Protein 2IB5 (pdb70)

Nearest PDB structures (foldseek):
  4edo-assembly1_A  TM=9.850E-01  e=4.827E-31  Entacmaea quadricolor
  4h3l-assembly2_B  TM=9.592E-01  e=1.229E-26  Discosoma sp. LW-2004
  5hzt-assembly2_B  TM=9.556E-01  e=9.896E-27  Echinophyllia sp. SC22
  4oqw-assembly5_E  TM=9.535E-01  e=3.727E-27  Entacmaea quadricolor
  2zo7-assembly1_A-2  TM=9.474E-01  e=1.956E-25  Lithophyllon concinna

B-factor: mean 19.17, std 8.42, range [4.2, 72.97]

Secondary structure (DSSP, 8-state):
--SSEEEEE--EEETTEE--EEEEEEBTTTTB--EEE--SSPSPSS-GGGTGGG--TTS-EE-TT---TTGGGTTT-EEEEEEEEETTS-EEEEEEEEEEETTEEEEEEEEEEE---TTS-----EEEEPPEE--EEETTEEEEEE--EEETTS-EE-EEEEEEEEESS-GGG----S-EEEEEEEEEEEETTTTEEEEEEEEEEE---SS--SSS--/--SSEEEEE--EEETTEE--EEEEEEBTTTTB--EEE--SSPSPSS-GGGTGGG--TT--EE-TT---HHHHTTTT-EEEEEEEEETTS-EEEEEEEEEEETTEEEEEEEEEEE---TTS-----EEEEPPEE--EEETTEEEEEE--EEETTS-EE-EEEEEEEEESS-GGG----S-EEEE--EEEEEETTTTEEEEE-BEEEE---SS--SSS--/--SSEEEEE--EEETTEE--EEEEEEBTTTTB--EEE--SS-S-SS-GGGTGGG--TTS-EE-TT---HHHHTTTT-EEEEEEEEETTS-EEEEEEEEEEETTEEEEEEEEEEE---TTS-----EEEEPPEE--EEETTEEEEEE--EEETTS-EE-EEEEEEEEESS-GGG----S-EEEEEEEEEEEETTTTEEEEEEEEEEE---SS--SSS--/--SSEEEEE--EEETTEE--EEEEEEBTTTTB--EEE--SS-S-SS-GGGTGGG--TTS-EE-TT---TTGGGTTT-EEEEEEEEETTS-EEEEEEEEEEETTEEEEEEEEEEE---TTS-----EEEEPPEE--EEETTEEEEEE--EEETTS-EE-EEEEEEEEESS-GGG----S-EEEEEEEEEEEETTTTEEEEEEEEEEE---SS--SS---/--SSEEEEE--EEETTEE--EEEEEEBTTTTB--EEE--SSPSPSS-GGGTGGG--TTS-EE-TT---HHHHTTTT-EEEEEEEEETTS-EEEEEEEEEEETTEEEEEEEEEEE---TTS-----EEEEPPEE--EEETTEEEEEE--EEETTS-EE-EEEEEEEEESS-GGG----S-EEEEEEEEEEEETTTTEEEEEEEEEEE---SS--SSS--/--SSEEEEE--EEETTEE--EEEEEEBTTTTB--EEE--SS-S-SS-GGGTGGG--TTS-EE-TT---TTGGGTTT-EEEEEEEEETTS-EEEEEEEEEEETTEEEEEEEEEEE---TTS-----EEEEPPEE--EEETTEEEEEE--EEETTS-EE-EEEEEEEEESS-GGG----S-EEEE--EEEEEETTTTEEEEE-BEEEE---SS--TT---/--SSEEEEE--EEETTEE--EEEEEEBTTTTB--EEE--SS-S-SS-GGGTGGG--TTS-EE-TT---HHHHTTTT-EEEEEEEEETTS-EEEEEEEEEEETTEEEEEEEEEEE---TTS-----EEEEPPEE--EEETTEEEEEE--EEETTS-EE-EEEEEEEEESS-GGG----S-EEEEEEEEEEEETTTTEEEEEEEEEEE---SS--SSS--/--SSEEEEE--EEETTEE--EEEEEEBTTTTB--EEE--SS-S-SS-GGGTGGG--TTS-EE-TT---TTGGGTTT-EEEEEEEEETTS-EEEEEEEEEEETTEEEEEEEEEEE---TTS-----EEEEPPEE--EEETTEEEEEE--EEETTS-EE-EEEEEEEEESS-GGG----S-EEEE--EEEEEETTTTEEEEE-BEEEE---SS--SSS--

Sequence (1744 aa):
ISDNVRIKLYEGTVNNHHFCEAEGEGKPYEGTQENIKVTKGGPLPFSFDILTPNCSVAITKYTSGIPDYFKQSFPEGFTWERTTIYEDGAYLTTQQETKLDGNCLVYNIKILGCNFPPNGPVQKKTQGWEPCCERYTRDGVLCGQTLALKCADGNHLTCHLRTTYRSKKAAKALQPPFHFSDHRPEIVKVSENGTLFEQHESSVARYCQTCPSKLGHNISDNVRIKLYEGTVNNHHFCEAEGEGKPYEGTQENIKVTKGGPLPFSFDILTPNCSVAITKYTSGIPDYFKQSFPEGFTWERTTIYEDGAYLTTQQETKLDGNCLVYNIKILGCNFPPNGPVQKKTQGWEPCCERYTRDGVLCGQTLALKCADGNHLTCHLRTTYRSKKAAKALQPPFHFSDHRPEIVKVSENGTLFEQHESSVARYCQTCPSKLGHNISDNVRIKLYEGTVNNHHFCEAEGEGKPYEGTQENIKVTKGGPLPFSFDILTPNCSVAITKYTSGIPDYFKQSFPEGFTWERTTIYEDGAYLTTQQETKLDGNCLVYNIKILGCNFPPNGPVQKKTQGWEPCCERYTRDGVLCGQTLALKCADGNHLTCHLRTTYRSKKAAKALQPPFHFSDHRPEIVKVSENGTLFEQHESSVARYCQTCPSKLGHNISDNVRIKLYEGTVNNHHFCEAEGEGKPYEGTQENIKVTKGGPLPFSFDILTPNCSVAITKYTSGIPDYFKQSFPEGFTWERTTIYEDGAYLTTQQETKLDGNCLVYNIKILGCNFPPNGPVQKKTQGWEPCCERYTRDGVLCGQTLALKCADGNHLTCHLRTTYRSKKAAKALQPPFHFSDHRPEIVKVSENGTLFEQHESSVARYCQTCPSKLGHNISDNVRIKLYEGTVNNHHFCEAEGEGKPYEGTQENIKVTKGGPLPFSFDILTPNCSVAITKYTSGIPDYFKQSFPEGFTWERTTIYEDGAYLTTQQETKLDGNCLVYNIKILGCNFPPNGPVQKKTQGWEPCCERYTRDGVLCGQTLALKCADGNHLTCHLRTTYRSKKAAKALQPPFHFSDHRPEIVKVSENGTLFEQHESSVARYCQTCPSKLGHNISDNVRIKLYEGTVNNHHFCEAEGEGKPYEGTQENIKVTKGGPLPFSFDILTPNCSVAITKYTSGIPDYFKQSFPEGFTWERTTIYEDGAYLTTQQETKLDGNCLVYNIKILGCNFPPNGPVQKKTQGWEPCCERYTRDGVLCGQTLALKCADGNHLTCHLRTTYRSKKAAKALQPPFHFSDHRPEIVKVSENGTLFEQHESSVARYCQTCPSKLGHNISDNVRIKLYEGTVNNHHFCEAEGEGKPYEGTQENIKVTKGGPLPFSFDILTPNCSVAITKYTSGIPDYFKQSFPEGFTWERTTIYEDGAYLTTQQETKLDGNCLVYNIKILGCNFPPNGPVQKKTQGWEPCCERYTRDGVLCGQTLALKCADGNHLTCHLRTTYRSKKAAKALQPPFHFSDHRPEIVKVSENGTLFEQHESSVARYCQTCPSKLGHNISDNVRIKLYEGTVNNHHFCEAEGEGKPYEGTQENIKVTKGGPLPFSFDILTPNCSVAITKYTSGIPDYFKQSFPEGFTWERTTIYEDGAYLTTQQETKLDGNCLVYNIKILGCNFPPNGPVQKKTQGWEPCCERYTRDGVLCGQTLALKCADGNHLTCHLRTTYRSKKAAKALQPPFHFSDHRPEIVKVSENGTLFEQHESSVARYCQTCPSKLGHN

Solvent-accessible surface area: 60440 Å² total

Organism: Epiactis japonica (NCBI:txid58804)

Structure (mmCIF, N/CA/C/O backbone):
data_2IB5
#
_entry.id   2IB5
#
_cell.length_a   73.860
_cell.length_b   126.850
_cell.length_c   100.510
_cell.angle_alpha   90.00
_cell.angle_beta   102.10
_cell.angle_gamma   90.00
#
_symmetry.space_group_name_H-M   'P 1 21 1'
#
loop_
_entity.id
_entity.type
_entity.pdbx_description
1 polymer 'Chromo protein'
2 non-polymer 'PHOSPHATE ION'
3 water water
#
loop_
_atom_site.group_PDB
_atom_site.id
_atom_site.type_symbol
_atom_site.label_atom_id
_atom_site.label_alt_id
_atom_site.label_comp_id
_atom_site.label_asym_id
_atom_site.label_entity_id
_atom_site.label_seq_id
_atom_site.pdbx_PDB_ins_code
_atom_site.Cartn_x
_atom_site.Cartn_y
_atom_site.Cartn_z
_atom_site.occupancy
_atom_site.B_iso_or_equiv
_atom_site.auth_seq_id
_atom_site.auth_comp_id
_atom_site.auth_asym_id
_atom_site.auth_atom_id
_atom_site.pdbx_PDB_model_num
ATOM 1 N N . ILE A 1 8 ? 41.919 66.619 28.615 1.00 15.70 5 ILE A N 1
ATOM 2 C CA . ILE A 1 8 ? 42.871 66.443 27.480 1.00 12.59 5 ILE A CA 1
ATOM 3 C C . ILE A 1 8 ? 43.714 67.703 27.292 1.00 14.67 5 ILE A C 1
ATOM 4 O O . ILE A 1 8 ? 43.219 68.823 27.438 1.00 14.17 5 ILE A O 1
ATOM 9 N N . SER A 1 9 ? 44.992 67.509 26.983 1.00 14.55 6 SER A N 1
ATOM 10 C CA . SER A 1 9 ? 45.939 68.610 26.795 1.00 16.17 6 SER A CA 1
ATOM 11 C C . SER A 1 9 ? 45.683 69.480 25.567 1.00 16.73 6 SER A C 1
ATOM 12 O O . SER A 1 9 ? 44.990 69.070 24.637 1.00 16.90 6 SER A O 1
ATOM 15 N N . ASP A 1 10 ? 46.248 70.688 25.581 1.00 14.85 7 ASP A N 1
ATOM 16 C CA . ASP A 1 10 ? 46.114 71.639 24.476 1.00 15.07 7 ASP A CA 1
ATOM 17 C C . ASP A 1 10 ? 46.899 71.149 23.256 1.00 15.20 7 ASP A C 1
ATOM 18 O O . ASP A 1 10 ? 46.658 71.589 22.133 1.00 14.22 7 ASP A O 1
ATOM 23 N N . ASN A 1 11 ? 47.847 70.246 23.496 1.00 13.76 8 ASN A N 1
ATOM 24 C CA . ASN A 1 11 ? 48.683 69.686 22.441 1.00 13.82 8 ASN A CA 1
ATOM 25 C C . ASN A 1 11 ? 48.803 68.189 22.675 1.00 15.45 8 ASN A C 1
ATOM 26 O O . ASN A 1 11 ? 49.302 67.754 23.717 1.00 13.09 8 ASN A O 1
ATOM 31 N N . VAL A 1 12 ? 48.351 67.400 21.706 1.00 11.05 9 VAL A N 1
ATOM 32 C CA . VAL A 1 12 ? 48.404 65.950 21.848 1.00 11.77 9 VAL A CA 1
ATOM 33 C C . VAL A 1 12 ? 49.040 65.244 20.664 1.00 12.07 9 VAL A C 1
ATOM 34 O O . VAL A 1 12 ? 49.218 65.828 19.591 1.00 12.39 9 VAL A O 1
ATOM 38 N N . ARG A 1 13 ? 49.397 63.984 20.888 1.00 11.44 10 ARG A N 1
ATOM 39 C CA . ARG A 1 13 ? 49.963 63.139 19.854 1.00 12.77 10 ARG A CA 1
ATOM 40 C C . ARG A 1 13 ? 48.830 62.196 19.472 1.00 12.52 10 ARG A C 1
ATOM 41 O O . ARG A 1 13 ? 47.865 62.039 20.226 1.00 11.71 10 ARG A O 1
ATOM 49 N N . ILE A 1 14 ? 48.940 61.587 18.300 1.00 11.93 11 ILE A N 1
ATOM 50 C CA . ILE A 1 14 ? 47.923 60.657 17.835 1.00 10.60 11 ILE A CA 1
ATOM 51 C C . ILE A 1 14 ? 48.583 59.388 17.318 1.00 11.10 11 ILE A C 1
ATOM 52 O O . ILE A 1 14 ? 49.603 59.448 16.625 1.00 9.86 11 ILE A O 1
ATOM 57 N N . LYS A 1 15 ? 48.000 58.246 17.666 1.00 10.28 12 LYS A N 1
ATOM 58 C CA . LYS A 1 15 ? 48.485 56.953 17.195 1.00 10.40 12 LYS A CA 1
ATOM 59 C C . LYS A 1 15 ? 47.245 56.231 16.682 1.00 10.16 12 LYS A C 1
ATOM 60 O O . LYS A 1 15 ? 46.254 56.101 17.396 1.00 12.70 12 LYS A O 1
ATOM 66 N N . LEU A 1 16 ? 47.300 55.770 15.440 1.00 11.12 13 LEU A N 1
ATOM 67 C CA . LEU A 1 16 ? 46.154 55.105 14.833 1.00 10.49 13 LEU A CA 1
ATOM 68 C C . LEU A 1 16 ? 46.464 53.724 14.275 1.00 10.53 13 LEU A C 1
ATOM 69 O O . LEU A 1 16 ? 47.532 53.499 13.701 1.00 10.74 13 LEU A O 1
ATOM 74 N N . TYR A 1 17 ? 45.512 52.812 14.455 1.00 9.99 14 TYR A N 1
ATOM 75 C CA . TYR A 1 17 ? 45.610 51.448 13.945 1.00 9.36 14 TYR A CA 1
ATOM 76 C C . TYR A 1 17 ? 44.303 51.206 13.205 1.00 10.38 14 TYR A C 1
ATOM 77 O O . TYR A 1 17 ? 43.228 51.411 13.764 1.00 9.74 14 TYR A O 1
ATOM 94 N N . GLU A 1 19 ? 42.149 48.543 10.277 1.00 10.06 16 GLU A N 1
ATOM 95 C CA . GLU A 1 19 ? 42.076 47.283 9.555 1.00 12.43 16 GLU A CA 1
ATOM 96 C C . GLU A 1 19 ? 40.748 47.289 8.815 1.00 12.20 16 GLU A C 1
ATOM 97 O O . GLU A 1 19 ? 39.726 47.701 9.362 1.00 9.23 16 GLU A O 1
ATOM 103 N N . GLY A 1 20 ? 40.759 46.857 7.563 1.00 8.86 17 GLY A N 1
ATOM 104 C CA . GLY A 1 20 ? 39.513 46.846 6.828 1.00 10.07 17 GLY A CA 1
ATOM 105 C C . GLY A 1 20 ? 39.535 46.016 5.568 1.00 9.70 17 GLY A C 1
ATOM 106 O O . GLY A 1 20 ? 40.579 45.524 5.137 1.00 8.78 17 GLY A O 1
ATOM 107 N N . THR A 1 21 ? 38.351 45.849 4.992 1.00 9.36 18 THR A N 1
ATOM 108 C CA . THR A 1 21 ? 38.198 45.114 3.753 1.00 10.96 18 THR A CA 1
ATOM 109 C C . THR A 1 21 ? 37.133 45.863 2.970 1.00 9.73 18 THR A C 1
ATOM 110 O O . THR A 1 21 ? 36.028 46.082 3.466 1.00 7.76 18 THR A O 1
ATOM 114 N N . VAL A 1 22 ? 37.488 46.278 1.760 1.00 7.74 19 VAL A N 1
ATOM 115 C CA . VAL A 1 22 ? 36.570 47.000 0.886 1.00 10.56 19 VAL A CA 1
ATOM 116 C C . VAL A 1 22 ? 36.529 46.270 -0.457 1.00 10.99 19 VAL A C 1
ATOM 117 O O . VAL A 1 22 ? 37.570 46.056 -1.080 1.00 12.04 19 VAL A O 1
ATOM 121 N N . ASN A 1 23 ? 35.332 45.888 -0.900 1.00 10.48 20 ASN A N 1
ATOM 122 C CA . ASN A 1 23 ? 35.199 45.171 -2.166 1.00 10.66 20 ASN A CA 1
ATOM 123 C C . ASN A 1 23 ? 36.147 43.973 -2.193 1.00 14.09 20 ASN A C 1
ATOM 124 O O . ASN A 1 23 ? 36.799 43.697 -3.203 1.00 12.92 20 ASN A O 1
ATOM 129 N N . ASN A 1 24 ? 36.219 43.279 -1.066 1.00 13.73 21 ASN A N 1
ATOM 130 C CA . ASN A 1 24 ? 37.062 42.098 -0.912 1.00 13.22 21 ASN A CA 1
ATOM 131 C C . ASN A 1 24 ? 38.556 42.392 -0.936 1.00 12.53 21 ASN A C 1
ATOM 132 O O . ASN A 1 24 ? 39.358 41.490 -1.169 1.00 11.51 21 ASN A O 1
ATOM 137 N N . HIS A 1 25 ? 38.944 43.648 -0.732 1.00 10.15 22 HIS A N 1
ATOM 138 C CA . HIS A 1 25 ? 40.366 43.938 -0.679 1.00 12.98 22 HIS A CA 1
ATOM 139 C C . HIS A 1 25 ? 40.718 44.277 0.758 1.00 12.74 22 HIS A C 1
ATOM 140 O O . HIS A 1 25 ? 40.232 45.265 1.312 1.00 12.75 22 HIS A O 1
ATOM 147 N N . HIS A 1 26 ? 41.560 43.443 1.354 1.00 10.91 23 HIS A N 1
ATOM 148 C CA . HIS A 1 26 ? 41.975 43.612 2.743 1.00 10.50 23 HIS A CA 1
ATOM 149 C C . HIS A 1 26 ? 43.156 44.573 2.840 1.00 11.18 23 HIS A C 1
ATOM 150 O O . HIS A 1 26 ? 44.050 44.563 1.992 1.00 9.86 23 HIS A O 1
ATOM 157 N N . PHE A 1 27 ? 43.158 45.408 3.874 1.00 9.27 24 PHE A N 1
ATOM 158 C CA . PHE A 1 27 ? 44.239 46.363 4.057 1.00 9.78 24 PHE A CA 1
ATOM 159 C C . PHE A 1 27 ? 44.370 46.743 5.520 1.00 10.00 24 PHE A C 1
ATOM 160 O O . PHE A 1 27 ? 43.478 46.480 6.326 1.00 9.43 24 PHE A O 1
ATOM 176 N N . CYS A 1 29 ? 46.270 49.994 8.081 1.00 11.52 26 CYS A N 1
ATOM 177 C CA . CYS A 1 29 ? 46.949 51.275 8.103 1.00 10.78 26 CYS A CA 1
ATOM 178 C C . CYS A 1 29 ? 47.382 51.570 9.522 1.00 11.58 26 CYS A C 1
ATOM 179 O O . CYS A 1 29 ? 46.839 51.025 10.484 1.00 10.14 26 CYS A O 1
ATOM 182 N N . GLU A 1 30 ? 48.375 52.436 9.637 1.00 11.27 27 GLU A N 1
ATOM 183 C CA . GLU A 1 30 ? 48.875 52.855 10.928 1.00 13.34 27 GLU A CA 1
ATOM 184 C C . GLU A 1 30 ? 49.260 54.304 10.714 1.00 12.74 27 GLU A C 1
ATOM 185 O O . GLU A 1 30 ? 49.677 54.679 9.616 1.00 14.75 27 GLU A O 1
ATOM 191 N N . ALA A 1 31 ? 49.098 55.127 11.742 1.00 9.65 28 ALA A N 1
ATOM 192 C CA . ALA A 1 31 ? 49.450 56.534 11.616 1.00 9.85 28 ALA A CA 1
ATOM 193 C C . ALA A 1 31 ? 49.947 57.133 12.920 1.00 11.38 28 ALA A C 1
ATOM 194 O O . ALA A 1 31 ? 49.635 56.652 14.006 1.00 11.10 28 AL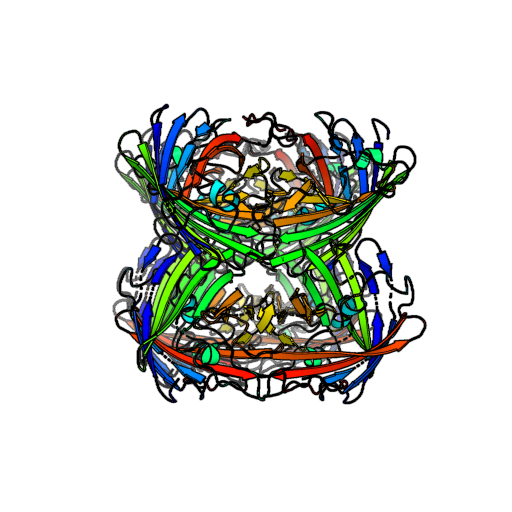A A O 1
ATOM 196 N N . GLU A 1 32 ? 50.730 58.194 12.780 1.00 13.89 29 GLU A N 1
ATOM 197 C CA . GLU A 1 32 ? 51.255 58.942 13.908 1.00 15.55 29 GLU A CA 1
ATOM 198 C C . GLU A 1 32 ? 50.922 60.386 13.558 1.00 13.57 29 GLU A C 1
ATOM 199 O O . GLU A 1 32 ? 51.081 60.804 12.410 1.00 13.65 29 GLU A O 1
ATOM 205 N N . GLY A 1 33 ? 50.446 61.146 14.533 1.00 12.37 30 GLY A N 1
ATOM 206 C CA . GLY A 1 33 ? 50.104 62.524 14.250 1.00 13.39 30 GLY A CA 1
ATOM 207 C C . GLY A 1 33 ? 50.138 63.399 15.480 1.00 14.38 30 GLY A C 1
ATOM 208 O O . GLY A 1 33 ? 50.656 63.010 16.526 1.00 11.50 30 GLY A O 1
ATOM 209 N N . GLU A 1 34 ? 49.583 64.594 15.343 1.00 13.39 31 GLU A N 1
ATOM 210 C CA . GLU A 1 34 ? 49.545 65.548 16.438 1.00 13.83 31 GLU A CA 1
ATOM 211 C C . GLU A 1 34 ? 48.371 66.487 16.224 1.00 15.28 31 GLU A C 1
ATOM 212 O O . GLU A 1 34 ? 47.894 66.661 15.099 1.00 13.08 31 GLU A O 1
ATOM 218 N N . GLY A 1 35 ? 47.893 67.085 17.306 1.00 12.40 32 GLY A N 1
ATOM 219 C CA . GLY A 1 35 ? 46.781 67.997 17.175 1.00 14.49 32 GLY A CA 1
ATOM 220 C C . GLY A 1 35 ? 46.639 68.919 18.362 1.00 14.11 32 GLY A C 1
ATOM 221 O O . GLY A 1 35 ? 47.274 68.724 19.397 1.00 13.18 32 GLY A O 1
ATOM 222 N N . LYS A 1 36 ? 45.808 69.936 18.182 1.00 13.62 33 LYS A N 1
ATOM 223 C CA . LYS A 1 36 ? 45.500 70.919 19.207 1.00 14.13 33 LYS A CA 1
ATOM 224 C C . LYS A 1 36 ? 43.993 70.775 19.373 1.00 11.32 33 LYS A C 1
ATOM 225 O O . LYS A 1 36 ? 43.215 71.397 18.646 1.00 11.65 33 LYS A O 1
ATOM 231 N N . PRO A 1 37 ? 43.567 69.943 20.336 1.00 11.75 34 PRO A N 1
ATOM 232 C CA . PRO A 1 37 ? 42.159 69.664 20.632 1.00 12.53 34 PRO A CA 1
ATOM 233 C C . PRO A 1 37 ? 41.205 70.847 20.729 1.00 13.59 34 PRO A C 1
ATOM 234 O O . PRO A 1 37 ? 40.090 70.784 20.213 1.00 12.99 34 PRO A O 1
ATOM 238 N N . TYR A 1 38 ? 41.636 71.926 21.372 1.00 12.39 35 TYR A N 1
ATOM 239 C CA . TYR A 1 38 ? 40.770 73.085 21.531 1.00 13.25 35 TYR A CA 1
ATOM 240 C C . TYR A 1 38 ? 40.811 74.047 20.356 1.00 13.97 35 TYR A C 1
ATOM 241 O O . TYR A 1 38 ? 39.922 74.878 20.204 1.00 14.68 35 TYR A O 1
ATOM 250 N N . GLU A 1 39 ? 41.839 73.931 19.523 1.00 15.15 36 GLU A N 1
ATOM 251 C CA . GLU A 1 39 ? 41.963 74.783 18.344 1.00 13.54 36 GLU A CA 1
ATOM 252 C C . GLU A 1 39 ? 41.265 74.086 17.174 1.00 12.97 36 GLU A C 1
ATOM 253 O O . GLU A 1 39 ? 40.905 74.718 16.183 1.00 11.95 36 GLU A O 1
ATOM 259 N N . GLY A 1 40 ? 41.079 72.775 17.305 1.00 12.34 37 GLY A N 1
ATOM 260 C CA . GLY A 1 40 ? 40.410 72.003 16.270 1.00 13.56 37 GLY A CA 1
ATOM 261 C C . GLY A 1 40 ? 41.252 71.649 15.053 1.00 14.25 37 GLY A C 1
ATOM 262 O O . GLY A 1 40 ? 40.705 71.277 14.012 1.00 14.31 37 GLY A O 1
ATOM 263 N N . THR A 1 41 ? 42.572 71.757 15.175 1.00 11.68 38 THR A N 1
ATOM 264 C CA . THR A 1 41 ? 43.477 71.447 14.066 1.00 12.17 38 THR A CA 1
ATOM 265 C C . THR A 1 41 ? 44.308 70.202 14.364 1.00 13.49 38 THR A C 1
ATOM 266 O O . THR A 1 41 ? 44.644 69.926 15.517 1.00 12.47 38 THR A O 1
ATOM 270 N N . GLN A 1 42 ? 44.644 69.450 13.319 1.00 12.20 39 GLN A N 1
ATOM 271 C CA . GLN A 1 42 ? 45.417 68.230 13.504 1.00 10.08 39 GLN A CA 1
ATOM 272 C C . GLN A 1 42 ? 46.003 67.728 12.199 1.00 10.42 39 GLN A C 1
ATOM 273 O O . GLN A 1 42 ? 45.578 68.120 11.113 1.00 9.19 39 GLN A O 1
ATOM 287 N N . GLU A 1 44 ? 48.001 63.958 10.490 1.00 11.03 41 GLU A N 1
ATOM 288 C CA . GLU A 1 44 ? 48.399 62.567 10.664 1.00 12.40 41 GLU A CA 1
ATOM 289 C C . GLU A 1 44 ? 49.183 62.134 9.433 1.00 13.70 41 GLU A C 1
ATOM 290 O O . GLU A 1 44 ? 48.877 62.563 8.319 1.00 14.29 41 GLU A O 1
ATOM 296 N N . ASN A 1 45 ? 50.207 61.312 9.645 1.00 10.97 42 ASN A N 1
ATOM 297 C CA . ASN A 1 45 ? 50.993 60.744 8.552 1.00 11.64 42 ASN A CA 1
ATOM 298 C C . ASN A 1 45 ? 50.478 59.305 8.570 1.00 12.70 42 ASN A C 1
ATOM 299 O O . ASN A 1 45 ? 50.836 58.518 9.447 1.00 9.06 42 ASN A O 1
ATOM 304 N N . ILE A 1 46 ? 49.602 58.986 7.618 1.00 11.67 43 ILE A N 1
ATOM 305 C CA . ILE A 1 46 ? 48.965 57.675 7.545 1.00 10.40 43 ILE A CA 1
ATOM 306 C C . ILE A 1 46 ? 49.651 56.727 6.580 1.00 9.02 43 ILE A C 1
ATOM 307 O O . ILE A 1 46 ? 49.770 57.010 5.391 1.00 10.10 43 ILE A O 1
ATOM 312 N N . LYS A 1 47 ? 50.086 55.588 7.100 1.00 9.36 44 LYS A N 1
ATOM 313 C CA . LYS A 1 47 ? 50.784 54.598 6.295 1.00 10.01 44 LYS A CA 1
ATOM 314 C C . LYS A 1 47 ? 49.934 53.359 6.032 1.00 9.77 44 LYS A C 1
ATOM 315 O O . LYS A 1 47 ? 49.367 52.784 6.961 1.00 9.78 44 LYS A O 1
ATOM 321 N N . VAL A 1 48 ? 49.831 52.963 4.767 1.00 9.02 45 VAL A N 1
ATOM 322 C CA . VAL A 1 48 ? 49.107 51.743 4.430 1.00 8.64 45 VAL A CA 1
ATOM 323 C C . VAL A 1 48 ? 50.161 50.661 4.661 1.00 10.72 45 VAL A C 1
ATOM 324 O O . VAL A 1 48 ? 51.111 50.535 3.890 1.00 12.22 45 VAL A O 1
ATOM 328 N N . THR A 1 49 ? 50.001 49.908 5.742 1.00 11.35 46 THR A N 1
ATOM 329 C CA . THR A 1 49 ? 50.962 48.872 6.117 1.00 12.02 46 THR A CA 1
ATOM 330 C C . THR A 1 49 ? 50.734 47.500 5.499 1.00 13.68 46 THR A C 1
ATOM 331 O O . THR A 1 49 ? 51.626 46.649 5.520 1.00 15.84 46 THR A O 1
ATOM 335 N N . LYS A 1 50 ? 49.540 47.276 4.963 1.00 12.72 47 LYS A N 1
ATOM 336 C CA . LYS A 1 50 ? 49.224 46.006 4.324 1.00 12.55 47 LYS A CA 1
ATOM 337 C C . LYS A 1 50 ? 48.173 46.249 3.252 1.00 11.90 47 LYS A C 1
ATOM 338 O O . LYS A 1 50 ? 47.238 47.012 3.466 1.00 9.88 47 LYS A O 1
ATOM 344 N N . GLY A 1 51 ? 48.339 45.617 2.096 1.00 12.68 48 GLY A N 1
ATOM 345 C CA . GLY A 1 51 ? 47.367 45.781 1.027 1.00 13.37 48 GLY A CA 1
ATOM 346 C C . GLY A 1 51 ? 47.594 46.988 0.137 1.00 15.23 48 GLY A C 1
ATOM 347 O O . GLY A 1 51 ? 46.752 47.312 -0.705 1.00 15.23 48 GLY A O 1
ATOM 348 N N . GLY A 1 52 ? 48.730 47.656 0.314 1.00 14.83 49 GLY A N 1
ATOM 349 C CA . GLY A 1 52 ? 49.027 48.820 -0.501 1.00 14.97 49 GLY A CA 1
ATOM 350 C C . GLY A 1 52 ? 49.899 48.484 -1.701 1.00 15.48 49 GLY A C 1
ATOM 351 O O . GLY A 1 52 ? 50.597 47.471 -1.688 1.00 14.29 49 GLY A O 1
ATOM 352 N N . PRO A 1 53 ? 49.847 49.286 -2.777 1.00 16.34 50 PRO A N 1
ATOM 353 C CA . PRO A 1 53 ? 48.991 50.448 -2.964 1.00 15.88 50 PRO A CA 1
ATOM 354 C C . PRO A 1 53 ? 47.545 49.990 -3.001 1.00 14.18 50 PRO A C 1
ATOM 355 O O . PRO A 1 53 ? 47.273 48.925 -3.548 1.00 15.16 50 PRO A O 1
ATOM 359 N N . LEU A 1 54 ? 46.618 50.762 -2.448 1.00 11.75 51 LEU A N 1
ATOM 360 C CA . LEU A 1 54 ? 45.216 50.357 -2.466 1.00 12.11 51 LEU A CA 1
ATOM 361 C C . LEU A 1 54 ? 44.675 50.476 -3.889 1.00 10.76 51 LEU A C 1
ATOM 362 O O . LEU A 1 54 ? 45.042 51.348 -4.663 1.00 11.64 51 LEU A O 1
ATOM 367 N N . PRO A 1 55 ? 43.827 49.488 -4.220 1.00 12.92 52 PRO A N 1
ATOM 368 C CA . PRO A 1 55 ? 43.106 49.424 -5.528 1.00 15.26 52 PRO A CA 1
ATOM 369 C C . PRO A 1 55 ? 41.926 50.391 -5.617 1.00 17.98 52 PRO A C 1
ATOM 370 O O . PRO A 1 55 ? 41.105 50.313 -6.527 1.00 21.49 52 PRO A O 1
ATOM 374 N N . PHE A 1 56 ? 41.851 51.296 -4.648 1.00 16.01 53 PHE A N 1
ATOM 375 C CA . PHE A 1 56 ? 40.800 52.303 -4.601 1.00 13.43 53 PHE A CA 1
ATOM 376 C C . PHE A 1 56 ? 41.377 53.585 -4.010 1.00 12.74 53 PHE A C 1
ATOM 377 O O . PHE A 1 56 ? 42.446 53.569 -3.399 1.00 12.44 53 PHE A O 1
ATOM 385 N N . SER A 1 57 ? 40.676 54.693 -4.209 1.00 10.54 54 SER A N 1
ATOM 386 C CA . SER A 1 57 ? 41.127 55.975 -3.695 1.00 10.46 54 SER A CA 1
ATOM 387 C C . SER A 1 57 ? 41.200 56.009 -2.176 1.00 10.78 54 SER A C 1
ATOM 388 O O . SER A 1 57 ? 40.275 55.577 -1.486 1.00 9.59 54 SER A O 1
ATOM 391 N N . PHE A 1 58 ? 42.294 56.552 -1.659 1.00 8.25 55 PHE A N 1
ATOM 392 C CA . PHE A 1 58 ? 42.455 56.665 -0.219 1.00 10.65 55 PHE A CA 1
ATOM 393 C C . PHE A 1 58 ? 41.392 57.616 0.342 1.00 8.64 55 PHE A C 1
ATOM 394 O O . PHE A 1 58 ? 41.084 57.589 1.540 1.00 8.19 55 PHE A O 1
ATOM 402 N N . ASP A 1 59 ? 40.814 58.448 -0.523 1.00 9.70 56 ASP A N 1
ATOM 403 C CA . ASP A 1 59 ? 39.789 59.394 -0.073 1.00 7.41 56 ASP A CA 1
ATOM 404 C C . ASP A 1 59 ? 38.678 58.761 0.756 1.00 8.76 56 ASP A C 1
ATOM 405 O O . ASP A 1 59 ? 38.153 59.400 1.671 1.00 10.12 56 ASP A O 1
ATOM 410 N N . ILE A 1 60 ? 38.289 57.524 0.453 1.00 8.68 57 ILE A N 1
ATOM 411 C CA . ILE A 1 60 ? 37.212 56.926 1.232 1.00 9.05 57 ILE A CA 1
ATOM 412 C C . ILE A 1 60 ? 37.642 56.542 2.650 1.00 8.77 57 ILE A C 1
ATOM 413 O O . ILE A 1 60 ? 36.797 56.300 3.503 1.00 10.99 57 ILE A O 1
ATOM 418 N N . LEU A 1 61 ? 38.948 56.500 2.906 1.00 7.72 58 LEU A N 1
ATOM 419 C CA . LEU A 1 61 ? 39.436 56.171 4.241 1.00 8.01 58 LEU A CA 1
ATOM 420 C C . LEU A 1 61 ? 39.637 57.436 5.083 1.00 8.19 58 LEU A C 1
ATOM 421 O O . LEU A 1 61 ? 39.507 57.403 6.304 1.00 10.09 58 LEU A O 1
ATOM 426 N N . THR A 1 62 ? 39.944 58.541 4.415 1.00 9.79 59 THR A N 1
ATOM 427 C CA . THR A 1 62 ? 40.194 59.825 5.070 1.00 11.42 59 THR A CA 1
ATOM 428 C C . THR A 1 62 ? 39.320 60.206 6.277 1.00 12.05 59 THR A C 1
ATOM 429 O O . THR A 1 62 ? 39.846 60.483 7.357 1.00 13.55 59 THR A O 1
ATOM 433 N N . PRO A 1 63 ? 37.986 60.223 6.116 1.00 12.03 60 PRO A N 1
ATOM 434 C CA . PRO A 1 63 ? 37.096 60.589 7.229 1.00 11.88 60 PRO A CA 1
ATOM 435 C C . PRO A 1 63 ? 36.996 59.597 8.385 1.00 14.10 60 PRO A C 1
ATOM 436 O O . PRO A 1 63 ? 36.302 59.855 9.372 1.00 13.32 60 PRO A O 1
ATOM 440 N N . ASN A 1 64 ? 37.690 58.472 8.267 1.00 9.31 61 ASN A N 1
ATOM 441 C CA . ASN A 1 64 ? 37.678 57.460 9.313 1.00 12.19 61 ASN A CA 1
ATOM 442 C C . ASN A 1 64 ? 38.909 57.627 10.195 1.00 14.90 61 ASN A C 1
ATOM 443 O O . ASN A 1 64 ? 39.004 57.023 11.265 1.00 14.17 61 ASN A O 1
ATOM 448 N N . CYS A 1 65 ? 39.909 58.408 9.799 1.00 15.38 62 CYS A N 1
ATOM 449 C CA . CYS A 1 65 ? 41.131 58.609 10.552 1.00 19.53 62 CYS A CA 1
ATOM 450 C C . CYS A 1 65 ? 41.301 59.568 11.730 1.00 22.27 62 CYS A C 1
ATOM 451 O O . CYS A 1 65 ? 42.270 59.452 12.480 1.00 25.18 62 CYS A O 1
ATOM 478 N N . SER A 1 67 ? 38.521 61.706 14.145 1.00 10.72 66 SER A N 1
ATOM 479 C CA . SER A 1 67 ? 39.320 62.233 15.258 1.00 12.94 66 SER A CA 1
ATOM 480 C C . SER A 1 67 ? 38.530 63.383 15.903 1.00 12.95 66 SER A C 1
ATOM 481 O O . SER A 1 67 ? 39.010 64.516 16.001 1.00 12.10 66 SER A O 1
ATOM 484 N N . VAL A 1 68 ? 37.320 63.060 16.358 1.00 11.77 67 VAL A N 1
ATOM 485 C CA . VAL A 1 68 ? 36.390 64.027 16.931 1.00 11.22 67 VAL A CA 1
ATOM 486 C C . VAL A 1 68 ? 36.664 64.644 18.304 1.00 12.11 67 VAL A C 1
ATOM 487 O O . VAL A 1 68 ? 35.894 65.495 18.761 1.00 12.91 67 VAL A O 1
ATOM 491 N N . ALA A 1 69 ? 37.743 64.235 18.963 1.00 11.64 68 ALA A N 1
ATOM 492 C CA . ALA A 1 69 ? 38.085 64.828 20.251 1.00 11.74 68 ALA A CA 1
ATOM 493 C C . ALA A 1 69 ? 38.796 66.138 19.926 1.00 11.76 68 ALA A C 1
ATOM 494 O O . ALA A 1 69 ? 38.980 67.000 20.786 1.00 12.40 68 ALA A O 1
ATOM 496 N N . ILE A 1 70 ? 39.212 66.267 18.671 1.00 12.15 69 ILE A N 1
ATOM 497 C CA . ILE A 1 70 ? 39.903 67.462 18.212 1.00 11.22 69 ILE A CA 1
ATOM 498 C C . ILE A 1 70 ? 38.926 68.301 17.398 1.00 13.91 69 ILE A C 1
ATOM 499 O O . ILE A 1 70 ? 38.664 68.024 16.229 1.00 13.96 69 ILE A O 1
ATOM 504 N N . THR A 1 71 ? 38.370 69.317 18.045 1.00 11.77 70 THR A N 1
ATOM 505 C CA . THR A 1 71 ? 37.407 70.215 17.416 1.00 12.53 70 THR A CA 1
ATOM 506 C C . THR A 1 71 ? 37.265 71.454 18.278 1.00 12.13 70 THR A C 1
ATOM 507 O O . THR A 1 71 ? 37.203 71.360 19.503 1.00 13.10 70 THR A O 1
ATOM 511 N N . LYS A 1 72 ? 37.208 72.616 17.639 1.00 12.33 71 LYS A N 1
ATOM 512 C CA . LYS A 1 72 ? 37.043 73.860 18.378 1.00 13.31 71 LYS A CA 1
ATOM 513 C C . LYS A 1 72 ? 35.558 73.996 18.705 1.00 12.53 71 LYS A C 1
ATOM 514 O O . LYS A 1 72 ? 34.742 74.289 17.823 1.00 10.84 71 LYS A O 1
ATOM 520 N N . TYR A 1 73 ? 35.202 73.754 19.965 1.00 12.70 72 TYR A N 1
ATOM 521 C CA . TYR A 1 73 ? 33.810 73.852 20.384 1.00 12.59 72 TYR A CA 1
ATOM 522 C C . TYR A 1 73 ? 33.509 75.275 20.826 1.00 15.26 72 TYR A C 1
ATOM 523 O O . TYR A 1 73 ? 33.963 75.718 21.876 1.00 15.12 72 TYR A O 1
ATOM 532 N N . THR A 1 74 ? 32.735 75.984 20.012 1.00 12.49 73 THR A N 1
ATOM 533 C CA . THR A 1 74 ? 32.402 77.374 20.289 1.00 13.87 73 THR A CA 1
ATOM 534 C C . THR A 1 74 ? 31.041 77.583 20.934 1.00 14.89 73 THR A C 1
ATOM 535 O O . THR A 1 74 ? 30.288 76.638 21.173 1.00 11.69 73 THR A O 1
ATOM 539 N N . SER A 1 75 ? 30.747 78.852 21.204 1.00 15.49 74 SER A N 1
ATOM 540 C CA . SER A 1 75 ? 29.475 79.286 21.768 1.00 17.76 74 SER A CA 1
ATOM 541 C C . SER A 1 75 ? 29.009 78.607 23.046 1.00 14.64 74 SER A C 1
ATOM 542 O O . SER A 1 75 ? 27.812 78.570 23.321 1.00 17.38 74 SER A O 1
ATOM 545 N N . GLY A 1 76 ? 29.946 78.080 23.825 1.00 14.43 75 GLY A N 1
ATOM 546 C CA . GLY A 1 76 ? 29.582 77.425 25.070 1.00 15.67 75 GLY A CA 1
ATOM 547 C C . GLY A 1 76 ? 28.891 76.087 24.888 1.00 15.47 75 GLY A C 1
ATOM 548 O O . GLY A 1 76 ? 28.346 75.524 25.837 1.00 13.99 75 GLY A O 1
ATOM 549 N N . ILE A 1 77 ? 28.913 75.570 23.665 1.00 13.50 76 ILE A N 1
ATOM 550 C CA . ILE A 1 77 ? 28.278 74.290 23.383 1.00 13.33 76 ILE A CA 1
ATOM 551 C C . ILE A 1 77 ? 29.035 73.171 24.084 1.00 10.34 76 ILE A C 1
ATOM 552 O O . ILE A 1 77 ? 30.246 73.036 23.912 1.00 12.24 76 ILE A O 1
ATOM 557 N N . PRO A 1 78 ? 28.359 72.406 24.935 1.00 13.03 77 PRO A N 1
ATOM 558 C CA . PRO A 1 78 ? 29.023 71.267 25.594 1.00 13.37 77 PRO A CA 1
ATOM 559 C C . PRO A 1 78 ? 29.708 70.301 24.626 1.00 12.69 77 PRO A C 1
ATOM 560 O O . PRO A 1 78 ? 29.136 69.899 23.608 1.00 12.49 77 PRO A O 1
ATOM 564 N N . ASP A 1 79 ? 30.942 69.946 24.967 1.00 11.24 78 ASP A N 1
ATOM 565 C CA . ASP A 1 79 ? 31.794 69.067 24.166 1.00 10.68 78 ASP A CA 1
ATOM 566 C C . ASP A 1 79 ? 31.690 67.615 24.649 1.00 9.75 78 ASP A C 1
ATOM 567 O O . ASP A 1 79 ? 32.375 67.203 25.582 1.00 11.75 78 ASP A O 1
ATOM 572 N N . TYR A 1 80 ? 30.823 66.846 23.999 1.00 9.06 79 TYR A N 1
ATOM 573 C CA . TYR A 1 80 ? 30.585 65.448 24.349 1.00 8.13 79 TYR A CA 1
ATOM 574 C C . TYR A 1 80 ? 31.850 64.589 24.384 1.00 10.68 79 TYR A C 1
ATOM 575 O O . TYR A 1 80 ? 31.994 63.713 25.240 1.00 10.81 79 TYR A O 1
ATOM 584 N N . PHE A 1 81 ? 32.775 64.862 23.468 1.00 8.74 80 PHE A N 1
ATOM 585 C CA . PHE A 1 81 ? 34.000 64.083 23.353 1.00 7.48 80 PHE A CA 1
ATOM 586 C C . PHE A 1 81 ? 35.058 64.365 24.404 1.00 11.05 80 PHE A C 1
ATOM 587 O O . PHE A 1 81 ? 35.556 63.436 25.037 1.00 10.34 80 PHE A O 1
ATOM 595 N N . LYS A 1 82 ? 35.415 65.631 24.595 1.00 10.59 81 LYS A N 1
ATOM 596 C CA . LYS A 1 82 ? 36.422 65.939 25.602 1.00 11.46 81 LYS A CA 1
ATOM 597 C C . LYS A 1 82 ? 35.900 65.586 26.998 1.00 11.66 81 LYS A C 1
ATOM 598 O O . LYS A 1 82 ? 36.675 65.203 27.878 1.00 12.62 81 LYS A O 1
ATOM 604 N N . GLN A 1 83 ? 34.587 65.687 27.193 1.00 11.88 82 GLN A N 1
ATOM 605 C CA . GLN A 1 83 ? 33.984 65.353 28.485 1.00 14.18 82 GLN A CA 1
ATOM 606 C C . GLN A 1 83 ? 34.107 63.865 28.798 1.00 15.22 82 GLN A C 1
ATOM 607 O O . GLN A 1 83 ? 34.044 63.462 29.958 1.00 14.55 82 GLN A O 1
ATOM 613 N N . SER A 1 84 ? 34.268 63.055 27.757 1.00 12.58 83 SER A N 1
ATOM 614 C CA . SER A 1 84 ? 34.357 61.607 27.911 1.00 14.05 83 SER A CA 1
ATOM 615 C C . SER A 1 84 ? 35.657 61.071 28.504 1.00 13.28 83 SER A C 1
ATOM 616 O O . SER A 1 84 ? 35.715 59.924 28.939 1.00 14.79 83 SER A O 1
ATOM 619 N N . PHE A 1 85 ? 36.703 61.883 28.520 1.00 13.32 84 PHE A N 1
ATOM 620 C CA . PHE A 1 85 ? 37.961 61.413 29.077 1.00 13.00 84 PHE A CA 1
ATOM 621 C C . PHE A 1 85 ? 37.923 61.529 30.595 1.00 16.23 84 PHE A C 1
ATOM 622 O O . PHE A 1 85 ? 37.199 62.360 31.138 1.00 16.31 84 PHE A O 1
ATOM 630 N N . PRO A 1 86 ? 38.712 60.704 31.303 1.00 17.58 85 PRO A N 1
ATOM 631 C CA . PRO A 1 86 ? 39.658 59.692 30.820 1.00 17.56 85 PRO A CA 1
ATOM 632 C C . PRO A 1 86 ? 39.087 58.375 30.274 1.00 16.37 85 PRO A C 1
ATOM 633 O O . PRO A 1 86 ? 39.827 57.595 29.676 1.00 16.06 85 PRO A O 1
ATOM 637 N N . GLU A 1 87 ? 37.795 58.124 30.475 1.00 17.61 86 GLU A N 1
ATOM 638 C CA . GLU A 1 87 ? 37.184 56.877 30.001 1.00 17.74 86 GLU A CA 1
ATOM 639 C C . GLU A 1 87 ? 37.279 56.715 28.483 1.00 17.53 86 GLU A C 1
ATOM 640 O O . GLU A 1 87 ? 37.581 55.632 27.977 1.00 17.66 86 GLU A O 1
ATOM 646 N N . GLY A 1 88 ? 37.012 57.794 27.758 1.00 14.13 87 GLY A N 1
ATOM 647 C CA . GLY A 1 88 ? 37.089 57.736 26.310 1.00 12.65 87 GLY A CA 1
ATOM 648 C C . GLY A 1 88 ? 35.733 57.504 25.680 1.00 10.12 87 GLY A C 1
ATOM 649 O O . GLY A 1 88 ? 34.704 57.694 26.321 1.00 9.21 87 GLY A O 1
ATOM 650 N N . PHE A 1 89 ? 35.729 57.081 24.421 1.00 9.50 88 PHE A N 1
ATOM 651 C CA . PHE A 1 89 ? 34.477 56.845 23.724 1.00 10.45 88 PHE A CA 1
ATOM 652 C C . PHE A 1 89 ? 34.701 55.988 22.487 1.00 8.86 88 PHE A C 1
ATOM 653 O O . PHE A 1 89 ? 35.841 55.683 22.126 1.00 9.61 88 PHE A O 1
ATOM 661 N N . THR A 1 90 ? 33.603 55.582 21.856 1.00 9.39 89 THR A N 1
ATOM 662 C CA . THR A 1 90 ? 33.677 54.812 20.618 1.00 11.72 89 THR A CA 1
ATOM 663 C C . THR A 1 90 ? 32.665 55.466 19.692 1.00 10.25 89 THR A C 1
ATOM 664 O O . THR A 1 90 ? 31.848 56.270 20.132 1.00 11.05 89 THR A O 1
ATOM 668 N N . TRP A 1 91 ? 32.748 55.161 18.407 1.00 9.53 90 TRP A N 1
ATOM 669 C CA . TRP A 1 91 ? 31.708 55.672 17.497 1.00 9.63 90 TRP A CA 1
ATOM 670 C C . TRP A 1 91 ? 31.587 54.650 16.358 1.00 10.43 90 TRP A C 1
ATOM 671 O O . TRP A 1 91 ? 32.484 53.850 16.078 1.00 8.73 90 TRP A O 1
ATOM 682 N N . GLU A 1 92 ? 30.405 54.651 15.765 1.00 10.44 91 GLU A N 1
ATOM 683 C CA . GLU A 1 92 ? 30.081 53.714 14.709 1.00 9.18 91 GLU A CA 1
ATOM 684 C C . GLU A 1 92 ? 29.404 54.527 13.630 1.00 10.37 91 GLU A C 1
ATOM 685 O O . GLU A 1 92 ? 28.686 55.490 13.920 1.00 8.60 91 GLU A O 1
ATOM 691 N N . ARG A 1 93 ? 29.620 54.135 12.384 1.00 6.72 92 ARG A N 1
ATOM 692 C CA . ARG A 1 93 ? 29.078 54.905 11.284 1.00 8.00 92 ARG A CA 1
ATOM 693 C C . ARG A 1 93 ? 28.927 54.094 10.015 1.00 8.25 92 ARG A C 1
ATOM 694 O O . ARG A 1 93 ? 29.640 53.117 9.808 1.00 10.01 92 ARG A O 1
ATOM 702 N N . THR A 1 94 ? 27.968 54.488 9.186 1.00 7.27 93 THR A N 1
ATOM 703 C CA . THR A 1 94 ? 27.826 53.873 7.878 1.00 7.80 93 THR A CA 1
ATOM 704 C C . THR A 1 94 ? 27.740 55.041 6.916 1.00 9.47 93 THR A C 1
ATOM 705 O O . THR A 1 94 ? 27.026 56.022 7.165 1.00 8.18 93 THR A O 1
ATOM 709 N N . THR A 1 95 ? 28.511 54.954 5.841 1.00 8.16 94 THR A N 1
ATOM 710 C CA . THR A 1 95 ? 28.539 55.990 4.824 1.00 8.54 94 THR A CA 1
ATOM 711 C C . THR A 1 95 ? 27.890 55.387 3.587 1.00 7.24 94 THR A C 1
ATOM 712 O O . THR A 1 95 ? 28.303 54.324 3.123 1.00 8.62 94 THR A O 1
ATOM 716 N N . ILE A 1 96 ? 26.873 56.065 3.074 1.00 5.70 95 ILE A N 1
ATOM 717 C CA . ILE A 1 96 ? 26.146 55.597 1.902 1.00 7.60 95 ILE A CA 1
ATOM 718 C C . ILE A 1 96 ? 26.452 56.480 0.697 1.00 5.92 95 ILE A C 1
ATOM 719 O O . ILE A 1 96 ? 26.109 57.661 0.682 1.00 7.43 95 ILE A O 1
ATOM 724 N N . TYR A 1 97 ? 27.102 55.904 -0.309 1.00 8.49 96 TYR A N 1
ATOM 725 C CA . TYR A 1 97 ? 27.449 56.642 -1.520 1.00 6.67 96 TYR A CA 1
ATOM 726 C C . TYR A 1 97 ? 26.306 56.628 -2.529 1.00 5.80 96 TYR A C 1
ATOM 727 O O . TYR A 1 97 ? 25.534 55.669 -2.593 1.00 8.00 96 TYR A O 1
ATOM 736 N N . GLU A 1 98 ? 26.199 57.689 -3.322 1.00 7.48 97 GLU A N 1
ATOM 737 C CA . GLU A 1 98 ? 25.113 57.774 -4.293 1.00 9.61 97 GLU A CA 1
ATOM 738 C C . GLU A 1 98 ? 25.154 56.702 -5.377 1.00 12.14 97 GLU A C 1
ATOM 739 O O . GLU A 1 98 ? 24.125 56.417 -6.003 1.00 11.22 97 GLU A O 1
ATOM 745 N N . ASP A 1 99 ? 26.321 56.108 -5.614 1.00 10.05 98 ASP A N 1
ATOM 746 C CA . ASP A 1 99 ? 26.335 55.082 -6.681 1.00 13.51 98 ASP A CA 1
ATOM 747 C C . ASP A 1 99 ? 26.266 53.646 -6.111 1.00 14.25 98 ASP A C 1
ATOM 748 O O . ASP A 1 99 ? 26.692 52.690 -6.765 1.00 14.92 98 ASP A O 1
ATOM 753 N N . GLY A 1 100 ? 25.669 53.511 -4.927 1.00 11.39 99 GLY A N 1
ATOM 754 C CA . GLY A 1 100 ? 25.425 52.195 -4.355 1.00 11.40 99 GLY A CA 1
ATOM 755 C C . GLY A 1 100 ? 26.415 51.589 -3.383 1.00 10.84 99 GLY A C 1
ATOM 756 O O . GLY A 1 100 ? 26.165 50.508 -2.847 1.00 14.01 99 GLY A O 1
ATOM 757 N N . ALA A 1 101 ? 27.532 52.266 -3.144 1.00 9.26 100 ALA A N 1
ATOM 758 C CA . ALA A 1 101 ? 28.533 51.742 -2.227 1.00 9.60 100 ALA A CA 1
ATOM 759 C C . ALA A 1 101 ? 28.203 52.042 -0.766 1.00 9.83 100 ALA A C 1
ATOM 760 O O . ALA A 1 101 ? 27.577 53.061 -0.449 1.00 7.74 100 ALA A O 1
ATOM 762 N N . TYR A 1 102 ? 28.629 51.141 0.114 1.00 7.81 101 TYR A N 1
ATOM 763 C CA . TYR A 1 102 ? 28.418 51.299 1.548 1.00 7.83 101 TYR A CA 1
ATOM 764 C C . TYR A 1 102 ? 29.720 51.014 2.270 1.00 8.58 101 TYR A C 1
ATOM 765 O O . TYR A 1 102 ? 30.444 50.078 1.927 1.00 8.57 101 TYR A O 1
ATOM 774 N N . LEU A 1 103 ? 30.024 51.826 3.273 1.00 7.05 102 LEU A N 1
ATOM 775 C CA . LEU A 1 103 ? 31.230 51.620 4.050 1.00 7.27 102 LEU A CA 1
ATOM 776 C C . LEU A 1 103 ? 30.846 51.839 5.507 1.00 9.01 102 LEU A C 1
ATOM 777 O O . LEU A 1 103 ? 30.350 52.905 5.881 1.00 9.96 102 LEU A O 1
ATOM 782 N N . THR A 1 104 ? 31.055 50.806 6.315 1.00 8.78 103 THR A N 1
ATOM 783 C CA . THR A 1 104 ? 30.708 50.852 7.731 1.00 8.70 103 THR A CA 1
ATOM 784 C C . THR A 1 104 ? 31.963 50.829 8.589 1.00 10.65 103 THR A C 1
ATOM 785 O O . THR A 1 104 ? 32.899 50.057 8.334 1.00 8.61 103 THR A O 1
ATOM 789 N N . THR A 1 105 ? 31.967 51.681 9.611 1.00 7.63 104 THR A N 1
ATOM 790 C CA . THR A 1 105 ? 33.115 51.833 10.497 1.00 7.90 104 THR A CA 1
ATOM 791 C C . THR A 1 105 ? 32.781 51.683 11.979 1.00 8.70 104 THR A C 1
ATOM 792 O O . THR A 1 105 ? 31.716 52.101 12.425 1.00 9.40 104 THR A O 1
ATOM 796 N N . GLN A 1 106 ? 33.714 51.088 12.724 1.00 8.70 105 GLN A N 1
ATOM 797 C CA . GLN A 1 106 ? 33.604 50.905 14.172 1.00 10.43 105 GLN A CA 1
ATOM 798 C C . GLN A 1 106 ? 34.933 51.447 14.681 1.00 9.04 105 GLN A C 1
ATOM 799 O O . GLN A 1 106 ? 35.992 51.056 14.185 1.00 8.54 105 GLN A O 1
ATOM 805 N N . GLN A 1 107 ? 34.883 52.353 15.654 1.00 6.68 106 GLN A N 1
ATOM 806 C CA . GLN A 1 107 ? 36.107 52.969 16.161 1.00 10.73 106 GLN A CA 1
ATOM 807 C C . GLN A 1 107 ? 36.136 53.099 17.674 1.00 9.33 106 GLN A C 1
ATOM 808 O O . GLN A 1 107 ? 35.113 53.355 18.310 1.00 7.91 106 GLN A O 1
ATOM 814 N N . GLU A 1 108 ? 37.318 52.916 18.245 1.00 8.93 107 GLU A N 1
ATOM 815 C CA . GLU A 1 108 ? 37.489 53.072 19.677 1.00 11.09 107 GLU A CA 1
ATOM 816 C C . GLU A 1 108 ? 38.539 54.155 19.867 1.00 10.41 107 GLU A C 1
ATOM 817 O O . GLU A 1 108 ? 39.569 54.158 19.185 1.00 10.67 107 GLU A O 1
ATOM 823 N N . THR A 1 109 ? 38.277 55.076 20.788 1.00 10.21 108 THR A N 1
ATOM 824 C CA . THR A 1 109 ? 39.207 56.165 21.073 1.00 9.50 108 THR A CA 1
ATOM 825 C C . THR A 1 109 ? 39.565 56.171 22.554 1.00 10.72 108 THR A C 1
ATOM 826 O O . THR A 1 109 ? 38.680 56.202 23.409 1.00 12.39 108 THR A O 1
ATOM 830 N N . LYS A 1 110 ? 40.859 56.130 22.849 1.00 13.79 109 LYS A N 1
ATOM 831 C CA . LYS A 1 110 ? 41.329 56.160 24.229 1.00 14.24 109 LYS A CA 1
ATOM 832 C C . LYS A 1 110 ? 42.385 57.247 24.362 1.00 14.76 109 LYS A C 1
ATOM 833 O O . LYS A 1 110 ? 42.963 57.691 23.370 1.00 13.47 109 LYS A O 1
ATOM 839 N N . LEU A 1 111 ? 42.621 57.689 25.590 1.00 14.12 110 LEU A N 1
ATOM 840 C CA . LEU A 1 111 ? 43.630 58.707 25.840 1.00 14.61 110 LEU A CA 1
ATOM 841 C C . LEU A 1 111 ? 44.643 58.135 26.824 1.00 17.07 110 LEU A C 1
ATOM 842 O O . LEU A 1 111 ? 44.282 57.715 27.921 1.00 17.40 110 LEU A O 1
ATOM 847 N N . ASP A 1 112 ? 45.905 58.103 26.414 1.00 18.01 111 ASP A N 1
ATOM 848 C CA . ASP A 1 112 ? 46.985 57.590 27.252 1.00 21.84 111 ASP A CA 1
ATOM 849 C C . ASP A 1 112 ? 47.970 58.736 27.416 1.00 20.82 111 ASP A C 1
ATOM 850 O O . ASP A 1 112 ? 48.769 59.003 26.525 1.00 20.11 111 ASP A O 1
ATOM 855 N N . GLY A 1 113 ? 47.909 59.415 28.556 1.00 22.53 112 GLY A N 1
ATOM 856 C CA . GLY A 1 113 ? 48.787 60.550 28.764 1.00 20.88 112 GLY A CA 1
ATOM 857 C C . GLY A 1 113 ? 48.282 61.629 27.826 1.00 19.83 112 GLY A C 1
ATOM 858 O O . GLY A 1 113 ? 47.132 62.053 27.937 1.00 19.87 112 GLY A O 1
ATOM 859 N N . ASN A 1 114 ? 49.118 62.086 26.900 1.00 18.30 113 ASN A N 1
ATOM 860 C CA . ASN A 1 114 ? 48.653 63.094 25.957 1.00 19.76 113 ASN A CA 1
ATOM 861 C C . ASN A 1 114 ? 48.644 62.497 24.558 1.00 18.28 113 ASN A C 1
ATOM 862 O O . ASN A 1 114 ? 48.834 63.201 23.569 1.00 18.49 113 ASN A O 1
ATOM 867 N N . CYS A 1 115 ? 48.432 61.186 24.489 1.00 17.42 114 CYS A N 1
ATOM 868 C CA . CYS A 1 115 ? 48.383 60.501 23.206 1.00 16.02 114 CYS A CA 1
ATOM 869 C C . CYS A 1 115 ? 47.021 59.867 22.977 1.00 14.91 114 CYS A C 1
ATOM 870 O O . CYS A 1 115 ? 46.586 59.004 23.743 1.00 14.80 114 CYS A O 1
ATOM 873 N N . LEU A 1 116 ? 46.346 60.316 21.927 1.00 12.63 115 LEU A N 1
ATOM 874 C CA . LEU A 1 116 ? 45.051 59.769 21.563 1.00 10.76 115 LEU A CA 1
ATOM 875 C C . LEU A 1 116 ? 45.335 58.511 20.755 1.00 10.69 115 LEU A C 1
ATOM 876 O O . LEU A 1 116 ? 46.133 58.543 19.817 1.00 13.72 115 LEU A O 1
ATOM 881 N N . VAL A 1 117 ? 44.699 57.407 21.125 1.00 10.59 116 VAL A N 1
ATOM 882 C CA . VAL A 1 117 ? 44.898 56.149 20.416 1.00 9.99 116 VAL A CA 1
ATOM 883 C C . VAL A 1 117 ? 43.596 55.719 19.743 1.00 8.87 116 VAL A C 1
ATOM 884 O O . VAL A 1 117 ? 42.555 55.585 20.391 1.00 9.83 116 VAL A O 1
ATOM 888 N N . TYR A 1 118 ? 43.665 55.519 18.431 1.00 8.75 117 TYR A N 1
ATOM 889 C CA . TYR A 1 118 ? 42.504 55.120 17.642 1.00 9.37 117 TYR A CA 1
ATOM 890 C C . TYR A 1 118 ? 42.661 53.697 17.116 1.00 9.30 117 TYR A C 1
ATOM 891 O O . TYR A 1 118 ? 43.716 53.333 16.607 1.00 11.45 117 TYR A O 1
ATOM 900 N N . ASN A 1 119 ? 41.605 52.904 17.250 1.00 10.56 118 ASN A N 1
ATOM 901 C CA . ASN A 1 119 ? 41.584 51.536 16.741 1.00 11.32 118 ASN A CA 1
ATOM 902 C C . ASN A 1 119 ? 40.343 51.507 15.868 1.00 10.41 118 ASN A C 1
ATOM 903 O O . ASN A 1 119 ? 39.229 51.649 16.362 1.00 10.96 118 ASN A O 1
ATOM 908 N N . ILE A 1 120 ? 40.556 51.317 14.570 1.00 9.83 119 ILE A N 1
ATOM 909 C CA . ILE A 1 120 ? 39.482 51.362 13.579 1.00 9.46 119 ILE A CA 1
ATOM 910 C C . ILE A 1 120 ? 39.262 50.074 12.790 1.00 9.27 119 ILE A C 1
ATOM 911 O O . ILE A 1 120 ? 40.219 49.433 12.356 1.00 9.31 119 ILE A O 1
ATOM 916 N N . LYS A 1 121 ? 37.995 49.725 12.587 1.00 8.69 120 LYS A N 1
ATOM 917 C CA . LYS A 1 121 ? 37.623 48.552 11.800 1.00 8.54 120 LYS A CA 1
ATOM 918 C C . LYS A 1 121 ? 36.691 49.050 10.701 1.00 9.83 120 LYS A C 1
ATOM 919 O O . LYS A 1 121 ? 35.764 49.828 10.958 1.00 8.92 120 LYS A O 1
ATOM 925 N N . ILE A 1 122 ? 36.941 48.607 9.476 1.00 7.83 121 ILE A N 1
ATOM 926 C CA . ILE A 1 122 ? 36.139 49.040 8.340 1.00 8.60 121 ILE A CA 1
ATOM 927 C C . ILE A 1 122 ? 35.737 47.893 7.434 1.00 8.85 121 ILE A C 1
ATOM 928 O O . ILE A 1 122 ? 36.517 46.978 7.204 1.00 7.30 121 ILE A O 1
ATOM 933 N N . LEU A 1 123 ? 34.502 47.952 6.943 1.00 7.36 122 LEU A N 1
ATOM 934 C CA . LEU A 1 123 ? 33.986 46.971 5.994 1.00 7.35 122 LEU A CA 1
ATOM 935 C C . LEU A 1 123 ? 33.254 47.787 4.939 1.00 7.97 122 LEU A C 1
ATOM 936 O O . LEU A 1 123 ? 32.340 48.548 5.259 1.00 7.89 122 LEU A O 1
ATOM 941 N N . GLY A 1 124 ? 33.673 47.648 3.687 1.00 9.60 123 GLY A N 1
ATOM 942 C CA . GLY A 1 124 ? 33.038 48.387 2.610 1.00 9.99 123 GLY A CA 1
ATOM 943 C C . GLY A 1 124 ? 32.624 47.447 1.502 1.00 9.09 123 GLY A C 1
ATOM 944 O O . GLY A 1 124 ? 33.286 46.432 1.265 1.00 8.60 123 GLY A O 1
ATOM 945 N N . CYS A 1 125 ? 31.537 47.777 0.814 1.00 11.08 124 CYS A N 1
ATOM 946 C CA . CYS A 1 125 ? 31.059 46.912 -0.253 1.00 10.80 124 CYS A CA 1
ATOM 947 C C . CYS A 1 125 ? 30.318 47.628 -1.366 1.00 11.21 124 CYS A C 1
ATOM 948 O O . CYS A 1 125 ? 29.903 48.781 -1.233 1.00 8.76 124 CYS A O 1
ATOM 951 N N . ASN A 1 126 ? 30.158 46.904 -2.468 1.00 10.86 125 ASN A N 1
ATOM 952 C CA . ASN A 1 126 ? 29.428 47.379 -3.632 1.00 10.43 125 ASN A CA 1
ATOM 953 C C . ASN A 1 126 ? 29.939 48.636 -4.315 1.00 10.17 125 ASN A C 1
ATOM 954 O O . ASN A 1 126 ? 29.159 49.360 -4.929 1.00 11.84 125 ASN A O 1
ATOM 959 N N . PHE A 1 127 ? 31.233 48.916 -4.211 1.00 8.19 126 PHE A N 1
ATOM 960 C CA . PHE A 1 127 ? 31.769 50.080 -4.905 1.00 9.06 126 PHE A CA 1
ATOM 961 C C . PHE A 1 127 ? 31.859 49.698 -6.381 1.00 10.55 126 PHE A C 1
ATOM 962 O O . PHE A 1 127 ? 32.482 48.691 -6.728 1.00 10.95 126 PHE A O 1
ATOM 970 N N . PRO A 1 128 ? 31.219 50.479 -7.268 1.00 10.85 127 PRO A N 1
ATOM 971 C CA . PRO A 1 128 ? 31.284 50.142 -8.696 1.00 12.12 127 PRO A CA 1
ATOM 972 C C . PRO A 1 128 ? 32.728 50.238 -9.157 1.00 11.30 127 PRO A C 1
ATOM 973 O O . PRO A 1 128 ? 33.474 51.163 -8.920 1.00 11.82 127 PRO A O 1
ATOM 977 N N . PRO A 1 129 ? 33.097 49.182 -9.915 1.00 12.25 128 PRO A N 1
ATOM 978 C CA . PRO A 1 129 ? 34.505 49.019 -10.431 1.00 14.89 128 PRO A CA 1
ATOM 979 C C . PRO A 1 129 ? 34.916 50.164 -11.344 1.00 16.11 128 PRO A C 1
ATOM 980 O O . PRO A 1 129 ? 36.091 50.515 -11.405 1.00 17.14 128 PRO A O 1
ATOM 984 N N . ASN A 1 130 ? 33.956 50.753 -12.048 1.00 16.24 129 ASN A N 1
ATOM 985 C CA . ASN A 1 130 ? 34.281 51.856 -12.940 1.00 19.76 129 ASN A CA 1
ATOM 986 C C . ASN A 1 130 ? 33.878 53.213 -12.383 1.00 17.10 129 ASN A C 1
ATOM 987 O O . ASN A 1 130 ? 33.879 54.216 -13.096 1.00 20.85 129 ASN A O 1
ATOM 992 N N . GLY A 1 131 ? 33.538 53.237 -11.098 1.00 15.59 130 GLY A N 1
ATOM 993 C CA . GLY A 1 131 ? 33.173 54.488 -10.457 1.00 12.66 130 GLY A CA 1
ATOM 994 C C . GLY A 1 131 ? 34.446 55.234 -10.104 1.00 12.49 130 GLY A C 1
ATOM 995 O O . GLY A 1 131 ? 35.526 54.643 -10.124 1.00 12.06 130 GLY A O 1
ATOM 996 N N . PRO A 1 132 ? 34.360 56.528 -9.759 1.00 14.42 131 PRO A N 1
ATOM 997 C CA . PRO A 1 132 ? 35.554 57.307 -9.415 1.00 14.13 131 PRO A CA 1
ATOM 998 C C . PRO A 1 132 ? 36.406 56.795 -8.249 1.00 12.19 131 PRO A C 1
ATOM 999 O O . PRO A 1 132 ? 37.619 57.011 -8.227 1.00 10.61 131 PRO A O 1
ATOM 1003 N N . VAL A 1 133 ? 35.791 56.125 -7.280 1.00 10.76 132 VAL A N 1
ATOM 1004 C CA . VAL A 1 133 ? 36.564 55.608 -6.157 1.00 9.19 132 VAL A CA 1
ATOM 1005 C C . VAL A 1 133 ? 37.492 54.469 -6.585 1.00 10.62 132 VAL A C 1
ATOM 1006 O O . VAL A 1 133 ? 38.703 54.525 -6.356 1.00 12.24 132 VAL A O 1
ATOM 1018 N N . GLN A 1 135 ? 38.380 53.724 -9.508 1.00 13.33 134 GLN A N 1
ATOM 1019 C CA . GLN A 1 135 ? 39.249 54.170 -10.594 1.00 15.46 134 GLN A CA 1
ATOM 1020 C C . GLN A 1 135 ? 40.261 55.199 -10.103 1.00 16.46 134 GLN A C 1
ATOM 1021 O O . GLN A 1 135 ? 41.082 55.696 -10.877 1.00 14.84 134 GLN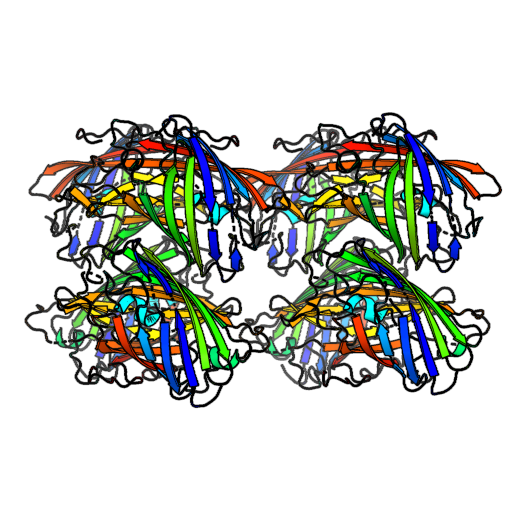 A O 1
ATOM 1027 N N . LYS A 1 136 ? 40.198 55.509 -8.812 1.00 14.18 135 LYS A N 1
ATOM 1028 C CA . LYS A 1 136 ? 41.107 56.472 -8.204 1.00 15.28 135 LYS A CA 1
ATOM 1029 C C . LYS A 1 136 ? 41.099 57.791 -8.976 1.00 15.98 135 LYS A C 1
ATOM 1030 O O . LYS A 1 136 ? 42.151 58.355 -9.283 1.00 17.68 135 LYS A O 1
ATOM 1036 N N . LYS A 1 137 ? 39.900 58.278 -9.282 1.00 14.06 136 LYS A N 1
ATOM 1037 C CA . LYS A 1 137 ? 39.736 59.527 -10.015 1.00 16.32 136 LYS A CA 1
ATOM 1038 C C . LYS A 1 137 ? 39.270 60.679 -9.128 1.00 16.60 136 LYS A C 1
ATOM 1039 O O . LYS A 1 137 ? 39.142 61.816 -9.588 1.00 17.78 136 LYS A O 1
ATOM 1045 N N . THR A 1 138 ? 39.007 60.391 -7.859 1.00 14.44 137 THR A N 1
ATOM 1046 C CA . THR A 1 138 ? 38.571 61.438 -6.947 1.00 11.79 137 THR A CA 1
ATOM 1047 C C . THR A 1 138 ? 39.767 62.284 -6.519 1.00 14.87 137 THR A C 1
ATOM 1048 O O . THR A 1 138 ? 40.914 61.813 -6.517 1.00 12.83 137 THR A O 1
ATOM 1052 N N . GLN A 1 139 ? 39.496 63.536 -6.163 1.00 12.62 138 GLN A N 1
ATOM 1053 C CA . GLN A 1 139 ? 40.542 64.473 -5.770 1.00 13.56 138 GLN A CA 1
ATOM 1054 C C . GLN A 1 139 ? 40.303 65.130 -4.413 1.00 13.16 138 GLN A C 1
ATOM 1055 O O . GLN A 1 139 ? 40.460 66.341 -4.260 1.00 11.37 138 GLN A O 1
ATOM 1061 N N . GLY A 1 140 ? 39.923 64.332 -3.425 1.00 10.51 139 GLY A N 1
ATOM 1062 C CA . GLY A 1 140 ? 39.700 64.894 -2.108 1.00 11.31 139 GLY A CA 1
ATOM 1063 C C . GLY A 1 140 ? 38.258 65.280 -1.872 1.00 9.73 139 GLY A C 1
ATOM 1064 O O . GLY A 1 140 ? 37.430 65.257 -2.784 1.00 11.52 139 GLY A O 1
ATOM 1065 N N . TRP A 1 141 ? 37.971 65.657 -0.634 1.00 7.22 140 TRP A N 1
ATOM 1066 C CA . TRP A 1 141 ? 36.629 66.032 -0.225 1.00 8.99 140 TRP A CA 1
ATOM 1067 C C . TRP A 1 141 ? 36.436 67.525 -0.129 1.00 7.47 140 TRP A C 1
ATOM 1068 O O . TRP A 1 141 ? 37.376 68.273 0.129 1.00 8.22 140 TRP A O 1
ATOM 1079 N N . GLU A 1 142 ? 35.201 67.955 -0.334 1.00 7.93 141 GLU A N 1
ATOM 1080 C CA . GLU A 1 142 ? 34.883 69.357 -0.172 1.00 8.56 141 GLU A CA 1
ATOM 1081 C C . GLU A 1 142 ? 34.672 69.451 1.344 1.00 9.33 141 GLU A C 1
ATOM 1082 O O . GLU A 1 142 ? 34.460 68.431 2.002 1.00 8.48 141 GLU A O 1
ATOM 1088 N N . PRO A 1 143 ? 34.785 70.653 1.931 1.00 7.95 142 PRO A N 1
ATOM 1089 C CA . PRO A 1 143 ? 34.555 70.724 3.378 1.00 8.91 142 PRO A CA 1
ATOM 1090 C C . PRO A 1 143 ? 33.097 70.327 3.603 1.00 9.75 142 PRO A C 1
ATOM 1091 O O . PRO A 1 143 ? 32.300 70.352 2.667 1.00 10.21 142 PRO A O 1
ATOM 1095 N N . CYS A 1 144 ? 32.732 69.962 4.825 1.00 9.22 143 CYS A N 1
ATOM 1096 C CA . CYS A 1 144 ? 31.359 69.554 5.075 1.00 9.78 143 CYS A CA 1
ATOM 1097 C C . CYS A 1 144 ? 30.806 70.089 6.384 1.00 11.38 143 CYS A C 1
ATOM 1098 O O . CYS A 1 144 ? 31.544 70.603 7.231 1.00 9.54 143 CYS A O 1
ATOM 1101 N N . CYS A 1 145 ? 29.496 69.955 6.538 1.00 9.03 144 CYS A N 1
ATOM 1102 C CA . CYS A 1 145 ? 28.815 70.425 7.732 1.00 10.90 144 CYS A CA 1
ATOM 1103 C C . CYS A 1 145 ? 28.009 69.298 8.368 1.00 11.47 144 CYS A C 1
ATOM 1104 O O . CYS A 1 145 ? 27.033 68.816 7.794 1.00 11.28 144 CYS A O 1
ATOM 1107 N N . GLU A 1 146 ? 28.436 68.883 9.557 1.00 10.09 145 GLU A N 1
ATOM 1108 C CA . GLU A 1 146 ? 27.782 67.811 10.297 1.00 8.91 145 GLU A CA 1
ATOM 1109 C C . GLU A 1 146 ? 26.706 68.342 11.227 1.00 11.30 145 GLU A C 1
ATOM 1110 O O . GLU A 1 146 ? 26.877 69.368 11.872 1.00 13.54 145 GLU A O 1
ATOM 1124 N N . ARG A 1 148 ? 24.624 67.589 14.558 1.00 10.16 147 ARG A N 1
ATOM 1125 C CA . ARG A 1 148 ? 24.763 66.785 15.776 1.00 10.05 147 ARG A CA 1
ATOM 1126 C C . ARG A 1 148 ? 23.580 67.002 16.710 1.00 10.25 147 ARG A C 1
ATOM 1127 O O . ARG A 1 148 ? 23.157 68.128 16.933 1.00 9.11 147 ARG A O 1
ATOM 1135 N N . TYR A 1 149 ? 23.051 65.911 17.253 1.00 9.91 148 TYR A N 1
ATOM 1136 C CA . TYR A 1 149 ? 21.895 65.983 18.141 1.00 10.85 148 TYR A CA 1
ATOM 1137 C C . TYR A 1 149 ? 21.874 64.743 19.014 1.00 11.51 148 TYR A C 1
ATOM 1138 O O . TYR A 1 149 ? 22.376 63.697 18.621 1.00 12.20 148 TYR A O 1
ATOM 1147 N N . THR A 1 150 ? 21.297 64.851 20.203 1.00 11.01 149 THR A N 1
ATOM 1148 C CA . THR A 1 150 ? 21.251 63.696 21.087 1.00 10.34 149 THR A CA 1
ATOM 1149 C C . THR A 1 150 ? 20.023 62.834 20.847 1.00 12.27 149 THR A C 1
ATOM 1150 O O . THR A 1 150 ? 18.994 63.304 20.362 1.00 12.94 149 THR A O 1
ATOM 1154 N N . ARG A 1 151 ? 20.156 61.555 21.173 1.00 10.43 150 ARG A N 1
ATOM 1155 C CA . ARG A 1 151 ? 19.063 60.609 21.055 1.00 12.27 150 ARG A CA 1
ATOM 1156 C C . ARG A 1 151 ? 19.382 59.405 21.925 1.00 13.64 150 ARG A C 1
ATOM 1157 O O . ARG A 1 151 ? 20.499 58.883 21.900 1.00 12.57 150 ARG A O 1
ATOM 1165 N N . ASP A 1 152 ? 18.397 58.982 22.706 1.00 13.93 151 ASP A N 1
ATOM 1166 C CA . ASP A 1 152 ? 18.549 57.831 23.588 1.00 16.22 151 ASP A CA 1
ATOM 1167 C C . ASP A 1 152 ? 19.804 57.859 24.450 1.00 15.22 151 ASP A C 1
ATOM 1168 O O . ASP A 1 152 ? 20.438 56.825 24.669 1.00 18.19 151 ASP A O 1
ATOM 1173 N N . GLY A 1 153 ? 20.166 59.040 24.933 1.00 14.94 152 GLY A N 1
ATOM 1174 C CA . GLY A 1 153 ? 21.329 59.150 25.795 1.00 18.18 152 GLY A CA 1
ATOM 1175 C C . GLY A 1 153 ? 22.700 59.183 25.147 1.00 18.55 152 GLY A C 1
ATOM 1176 O O . GLY A 1 153 ? 23.704 59.221 25.854 1.00 22.06 152 GLY A O 1
ATOM 1177 N N . VAL A 1 154 ? 22.754 59.143 23.819 1.00 14.37 153 VAL A N 1
ATOM 1178 C CA . VAL A 1 154 ? 24.027 59.208 23.108 1.00 14.02 153 VAL A CA 1
ATOM 1179 C C . VAL A 1 154 ? 23.981 60.377 22.133 1.00 12.90 153 VAL A C 1
ATOM 1180 O O . VAL A 1 154 ? 22.953 61.040 22.002 1.00 12.84 153 VAL A O 1
ATOM 1184 N N . LEU A 1 155 ? 25.096 60.639 21.460 1.00 12.38 154 LEU A N 1
ATOM 1185 C CA . LEU A 1 155 ? 25.147 61.734 20.498 1.00 11.29 154 LEU A CA 1
ATOM 1186 C C . LEU A 1 155 ? 25.150 61.158 19.087 1.00 11.67 154 LEU A C 1
ATOM 1187 O O . LEU A 1 155 ? 25.899 60.230 18.788 1.00 10.87 154 LEU A O 1
ATOM 1192 N N . CYS A 1 156 ? 24.297 61.709 18.232 1.00 12.26 155 CYS A N 1
ATOM 1193 C CA . CYS A 1 156 ? 24.198 61.264 16.850 1.00 10.63 155 CYS A CA 1
ATOM 1194 C C . CYS A 1 156 ? 24.712 62.342 15.924 1.00 11.08 155 CYS A C 1
ATOM 1195 O O . CYS A 1 156 ? 24.713 63.530 16.264 1.00 8.71 155 CYS A O 1
ATOM 1198 N N . GLY A 1 157 ? 25.134 61.915 14.742 1.00 10.33 156 GLY A N 1
ATOM 1199 C CA . GLY A 1 157 ? 25.619 62.851 13.753 1.00 10.40 156 GLY A CA 1
ATOM 1200 C C . GLY A 1 157 ? 25.206 62.378 12.375 1.00 11.21 156 GLY A C 1
ATOM 1201 O O . GLY A 1 157 ? 25.083 61.179 12.129 1.00 8.85 156 GLY A O 1
ATOM 1202 N N . GLN A 1 158 ? 24.950 63.328 11.486 1.00 6.88 157 GLN A N 1
ATOM 1203 C CA . GLN A 1 158 ? 24.600 63.009 10.109 1.00 10.23 157 GLN A CA 1
ATOM 1204 C C . GLN A 1 158 ? 25.241 64.077 9.263 1.00 9.81 157 GLN A C 1
ATOM 1205 O O . GLN A 1 158 ? 25.233 65.255 9.628 1.00 9.07 157 GLN A O 1
ATOM 1211 N N . THR A 1 159 ? 25.814 63.669 8.139 1.00 8.65 158 THR A N 1
ATOM 1212 C CA . THR A 1 159 ? 26.464 64.622 7.259 1.00 11.55 158 THR A CA 1
ATOM 1213 C C . THR A 1 159 ? 26.382 64.185 5.817 1.00 9.83 158 THR A C 1
ATOM 1214 O O . THR A 1 159 ? 26.370 62.992 5.519 1.00 9.45 158 THR A O 1
ATOM 1218 N N . LEU A 1 160 ? 26.308 65.166 4.929 1.00 8.96 159 LEU A N 1
ATOM 1219 C CA . LEU A 1 160 ? 26.319 64.899 3.499 1.00 8.21 159 LEU A CA 1
ATOM 1220 C C . LEU A 1 160 ? 27.695 65.380 3.086 1.00 7.64 159 LEU A C 1
ATOM 1221 O O . LEU A 1 160 ? 28.100 66.488 3.449 1.00 9.51 159 LEU A O 1
ATOM 1234 N N . ALA A 1 162 ? 30.870 65.338 -0.195 1.00 8.04 161 ALA A N 1
ATOM 1235 C CA . ALA A 1 162 ? 31.037 65.270 -1.638 1.00 8.90 161 ALA A CA 1
ATOM 1236 C C . ALA A 1 162 ? 32.487 65.163 -2.066 1.00 9.68 161 ALA A C 1
ATOM 1237 O O . ALA A 1 162 ? 33.314 66.006 -1.716 1.00 10.44 161 ALA A O 1
ATOM 1239 N N . LEU A 1 163 ? 32.776 64.119 -2.835 1.00 9.34 162 LEU A N 1
ATOM 1240 C CA . LEU A 1 163 ? 34.107 63.880 -3.371 1.00 8.20 162 LEU A CA 1
ATOM 1241 C C . LEU A 1 163 ? 34.244 64.662 -4.667 1.00 10.77 162 LEU A C 1
ATOM 1242 O O . LEU A 1 163 ? 33.338 64.664 -5.499 1.00 10.61 162 LEU A O 1
ATOM 1247 N N . LYS A 1 164 ? 35.380 65.326 -4.833 1.00 10.13 163 LYS A N 1
ATOM 1248 C CA . LYS A 1 164 ? 35.639 66.112 -6.028 1.00 13.24 163 LYS A CA 1
ATOM 1249 C C . LYS A 1 164 ? 36.229 65.271 -7.156 1.00 17.04 163 LYS A C 1
ATOM 1250 O O . LYS A 1 164 ? 37.074 64.406 -6.928 1.00 15.34 163 LYS A O 1
ATOM 1256 N N . CYS A 1 165 ? 35.762 65.527 -8.372 1.00 21.53 164 CYS A N 1
ATOM 1257 C CA . CYS A 1 165 ? 36.255 64.839 -9.558 1.00 27.23 164 CYS A CA 1
ATOM 1258 C C . CYS A 1 165 ? 36.901 65.929 -10.425 1.00 28.50 164 CYS A C 1
ATOM 1259 O O . CYS A 1 165 ? 36.495 67.093 -10.370 1.00 30.13 164 CYS A O 1
ATOM 1262 N N . ALA A 1 166 ? 37.912 65.559 -11.205 1.00 30.39 165 ALA A N 1
ATOM 1263 C CA . ALA A 1 166 ? 38.630 66.508 -12.055 1.00 32.93 165 ALA A CA 1
ATOM 1264 C C . ALA A 1 166 ? 37.758 67.281 -13.039 1.00 34.51 165 ALA A C 1
ATOM 1265 O O . ALA A 1 166 ? 38.034 68.444 -13.337 1.00 36.36 165 ALA A O 1
ATOM 1267 N N . ASP A 1 167 ? 36.712 66.636 -13.545 1.00 36.09 166 ASP A N 1
ATOM 1268 C CA . ASP A 1 167 ? 35.816 67.264 -14.512 1.00 35.75 166 ASP A CA 1
ATOM 1269 C C . ASP A 1 167 ? 34.876 68.296 -13.895 1.00 35.02 166 ASP A C 1
ATOM 1270 O O . ASP A 1 167 ? 34.060 68.898 -14.594 1.00 35.06 166 ASP A O 1
ATOM 1275 N N . GLY A 1 168 ? 34.987 68.503 -12.588 1.00 30.69 167 GLY A N 1
ATOM 1276 C CA . GLY A 1 168 ? 34.125 69.468 -11.933 1.00 27.95 167 GLY A CA 1
ATOM 1277 C C . GLY A 1 168 ? 32.892 68.828 -11.322 1.00 22.56 167 GLY A C 1
ATOM 1278 O O . GLY A 1 168 ? 32.081 69.506 -10.691 1.00 23.65 167 GLY A O 1
ATOM 1279 N N . ASN A 1 169 ? 32.733 67.525 -11.523 1.00 20.23 168 ASN A N 1
ATOM 1280 C CA . ASN A 1 169 ? 31.591 66.815 -10.952 1.00 18.84 168 ASN A CA 1
ATOM 1281 C C . ASN A 1 169 ? 31.911 66.420 -9.518 1.00 14.47 168 ASN A C 1
ATOM 1282 O O . ASN A 1 169 ? 33.058 66.501 -9.088 1.00 13.58 168 ASN A O 1
ATOM 1287 N N . HIS A 1 170 ? 30.889 65.993 -8.784 1.00 11.40 169 HIS A N 1
ATOM 1288 C CA . HIS A 1 170 ? 31.069 65.543 -7.410 1.00 10.17 169 HIS A CA 1
ATOM 1289 C C . HIS A 1 170 ? 30.327 64.227 -7.230 1.00 12.49 169 HIS A C 1
ATOM 1290 O O . HIS A 1 170 ? 29.339 63.962 -7.916 1.00 13.22 169 HIS A O 1
ATOM 1297 N N . LEU A 1 171 ? 30.827 63.397 -6.323 1.00 9.93 170 LEU A N 1
ATOM 1298 C CA . LEU A 1 171 ? 30.193 62.127 -5.999 1.00 10.00 170 LEU A CA 1
ATOM 1299 C C . LEU A 1 171 ? 29.797 62.327 -4.542 1.00 9.22 170 LEU A C 1
ATOM 1300 O O . LEU A 1 171 ? 30.658 62.531 -3.692 1.00 9.32 170 LEU A O 1
ATOM 1305 N N . THR A 1 172 ? 28.503 62.276 -4.253 1.00 9.16 171 THR A N 1
ATOM 1306 C CA . THR A 1 172 ? 28.038 62.518 -2.890 1.00 9.12 171 THR A CA 1
ATOM 1307 C C . THR A 1 172 ? 27.792 61.272 -2.049 1.00 10.71 171 THR A C 1
ATOM 1308 O O . THR A 1 172 ? 27.662 60.164 -2.568 1.00 8.88 171 THR A O 1
ATOM 1312 N N . CYS A 1 173 ? 27.733 61.468 -0.736 1.00 8.13 172 CYS A N 1
ATOM 1313 C CA . CYS A 1 173 ? 27.477 60.369 0.184 1.00 8.62 172 CYS A CA 1
ATOM 1314 C C . CYS A 1 173 ? 26.823 60.914 1.447 1.00 8.47 172 CYS A C 1
ATOM 1315 O O . CYS A 1 173 ? 26.828 62.126 1.691 1.00 7.93 172 CYS A O 1
ATOM 1318 N N . HIS A 1 174 ? 26.273 60.006 2.242 1.00 8.29 173 HIS A N 1
ATOM 1319 C CA . HIS A 1 174 ? 25.539 60.341 3.462 1.00 10.12 173 HIS A CA 1
ATOM 1320 C C . HIS A 1 174 ? 26.154 59.573 4.632 1.00 7.96 173 HIS A C 1
ATOM 1321 O O . HIS A 1 174 ? 26.216 58.345 4.606 1.00 9.49 173 HIS A O 1
ATOM 1328 N N . LEU A 1 175 ? 26.627 60.298 5.642 1.00 8.93 174 LEU A N 1
ATOM 1329 C CA . LEU A 1 175 ? 27.220 59.668 6.826 1.00 8.45 174 LEU A CA 1
ATOM 1330 C C . LEU A 1 175 ? 26.201 59.651 7.956 1.00 6.68 174 LEU A C 1
ATOM 1331 O O . LEU A 1 175 ? 25.574 60.668 8.236 1.00 6.97 174 LEU A O 1
ATOM 1336 N N . ARG A 1 176 ? 26.044 58.494 8.595 1.00 6.72 175 ARG A N 1
ATOM 1337 C CA . ARG A 1 176 ? 25.110 58.321 9.712 1.00 8.87 175 ARG A CA 1
ATOM 1338 C C . ARG A 1 176 ? 25.956 57.779 10.862 1.00 9.52 175 ARG A C 1
ATOM 1339 O O . ARG A 1 176 ? 26.401 56.632 10.833 1.00 7.80 175 ARG A O 1
ATOM 1347 N N . THR A 1 177 ? 26.168 58.611 11.878 1.00 8.63 176 THR A N 1
ATOM 1348 C CA . THR A 1 177 ? 27.040 58.248 12.991 1.00 8.82 176 THR A CA 1
ATOM 1349 C C . THR A 1 177 ? 26.413 58.235 14.383 1.00 9.80 176 THR A C 1
ATOM 1350 O O . THR A 1 177 ? 25.526 59.029 14.683 1.00 9.78 176 THR A O 1
ATOM 1354 N N . THR A 1 178 ? 26.879 57.314 15.222 1.00 7.75 177 THR A N 1
ATOM 1355 C CA . THR A 1 178 ? 26.449 57.273 16.613 1.00 9.09 177 THR A CA 1
ATOM 1356 C C . THR A 1 178 ? 27.732 57.348 17.441 1.00 9.38 177 THR A C 1
ATOM 1357 O O . THR A 1 178 ? 28.642 56.531 17.268 1.00 8.15 177 THR A O 1
ATOM 1361 N N . TYR A 1 179 ? 27.820 58.352 18.308 1.00 9.56 178 TYR A N 1
ATOM 1362 C CA . TYR A 1 179 ? 28.985 58.525 19.165 1.00 8.94 178 TYR A CA 1
ATOM 1363 C C . TYR A 1 179 ? 28.582 58.014 20.544 1.00 10.44 178 TYR A C 1
ATOM 1364 O O . TYR A 1 179 ? 27.536 58.399 21.070 1.00 9.67 178 TYR A O 1
ATOM 1373 N N . ARG A 1 180 ? 29.416 57.159 21.132 1.00 9.61 179 ARG A N 1
ATOM 1374 C CA . ARG A 1 180 ? 29.098 56.566 22.425 1.00 8.89 179 ARG A CA 1
ATOM 1375 C C . ARG A 1 180 ? 30.139 56.828 23.499 1.00 10.43 179 ARG A C 1
ATOM 1376 O O . ARG A 1 180 ? 31.200 56.219 23.495 1.00 10.18 179 ARG A O 1
ATOM 1384 N N . SER A 1 181 ? 29.826 57.717 24.431 1.00 10.44 180 SER A N 1
ATOM 1385 C CA . SER A 1 181 ? 30.756 58.010 25.510 1.00 12.27 180 SER A CA 1
ATOM 1386 C C . SER A 1 181 ? 30.870 56.794 26.431 1.00 12.77 180 SER A C 1
ATOM 1387 O O . SER A 1 181 ? 29.927 56.016 26.567 1.00 11.95 180 SER A O 1
ATOM 1390 N N . LYS A 1 182 ? 32.028 56.631 27.059 1.00 14.20 181 LYS A N 1
ATOM 1391 C CA . LYS A 1 182 ? 32.218 55.530 27.988 1.00 15.27 181 LYS A CA 1
ATOM 1392 C C . LYS A 1 182 ? 31.850 55.984 29.400 1.00 17.86 181 LYS A C 1
ATOM 1393 O O . LYS A 1 182 ? 31.867 55.194 30.341 1.00 18.68 181 LYS A O 1
ATOM 1399 N N . LYS A 1 183 ? 31.514 57.262 29.541 1.00 18.86 182 LYS A N 1
ATOM 1400 C CA . LYS A 1 183 ? 31.095 57.801 30.834 1.00 20.41 182 LYS A CA 1
ATOM 1401 C C . LYS A 1 183 ? 29.586 57.631 30.950 1.00 21.62 182 LYS A C 1
ATOM 1402 O O . LYS A 1 183 ? 28.889 57.518 29.941 1.00 21.76 182 LYS A O 1
ATOM 1408 N N . ALA A 1 184 ? 29.086 57.615 32.182 1.00 22.49 183 ALA A N 1
ATOM 1409 C CA . ALA A 1 184 ? 27.656 57.484 32.427 1.00 23.42 183 ALA A CA 1
ATOM 1410 C C . ALA A 1 184 ? 26.958 58.759 31.953 1.00 25.50 183 ALA A C 1
ATOM 1411 O O . ALA A 1 184 ? 27.517 59.854 32.039 1.00 22.36 183 ALA A O 1
ATOM 1413 N N . ALA A 1 185 ? 25.737 58.615 31.454 1.00 27.71 184 ALA A N 1
ATOM 1414 C CA . ALA A 1 185 ? 24.983 59.761 30.966 1.00 30.30 184 ALA A CA 1
ATOM 1415 C C . ALA A 1 185 ? 24.831 60.845 32.032 1.00 30.64 184 ALA A C 1
ATOM 1416 O O . ALA A 1 185 ? 24.874 62.036 31.724 1.00 30.59 184 ALA A O 1
ATOM 1418 N N . LYS A 1 186 ? 24.669 60.430 33.285 1.00 30.85 185 LYS A N 1
ATOM 1419 C CA . LYS A 1 186 ? 24.495 61.370 34.392 1.00 29.78 185 LYS A CA 1
ATOM 1420 C C . LYS A 1 186 ? 25.722 62.243 34.633 1.00 27.56 185 LYS A C 1
ATOM 1421 O O . LYS A 1 186 ? 25.611 63.331 35.199 1.00 28.31 185 LYS A O 1
ATOM 1427 N N . ALA A 1 187 ? 26.888 61.762 34.212 1.00 24.32 186 ALA A N 1
ATOM 1428 C CA . ALA A 1 187 ? 28.134 62.498 34.410 1.00 21.68 186 ALA A CA 1
ATOM 1429 C C . ALA A 1 187 ? 28.489 63.378 33.219 1.00 19.99 186 ALA A C 1
ATOM 1430 O O . ALA A 1 187 ? 29.570 63.960 33.174 1.00 20.14 186 ALA A O 1
ATOM 1432 N N . LEU A 1 188 ? 27.572 63.482 32.264 1.00 17.59 187 LEU A N 1
ATOM 1433 C CA . LEU A 1 188 ? 27.813 64.283 31.072 1.00 16.74 187 LEU A CA 1
ATOM 1434 C C . LEU A 1 188 ? 26.809 65.404 30.903 1.00 15.83 187 LEU A C 1
ATOM 1435 O O . LEU A 1 188 ? 25.641 65.269 31.265 1.00 17.79 187 LEU A O 1
ATOM 1440 N N . GLN A 1 189 ? 27.281 66.516 30.351 1.00 15.16 188 GLN A N 1
ATOM 1441 C CA . GLN A 1 189 ? 26.422 67.650 30.058 1.00 16.11 188 GLN A CA 1
ATOM 1442 C C . GLN A 1 189 ? 26.117 67.438 28.578 1.00 16.31 188 GLN A C 1
ATOM 1443 O O . GLN A 1 189 ? 26.995 67.606 27.731 1.00 15.91 188 GLN A O 1
ATOM 1453 N N . PRO A 1 191 ? 24.853 68.171 24.925 1.00 13.93 190 PRO A N 1
ATOM 1454 C CA . PRO A 1 191 ? 24.640 69.348 24.080 1.00 12.84 190 PRO A CA 1
ATOM 1455 C C . PRO A 1 191 ? 23.320 69.445 23.348 1.00 12.06 190 PRO A C 1
ATOM 1456 O O . PRO A 1 191 ? 22.641 68.440 23.126 1.00 13.41 190 PRO A O 1
ATOM 1460 N N . PRO A 1 192 ? 22.921 70.672 22.992 1.00 11.71 191 PRO A N 1
ATOM 1461 C CA . PRO A 1 192 ? 21.717 70.914 22.245 1.00 13.42 191 PRO A CA 1
ATOM 1462 C C . PRO A 1 192 ? 22.058 70.654 20.798 1.00 12.77 191 PRO A C 1
ATOM 1463 O O . PRO A 1 192 ? 23.222 70.397 20.498 1.00 11.39 191 PRO A O 1
ATOM 1467 N N . PHE A 1 193 ? 21.090 70.742 19.898 1.00 11.82 192 PHE A N 1
ATOM 1468 C CA . PHE A 1 193 ? 21.355 70.559 18.481 1.00 10.95 192 PHE A CA 1
ATOM 1469 C C . PHE A 1 193 ? 22.404 71.576 18.026 1.00 10.29 192 PHE A C 1
ATOM 1470 O O . PHE A 1 193 ? 22.332 72.751 18.384 1.00 11.23 192 PHE A O 1
ATOM 1478 N N . HIS A 1 194 ? 23.390 71.125 17.256 1.00 9.06 193 HIS A N 1
ATOM 1479 C CA . HIS A 1 194 ? 24.409 72.034 16.740 1.00 8.82 193 HIS A CA 1
ATOM 1480 C C . HIS A 1 194 ? 25.078 71.451 15.502 1.00 8.97 193 HIS A C 1
ATOM 1481 O O . HIS A 1 194 ? 24.701 70.379 15.034 1.00 9.83 193 HIS A O 1
ATOM 1488 N N . PHE A 1 195 ? 26.050 72.178 14.957 1.00 9.54 194 PHE A N 1
ATOM 1489 C CA . PHE A 1 195 ? 26.761 71.723 13.771 1.00 10.44 194 PHE A CA 1
ATOM 1490 C C . PHE A 1 195 ? 28.247 71.637 14.020 1.00 10.53 194 PHE A C 1
ATOM 1491 O O . PHE A 1 195 ? 28.772 72.187 14.993 1.00 10.33 194 PHE A O 1
ATOM 1499 N N . SER A 1 196 ? 28.924 70.942 13.117 1.00 8.74 195 SER A N 1
ATOM 1500 C CA . SER A 1 196 ? 30.362 70.845 13.176 1.00 8.85 195 SER A CA 1
ATOM 1501 C C . SER A 1 196 ? 30.886 70.892 11.747 1.00 9.98 195 SER A C 1
ATOM 1502 O O . SER A 1 196 ? 30.515 70.057 10.921 1.00 9.04 195 SER A O 1
ATOM 1505 N N . ASP A 1 197 ? 31.711 71.891 11.449 1.00 9.05 196 ASP A N 1
ATOM 1506 C CA . ASP A 1 197 ? 32.308 72.010 10.121 1.00 11.27 196 ASP A CA 1
ATOM 1507 C C . ASP A 1 197 ? 33.596 71.193 10.165 1.00 10.96 196 ASP A C 1
ATOM 1508 O O . ASP A 1 197 ? 34.306 71.206 11.172 1.00 11.61 196 ASP A O 1
ATOM 1513 N N . HIS A 1 198 ? 33.888 70.478 9.084 1.00 8.77 197 HIS A N 1
ATOM 1514 C CA . HIS A 1 198 ? 35.100 69.663 8.990 1.00 8.16 197 HIS A CA 1
ATOM 1515 C C . HIS A 1 198 ? 35.740 69.901 7.632 1.00 9.40 197 HIS A C 1
ATOM 1516 O O . HIS A 1 198 ? 35.043 69.981 6.617 1.00 11.42 197 HIS A O 1
ATOM 1523 N N . ARG A 1 199 ? 37.065 69.986 7.607 1.00 8.65 198 ARG A N 1
ATOM 1524 C CA . ARG A 1 199 ? 37.785 70.179 6.355 1.00 10.18 198 ARG A CA 1
ATOM 1525 C C . ARG A 1 199 ? 39.043 69.313 6.311 1.00 10.63 198 ARG A C 1
ATOM 1526 O O . ARG A 1 199 ? 40.122 69.743 6.719 1.00 11.34 198 ARG A O 1
ATOM 1534 N N . PRO A 1 200 ? 38.909 68.050 5.867 1.00 10.59 199 PRO A N 1
ATOM 1535 C CA . PRO A 1 200 ? 40.015 67.149 5.640 1.00 11.09 199 PRO A CA 1
ATOM 1536 C C . PRO A 1 200 ? 40.749 67.304 4.362 1.00 10.53 199 PRO A C 1
ATOM 1537 O O . PRO A 1 200 ? 40.092 67.327 3.324 1.00 13.11 199 PRO A O 1
ATOM 1541 N N . GLU A 1 201 ? 42.074 67.415 4.376 1.00 9.03 200 GLU A N 1
ATOM 1542 C CA . GLU A 1 201 ? 42.826 67.559 3.136 1.00 10.72 200 GLU A CA 1
ATOM 1543 C C . GLU A 1 201 ? 44.100 66.730 3.146 1.00 12.49 200 GLU A C 1
ATOM 1544 O O . GLU A 1 201 ? 44.822 66.701 4.141 1.00 11.94 200 GLU A O 1
ATOM 1550 N N . ILE A 1 202 ? 44.375 66.057 2.034 1.00 12.28 201 ILE A N 1
ATOM 1551 C CA . ILE A 1 202 ? 45.605 65.287 1.918 1.00 11.49 201 ILE A CA 1
ATOM 1552 C C . ILE A 1 202 ? 46.579 66.269 1.264 1.00 12.72 201 ILE A C 1
ATOM 1553 O O . ILE A 1 202 ? 46.350 66.737 0.146 1.00 12.31 201 ILE A O 1
ATOM 1558 N N . VAL A 1 203 ? 47.656 66.593 1.970 1.00 11.84 202 VAL A N 1
ATOM 1559 C CA . VAL A 1 203 ? 48.623 67.565 1.464 1.00 12.37 202 VAL A CA 1
ATOM 1560 C C . VAL A 1 203 ? 49.868 66.953 0.847 1.00 13.14 202 VAL A C 1
ATOM 1561 O O . VAL A 1 203 ? 50.671 67.652 0.231 1.00 13.71 202 VAL A O 1
ATOM 1565 N N . LYS A 1 204 ? 50.040 65.651 1.018 1.00 12.94 203 LYS A N 1
ATOM 1566 C CA . LYS A 1 204 ? 51.200 64.985 0.456 1.00 14.81 203 LYS A CA 1
ATOM 1567 C C . LYS A 1 204 ? 50.951 63.495 0.353 1.00 13.48 203 LYS A C 1
ATOM 1568 O O . LYS A 1 204 ? 50.361 62.887 1.249 1.00 14.37 203 LYS A O 1
ATOM 1574 N N . VAL A 1 205 ? 51.391 62.922 -0.761 1.00 13.11 204 VAL A N 1
ATOM 1575 C CA . VAL A 1 205 ? 51.271 61.496 -1.000 1.00 14.14 204 VAL A CA 1
ATOM 1576 C C . VAL A 1 205 ? 52.667 61.024 -1.378 1.00 13.71 204 VAL A C 1
ATOM 1577 O O . VAL A 1 205 ? 53.319 61.627 -2.230 1.00 16.68 204 VAL A O 1
ATOM 1581 N N . SER A 1 206 ? 53.141 59.964 -0.740 1.00 16.21 205 SER A N 1
ATOM 1582 C CA . SER A 1 206 ? 54.471 59.468 -1.062 1.00 16.69 205 SER A CA 1
ATOM 1583 C C . SER A 1 206 ? 54.596 57.963 -0.906 1.00 16.08 205 SER A C 1
ATOM 1584 O O . SER A 1 206 ? 53.634 57.280 -0.568 1.00 11.28 205 SER A O 1
ATOM 1587 N N . GLU A 1 207 ? 55.795 57.459 -1.169 1.00 14.55 206 GLU A N 1
ATOM 1588 C CA . GLU A 1 207 ? 56.076 56.032 -1.078 1.00 14.89 206 GLU A CA 1
ATOM 1589 C C . GLU A 1 207 ? 55.123 55.196 -1.918 1.00 15.71 206 GLU A C 1
ATOM 1590 O O . GLU A 1 207 ? 54.501 54.237 -1.441 1.00 14.64 206 GLU A O 1
ATOM 1596 N N . ASN A 1 208 ? 55.020 55.579 -3.187 1.00 17.71 207 ASN A N 1
ATOM 1597 C CA . ASN A 1 208 ? 54.194 54.875 -4.155 1.00 18.30 207 ASN A CA 1
ATOM 1598 C C . ASN A 1 208 ? 52.734 54.764 -3.722 1.00 18.12 207 ASN A C 1
ATOM 1599 O O . ASN A 1 208 ? 52.127 53.698 -3.809 1.00 18.17 207 ASN A O 1
ATOM 1604 N N . GLY A 1 209 ? 52.175 55.880 -3.261 1.00 16.76 208 GLY A N 1
ATOM 1605 C CA . GLY A 1 209 ? 50.786 55.900 -2.836 1.00 15.96 208 GLY A CA 1
ATOM 1606 C C . GLY A 1 209 ? 50.448 55.108 -1.585 1.00 14.80 208 GLY A C 1
ATOM 1607 O O . GLY A 1 209 ? 49.336 54.590 -1.471 1.00 16.23 208 GLY A O 1
ATOM 1608 N N . THR A 1 210 ? 51.386 55.010 -0.644 1.00 13.02 209 THR A N 1
ATOM 1609 C CA . THR A 1 210 ? 51.141 54.271 0.593 1.00 12.63 209 THR A CA 1
ATOM 1610 C C . THR A 1 210 ? 51.362 55.104 1.859 1.00 12.20 209 THR A C 1
ATOM 1611 O O . THR A 1 210 ? 51.203 54.601 2.970 1.00 12.33 209 THR A O 1
ATOM 1615 N N . LEU A 1 211 ? 51.735 56.368 1.693 1.00 12.20 210 LEU A N 1
ATOM 1616 C CA . LEU A 1 211 ? 51.950 57.252 2.836 1.00 12.38 210 LEU A CA 1
ATOM 1617 C C . LEU A 1 211 ? 51.268 58.581 2.534 1.00 10.36 210 LEU A C 1
ATOM 1618 O O . LEU A 1 211 ? 51.601 59.252 1.555 1.00 10.34 210 LEU A O 1
ATOM 1623 N N . PHE A 1 212 ? 50.312 58.952 3.381 1.00 10.51 211 PHE A N 1
ATOM 1624 C CA . PHE A 1 212 ? 49.540 60.174 3.183 1.00 11.87 211 PHE A CA 1
ATOM 1625 C C . PHE A 1 212 ? 49.613 61.149 4.349 1.00 13.36 211 PHE A C 1
ATOM 1626 O O . PHE A 1 212 ? 49.314 60.787 5.490 1.00 12.16 211 PHE A O 1
ATOM 1634 N N . GLU A 1 213 ? 50.008 62.386 4.065 1.00 10.89 212 GLU A N 1
ATOM 1635 C CA . GLU A 1 213 ? 50.048 63.401 5.105 1.00 11.59 212 GLU A CA 1
ATOM 1636 C C . GLU A 1 213 ? 48.678 64.045 5.009 1.00 11.24 212 GLU A C 1
ATOM 1637 O O . GLU A 1 213 ? 48.351 64.681 4.007 1.00 12.18 212 GLU A O 1
ATOM 1643 N N . GLN A 1 214 ? 47.880 63.881 6.055 1.00 9.97 213 GLN A N 1
ATOM 1644 C CA . GLN A 1 214 ? 46.528 64.407 6.058 1.00 11.26 213 GLN A CA 1
ATOM 1645 C C . GLN A 1 214 ? 46.290 65.403 7.191 1.00 12.18 213 GLN A C 1
ATOM 1646 O O . GLN A 1 214 ? 46.659 65.160 8.342 1.00 13.24 213 GLN A O 1
ATOM 1652 N N . HIS A 1 215 ? 45.683 66.533 6.845 1.00 11.40 214 HIS A N 1
ATOM 1653 C CA . HIS A 1 215 ? 45.367 67.571 7.811 1.00 13.06 214 HIS A CA 1
ATOM 1654 C C . HIS A 1 215 ? 43.860 67.728 7.906 1.00 12.48 214 HIS A C 1
ATOM 1655 O O . HIS A 1 215 ? 43.127 67.364 6.982 1.00 11.55 214 HIS A O 1
ATOM 1662 N N . GLU A 1 216 ? 43.400 68.257 9.033 1.00 11.42 215 GLU A N 1
ATOM 1663 C CA . GLU A 1 216 ? 41.982 68.495 9.224 1.00 9.66 215 GLU A CA 1
ATOM 1664 C C . GLU A 1 216 ? 41.738 69.605 10.240 1.00 9.96 215 GLU A C 1
ATOM 1665 O O . GLU A 1 216 ? 42.510 69.785 11.184 1.00 10.51 215 GLU A O 1
ATOM 1671 N N . SER A 1 217 ? 40.674 70.364 10.013 1.00 10.53 216 SER A N 1
ATOM 1672 C CA . SER A 1 217 ? 40.257 71.433 10.914 1.00 10.64 216 SER A CA 1
ATOM 1673 C C . SER A 1 217 ? 38.776 71.171 11.140 1.00 12.01 216 SER A C 1
ATOM 1674 O O . SER A 1 217 ? 38.062 70.800 10.203 1.00 9.87 216 SER A O 1
ATOM 1677 N N . SER A 1 218 ? 38.320 71.345 12.377 1.00 8.96 217 SER A N 1
ATOM 1678 C CA . SER A 1 218 ? 36.919 71.123 12.724 1.00 9.76 217 SER A CA 1
ATOM 1679 C C . SER A 1 218 ? 36.461 72.184 13.716 1.00 10.72 217 SER A C 1
ATOM 1680 O O . SER A 1 218 ? 37.192 72.518 14.648 1.00 10.76 217 SER A O 1
ATOM 1683 N N . VAL A 1 219 ? 35.250 72.698 13.514 1.00 10.01 218 VAL A N 1
ATOM 1684 C CA . VAL A 1 219 ? 34.679 73.727 14.384 1.00 10.39 218 VAL A CA 1
ATOM 1685 C C . VAL A 1 219 ? 33.206 73.443 14.652 1.00 11.98 218 VAL A C 1
ATOM 1686 O O . VAL A 1 219 ? 32.413 73.316 13.714 1.00 11.95 218 VAL A O 1
ATOM 1690 N N . ALA A 1 220 ? 32.845 73.350 15.932 1.00 10.70 219 ALA A N 1
ATOM 1691 C CA . ALA A 1 220 ? 31.467 73.088 16.337 1.00 10.64 219 ALA A CA 1
ATOM 1692 C C . ALA A 1 220 ? 30.836 74.449 16.615 1.00 12.00 219 ALA A C 1
ATOM 1693 O O . ALA A 1 220 ? 31.439 75.302 17.271 1.00 10.89 219 ALA A O 1
ATOM 1695 N N . ARG A 1 221 ? 29.619 74.641 16.128 1.00 10.29 220 ARG A N 1
ATOM 1696 C CA . ARG A 1 221 ? 28.961 75.935 16.250 1.00 10.33 220 ARG A CA 1
ATOM 1697 C C . ARG A 1 221 ? 27.464 75.837 16.020 1.00 12.85 220 ARG A C 1
ATOM 1698 O O . ARG A 1 221 ? 26.921 74.769 15.735 1.00 10.69 220 ARG A O 1
ATOM 1706 N N . TYR A 1 222 ? 26.805 76.986 16.137 1.00 12.29 221 TYR A N 1
ATOM 1707 C CA . TYR A 1 222 ? 25.385 77.091 15.856 1.00 12.30 221 TYR A CA 1
ATOM 1708 C C . TYR A 1 222 ? 25.371 77.763 14.485 1.00 12.46 221 TYR A C 1
ATOM 1709 O O . TYR A 1 222 ? 26.432 78.059 13.926 1.00 11.24 221 TYR A O 1
ATOM 1718 N N . CYS A 1 223 ? 24.183 78.013 13.945 1.00 14.41 222 CYS A N 1
ATOM 1719 C CA . CYS A 1 223 ? 24.079 78.690 12.660 1.00 15.77 222 CYS A CA 1
ATOM 1720 C C . CYS A 1 223 ? 24.368 80.163 12.941 1.00 18.81 222 CYS A C 1
ATOM 1721 O O . CYS A 1 223 ? 23.618 80.818 13.657 1.00 23.95 222 CYS A O 1
ATOM 1724 N N . GLN A 1 224 ? 25.450 80.679 12.369 1.00 22.53 223 GLN A N 1
ATOM 1725 C CA . GLN A 1 224 ? 25.850 82.063 12.601 1.00 25.32 223 GLN A CA 1
ATOM 1726 C C . GLN A 1 224 ? 25.613 83.043 11.454 1.00 24.37 223 GLN A C 1
ATOM 1727 O O . GLN A 1 224 ? 26.055 84.189 11.526 1.00 27.22 223 GLN A O 1
ATOM 1733 N N . THR A 1 225 ? 24.927 82.611 10.402 1.00 17.59 224 THR A N 1
ATOM 1734 C CA . THR A 1 225 ? 24.678 83.491 9.260 1.00 16.45 224 THR A CA 1
ATOM 1735 C C . THR A 1 225 ? 23.231 83.953 9.171 1.00 16.50 224 THR A C 1
ATOM 1736 O O . THR A 1 225 ? 22.932 84.975 8.548 1.00 14.46 224 THR A O 1
ATOM 1740 N N . CYS A 1 226 ? 22.336 83.191 9.790 1.00 15.87 225 CYS A N 1
ATOM 1741 C CA . CYS A 1 226 ? 20.911 83.502 9.757 1.00 17.49 225 CYS A CA 1
ATOM 1742 C C . CYS A 1 226 ? 20.364 83.761 11.161 1.00 20.35 225 CYS A C 1
ATOM 1743 O O . CYS A 1 226 ? 20.118 82.828 11.919 1.00 20.56 225 CYS A O 1
ATOM 1746 N N . PRO A 1 227 ? 20.207 85.052 11.545 1.00 22.43 226 PRO A N 1
ATOM 1747 C CA . PRO A 1 227 ? 19.651 85.390 12.849 1.00 24.46 226 PRO A CA 1
ATOM 1748 C C . PRO A 1 227 ? 18.250 84.832 13.068 1.00 24.29 226 PRO A C 1
ATOM 1749 O O . PRO A 1 227 ? 17.455 84.756 12.133 1.00 25.63 226 PRO A O 1
ATOM 1753 N N . SER A 1 228 ? 17.952 84.438 14.302 1.00 22.90 227 SER A N 1
ATOM 1754 C CA . SER A 1 228 ? 16.637 83.900 14.632 1.00 22.38 227 SER A CA 1
ATOM 1755 C C . SER A 1 228 ? 15.688 85.029 15.022 1.00 21.88 227 SER A C 1
ATOM 1756 O O . SER A 1 228 ? 16.082 85.966 15.710 1.00 21.64 227 SER A O 1
ATOM 1759 N N . LYS A 1 229 ? 14.440 84.938 14.576 1.00 22.59 228 LYS A N 1
ATOM 1760 C CA . LYS A 1 229 ? 13.443 85.954 14.898 1.00 26.11 228 LYS A CA 1
ATOM 1761 C C . LYS A 1 229 ? 12.739 85.533 16.189 1.00 24.40 228 LYS A C 1
ATOM 1762 O O . LYS A 1 229 ? 11.941 86.285 16.752 1.00 25.51 228 LYS A O 1
ATOM 1768 N N . LEU A 1 230 ? 13.047 84.326 16.653 1.00 22.44 229 LEU A N 1
ATOM 1769 C CA . LEU A 1 230 ? 12.439 83.785 17.862 1.00 22.41 229 LEU A CA 1
ATOM 1770 C C . LEU A 1 230 ? 13.432 83.614 19.006 1.00 23.88 229 LEU A C 1
ATOM 1771 O O . LEU A 1 230 ? 13.138 82.942 19.996 1.00 24.58 229 LEU A O 1
ATOM 1776 N N . GLY A 1 231 ? 14.609 84.214 18.863 1.00 24.60 230 GLY A N 1
ATOM 1777 C CA . GLY A 1 231 ? 15.618 84.126 19.904 1.00 25.32 230 GLY A CA 1
ATOM 1778 C C . GLY A 1 231 ? 16.267 82.765 20.072 1.00 26.54 230 GLY A C 1
ATOM 1779 O O . GLY A 1 231 ? 16.839 82.480 21.124 1.00 26.88 230 GLY A O 1
ATOM 1780 N N . HIS A 1 232 ? 16.185 81.917 19.051 1.00 25.45 231 HIS A N 1
ATOM 1781 C CA . HIS A 1 232 ? 16.790 80.590 19.129 1.00 24.91 231 HIS A CA 1
ATOM 1782 C C . HIS A 1 232 ? 18.231 80.628 18.626 1.00 25.57 231 HIS A C 1
ATOM 1783 O O . HIS A 1 232 ? 18.628 81.561 17.928 1.00 24.40 231 HIS A O 1
ATOM 1790 N N . ASN A 1 233 ? 19.015 79.616 18.987 1.00 25.68 232 ASN A N 1
ATOM 1791 C CA . ASN A 1 233 ? 20.404 79.547 18.544 1.00 25.82 232 ASN A CA 1
ATOM 1792 C C . ASN A 1 233 ? 20.450 79.024 17.113 1.00 23.79 232 ASN A C 1
ATOM 1793 O O . ASN A 1 233 ? 19.498 78.314 16.723 1.00 22.38 232 ASN A O 1
ATOM 1799 N N . ILE B 1 8 ? 31.055 19.912 -6.503 1.00 21.02 5 ILE B N 1
ATOM 1800 C CA . ILE B 1 8 ? 30.758 19.772 -5.052 1.00 21.04 5 ILE B CA 1
ATOM 1801 C C . ILE B 1 8 ? 29.952 18.499 -4.822 1.00 20.66 5 ILE B C 1
ATOM 1802 O O . ILE B 1 8 ? 29.107 18.135 -5.636 1.00 22.54 5 ILE B O 1
ATOM 1807 N N . SER B 1 9 ? 30.229 17.819 -3.714 1.00 23.18 6 SER B N 1
ATOM 1808 C CA . SER B 1 9 ? 29.541 16.575 -3.377 1.00 23.04 6 SER B CA 1
ATOM 1809 C C . SER B 1 9 ? 28.049 16.777 -3.129 1.00 24.15 6 SER B C 1
ATOM 1810 O O . SER B 1 9 ? 27.609 17.890 -2.843 1.00 21.02 6 SER B O 1
ATOM 1813 N N . ASP B 1 10 ? 27.283 15.691 -3.243 1.00 21.03 7 ASP B N 1
ATOM 1814 C CA . ASP B 1 10 ? 25.834 15.723 -3.046 1.00 22.06 7 ASP B CA 1
ATOM 1815 C C . ASP B 1 10 ? 25.466 16.011 -1.597 1.00 18.78 7 ASP B C 1
ATOM 1816 O O . ASP B 1 10 ? 24.356 16.443 -1.299 1.00 17.41 7 ASP B O 1
ATOM 1821 N N . ASN B 1 11 ? 26.403 15.737 -0.702 1.00 17.77 8 ASN B N 1
ATOM 1822 C CA . ASN B 1 11 ? 26.220 15.975 0.720 1.00 16.26 8 ASN B CA 1
ATOM 1823 C C . ASN B 1 11 ? 27.507 16.624 1.194 1.00 16.02 8 ASN B C 1
ATOM 1824 O O . ASN B 1 11 ? 28.587 16.178 0.825 1.00 16.98 8 ASN B O 1
ATOM 1829 N N . VAL B 1 12 ? 27.402 17.674 1.999 1.00 15.09 9 VAL B N 1
ATOM 1830 C CA . VAL B 1 12 ? 28.596 18.341 2.505 1.00 13.93 9 VAL B CA 1
ATOM 1831 C C . VAL B 1 12 ? 28.460 18.695 3.976 1.00 14.78 9 VAL B C 1
ATOM 1832 O O . VAL B 1 12 ? 27.366 18.674 4.539 1.00 14.89 9 VAL B O 1
ATOM 1836 N N . ARG B 1 13 ? 29.593 18.994 4.598 1.00 12.07 10 ARG B N 1
ATOM 1837 C CA . ARG B 1 13 ? 29.608 19.413 5.986 1.00 12.25 10 ARG B CA 1
ATOM 1838 C C . ARG B 1 13 ? 29.788 20.917 5.882 1.00 11.95 10 ARG B C 1
ATOM 1839 O O . ARG B 1 13 ? 30.157 21.430 4.823 1.00 11.73 10 ARG B O 1
ATOM 1847 N N . ILE B 1 14 ? 29.524 21.611 6.979 1.00 11.59 11 ILE B N 1
ATOM 1848 C CA . ILE B 1 14 ? 29.673 23.055 7.027 1.00 12.66 11 ILE B CA 1
ATOM 1849 C C . ILE B 1 14 ? 30.425 23.419 8.294 1.00 10.66 11 ILE B C 1
ATOM 1850 O O . ILE B 1 14 ? 30.166 22.861 9.359 1.00 12.11 11 ILE B O 1
ATOM 1855 N N . LYS B 1 15 ? 31.371 24.340 8.165 1.00 11.24 12 LYS B N 1
ATOM 1856 C CA . LYS B 1 15 ? 32.132 24.834 9.304 1.00 12.28 12 LYS B CA 1
ATOM 1857 C C . LYS B 1 15 ? 32.097 26.349 9.160 1.00 11.16 12 LYS B C 1
ATOM 1858 O O . LYS B 1 15 ? 32.362 26.877 8.087 1.00 12.28 12 LYS B O 1
ATOM 1864 N N . LEU B 1 16 ? 31.765 27.046 10.238 1.00 9.47 13 LEU B N 1
ATOM 1865 C CA . LEU B 1 16 ? 31.667 28.496 10.180 1.00 10.69 13 LEU B CA 1
ATOM 1866 C C . LEU B 1 16 ? 32.405 29.221 11.293 1.00 10.95 13 LEU B C 1
ATOM 1867 O O . LEU B 1 16 ? 32.400 28.779 12.446 1.00 11.09 13 LEU B O 1
ATOM 1872 N N . TYR B 1 17 ? 33.046 30.332 10.933 1.00 10.66 14 TYR B N 1
ATOM 1873 C CA . TYR B 1 17 ? 33.749 31.179 11.897 1.00 10.88 14 TYR B CA 1
ATOM 1874 C C . TYR B 1 17 ? 33.247 32.593 11.646 1.00 12.57 14 TYR B C 1
ATOM 1875 O O . TYR B 1 17 ? 33.283 33.077 10.515 1.00 13.14 14 TYR B O 1
ATOM 1892 N N . GLU B 1 19 ? 33.055 36.754 13.339 1.00 13.21 16 GLU B N 1
ATOM 1893 C CA . GLU B 1 19 ? 33.492 37.736 14.315 1.00 11.36 16 GLU B CA 1
ATOM 1894 C C . GLU B 1 19 ? 32.792 39.031 13.942 1.00 11.61 16 GLU B C 1
ATOM 1895 O O . GLU B 1 19 ? 32.695 39.369 12.761 1.00 10.63 16 GLU B O 1
ATOM 1901 N N . GLY B 1 20 ? 32.289 39.747 14.937 1.00 11.25 17 GLY B N 1
ATOM 1902 C CA . GLY B 1 20 ? 31.617 40.994 14.632 1.00 12.73 17 GLY B CA 1
ATOM 1903 C C . GLY B 1 20 ? 31.474 41.943 15.800 1.00 12.83 17 GLY B C 1
ATOM 1904 O O . GLY B 1 20 ? 31.808 41.616 16.938 1.00 11.56 17 GLY B O 1
ATOM 1905 N N . THR B 1 21 ? 31.002 43.147 15.497 1.00 12.09 18 THR B N 1
ATOM 1906 C CA . THR B 1 21 ? 30.755 44.160 16.512 1.00 10.77 18 THR B CA 1
ATOM 1907 C C . THR B 1 21 ? 29.487 44.868 16.070 1.00 11.38 18 THR B C 1
ATOM 1908 O O . THR B 1 21 ? 29.418 45.363 14.947 1.00 11.06 18 THR B O 1
ATOM 1912 N N . VAL B 1 22 ? 28.483 44.888 16.943 1.00 9.26 19 VAL B N 1
ATOM 1913 C CA . VAL B 1 22 ? 27.207 45.535 16.648 1.00 10.74 19 VAL B CA 1
ATOM 1914 C C . VAL B 1 22 ? 26.867 46.478 17.805 1.00 10.24 19 VAL B C 1
ATOM 1915 O O . VAL B 1 22 ? 26.790 46.046 18.953 1.00 11.07 19 VAL B O 1
ATOM 1919 N N . ASN B 1 23 ? 26.655 47.759 17.503 1.00 11.50 20 ASN B N 1
ATOM 1920 C CA . ASN B 1 23 ? 26.365 48.750 18.549 1.00 11.52 20 ASN B CA 1
ATOM 1921 C C . ASN B 1 23 ? 27.427 48.673 19.648 1.00 13.03 20 ASN B C 1
ATOM 1922 O O . ASN B 1 23 ? 27.113 48.736 20.841 1.00 13.66 20 ASN B O 1
ATOM 1927 N N . ASN B 1 24 ? 28.679 48.528 19.232 1.00 11.52 21 ASN B N 1
ATOM 1928 C CA . ASN B 1 24 ? 29.823 48.441 20.139 1.00 13.62 21 ASN B CA 1
ATOM 1929 C C . ASN B 1 24 ? 29.908 47.150 20.959 1.00 14.26 21 ASN B C 1
ATOM 1930 O O . ASN B 1 24 ? 30.719 47.062 21.888 1.00 14.57 21 ASN B O 1
ATOM 1935 N N . HIS B 1 25 ? 29.078 46.159 20.644 1.00 12.44 22 HIS B N 1
ATOM 1936 C CA . HIS B 1 25 ? 29.169 44.889 21.360 1.00 13.23 22 HIS B CA 1
ATOM 1937 C C . HIS B 1 25 ? 29.903 43.895 20.474 1.00 13.65 22 HIS B C 1
ATOM 1938 O O . HIS B 1 25 ? 29.439 43.563 19.384 1.00 11.91 22 HIS B O 1
ATOM 1945 N N . HIS B 1 26 ? 31.052 43.430 20.952 1.00 10.58 23 HIS B N 1
ATOM 1946 C CA . HIS B 1 26 ? 31.885 42.485 20.213 1.00 12.93 23 HIS B CA 1
ATOM 1947 C C . HIS B 1 26 ? 31.461 41.044 20.495 1.00 13.35 23 HIS B C 1
ATOM 1948 O O . HIS B 1 26 ? 31.083 40.713 21.615 1.00 13.97 23 HIS B O 1
ATOM 1955 N N . PHE B 1 27 ? 31.528 40.188 19.478 1.00 9.23 24 PHE B N 1
ATOM 1956 C CA . PHE B 1 27 ? 31.148 38.790 19.641 1.00 9.44 24 PHE B CA 1
ATOM 1957 C C . PHE B 1 27 ? 31.811 37.910 18.591 1.00 12.06 24 PHE B C 1
ATOM 1958 O O . PHE B 1 27 ? 32.342 38.396 17.588 1.00 12.78 24 PHE B O 1
ATOM 1974 N N . CYS B 1 29 ? 31.315 33.762 16.793 1.00 12.29 26 CYS B N 1
ATOM 1975 C CA . CYS B 1 29 ? 30.474 32.577 16.681 1.00 14.09 26 CYS B CA 1
ATOM 1976 C C . CYS B 1 29 ? 31.198 31.519 15.867 1.00 13.08 26 CYS B C 1
ATOM 1977 O O . CYS B 1 29 ? 32.083 31.825 15.067 1.00 11.74 26 CYS B O 1
ATOM 1980 N N . GLU B 1 30 ? 30.813 30.272 16.091 1.00 13.05 27 GLU B N 1
ATOM 1981 C CA . GLU B 1 30 ? 31.364 29.139 15.367 1.00 15.56 27 GLU B CA 1
ATOM 1982 C C . GLU B 1 30 ? 30.199 28.198 15.152 1.00 14.68 27 GLU B C 1
ATOM 1983 O O . GLU B 1 30 ? 29.291 28.126 15.981 1.00 15.04 27 GLU B O 1
ATOM 1989 N N . ALA B 1 31 ? 30.209 27.481 14.040 1.00 13.01 28 ALA B N 1
ATOM 1990 C CA . ALA B 1 31 ? 29.123 26.555 13.777 1.00 13.65 28 ALA B CA 1
ATOM 1991 C C . ALA B 1 31 ? 29.590 25.360 12.979 1.00 13.07 28 ALA B C 1
ATOM 1992 O O . ALA B 1 31 ? 30.580 25.424 12.258 1.00 11.63 28 ALA B O 1
ATOM 1994 N N . GLU B 1 32 ? 28.863 24.262 13.137 1.00 11.56 29 GLU B N 1
ATOM 1995 C CA . GLU B 1 32 ? 29.132 23.041 12.405 1.00 14.30 29 GLU B CA 1
ATOM 1996 C C . GLU B 1 32 ? 27.769 22.648 11.864 1.00 13.64 29 GLU B C 1
ATOM 1997 O O . GLU B 1 32 ? 26.764 22.737 12.570 1.00 14.71 29 GLU B O 1
ATOM 2003 N N . GLY B 1 33 ? 27.728 22.248 10.602 1.00 13.34 30 GLY B N 1
ATOM 2004 C CA . GLY B 1 33 ? 26.461 21.867 10.013 1.00 13.19 30 GLY B CA 1
ATOM 2005 C C . GLY B 1 33 ? 26.625 20.886 8.876 1.00 13.50 30 GLY B C 1
ATOM 2006 O O . GLY B 1 33 ? 27.677 20.260 8.713 1.00 12.63 30 GLY B O 1
ATOM 2007 N N . GLU B 1 34 ? 25.574 20.762 8.079 1.00 15.57 31 GLU B N 1
ATOM 2008 C CA . GLU B 1 34 ? 25.580 19.856 6.943 1.00 14.11 31 GLU B CA 1
ATOM 2009 C C . GLU B 1 34 ? 24.509 20.300 5.964 1.00 14.47 31 GLU B C 1
ATOM 2010 O O . GLU B 1 34 ? 23.541 20.957 6.347 1.00 13.53 31 GLU B O 1
ATOM 2016 N N . GLY B 1 35 ? 24.689 19.955 4.696 1.00 13.83 32 GLY B N 1
ATOM 2017 C CA . GLY B 1 35 ? 23.706 20.338 3.704 1.00 14.86 32 GLY B CA 1
ATOM 2018 C C . GLY B 1 35 ? 23.747 19.481 2.459 1.00 17.08 32 GLY B C 1
ATOM 2019 O O . GLY B 1 35 ? 24.654 18.666 2.276 1.00 17.00 32 GLY B O 1
ATOM 2020 N N . LYS B 1 36 ? 22.741 19.665 1.613 1.00 15.68 33 LYS B N 1
ATOM 2021 C CA . LYS B 1 36 ? 22.626 18.954 0.344 1.00 16.54 33 LYS B CA 1
ATOM 2022 C C . LYS B 1 36 ? 22.587 20.075 -0.686 1.00 15.31 33 LYS B C 1
ATOM 2023 O O . LYS B 1 36 ? 21.526 20.636 -0.974 1.00 15.42 33 LYS B O 1
ATOM 2029 N N . PRO B 1 37 ? 23.759 20.425 -1.244 1.00 14.48 34 PRO B N 1
ATOM 2030 C CA . PRO B 1 37 ? 23.938 21.486 -2.238 1.00 14.26 34 PRO B CA 1
ATOM 2031 C C . PRO B 1 37 ? 22.941 21.547 -3.382 1.00 15.47 34 PRO B C 1
ATOM 2032 O O . PRO B 1 37 ? 22.468 22.626 -3.738 1.00 12.72 34 PRO B O 1
ATOM 2036 N N . TYR B 1 38 ? 22.622 20.397 -3.962 1.00 14.91 35 TYR B N 1
ATOM 2037 C CA . TYR B 1 38 ? 21.697 20.379 -5.083 1.00 15.99 35 TYR B CA 1
ATOM 2038 C C . TYR B 1 38 ? 20.227 20.370 -4.679 1.00 16.44 35 TYR B C 1
ATOM 2039 O O . TYR B 1 38 ? 19.360 20.729 -5.479 1.00 19.27 35 TYR B O 1
ATOM 2048 N N . GLU B 1 39 ? 19.940 19.970 -3.444 1.00 17.20 36 GLU B N 1
ATOM 2049 C CA . GLU B 1 39 ? 18.558 19.961 -2.974 1.00 17.91 36 GLU B CA 1
ATOM 2050 C C . GLU B 1 39 ? 18.229 21.296 -2.310 1.00 17.38 36 GLU B C 1
ATOM 2051 O O . GLU B 1 39 ? 17.065 21.606 -2.048 1.00 16.73 36 GLU B O 1
ATOM 2057 N N . GLY B 1 40 ? 19.270 22.076 -2.031 1.00 15.92 37 GLY B N 1
ATOM 2058 C CA . GLY B 1 40 ? 19.089 23.383 -1.422 1.00 15.49 37 GLY B CA 1
ATOM 2059 C C . GLY B 1 40 ? 18.693 23.415 0.042 1.00 14.88 37 GLY B C 1
ATOM 2060 O O . GLY B 1 40 ? 18.197 24.436 0.519 1.00 18.12 37 GLY B O 1
ATOM 2061 N N . THR B 1 41 ? 18.912 22.318 0.761 1.00 12.53 38 THR B N 1
ATOM 2062 C CA . THR B 1 41 ? 18.557 22.262 2.178 1.00 14.18 38 THR B CA 1
ATOM 2063 C C . THR B 1 41 ? 19.796 22.119 3.047 1.00 15.37 38 THR B C 1
ATOM 2064 O O . THR B 1 41 ? 20.771 21.481 2.653 1.00 13.74 38 THR B O 1
ATOM 2068 N N . GLN B 1 42 ? 19.744 22.697 4.241 1.00 13.69 39 GLN B N 1
ATOM 2069 C CA . GLN B 1 42 ? 20.889 22.654 5.138 1.00 12.68 39 GLN B CA 1
ATOM 2070 C C . GLN B 1 42 ? 20.530 22.983 6.578 1.00 14.02 39 GLN B C 1
ATOM 2071 O O . GLN B 1 42 ? 19.453 23.499 6.865 1.00 13.57 39 GLN B O 1
ATOM 2085 N N . GLU B 1 44 ? 22.575 24.152 10.546 1.00 15.02 41 GLU B N 1
ATOM 2086 C CA . GLU B 1 44 ? 23.777 24.577 11.249 1.00 15.33 41 GLU B CA 1
ATOM 2087 C C . GLU B 1 44 ? 23.499 24.703 12.737 1.00 15.69 41 GLU B C 1
ATOM 2088 O O . GLU B 1 44 ? 22.425 25.149 13.135 1.00 16.18 41 GLU B O 1
ATOM 2094 N N . ASN B 1 45 ? 24.464 24.292 13.551 1.00 15.22 42 ASN B N 1
ATOM 2095 C CA . ASN B 1 45 ? 24.363 24.437 14.996 1.00 14.57 42 ASN B CA 1
ATOM 2096 C C . ASN B 1 45 ? 25.366 25.551 15.269 1.00 15.10 42 ASN B C 1
ATOM 2097 O O . ASN B 1 45 ? 26.581 25.332 15.256 1.00 12.87 42 ASN B O 1
ATOM 2102 N N . ILE B 1 46 ? 24.838 26.752 15.482 1.00 13.25 43 ILE B N 1
ATOM 2103 C CA . ILE B 1 46 ? 25.645 27.949 15.694 1.00 14.27 43 ILE B CA 1
ATOM 2104 C C . ILE B 1 46 ? 25.806 28.316 17.158 1.00 12.30 43 ILE B C 1
ATOM 2105 O O . ILE B 1 46 ? 24.824 28.567 17.854 1.00 14.14 43 ILE B O 1
ATOM 2110 N N . LYS B 1 47 ? 27.056 28.361 17.607 1.00 11.68 44 LYS B N 1
ATOM 2111 C CA . LYS B 1 47 ? 27.384 28.692 18.987 1.00 13.42 44 LYS B CA 1
ATOM 2112 C C . LYS B 1 47 ? 28.029 30.072 19.100 1.00 12.80 44 LYS B C 1
ATOM 2113 O O . LYS B 1 47 ? 28.949 30.394 18.351 1.00 10.80 44 LYS B O 1
ATOM 2119 N N . VAL B 1 48 ? 27.529 30.893 20.020 1.00 12.23 45 VAL B N 1
ATOM 2120 C CA . VAL B 1 48 ? 28.118 32.206 20.244 1.00 11.89 45 VAL B CA 1
ATOM 2121 C C . VAL B 1 48 ? 29.245 31.897 21.225 1.00 13.14 45 VAL B C 1
ATOM 2122 O O . VAL B 1 48 ? 29.009 31.699 22.415 1.00 14.06 45 VAL B O 1
ATOM 2126 N N . THR B 1 49 ? 30.465 31.839 20.706 1.00 13.69 46 THR B N 1
ATOM 2127 C CA . THR B 1 49 ? 31.643 31.490 21.497 1.00 14.63 46 THR B CA 1
ATOM 2128 C C . THR B 1 49 ? 32.212 32.596 22.370 1.00 16.02 46 THR B C 1
ATOM 2129 O O . THR B 1 49 ? 32.923 32.325 23.342 1.00 15.38 46 THR B O 1
ATOM 2133 N N . LYS B 1 50 ? 31.914 33.841 22.018 1.00 16.06 47 LYS B N 1
ATOM 2134 C CA . LYS B 1 50 ? 32.382 34.983 22.788 1.00 15.78 47 LYS B CA 1
ATOM 2135 C C . LYS B 1 50 ? 31.334 36.089 22.728 1.00 16.22 47 LYS B C 1
ATOM 2136 O O . LYS B 1 50 ? 30.751 36.342 21.672 1.00 13.02 47 LYS B O 1
ATOM 2142 N N . GLY B 1 51 ? 31.090 36.730 23.868 1.00 14.73 48 GLY B N 1
ATOM 2143 C CA . GLY B 1 51 ? 30.120 37.808 23.921 1.00 13.95 48 GLY B CA 1
ATOM 2144 C C . GLY B 1 51 ? 28.671 37.381 24.066 1.00 15.43 48 GLY B C 1
ATOM 2145 O O . GLY B 1 51 ? 27.769 38.203 23.910 1.00 16.75 48 GLY B O 1
ATOM 2146 N N . GLY B 1 52 ? 28.437 36.104 24.354 1.00 13.76 49 GLY B N 1
ATOM 2147 C CA . GLY B 1 52 ? 27.074 35.622 24.511 1.00 14.65 49 GLY B CA 1
ATOM 2148 C C . GLY B 1 52 ? 26.684 35.448 25.972 1.00 17.28 49 GLY B C 1
ATOM 2149 O O . GLY B 1 52 ? 27.556 35.295 26.824 1.00 18.31 49 GLY B O 1
ATOM 2150 N N . PRO B 1 53 ? 25.384 35.501 26.302 1.00 17.85 50 PRO B N 1
ATOM 2151 C CA . PRO B 1 53 ? 24.274 35.736 25.373 1.00 18.50 50 PRO B CA 1
ATOM 2152 C C . PRO B 1 53 ? 24.370 37.162 24.838 1.00 16.47 50 PRO B C 1
ATOM 2153 O O . PRO B 1 53 ? 24.774 38.079 25.556 1.00 13.17 50 PRO B O 1
ATOM 2157 N N . LEU B 1 54 ? 23.999 37.344 23.579 1.00 13.49 51 LEU B N 1
ATOM 2158 C CA . LEU B 1 54 ? 24.064 38.656 22.955 1.00 13.06 51 LEU B CA 1
ATOM 2159 C C . LEU B 1 54 ? 23.013 39.605 23.516 1.00 12.97 51 LEU B C 1
ATOM 2160 O O . LEU B 1 54 ? 21.929 39.183 23.919 1.00 14.41 51 LEU B O 1
ATOM 2165 N N . PRO B 1 55 ? 23.344 40.893 23.601 1.00 13.65 52 PRO B N 1
ATOM 2166 C CA . PRO B 1 55 ? 22.417 41.937 24.050 1.00 14.50 52 PRO B CA 1
ATOM 2167 C C . PRO B 1 55 ? 21.426 42.358 22.962 1.00 15.92 52 PRO B C 1
ATOM 2168 O O . PRO B 1 55 ? 20.811 43.418 23.041 1.00 18.37 52 PRO B O 1
ATOM 2172 N N . PHE B 1 56 ? 21.286 41.517 21.944 1.00 15.50 53 PHE B N 1
ATOM 2173 C CA . PHE B 1 56 ? 20.365 41.782 20.842 1.00 12.98 53 PHE B CA 1
ATOM 2174 C C . PHE B 1 56 ? 19.891 40.460 20.254 1.00 12.56 53 PHE B C 1
ATOM 2175 O O . PHE B 1 56 ? 20.441 39.404 20.564 1.00 11.95 53 PHE B O 1
ATOM 2183 N N . SER B 1 57 ? 18.862 40.514 19.414 1.00 11.14 54 SER B N 1
ATOM 2184 C CA . SER B 1 57 ? 18.320 39.305 18.811 1.00 11.78 54 SER B CA 1
ATOM 2185 C C . SER B 1 57 ? 19.287 38.627 17.849 1.00 11.30 54 SER B C 1
ATOM 2186 O O . SER B 1 57 ? 19.865 39.269 16.975 1.00 9.99 54 SER B O 1
ATOM 2189 N N . PHE B 1 58 ? 19.449 37.318 18.010 1.00 9.09 55 PHE B N 1
ATOM 2190 C CA . PHE B 1 58 ? 20.336 36.555 17.138 1.00 11.33 55 PHE B CA 1
ATOM 2191 C C . PHE B 1 58 ? 19.805 36.612 15.703 1.00 10.29 55 PHE B C 1
ATOM 2192 O O . PHE B 1 58 ? 20.541 36.370 14.744 1.00 11.24 55 PHE B O 1
ATOM 2200 N N . ASP B 1 59 ? 18.525 36.945 15.560 1.00 11.63 56 ASP B N 1
ATOM 2201 C CA . ASP B 1 59 ? 17.912 37.026 14.238 1.00 10.92 56 ASP B CA 1
ATOM 2202 C C . ASP B 1 59 ? 18.719 37.861 13.239 1.00 10.15 56 ASP B C 1
ATOM 2203 O O . ASP B 1 59 ? 18.766 37.523 12.058 1.00 10.94 56 ASP B O 1
ATOM 2208 N N . ILE B 1 60 ? 19.357 38.942 13.682 1.00 9.82 57 ILE B N 1
ATOM 2209 C CA . ILE B 1 60 ? 20.104 39.746 12.719 1.00 8.59 57 ILE B CA 1
ATOM 2210 C C . ILE B 1 60 ? 21.342 39.039 12.180 1.00 11.19 57 ILE B C 1
ATOM 2211 O O . ILE B 1 60 ? 21.878 39.434 11.148 1.00 10.55 57 ILE B O 1
ATOM 2216 N N . LEU B 1 61 ? 21.791 37.991 12.866 1.00 12.15 58 LEU B N 1
ATOM 2217 C CA . LEU B 1 61 ? 22.961 37.246 12.417 1.00 11.42 58 LEU B CA 1
ATOM 2218 C C . LEU B 1 61 ? 22.580 36.073 11.513 1.00 12.30 58 LEU B C 1
ATOM 2219 O O . LEU B 1 61 ? 23.373 35.639 10.676 1.00 12.81 58 LEU B O 1
ATOM 2224 N N . THR B 1 62 ? 21.358 35.576 11.674 1.00 12.38 59 THR B N 1
ATOM 2225 C CA . THR B 1 62 ? 20.870 34.433 10.899 1.00 12.60 59 THR B CA 1
ATOM 2226 C C . THR B 1 62 ? 21.171 34.402 9.392 1.00 11.61 59 THR B C 1
ATOM 2227 O O . THR B 1 62 ? 21.723 33.421 8.884 1.00 12.20 59 THR B O 1
ATOM 2231 N N . PRO B 1 63 ? 20.819 35.469 8.655 1.00 13.26 60 PRO B N 1
ATOM 2232 C CA . PRO B 1 63 ? 21.070 35.494 7.208 1.00 12.46 60 PRO B CA 1
ATOM 2233 C C . PRO B 1 63 ? 22.529 35.587 6.774 1.00 15.62 60 PRO B C 1
ATOM 2234 O O . PRO B 1 63 ? 22.828 35.516 5.584 1.00 15.58 60 PRO B O 1
ATOM 2238 N N . ASN B 1 64 ? 23.435 35.752 7.731 1.00 12.47 61 ASN B N 1
ATOM 2239 C CA . ASN B 1 64 ? 24.853 35.836 7.412 1.00 15.11 61 ASN B CA 1
ATOM 2240 C C . ASN B 1 64 ? 25.480 34.448 7.488 1.00 16.62 61 ASN B C 1
ATOM 2241 O O . ASN B 1 64 ? 26.619 34.245 7.061 1.00 13.77 61 ASN B O 1
ATOM 2246 N N . CYS B 1 65 ? 24.788 33.522 8.126 1.00 15.38 62 CYS B N 1
ATOM 2247 C CA . CYS B 1 65 ? 25.437 32.209 8.317 1.00 19.53 62 CYS B CA 1
ATOM 2248 C C . CYS B 1 65 ? 25.556 31.063 7.260 1.00 22.27 62 CYS B C 1
ATOM 2249 O O . CYS B 1 65 ? 26.289 30.088 7.429 1.00 25.18 62 CYS B O 1
ATOM 2276 N N . SER B 1 67 ? 25.075 31.006 3.075 1.00 13.58 66 SER B N 1
ATOM 2277 C CA . SER B 1 67 ? 25.404 29.653 2.602 1.00 15.13 66 SER B CA 1
ATOM 2278 C C . SER B 1 67 ? 24.793 29.421 1.216 1.00 16.08 66 SER B C 1
ATOM 2279 O O . SER B 1 67 ? 24.042 28.468 0.998 1.00 15.90 66 SER B O 1
ATOM 2282 N N . VAL B 1 68 ? 25.148 30.298 0.281 1.00 15.61 67 VAL B N 1
ATOM 2283 C CA . VAL B 1 68 ? 24.603 30.279 -1.072 1.00 14.08 67 VAL B CA 1
ATOM 2284 C C . VAL B 1 68 ? 25.047 29.209 -2.077 1.00 14.24 67 VAL B C 1
ATOM 2285 O O . VAL B 1 68 ? 24.518 29.155 -3.183 1.00 13.46 67 VAL B O 1
ATOM 2289 N N . ALA B 1 69 ? 26.008 28.367 -1.712 1.00 12.75 68 ALA B N 1
ATOM 2290 C CA . ALA B 1 69 ? 26.428 27.296 -2.616 1.00 12.90 68 ALA B CA 1
ATOM 2291 C C . ALA B 1 69 ? 25.388 26.187 -2.482 1.00 13.47 68 ALA B C 1
ATOM 2292 O O . ALA B 1 69 ? 25.333 25.259 -3.293 1.00 14.55 68 ALA B O 1
ATOM 2294 N N . ILE B 1 70 ? 24.567 26.292 -1.442 1.00 13.10 69 ILE B N 1
ATOM 2295 C CA . ILE B 1 70 ? 23.517 25.315 -1.185 1.00 13.73 69 ILE B CA 1
ATOM 2296 C C . ILE B 1 70 ? 22.177 25.925 -1.573 1.00 15.83 69 ILE B C 1
ATOM 2297 O O . ILE B 1 70 ? 21.553 26.656 -0.801 1.00 16.65 69 ILE B O 1
ATOM 2302 N N . THR B 1 71 ? 21.761 25.624 -2.796 1.00 14.55 70 THR B N 1
ATOM 2303 C CA . THR B 1 71 ? 20.510 26.118 -3.348 1.00 13.89 70 THR B CA 1
ATOM 2304 C C . THR B 1 71 ? 20.112 25.186 -4.483 1.00 15.33 70 THR B C 1
ATOM 2305 O O . THR B 1 71 ? 20.965 24.691 -5.218 1.00 15.43 70 THR B O 1
ATOM 2309 N N . LYS B 1 72 ? 18.818 24.933 -4.614 1.00 13.79 71 LYS B N 1
ATOM 2310 C CA . LYS B 1 72 ? 18.345 24.081 -5.689 1.00 17.09 71 LYS B CA 1
ATOM 2311 C C . LYS B 1 72 ? 18.184 24.984 -6.902 1.00 15.45 71 LYS B C 1
ATOM 2312 O O . LYS B 1 72 ? 17.237 25.770 -6.971 1.00 17.20 71 LYS B O 1
ATOM 2318 N N . TYR B 1 73 ? 19.122 24.900 -7.843 1.00 13.77 72 TYR B N 1
ATOM 2319 C CA . TYR B 1 73 ? 19.044 25.727 -9.040 1.00 16.37 72 TYR B CA 1
ATOM 2320 C C . TYR B 1 73 ? 18.217 25.037 -10.114 1.00 17.24 72 TYR B C 1
ATOM 2321 O O . TYR B 1 73 ? 18.648 24.056 -10.725 1.00 19.18 72 TYR B O 1
ATOM 2330 N N . THR B 1 74 ? 17.022 25.573 -10.341 1.00 17.00 73 THR B N 1
ATOM 2331 C CA . THR B 1 74 ? 16.081 25.012 -11.303 1.00 17.28 73 THR B CA 1
ATOM 2332 C C . THR B 1 74 ? 16.064 25.687 -12.666 1.00 17.50 73 THR B C 1
ATOM 2333 O O . THR B 1 74 ? 16.770 26.666 -12.911 1.00 15.67 73 THR B O 1
ATOM 2337 N N . SER B 1 75 ? 15.240 25.129 -13.551 1.00 17.77 74 SER B N 1
ATOM 2338 C CA . SER B 1 75 ? 15.025 25.652 -14.896 1.00 18.11 74 SER B CA 1
ATOM 2339 C C . SER B 1 75 ? 16.254 25.882 -15.762 1.00 18.13 74 SER B C 1
ATOM 2340 O O . SER B 1 75 ? 16.236 26.735 -16.651 1.00 19.17 74 SER B O 1
ATOM 2343 N N . GLY B 1 76 ? 17.317 25.127 -15.511 1.00 18.60 75 GLY B N 1
ATOM 2344 C CA . GLY B 1 76 ? 18.521 25.275 -16.306 1.00 17.46 75 GLY B CA 1
ATOM 2345 C C . GLY B 1 76 ? 19.289 26.564 -16.076 1.00 17.74 75 GLY B C 1
ATOM 2346 O O . GLY B 1 76 ? 20.197 26.891 -16.835 1.00 18.29 75 GLY B O 1
ATOM 2347 N N . ILE B 1 77 ? 18.928 27.304 -15.035 1.00 16.43 76 ILE B N 1
ATOM 2348 C CA . ILE B 1 77 ? 19.619 28.554 -14.731 1.00 15.08 76 ILE B CA 1
ATOM 2349 C C . ILE B 1 77 ? 21.040 28.246 -14.258 1.00 13.19 76 ILE B C 1
ATOM 2350 O O . ILE B 1 77 ? 21.233 27.448 -13.347 1.00 16.38 76 ILE B O 1
ATOM 2355 N N . PRO B 1 78 ? 22.056 28.795 -14.928 1.00 15.07 77 PRO B N 1
ATOM 2356 C CA . PRO B 1 78 ? 23.429 28.595 -14.460 1.00 16.05 77 PRO B CA 1
ATOM 2357 C C . PRO B 1 78 ? 23.648 28.952 -12.987 1.00 15.36 77 PRO B C 1
ATOM 2358 O O . PRO B 1 78 ? 23.148 29.965 -12.494 1.00 15.49 77 PRO B O 1
ATOM 2362 N N . ASP B 1 79 ? 24.390 28.089 -12.301 1.00 14.53 78 ASP B N 1
ATOM 2363 C CA . ASP B 1 79 ? 24.680 28.221 -10.878 1.00 14.15 78 ASP B CA 1
ATOM 2364 C C . ASP B 1 79 ? 26.055 28.865 -10.671 1.00 13.39 78 ASP B C 1
ATOM 2365 O O . ASP B 1 79 ? 27.088 28.201 -10.727 1.00 13.60 78 ASP B O 1
ATOM 2370 N N . TYR B 1 80 ? 26.048 30.173 -10.437 1.00 11.65 79 TYR B N 1
ATOM 2371 C CA . TYR B 1 80 ? 27.271 30.943 -10.242 1.00 10.65 79 TYR B CA 1
ATOM 2372 C C . TYR B 1 80 ? 28.149 30.409 -9.117 1.00 11.42 79 TYR B C 1
ATOM 2373 O O . TYR B 1 80 ? 29.374 30.392 -9.227 1.00 10.57 79 TYR B O 1
ATOM 2382 N N . PHE B 1 81 ? 27.515 29.964 -8.040 1.00 10.72 80 PHE B N 1
ATOM 2383 C CA . PHE B 1 81 ? 28.232 29.466 -6.875 1.00 11.63 80 PHE B CA 1
ATOM 2384 C C . PHE B 1 81 ? 28.865 28.090 -7.046 1.00 12.61 80 PHE B C 1
ATOM 2385 O O . PHE B 1 81 ? 30.054 27.912 -6.766 1.00 15.03 80 PHE B O 1
ATOM 2393 N N . LYS B 1 82 ? 28.094 27.117 -7.516 1.00 12.36 81 LYS B N 1
ATOM 2394 C CA . LYS B 1 82 ? 28.655 25.786 -7.703 1.00 14.46 81 LYS B CA 1
ATOM 2395 C C . LYS B 1 82 ? 29.730 25.787 -8.792 1.00 14.44 81 LYS B C 1
ATOM 2396 O O . LYS B 1 82 ? 30.699 25.026 -8.718 1.00 14.80 81 LYS B O 1
ATOM 2402 N N . GLN B 1 83 ? 29.578 26.647 -9.795 1.00 13.44 82 GLN B N 1
ATOM 2403 C CA . GLN B 1 83 ? 30.571 26.725 -10.869 1.00 14.10 82 GLN B CA 1
ATOM 2404 C C . GLN B 1 83 ? 31.905 27.268 -10.366 1.00 14.25 82 GLN B C 1
ATOM 2405 O O . GLN B 1 83 ? 32.945 27.064 -10.996 1.00 14.85 82 GLN B O 1
ATOM 2411 N N . SER B 1 84 ? 31.865 27.974 -9.240 1.00 12.77 83 SER B N 1
ATOM 2412 C CA . SER B 1 84 ? 33.058 28.599 -8.676 1.00 12.41 83 SER B CA 1
ATOM 2413 C C . SER B 1 84 ? 34.063 27.677 -8.009 1.00 14.94 83 SER B C 1
ATO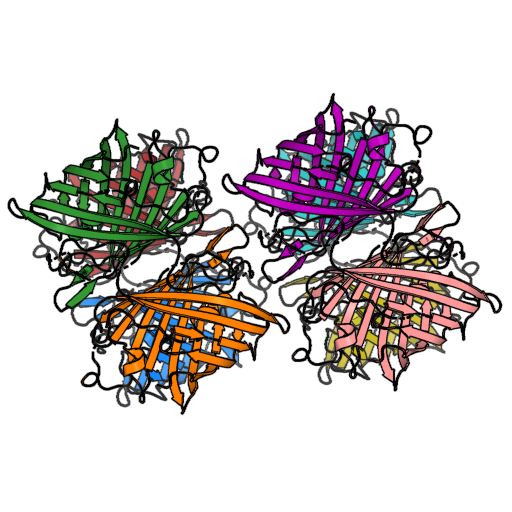M 2414 O O . SER B 1 84 ? 35.190 28.089 -7.728 1.00 14.99 83 SER B O 1
ATOM 2417 N N . PHE B 1 85 ? 33.678 26.435 -7.747 1.00 14.84 84 PHE B N 1
ATOM 2418 C CA . PHE B 1 85 ? 34.611 25.521 -7.107 1.00 16.94 84 PHE B CA 1
ATOM 2419 C C . PHE B 1 85 ? 35.537 24.888 -8.141 1.00 19.27 84 PHE B C 1
ATOM 2420 O O . PHE B 1 85 ? 35.168 24.742 -9.305 1.00 20.11 84 PHE B O 1
ATOM 2428 N N . PRO B 1 86 ? 36.753 24.495 -7.729 1.00 19.62 85 PRO B N 1
ATOM 2429 C CA . PRO B 1 86 ? 37.350 24.554 -6.389 1.00 19.95 85 PRO B CA 1
ATOM 2430 C C . PRO B 1 86 ? 37.816 25.922 -5.880 1.00 19.30 85 PRO B C 1
ATOM 2431 O O . PRO B 1 86 ? 38.142 26.059 -4.701 1.00 22.17 85 PRO B O 1
ATOM 2435 N N . GLU B 1 87 ? 37.858 26.925 -6.751 1.00 19.40 86 GLU B N 1
ATOM 2436 C CA . GLU B 1 87 ? 38.317 28.252 -6.342 1.00 19.49 86 GLU B CA 1
ATOM 2437 C C . GLU B 1 87 ? 37.516 28.851 -5.188 1.00 18.13 86 GLU B C 1
ATOM 2438 O O . GLU B 1 87 ? 38.084 29.432 -4.261 1.00 20.54 86 GLU B O 1
ATOM 2444 N N . GLY B 1 88 ? 36.197 28.715 -5.248 1.00 15.99 87 GLY B N 1
ATOM 2445 C CA . GLY B 1 88 ? 35.363 29.269 -4.197 1.00 12.88 87 GLY B CA 1
ATOM 2446 C C . GLY B 1 88 ? 34.917 30.675 -4.551 1.00 12.51 87 GLY B C 1
ATOM 2447 O O . GLY B 1 88 ? 35.003 31.089 -5.701 1.00 12.16 87 GLY B O 1
ATOM 2448 N N . PHE B 1 89 ? 34.443 31.417 -3.558 1.00 11.87 88 PHE B N 1
ATOM 2449 C CA . PHE B 1 89 ? 33.972 32.773 -3.795 1.00 10.36 88 PHE B CA 1
ATOM 2450 C C . PHE B 1 89 ? 33.863 33.529 -2.478 1.00 9.66 88 PHE B C 1
ATOM 2451 O O . PHE B 1 89 ? 34.054 32.967 -1.398 1.00 11.66 88 PHE B O 1
ATOM 2459 N N . THR B 1 90 ? 33.583 34.820 -2.588 1.00 9.67 89 THR B N 1
ATOM 2460 C CA . THR B 1 90 ? 33.381 35.666 -1.428 1.00 9.89 89 THR B CA 1
ATOM 2461 C C . THR B 1 90 ? 32.103 36.431 -1.720 1.00 10.13 89 THR B C 1
ATOM 2462 O O . THR B 1 90 ? 31.620 36.436 -2.853 1.00 9.58 89 THR B O 1
ATOM 2466 N N . TRP B 1 91 ? 31.528 37.039 -0.693 1.00 9.62 90 TRP B N 1
ATOM 2467 C CA . TRP B 1 91 ? 30.366 37.902 -0.950 1.00 9.16 90 TRP B CA 1
ATOM 2468 C C . TRP B 1 91 ? 30.399 38.995 0.131 1.00 9.82 90 TRP B C 1
ATOM 2469 O O . TRP B 1 91 ? 30.996 38.855 1.209 1.00 8.49 90 TRP B O 1
ATOM 2480 N N . GLU B 1 92 ? 29.814 40.125 -0.239 1.00 9.64 91 GLU B N 1
ATOM 2481 C CA . GLU B 1 92 ? 29.790 41.292 0.625 1.00 10.52 91 GLU B CA 1
ATOM 2482 C C . GLU B 1 92 ? 28.370 41.817 0.602 1.00 10.52 91 GLU B C 1
ATOM 2483 O O . GLU B 1 92 ? 27.686 41.730 -0.417 1.00 10.75 91 GLU B O 1
ATOM 2489 N N . ARG B 1 93 ? 27.926 42.381 1.716 1.00 8.84 92 ARG B N 1
ATOM 2490 C CA . ARG B 1 93 ? 26.552 42.840 1.770 1.00 8.91 92 ARG B CA 1
ATOM 2491 C C . ARG B 1 93 ? 26.320 43.887 2.833 1.00 8.99 92 ARG B C 1
ATOM 2492 O O . ARG B 1 93 ? 27.025 43.939 3.835 1.00 8.45 92 ARG B O 1
ATOM 2500 N N . THR B 1 94 ? 25.345 44.750 2.587 1.00 9.05 93 THR B N 1
ATOM 2501 C CA . THR B 1 94 ? 24.958 45.713 3.596 1.00 7.82 93 THR B CA 1
ATOM 2502 C C . THR B 1 94 ? 23.454 45.548 3.691 1.00 7.58 93 THR B C 1
ATOM 2503 O O . THR B 1 94 ? 22.761 45.418 2.676 1.00 9.52 93 THR B O 1
ATOM 2507 N N . THR B 1 95 ? 22.966 45.496 4.923 1.00 7.40 94 THR B N 1
ATOM 2508 C CA . THR B 1 95 ? 21.550 45.341 5.195 1.00 9.23 94 THR B CA 1
ATOM 2509 C C . THR B 1 95 ? 21.123 46.639 5.846 1.00 9.45 94 THR B C 1
ATOM 2510 O O . THR B 1 95 ? 21.737 47.072 6.826 1.00 8.36 94 THR B O 1
ATOM 2514 N N . ILE B 1 96 ? 20.084 47.252 5.290 1.00 7.52 95 ILE B N 1
ATOM 2515 C CA . ILE B 1 96 ? 19.576 48.526 5.785 1.00 8.75 95 ILE B CA 1
ATOM 2516 C C . ILE B 1 96 ? 18.213 48.318 6.416 1.00 8.05 95 ILE B C 1
ATOM 2517 O O . ILE B 1 96 ? 17.257 47.946 5.732 1.00 9.18 95 ILE B O 1
ATOM 2522 N N . TYR B 1 97 ? 18.128 48.553 7.722 1.00 7.74 96 TYR B N 1
ATOM 2523 C CA . TYR B 1 97 ? 16.872 48.388 8.445 1.00 7.49 96 TYR B CA 1
ATOM 2524 C C . TYR B 1 97 ? 16.019 49.645 8.392 1.00 6.75 96 TYR B C 1
ATOM 2525 O O . TYR B 1 97 ? 16.536 50.759 8.351 1.00 7.27 96 TYR B O 1
ATOM 2534 N N . GLU B 1 98 ? 14.702 49.467 8.408 1.00 8.18 97 GLU B N 1
ATOM 2535 C CA . GLU B 1 98 ? 13.816 50.616 8.324 1.00 9.88 97 GLU B CA 1
ATOM 2536 C C . GLU B 1 98 ? 13.945 51.585 9.489 1.00 10.72 97 GLU B C 1
ATOM 2537 O O . GLU B 1 98 ? 13.560 52.749 9.362 1.00 12.13 97 GLU B O 1
ATOM 2543 N N . ASP B 1 99 ? 14.484 51.131 10.620 1.00 11.05 98 ASP B N 1
ATOM 2544 C CA . ASP B 1 99 ? 14.595 52.068 11.743 1.00 11.95 98 ASP B CA 1
ATOM 2545 C C . ASP B 1 99 ? 16.006 52.651 11.907 1.00 13.22 98 ASP B C 1
ATOM 2546 O O . ASP B 1 99 ? 16.405 53.057 13.002 1.00 11.80 98 ASP B O 1
ATOM 2551 N N . GLY B 1 100 ? 16.736 52.712 10.792 1.00 12.11 99 GLY B N 1
ATOM 2552 C CA . GLY B 1 100 ? 18.043 53.350 10.781 1.00 9.42 99 GLY B CA 1
ATOM 2553 C C . GLY B 1 100 ? 19.293 52.538 11.036 1.00 9.71 99 GLY B C 1
ATOM 2554 O O . GLY B 1 100 ? 20.402 53.078 10.967 1.00 8.64 99 GLY B O 1
ATOM 2555 N N . ALA B 1 101 ? 19.134 51.253 11.337 1.00 10.20 100 ALA B N 1
ATOM 2556 C CA . ALA B 1 101 ? 20.284 50.401 11.597 1.00 8.66 100 ALA B CA 1
ATOM 2557 C C . ALA B 1 101 ? 20.901 49.882 10.306 1.00 6.89 100 ALA B C 1
ATOM 2558 O O . ALA B 1 101 ? 20.202 49.669 9.318 1.00 7.91 100 ALA B O 1
ATOM 2560 N N . TYR B 1 102 ? 22.215 49.678 10.338 1.00 5.34 101 TYR B N 1
ATOM 2561 C CA . TYR B 1 102 ? 22.962 49.151 9.204 1.00 8.79 101 TYR B CA 1
ATOM 2562 C C . TYR B 1 102 ? 23.838 48.000 9.674 1.00 8.31 101 TYR B C 1
ATOM 2563 O O . TYR B 1 102 ? 24.425 48.048 10.759 1.00 11.05 101 TYR B O 1
ATOM 2572 N N . LEU B 1 103 ? 23.918 46.957 8.861 1.00 7.00 102 LEU B N 1
ATOM 2573 C CA . LEU B 1 103 ? 24.766 45.828 9.196 1.00 8.33 102 LEU B CA 1
ATOM 2574 C C . LEU B 1 103 ? 25.457 45.422 7.905 1.00 8.48 102 LEU B C 1
ATOM 2575 O O . LEU B 1 103 ? 24.801 45.083 6.914 1.00 9.07 102 LEU B O 1
ATOM 2580 N N . THR B 1 104 ? 26.783 45.491 7.925 1.00 7.02 103 THR B N 1
ATOM 2581 C CA . THR B 1 104 ? 27.602 45.162 6.765 1.00 7.37 103 THR B CA 1
ATOM 2582 C C . THR B 1 104 ? 28.386 43.887 7.007 1.00 10.98 103 THR B C 1
ATOM 2583 O O . THR B 1 104 ? 28.969 43.688 8.079 1.00 7.88 103 THR B O 1
ATOM 2587 N N . THR B 1 105 ? 28.409 43.035 5.988 1.00 8.99 104 THR B N 1
ATOM 2588 C CA . THR B 1 105 ? 29.073 41.744 6.078 1.00 9.76 104 THR B CA 1
ATOM 2589 C C . THR B 1 105 ? 30.062 41.476 4.948 1.00 9.68 104 THR B C 1
ATOM 2590 O O . THR B 1 105 ? 29.837 41.870 3.810 1.00 10.13 104 THR B O 1
ATOM 2594 N N . GLN B 1 106 ? 31.165 40.813 5.289 1.00 9.59 105 GLN B N 1
ATOM 2595 C CA . GLN B 1 106 ? 32.178 40.397 4.316 1.00 11.06 105 GLN B CA 1
ATOM 2596 C C . GLN B 1 106 ? 32.319 38.906 4.609 1.00 9.70 105 GLN B C 1
ATOM 2597 O O . GLN B 1 106 ? 32.492 38.514 5.761 1.00 8.27 105 GLN B O 1
ATOM 2603 N N . GLN B 1 107 ? 32.227 38.072 3.576 1.00 9.57 106 GLN B N 1
ATOM 2604 C CA . GLN B 1 107 ? 32.296 36.630 3.772 1.00 11.76 106 GLN B CA 1
ATOM 2605 C C . GLN B 1 107 ? 33.173 35.940 2.742 1.00 10.25 106 GLN B C 1
ATOM 2606 O O . GLN B 1 107 ? 33.239 36.353 1.583 1.00 8.53 106 GLN B O 1
ATOM 2612 N N . GLU B 1 108 ? 33.856 34.890 3.189 1.00 11.91 107 GLU B N 1
ATOM 2613 C CA . GLU B 1 108 ? 34.715 34.090 2.325 1.00 11.68 107 GLU B CA 1
ATOM 2614 C C . GLU B 1 108 ? 34.203 32.655 2.394 1.00 11.67 107 GLU B C 1
ATOM 2615 O O . GLU B 1 108 ? 33.954 32.133 3.478 1.00 10.30 107 GLU B O 1
ATOM 2621 N N . THR B 1 109 ? 34.044 32.025 1.235 1.00 11.85 108 THR B N 1
ATOM 2622 C CA . THR B 1 109 ? 33.573 30.645 1.167 1.00 10.50 108 THR B CA 1
ATOM 2623 C C . THR B 1 109 ? 34.591 29.786 0.436 1.00 11.10 108 THR B C 1
ATOM 2624 O O . THR B 1 109 ? 34.985 30.098 -0.690 1.00 11.55 108 THR B O 1
ATOM 2628 N N . LYS B 1 110 ? 35.016 28.708 1.086 1.00 11.56 109 LYS B N 1
ATOM 2629 C CA . LYS B 1 110 ? 35.970 27.788 0.489 1.00 11.66 109 LYS B CA 1
ATOM 2630 C C . LYS B 1 110 ? 35.456 26.363 0.651 1.00 13.16 109 LYS B C 1
ATOM 2631 O O . LYS B 1 110 ? 34.634 26.081 1.527 1.00 12.59 109 LYS B O 1
ATOM 2637 N N . LEU B 1 111 ? 35.936 25.471 -0.207 1.00 11.11 110 LEU B N 1
ATOM 2638 C CA . LEU B 1 111 ? 35.531 24.075 -0.151 1.00 13.14 110 LEU B CA 1
ATOM 2639 C C . LEU B 1 111 ? 36.767 23.259 0.206 1.00 13.44 110 LEU B C 1
ATOM 2640 O O . LEU B 1 111 ? 37.692 23.146 -0.598 1.00 16.00 110 LEU B O 1
ATOM 2645 N N . ASP B 1 112 ? 36.784 22.712 1.418 1.00 14.35 111 ASP B N 1
ATOM 2646 C CA . ASP B 1 112 ? 37.900 21.890 1.880 1.00 13.16 111 ASP B CA 1
ATOM 2647 C C . ASP B 1 112 ? 37.408 20.455 1.969 1.00 12.30 111 ASP B C 1
ATOM 2648 O O . ASP B 1 112 ? 36.763 20.071 2.950 1.00 11.79 111 ASP B O 1
ATOM 2653 N N . GLY B 1 113 ? 37.711 19.660 0.947 1.00 11.59 112 GLY B N 1
ATOM 2654 C CA . GLY B 1 113 ? 37.251 18.286 0.947 1.00 15.87 112 GLY B CA 1
ATOM 2655 C C . GLY B 1 113 ? 35.735 18.292 0.851 1.00 14.40 112 GLY B C 1
ATOM 2656 O O . GLY B 1 113 ? 35.173 18.862 -0.085 1.00 16.77 112 GLY B O 1
ATOM 2657 N N . ASN B 1 114 ? 35.072 17.680 1.828 1.00 13.78 113 ASN B N 1
ATOM 2658 C CA . ASN B 1 114 ? 33.612 17.612 1.845 1.00 14.30 113 ASN B CA 1
ATOM 2659 C C . ASN B 1 114 ? 33.020 18.720 2.705 1.00 14.97 113 ASN B C 1
ATOM 2660 O O . ASN B 1 114 ? 31.833 18.695 3.031 1.00 15.16 113 ASN B O 1
ATOM 2665 N N . CYS B 1 115 ? 33.837 19.708 3.049 1.00 14.46 114 CYS B N 1
ATOM 2666 C CA . CYS B 1 115 ? 33.371 20.766 3.927 1.00 14.09 114 CYS B CA 1
ATOM 2667 C C . CYS B 1 115 ? 33.421 22.193 3.399 1.00 13.34 114 CYS B C 1
ATOM 2668 O O . CYS B 1 115 ? 34.466 22.674 2.960 1.00 11.77 114 CYS B O 1
ATOM 2671 N N . LEU B 1 116 ? 32.275 22.865 3.439 1.00 11.38 115 LEU B N 1
ATOM 2672 C CA . LEU B 1 116 ? 32.208 24.261 3.040 1.00 11.14 115 LEU B CA 1
ATOM 2673 C C . LEU B 1 116 ? 32.659 25.021 4.285 1.00 10.73 115 LEU B C 1
ATOM 2674 O O . LEU B 1 116 ? 32.141 24.800 5.384 1.00 12.44 115 LEU B O 1
ATOM 2679 N N . VAL B 1 117 ? 33.636 25.902 4.117 1.00 11.67 116 VAL B N 1
ATOM 2680 C CA . VAL B 1 117 ? 34.163 26.662 5.236 1.00 10.89 116 VAL B CA 1
ATOM 2681 C C . VAL B 1 117 ? 33.856 28.138 5.030 1.00 11.90 116 VAL B C 1
ATOM 2682 O O . VAL B 1 117 ? 34.241 28.729 4.025 1.00 11.20 116 VAL B O 1
ATOM 2686 N N . TYR B 1 118 ? 33.156 28.714 5.998 1.00 10.17 117 TYR B N 1
ATOM 2687 C CA . TYR B 1 118 ? 32.761 30.114 5.956 1.00 10.85 117 TYR B CA 1
ATOM 2688 C C . TYR B 1 118 ? 33.502 30.942 7.003 1.00 10.41 117 TYR B C 1
ATOM 2689 O O . TYR B 1 118 ? 33.554 30.569 8.173 1.00 10.66 117 TYR B O 1
ATOM 2698 N N . ASN B 1 119 ? 34.076 32.060 6.571 1.00 10.85 118 ASN B N 1
ATOM 2699 C CA . ASN B 1 119 ? 34.754 32.988 7.469 1.00 11.46 118 ASN B CA 1
ATOM 2700 C C . ASN B 1 119 ? 33.995 34.289 7.269 1.00 13.11 118 ASN B C 1
ATOM 2701 O O . ASN B 1 119 ? 33.979 34.851 6.169 1.00 13.54 118 ASN B O 1
ATOM 2706 N N . ILE B 1 120 ? 33.362 34.756 8.340 1.00 10.18 119 ILE B N 1
ATOM 2707 C CA . ILE B 1 120 ? 32.517 35.944 8.280 1.00 10.53 119 ILE B CA 1
ATOM 2708 C C . ILE B 1 120 ? 32.939 37.089 9.188 1.00 9.87 119 ILE B C 1
ATOM 2709 O O . ILE B 1 120 ? 33.318 36.869 10.334 1.00 9.96 119 ILE B O 1
ATOM 2714 N N . LYS B 1 121 ? 32.858 38.310 8.664 1.00 9.35 120 LYS B N 1
ATOM 2715 C CA . LYS B 1 121 ? 33.175 39.513 9.435 1.00 10.05 120 LYS B CA 1
ATOM 2716 C C . LYS B 1 121 ? 31.943 40.407 9.369 1.00 8.26 120 LYS B C 1
ATOM 2717 O O . LYS B 1 121 ? 31.388 40.621 8.295 1.00 7.99 120 LYS B O 1
ATOM 2723 N N . ILE B 1 122 ? 31.521 40.928 10.516 1.00 7.44 121 ILE B N 1
ATOM 2724 C CA . ILE B 1 122 ? 30.340 41.772 10.581 1.00 7.88 121 ILE B CA 1
ATOM 2725 C C . ILE B 1 122 ? 30.531 43.039 11.393 1.00 8.61 121 ILE B C 1
ATOM 2726 O O . ILE B 1 122 ? 31.210 43.028 12.420 1.00 8.47 121 ILE B O 1
ATOM 2731 N N . LEU B 1 123 ? 29.934 44.125 10.909 1.00 8.80 122 LEU B N 1
ATOM 2732 C CA . LEU B 1 123 ? 29.944 45.414 11.599 1.00 8.09 122 LEU B CA 1
ATOM 2733 C C . LEU B 1 123 ? 28.530 45.977 11.517 1.00 9.72 122 LEU B C 1
ATOM 2734 O O . LEU B 1 123 ? 27.997 46.203 10.426 1.00 10.01 122 LEU B O 1
ATOM 2739 N N . GLY B 1 124 ? 27.915 46.178 12.678 1.00 9.52 123 GLY B N 1
ATOM 2740 C CA . GLY B 1 124 ? 26.560 46.700 12.721 1.00 10.21 123 GLY B CA 1
ATOM 2741 C C . GLY B 1 124 ? 26.519 47.973 13.534 1.00 11.00 123 GLY B C 1
ATOM 2742 O O . GLY B 1 124 ? 27.248 48.107 14.521 1.00 11.30 123 GLY B O 1
ATOM 2743 N N . CYS B 1 125 ? 25.672 48.915 13.136 1.00 8.52 124 CYS B N 1
ATOM 2744 C CA . CYS B 1 125 ? 25.605 50.174 13.858 1.00 10.42 124 CYS B CA 1
ATOM 2745 C C . CYS B 1 125 ? 24.234 50.826 13.827 1.00 10.36 124 CYS B C 1
ATOM 2746 O O . CYS B 1 125 ? 23.357 50.457 13.042 1.00 7.47 124 CYS B O 1
ATOM 2749 N N . ASN B 1 126 ? 24.064 51.800 14.712 1.00 10.25 125 ASN B N 1
ATOM 2750 C CA . ASN B 1 126 ? 22.840 52.576 14.785 1.00 9.56 125 ASN B CA 1
ATOM 2751 C C . ASN B 1 126 ? 21.548 51.815 15.093 1.00 9.79 125 ASN B C 1
ATOM 2752 O O . ASN B 1 126 ? 20.465 52.263 14.722 1.00 10.08 125 ASN B O 1
ATOM 2757 N N . PHE B 1 127 ? 21.636 50.671 15.766 1.00 9.24 126 PHE B N 1
ATOM 2758 C CA . PHE B 1 127 ? 20.405 49.959 16.107 1.00 10.45 126 PHE B CA 1
ATOM 2759 C C . PHE B 1 127 ? 19.774 50.684 17.294 1.00 11.43 126 PHE B C 1
ATOM 2760 O O . PHE B 1 127 ? 20.422 50.871 18.322 1.00 12.20 126 PHE B O 1
ATOM 2768 N N . PRO B 1 128 ? 18.514 51.126 17.160 1.00 13.44 127 PRO B N 1
ATOM 2769 C CA . PRO B 1 128 ? 17.882 51.821 18.289 1.00 12.67 127 PRO B CA 1
ATOM 2770 C C . PRO B 1 128 ? 17.797 50.907 19.515 1.00 13.88 127 PRO B C 1
ATOM 2771 O O . PRO B 1 128 ? 17.408 49.744 19.409 1.00 11.82 127 PRO B O 1
ATOM 2775 N N . PRO B 1 129 ? 18.170 51.427 20.696 1.00 14.60 128 PRO B N 1
ATOM 2776 C CA . PRO B 1 129 ? 18.140 50.641 21.936 1.00 16.12 128 PRO B CA 1
ATOM 2777 C C . PRO B 1 129 ? 16.779 50.077 22.330 1.00 18.25 128 PRO B C 1
ATOM 2778 O O . PRO B 1 129 ? 16.705 49.030 22.970 1.00 18.92 128 PRO B O 1
ATOM 2782 N N . ASN B 1 130 ? 15.707 50.766 21.952 1.00 18.22 129 ASN B N 1
ATOM 2783 C CA . ASN B 1 130 ? 14.362 50.304 22.269 1.00 20.00 129 ASN B CA 1
ATOM 2784 C C . ASN B 1 130 ? 13.695 49.707 21.034 1.00 17.79 129 ASN B C 1
ATOM 2785 O O . ASN B 1 130 ? 12.492 49.451 21.027 1.00 20.59 129 ASN B O 1
ATOM 2790 N N . GLY B 1 131 ? 14.489 49.492 19.987 1.00 14.82 130 GLY B N 1
ATOM 2791 C CA . GLY B 1 131 ? 13.969 48.903 18.767 1.00 12.27 130 GLY B CA 1
ATOM 2792 C C . GLY B 1 131 ? 13.773 47.410 18.970 1.00 12.60 130 GLY B C 1
ATOM 2793 O O . GLY B 1 131 ? 14.294 46.850 19.939 1.00 13.57 130 GLY B O 1
ATOM 2794 N N . PRO B 1 132 ? 13.052 46.727 18.067 1.00 12.33 131 PRO B N 1
ATOM 2795 C CA . PRO B 1 132 ? 12.817 45.286 18.212 1.00 12.29 131 PRO B CA 1
ATOM 2796 C C . PRO B 1 132 ? 14.054 44.397 18.307 1.00 12.64 131 PRO B C 1
ATOM 2797 O O . PRO B 1 132 ? 14.037 43.396 19.017 1.00 11.74 131 PRO B O 1
ATOM 2801 N N . VAL B 1 133 ? 15.121 44.753 17.598 1.00 10.50 132 VAL B N 1
ATOM 2802 C CA . VAL B 1 133 ? 16.341 43.956 17.645 1.00 9.91 132 VAL B CA 1
ATOM 2803 C C . VAL B 1 133 ? 17.059 44.035 18.995 1.00 12.29 132 VAL B C 1
ATOM 2804 O O . VAL B 1 133 ? 17.367 43.005 19.595 1.00 12.28 132 VAL B O 1
ATOM 2816 N N . GLN B 1 135 ? 15.841 44.997 21.751 1.00 13.84 134 GLN B N 1
ATOM 2817 C CA . GLN B 1 135 ? 14.913 44.594 22.810 1.00 15.90 134 GLN B CA 1
ATOM 2818 C C . GLN B 1 135 ? 14.551 43.114 22.736 1.00 16.17 134 GLN B C 1
ATOM 2819 O O . GLN B 1 135 ? 13.811 42.608 23.583 1.00 15.63 134 GLN B O 1
ATOM 2825 N N . LYS B 1 136 ? 15.080 42.424 21.729 1.00 14.00 135 LYS B N 1
ATOM 2826 C CA . LYS B 1 136 ? 14.811 41.000 21.538 1.00 15.25 135 LYS B CA 1
ATOM 2827 C C . LYS B 1 136 ? 13.312 40.713 21.446 1.00 16.06 135 LYS B C 1
ATOM 2828 O O . LYS B 1 136 ? 12.804 39.784 22.076 1.00 16.53 135 LYS B O 1
ATOM 2834 N N . LYS B 1 137 ? 12.610 41.512 20.647 1.00 13.47 136 LYS B N 1
ATOM 2835 C CA . LYS B 1 137 ? 11.170 41.354 20.463 1.00 16.76 136 LYS B CA 1
ATOM 2836 C C . LYS B 1 137 ? 10.861 40.573 19.193 1.00 14.44 136 LYS B C 1
ATOM 2837 O O . LYS B 1 137 ? 9.719 40.190 18.957 1.00 14.93 136 LYS B O 1
ATOM 2843 N N . THR B 1 138 ? 11.881 40.340 18.373 1.00 14.19 137 THR B N 1
ATOM 2844 C CA . THR B 1 138 ? 11.682 39.630 17.116 1.00 14.80 137 THR B CA 1
ATOM 2845 C C . THR B 1 138 ? 11.557 38.124 17.287 1.00 16.33 137 THR B C 1
ATOM 2846 O O . THR B 1 138 ? 12.089 37.546 18.237 1.00 15.98 137 THR B O 1
ATOM 2850 N N . GLN B 1 139 ? 10.848 37.498 16.354 1.00 14.22 138 GLN B N 1
ATOM 2851 C CA . GLN B 1 139 ? 10.622 36.064 16.388 1.00 17.71 138 GLN B CA 1
ATOM 2852 C C . GLN B 1 139 ? 10.935 35.400 15.047 1.00 17.63 138 GLN B C 1
ATOM 2853 O O . GLN B 1 139 ? 10.118 34.652 14.503 1.00 16.88 138 GLN B O 1
ATOM 2859 N N . GLY B 1 140 ? 12.111 35.693 14.507 1.00 12.04 139 GLY B N 1
ATOM 2860 C CA . GLY B 1 140 ? 12.504 35.087 13.253 1.00 12.61 139 GLY B CA 1
ATOM 2861 C C . GLY B 1 140 ? 12.127 35.875 12.018 1.00 13.36 139 GLY B C 1
ATOM 2862 O O . GLY B 1 140 ? 11.437 36.895 12.087 1.00 14.96 139 GLY B O 1
ATOM 2863 N N . TRP B 1 141 ? 12.587 35.376 10.878 1.00 11.10 140 TRP B N 1
ATOM 2864 C CA . TRP B 1 141 ? 12.345 36.011 9.591 1.00 11.19 140 TRP B CA 1
ATOM 2865 C C . TRP B 1 141 ? 11.240 35.335 8.822 1.00 10.72 140 TRP B C 1
ATOM 2866 O O . TRP B 1 141 ? 11.024 34.133 8.952 1.00 10.62 140 TRP B O 1
ATOM 2877 N N . GLU B 1 142 ? 10.547 36.119 8.011 1.00 10.19 141 GLU B N 1
ATOM 2878 C CA . GLU B 1 142 ? 9.527 35.566 7.148 1.00 9.95 141 GLU B CA 1
ATOM 2879 C C . GLU B 1 142 ? 10.368 35.072 5.962 1.00 11.12 141 GLU B C 1
ATOM 2880 O O . GLU B 1 142 ? 11.522 35.492 5.800 1.00 8.03 141 GLU B O 1
ATOM 2886 N N . PRO B 1 143 ? 9.836 34.150 5.145 1.00 9.84 142 PRO B N 1
ATOM 2887 C CA . PRO B 1 143 ? 10.651 33.706 4.011 1.00 10.47 142 PRO B CA 1
ATOM 2888 C C . PRO B 1 143 ? 10.857 34.912 3.096 1.00 11.72 142 PRO B C 1
ATOM 2889 O O . PRO B 1 143 ? 10.130 35.900 3.202 1.00 13.48 142 PRO B O 1
ATOM 2893 N N . CYS B 1 144 ? 11.831 34.846 2.197 1.00 11.53 143 CYS B N 1
ATOM 2894 C CA . CYS B 1 144 ? 12.083 35.993 1.333 1.00 10.82 143 CYS B CA 1
ATOM 2895 C C . CYS B 1 144 ? 12.417 35.614 -0.105 1.00 12.27 143 CYS B C 1
ATOM 2896 O O . CYS B 1 144 ? 12.734 34.456 -0.403 1.00 11.63 143 CYS B O 1
ATOM 2899 N N . CYS B 1 145 ? 12.343 36.603 -0.991 1.00 10.35 144 CYS B N 1
ATOM 2900 C CA . CYS B 1 145 ? 12.631 36.398 -2.407 1.00 11.00 144 CYS B CA 1
ATOM 2901 C C . CYS B 1 145 ? 13.740 37.335 -2.874 1.00 11.60 144 CYS B C 1
ATOM 2902 O O . CYS B 1 145 ? 13.549 38.550 -2.936 1.00 12.22 144 CYS B O 1
ATOM 2905 N N . GLU B 1 146 ? 14.893 36.757 -3.200 1.00 8.72 145 GLU B N 1
ATOM 2906 C CA . GLU B 1 146 ? 16.044 37.515 -3.665 1.00 11.35 145 GLU B CA 1
ATOM 2907 C C . GLU B 1 146 ? 16.059 37.662 -5.180 1.00 13.26 145 GLU B C 1
ATOM 2908 O O . GLU B 1 146 ? 15.819 36.707 -5.922 1.00 13.27 145 GLU B O 1
ATOM 2922 N N . ARG B 1 148 ? 18.276 38.310 -8.388 1.00 10.89 147 ARG B N 1
ATOM 2923 C CA . ARG B 1 148 ? 19.675 38.107 -8.780 1.00 11.76 147 ARG B CA 1
ATOM 2924 C C . ARG B 1 148 ? 19.926 38.507 -10.225 1.00 13.06 147 ARG B C 1
ATOM 2925 O O . ARG B 1 148 ? 19.205 38.092 -11.130 1.00 13.42 147 ARG B O 1
ATOM 2933 N N . TYR B 1 149 ? 20.965 39.307 -10.436 1.00 12.53 148 TYR B N 1
ATOM 2934 C CA . TYR B 1 149 ? 21.290 39.795 -11.769 1.00 13.53 148 TYR B CA 1
ATOM 2935 C C . TYR B 1 149 ? 22.779 40.092 -11.886 1.00 14.65 148 TYR B C 1
ATOM 2936 O O . TYR B 1 149 ? 23.445 40.385 -10.894 1.00 13.39 148 TYR B O 1
ATOM 2945 N N . THR B 1 150 ? 23.304 40.010 -13.102 1.00 13.62 149 THR B N 1
ATOM 2946 C CA . THR B 1 150 ? 24.717 40.279 -13.313 1.00 13.95 149 THR B CA 1
ATOM 2947 C C . THR B 1 150 ? 24.988 41.758 -13.549 1.00 14.22 149 THR B C 1
ATOM 2948 O O . THR B 1 150 ? 24.140 42.493 -14.059 1.00 14.79 149 THR B O 1
ATOM 2952 N N . ARG B 1 151 ? 26.181 42.187 -13.155 1.00 12.50 150 ARG B N 1
ATOM 2953 C CA . ARG B 1 151 ? 26.625 43.556 -13.360 1.00 13.13 150 ARG B CA 1
ATOM 2954 C C . ARG B 1 151 ? 28.140 43.582 -13.222 1.00 13.21 150 ARG B C 1
ATOM 2955 O O . ARG B 1 151 ? 28.694 43.006 -12.289 1.00 15.59 150 ARG B O 1
ATOM 2963 N N . ASP B 1 152 ? 28.800 44.240 -14.168 1.00 15.02 151 ASP B N 1
ATOM 2964 C CA . ASP B 1 152 ? 30.253 44.352 -14.164 1.00 18.30 151 ASP B CA 1
ATOM 2965 C C . ASP B 1 152 ? 30.961 43.013 -13.986 1.00 17.40 151 ASP B C 1
ATOM 2966 O O . ASP B 1 152 ? 31.968 42.925 -13.286 1.00 18.78 151 ASP B O 1
ATOM 2971 N N . GLY B 1 153 ? 30.424 41.970 -14.610 1.00 15.97 152 GLY B N 1
ATOM 2972 C CA . GLY B 1 153 ? 31.050 40.664 -14.528 1.00 18.24 152 GLY B CA 1
ATOM 2973 C C . GLY B 1 153 ? 30.917 39.870 -13.242 1.00 18.27 152 GLY B C 1
ATOM 2974 O O . GLY B 1 153 ? 31.568 38.835 -13.090 1.00 20.66 152 GLY B O 1
ATOM 2975 N N . VAL B 1 154 ? 30.110 40.348 -12.301 1.00 14.19 153 VAL B N 1
ATOM 2976 C CA . VAL B 1 154 ? 29.892 39.609 -11.060 1.00 15.66 153 VAL B CA 1
ATOM 2977 C C . VAL B 1 154 ? 28.389 39.449 -10.866 1.00 13.66 153 VAL B C 1
ATOM 2978 O O . VAL B 1 154 ? 27.605 39.973 -11.651 1.00 13.81 153 VAL B O 1
ATOM 2982 N N . LEU B 1 155 ? 27.987 38.713 -9.838 1.00 12.72 154 LEU B N 1
ATOM 2983 C CA . LEU B 1 155 ? 26.570 38.505 -9.584 1.00 11.10 154 LEU B CA 1
ATOM 2984 C C . LEU B 1 155 ? 26.115 39.354 -8.402 1.00 11.13 154 LEU B C 1
ATOM 2985 O O . LEU B 1 155 ? 26.726 39.326 -7.332 1.00 10.61 154 LEU B O 1
ATOM 2990 N N . CYS B 1 156 ? 25.046 40.113 -8.617 1.00 11.26 155 CYS B N 1
ATOM 2991 C CA . CYS B 1 156 ? 24.475 40.972 -7.591 1.00 12.22 155 CYS B CA 1
ATOM 2992 C C . CYS B 1 156 ? 23.157 40.404 -7.110 1.00 12.66 155 CYS B C 1
ATOM 2993 O O . CYS B 1 156 ? 22.472 39.683 -7.835 1.00 12.57 155 CYS B O 1
ATOM 2996 N N . GLY B 1 157 ? 22.808 40.739 -5.876 1.00 11.26 156 GLY B N 1
ATOM 2997 C CA . GLY B 1 157 ? 21.555 40.284 -5.320 1.00 11.53 156 GLY B CA 1
ATOM 2998 C C . GLY B 1 157 ? 20.966 41.390 -4.467 1.00 9.87 156 GLY B C 1
ATOM 2999 O O . GLY B 1 157 ? 21.705 42.177 -3.871 1.00 9.11 156 GLY B O 1
ATOM 3000 N N . GLN B 1 158 ? 19.640 41.477 -4.448 1.00 8.47 157 GLN B N 1
ATOM 3001 C CA . GLN B 1 158 ? 18.933 42.457 -3.625 1.00 6.61 157 GLN B CA 1
ATOM 3002 C C . GLN B 1 158 ? 17.713 41.762 -3.067 1.00 7.17 157 GLN B C 1
ATOM 3003 O O . GLN B 1 158 ? 17.029 41.027 -3.774 1.00 9.54 157 GLN B O 1
ATOM 3009 N N . THR B 1 159 ? 17.422 42.013 -1.801 1.00 7.45 158 THR B N 1
ATOM 3010 C CA . THR B 1 159 ? 16.298 41.352 -1.170 1.00 8.50 158 THR B CA 1
ATOM 3011 C C . THR B 1 159 ? 15.656 42.226 -0.120 1.00 10.50 158 THR B C 1
ATOM 3012 O O . THR B 1 159 ? 16.324 43.018 0.529 1.00 8.29 158 THR B O 1
ATOM 3016 N N . LEU B 1 160 ? 14.347 42.074 0.026 1.00 10.19 159 LEU B N 1
ATOM 3017 C CA . LEU B 1 160 ? 13.603 42.781 1.051 1.00 8.61 159 LEU B CA 1
ATOM 3018 C C . LEU B 1 160 ? 13.242 41.669 2.024 1.00 9.26 159 LEU B C 1
ATOM 3019 O O . LEU B 1 160 ? 12.758 40.612 1.615 1.00 10.25 159 LEU B O 1
ATOM 3032 N N . ALA B 1 162 ? 11.729 40.693 6.217 1.00 11.05 161 ALA B N 1
ATOM 3033 C CA . ALA B 1 162 ? 10.898 41.183 7.302 1.00 10.36 161 ALA B CA 1
ATOM 3034 C C . ALA B 1 162 ? 11.005 40.314 8.541 1.00 10.33 161 ALA B C 1
ATOM 3035 O O . ALA B 1 162 ? 10.822 39.098 8.471 1.00 10.97 161 ALA B O 1
ATOM 3037 N N . LEU B 1 163 ? 11.309 40.950 9.670 1.00 10.60 162 LEU B N 1
ATOM 3038 C CA . LEU B 1 163 ? 11.399 40.260 10.951 1.00 12.37 162 LEU B CA 1
ATOM 3039 C C . LEU B 1 163 ? 10.020 40.297 11.592 1.00 12.98 162 LEU B C 1
ATOM 3040 O O . LEU B 1 163 ? 9.362 41.336 11.591 1.00 14.01 162 LEU B O 1
ATOM 3045 N N . LYS B 1 164 ? 9.587 39.166 12.141 1.00 12.36 163 LYS B N 1
ATOM 3046 C CA . LYS B 1 164 ? 8.291 39.085 12.805 1.00 16.26 163 LYS B CA 1
ATOM 3047 C C . LYS B 1 164 ? 8.471 39.592 14.234 1.00 20.74 163 LYS B C 1
ATOM 3048 O O . LYS B 1 164 ? 9.431 39.222 14.909 1.00 20.43 163 LYS B O 1
ATOM 3054 N N . CYS B 1 165 ? 7.558 40.443 14.691 1.00 24.32 164 CYS B N 1
ATOM 3055 C CA . CYS B 1 165 ? 7.643 40.990 16.042 1.00 28.22 164 CYS B CA 1
ATOM 3056 C C . CYS B 1 165 ? 6.576 40.372 16.931 1.00 30.12 164 CYS B C 1
ATOM 3057 O O . CYS B 1 165 ? 5.580 39.841 16.441 1.00 31.18 164 CYS B O 1
ATOM 3060 N N . ALA B 1 166 ? 6.793 40.441 18.241 1.00 31.96 165 ALA B N 1
ATOM 3061 C CA . ALA B 1 166 ? 5.853 39.881 19.206 1.00 34.37 165 ALA B CA 1
ATOM 3062 C C . ALA B 1 166 ? 4.458 40.483 19.050 1.00 35.41 165 ALA B C 1
ATOM 3063 O O . ALA B 1 166 ? 3.455 39.779 19.151 1.00 37.21 165 ALA B O 1
ATOM 3065 N N . ASP B 1 167 ? 4.407 41.786 18.790 1.00 37.59 166 ASP B N 1
ATOM 3066 C CA . ASP B 1 167 ? 3.147 42.510 18.627 1.00 39.56 166 ASP B CA 1
ATOM 3067 C C . ASP B 1 167 ? 2.359 42.191 17.354 1.00 38.02 166 ASP B C 1
ATOM 3068 O O . ASP B 1 167 ? 1.228 42.648 17.197 1.00 40.24 166 ASP B O 1
ATOM 3073 N N . GLY B 1 168 ? 2.948 41.418 16.448 1.00 35.59 167 GLY B N 1
ATOM 3074 C CA . GLY B 1 168 ? 2.254 41.075 15.215 1.00 30.55 167 GLY B CA 1
ATOM 3075 C C . GLY B 1 168 ? 2.740 41.891 14.028 1.00 26.37 167 GLY B C 1
ATOM 3076 O O . GLY B 1 168 ? 2.441 41.586 12.873 1.00 26.68 167 GLY B O 1
ATOM 3077 N N . ASN B 1 169 ? 3.491 42.943 14.318 1.00 24.68 168 ASN B N 1
ATOM 3078 C CA . ASN B 1 169 ? 4.028 43.792 13.274 1.00 19.88 168 ASN B CA 1
ATOM 3079 C C . ASN B 1 169 ? 5.287 43.161 12.698 1.00 18.98 168 ASN B C 1
ATOM 3080 O O . ASN B 1 169 ? 5.688 42.067 13.100 1.00 16.55 168 ASN B O 1
ATOM 3085 N N . HIS B 1 170 ? 5.892 43.852 11.739 1.00 13.66 169 HIS B N 1
ATOM 3086 C CA . HIS B 1 170 ? 7.121 43.388 11.116 1.00 12.44 169 HIS B CA 1
ATOM 3087 C C . HIS B 1 170 ? 8.101 44.548 11.047 1.00 11.88 169 HIS B C 1
ATOM 3088 O O . HIS B 1 170 ? 7.698 45.710 10.977 1.00 13.76 169 HIS B O 1
ATOM 3095 N N . LEU B 1 171 ? 9.387 44.224 11.100 1.00 9.68 170 LEU B N 1
ATOM 3096 C CA . LEU B 1 171 ? 10.441 45.222 10.982 1.00 11.09 170 LEU B CA 1
ATOM 3097 C C . LEU B 1 171 ? 11.105 44.822 9.672 1.00 10.62 170 LEU B C 1
ATOM 3098 O O . LEU B 1 171 ? 11.614 43.713 9.565 1.00 11.86 170 LEU B O 1
ATOM 3103 N N . THR B 1 172 ? 11.102 45.711 8.681 1.00 9.27 171 THR B N 1
ATOM 3104 C CA . THR B 1 172 ? 11.677 45.374 7.382 1.00 8.60 171 THR B CA 1
ATOM 3105 C C . THR B 1 172 ? 13.088 45.894 7.139 1.00 9.45 171 THR B C 1
ATOM 3106 O O . THR B 1 172 ? 13.552 46.828 7.793 1.00 9.83 171 THR B O 1
ATOM 3110 N N . CYS B 1 173 ? 13.776 45.263 6.195 1.00 8.75 172 CYS B N 1
ATOM 3111 C CA . CYS B 1 173 ? 15.126 45.678 5.845 1.00 8.27 172 CYS B CA 1
ATOM 3112 C C . CYS B 1 173 ? 15.398 45.361 4.379 1.00 10.91 172 CYS B C 1
ATOM 3113 O O . CYS B 1 173 ? 14.643 44.624 3.730 1.00 8.69 172 CYS B O 1
ATOM 3116 N N . HIS B 1 174 ? 16.485 45.929 3.875 1.00 7.68 173 HIS B N 1
ATOM 3117 C CA . HIS B 1 174 ? 16.878 45.797 2.478 1.00 9.55 173 HIS B CA 1
ATOM 3118 C C . HIS B 1 174 ? 18.313 45.271 2.397 1.00 6.24 173 HIS B C 1
ATOM 3119 O O . HIS B 1 174 ? 19.230 45.866 2.967 1.00 9.33 173 HIS B O 1
ATOM 3126 N N . LEU B 1 175 ? 18.498 44.141 1.713 1.00 7.28 174 LEU B N 1
ATOM 3127 C CA . LEU B 1 175 ? 19.826 43.550 1.552 1.00 7.53 174 LEU B CA 1
ATOM 3128 C C . LEU B 1 175 ? 20.376 43.864 0.163 1.00 6.87 174 LEU B C 1
ATOM 3129 O O . LEU B 1 175 ? 19.688 43.685 -0.837 1.00 9.12 174 LEU B O 1
ATOM 3134 N N . ARG B 1 176 ? 21.618 44.331 0.111 1.00 6.73 175 ARG B N 1
ATOM 3135 C CA . ARG B 1 176 ? 22.272 44.652 -1.159 1.00 8.23 175 ARG B CA 1
ATOM 3136 C C . ARG B 1 176 ? 23.577 43.862 -1.153 1.00 9.48 175 ARG B C 1
ATOM 3137 O O . ARG B 1 176 ? 24.499 44.152 -0.386 1.00 7.54 175 ARG B O 1
ATOM 3145 N N . THR B 1 177 ? 23.636 42.857 -2.019 1.00 9.71 176 THR B N 1
ATOM 3146 C CA . THR B 1 177 ? 24.770 41.948 -2.064 1.00 8.68 176 THR B CA 1
ATOM 3147 C C . THR B 1 177 ? 25.527 41.876 -3.382 1.00 10.03 176 THR B C 1
ATOM 3148 O O . THR B 1 177 ? 24.952 42.046 -4.457 1.00 9.87 176 THR B O 1
ATOM 3152 N N . THR B 1 178 ? 26.825 41.617 -3.277 1.00 8.90 177 THR B N 1
ATOM 3153 C CA . THR B 1 178 ? 27.675 41.415 -4.446 1.00 9.59 177 THR B CA 1
ATOM 3154 C C . THR B 1 178 ? 28.404 40.096 -4.194 1.00 9.66 177 THR B C 1
ATOM 3155 O O . THR B 1 178 ? 29.103 39.943 -3.188 1.00 10.67 177 THR B O 1
ATOM 3159 N N . TYR B 1 179 ? 28.206 39.134 -5.092 1.00 8.93 178 TYR B N 1
ATOM 3160 C CA . TYR B 1 179 ? 28.844 37.824 -4.987 1.00 8.41 178 TYR B CA 1
ATOM 3161 C C . TYR B 1 179 ? 30.024 37.830 -5.953 1.00 9.56 178 TYR B C 1
ATOM 3162 O O . TYR B 1 179 ? 29.867 38.188 -7.122 1.00 10.61 178 TYR B O 1
ATOM 3171 N N . ARG B 1 180 ? 31.197 37.428 -5.468 1.00 8.53 179 ARG B N 1
ATOM 3172 C CA . ARG B 1 180 ? 32.402 37.447 -6.291 1.00 8.17 179 ARG B CA 1
ATOM 3173 C C . ARG B 1 180 ? 33.083 36.094 -6.433 1.00 8.42 179 ARG B C 1
ATOM 3174 O O . ARG B 1 180 ? 33.733 35.618 -5.505 1.00 9.07 179 ARG B O 1
ATOM 3182 N N . SER B 1 181 ? 32.947 35.481 -7.598 1.00 11.36 180 SER B N 1
ATOM 3183 C CA . SER B 1 181 ? 33.596 34.198 -7.832 1.00 11.42 180 SER B CA 1
ATOM 3184 C C . SER B 1 181 ? 35.107 34.413 -7.891 1.00 13.28 180 SER B C 1
ATOM 3185 O O . SER B 1 181 ? 35.572 35.478 -8.308 1.00 12.73 180 SER B O 1
ATOM 3188 N N . LYS B 1 182 ? 35.867 33.411 -7.457 1.00 13.31 181 LYS B N 1
ATOM 3189 C CA . LYS B 1 182 ? 37.323 33.484 -7.499 1.00 16.80 181 LYS B CA 1
ATOM 3190 C C . LYS B 1 182 ? 37.805 32.792 -8.773 1.00 19.30 181 LYS B C 1
ATOM 3191 O O . LYS B 1 182 ? 39.002 32.724 -9.048 1.00 18.28 181 LYS B O 1
ATOM 3197 N N . LYS B 1 183 ? 36.849 32.283 -9.544 1.00 18.11 182 LYS B N 1
ATOM 3198 C CA . LYS B 1 183 ? 37.128 31.604 -10.804 1.00 22.81 182 LYS B CA 1
ATOM 3199 C C . LYS B 1 183 ? 37.269 32.633 -11.917 1.00 23.66 182 LYS B C 1
ATOM 3200 O O . LYS B 1 183 ? 36.619 33.676 -11.893 1.00 23.50 182 LYS B O 1
ATOM 3206 N N . ALA B 1 184 ? 38.115 32.334 -12.895 1.00 26.15 183 ALA B N 1
ATOM 3207 C CA . ALA B 1 184 ? 38.318 33.237 -14.018 1.00 29.50 183 ALA B CA 1
ATOM 3208 C C . ALA B 1 184 ? 37.006 33.407 -14.779 1.00 29.04 183 ALA B C 1
ATOM 3209 O O . ALA B 1 184 ? 36.329 32.429 -15.086 1.00 30.08 183 ALA B O 1
ATOM 3211 N N . ALA B 1 185 ? 36.653 34.653 -15.076 1.00 31.39 184 ALA B N 1
ATOM 3212 C CA . ALA B 1 185 ? 35.420 34.961 -15.800 1.00 31.97 184 ALA B CA 1
ATOM 3213 C C . ALA B 1 185 ? 35.229 34.089 -17.038 1.00 32.46 184 ALA B C 1
ATOM 3214 O O . ALA B 1 185 ? 34.116 33.661 -17.346 1.00 29.50 184 ALA B O 1
ATOM 3216 N N . LYS B 1 186 ? 36.323 33.830 -17.746 1.00 32.87 185 LYS B N 1
ATOM 3217 C CA . LYS B 1 186 ? 36.279 33.024 -18.959 1.00 32.68 185 LYS B CA 1
ATOM 3218 C C . LYS B 1 186 ? 35.819 31.594 -18.700 1.00 30.98 185 LYS B C 1
ATOM 3219 O O . LYS B 1 186 ? 35.426 30.888 -19.627 1.00 33.39 185 LYS B O 1
ATOM 3225 N N . ALA B 1 187 ? 35.860 31.168 -17.441 1.00 27.79 186 ALA B N 1
ATOM 3226 C CA . ALA B 1 187 ? 35.462 29.809 -17.091 1.00 24.82 186 ALA B CA 1
ATOM 3227 C C . ALA B 1 187 ? 34.078 29.715 -16.465 1.00 23.50 186 ALA B C 1
ATOM 3228 O O . ALA B 1 187 ? 33.685 28.649 -15.986 1.00 23.82 186 ALA B O 1
ATOM 3230 N N . LEU B 1 188 ? 33.336 30.818 -16.474 1.00 21.69 187 LEU B N 1
ATOM 3231 C CA . LEU B 1 188 ? 32.003 30.828 -15.879 1.00 20.58 187 LEU B CA 1
ATOM 3232 C C . LEU B 1 188 ? 30.888 31.168 -16.854 1.00 19.50 187 LEU B C 1
ATOM 3233 O O . LEU B 1 188 ? 31.039 32.031 -17.717 1.00 22.10 187 LEU B O 1
ATOM 3238 N N . GLN B 1 189 ? 29.767 30.473 -16.711 1.00 19.05 188 GLN B N 1
ATOM 3239 C CA . GLN B 1 189 ? 28.596 30.732 -17.533 1.00 17.98 188 GLN B CA 1
ATOM 3240 C C . GLN B 1 189 ? 27.737 31.620 -16.636 1.00 16.97 188 GLN B C 1
ATOM 3241 O O . GLN B 1 189 ? 27.193 31.154 -15.633 1.00 16.59 188 GLN B O 1
ATOM 3251 N N . PRO B 1 191 ? 24.619 33.670 -15.283 1.00 17.02 190 PRO B N 1
ATOM 3252 C CA . PRO B 1 191 ? 23.167 33.473 -15.357 1.00 15.17 190 PRO B CA 1
ATOM 3253 C C . PRO B 1 191 ? 22.358 34.699 -15.760 1.00 14.95 190 PRO B C 1
ATOM 3254 O O . PRO B 1 191 ? 22.809 35.839 -15.612 1.00 13.37 190 PRO B O 1
ATOM 3258 N N . PRO B 1 192 ? 21.185 34.438 -16.349 1.00 15.12 191 PRO B N 1
ATOM 3259 C CA . PRO B 1 192 ? 20.282 35.555 -16.649 1.00 15.92 191 PRO B CA 1
ATOM 3260 C C . PRO B 1 192 ? 19.642 36.063 -15.404 1.00 13.56 191 PRO B C 1
ATOM 3261 O O . PRO B 1 192 ? 19.835 35.447 -14.353 1.00 13.50 191 PRO B O 1
ATOM 3265 N N . PHE B 1 193 ? 18.844 37.118 -15.475 1.00 12.18 192 PHE B N 1
ATOM 3266 C CA . PHE B 1 193 ? 18.125 37.599 -14.299 1.00 13.74 192 PHE B CA 1
ATOM 3267 C C . PHE B 1 193 ? 17.230 36.485 -13.744 1.00 13.44 192 PHE B C 1
ATOM 3268 O O . PHE B 1 193 ? 16.559 35.782 -14.500 1.00 13.22 192 PHE B O 1
ATOM 3276 N N . HIS B 1 194 ? 17.224 36.319 -12.424 1.00 11.48 193 HIS B N 1
ATOM 3277 C CA . HIS B 1 194 ? 16.384 35.302 -11.795 1.00 11.26 193 HIS B CA 1
ATOM 3278 C C . HIS B 1 194 ? 16.161 35.586 -10.315 1.00 11.63 193 HIS B C 1
ATOM 3279 O O . HIS B 1 194 ? 16.638 36.591 -9.785 1.00 11.88 193 HIS B O 1
ATOM 3286 N N . PHE B 1 195 ? 15.421 34.699 -9.660 1.00 10.28 194 PHE B N 1
ATOM 3287 C CA . PHE B 1 195 ? 15.122 34.841 -8.241 1.00 13.38 194 PHE B CA 1
ATOM 3288 C C . PHE B 1 195 ? 15.624 33.654 -7.446 1.00 13.67 194 PHE B C 1
ATOM 3289 O O . PHE B 1 195 ? 15.938 32.601 -7.996 1.00 13.54 194 PHE B O 1
ATOM 3297 N N . SER B 1 196 ? 15.698 33.841 -6.135 1.00 15.00 195 SER B N 1
ATOM 3298 C CA . SER B 1 196 ? 16.085 32.772 -5.238 1.00 14.84 195 SER B CA 1
ATOM 3299 C C . SER B 1 196 ? 15.254 32.949 -3.976 1.00 15.67 195 SER B C 1
ATOM 3300 O O . SER B 1 196 ? 15.279 34.012 -3.351 1.00 14.72 195 SER B O 1
ATOM 3303 N N . ASP B 1 197 ? 14.477 31.928 -3.634 1.00 13.16 196 ASP B N 1
ATOM 3304 C CA . ASP B 1 197 ? 13.668 31.978 -2.427 1.00 12.94 196 ASP B CA 1
ATOM 3305 C C . ASP B 1 197 ? 14.534 31.421 -1.306 1.00 12.61 196 ASP B C 1
ATOM 3306 O O . ASP B 1 197 ? 15.325 30.504 -1.523 1.00 11.96 196 ASP B O 1
ATOM 3311 N N . HIS B 1 198 ? 14.401 31.987 -0.116 1.00 11.67 197 HIS B N 1
ATOM 3312 C CA . HIS B 1 198 ? 15.170 31.532 1.038 1.00 11.75 197 HIS B CA 1
ATOM 3313 C C . HIS B 1 198 ? 14.252 31.467 2.242 1.00 14.72 197 HIS B C 1
ATOM 3314 O O . HIS B 1 198 ? 13.382 32.322 2.407 1.00 13.91 197 HIS B O 1
ATOM 3321 N N . ARG B 1 199 ? 14.455 30.463 3.091 1.00 12.50 198 ARG B N 1
ATOM 3322 C CA . ARG B 1 199 ? 13.647 30.323 4.287 1.00 12.45 198 ARG B CA 1
ATOM 3323 C C . ARG B 1 199 ? 14.485 29.880 5.482 1.00 12.37 198 ARG B C 1
ATOM 3324 O O . ARG B 1 199 ? 14.569 28.691 5.788 1.00 13.88 198 ARG B O 1
ATOM 3332 N N . PRO B 1 200 ? 15.189 30.811 6.111 1.00 14.14 199 PRO B N 1
ATOM 3333 C CA . PRO B 1 200 ? 15.959 30.529 7.332 1.00 14.57 199 PRO B CA 1
ATOM 3334 C C . PRO B 1 200 ? 15.080 30.445 8.573 1.00 15.91 199 PRO B C 1
ATOM 3335 O O . PRO B 1 200 ? 14.242 31.318 8.815 1.00 16.27 199 PRO B O 1
ATOM 3339 N N . GLU B 1 201 ? 15.261 29.383 9.349 1.00 14.15 200 GLU B N 1
ATOM 3340 C CA . GLU B 1 201 ? 14.478 29.192 10.560 1.00 14.31 200 GLU B CA 1
ATOM 3341 C C . GLU B 1 201 ? 15.312 28.653 11.708 1.00 16.34 200 GLU B C 1
ATOM 3342 O O . GLU B 1 201 ? 16.153 27.772 11.524 1.00 16.99 200 GLU B O 1
ATOM 3348 N N . ILE B 1 202 ? 15.076 29.189 12.897 1.00 15.24 201 ILE B N 1
ATOM 3349 C CA . ILE B 1 202 ? 15.770 28.707 14.075 1.00 15.60 201 ILE B CA 1
ATOM 3350 C C . ILE B 1 202 ? 14.769 27.746 14.700 1.00 17.80 201 ILE B C 1
ATOM 3351 O O . ILE B 1 202 ? 13.651 28.137 15.043 1.00 16.56 201 ILE B O 1
ATOM 3356 N N . VAL B 1 203 ? 15.163 26.482 14.821 1.00 17.01 202 VAL B N 1
ATOM 3357 C CA . VAL B 1 203 ? 14.275 25.462 15.364 1.00 19.62 202 VAL B CA 1
ATOM 3358 C C . VAL B 1 203 ? 14.541 25.120 16.821 1.00 19.75 202 VAL B C 1
ATOM 3359 O O . VAL B 1 203 ? 13.749 24.419 17.452 1.00 17.96 202 VAL B O 1
ATOM 3363 N N . LYS B 1 204 ? 15.649 25.617 17.360 1.00 18.55 203 LYS B N 1
ATOM 3364 C CA . LYS B 1 204 ? 15.981 25.347 18.752 1.00 19.61 203 LYS B CA 1
ATOM 3365 C C . LYS B 1 204 ? 17.030 26.309 19.290 1.00 18.03 203 LYS B C 1
ATOM 3366 O O . LYS B 1 204 ? 17.995 26.645 18.603 1.00 17.29 203 LYS B O 1
ATOM 3372 N N . VAL B 1 205 ? 16.821 26.752 20.523 1.00 17.04 204 VAL B N 1
ATOM 3373 C CA . VAL B 1 205 ? 17.746 27.659 21.192 1.00 14.80 204 VAL B CA 1
ATOM 3374 C C . VAL B 1 205 ? 18.083 27.034 22.538 1.00 18.08 204 VAL B C 1
ATOM 3375 O O . VAL B 1 205 ? 17.185 26.690 23.313 1.00 17.72 204 VAL B O 1
ATOM 3379 N N . SER B 1 206 ? 19.371 26.885 22.818 1.00 17.06 205 SER B N 1
ATOM 3380 C CA . SER B 1 206 ? 19.789 26.289 24.078 1.00 18.69 205 SER B CA 1
ATOM 3381 C C . SER B 1 206 ? 21.043 26.950 24.621 1.00 17.98 205 SER B C 1
ATOM 3382 O O . SER B 1 206 ? 21.560 27.904 24.035 1.00 17.70 205 SER B O 1
ATOM 3385 N N . GLU B 1 207 ? 21.517 26.441 25.753 1.00 16.26 206 GLU B N 1
ATOM 3386 C CA . GLU B 1 207 ? 22.716 26.959 26.400 1.00 15.78 206 GLU B CA 1
ATOM 3387 C C . GLU B 1 207 ? 22.638 28.455 26.692 1.00 16.95 206 GLU B C 1
ATOM 3388 O O . GLU B 1 207 ? 23.512 29.232 26.302 1.00 14.18 206 GLU B O 1
ATOM 3394 N N . ASN B 1 208 ? 21.582 28.833 27.408 1.00 16.23 207 ASN B N 1
ATOM 3395 C CA . ASN B 1 208 ? 21.332 30.216 27.796 1.00 15.92 207 ASN B CA 1
ATOM 3396 C C . ASN B 1 208 ? 21.399 31.171 26.612 1.00 16.97 207 ASN B C 1
ATOM 3397 O O . ASN B 1 208 ? 22.108 32.174 26.650 1.00 17.80 207 ASN B O 1
ATOM 3402 N N . GLY B 1 209 ? 20.652 30.839 25.562 1.00 16.18 208 GLY B N 1
ATOM 3403 C CA . GLY B 1 209 ? 20.610 31.673 24.373 1.00 17.39 208 GLY B CA 1
ATOM 3404 C C . GLY B 1 209 ? 21.926 31.851 23.639 1.00 17.04 208 GLY B C 1
ATOM 3405 O O . GLY B 1 209 ? 22.188 32.929 23.094 1.00 15.13 208 GLY B O 1
ATOM 3406 N N . THR B 1 210 ? 22.761 30.813 23.617 1.00 17.02 209 THR B N 1
ATOM 3407 C CA . THR B 1 210 ? 24.041 30.906 22.918 1.00 15.11 209 THR B CA 1
ATOM 3408 C C . THR B 1 210 ? 24.249 29.824 21.859 1.00 12.86 209 THR B C 1
ATOM 3409 O O . THR B 1 210 ? 25.251 29.841 21.146 1.00 13.35 209 THR B O 1
ATOM 3413 N N . LEU B 1 211 ? 23.318 28.879 21.765 1.00 12.96 210 LEU B N 1
ATOM 3414 C CA . LEU B 1 211 ? 23.413 27.811 20.772 1.00 11.40 210 LEU B CA 1
ATOM 3415 C C . LEU B 1 211 ? 22.120 27.762 19.970 1.00 13.89 210 LEU B C 1
ATOM 3416 O O . LEU B 1 211 ? 21.038 27.529 20.523 1.00 15.33 210 LEU B O 1
ATOM 3421 N N . PHE B 1 212 ? 22.234 27.968 18.663 1.00 12.17 211 PHE B N 1
ATOM 3422 C CA . PHE B 1 212 ? 21.066 27.983 17.791 1.00 14.64 211 PHE B CA 1
ATOM 3423 C C . PHE B 1 212 ? 21.107 26.941 16.677 1.00 12.52 211 PHE B C 1
ATOM 3424 O O . PHE B 1 212 ? 22.060 26.892 15.898 1.00 14.65 211 PHE B O 1
ATOM 3432 N N . GLU B 1 213 ? 20.073 26.106 16.611 1.00 14.68 212 GLU B N 1
ATOM 3433 C CA . GLU B 1 213 ? 19.971 25.100 15.561 1.00 15.21 212 GLU B CA 1
ATOM 3434 C C . GLU B 1 213 ? 19.200 25.825 14.470 1.00 15.70 212 GLU B C 1
ATOM 3435 O O . GLU B 1 213 ? 18.017 26.129 14.633 1.00 16.74 212 GLU B O 1
ATOM 3441 N N . GLN B 1 214 ? 19.873 26.109 13.362 1.00 13.81 213 GLN B N 1
ATOM 3442 C CA . GLN B 1 214 ? 19.250 26.849 12.281 1.00 13.35 213 GLN B CA 1
ATOM 3443 C C . GLN B 1 214 ? 19.167 26.067 10.981 1.00 14.99 213 GLN B C 1
ATOM 3444 O O . GLN B 1 214 ? 20.159 25.508 10.512 1.00 14.59 213 GLN B O 1
ATOM 3450 N N . HIS B 1 215 ? 17.972 26.035 10.402 1.00 14.01 214 HIS B N 1
ATOM 3451 C CA . HIS B 1 215 ? 17.757 25.337 9.145 1.00 15.16 214 HIS B CA 1
ATOM 3452 C C . HIS B 1 215 ? 17.427 26.332 8.045 1.00 14.25 214 HIS B C 1
ATOM 3453 O O . HIS B 1 215 ? 16.994 27.454 8.311 1.00 14.91 214 HIS B O 1
ATOM 3460 N N . GLU B 1 216 ? 17.648 25.925 6.804 1.00 13.92 215 GLU B N 1
ATOM 3461 C CA . GLU B 1 216 ? 17.332 26.790 5.688 1.00 15.55 215 GLU B CA 1
ATOM 3462 C C . GLU B 1 216 ? 17.175 25.995 4.407 1.00 18.58 215 GLU B C 1
ATOM 3463 O O . GLU B 1 216 ? 17.808 24.955 4.222 1.00 15.14 215 GLU B O 1
ATOM 3469 N N . SER B 1 217 ? 16.290 26.480 3.545 1.00 16.21 216 SER B N 1
ATOM 3470 C CA . SER B 1 217 ? 16.057 25.868 2.252 1.00 17.14 216 SER B CA 1
ATOM 3471 C C . SER B 1 217 ? 16.076 27.024 1.259 1.00 16.68 216 SER B C 1
ATOM 3472 O O . SER B 1 217 ? 15.592 28.119 1.560 1.00 16.83 216 SER B O 1
ATOM 3475 N N . SER B 1 218 ? 16.666 26.792 0.094 1.00 14.92 217 SER B N 1
ATOM 3476 C CA . SER B 1 218 ? 16.757 27.815 -0.937 1.00 15.22 217 SER B CA 1
ATOM 3477 C C . SER B 1 218 ? 16.499 27.213 -2.315 1.00 15.01 217 SER B C 1
ATOM 3478 O O . SER B 1 218 ? 16.943 26.099 -2.610 1.00 14.73 217 SER B O 1
ATOM 3481 N N . VAL B 1 219 ? 15.785 27.961 -3.149 1.00 12.80 218 VAL B N 1
ATOM 3482 C CA . VAL B 1 219 ? 15.461 27.527 -4.506 1.00 12.86 218 VAL B CA 1
ATOM 3483 C C . VAL B 1 219 ? 15.599 28.696 -5.485 1.00 14.11 218 VAL B C 1
ATOM 3484 O O . VAL B 1 219 ? 14.995 29.755 -5.287 1.00 14.44 218 VAL B O 1
ATOM 3488 N N . ALA B 1 220 ? 16.409 28.510 -6.527 1.00 13.51 219 ALA B N 1
ATOM 3489 C CA . ALA B 1 220 ? 16.599 29.539 -7.544 1.00 13.68 219 ALA B CA 1
ATOM 3490 C C . ALA B 1 220 ? 15.637 29.199 -8.681 1.00 15.26 219 ALA B C 1
ATOM 3491 O O . ALA B 1 220 ? 15.516 28.035 -9.075 1.00 14.67 219 ALA B O 1
ATOM 3493 N N . ARG B 1 221 ? 14.975 30.217 -9.218 1.00 12.75 220 ARG B N 1
ATOM 3494 C CA . ARG B 1 221 ? 13.971 30.002 -10.251 1.00 13.37 220 ARG B CA 1
ATOM 3495 C C . ARG B 1 221 ? 13.632 31.282 -11.001 1.00 14.38 220 ARG B C 1
ATOM 3496 O O . ARG B 1 221 ? 14.164 32.358 -10.724 1.00 13.92 220 ARG B O 1
ATOM 3504 N N . TYR B 1 222 ? 12.712 31.141 -11.949 1.00 15.08 221 TYR B N 1
ATOM 3505 C CA . TYR B 1 222 ? 12.204 32.268 -12.715 1.00 13.58 221 TYR B CA 1
ATOM 3506 C C . TYR B 1 222 ? 10.829 32.472 -12.102 1.00 14.40 221 TYR B C 1
ATOM 3507 O O . TYR B 1 222 ? 10.437 31.724 -11.203 1.00 15.08 221 TYR B O 1
ATOM 3516 N N . CYS B 1 223 ? 10.093 33.476 -12.564 1.00 14.31 222 CYS B N 1
ATOM 3517 C CA . CYS B 1 223 ? 8.748 33.700 -12.049 1.00 17.72 222 CYS B CA 1
ATOM 3518 C C . CYS B 1 223 ? 7.861 32.682 -12.758 1.00 21.12 222 CYS B C 1
ATOM 3519 O O . CYS B 1 223 ? 7.696 32.746 -13.975 1.00 23.31 222 CYS B O 1
ATOM 3522 N N . GLN B 1 224 ? 7.287 31.752 -12.002 1.00 22.11 223 GLN B N 1
ATOM 3523 C CA . GLN B 1 224 ? 6.448 30.718 -12.594 1.00 24.89 223 GLN B CA 1
ATOM 3524 C C . GLN B 1 224 ? 4.945 30.882 -12.366 1.00 25.22 223 GLN B C 1
ATOM 3525 O O . GLN B 1 224 ? 4.144 30.171 -12.972 1.00 25.23 223 GLN B O 1
ATOM 3531 N N . THR B 1 225 ? 4.556 31.815 -11.505 1.00 20.19 224 THR B N 1
ATOM 3532 C CA . THR B 1 225 ? 3.138 32.030 -11.222 1.00 19.69 224 THR B CA 1
ATOM 3533 C C . THR B 1 225 ? 2.460 32.933 -12.249 1.00 19.34 224 THR B C 1
ATOM 3534 O O . THR B 1 225 ? 1.245 32.856 -12.452 1.00 19.71 224 THR B O 1
ATOM 3538 N N . CYS B 1 226 ? 3.246 33.799 -12.882 1.00 20.36 225 CYS B N 1
ATOM 3539 C CA . CYS B 1 226 ? 2.724 34.731 -13.876 1.00 20.89 225 CYS B CA 1
ATOM 3540 C C . CYS B 1 226 ? 3.375 34.467 -15.229 1.00 22.18 225 CYS B C 1
ATOM 3541 O O . CYS B 1 226 ? 4.559 34.732 -15.416 1.00 24.84 225 CYS B O 1
ATOM 3544 N N . PRO B 1 227 ? 2.613 33.909 -16.185 1.00 25.32 226 PRO B N 1
ATOM 3545 C CA . PRO B 1 227 ? 3.110 33.642 -17.537 1.00 27.55 226 PRO B CA 1
ATOM 3546 C C . PRO B 1 227 ? 3.499 34.891 -18.314 1.00 27.38 226 PRO B C 1
ATOM 3547 O O . PRO B 1 227 ? 3.000 35.985 -18.040 1.00 28.94 226 PRO B O 1
ATOM 3551 N N . SER B 1 228 ? 4.392 34.724 -19.282 1.00 25.11 227 SER B N 1
ATOM 3552 C CA . SER B 1 228 ? 4.813 35.839 -20.116 1.00 25.07 227 SER B CA 1
ATOM 3553 C C . SER B 1 228 ? 3.991 35.816 -21.397 1.00 26.20 227 SER B C 1
ATOM 3554 O O . SER B 1 228 ? 3.726 34.752 -21.955 1.00 26.90 227 SER B O 1
ATOM 3557 N N . LYS B 1 229 ? 3.589 36.995 -21.855 1.00 27.09 228 LYS B N 1
ATOM 3558 C CA . LYS B 1 229 ? 2.801 37.118 -23.074 1.00 29.34 228 LYS B CA 1
ATOM 3559 C C . LYS B 1 229 ? 3.778 37.344 -24.231 1.00 29.46 228 LYS B C 1
ATOM 3560 O O . LYS B 1 229 ? 3.389 37.364 -25.399 1.00 30.23 228 LYS B O 1
ATOM 3566 N N . LEU B 1 230 ? 5.056 37.491 -23.894 1.00 26.93 229 LEU B N 1
ATOM 3567 C CA . LEU B 1 230 ? 6.092 37.735 -24.891 1.00 27.13 229 LEU B CA 1
ATOM 3568 C C . LEU B 1 230 ? 7.100 36.597 -25.018 1.00 27.13 229 LEU B C 1
ATOM 3569 O O . LEU B 1 230 ? 8.103 36.726 -25.721 1.00 28.06 229 LEU B O 1
ATOM 3574 N N . GLY B 1 231 ? 6.835 35.490 -24.335 1.00 27.04 230 GLY B N 1
ATOM 3575 C CA . GLY B 1 231 ? 7.733 34.350 -24.395 1.00 29.07 230 GLY B CA 1
ATOM 3576 C C . GLY B 1 231 ? 9.007 34.498 -23.580 1.00 29.07 230 GLY B C 1
ATOM 3577 O O . GLY B 1 231 ? 9.967 33.757 -23.792 1.00 28.92 230 GLY B O 1
ATOM 3578 N N . HIS B 1 232 ? 9.032 35.455 -22.656 1.00 28.54 231 HIS B N 1
ATOM 3579 C CA . HIS B 1 232 ? 10.211 35.660 -21.820 1.00 30.34 231 HIS B CA 1
ATOM 3580 C C . HIS B 1 232 ? 10.117 34.754 -20.599 1.00 29.22 231 HIS B C 1
ATOM 3581 O O . HIS B 1 232 ? 9.041 34.261 -20.271 1.00 29.98 231 HIS B O 1
ATOM 3588 N N . ASN B 1 233 ? 11.239 34.525 -19.926 1.00 32.50 232 ASN B N 1
ATOM 3589 C CA . ASN B 1 233 ? 11.217 33.681 -18.740 1.00 32.26 232 ASN B CA 1
ATOM 3590 C C . ASN B 1 233 ? 10.679 34.503 -17.576 1.00 29.98 232 ASN B C 1
ATOM 3591 O O . ASN B 1 233 ? 10.863 35.736 -17.611 1.00 27.40 232 ASN B O 1
ATOM 3597 N N . ILE C 1 8 ? -17.023 42.399 -6.492 1.00 17.71 5 ILE C N 1
ATOM 3598 C CA . ILE C 1 8 ? -16.543 42.745 -7.859 1.00 15.34 5 ILE C CA 1
ATOM 3599 C C . ILE C 1 8 ? -16.822 41.582 -8.814 1.00 15.10 5 ILE C C 1
ATOM 3600 O O . ILE C 1 8 ? -16.696 40.413 -8.440 1.00 15.15 5 ILE C O 1
ATOM 3605 N N . SER C 1 9 ? -17.211 41.905 -10.046 1.00 16.25 6 SER C N 1
ATOM 3606 C CA . SER C 1 9 ? -17.523 40.883 -11.041 1.00 17.90 6 SER C CA 1
ATOM 3607 C C . SER C 1 9 ? -16.285 40.103 -11.487 1.00 18.07 6 SER C C 1
ATOM 3608 O O . SER C 1 9 ? -15.157 40.570 -11.325 1.00 16.10 6 SER C O 1
ATOM 3611 N N . ASP C 1 10 ? -16.499 38.915 -12.048 1.00 15.79 7 ASP C N 1
ATOM 3612 C CA . ASP C 1 10 ? -15.390 38.087 -12.513 1.00 16.77 7 ASP C CA 1
ATOM 3613 C C . ASP C 1 10 ? -14.803 38.637 -13.814 1.00 15.35 7 ASP C C 1
ATOM 3614 O O . ASP C 1 10 ? -13.740 38.212 -14.260 1.00 14.28 7 ASP C O 1
ATOM 3619 N N . ASN C 1 11 ? -15.507 39.583 -14.422 1.00 16.83 8 ASN C N 1
ATOM 3620 C CA . ASN C 1 11 ? -15.034 40.224 -15.641 1.00 18.00 8 ASN C CA 1
ATOM 3621 C C . ASN C 1 11 ? -15.358 41.700 -15.525 1.00 18.82 8 ASN C C 1
ATOM 3622 O O . ASN C 1 11 ? -16.518 42.073 -15.359 1.00 18.96 8 ASN C O 1
ATOM 3627 N N . VAL C 1 12 ? -14.334 42.540 -15.608 1.00 15.63 9 VAL C N 1
ATOM 3628 C CA . VAL C 1 12 ? -14.548 43.973 -15.487 1.00 13.87 9 VAL C CA 1
ATOM 3629 C C . VAL C 1 12 ? -13.865 44.780 -16.575 1.00 11.40 9 VAL C C 1
ATOM 3630 O O . VAL C 1 12 ? -12.995 44.287 -17.295 1.00 14.10 9 VAL C O 1
ATOM 3634 N N . ARG C 1 13 ? -14.291 46.029 -16.691 1.00 13.77 10 ARG C N 1
ATOM 3635 C CA . ARG C 1 13 ? -13.719 46.964 -17.640 1.00 12.34 10 ARG C CA 1
ATOM 3636 C C . ARG C 1 13 ? -12.850 47.871 -16.776 1.00 14.96 10 ARG C C 1
ATOM 3637 O O . ARG C 1 13 ? -12.991 47.889 -15.549 1.00 12.09 10 ARG C O 1
ATOM 3645 N N . ILE C 1 14 ? -11.951 48.610 -17.409 1.00 11.06 11 ILE C N 1
ATOM 3646 C CA . ILE C 1 14 ? -11.078 49.525 -16.689 1.00 13.58 11 ILE C CA 1
ATOM 3647 C C . ILE C 1 14 ? -11.061 50.861 -17.413 1.00 13.38 11 ILE C C 1
ATOM 3648 O O . ILE C 1 14 ? -11.051 50.902 -18.643 1.00 14.83 11 ILE C O 1
ATOM 3653 N N . LYS C 1 15 ? -11.073 51.949 -16.651 1.00 12.36 12 LYS C N 1
ATOM 3654 C CA . LYS C 1 15 ? -10.984 53.285 -17.226 1.00 12.32 12 LYS C CA 1
ATOM 3655 C C . LYS C 1 15 ? -9.941 54.001 -16.374 1.00 12.41 12 LYS C C 1
ATOM 3656 O O . LYS C 1 15 ? -10.051 54.034 -15.155 1.00 11.57 12 LYS C O 1
ATOM 3662 N N . LEU C 1 16 ? -8.935 54.582 -17.013 1.00 13.73 13 LEU C N 1
ATOM 3663 C CA . LEU C 1 16 ? -7.872 55.249 -16.273 1.00 14.25 13 LEU C CA 1
ATOM 3664 C C . LEU C 1 16 ? -7.592 56.679 -16.710 1.00 12.69 13 LEU C C 1
ATOM 3665 O O . LEU C 1 16 ? -7.603 56.991 -17.898 1.00 12.17 13 LEU C O 1
ATOM 3670 N N . TYR C 1 17 ? -7.341 57.538 -15.726 1.00 12.53 14 TYR C N 1
ATOM 3671 C CA . TYR C 1 17 ? -7.001 58.934 -15.960 1.00 10.56 14 TYR C CA 1
ATOM 3672 C C . TYR C 1 17 ? -5.724 59.185 -15.167 1.00 11.79 14 TYR C C 1
ATOM 3673 O O . TYR C 1 17 ? -5.667 58.899 -13.970 1.00 11.84 14 TYR C O 1
ATOM 3690 N N . GLU C 1 19 ? -2.305 62.054 -14.643 1.00 11.40 16 GLU C N 1
ATOM 3691 C CA . GLU C 1 19 ? -1.690 63.344 -14.906 1.00 10.37 16 GLU C CA 1
ATOM 3692 C C . GLU C 1 19 ? -0.411 63.345 -14.094 1.00 12.07 16 GLU C C 1
ATOM 3693 O O . GLU C 1 19 ? -0.397 62.890 -12.954 1.00 10.77 16 GLU C O 1
ATOM 3699 N N . GLY C 1 20 ? 0.667 63.842 -14.678 1.00 10.26 17 GLY C N 1
ATOM 3700 C CA . GLY C 1 20 ? 1.907 63.864 -13.935 1.00 11.59 17 GLY C CA 1
ATOM 3701 C C . GLY C 1 20 ? 2.919 64.840 -14.477 1.00 12.14 17 GLY C C 1
ATOM 3702 O O . GLY C 1 20 ? 2.738 65.426 -15.548 1.00 9.88 17 GLY C O 1
ATOM 3703 N N . THR C 1 21 ? 3.982 65.026 -13.704 1.00 10.76 18 THR C N 1
ATOM 3704 C CA . THR C 1 21 ? 5.083 65.891 -14.090 1.00 10.31 18 THR C CA 1
ATOM 3705 C C . THR C 1 21 ? 6.333 65.156 -13.640 1.00 12.22 18 THR C C 1
ATOM 3706 O O . THR C 1 21 ? 6.466 64.813 -12.463 1.00 10.18 18 THR C O 1
ATOM 3710 N N . VAL C 1 22 ? 7.220 64.887 -14.588 1.00 9.31 19 VAL C N 1
ATOM 3711 C CA . VAL C 1 22 ? 8.477 64.202 -14.312 1.00 11.29 19 VAL C CA 1
ATOM 3712 C C . VAL C 1 22 ? 9.603 65.037 -14.914 1.00 11.57 19 VAL C C 1
ATOM 3713 O O . VAL C 1 22 ? 9.581 65.336 -16.112 1.00 12.10 19 VAL C O 1
ATOM 3717 N N . ASN C 1 23 ? 10.580 65.412 -14.086 1.00 12.01 20 ASN C N 1
ATOM 3718 C CA . ASN C 1 23 ? 11.706 66.235 -14.538 1.00 12.91 20 ASN C CA 1
ATOM 3719 C C . ASN C 1 23 ? 11.213 67.467 -15.293 1.00 14.61 20 ASN C C 1
ATOM 3720 O O . ASN C 1 23 ? 11.756 67.827 -16.335 1.00 13.35 20 ASN C O 1
ATOM 3725 N N . ASN C 1 24 ? 10.177 68.095 -14.751 1.00 14.30 21 ASN C N 1
ATOM 3726 C CA . ASN C 1 24 ? 9.563 69.294 -15.322 1.00 17.72 21 ASN C CA 1
ATOM 3727 C C . ASN C 1 24 ? 8.781 69.069 -16.613 1.00 16.41 21 ASN C C 1
ATOM 3728 O O . ASN C 1 24 ? 8.424 70.036 -17.289 1.00 17.57 21 ASN C O 1
ATOM 3733 N N . HIS C 1 25 ? 8.530 67.815 -16.981 1.00 12.08 22 HIS C N 1
ATOM 3734 C CA . HIS C 1 25 ? 7.726 67.577 -18.175 1.00 15.25 22 HIS C CA 1
ATOM 3735 C C . HIS C 1 25 ? 6.336 67.119 -17.770 1.00 15.04 22 HIS C C 1
ATOM 3736 O O . HIS C 1 25 ? 6.165 66.076 -17.132 1.00 12.79 22 HIS C O 1
ATOM 3743 N N . HIS C 1 26 ? 5.345 67.917 -18.149 1.00 12.74 23 HIS C N 1
ATOM 3744 C CA . HIS C 1 26 ? 3.953 67.650 -17.830 1.00 14.42 23 HIS C CA 1
ATOM 3745 C C . HIS C 1 26 ? 3.323 66.749 -18.885 1.00 15.44 23 HIS C C 1
ATOM 3746 O O . HIS C 1 26 ? 3.620 66.864 -20.076 1.00 16.81 23 HIS C O 1
ATOM 3753 N N . PHE C 1 27 ? 2.459 65.843 -18.440 1.00 11.79 24 PHE C N 1
ATOM 3754 C CA . PHE C 1 27 ? 1.790 64.918 -19.348 1.00 11.16 24 PHE C CA 1
ATOM 3755 C C . PHE C 1 27 ? 0.498 64.387 -18.744 1.00 13.54 24 PHE C C 1
ATOM 3756 O O . PHE C 1 27 ? 0.263 64.494 -17.539 1.00 11.97 24 PHE C O 1
ATOM 3772 N N . CYS C 1 29 ? -2.437 60.965 -19.431 1.00 15.46 26 CYS C N 1
ATOM 3773 C CA . CYS C 1 29 ? -2.712 59.709 -20.112 1.00 15.16 26 CYS C CA 1
ATOM 3774 C C . CYS C 1 29 ? -4.120 59.261 -19.755 1.00 14.91 26 CYS C C 1
ATOM 3775 O O . CYS C 1 29 ? -4.670 59.651 -18.719 1.00 13.18 26 CYS C O 1
ATOM 3778 N N . GLU C 1 30 ? -4.702 58.453 -20.629 1.00 12.38 27 GLU C N 1
ATOM 3779 C CA . GLU C 1 30 ? -6.029 57.897 -20.404 1.00 13.98 27 GLU C CA 1
ATOM 3780 C C . GLU C 1 30 ? -5.982 56.491 -20.955 1.00 13.63 27 GLU C C 1
ATOM 3781 O O . GLU C 1 30 ? -5.254 56.222 -21.908 1.00 16.41 27 GLU C O 1
ATOM 3787 N N . ALA C 1 31 ? -6.732 55.579 -20.354 1.00 12.40 28 ALA C N 1
ATOM 3788 C CA . ALA C 1 31 ? -6.731 54.216 -20.856 1.00 12.40 28 ALA C CA 1
ATOM 3789 C C . ALA C 1 31 ? -8.064 53.522 -20.686 1.00 14.61 28 ALA C C 1
ATOM 3790 O O . ALA C 1 31 ? -8.869 53.882 -19.828 1.00 13.71 28 ALA C O 1
ATOM 3792 N N . GLU C 1 32 ? -8.284 52.528 -21.536 1.00 16.20 29 GLU C N 1
ATOM 3793 C CA . GLU C 1 32 ? -9.478 51.700 -21.490 1.00 18.94 29 GLU C CA 1
ATOM 3794 C C . GLU C 1 32 ? -8.897 50.303 -21.387 1.00 18.02 29 GLU C C 1
ATOM 3795 O O . GLU C 1 32 ? -7.935 49.978 -22.083 1.00 18.27 29 GLU C O 1
ATOM 3801 N N . GLY C 1 33 ? -9.456 49.482 -20.509 1.00 16.95 30 GLY C N 1
ATOM 3802 C CA . GLY C 1 33 ? -8.939 48.139 -20.366 1.00 16.37 30 GLY C CA 1
ATOM 3803 C C . GLY C 1 33 ? -9.973 47.148 -19.888 1.00 15.66 30 GLY C C 1
ATOM 3804 O O . GLY C 1 33 ? -11.172 47.436 -19.852 1.00 14.69 30 GLY C O 1
ATOM 3805 N N . GLU C 1 34 ? -9.497 45.968 -19.511 1.00 14.86 31 GLU C N 1
ATOM 3806 C CA . GLU C 1 34 ? -10.373 44.914 -19.035 1.00 14.27 31 GLU C CA 1
ATOM 3807 C C . GLU C 1 34 ? -9.549 43.907 -18.251 1.00 13.34 31 GLU C C 1
ATOM 3808 O O . GLU C 1 34 ? -8.325 43.849 -18.387 1.00 14.85 31 GLU C O 1
ATOM 3814 N N . GLY C 1 35 ? -10.221 43.116 -17.427 1.00 14.95 32 GLY C N 1
ATOM 3815 C CA . GLY C 1 35 ? -9.522 42.117 -16.645 1.00 16.48 32 GLY C CA 1
ATOM 3816 C C . GLY C 1 35 ? -10.459 41.145 -15.961 1.00 15.62 32 GLY C C 1
ATOM 3817 O O . GLY C 1 35 ? -11.678 41.313 -15.979 1.00 12.81 32 GLY C O 1
ATOM 3818 N N . LYS C 1 36 ? -9.873 40.115 -15.367 1.00 13.68 33 LYS C N 1
ATOM 3819 C CA . LYS C 1 36 ? -10.615 39.097 -14.642 1.00 15.33 33 LYS C CA 1
ATOM 3820 C C . LYS C 1 36 ? -9.994 39.138 -13.248 1.00 13.61 33 LYS C C 1
ATOM 3821 O O . LYS C 1 36 ? -8.965 38.505 -12.989 1.00 12.74 33 LYS C O 1
ATOM 3827 N N . PRO C 1 37 ? -10.613 39.906 -12.337 1.00 12.41 34 PRO C N 1
ATOM 3828 C CA . PRO C 1 37 ? -10.168 40.095 -10.953 1.00 13.24 34 PRO C CA 1
ATOM 3829 C C . PRO C 1 37 ? -9.723 38.860 -10.187 1.00 14.23 34 PRO C C 1
ATOM 3830 O O . PRO C 1 37 ? -8.698 38.890 -9.508 1.00 12.59 34 PRO C O 1
ATOM 3834 N N . TYR C 1 38 ? -10.484 37.776 -10.289 1.00 13.97 35 TYR C N 1
ATOM 3835 C CA . TYR C 1 38 ? -10.133 36.569 -9.556 1.00 14.01 35 TYR C CA 1
ATOM 3836 C C . TYR C 1 38 ? -9.052 35.729 -10.220 1.00 13.80 35 TYR C C 1
ATOM 3837 O O . TYR C 1 38 ? -8.389 34.931 -9.555 1.00 15.61 35 TYR C O 1
ATOM 3846 N N . GLU C 1 39 ? -8.859 35.918 -11.522 1.00 14.25 36 GLU C N 1
ATOM 3847 C CA . GLU C 1 39 ? -7.826 35.184 -12.250 1.00 16.04 36 GLU C CA 1
ATOM 3848 C C . GLU C 1 39 ? -6.511 35.970 -12.219 1.00 15.90 36 GLU C C 1
ATOM 3849 O O . GLU C 1 39 ? -5.434 35.425 -12.492 1.00 14.35 36 GLU C O 1
ATOM 3855 N N . GLY C 1 40 ? -6.612 37.255 -11.888 1.00 13.89 37 GLY C N 1
ATOM 3856 C CA . GLY C 1 40 ? -5.437 38.109 -11.798 1.00 13.97 37 GLY C CA 1
ATOM 3857 C C . GLY C 1 40 ? -4.838 38.571 -13.115 1.00 14.75 37 GLY C C 1
ATOM 3858 O O . GLY C 1 40 ? -3.702 39.050 -13.145 1.00 14.75 37 GLY C O 1
ATOM 3859 N N . THR C 1 41 ? -5.598 38.449 -14.200 1.00 12.02 38 THR C N 1
ATOM 3860 C CA . THR C 1 41 ? -5.114 38.845 -15.521 1.00 13.76 38 THR C CA 1
ATOM 3861 C C . THR C 1 41 ? -5.842 40.079 -16.035 1.00 13.53 38 THR C C 1
ATOM 3862 O O . THR C 1 41 ? -7.041 40.242 -15.809 1.00 14.25 38 THR C O 1
ATOM 3866 N N . GLN C 1 42 ? -5.115 40.943 -16.734 1.00 12.83 39 GLN C N 1
ATOM 3867 C CA . GLN C 1 42 ? -5.703 42.173 -17.243 1.00 14.08 39 GLN C CA 1
ATOM 3868 C C . GLN C 1 42 ? -4.888 42.795 -18.365 1.00 14.88 39 GLN C C 1
ATOM 3869 O O . GLN C 1 42 ? -3.730 42.443 -18.586 1.00 13.47 39 GLN C O 1
ATOM 3883 N N . GLU C 1 44 ? -4.573 46.815 -20.632 1.00 16.13 41 GLU C N 1
ATOM 3884 C CA . GLU C 1 44 ? -5.001 48.202 -20.775 1.00 15.96 41 GLU C CA 1
ATOM 3885 C C . GLU C 1 44 ? -4.394 48.767 -22.048 1.00 16.11 41 GLU C C 1
ATOM 3886 O O . GLU C 1 44 ? -3.290 48.390 -22.433 1.00 13.88 41 GLU C O 1
ATOM 3892 N N . ASN C 1 45 ? -5.131 49.656 -22.704 1.00 15.61 42 ASN C N 1
ATOM 3893 C CA . ASN C 1 45 ? -4.653 50.327 -23.903 1.00 14.99 42 ASN C CA 1
ATOM 3894 C C . ASN C 1 45 ? -4.430 51.761 -23.415 1.00 14.12 42 ASN C C 1
ATOM 3895 O O . ASN C 1 45 ? -5.368 52.558 -23.358 1.00 14.75 42 ASN C O 1
ATOM 3900 N N . ILE C 1 46 ? -3.188 52.077 -23.057 1.00 12.59 43 ILE C N 1
ATOM 3901 C CA . ILE C 1 46 ? -2.839 53.391 -22.517 1.00 12.71 43 ILE C CA 1
ATOM 3902 C C . ILE C 1 46 ? -2.410 54.409 -23.563 1.00 15.29 43 ILE C C 1
ATOM 3903 O O . ILE C 1 46 ? -1.457 54.189 -24.308 1.00 15.60 43 ILE C O 1
ATOM 3908 N N . LYS C 1 47 ? -3.109 55.539 -23.590 1.00 13.48 44 LYS C N 1
ATOM 3909 C CA . LYS C 1 47 ? -2.816 56.598 -24.548 1.00 14.95 44 LYS C CA 1
ATOM 3910 C C . LYS C 1 47 ? -2.240 57.843 -23.876 1.00 12.71 44 LYS C C 1
ATOM 3911 O O . LYS C 1 47 ? -2.777 58.327 -22.878 1.00 13.11 44 LYS C O 1
ATOM 3917 N N . VAL C 1 48 ? -1.137 58.359 -24.407 1.00 13.99 45 VAL C N 1
ATOM 3918 C CA . VAL C 1 48 ? -0.576 59.587 -23.858 1.00 11.97 45 VAL C CA 1
ATOM 3919 C C . VAL C 1 48 ? -1.378 60.672 -24.572 1.00 14.95 45 VAL C C 1
ATOM 3920 O O . VAL C 1 48 ? -1.210 60.897 -25.772 1.00 15.24 45 VAL C O 1
ATOM 3924 N N . THR C 1 49 ? -2.267 61.322 -23.830 1.00 13.51 46 THR C N 1
ATOM 3925 C CA . THR C 1 49 ? -3.155 62.340 -24.383 1.00 16.36 46 THR C CA 1
ATOM 3926 C C . THR C 1 49 ? -2.618 63.760 -24.429 1.00 17.79 46 THR C C 1
ATOM 3927 O O . THR C 1 49 ? -3.132 64.598 -25.170 1.00 17.22 46 THR C O 1
ATOM 3931 N N . LYS C 1 50 ? -1.596 64.039 -23.630 1.00 18.20 47 LYS C N 1
ATOM 3932 C CA . LYS C 1 50 ? -0.989 65.361 -23.608 1.00 17.46 47 LYS C CA 1
ATOM 3933 C C . LYS C 1 50 ? 0.476 65.204 -23.235 1.00 18.53 47 LYS C C 1
ATOM 3934 O O . LYS C 1 50 ? 0.812 64.414 -22.354 1.00 14.60 47 LYS C O 1
ATOM 3940 N N . GLY C 1 51 ? 1.344 65.944 -23.920 1.00 16.96 48 GLY C N 1
ATOM 3941 C CA . GLY C 1 51 ? 2.766 65.863 -23.638 1.00 17.62 48 GLY C CA 1
ATOM 3942 C C . GLY C 1 51 ? 3.451 64.654 -24.249 1.00 18.27 48 GLY C C 1
ATOM 3943 O O . GLY C 1 51 ? 4.550 64.287 -23.836 1.00 19.91 48 GLY C O 1
ATOM 3944 N N . GLY C 1 52 ? 2.807 64.028 -25.229 1.00 18.95 49 GLY C N 1
ATOM 3945 C CA . GLY C 1 52 ? 3.393 62.864 -25.872 1.00 19.88 49 GLY C CA 1
ATOM 3946 C C . GLY C 1 52 ? 3.793 63.115 -27.318 1.00 21.87 49 GLY C C 1
ATOM 3947 O O . GLY C 1 52 ? 3.279 64.041 -27.938 1.00 22.65 49 GLY C O 1
ATOM 3948 N N . PRO C 1 53 ? 4.725 62.324 -27.880 1.00 20.55 50 PRO C N 1
ATOM 3949 C CA . PRO C 1 53 ? 5.428 61.217 -27.222 1.00 21.55 50 PRO C CA 1
ATOM 3950 C C . PRO C 1 53 ? 6.257 61.752 -26.054 1.00 20.18 50 PRO C C 1
ATOM 3951 O O . PRO C 1 53 ? 6.866 62.816 -26.155 1.00 19.02 50 PRO C O 1
ATOM 3955 N N . LEU C 1 54 ? 6.280 61.009 -24.954 1.00 18.49 51 LEU C N 1
ATOM 3956 C CA . LEU C 1 54 ? 7.022 61.416 -23.765 1.00 16.42 51 LEU C CA 1
ATOM 3957 C C . LEU C 1 54 ? 8.523 61.492 -24.008 1.00 16.04 51 LEU C C 1
ATOM 3958 O O . LEU C 1 54 ? 9.072 60.719 -24.783 1.00 15.92 51 LEU C O 1
ATOM 3963 N N . PRO C 1 55 ? 9.201 62.481 -23.397 1.00 17.00 52 PRO C N 1
ATOM 3964 C CA . PRO C 1 55 ? 10.652 62.603 -23.490 1.00 17.21 52 PRO C CA 1
ATOM 3965 C C . PRO C 1 55 ? 11.423 61.614 -22.615 1.00 18.15 52 PRO C C 1
ATOM 3966 O O . PRO C 1 55 ? 12.618 61.780 -22.375 1.00 20.92 52 PRO C O 1
ATOM 3970 N N . PHE C 1 56 ? 10.727 60.590 -22.133 1.00 15.00 53 PHE C N 1
ATOM 3971 C CA . PHE C 1 56 ? 11.342 59.570 -21.296 1.00 14.56 53 PHE C CA 1
ATOM 3972 C C . PHE C 1 56 ? 10.649 58.236 -21.533 1.00 13.52 53 PHE C C 1
ATOM 3973 O O . PHE C 1 56 ? 9.596 58.183 -22.169 1.00 14.12 53 PHE C O 1
ATOM 3981 N N . SER C 1 57 ? 11.241 57.162 -21.025 1.00 11.17 54 SER C N 1
ATOM 3982 C CA . SER C 1 57 ? 10.670 55.835 -21.203 1.00 12.00 54 SER C CA 1
ATOM 3983 C C . SER C 1 57 ? 9.316 55.665 -20.522 1.00 13.84 54 SER C C 1
ATOM 3984 O O . SER C 1 57 ? 9.140 56.006 -19.348 1.00 10.49 54 SER C O 1
ATOM 3987 N N . PHE C 1 58 ? 8.355 55.127 -21.265 1.00 11.65 55 PHE C N 1
ATOM 3988 C CA . PHE C 1 58 ? 7.025 54.899 -20.716 1.00 12.92 55 PHE C CA 1
ATOM 3989 C C . PHE C 1 58 ? 7.092 53.842 -19.612 1.00 12.86 55 PHE C C 1
ATOM 3990 O O . PHE C 1 58 ? 6.170 53.716 -18.800 1.00 13.13 55 PHE C O 1
ATOM 3998 N N . ASP C 1 59 ? 8.182 53.080 -19.589 1.00 12.28 56 ASP C N 1
ATOM 3999 C CA . ASP C 1 59 ? 8.348 52.034 -18.584 1.00 12.89 56 ASP C CA 1
ATOM 4000 C C . ASP C 1 59 ? 8.163 52.539 -17.153 1.00 11.27 56 ASP C C 1
ATOM 4001 O O . ASP C 1 59 ? 7.656 51.808 -16.308 1.00 12.56 56 ASP C O 1
ATOM 4006 N N . ILE C 1 60 ? 8.561 53.777 -16.862 1.00 11.08 57 ILE C N 1
ATOM 4007 C CA . ILE C 1 60 ? 8.405 54.255 -15.491 1.00 10.39 57 ILE C CA 1
ATOM 4008 C C . ILE C 1 60 ? 6.953 54.517 -15.107 1.00 9.60 57 ILE C C 1
ATOM 4009 O O . ILE C 1 60 ? 6.639 54.642 -13.926 1.00 10.92 57 ILE C O 1
ATOM 4014 N N . LEU C 1 61 ? 6.066 54.573 -16.098 1.00 11.52 58 LEU C N 1
ATOM 4015 C CA . LEU C 1 61 ? 4.654 54.813 -15.833 1.00 13.06 58 LEU C CA 1
ATOM 4016 C C . LEU C 1 61 ? 3.880 53.508 -15.712 1.00 10.85 58 LEU C C 1
ATOM 4017 O O . LEU C 1 61 ? 2.874 53.442 -15.014 1.00 10.89 58 LEU C O 1
ATOM 4022 N N . THR C 1 62 ? 4.375 52.472 -16.382 1.00 12.05 59 THR C N 1
ATOM 4023 C CA . THR C 1 62 ? 3.743 51.157 -16.390 1.00 13.79 59 THR C CA 1
ATOM 4024 C C . THR C 1 62 ? 3.180 50.637 -15.060 1.00 13.82 59 THR C C 1
ATOM 4025 O O . THR C 1 62 ? 2.007 50.282 -14.981 1.00 14.01 59 THR C O 1
ATOM 4029 N N . PRO C 1 63 ? 4.016 50.534 -14.015 1.00 13.00 60 PRO C N 1
ATOM 4030 C CA . PRO C 1 63 ? 3.522 50.080 -12.711 1.00 12.65 60 PRO C CA 1
ATOM 4031 C C . PRO C 1 63 ? 2.534 50.959 -11.952 1.00 14.06 60 PRO C C 1
ATOM 4032 O O . PRO C 1 63 ? 2.060 50.580 -10.878 1.00 16.82 60 PRO C O 1
ATOM 4036 N N . ASN C 1 64 ? 2.222 52.126 -12.503 1.00 12.61 61 ASN C N 1
ATOM 4037 C CA . ASN C 1 64 ? 1.267 53.030 -11.872 1.00 13.84 61 ASN C CA 1
ATOM 4038 C C . ASN C 1 64 ? -0.107 52.840 -12.497 1.00 16.57 61 ASN C C 1
ATOM 4039 O O . ASN C 1 64 ? -1.096 53.407 -12.028 1.00 15.15 61 ASN C O 1
ATOM 4044 N N . CYS C 1 65 ? -0.357 52.111 -13.594 1.00 15.38 62 CYS C N 1
ATOM 4045 C CA . CYS C 1 65 ? -1.599 51.967 -14.319 1.00 19.53 62 CYS C CA 1
ATOM 4046 C C . CYS C 1 65 ? -2.612 50.876 -13.927 1.00 22.27 62 CYS C C 1
ATOM 4047 O O . CYS C 1 65 ? -3.753 50.960 -14.381 1.00 25.18 62 CYS C O 1
ATOM 4074 N N . SER C 1 67 ? -3.197 48.450 -10.512 1.00 12.71 66 SER C N 1
ATOM 4075 C CA . SER C 1 67 ? -4.490 47.784 -10.695 1.00 12.30 66 SER C CA 1
ATOM 4076 C C . SER C 1 67 ? -4.579 46.573 -9.763 1.00 14.06 66 SER C C 1
ATOM 4077 O O . SER C 1 67 ? -4.869 45.450 -10.189 1.00 13.75 66 SER C O 1
ATOM 4080 N N . VAL C 1 68 ? -4.352 46.828 -8.477 1.00 12.90 67 VAL C N 1
ATOM 4081 C CA . VAL C 1 68 ? -4.306 45.785 -7.458 1.00 13.41 67 VAL C CA 1
ATOM 4082 C C . VAL C 1 68 ? -5.578 45.040 -7.054 1.00 12.84 67 VAL C C 1
ATOM 4083 O O . VAL C 1 68 ? -5.513 44.102 -6.255 1.00 12.96 67 VAL C O 1
ATOM 4087 N N . ALA C 1 69 ? -6.727 45.442 -7.591 1.00 11.84 68 ALA C N 1
ATOM 4088 C CA . ALA C 1 69 ? -7.970 44.743 -7.287 1.00 11.13 68 ALA C CA 1
ATOM 4089 C C . ALA C 1 69 ? -7.992 43.493 -8.159 1.00 12.99 68 ALA C C 1
ATOM 4090 O O . ALA C 1 69 ? -8.751 42.555 -7.913 1.00 10.46 68 ALA C O 1
ATOM 4092 N N . ILE C 1 70 ? -7.156 43.499 -9.192 1.00 9.89 69 ILE C N 1
ATOM 4093 C CA . ILE C 1 70 ? -7.059 42.371 -10.108 1.00 12.37 69 ILE C CA 1
ATOM 4094 C C . ILE C 1 70 ? -5.820 41.569 -9.733 1.00 12.61 69 ILE C C 1
ATOM 4095 O O . ILE C 1 70 ? -4.696 41.932 -10.078 1.00 15.27 69 ILE C O 1
ATOM 4100 N N . THR C 1 71 ? -6.043 40.493 -8.990 1.00 11.87 70 THR C N 1
ATOM 4101 C CA . THR C 1 71 ? -4.977 39.615 -8.536 1.00 13.04 70 THR C CA 1
ATOM 4102 C C . THR C 1 71 ? -5.588 38.306 -8.067 1.00 11.77 70 THR C C 1
ATOM 4103 O O . THR C 1 71 ? -6.640 38.297 -7.434 1.00 13.57 70 THR C O 1
ATOM 4107 N N . LYS C 1 72 ? -4.934 37.197 -8.385 1.00 12.44 71 LYS C N 1
ATOM 4108 C CA . LYS C 1 72 ? -5.433 35.908 -7.950 1.00 14.25 71 LYS C CA 1
ATOM 4109 C C . LYS C 1 72 ? -4.972 35.712 -6.518 1.00 13.17 71 LYS C C 1
ATOM 4110 O O . LYS C 1 72 ? -3.797 35.425 -6.274 1.00 14.69 71 LYS C O 1
ATOM 4116 N N . TYR C 1 73 ? -5.879 35.862 -5.544 1.00 12.36 72 TYR C N 1
ATOM 4117 C CA . TYR C 1 73 ? -5.454 35.685 -4.137 1.00 12.33 72 TYR C CA 1
ATOM 4118 C C . TYR C 1 73 ? -5.765 34.274 -3.765 1.00 12.84 72 TYR C C 1
ATOM 4119 O O . TYR C 1 73 ? -6.891 33.798 -3.613 1.00 15.03 72 TYR C O 1
ATOM 4128 N N . THR C 1 74 ? -4.651 33.572 -3.595 1.00 12.33 73 THR C N 1
ATOM 4129 C CA . THR C 1 74 ? -4.667 32.149 -3.261 1.00 12.09 73 THR C CA 1
ATOM 4130 C C . THR C 1 74 ? -4.519 31.838 -1.771 1.00 11.92 73 THR C C 1
ATOM 4131 O O . THR C 1 74 ? -4.446 32.734 -0.933 1.00 10.85 73 THR C O 1
ATOM 4135 N N . SER C 1 75 ? -4.504 30.543 -1.463 1.00 12.65 74 SER C N 1
ATOM 4136 C CA . SER C 1 75 ? -4.297 30.047 -0.108 1.00 12.49 74 SER C CA 1
ATOM 4137 C C . SER C 1 75 ? -5.154 30.634 1.004 1.00 11.92 74 SER C C 1
ATOM 4138 O O . SER C 1 75 ? -4.715 30.701 2.153 1.00 12.53 74 SER C O 1
ATOM 4141 N N . GLY C 1 76 ? -6.371 31.047 0.672 1.00 10.61 75 GLY C N 1
ATOM 4142 C CA . GLY C 1 76 ? -7.252 31.608 1.678 1.00 12.19 75 GLY C CA 1
ATOM 4143 C C . GLY C 1 76 ? -6.791 32.929 2.267 1.00 11.23 75 GLY C C 1
ATOM 4144 O O . GLY C 1 76 ? -7.315 33.371 3.286 1.00 11.24 75 GLY C O 1
ATOM 4145 N N . ILE C 1 77 ? -5.812 33.569 1.638 1.00 12.15 76 ILE C N 1
ATOM 4146 C CA . ILE C 1 77 ? -5.323 34.845 2.150 1.00 11.30 76 ILE C CA 1
ATOM 4147 C C . ILE C 1 77 ? -6.379 35.928 1.933 1.00 11.13 76 ILE C C 1
ATOM 4148 O O . ILE C 1 77 ? -6.866 36.102 0.820 1.00 11.55 76 ILE C O 1
ATOM 4153 N N . PRO C 1 78 ? -6.799 36.621 2.996 1.00 10.98 77 PRO C N 1
ATOM 4154 C CA . PRO C 1 78 ? -7.758 37.715 2.800 1.00 12.84 77 PRO C CA 1
ATOM 4155 C C . PRO C 1 78 ? -7.313 38.773 1.782 1.00 12.80 77 PRO C C 1
ATOM 4156 O O . PRO C 1 78 ? -6.178 39.251 1.810 1.00 11.01 77 PRO C O 1
ATOM 4160 N N . ASP C 1 79 ? -8.233 39.112 0.883 1.00 11.25 78 ASP C N 1
ATOM 4161 C CA . ASP C 1 79 ? -8.015 40.061 -0.201 1.00 10.49 78 ASP C CA 1
ATOM 4162 C C . ASP C 1 79 ? -8.447 41.461 0.232 1.00 11.47 78 ASP C C 1
ATOM 4163 O O . ASP C 1 79 ? -9.619 41.816 0.151 1.00 9.31 78 ASP C O 1
ATOM 4168 N N . TYR C 1 80 ? -7.483 42.245 0.700 1.00 11.36 79 TYR C N 1
ATOM 4169 C CA . TYR C 1 80 ? -7.735 43.605 1.174 1.00 9.96 79 TYR C CA 1
ATOM 4170 C C . TYR C 1 80 ? -8.444 44.474 0.139 1.00 11.31 79 TYR C C 1
ATOM 4171 O O . TYR C 1 80 ? -9.328 45.271 0.471 1.00 9.83 79 TYR C O 1
ATOM 4180 N N . PHE C 1 81 ? -8.060 44.302 -1.120 1.00 9.66 80 PHE C N 1
ATOM 4181 C CA . PHE C 1 81 ? -8.616 45.093 -2.202 1.00 10.57 80 PHE C CA 1
ATOM 4182 C C . PHE C 1 81 ? -10.041 44.748 -2.600 1.00 12.30 80 PHE C C 1
ATOM 4183 O O . PHE C 1 81 ? -10.880 45.641 -2.712 1.00 11.99 80 PHE C O 1
ATOM 4191 N N . LYS C 1 82 ? -10.338 43.471 -2.809 1.00 9.78 81 LYS C N 1
ATOM 4192 C CA . LYS C 1 82 ? -11.702 43.128 -3.188 1.00 10.25 81 LYS C CA 1
ATOM 4193 C C . LYS C 1 82 ? -12.671 43.337 -2.025 1.00 9.54 81 LYS C C 1
ATOM 4194 O O . LYS C 1 82 ? -13.843 43.640 -2.243 1.00 11.94 81 LYS C O 1
ATOM 4200 N N . GLN C 1 83 ? -12.187 43.193 -0.793 1.00 8.73 82 GLN C N 1
ATOM 4201 C CA . GLN C 1 83 ? -13.041 43.414 0.379 1.00 8.80 82 GLN C CA 1
ATOM 4202 C C . GLN C 1 83 ? -13.434 44.890 0.481 1.00 9.80 82 GLN C C 1
ATOM 4203 O O . GLN C 1 83 ? -14.439 45.226 1.106 1.00 12.45 82 GLN C O 1
ATOM 4209 N N . SER C 1 84 ? -12.615 45.759 -0.104 1.00 9.78 83 SER C N 1
ATOM 4210 C CA . SER C 1 84 ? -12.842 47.201 -0.061 1.00 8.86 83 SER C CA 1
ATOM 4211 C C . SER C 1 84 ? -14.022 47.698 -0.883 1.00 11.60 83 SER C C 1
ATOM 4212 O O . SER C 1 84 ? -14.483 48.821 -0.686 1.00 12.19 83 SER C O 1
ATOM 4215 N N . PHE C 1 85 ? -14.508 46.881 -1.807 1.00 8.72 84 PHE C N 1
ATOM 4216 C CA . PHE C 1 85 ? -15.661 47.286 -2.600 1.00 11.15 84 PHE C CA 1
ATOM 4217 C C . PHE C 1 85 ? -16.919 46.984 -1.800 1.00 10.70 84 PHE C C 1
ATOM 4218 O O . PHE C 1 85 ? -16.954 46.033 -1.024 1.00 11.83 84 PHE C O 1
ATOM 4226 N N . PRO C 1 86 ? -17.989 47.760 -2.015 1.00 10.73 85 PRO C N 1
ATOM 4227 C CA . PRO C 1 86 ? -18.128 48.860 -2.975 1.00 9.77 85 PRO C CA 1
ATOM 4228 C C . PRO C 1 86 ? -17.445 50.191 -2.650 1.00 9.84 85 PRO C C 1
ATOM 4229 O O . PRO C 1 86 ? -17.285 51.031 -3.539 1.00 12.30 85 PRO C O 1
ATOM 4233 N N . GLU C 1 87 ? -17.046 50.386 -1.395 1.00 10.45 86 GLU C N 1
ATOM 4234 C CA . GLU C 1 87 ? -16.435 51.652 -0.979 1.00 10.84 86 GLU C CA 1
ATOM 4235 C C . GLU C 1 87 ? -15.229 52.104 -1.794 1.00 12.38 86 GLU C C 1
ATOM 4236 O O . GLU C 1 87 ? -15.091 53.290 -2.099 1.00 12.81 86 GLU C O 1
ATOM 4242 N N . GLY C 1 88 ? -14.351 51.165 -2.132 1.00 11.60 87 GLY C N 1
ATOM 4243 C CA . GLY C 1 88 ? -13.171 51.509 -2.903 1.00 12.00 87 GLY C CA 1
ATOM 4244 C C . GLY C 1 88 ? -11.943 51.682 -2.026 1.00 11.75 87 GLY C C 1
ATOM 4245 O O . GLY C 1 88 ? -11.970 51.384 -0.831 1.00 10.02 87 GLY C O 1
ATOM 4246 N N . PHE C 1 89 ? -10.863 52.174 -2.617 1.00 8.65 88 PHE C N 1
ATOM 4247 C CA . PHE C 1 89 ? -9.627 52.377 -1.875 1.00 10.27 88 PHE C CA 1
ATOM 4248 C C . PHE C 1 89 ? -8.707 53.319 -2.627 1.00 10.72 88 PHE C C 1
ATOM 4249 O O . PHE C 1 89 ? -8.978 53.687 -3.768 1.00 10.12 88 PHE C O 1
ATOM 4257 N N . THR C 1 90 ? -7.638 53.739 -1.965 1.00 9.26 89 THR C N 1
ATOM 4258 C CA . THR C 1 90 ? -6.652 54.599 -2.598 1.00 9.28 89 THR C CA 1
ATOM 4259 C C . THR C 1 90 ? -5.319 53.969 -2.240 1.00 10.19 89 THR C C 1
ATOM 4260 O O . THR C 1 90 ? -5.255 53.067 -1.408 1.00 10.57 89 THR C O 1
ATOM 4264 N N . TRP C 1 91 ? -4.262 54.405 -2.905 1.00 8.83 90 TRP C N 1
ATOM 4265 C CA . TRP C 1 91 ? -2.944 53.942 -2.494 1.00 9.91 90 TRP C CA 1
ATOM 4266 C C . TRP C 1 91 ? -1.960 55.028 -2.899 1.00 10.98 90 TRP C C 1
ATOM 4267 O O . TRP C 1 91 ? -2.225 55.874 -3.758 1.00 10.12 90 TRP C O 1
ATOM 4278 N N . GLU C 1 92 ? -0.855 55.044 -2.171 1.00 9.83 91 GLU C N 1
ATOM 4279 C CA . GLU C 1 92 ? 0.169 56.059 -2.348 1.00 9.25 91 GLU C CA 1
ATOM 4280 C C . GLU C 1 92 ? 1.485 55.317 -2.369 1.00 9.40 91 GLU C C 1
ATOM 4281 O O . GLU C 1 92 ? 1.651 54.317 -1.675 1.00 9.92 91 GLU C O 1
ATOM 4287 N N . ARG C 1 93 ? 2.428 55.811 -3.156 1.00 7.95 92 ARG C N 1
ATOM 4288 C CA . ARG C 1 93 ? 3.693 55.116 -3.289 1.00 7.60 92 ARG C CA 1
ATOM 4289 C C . ARG C 1 93 ? 4.812 56.034 -3.741 1.00 8.43 92 ARG C C 1
ATOM 4290 O O . ARG C 1 93 ? 4.579 57.054 -4.378 1.00 8.02 92 ARG C O 1
ATOM 4298 N N . THR C 1 94 ? 6.031 55.677 -3.369 1.00 9.37 93 THR C N 1
ATOM 4299 C CA . THR C 1 94 ? 7.188 56.400 -3.832 1.00 7.95 93 THR C CA 1
ATOM 4300 C C . THR C 1 94 ? 8.099 55.298 -4.329 1.00 8.56 93 THR C C 1
ATOM 4301 O O . THR C 1 94 ? 8.249 54.252 -3.679 1.00 8.48 93 THR C O 1
ATOM 4305 N N . THR C 1 95 ? 8.660 55.519 -5.509 1.00 5.84 94 THR C N 1
ATOM 4306 C CA . THR C 1 95 ? 9.566 54.564 -6.120 1.00 7.16 94 THR C CA 1
ATOM 4307 C C . THR C 1 95 ? 10.932 55.231 -6.117 1.00 6.65 94 THR C C 1
ATOM 4308 O O . THR C 1 95 ? 11.075 56.353 -6.603 1.00 9.89 94 THR C O 1
ATOM 4312 N N . ILE C 1 96 ? 11.922 54.549 -5.550 1.00 6.92 95 ILE C N 1
ATOM 4313 C CA . ILE C 1 96 ? 13.278 55.084 -5.471 1.00 7.79 95 ILE C CA 1
ATOM 4314 C C . ILE C 1 96 ? 14.198 54.319 -6.416 1.00 7.70 95 ILE C C 1
ATOM 4315 O O . ILE C 1 96 ? 14.398 53.115 -6.255 1.00 10.11 95 ILE C O 1
ATOM 4320 N N . TYR C 1 97 ? 14.749 55.022 -7.404 1.00 7.60 96 TYR C N 1
ATOM 4321 C CA . TYR C 1 97 ? 15.643 54.404 -8.380 1.00 8.53 96 TYR C CA 1
ATOM 4322 C C . TYR C 1 97 ? 17.083 54.463 -7.897 1.00 8.87 96 TYR C C 1
ATOM 4323 O O . TYR C 1 97 ? 17.481 55.415 -7.229 1.00 10.64 96 TYR C O 1
ATOM 4332 N N . GLU C 1 98 ? 17.872 53.457 -8.252 1.00 10.11 97 GLU C N 1
ATOM 4333 C CA . GLU C 1 98 ? 19.253 53.422 -7.791 1.00 10.92 97 GLU C CA 1
ATOM 4334 C C . GLU C 1 98 ? 20.121 54.576 -8.287 1.00 12.27 97 GLU C C 1
ATOM 4335 O O . GLU C 1 98 ? 21.175 54.855 -7.701 1.00 11.28 97 GLU C O 1
ATOM 4341 N N . ASP C 1 99 ? 19.699 55.253 -9.352 1.00 8.83 98 ASP C N 1
ATOM 4342 C CA . ASP C 1 99 ? 20.538 56.358 -9.830 1.00 11.02 98 ASP C CA 1
ATOM 4343 C C . ASP C 1 99 ? 20.004 57.749 -9.360 1.00 10.93 98 ASP C C 1
ATOM 4344 O O . ASP C 1 99 ? 20.293 58.774 -9.979 1.00 13.27 98 ASP C O 1
ATOM 4349 N N . GLY C 1 100 ? 19.267 57.762 -8.249 1.00 10.95 99 GLY C N 1
ATOM 4350 C CA . GLY C 1 100 ? 18.821 59.023 -7.672 1.00 11.39 99 GLY C CA 1
ATOM 4351 C C . GLY C 1 100 ? 17.459 59.589 -8.020 1.00 10.18 99 GLY C C 1
ATOM 4352 O O . GLY C 1 100 ? 17.063 60.629 -7.488 1.00 12.04 99 GLY C O 1
ATOM 4353 N N . ALA C 1 101 ? 16.737 58.929 -8.913 1.00 11.29 100 ALA C N 1
ATOM 4354 C CA . ALA C 1 101 ? 15.415 59.405 -9.294 1.00 9.55 100 ALA C CA 1
ATOM 4355 C C . ALA C 1 101 ? 14.347 58.948 -8.300 1.00 7.66 100 ALA C C 1
ATOM 4356 O O . ALA C 1 101 ? 14.436 57.858 -7.735 1.00 10.46 100 ALA C O 1
ATOM 4358 N N . TYR C 1 102 ? 13.346 59.797 -8.094 1.00 7.66 101 TYR C N 1
ATOM 4359 C CA . TYR C 1 102 ? 12.230 59.486 -7.211 1.00 9.16 101 TYR C CA 1
ATOM 4360 C C . TYR C 1 102 ? 10.938 59.740 -7.966 1.00 9.32 101 TYR C C 1
ATOM 4361 O O . TYR C 1 102 ? 10.827 60.713 -8.702 1.00 11.65 101 TYR C O 1
ATOM 4370 N N . LEU C 1 103 ? 9.966 58.854 -7.801 1.00 8.97 102 LEU C N 1
ATOM 4371 C CA . LEU C 1 103 ? 8.680 59.047 -8.451 1.00 9.00 102 LEU C CA 1
ATOM 4372 C C . LEU C 1 103 ? 7.605 58.693 -7.433 1.00 9.04 102 LEU C C 1
ATOM 4373 O O . LEU C 1 103 ? 7.530 57.564 -6.954 1.00 9.17 102 LEU C O 1
ATOM 4378 N N . THR C 1 104 ? 6.789 59.685 -7.100 1.00 8.77 103 THR C N 1
ATOM 4379 C CA . THR C 1 104 ? 5.727 59.525 -6.123 1.00 8.79 103 THR C CA 1
ATOM 4380 C C . THR C 1 104 ? 4.369 59.510 -6.801 1.00 9.24 103 THR C C 1
ATOM 4381 O O . THR C 1 104 ? 4.098 60.308 -7.699 1.00 9.93 103 THR C O 1
ATOM 4385 N N . THR C 1 105 ? 3.516 58.600 -6.346 1.00 8.18 104 THR C N 1
ATOM 4386 C CA . THR C 1 105 ? 2.191 58.426 -6.923 1.00 9.01 104 THR C CA 1
ATOM 4387 C C . THR C 1 105 ? 1.069 58.428 -5.880 1.00 9.40 104 THR C C 1
ATOM 4388 O O . THR C 1 105 ? 1.238 57.919 -4.774 1.00 10.97 104 THR C O 1
ATOM 4392 N N . GLN C 1 106 ? -0.067 59.013 -6.249 1.00 7.94 105 GLN C N 1
ATOM 4393 C CA . GLN C 1 106 ? -1.267 59.046 -5.409 1.00 8.73 105 GLN C CA 1
ATOM 4394 C C . GLN C 1 106 ? -2.334 58.512 -6.354 1.00 10.12 105 GLN C C 1
ATOM 4395 O O . GLN C 1 106 ? -2.454 58.993 -7.481 1.00 8.90 105 GLN C O 1
ATOM 4401 N N . GLN C 1 107 ? -3.089 57.510 -5.913 1.00 8.76 106 GLN C N 1
ATOM 4402 C CA . GLN C 1 107 ? -4.101 56.904 -6.771 1.00 11.10 106 GLN C CA 1
ATOM 4403 C C . GLN C 1 107 ? -5.415 56.640 -6.057 1.00 9.67 106 GLN C C 1
ATOM 4404 O O . GLN C 1 107 ? -5.433 56.313 -4.875 1.00 9.42 106 GLN C O 1
ATOM 4410 N N . GLU C 1 108 ? -6.514 56.788 -6.789 1.00 10.44 107 GLU C N 1
ATOM 4411 C CA . GLU C 1 108 ? -7.843 56.515 -6.250 1.00 12.63 107 GLU C CA 1
ATOM 4412 C C . GLU C 1 108 ? -8.455 55.427 -7.117 1.00 10.81 107 GLU C C 1
ATOM 4413 O O . GLU C 1 108 ? -8.377 55.499 -8.346 1.00 10.68 107 GLU C O 1
ATOM 4419 N N . THR C 1 109 ? -9.052 54.421 -6.483 1.00 9.95 108 THR C N 1
ATOM 4420 C CA . THR C 1 109 ? -9.693 53.330 -7.210 1.00 9.50 108 THR C CA 1
ATOM 4421 C C . THR C 1 109 ? -11.162 53.246 -6.816 1.00 11.96 108 THR C C 1
ATOM 4422 O O . THR C 1 109 ? -11.488 53.174 -5.631 1.00 11.91 108 THR C O 1
ATOM 4426 N N . LYS C 1 110 ? -12.041 53.267 -7.815 1.00 13.56 109 LYS C N 1
ATOM 4427 C CA . LYS C 1 110 ? -13.477 53.170 -7.581 1.00 15.07 109 LYS C CA 1
ATOM 4428 C C . LYS C 1 110 ? -14.049 52.077 -8.472 1.00 15.48 109 LYS C C 1
ATOM 4429 O O . LYS C 1 110 ? -13.512 51.804 -9.543 1.00 15.17 109 LYS C O 1
ATOM 4435 N N . LEU C 1 111 ? -15.132 51.447 -8.028 1.00 14.10 110 LEU C N 1
ATOM 4436 C CA . LEU C 1 111 ? -15.783 50.414 -8.827 1.00 16.84 110 LEU C CA 1
ATOM 4437 C C . LEU C 1 111 ? -17.189 50.888 -9.175 1.00 18.48 110 LEU C C 1
ATOM 4438 O O . LEU C 1 111 ? -18.091 50.848 -8.337 1.00 19.44 110 LEU C O 1
ATOM 4443 N N . ASP C 1 112 ? -17.365 51.351 -10.409 1.00 17.56 111 ASP C N 1
ATOM 4444 C CA . ASP C 1 112 ? -18.664 51.826 -10.876 1.00 19.93 111 ASP C CA 1
ATOM 4445 C C . ASP C 1 112 ? -19.285 50.694 -11.678 1.00 17.85 111 ASP C C 1
ATOM 4446 O O . ASP C 1 112 ? -18.954 50.503 -12.846 1.00 15.11 111 ASP C O 1
ATOM 4451 N N . GLY C 1 113 ? -20.181 49.945 -11.042 1.00 19.48 112 GLY C N 1
ATOM 4452 C CA . GLY C 1 113 ? -20.801 48.818 -11.709 1.00 18.78 112 GLY C CA 1
ATOM 4453 C C . GLY C 1 113 ? -19.748 47.741 -11.900 1.00 18.62 112 GLY C C 1
ATOM 4454 O O . GLY C 1 113 ? -19.264 47.155 -10.929 1.00 18.40 112 GLY C O 1
ATOM 4455 N N . ASN C 1 114 ? -19.379 47.478 -13.148 1.00 16.59 113 ASN C N 1
ATOM 4456 C CA . ASN C 1 114 ? -18.364 46.473 -13.427 1.00 16.81 113 ASN C CA 1
ATOM 4457 C C . ASN C 1 114 ? -17.159 47.140 -14.078 1.00 16.85 113 ASN C C 1
ATOM 4458 O O . ASN C 1 114 ? -16.396 46.501 -14.805 1.00 16.90 113 ASN C O 1
ATOM 4463 N N . CYS C 1 115 ? -16.999 48.435 -13.819 1.00 17.40 114 CYS C N 1
ATOM 4464 C CA . CYS C 1 115 ? -15.874 49.179 -14.371 1.00 16.24 114 CYS C CA 1
ATOM 4465 C C . CYS C 1 115 ? -15.023 49.801 -13.272 1.00 16.36 114 CYS C C 1
ATOM 4466 O O . CYS C 1 115 ? -15.499 50.626 -12.487 1.00 14.79 114 CYS C O 1
ATOM 4469 N N . LEU C 1 116 ? -13.766 49.381 -13.216 1.00 13.61 115 LEU C N 1
ATOM 4470 C CA . LEU C 1 116 ? -12.826 49.927 -12.252 1.00 13.73 115 LEU C CA 1
ATOM 4471 C C . LEU C 1 116 ? -12.364 51.250 -12.835 1.00 13.37 115 LEU C C 1
ATOM 4472 O O . LEU C 1 116 ? -11.992 51.316 -14.008 1.00 15.81 115 LEU C O 1
ATOM 4477 N N . VAL C 1 117 ? -12.397 52.303 -12.028 1.00 12.05 116 VAL C N 1
ATOM 4478 C CA . VAL C 1 117 ? -11.969 53.615 -12.489 1.00 11.95 116 VAL C CA 1
ATOM 4479 C C . VAL C 1 117 ? -10.785 54.091 -11.663 1.00 12.07 116 VAL C C 1
ATOM 4480 O O . VAL C 1 117 ? -10.866 54.175 -10.437 1.00 13.47 116 VAL C O 1
ATOM 4484 N N . TYR C 1 118 ? -9.691 54.408 -12.347 1.00 10.76 117 TYR C N 1
ATOM 4485 C CA . TYR C 1 118 ? -8.476 54.857 -11.684 1.00 11.27 117 TYR C CA 1
ATOM 4486 C C . TYR C 1 118 ? -8.164 56.313 -11.989 1.00 11.72 117 TYR C C 1
ATOM 4487 O O . TYR C 1 118 ? -8.206 56.732 -13.142 1.00 12.59 117 TYR C O 1
ATOM 4496 N N . ASN C 1 119 ? -7.857 57.076 -10.948 1.00 11.48 118 ASN C N 1
ATOM 4497 C CA . ASN C 1 119 ? -7.460 58.467 -11.108 1.00 10.97 118 ASN C CA 1
ATOM 4498 C C . ASN C 1 119 ? -6.074 58.511 -10.487 1.00 11.35 118 ASN C C 1
ATOM 4499 O O . ASN C 1 119 ? -5.905 58.250 -9.298 1.00 11.08 118 ASN C O 1
ATOM 4504 N N . ILE C 1 120 ? -5.085 58.822 -11.315 1.00 12.35 119 ILE C N 1
ATOM 4505 C CA . ILE C 1 120 ? -3.689 58.812 -10.900 1.00 11.43 119 ILE C CA 1
ATOM 4506 C C . ILE C 1 120 ? -2.957 60.144 -10.991 1.00 12.43 119 ILE C C 1
ATOM 4507 O O . ILE C 1 120 ? -3.069 60.856 -11.984 1.00 12.22 119 ILE C O 1
ATOM 4512 N N . LYS C 1 121 ? -2.193 60.456 -9.948 1.00 9.31 120 LYS C N 1
ATOM 4513 C CA . LYS C 1 121 ? -1.400 61.680 -9.911 1.00 10.39 120 LYS C CA 1
ATOM 4514 C C . LYS C 1 121 ? 0.055 61.280 -9.702 1.00 9.32 120 LYS C C 1
ATOM 4515 O O . LYS C 1 121 ? 0.366 60.502 -8.800 1.00 11.19 120 LYS C O 1
ATOM 4521 N N . ILE C 1 122 ? 0.946 61.825 -10.522 1.00 9.30 121 ILE C N 1
ATOM 4522 C CA . ILE C 1 122 ? 2.366 61.489 -10.427 1.00 10.14 121 ILE C CA 1
ATOM 4523 C C . ILE C 1 122 ? 3.304 62.691 -10.424 1.00 9.93 121 ILE C C 1
ATOM 4524 O O . ILE C 1 122 ? 3.078 63.664 -11.131 1.00 8.93 121 ILE C O 1
ATOM 4529 N N . LEU C 1 123 ? 4.356 62.611 -9.612 1.00 10.33 122 LEU C N 1
ATOM 4530 C CA . LEU C 1 123 ? 5.379 63.650 -9.560 1.00 10.14 122 LEU C CA 1
ATOM 4531 C C . LEU C 1 123 ? 6.712 62.916 -9.510 1.00 10.21 122 LEU C C 1
ATOM 4532 O O . LEU C 1 123 ? 6.980 62.172 -8.567 1.00 11.51 122 LEU C O 1
ATOM 4537 N N . GLY C 1 124 ? 7.530 63.106 -10.541 1.00 9.36 123 GLY C N 1
ATOM 4538 C CA . GLY C 1 124 ? 8.822 62.448 -10.597 1.00 8.83 123 GLY C CA 1
ATOM 4539 C C . GLY C 1 124 ? 9.926 63.479 -10.661 1.00 11.50 123 GLY C C 1
ATOM 4540 O O . GLY C 1 124 ? 9.738 64.553 -11.231 1.00 11.54 123 GLY C O 1
ATOM 4541 N N . CYS C 1 125 ? 11.083 63.163 -10.089 1.00 9.11 124 CYS C N 1
ATOM 4542 C CA . CYS C 1 125 ? 12.176 64.120 -10.104 1.00 11.75 124 CYS C CA 1
ATOM 4543 C C . CYS C 1 125 ? 13.555 63.486 -10.084 1.00 9.98 124 CYS C C 1
ATOM 4544 O O . CYS C 1 125 ? 13.715 62.295 -9.822 1.00 8.00 124 CYS C O 1
ATOM 4547 N N . ASN C 1 126 ? 14.546 64.311 -10.393 1.00 10.83 125 ASN C N 1
ATOM 4548 C CA . ASN C 1 126 ? 15.942 63.909 -10.374 1.00 12.13 125 ASN C CA 1
ATOM 4549 C C . ASN C 1 126 ? 16.377 62.749 -11.262 1.00 10.53 125 ASN C C 1
ATOM 4550 O O . ASN C 1 126 ? 17.368 62.087 -10.965 1.00 10.02 125 ASN C O 1
ATOM 4555 N N . PHE C 1 127 ? 15.651 62.486 -12.343 1.00 10.42 126 PHE C N 1
ATOM 4556 C CA . PHE C 1 127 ? 16.066 61.411 -13.239 1.00 8.94 126 PHE C CA 1
ATOM 4557 C C . PHE C 1 127 ? 17.278 61.932 -14.011 1.00 10.05 126 PHE C C 1
ATOM 4558 O O . PHE C 1 127 ? 17.215 63.006 -14.615 1.00 10.53 126 PHE C O 1
ATOM 4566 N N . PRO C 1 128 ? 18.406 61.198 -13.989 1.00 10.93 127 PRO C N 1
ATOM 4567 C CA . PRO C 1 128 ? 19.566 61.703 -14.738 1.00 10.20 127 PRO C CA 1
ATOM 4568 C C . PRO C 1 128 ? 19.253 61.831 -16.231 1.00 12.69 127 PRO C C 1
ATOM 4569 O O . PRO C 1 128 ? 18.699 60.913 -16.841 1.00 13.68 127 PRO C O 1
ATOM 4573 N N . PRO C 1 129 ? 19.610 62.973 -16.840 1.00 11.88 128 PRO C N 1
ATOM 4574 C CA . PRO C 1 129 ? 19.347 63.202 -18.268 1.00 14.20 128 PRO C CA 1
ATOM 4575 C C . PRO C 1 129 ? 19.981 62.200 -19.224 1.00 15.02 128 PRO C C 1
ATOM 4576 O O . PRO C 1 129 ? 19.432 61.917 -20.293 1.00 13.33 128 PRO C O 1
ATOM 4580 N N . ASN C 1 130 ? 21.129 61.657 -18.840 1.00 16.87 129 ASN C N 1
ATOM 4581 C CA . ASN C 1 130 ? 21.813 60.678 -19.675 1.00 19.86 129 ASN C CA 1
ATOM 4582 C C . ASN C 1 130 ? 21.592 59.267 -19.140 1.00 19.42 129 ASN C C 1
ATOM 4583 O O . ASN C 1 130 ? 22.266 58.316 -19.550 1.00 19.62 129 ASN C O 1
ATOM 4588 N N . GLY C 1 131 ? 20.638 59.145 -18.220 1.00 16.26 130 GLY C N 1
ATOM 4589 C CA . GLY C 1 131 ? 20.308 57.853 -17.650 1.00 12.90 130 GLY C CA 1
ATOM 4590 C C . GLY C 1 131 ? 19.415 57.104 -18.623 1.00 13.98 130 GLY C C 1
ATOM 4591 O O . GLY C 1 131 ? 18.842 57.716 -19.527 1.00 15.28 130 GLY C O 1
ATOM 4592 N N . PRO C 1 132 ? 19.255 55.784 -18.459 1.00 12.90 131 PRO C N 1
ATOM 4593 C CA . PRO C 1 132 ? 18.415 54.994 -19.367 1.00 15.04 131 PRO C CA 1
ATOM 4594 C C . PRO C 1 132 ? 16.949 55.416 -19.491 1.00 13.74 131 PRO C C 1
ATOM 4595 O O . PRO C 1 132 ? 16.342 55.257 -20.552 1.00 15.24 131 PRO C O 1
ATOM 4599 N N . VAL C 1 133 ? 16.374 55.939 -18.415 1.00 11.47 132 VAL C N 1
ATOM 4600 C CA . VAL C 1 133 ? 14.981 56.360 -18.464 1.00 12.80 132 VAL C CA 1
ATOM 4601 C C . VAL C 1 133 ? 14.804 57.584 -19.358 1.00 12.48 132 VAL C C 1
ATOM 4602 O O . VAL C 1 133 ? 13.991 57.574 -20.281 1.00 13.42 132 VAL C O 1
ATOM 4614 N N . GLN C 1 135 ? 16.816 58.689 -21.555 1.00 14.69 134 GLN C N 1
ATOM 4615 C CA . GLN C 1 135 ? 17.343 58.424 -22.895 1.00 15.69 134 GLN C CA 1
ATOM 4616 C C . GLN C 1 135 ? 16.512 57.385 -23.641 1.00 17.41 134 GLN C C 1
ATOM 4617 O O . GLN C 1 135 ? 16.803 57.060 -24.795 1.00 18.30 134 GLN C O 1
ATOM 4623 N N . LYS C 1 136 ? 15.490 56.859 -22.974 1.00 13.67 135 LYS C N 1
ATOM 4624 C CA . LYS C 1 136 ? 14.610 55.853 -23.563 1.00 15.83 135 LYS C CA 1
ATOM 4625 C C . LYS C 1 136 ? 15.383 54.608 -23.970 1.00 16.93 135 LYS C C 1
ATOM 4626 O O . LYS C 1 136 ? 15.131 54.025 -25.028 1.00 16.46 135 LYS C O 1
ATOM 4632 N N . LYS C 1 137 ? 16.330 54.208 -23.131 1.00 15.60 136 LYS C N 1
ATOM 4633 C CA . LYS C 1 137 ? 17.136 53.029 -23.403 1.00 16.26 136 LYS C CA 1
ATOM 4634 C C . LYS C 1 137 ? 16.808 51.912 -22.414 1.00 17.24 136 LYS C C 1
ATOM 4635 O O . LYS C 1 137 ? 17.698 51.297 -21.826 1.00 18.59 136 LYS C O 1
ATOM 4641 N N . THR C 1 138 ? 15.513 51.669 -22.228 1.00 16.36 137 THR C N 1
ATOM 4642 C CA . THR C 1 138 ? 15.043 50.620 -21.334 1.00 15.82 137 THR C CA 1
ATOM 4643 C C . THR C 1 138 ? 14.177 49.667 -22.149 1.00 17.75 137 THR C C 1
ATOM 4644 O O . THR C 1 138 ? 13.534 50.076 -23.123 1.00 16.32 137 THR C O 1
ATOM 4648 N N . GLN C 1 139 ? 14.163 48.401 -21.750 1.00 16.12 138 GLN C N 1
ATOM 4649 C CA . GLN C 1 139 ? 13.404 47.387 -22.466 1.00 16.04 138 GLN C CA 1
ATOM 4650 C C . GLN C 1 139 ? 12.383 46.626 -21.616 1.00 17.54 138 GLN C C 1
ATOM 4651 O O . GLN C 1 139 ? 12.312 45.395 -21.660 1.00 15.55 138 GLN C O 1
ATOM 4657 N N . GLY C 1 140 ? 11.593 47.359 -20.839 1.00 14.96 139 GLY C N 1
ATOM 4658 C CA . GLY C 1 140 ? 10.580 46.714 -20.027 1.00 13.73 139 GLY C CA 1
ATOM 4659 C C . GLY C 1 140 ? 11.045 46.186 -18.686 1.00 12.91 139 GLY C C 1
ATOM 4660 O O . GLY C 1 140 ? 12.241 46.095 -18.408 1.00 14.06 139 GLY C O 1
ATOM 4661 N N . TRP C 1 141 ? 10.077 45.813 -17.857 1.00 9.76 140 TRP C N 1
ATOM 4662 C CA . TRP C 1 141 ? 10.365 45.308 -16.519 1.00 12.80 140 TRP C CA 1
ATOM 4663 C C . TRP C 1 141 ? 10.466 43.803 -16.418 1.00 12.64 140 TRP C C 1
ATOM 4664 O O . TRP C 1 141 ? 9.831 43.064 -17.162 1.00 14.91 140 TRP C O 1
ATOM 4675 N N . GLU C 1 142 ? 11.263 43.365 -15.457 1.00 13.01 141 GLU C N 1
ATOM 4676 C CA . GLU C 1 142 ? 11.412 41.959 -15.169 1.00 10.19 141 GLU C CA 1
ATOM 4677 C C . GLU C 1 142 ? 10.218 41.726 -14.239 1.00 11.01 141 GLU C C 1
ATOM 4678 O O . GLU C 1 142 ? 9.677 42.680 -13.675 1.00 11.18 141 GLU C O 1
ATOM 4684 N N . PRO C 1 143 ? 9.720 40.486 -14.137 1.00 11.06 142 PRO C N 1
ATOM 4685 C CA . PRO C 1 143 ? 8.624 40.280 -13.187 1.00 10.18 142 PRO C CA 1
ATOM 4686 C C . PRO C 1 143 ? 9.130 40.592 -11.773 1.00 13.07 142 PRO C C 1
ATOM 4687 O O . PRO C 1 143 ? 10.339 40.655 -11.552 1.00 11.52 142 PRO C O 1
ATOM 4691 N N . CYS C 1 144 ? 8.228 40.809 -10.821 1.00 12.24 143 CYS C N 1
ATOM 4692 C CA . CYS C 1 144 ? 8.675 41.132 -9.468 1.00 11.76 143 CYS C CA 1
ATOM 4693 C C . CYS C 1 144 ? 7.848 40.456 -8.381 1.00 10.64 143 CYS C C 1
ATOM 4694 O O . CYS C 1 144 ? 6.802 39.864 -8.654 1.00 10.06 143 CYS C O 1
ATOM 4697 N N . CYS C 1 145 ? 8.337 40.549 -7.146 1.00 10.92 144 CYS C N 1
ATOM 4698 C CA . CYS C 1 145 ? 7.663 39.954 -6.003 1.00 8.82 144 CYS C CA 1
ATOM 4699 C C . CYS C 1 145 ? 7.483 40.984 -4.895 1.00 11.94 144 CYS C C 1
ATOM 4700 O O . CYS C 1 145 ? 8.459 41.441 -4.290 1.00 11.43 144 CYS C O 1
ATOM 4703 N N . GLU C 1 146 ? 6.230 41.337 -4.634 1.00 9.68 145 GLU C N 1
ATOM 4704 C CA . GLU C 1 146 ? 5.896 42.313 -3.610 1.00 11.20 145 GLU C CA 1
ATOM 4705 C C . GLU C 1 146 ? 5.642 41.655 -2.262 1.00 11.15 145 GLU C C 1
ATOM 4706 O O . GLU C 1 146 ? 4.998 40.617 -2.172 1.00 12.41 145 GLU C O 1
ATOM 4720 N N . ARG C 1 148 ? 3.809 41.959 1.248 1.00 8.06 147 ARG C N 1
ATOM 4721 C CA . ARG C 1 148 ? 2.647 42.669 1.787 1.00 11.35 147 ARG C CA 1
ATOM 4722 C C . ARG C 1 148 ? 2.439 42.359 3.267 1.00 11.96 147 ARG C C 1
ATOM 4723 O O . ARG C 1 148 ? 2.485 41.199 3.674 1.00 12.76 147 ARG C O 1
ATOM 4731 N N . TYR C 1 149 ? 2.204 43.398 4.066 1.00 9.67 148 TYR C N 1
ATOM 4732 C CA . TYR C 1 149 ? 2.018 43.228 5.506 1.00 8.16 148 TYR C CA 1
ATOM 4733 C C . TYR C 1 149 ? 1.204 44.370 6.098 1.00 9.86 148 TYR C C 1
ATOM 4734 O O . TYR C 1 149 ? 1.244 45.496 5.607 1.00 11.01 148 TYR C O 1
ATOM 4743 N N . THR C 1 150 ? 0.478 44.083 7.170 1.00 10.36 149 THR C N 1
ATOM 4744 C CA . THR C 1 150 ? -0.339 45.112 7.791 1.00 9.03 149 THR C CA 1
ATOM 4745 C C . THR C 1 150 ? 0.445 45.939 8.796 1.00 12.11 149 THR C C 1
ATOM 4746 O O . THR C 1 150 ? 1.404 45.463 9.408 1.00 11.36 149 THR C O 1
ATOM 4750 N N . ARG C 1 151 ? 0.043 47.195 8.937 1.00 9.54 150 ARG C N 1
ATOM 4751 C CA . ARG C 1 151 ? 0.657 48.092 9.902 1.00 9.41 150 ARG C CA 1
ATOM 4752 C C . ARG C 1 151 ? -0.294 49.253 10.140 1.00 11.40 150 ARG C C 1
ATOM 4753 O O . ARG C 1 151 ? -0.820 49.837 9.193 1.00 11.52 150 ARG C O 1
ATOM 4761 N N . ASP C 1 152 ? -0.530 49.566 11.407 1.00 11.93 151 ASP C N 1
ATOM 4762 C CA . ASP C 1 152 ? -1.416 50.669 11.764 1.00 14.05 151 ASP C CA 1
ATOM 4763 C C . ASP C 1 152 ? -2.788 50.566 11.111 1.00 12.98 151 ASP C C 1
ATOM 4764 O O . ASP C 1 152 ? -3.384 51.576 10.742 1.00 15.82 151 ASP C O 1
ATOM 4769 N N . GLY C 1 153 ? -3.284 49.346 10.956 1.00 12.44 152 GLY C N 1
ATOM 4770 C CA . GLY C 1 153 ? -4.604 49.174 10.383 1.00 13.95 152 GLY C CA 1
ATOM 4771 C C . GLY C 1 153 ? -4.729 49.287 8.879 1.00 14.23 152 GLY C C 1
ATOM 4772 O O . GLY C 1 153 ? -5.835 49.187 8.354 1.00 17.14 152 GLY C O 1
ATOM 4773 N N . VAL C 1 154 ? -3.619 49.521 8.185 1.00 12.75 153 VAL C N 1
ATOM 4774 C CA . VAL C 1 154 ? -3.647 49.600 6.730 1.00 12.47 153 VAL C CA 1
ATOM 4775 C C . VAL C 1 154 ? -2.722 48.530 6.165 1.00 11.75 153 VAL C C 1
ATOM 4776 O O . VAL C 1 154 ? -2.042 47.831 6.918 1.00 12.77 153 VAL C O 1
ATOM 4780 N N . LEU C 1 155 ? -2.708 48.387 4.844 1.00 8.92 154 LEU C N 1
ATOM 4781 C CA . LEU C 1 155 ? -1.857 47.384 4.216 1.00 9.04 154 LEU C CA 1
ATOM 4782 C C . L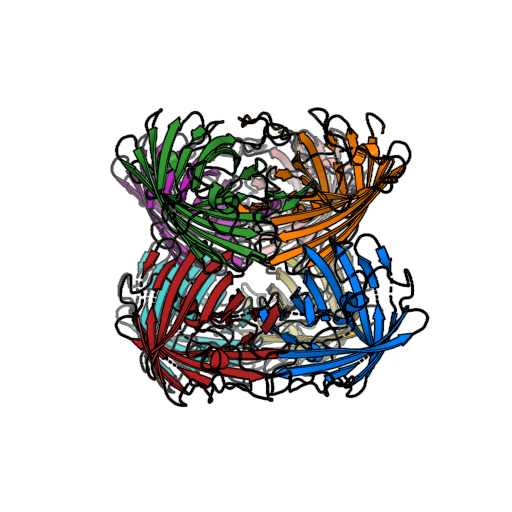EU C 1 155 ? -0.658 48.041 3.547 1.00 11.89 154 LEU C C 1
ATOM 4783 O O . LEU C 1 155 ? -0.812 48.970 2.753 1.00 12.44 154 LEU C O 1
ATOM 4788 N N . CYS C 1 156 ? 0.535 47.551 3.874 1.00 10.60 155 CYS C N 1
ATOM 4789 C CA . CYS C 1 156 ? 1.758 48.079 3.293 1.00 10.02 155 CYS C CA 1
ATOM 4790 C C . CYS C 1 156 ? 2.313 47.101 2.282 1.00 9.77 155 CYS C C 1
ATOM 4791 O O . CYS C 1 156 ? 2.050 45.900 2.349 1.00 9.63 155 CYS C O 1
ATOM 4794 N N . GLY C 1 157 ? 3.082 47.631 1.344 1.00 10.53 156 GLY C N 1
ATOM 4795 C CA . GLY C 1 157 ? 3.712 46.790 0.353 1.00 10.88 156 GLY C CA 1
ATOM 4796 C C . GLY C 1 157 ? 5.087 47.353 0.058 1.00 9.31 156 GLY C C 1
ATOM 4797 O O . GLY C 1 157 ? 5.291 48.561 0.148 1.00 8.79 156 GLY C O 1
ATOM 4798 N N . GLN C 1 158 ? 6.040 46.481 -0.249 1.00 8.08 157 GLN C N 1
ATOM 4799 C CA . GLN C 1 158 ? 7.382 46.908 -0.622 1.00 8.58 157 GLN C CA 1
ATOM 4800 C C . GLN C 1 158 ? 7.853 45.932 -1.679 1.00 8.41 157 GLN C C 1
ATOM 4801 O O . GLN C 1 158 ? 7.646 44.725 -1.556 1.00 6.80 157 GLN C O 1
ATOM 4807 N N . THR C 1 159 ? 8.505 46.455 -2.706 1.00 7.41 158 THR C N 1
ATOM 4808 C CA . THR C 1 159 ? 8.970 45.618 -3.796 1.00 8.66 158 THR C CA 1
ATOM 4809 C C . THR C 1 159 ? 10.233 46.193 -4.406 1.00 10.15 158 THR C C 1
ATOM 4810 O O . THR C 1 159 ? 10.439 47.404 -4.391 1.00 10.54 158 THR C O 1
ATOM 4814 N N . LEU C 1 160 ? 11.089 45.316 -4.915 1.00 7.42 159 LEU C N 1
ATOM 4815 C CA . LEU C 1 160 ? 12.288 45.755 -5.619 1.00 7.95 159 LEU C CA 1
ATOM 4816 C C . LEU C 1 160 ? 11.996 45.343 -7.054 1.00 8.82 159 LEU C C 1
ATOM 4817 O O . LEU C 1 160 ? 11.551 44.220 -7.295 1.00 9.34 159 LEU C O 1
ATOM 4830 N N . ALA C 1 162 ? 13.309 45.617 -11.377 1.00 10.11 161 ALA C N 1
ATOM 4831 C CA . ALA C 1 162 ? 14.482 45.753 -12.220 1.00 9.40 161 ALA C CA 1
ATOM 4832 C C . ALA C 1 162 ? 14.074 46.026 -13.659 1.00 10.77 161 ALA C C 1
ATOM 4833 O O . ALA C 1 162 ? 13.383 45.217 -14.280 1.00 10.41 161 ALA C O 1
ATOM 4835 N N . LEU C 1 163 ? 14.505 47.175 -14.172 1.00 11.10 162 LEU C N 1
ATOM 4836 C CA . LEU C 1 163 ? 14.216 47.592 -15.538 1.00 13.61 162 LEU C CA 1
ATOM 4837 C C . LEU C 1 163 ? 15.351 47.116 -16.435 1.00 14.82 162 LEU C C 1
ATOM 4838 O O . LEU C 1 163 ? 16.515 47.417 -16.174 1.00 16.75 162 LEU C O 1
ATOM 4843 N N . LYS C 1 164 ? 15.015 46.376 -17.486 1.00 13.70 163 LYS C N 1
ATOM 4844 C CA . LYS C 1 164 ? 16.031 45.883 -18.411 1.00 17.70 163 LYS C CA 1
ATOM 4845 C C . LYS C 1 164 ? 16.760 47.050 -19.071 1.00 22.55 163 LYS C C 1
ATOM 4846 O O . LYS C 1 164 ? 16.128 47.996 -19.551 1.00 22.88 163 LYS C O 1
ATOM 4852 N N . CYS C 1 165 ? 18.090 46.966 -19.077 1.00 25.45 164 CYS C N 1
ATOM 4853 C CA . CYS C 1 165 ? 18.974 47.995 -19.629 1.00 32.08 164 CYS C CA 1
ATOM 4854 C C . CYS C 1 165 ? 19.656 47.656 -20.935 1.00 31.61 164 CYS C C 1
ATOM 4855 O O . CYS C 1 165 ? 19.651 46.516 -21.384 1.00 34.99 164 CYS C O 1
ATOM 4858 N N . ALA C 1 166 ? 20.288 48.678 -21.502 1.00 34.40 165 ALA C N 1
ATOM 4859 C CA . ALA C 1 166 ? 21.001 48.582 -22.767 1.00 36.44 165 ALA C CA 1
ATOM 4860 C C . ALA C 1 166 ? 21.955 47.393 -22.860 1.00 38.62 165 ALA C C 1
ATOM 4861 O O . ALA C 1 166 ? 21.557 46.290 -23.246 1.00 42.41 165 ALA C O 1
ATOM 4863 N N . ASP C 1 167 ? 23.213 47.630 -22.509 1.00 38.34 166 ASP C N 1
ATOM 4864 C CA . ASP C 1 167 ? 24.254 46.610 -22.564 1.00 37.02 166 ASP C CA 1
ATOM 4865 C C . ASP C 1 167 ? 24.027 45.410 -21.645 1.00 33.69 166 ASP C C 1
ATOM 4866 O O . ASP C 1 167 ? 24.945 44.981 -20.948 1.00 33.52 166 ASP C O 1
ATOM 4871 N N . GLY C 1 168 ? 22.810 44.870 -21.648 1.00 31.70 167 GLY C N 1
ATOM 4872 C CA . GLY C 1 168 ? 22.496 43.713 -20.822 1.00 28.56 167 GLY C CA 1
ATOM 4873 C C . GLY C 1 168 ? 22.353 43.980 -19.331 1.00 24.98 167 GLY C C 1
ATOM 4874 O O . GLY C 1 168 ? 22.331 43.053 -18.520 1.00 24.52 167 GLY C O 1
ATOM 4875 N N . ASN C 1 169 ? 22.237 45.247 -18.962 1.00 24.16 168 ASN C N 1
ATOM 4876 C CA . ASN C 1 169 ? 22.112 45.607 -17.556 1.00 21.96 168 ASN C CA 1
ATOM 4877 C C . ASN C 1 169 ? 20.675 45.735 -17.082 1.00 19.32 168 ASN C C 1
ATOM 4878 O O . ASN C 1 169 ? 19.730 45.557 -17.851 1.00 16.35 168 ASN C O 1
ATOM 4883 N N . HIS C 1 170 ? 20.533 46.026 -15.794 1.00 14.34 169 HIS C N 1
ATOM 4884 C CA . HIS C 1 170 ? 19.238 46.237 -15.162 1.00 13.32 169 HIS C CA 1
ATOM 4885 C C . HIS C 1 170 ? 19.386 47.466 -14.285 1.00 13.31 169 HIS C C 1
ATOM 4886 O O . HIS C 1 170 ? 20.420 47.652 -13.645 1.00 13.94 169 HIS C O 1
ATOM 4893 N N . LEU C 1 171 ? 18.363 48.309 -14.275 1.00 11.51 170 LEU C N 1
ATOM 4894 C CA . LEU C 1 171 ? 18.351 49.502 -13.439 1.00 12.86 170 LEU C CA 1
ATOM 4895 C C . LEU C 1 171 ? 17.348 49.125 -12.357 1.00 11.75 170 LEU C C 1
ATOM 4896 O O . LEU C 1 171 ? 16.198 48.837 -12.665 1.00 12.88 170 LEU C O 1
ATOM 4901 N N . THR C 1 172 ? 17.772 49.115 -11.098 1.00 11.11 171 THR C N 1
ATOM 4902 C CA . THR C 1 172 ? 16.862 48.703 -10.031 1.00 8.96 171 THR C CA 1
ATOM 4903 C C . THR C 1 172 ? 16.187 49.835 -9.279 1.00 9.87 171 THR C C 1
ATOM 4904 O O . THR C 1 172 ? 16.663 50.967 -9.267 1.00 8.92 171 THR C O 1
ATOM 4908 N N . CYS C 1 173 ? 15.057 49.516 -8.658 1.00 8.91 172 CYS C N 1
ATOM 4909 C CA . CYS C 1 173 ? 14.334 50.505 -7.876 1.00 9.45 172 CYS C CA 1
ATOM 4910 C C . CYS C 1 173 ? 13.593 49.817 -6.741 1.00 11.08 172 CYS C C 1
ATOM 4911 O O . CYS C 1 173 ? 13.406 48.595 -6.747 1.00 10.79 172 CYS C O 1
ATOM 4914 N N . HIS C 1 174 ? 13.161 50.628 -5.786 1.00 7.08 173 HIS C N 1
ATOM 4915 C CA . HIS C 1 174 ? 12.489 50.168 -4.579 1.00 9.12 173 HIS C CA 1
ATOM 4916 C C . HIS C 1 174 ? 11.141 50.877 -4.469 1.00 7.62 173 HIS C C 1
ATOM 4917 O O . HIS C 1 174 ? 11.078 52.109 -4.477 1.00 9.55 173 HIS C O 1
ATOM 4924 N N . LEU C 1 175 ? 10.062 50.099 -4.401 1.00 9.05 174 LEU C N 1
ATOM 4925 C CA . LEU C 1 175 ? 8.721 50.664 -4.268 1.00 8.13 174 LEU C CA 1
ATOM 4926 C C . LEU C 1 175 ? 8.244 50.522 -2.827 1.00 9.31 174 LEU C C 1
ATOM 4927 O O . LEU C 1 175 ? 8.369 49.454 -2.229 1.00 8.34 174 LEU C O 1
ATOM 4932 N N . ARG C 1 176 ? 7.693 51.605 -2.284 1.00 8.35 175 ARG C N 1
ATOM 4933 C CA . ARG C 1 176 ? 7.188 51.627 -0.914 1.00 7.81 175 ARG C CA 1
ATOM 4934 C C . ARG C 1 176 ? 5.763 52.141 -1.001 1.00 8.45 175 ARG C C 1
ATOM 4935 O O . ARG C 1 176 ? 5.524 53.318 -1.263 1.00 8.34 175 ARG C O 1
ATOM 4943 N N . THR C 1 177 ? 4.816 51.242 -0.761 1.00 9.68 176 THR C N 1
ATOM 4944 C CA . THR C 1 177 ? 3.406 51.567 -0.905 1.00 9.62 176 THR C CA 1
ATOM 4945 C C . THR C 1 177 ? 2.545 51.387 0.332 1.00 10.09 176 THR C C 1
ATOM 4946 O O . THR C 1 177 ? 2.772 50.492 1.145 1.00 8.97 176 THR C O 1
ATOM 4950 N N . THR C 1 178 ? 1.553 52.259 0.457 1.00 8.43 177 THR C N 1
ATOM 4951 C CA . THR C 1 178 ? 0.568 52.163 1.527 1.00 10.37 177 THR C CA 1
ATOM 4952 C C . THR C 1 178 ? -0.773 52.067 0.795 1.00 9.90 177 THR C C 1
ATOM 4953 O O . THR C 1 178 ? -1.096 52.928 -0.023 1.00 9.55 177 THR C O 1
ATOM 4957 N N . TYR C 1 179 ? -1.527 51.001 1.055 1.00 9.37 178 TYR C N 1
ATOM 4958 C CA . TYR C 1 179 ? -2.841 50.820 0.439 1.00 9.28 178 TYR C CA 1
ATOM 4959 C C . TYR C 1 179 ? -3.865 51.211 1.505 1.00 10.24 178 TYR C C 1
ATOM 4960 O O . TYR C 1 179 ? -3.764 50.768 2.648 1.00 9.64 178 TYR C O 1
ATOM 4969 N N . ARG C 1 180 ? -4.848 52.028 1.133 1.00 10.86 179 ARG C N 1
ATOM 4970 C CA . ARG C 1 180 ? -5.847 52.496 2.095 1.00 9.92 179 ARG C CA 1
ATOM 4971 C C . ARG C 1 180 ? -7.291 52.180 1.735 1.00 10.61 179 ARG C C 1
ATOM 4972 O O . ARG C 1 180 ? -7.886 52.828 0.871 1.00 10.38 179 ARG C O 1
ATOM 4980 N N . SER C 1 181 ? -7.864 51.196 2.411 1.00 9.50 180 SER C N 1
ATOM 4981 C CA . SER C 1 181 ? -9.254 50.835 2.151 1.00 10.80 180 SER C CA 1
ATOM 4982 C C . SER C 1 181 ? -10.170 51.931 2.682 1.00 12.71 180 SER C C 1
ATOM 4983 O O . SER C 1 181 ? -9.835 52.606 3.660 1.00 12.38 180 SER C O 1
ATOM 4986 N N . LYS C 1 182 ? -11.319 52.116 2.040 1.00 12.47 181 LYS C N 1
ATOM 4987 C CA . LYS C 1 182 ? -12.276 53.118 2.498 1.00 13.17 181 LYS C CA 1
ATOM 4988 C C . LYS C 1 182 ? -13.267 52.495 3.485 1.00 16.81 181 LYS C C 1
ATOM 4989 O O . LYS C 1 182 ? -14.163 53.169 4.000 1.00 18.74 181 LYS C O 1
ATOM 4995 N N . LYS C 1 183 ? -13.101 51.203 3.750 1.00 14.55 182 LYS C N 1
ATOM 4996 C CA . LYS C 1 183 ? -13.951 50.513 4.719 1.00 15.34 182 LYS C CA 1
ATOM 4997 C C . LYS C 1 183 ? -13.345 50.729 6.106 1.00 16.17 182 LYS C C 1
ATOM 4998 O O . LYS C 1 183 ? -12.149 51.000 6.227 1.00 16.24 182 LYS C O 1
ATOM 5004 N N . ALA C 1 184 ? -14.165 50.607 7.147 1.00 17.93 183 ALA C N 1
ATOM 5005 C CA . ALA C 1 184 ? -13.687 50.764 8.521 1.00 19.19 183 ALA C CA 1
ATOM 5006 C C . ALA C 1 184 ? -13.019 49.466 8.976 1.00 18.43 183 ALA C C 1
ATOM 5007 O O . ALA C 1 184 ? -13.290 48.399 8.435 1.00 18.52 183 ALA C O 1
ATOM 5009 N N . ALA C 1 185 ? -12.155 49.566 9.982 1.00 20.13 184 ALA C N 1
ATOM 5010 C CA . ALA C 1 185 ? -11.439 48.406 10.507 1.00 20.92 184 ALA C CA 1
ATOM 5011 C C . ALA C 1 185 ? -12.371 47.266 10.908 1.00 20.18 184 ALA C C 1
ATOM 5012 O O . ALA C 1 185 ? -12.061 46.092 10.704 1.00 19.71 184 ALA C O 1
ATOM 5014 N N . LYS C 1 186 ? -13.516 47.619 11.477 1.00 20.59 185 LYS C N 1
ATOM 5015 C CA . LYS C 1 186 ? -14.495 46.634 11.922 1.00 22.45 185 LYS C CA 1
ATOM 5016 C C . LYS C 1 186 ? -15.091 45.822 10.773 1.00 21.11 185 LYS C C 1
ATOM 5017 O O . LYS C 1 186 ? -15.629 44.735 10.985 1.00 21.46 185 LYS C O 1
ATOM 5023 N N . ALA C 1 187 ? -14.991 46.348 9.558 1.00 18.12 186 ALA C N 1
ATOM 5024 C CA . ALA C 1 187 ? -15.563 45.681 8.395 1.00 15.84 186 ALA C CA 1
ATOM 5025 C C . ALA C 1 187 ? -14.561 44.951 7.509 1.00 15.80 186 ALA C C 1
ATOM 5026 O O . ALA C 1 187 ? -14.918 44.513 6.413 1.00 13.90 186 ALA C O 1
ATOM 5028 N N . LEU C 1 188 ? -13.322 44.812 7.978 1.00 14.25 187 LEU C N 1
ATOM 5029 C CA . LEU C 1 188 ? -12.282 44.139 7.200 1.00 14.69 187 LEU C CA 1
ATOM 5030 C C . LEU C 1 188 ? -11.595 42.995 7.917 1.00 15.49 187 LEU C C 1
ATOM 5031 O O . LEU C 1 188 ? -11.445 43.007 9.137 1.00 17.23 187 LEU C O 1
ATOM 5036 N N . GLN C 1 189 ? -11.166 42.016 7.129 1.00 13.03 188 GLN C N 1
ATOM 5037 C CA . GLN C 1 189 ? -10.417 40.876 7.636 1.00 14.05 188 GLN C CA 1
ATOM 5038 C C . GLN C 1 189 ? -9.017 41.187 7.117 1.00 14.38 188 GLN C C 1
ATOM 5039 O O . GLN C 1 189 ? -8.769 41.103 5.914 1.00 12.44 188 GLN C O 1
ATOM 5049 N N . PRO C 1 191 ? -5.163 40.665 6.293 1.00 11.17 190 PRO C N 1
ATOM 5050 C CA . PRO C 1 191 ? -4.292 39.571 5.920 1.00 12.04 190 PRO C CA 1
ATOM 5051 C C . PRO C 1 191 ? -3.007 39.375 6.665 1.00 13.93 190 PRO C C 1
ATOM 5052 O O . PRO C 1 191 ? -2.458 40.353 7.177 1.00 10.91 190 PRO C O 1
ATOM 5056 N N . PRO C 1 192 ? -2.506 38.129 6.805 1.00 13.47 191 PRO C N 1
ATOM 5057 C CA . PRO C 1 192 ? -1.197 37.943 7.341 1.00 13.77 191 PRO C CA 1
ATOM 5058 C C . PRO C 1 192 ? -0.150 38.343 6.357 1.00 12.38 191 PRO C C 1
ATOM 5059 O O . PRO C 1 192 ? -0.484 38.651 5.211 1.00 11.46 191 PRO C O 1
ATOM 5063 N N . PHE C 1 193 ? 1.111 38.298 6.745 1.00 11.06 192 PHE C N 1
ATOM 5064 C CA . PHE C 1 193 ? 2.193 38.602 5.826 1.00 12.87 192 PHE C CA 1
ATOM 5065 C C . PHE C 1 193 ? 2.112 37.665 4.615 1.00 12.84 192 PHE C C 1
ATOM 5066 O O . PHE C 1 193 ? 1.892 36.463 4.767 1.00 13.35 192 PHE C O 1
ATOM 5074 N N . HIS C 1 194 ? 2.274 38.216 3.415 1.00 11.60 193 HIS C N 1
ATOM 5075 C CA . HIS C 1 194 ? 2.253 37.402 2.201 1.00 10.65 193 HIS C CA 1
ATOM 5076 C C . HIS C 1 194 ? 2.949 38.092 1.031 1.00 11.05 193 HIS C C 1
ATOM 5077 O O . HIS C 1 194 ? 3.480 39.192 1.170 1.00 11.19 193 HIS C O 1
ATOM 5084 N N . PHE C 1 195 ? 2.954 37.437 -0.125 1.00 9.60 194 PHE C N 1
ATOM 5085 C CA . PHE C 1 195 ? 3.608 37.992 -1.299 1.00 10.76 194 PHE C CA 1
ATOM 5086 C C . PHE C 1 195 ? 2.647 38.118 -2.463 1.00 11.77 194 PHE C C 1
ATOM 5087 O O . PHE C 1 195 ? 1.591 37.490 -2.488 1.00 12.33 194 PHE C O 1
ATOM 5095 N N . SER C 1 196 ? 3.035 38.930 -3.436 1.00 10.87 195 SER C N 1
ATOM 5096 C CA . SER C 1 196 ? 2.253 39.062 -4.651 1.00 13.02 195 SER C CA 1
ATOM 5097 C C . SER C 1 196 ? 3.221 39.179 -5.815 1.00 13.63 195 SER C C 1
ATOM 5098 O O . SER C 1 196 ? 4.044 40.099 -5.856 1.00 11.67 195 SER C O 1
ATOM 5101 N N . ASP C 1 197 ? 3.154 38.225 -6.738 1.00 12.30 196 ASP C N 1
ATOM 5102 C CA . ASP C 1 197 ? 4.010 38.265 -7.916 1.00 13.45 196 ASP C CA 1
ATOM 5103 C C . ASP C 1 197 ? 3.276 39.132 -8.936 1.00 12.83 196 ASP C C 1
ATOM 5104 O O . ASP C 1 197 ? 2.046 39.099 -9.007 1.00 13.85 196 ASP C O 1
ATOM 5109 N N . HIS C 1 198 ? 4.030 39.913 -9.704 1.00 11.42 197 HIS C N 1
ATOM 5110 C CA . HIS C 1 198 ? 3.466 40.781 -10.736 1.00 11.18 197 HIS C CA 1
ATOM 5111 C C . HIS C 1 198 ? 4.326 40.677 -11.983 1.00 11.17 197 HIS C C 1
ATOM 5112 O O . HIS C 1 198 ? 5.547 40.597 -11.896 1.00 13.08 197 HIS C O 1
ATOM 5119 N N . ARG C 1 199 ? 3.687 40.701 -13.144 1.00 12.89 198 ARG C N 1
ATOM 5120 C CA . ARG C 1 199 ? 4.413 40.632 -14.399 1.00 12.98 198 ARG C CA 1
ATOM 5121 C C . ARG C 1 199 ? 3.791 41.571 -15.426 1.00 14.41 198 ARG C C 1
ATOM 5122 O O . ARG C 1 199 ? 2.923 41.170 -16.200 1.00 15.04 198 ARG C O 1
ATOM 5130 N N . PRO C 1 200 ? 4.170 42.864 -15.398 1.00 14.86 199 PRO C N 1
ATOM 5131 C CA . PRO C 1 200 ? 3.735 43.829 -16.365 1.00 15.79 199 PRO C CA 1
ATOM 5132 C C . PRO C 1 200 ? 4.474 43.783 -17.680 1.00 18.56 199 PRO C C 1
ATOM 5133 O O . PRO C 1 200 ? 5.702 43.830 -17.646 1.00 19.10 199 PRO C O 1
ATOM 5137 N N . GLU C 1 201 ? 3.791 43.699 -18.818 1.00 13.82 200 GLU C N 1
ATOM 5138 C CA . GLU C 1 201 ? 4.487 43.660 -20.102 1.00 16.67 200 GLU C CA 1
ATOM 5139 C C . GLU C 1 201 ? 3.822 44.519 -21.168 1.00 15.09 200 GLU C C 1
ATOM 5140 O O . GLU C 1 201 ? 2.607 44.482 -21.330 1.00 15.54 200 GLU C O 1
ATOM 5146 N N . ILE C 1 202 ? 4.624 45.294 -21.891 1.00 16.02 201 ILE C N 1
ATOM 5147 C CA . ILE C 1 202 ? 4.103 46.107 -22.985 1.00 17.36 201 ILE C CA 1
ATOM 5148 C C . ILE C 1 202 ? 4.231 45.209 -24.214 1.00 18.75 201 ILE C C 1
ATOM 5149 O O . ILE C 1 202 ? 5.340 44.825 -24.594 1.00 18.38 201 ILE C O 1
ATOM 5154 N N . VAL C 1 203 ? 3.104 44.863 -24.826 1.00 17.17 202 VAL C N 1
ATOM 5155 C CA . VAL C 1 203 ? 3.130 43.973 -25.980 1.00 19.37 202 VAL C CA 1
ATOM 5156 C C . VAL C 1 203 ? 3.032 44.678 -27.320 1.00 21.80 202 VAL C C 1
ATOM 5157 O O . VAL C 1 203 ? 3.274 44.072 -28.366 1.00 21.24 202 VAL C O 1
ATOM 5161 N N . LYS C 1 204 ? 2.676 45.956 -27.292 1.00 20.42 203 LYS C N 1
ATOM 5162 C CA . LYS C 1 204 ? 2.562 46.721 -28.521 1.00 20.60 203 LYS C CA 1
ATOM 5163 C C . LYS C 1 204 ? 2.625 48.219 -28.266 1.00 19.31 203 LYS C C 1
ATOM 5164 O O . LYS C 1 204 ? 2.066 48.723 -27.294 1.00 17.64 203 LYS C O 1
ATOM 5170 N N . VAL C 1 205 ? 3.325 48.919 -29.149 1.00 16.57 204 VAL C N 1
ATOM 5171 C CA . VAL C 1 205 ? 3.449 50.364 -29.071 1.00 17.46 204 VAL C CA 1
ATOM 5172 C C . VAL C 1 205 ? 3.073 50.893 -30.448 1.00 18.38 204 VAL C C 1
ATOM 5173 O O . VAL C 1 205 ? 3.588 50.421 -31.460 1.00 19.37 204 VAL C O 1
ATOM 5177 N N . SER C 1 206 ? 2.166 51.859 -30.492 1.00 17.02 205 SER C N 1
ATOM 5178 C CA . SER C 1 206 ? 1.739 52.417 -31.769 1.00 19.99 205 SER C CA 1
ATOM 5179 C C . SER C 1 206 ? 1.419 53.901 -31.666 1.00 19.75 205 SER C C 1
ATOM 5180 O O . SER C 1 206 ? 1.642 54.526 -30.630 1.00 17.17 205 SER C O 1
ATOM 5183 N N . GLU C 1 207 ? 0.895 54.455 -32.755 1.00 20.93 206 GLU C N 1
ATOM 5184 C CA . GLU C 1 207 ? 0.536 55.869 -32.821 1.00 21.31 206 GLU C CA 1
ATOM 5185 C C . GLU C 1 207 ? 1.689 56.793 -32.436 1.00 21.78 206 GLU C C 1
ATOM 5186 O O . GLU C 1 207 ? 1.560 57.646 -31.554 1.00 19.20 206 GLU C O 1
ATOM 5192 N N . ASN C 1 208 ? 2.824 56.616 -33.103 1.00 21.33 207 ASN C N 1
ATOM 5193 C CA . ASN C 1 208 ? 3.992 57.450 -32.853 1.00 21.63 207 ASN C CA 1
ATOM 5194 C C . ASN C 1 208 ? 4.467 57.409 -31.398 1.00 20.44 207 ASN C C 1
ATOM 5195 O O . ASN C 1 208 ? 4.776 58.443 -30.806 1.00 20.35 207 ASN C O 1
ATOM 5200 N N . GLY C 1 209 ? 4.525 56.208 -30.833 1.00 19.62 208 GLY C N 1
ATOM 5201 C CA . GLY C 1 209 ? 4.979 56.044 -29.461 1.00 19.93 208 GLY C CA 1
ATOM 5202 C C . GLY C 1 209 ? 4.099 56.678 -28.397 1.00 18.94 208 GLY C C 1
ATOM 5203 O O . GLY C 1 209 ? 4.606 57.133 -27.371 1.00 19.84 208 GLY C O 1
ATOM 5204 N N . THR C 1 210 ? 2.787 56.706 -28.624 1.00 18.93 209 THR C N 1
ATOM 5205 C CA . THR C 1 210 ? 1.871 57.300 -27.654 1.00 17.66 209 THR C CA 1
ATOM 5206 C C . THR C 1 210 ? 0.771 56.354 -27.188 1.00 17.33 209 THR C C 1
ATOM 5207 O O . THR C 1 210 ? 0.033 56.675 -26.258 1.00 17.63 209 THR C O 1
ATOM 5211 N N . LEU C 1 211 ? 0.647 55.199 -27.835 1.00 14.58 210 LEU C N 1
ATOM 5212 C CA . LEU C 1 211 ? -0.373 54.227 -27.447 1.00 16.76 210 LEU C CA 1
ATOM 5213 C C . LEU C 1 211 ? 0.299 52.913 -27.073 1.00 15.45 210 LEU C C 1
ATOM 5214 O O . LEU C 1 211 ? 0.971 52.289 -27.897 1.00 17.07 210 LEU C O 1
ATOM 5219 N N . PHE C 1 212 ? 0.111 52.496 -25.826 1.00 14.43 211 PHE C N 1
ATOM 5220 C CA . PHE C 1 212 ? 0.736 51.276 -25.327 1.00 15.25 211 PHE C CA 1
ATOM 5221 C C . PHE C 1 212 ? -0.243 50.192 -24.887 1.00 14.28 211 PHE C C 1
ATOM 5222 O O . PHE C 1 212 ? -1.110 50.432 -24.047 1.00 15.13 211 PHE C O 1
ATOM 5230 N N . GLU C 1 213 ? -0.106 49.000 -25.459 1.00 14.74 212 GLU C N 1
ATOM 5231 C CA . GLU C 1 213 ? -0.961 47.886 -25.073 1.00 14.82 212 GLU C CA 1
ATOM 5232 C C . GLU C 1 213 ? -0.179 47.185 -23.975 1.00 15.07 212 GLU C C 1
ATOM 5233 O O . GLU C 1 213 ? 0.859 46.567 -24.227 1.00 15.48 212 GLU C O 1
ATOM 5239 N N . GLN C 1 214 ? -0.680 47.285 -22.753 1.00 13.83 213 GLN C N 1
ATOM 5240 C CA . GLN C 1 214 ? 0.007 46.708 -21.613 1.00 13.67 213 GLN C CA 1
ATOM 5241 C C . GLN C 1 214 ? -0.786 45.599 -20.936 1.00 13.66 213 GLN C C 1
ATOM 5242 O O . GLN C 1 214 ? -1.970 45.756 -20.642 1.00 15.40 213 GLN C O 1
ATOM 5248 N N . HIS C 1 215 ? -0.117 44.479 -20.690 1.00 11.70 214 HIS C N 1
ATOM 5249 C CA . HIS C 1 215 ? -0.737 43.336 -20.039 1.00 12.84 214 HIS C CA 1
ATOM 5250 C C . HIS C 1 215 ? -0.090 43.096 -18.684 1.00 14.14 214 HIS C C 1
ATOM 5251 O O . HIS C 1 215 ? 1.041 43.520 -18.441 1.00 14.35 214 HIS C O 1
ATOM 5258 N N . GLU C 1 216 ? -0.807 42.415 -17.799 1.00 12.27 215 GLU C N 1
ATOM 5259 C CA . GLU C 1 216 ? -0.261 42.111 -16.487 1.00 14.67 215 GLU C CA 1
ATOM 5260 C C . GLU C 1 216 ? -0.978 40.936 -15.834 1.00 15.29 215 GLU C C 1
ATOM 5261 O O . GLU C 1 216 ? -2.177 40.725 -16.036 1.00 13.35 215 GLU C O 1
ATOM 5267 N N . SER C 1 217 ? -0.213 40.158 -15.076 1.00 14.54 216 SER C N 1
ATOM 5268 C CA . SER C 1 217 ? -0.725 39.016 -14.333 1.00 15.24 216 SER C CA 1
ATOM 5269 C C . SER C 1 217 ? -0.216 39.209 -12.912 1.00 15.51 216 SER C C 1
ATOM 5270 O O . SER C 1 217 ? 0.929 39.615 -12.715 1.00 12.55 216 SER C O 1
ATOM 5273 N N . SER C 1 218 ? -1.068 38.932 -11.932 1.00 15.00 217 SER C N 1
ATOM 5274 C CA . SER C 1 218 ? -0.700 39.077 -10.526 1.00 13.71 217 SER C CA 1
ATOM 5275 C C . SER C 1 218 ? -1.227 37.896 -9.723 1.00 13.68 217 SER C C 1
ATOM 5276 O O . SER C 1 218 ? -2.345 37.432 -9.952 1.00 10.44 217 SER C O 1
ATOM 5279 N N . VAL C 1 219 ? -0.418 37.416 -8.781 1.00 11.56 218 VAL C N 1
ATOM 5280 C CA . VAL C 1 219 ? -0.807 36.295 -7.931 1.00 11.80 218 VAL C CA 1
ATOM 5281 C C . VAL C 1 219 ? -0.330 36.511 -6.496 1.00 11.47 218 VAL C C 1
ATOM 5282 O O . VAL C 1 219 ? 0.867 36.710 -6.255 1.00 10.33 218 VAL C O 1
ATOM 5286 N N . ALA C 1 220 ? -1.264 36.474 -5.547 1.00 12.55 219 ALA C N 1
ATOM 5287 C CA . ALA C 1 220 ? -0.937 36.647 -4.132 1.00 11.47 219 ALA C CA 1
ATOM 5288 C C . ALA C 1 220 ? -0.797 35.242 -3.549 1.00 13.96 219 ALA C C 1
ATOM 5289 O O . ALA C 1 220 ? -1.638 34.368 -3.788 1.00 12.09 219 ALA C O 1
ATOM 5291 N N . ARG C 1 221 ? 0.254 35.032 -2.767 1.00 12.90 220 ARG C N 1
ATOM 5292 C CA . ARG C 1 221 ? 0.542 33.702 -2.245 1.00 12.74 220 ARG C CA 1
ATOM 5293 C C . ARG C 1 221 ? 1.486 33.739 -1.054 1.00 12.80 220 ARG C C 1
ATOM 5294 O O . ARG C 1 221 ? 1.923 34.797 -0.612 1.00 10.72 220 ARG C O 1
ATOM 5302 N N . TYR C 1 222 ? 1.801 32.550 -0.555 1.00 12.77 221 TYR C N 1
ATOM 5303 C CA . TYR C 1 222 ? 2.772 32.391 0.518 1.00 14.20 221 TYR C CA 1
ATOM 5304 C C . TYR C 1 222 ? 3.973 31.795 -0.208 1.00 15.19 221 TYR C C 1
ATOM 5305 O O . TYR C 1 222 ? 3.915 31.566 -1.416 1.00 15.83 221 TYR C O 1
ATOM 5314 N N . CYS C 1 223 ? 5.060 31.551 0.515 1.00 15.31 222 CYS C N 1
ATOM 5315 C CA . CYS C 1 223 ? 6.239 30.947 -0.090 1.00 18.67 222 CYS C CA 1
ATOM 5316 C C . CYS C 1 223 ? 5.942 29.455 -0.218 1.00 20.49 222 CYS C C 1
ATOM 5317 O O . CYS C 1 223 ? 5.716 28.777 0.782 1.00 24.30 222 CYS C O 1
ATOM 5320 N N . GLN C 1 224 ? 5.947 28.940 -1.441 1.00 22.08 223 GLN C N 1
ATOM 5321 C CA . GLN C 1 224 ? 5.641 27.528 -1.657 1.00 23.87 223 GLN C CA 1
ATOM 5322 C C . GLN C 1 224 ? 6.834 26.665 -2.056 1.00 22.47 223 GLN C C 1
ATOM 5323 O O . GLN C 1 224 ? 6.770 25.440 -1.977 1.00 21.23 223 GLN C O 1
ATOM 5329 N N . THR C 1 225 ? 7.923 27.295 -2.476 1.00 17.52 224 THR C N 1
ATOM 5330 C CA . THR C 1 225 ? 9.098 26.543 -2.897 1.00 19.80 224 THR C CA 1
ATOM 5331 C C . THR C 1 225 ? 9.948 26.053 -1.732 1.00 19.06 224 THR C C 1
ATOM 5332 O O . THR C 1 225 ? 10.653 25.048 -1.851 1.00 18.40 224 THR C O 1
ATOM 5336 N N . CYS C 1 226 ? 9.882 26.762 -0.609 1.00 19.69 225 CYS C N 1
ATOM 5337 C CA . CYS C 1 226 ? 10.670 26.403 0.566 1.00 19.50 225 CYS C CA 1
ATOM 5338 C C . CYS C 1 226 ? 9.801 25.966 1.733 1.00 20.60 225 CYS C C 1
ATOM 5339 O O . CYS C 1 226 ? 9.092 26.777 2.329 1.00 20.86 225 CYS C O 1
ATOM 5342 N N . PRO C 1 227 ? 9.852 24.671 2.080 1.00 23.26 226 PRO C N 1
ATOM 5343 C CA . PRO C 1 227 ? 9.062 24.128 3.188 1.00 24.69 226 PRO C CA 1
ATOM 5344 C C . PRO C 1 227 ? 9.489 24.706 4.532 1.00 25.91 226 PRO C C 1
ATOM 5345 O O . PRO C 1 227 ? 10.661 25.021 4.739 1.00 25.31 226 PRO C O 1
ATOM 5349 N N . SER C 1 228 ? 8.531 24.850 5.440 1.00 25.67 227 SER C N 1
ATOM 5350 C CA . SER C 1 228 ? 8.821 25.361 6.772 1.00 27.97 227 SER C CA 1
ATOM 5351 C C . SER C 1 228 ? 8.965 24.170 7.706 1.00 30.44 227 SER C C 1
ATOM 5352 O O . SER C 1 228 ? 8.186 23.221 7.626 1.00 30.22 227 SER C O 1
ATOM 5355 N N . LYS C 1 229 ? 9.958 24.214 8.587 1.00 30.63 228 LYS C N 1
ATOM 5356 C CA . LYS C 1 229 ? 10.162 23.119 9.527 1.00 32.75 228 LYS C CA 1
ATOM 5357 C C . LYS C 1 229 ? 9.476 23.428 10.855 1.00 31.88 228 LYS C C 1
ATOM 5358 O O . LYS C 1 229 ? 9.588 22.667 11.817 1.00 33.08 228 LYS C O 1
ATOM 5364 N N . LEU C 1 230 ? 8.752 24.542 10.897 1.00 29.42 229 LEU C N 1
ATOM 5365 C CA . LEU C 1 230 ? 8.052 24.956 12.109 1.00 29.44 229 LEU C CA 1
ATOM 5366 C C . LEU C 1 230 ? 6.547 25.097 11.902 1.00 30.60 229 LEU C C 1
ATOM 5367 O O . LEU C 1 230 ? 5.831 25.540 12.799 1.00 30.79 229 LEU C O 1
ATOM 5372 N N . GLY C 1 231 ? 6.071 24.727 10.718 1.00 30.31 230 GLY C N 1
ATOM 5373 C CA . GLY C 1 231 ? 4.651 24.822 10.435 1.00 32.35 230 GLY C CA 1
ATOM 5374 C C . GLY C 1 231 ? 4.151 26.237 10.207 1.00 33.49 230 GLY C C 1
ATOM 5375 O O . GLY C 1 231 ? 2.968 26.519 10.401 1.00 33.77 230 GLY C O 1
ATOM 5376 N N . HIS C 1 232 ? 5.046 27.133 9.800 1.00 32.99 231 HIS C N 1
ATOM 5377 C CA . HIS C 1 232 ? 4.668 28.518 9.539 1.00 34.13 231 HIS C CA 1
ATOM 5378 C C . HIS C 1 232 ? 4.358 28.725 8.059 1.00 34.73 231 HIS C C 1
ATOM 5379 O O . HIS C 1 232 ? 4.786 27.944 7.209 1.00 33.96 231 HIS C O 1
ATOM 5386 N N . ASN C 1 233 ? 3.611 29.782 7.752 1.00 35.54 232 ASN C N 1
ATOM 5387 C CA . ASN C 1 233 ? 3.260 30.082 6.371 1.00 36.88 232 ASN C CA 1
ATOM 5388 C C . ASN C 1 233 ? 4.510 30.549 5.630 1.00 36.49 232 ASN C C 1
ATOM 5389 O O . ASN C 1 233 ? 5.423 31.071 6.304 1.00 34.42 232 ASN C O 1
ATOM 5395 N N . ILE D 1 8 ? 16.304 91.424 -10.834 1.00 16.28 5 ILE D N 1
ATOM 5396 C CA . ILE D 1 8 ? 15.246 91.457 -9.777 1.00 14.30 5 ILE D CA 1
ATOM 5397 C C . ILE D 1 8 ? 15.541 92.620 -8.826 1.00 14.57 5 ILE D C 1
ATOM 5398 O O . ILE D 1 8 ? 16.703 92.914 -8.543 1.00 14.68 5 ILE D O 1
ATOM 5403 N N . SER D 1 9 ? 14.497 93.296 -8.349 1.00 15.65 6 SER D N 1
ATOM 5404 C CA . SER D 1 9 ? 14.691 94.442 -7.459 1.00 16.80 6 SER D CA 1
ATOM 5405 C C . SER D 1 9 ? 15.098 94.008 -6.056 1.00 17.53 6 SER D C 1
ATOM 5406 O O . SER D 1 9 ? 15.018 92.826 -5.720 1.00 15.67 6 SER D O 1
ATOM 5409 N N . ASP D 1 10 ? 15.528 94.962 -5.233 1.00 17.48 7 ASP D N 1
ATOM 5410 C CA . ASP D 1 10 ? 15.948 94.636 -3.875 1.00 16.51 7 ASP D CA 1
ATOM 5411 C C . ASP D 1 10 ? 14.791 94.448 -2.891 1.00 15.71 7 ASP D C 1
ATOM 5412 O O . ASP D 1 10 ? 15.008 94.100 -1.731 1.00 15.04 7 ASP D O 1
ATOM 5417 N N . ASN D 1 11 ? 13.567 94.681 -3.352 1.00 16.42 8 ASN D N 1
ATOM 5418 C CA . ASN D 1 11 ? 12.387 94.502 -2.510 1.00 16.43 8 ASN D CA 1
ATOM 5419 C C . ASN D 1 11 ? 11.262 93.998 -3.407 1.00 15.89 8 ASN D C 1
ATOM 5420 O O . ASN D 1 11 ? 10.825 94.695 -4.324 1.00 16.05 8 ASN D O 1
ATOM 5425 N N . VAL D 1 12 ? 10.795 92.782 -3.149 1.00 14.49 9 VAL D N 1
ATOM 5426 C CA . VAL D 1 12 ? 9.758 92.198 -3.985 1.00 13.78 9 VAL D CA 1
ATOM 5427 C C . VAL D 1 12 ? 8.576 91.649 -3.228 1.00 12.78 9 VAL D C 1
ATOM 5428 O O . VAL D 1 12 ? 8.652 91.367 -2.036 1.00 11.84 9 VAL D O 1
ATOM 5432 N N . ARG D 1 13 ? 7.476 91.495 -3.948 1.00 12.83 10 ARG D N 1
ATOM 5433 C CA . ARG D 1 13 ? 6.278 90.922 -3.374 1.00 11.99 10 ARG D CA 1
ATOM 5434 C C . ARG D 1 13 ? 6.387 89.432 -3.670 1.00 11.47 10 ARG D C 1
ATOM 5435 O O . ARG D 1 13 ? 7.101 89.025 -4.592 1.00 11.24 10 ARG D O 1
ATOM 5443 N N . ILE D 1 14 ? 5.693 88.629 -2.878 1.00 9.42 11 ILE D N 1
ATOM 5444 C CA . ILE D 1 14 ? 5.668 87.186 -3.069 1.00 12.08 11 ILE D CA 1
ATOM 5445 C C . ILE D 1 14 ? 4.215 86.730 -3.077 1.00 12.27 11 ILE D C 1
ATOM 5446 O O . ILE D 1 14 ? 3.433 87.122 -2.213 1.00 12.03 11 ILE D O 1
ATOM 5451 N N . LYS D 1 15 ? 3.865 85.915 -4.067 1.00 12.42 12 LYS D N 1
ATOM 5452 C CA . LYS D 1 15 ? 2.523 85.352 -4.193 1.00 13.69 12 LYS D CA 1
ATOM 5453 C C . LYS D 1 15 ? 2.728 83.859 -4.400 1.00 13.90 12 LYS D C 1
ATOM 5454 O O . LYS D 1 15 ? 3.551 83.448 -5.220 1.00 13.43 12 LYS D O 1
ATOM 5460 N N . LEU D 1 16 ? 1.984 83.047 -3.660 1.00 12.64 13 LEU D N 1
ATOM 5461 C CA . LEU D 1 16 ? 2.142 81.605 -3.765 1.00 11.59 13 LEU D CA 1
ATOM 5462 C C . LEU D 1 16 ? 0.828 80.848 -3.865 1.00 12.26 13 LEU D C 1
ATOM 5463 O O . LEU D 1 16 ? -0.158 81.197 -3.209 1.00 12.73 13 LEU D O 1
ATOM 5468 N N . TYR D 1 17 ? 0.830 79.810 -4.698 1.00 12.09 14 TYR D N 1
ATOM 5469 C CA . TYR D 1 17 ? -0.331 78.942 -4.880 1.00 12.01 14 TYR D CA 1
ATOM 5470 C C . TYR D 1 17 ? 0.182 77.517 -4.707 1.00 13.18 14 TYR D C 1
ATOM 5471 O O . TYR D 1 17 ? 1.128 77.111 -5.379 1.00 12.03 14 TYR D O 1
ATOM 5488 N N . GLU D 1 19 ? -0.935 73.222 -4.020 1.00 11.18 16 GLU D N 1
ATOM 5489 C CA . GLU D 1 19 ? -1.943 72.182 -3.986 1.00 12.86 16 GLU D CA 1
ATOM 5490 C C . GLU D 1 19 ? -1.228 70.865 -3.756 1.00 11.43 16 GLU D C 1
ATOM 5491 O O . GLU D 1 19 ? -0.167 70.620 -4.331 1.00 9.55 16 GLU D O 1
ATOM 5497 N N . GLY D 1 20 ? -1.793 70.024 -2.902 1.00 11.76 17 GLY D N 1
ATOM 5498 C CA . GLY D 1 20 ? -1.153 68.749 -2.654 1.00 12.88 17 GLY D CA 1
ATOM 5499 C C . GLY D 1 20 ? -2.022 67.718 -1.972 1.00 12.97 17 GLY D C 1
ATOM 5500 O O . GLY D 1 20 ? -3.140 68.000 -1.547 1.00 11.91 17 GLY D O 1
ATOM 5501 N N . THR D 1 21 ? -1.499 66.501 -1.893 1.00 10.29 18 THR D N 1
ATOM 5502 C CA . THR D 1 21 ? -2.183 65.407 -1.222 1.00 11.26 18 THR D CA 1
ATOM 5503 C C . THR D 1 21 ? -1.113 64.687 -0.410 1.00 11.56 18 THR D C 1
ATOM 5504 O O . THR D 1 21 ? -0.090 64.287 -0.959 1.00 11.34 18 THR D O 1
ATOM 5508 N N . VAL D 1 22 ? -1.347 64.559 0.896 1.00 10.50 19 VAL D N 1
ATOM 5509 C CA . VAL D 1 22 ? -0.426 63.887 1.820 1.00 12.18 19 VAL D CA 1
ATOM 5510 C C . VAL D 1 22 ? -1.211 62.839 2.613 1.00 11.58 19 VAL D C 1
ATOM 5511 O O . VAL D 1 22 ? -2.189 63.173 3.293 1.00 13.98 19 VAL D O 1
ATOM 5515 N N . ASN D 1 23 ? -0.775 61.581 2.544 1.00 12.38 20 ASN D N 1
ATOM 5516 C CA . ASN D 1 23 ? -1.469 60.488 3.235 1.00 10.04 20 ASN D CA 1
ATOM 5517 C C . ASN D 1 23 ? -2.952 60.522 2.876 1.00 11.55 20 ASN D C 1
ATOM 5518 O O . ASN D 1 23 ? -3.820 60.348 3.734 1.00 12.25 20 ASN D O 1
ATOM 5523 N N . ASN D 1 24 ? -3.219 60.760 1.597 1.00 11.13 21 ASN D N 1
ATOM 5524 C CA . ASN D 1 24 ? -4.565 60.821 1.040 1.00 15.35 21 ASN D CA 1
ATOM 5525 C C . ASN D 1 24 ? -5.403 62.008 1.497 1.00 15.95 21 ASN D C 1
ATOM 5526 O O . ASN D 1 24 ? -6.621 62.015 1.312 1.00 16.89 21 ASN D O 1
ATOM 5531 N N . HIS D 1 25 ? -4.770 63.006 2.108 1.00 12.52 22 HIS D N 1
ATOM 5532 C CA . HIS D 1 25 ? -5.527 64.185 2.501 1.00 14.28 22 HIS D CA 1
ATOM 5533 C C . HIS D 1 25 ? -5.185 65.315 1.544 1.00 12.17 22 HIS D C 1
ATOM 5534 O O . HIS D 1 25 ? -4.036 65.756 1.466 1.00 11.25 22 HIS D O 1
ATOM 5541 N N . HIS D 1 26 ? -6.197 65.766 0.812 1.00 11.42 23 HIS D N 1
ATOM 5542 C CA . HIS D 1 26 ? -6.042 66.834 -0.168 1.00 13.28 23 HIS D CA 1
ATOM 5543 C C . HIS D 1 26 ? -6.137 68.198 0.506 1.00 14.86 23 HIS D C 1
ATOM 5544 O O . HIS D 1 26 ? -6.907 68.384 1.446 1.00 13.89 23 HIS D O 1
ATOM 5551 N N . PHE D 1 27 ? -5.349 69.150 0.023 1.00 11.74 24 PHE D N 1
ATOM 5552 C CA . PHE D 1 27 ? -5.362 70.491 0.591 1.00 11.87 24 PHE D CA 1
ATOM 5553 C C . PHE D 1 27 ? -4.818 71.489 -0.421 1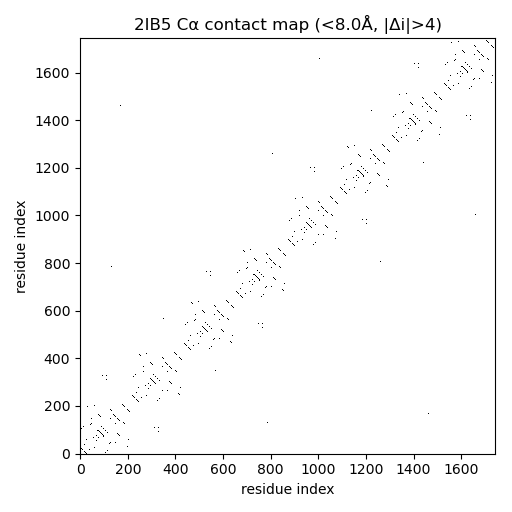.00 13.27 24 PHE D C 1
ATOM 5554 O O . PHE D 1 27 ? -4.203 71.106 -1.415 1.00 11.93 24 PHE D O 1
ATOM 5570 N N . CYS D 1 29 ? -3.174 75.749 -0.523 1.00 14.58 26 CYS D N 1
ATOM 5571 C CA . CYS D 1 29 ? -2.713 76.890 0.252 1.00 14.37 26 CYS D CA 1
ATOM 5572 C C . CYS D 1 29 ? -2.430 78.051 -0.676 1.00 13.59 26 CYS D C 1
ATOM 5573 O O . CYS D 1 29 ? -2.181 77.867 -1.867 1.00 10.85 26 CYS D O 1
ATOM 5576 N N . GLU D 1 30 ? -2.470 79.253 -0.117 1.00 13.28 27 GLU D N 1
ATOM 5577 C CA . GLU D 1 30 ? -2.160 80.457 -0.869 1.00 13.41 27 GLU D CA 1
ATOM 5578 C C . GLU D 1 30 ? -1.400 81.343 0.100 1.00 13.19 27 GLU D C 1
ATOM 5579 O O . GLU D 1 30 ? -1.691 81.346 1.294 1.00 13.34 27 GLU D O 1
ATOM 5585 N N . ALA D 1 31 ? -0.419 82.077 -0.407 1.00 12.25 28 ALA D N 1
ATOM 5586 C CA . ALA D 1 31 ? 0.366 82.957 0.447 1.00 12.40 28 ALA D CA 1
ATOM 5587 C C . ALA D 1 31 ? 0.657 84.299 -0.205 1.00 12.54 28 ALA D C 1
ATOM 5588 O O . ALA D 1 31 ? 0.713 84.421 -1.429 1.00 13.47 28 ALA D O 1
ATOM 5590 N N . GLU D 1 32 ? 0.829 85.300 0.649 1.00 13.47 29 GLU D N 1
ATOM 5591 C CA . GLU D 1 32 ? 1.137 86.665 0.259 1.00 16.51 29 GLU D CA 1
ATOM 5592 C C . GLU D 1 32 ? 2.292 87.077 1.153 1.00 12.11 29 GLU D C 1
ATOM 5593 O O . GLU D 1 32 ? 2.227 86.912 2.367 1.00 11.65 29 GLU D O 1
ATOM 5599 N N . GLY D 1 33 ? 3.349 87.611 0.560 1.00 13.48 30 GLY D N 1
ATOM 5600 C CA . GLY D 1 33 ? 4.480 88.019 1.367 1.00 14.36 30 GLY D CA 1
ATOM 5601 C C . GLY D 1 33 ? 5.373 89.029 0.685 1.00 14.25 30 GLY D C 1
ATOM 5602 O O . GLY D 1 33 ? 4.965 89.708 -0.258 1.00 13.10 30 GLY D O 1
ATOM 5603 N N . GLU D 1 34 ? 6.603 89.124 1.172 1.00 13.90 31 GLU D N 1
ATOM 5604 C CA . GLU D 1 34 ? 7.578 90.049 0.620 1.00 15.48 31 GLU D CA 1
ATOM 5605 C C . GLU D 1 34 ? 8.961 89.543 0.989 1.00 16.93 31 GLU D C 1
ATOM 5606 O O . GLU D 1 34 ? 9.113 88.762 1.924 1.00 14.88 31 GLU D O 1
ATOM 5612 N N . GLY D 1 35 ? 9.965 89.986 0.245 1.00 16.41 32 GLY D N 1
ATOM 5613 C CA . GLY D 1 35 ? 11.321 89.566 0.531 1.00 16.89 32 GLY D CA 1
ATOM 5614 C C . GLY D 1 35 ? 12.336 90.532 -0.043 1.00 15.59 32 GLY D C 1
ATOM 5615 O O . GLY D 1 35 ? 12.016 91.352 -0.901 1.00 14.25 32 GLY D O 1
ATOM 5616 N N . LYS D 1 36 ? 13.563 90.447 0.455 1.00 14.63 33 LYS D N 1
ATOM 5617 C CA . LYS D 1 36 ? 14.650 91.289 -0.022 1.00 15.28 33 LYS D CA 1
ATOM 5618 C C . LYS D 1 36 ? 15.641 90.297 -0.629 1.00 12.60 33 LYS D C 1
ATOM 5619 O O . LYS D 1 36 ? 16.485 89.742 0.071 1.00 13.60 33 LYS D O 1
ATOM 5625 N N . PRO D 1 37 ? 15.542 90.067 -1.948 1.00 13.27 34 PRO D N 1
ATOM 5626 C CA . PRO D 1 37 ? 16.387 89.139 -2.706 1.00 14.14 34 PRO D CA 1
ATOM 5627 C C . PRO D 1 37 ? 17.872 89.106 -2.383 1.00 12.83 34 PRO D C 1
ATOM 5628 O O . PRO D 1 37 ? 18.456 88.027 -2.267 1.00 12.58 34 PRO D O 1
ATOM 5632 N N . TYR D 1 38 ? 18.480 90.277 -2.236 1.00 14.50 35 TYR D N 1
ATOM 5633 C CA . TYR D 1 38 ? 19.907 90.352 -1.967 1.00 13.04 35 TYR D CA 1
ATOM 5634 C C . TYR D 1 38 ? 20.263 90.283 -0.484 1.00 15.38 35 TYR D C 1
ATOM 5635 O O . TYR D 1 38 ? 21.402 89.981 -0.130 1.00 15.74 35 TYR D O 1
ATOM 5644 N N . GLU D 1 39 ? 19.290 90.560 0.380 1.00 13.78 36 GLU D N 1
ATOM 5645 C CA . GLU D 1 39 ? 19.508 90.488 1.823 1.00 15.90 36 GLU D CA 1
ATOM 5646 C C . GLU D 1 39 ? 19.255 89.055 2.287 1.00 15.02 36 GLU D C 1
ATOM 5647 O O . GLU D 1 39 ? 19.723 88.639 3.352 1.00 12.01 36 GLU D O 1
ATOM 5653 N N . GLY D 1 40 ? 18.503 88.311 1.475 1.00 11.11 37 GLY D N 1
ATOM 5654 C CA . GLY D 1 40 ? 18.201 86.927 1.795 1.00 13.32 37 GLY D CA 1
ATOM 5655 C C . GLY D 1 40 ? 17.111 86.724 2.831 1.00 13.92 37 GLY D C 1
ATOM 5656 O O . GLY D 1 40 ? 16.939 85.614 3.329 1.00 14.91 37 GLY D O 1
ATOM 5657 N N . THR D 1 41 ? 16.367 87.781 3.147 1.00 12.82 38 THR D N 1
ATOM 5658 C CA . THR D 1 41 ? 15.294 87.695 4.142 1.00 12.47 38 THR D CA 1
ATOM 5659 C C . THR D 1 41 ? 13.909 87.796 3.513 1.00 12.64 38 THR D C 1
ATOM 5660 O O . THR D 1 41 ? 13.731 88.444 2.482 1.00 13.08 38 THR D O 1
ATOM 5664 N N . GLN D 1 42 ? 12.922 87.170 4.148 1.00 11.95 39 GLN D N 1
ATOM 5665 C CA . GLN D 1 42 ? 11.562 87.187 3.614 1.00 12.63 39 GLN D CA 1
ATOM 5666 C C . GLN D 1 42 ? 10.520 86.692 4.611 1.00 12.78 39 GLN D C 1
ATOM 5667 O O . GLN D 1 42 ? 10.844 86.061 5.614 1.00 13.28 39 GLN D O 1
ATOM 5681 N N . GLU D 1 44 ? 6.132 85.308 4.680 1.00 13.90 41 GLU D N 1
ATOM 5682 C CA . GLU D 1 44 ? 4.908 85.008 3.947 1.00 14.52 41 GLU D CA 1
ATOM 5683 C C . GLU D 1 44 ? 3.792 84.712 4.941 1.00 14.51 41 GLU D C 1
ATOM 5684 O O . GLU D 1 44 ? 4.034 84.133 5.996 1.00 13.45 41 GLU D O 1
ATOM 5690 N N . ASN D 1 45 ? 2.579 85.136 4.608 1.00 12.65 42 ASN D N 1
ATOM 5691 C CA . ASN D 1 45 ? 1.408 84.834 5.424 1.00 14.34 42 ASN D CA 1
ATOM 5692 C C . ASN D 1 45 ? 0.783 83.703 4.615 1.00 14.31 42 ASN D C 1
ATOM 5693 O O . ASN D 1 45 ? 0.219 83.943 3.545 1.00 14.38 42 ASN D O 1
ATOM 5698 N N . ILE D 1 46 ? 0.910 82.477 5.113 1.00 13.36 43 ILE D N 1
ATOM 5699 C CA . ILE D 1 46 ? 0.404 81.303 4.410 1.00 13.47 43 ILE D CA 1
ATOM 5700 C C . ILE D 1 46 ? -0.931 80.820 4.962 1.00 11.16 43 ILE D C 1
ATOM 5701 O O . ILE D 1 46 ? -1.038 80.480 6.139 1.00 12.43 43 ILE D O 1
ATOM 5706 N N . LYS D 1 47 ? -1.934 80.779 4.089 1.00 11.22 44 LYS D N 1
ATOM 5707 C CA . LYS D 1 47 ? -3.283 80.364 4.456 1.00 11.43 44 LYS D CA 1
ATOM 5708 C C . LYS D 1 47 ? -3.672 79.033 3.821 1.00 12.72 44 LYS D C 1
ATOM 5709 O O . LYS D 1 47 ? -3.492 78.835 2.619 1.00 13.85 44 LYS D O 1
ATOM 5715 N N . VAL D 1 48 ? -4.192 78.121 4.636 1.00 12.52 45 VAL D N 1
ATOM 5716 C CA . VAL D 1 48 ? -4.657 76.833 4.135 1.00 12.92 45 VAL D CA 1
ATOM 5717 C C . VAL D 1 48 ? -6.077 77.136 3.675 1.00 13.46 45 VAL D C 1
ATOM 5718 O O . VAL D 1 48 ? -6.990 77.242 4.488 1.00 15.28 45 VAL D O 1
ATOM 5722 N N . THR D 1 49 ? -6.248 77.284 2.367 1.00 13.72 46 THR D N 1
ATOM 5723 C CA . THR D 1 49 ? -7.538 77.625 1.777 1.00 15.23 46 THR D CA 1
ATOM 5724 C C . THR D 1 49 ? -8.516 76.469 1.613 1.00 17.72 46 THR D C 1
ATOM 5725 O O . THR D 1 49 ? -9.725 76.683 1.518 1.00 16.65 46 THR D O 1
ATOM 5729 N N . LYS D 1 50 ? -7.991 75.250 1.559 1.00 17.01 47 LYS D N 1
ATOM 5730 C CA . LYS D 1 50 ? -8.822 74.064 1.420 1.00 17.70 47 LYS D CA 1
ATOM 5731 C C . LYS D 1 50 ? -8.215 72.908 2.193 1.00 17.64 47 LYS D C 1
ATOM 5732 O O . LYS D 1 50 ? -7.003 72.700 2.160 1.00 13.91 47 LYS D O 1
ATOM 5738 N N . GLY D 1 51 ? -9.066 72.172 2.901 1.00 16.73 48 GLY D N 1
ATOM 5739 C CA . GLY D 1 51 ? -8.604 71.028 3.665 1.00 18.72 48 GLY D CA 1
ATOM 5740 C C . GLY D 1 51 ? -8.008 71.361 5.017 1.00 21.01 48 GLY D C 1
ATOM 5741 O O . GLY D 1 51 ? -7.343 70.523 5.620 1.00 18.94 48 GLY D O 1
ATOM 5742 N N . GLY D 1 52 ? -8.244 72.578 5.499 1.00 20.26 49 GLY D N 1
ATOM 5743 C CA . GLY D 1 52 ? -7.701 72.970 6.788 1.00 20.70 49 GLY D CA 1
ATOM 5744 C C . GLY D 1 52 ? -8.765 73.088 7.865 1.00 21.37 49 GLY D C 1
ATOM 5745 O O . GLY D 1 52 ? -9.938 73.273 7.545 1.00 20.49 49 GLY D O 1
ATOM 5746 N N . PRO D 1 53 ? -8.396 72.967 9.152 1.00 21.67 50 PRO D N 1
ATOM 5747 C CA . PRO D 1 53 ? -7.045 72.711 9.669 1.00 20.51 50 PRO D CA 1
ATOM 5748 C C . PRO D 1 53 ? -6.510 71.373 9.154 1.00 18.97 50 PRO D C 1
ATOM 5749 O O . PRO D 1 53 ? -7.238 70.383 9.113 1.00 19.88 50 PRO D O 1
ATOM 5753 N N . LEU D 1 54 ? -5.239 71.341 8.769 1.00 17.70 51 LEU D N 1
ATOM 5754 C CA . LEU D 1 54 ? -4.634 70.114 8.257 1.00 14.94 51 LEU D CA 1
ATOM 5755 C C . LEU D 1 54 ? -4.527 69.044 9.340 1.00 15.63 51 LEU D C 1
ATOM 5756 O O . LEU D 1 54 ? -4.298 69.353 10.508 1.00 15.88 51 LEU D O 1
ATOM 5761 N N . PRO D 1 55 ? -4.759 67.769 8.985 1.00 14.77 52 PRO D N 1
ATOM 5762 C CA . PRO D 1 55 ? -4.610 66.669 9.930 1.00 15.76 52 PRO D CA 1
ATOM 5763 C C . PRO D 1 55 ? -3.158 66.246 10.177 1.00 16.76 52 PRO D C 1
ATOM 5764 O O . PRO D 1 55 ? -2.879 65.106 10.537 1.00 16.90 52 PRO D O 1
ATOM 5768 N N . PHE D 1 56 ? -2.236 67.175 9.954 1.00 16.16 53 PHE D N 1
ATOM 5769 C CA . PHE D 1 56 ? -0.816 66.926 10.170 1.00 13.46 53 PHE D CA 1
ATOM 5770 C C . PHE D 1 56 ? -0.119 68.262 10.378 1.00 13.36 53 PHE D C 1
ATOM 5771 O O . PHE D 1 56 ? -0.693 69.319 10.107 1.00 12.26 53 PHE D O 1
ATOM 5779 N N . SER D 1 57 ? 1.112 68.218 10.868 1.00 12.03 54 SER D N 1
ATOM 5780 C CA . SER D 1 57 ? 1.856 69.442 11.127 1.00 12.33 54 SER D CA 1
ATOM 5781 C C . SER D 1 57 ? 2.166 70.250 9.873 1.00 13.13 54 SER D C 1
ATOM 5782 O O . SER D 1 57 ? 2.634 69.713 8.870 1.00 11.78 54 SER D O 1
ATOM 5785 N N . PHE D 1 58 ? 1.908 71.552 9.941 1.00 11.91 55 PHE D N 1
ATOM 5786 C CA . PHE D 1 58 ? 2.190 72.432 8.821 1.00 13.25 55 PHE D CA 1
ATOM 5787 C C . PHE D 1 58 ? 3.697 72.450 8.579 1.00 12.23 55 PHE D C 1
ATOM 5788 O O . PHE D 1 58 ? 4.160 72.856 7.511 1.00 13.24 55 PHE D O 1
ATOM 5796 N N . ASP D 1 59 ? 4.464 72.008 9.573 1.00 11.85 56 ASP D N 1
ATOM 5797 C CA . ASP D 1 59 ? 5.916 72.004 9.443 1.00 10.33 56 ASP D CA 1
ATOM 5798 C C . ASP D 1 59 ? 6.426 71.323 8.175 1.00 11.93 56 ASP D C 1
ATOM 5799 O O . ASP D 1 59 ? 7.425 71.763 7.611 1.00 11.35 56 ASP D O 1
ATOM 5804 N N . ILE D 1 60 ? 5.764 70.263 7.710 1.00 10.60 57 ILE D N 1
ATOM 5805 C CA . ILE D 1 60 ? 6.263 69.604 6.501 1.00 8.92 57 ILE D CA 1
ATOM 5806 C C . ILE D 1 60 ? 6.062 70.424 5.230 1.00 10.03 57 ILE D C 1
ATOM 5807 O O . ILE D 1 60 ? 6.707 70.156 4.212 1.00 9.52 57 ILE D O 1
ATOM 5812 N N . LEU D 1 61 ? 5.190 71.429 5.290 1.00 8.27 58 LEU D N 1
ATOM 5813 C CA . LEU D 1 61 ? 4.936 72.278 4.131 1.00 10.02 58 LEU D CA 1
ATOM 5814 C C . LEU D 1 61 ? 5.870 73.486 4.097 1.00 10.07 58 LEU D C 1
ATOM 5815 O O . LEU D 1 61 ? 6.181 74.014 3.031 1.00 12.05 58 LEU D O 1
ATOM 5820 N N . THR D 1 62 ? 6.322 73.908 5.271 1.00 10.05 59 THR D N 1
ATOM 5821 C CA . THR D 1 62 ? 7.208 75.066 5.404 1.00 11.07 59 THR D CA 1
ATOM 5822 C C . THR D 1 62 ? 8.339 75.235 4.375 1.00 11.35 59 THR D C 1
ATOM 5823 O O . THR D 1 62 ? 8.431 76.272 3.709 1.00 14.21 59 THR D O 1
ATOM 5827 N N . PRO D 1 63 ? 9.212 74.227 4.221 1.00 12.58 60 PRO D N 1
ATOM 5828 C CA . PRO D 1 63 ? 10.310 74.349 3.256 1.00 12.16 60 PRO D CA 1
ATOM 5829 C C . PRO D 1 63 ? 9.914 74.338 1.778 1.00 14.14 60 PRO D C 1
ATOM 5830 O O . PRO D 1 63 ? 10.762 74.510 0.902 1.00 15.68 60 PRO D O 1
ATOM 5834 N N . ASN D 1 64 ? 8.632 74.141 1.498 1.00 12.29 61 ASN D N 1
ATOM 5835 C CA . ASN D 1 64 ? 8.162 74.137 0.119 1.00 15.12 61 ASN D CA 1
ATOM 5836 C C . ASN D 1 64 ? 7.690 75.533 -0.238 1.00 19.38 61 ASN D C 1
ATOM 5837 O O . ASN D 1 64 ? 7.401 75.827 -1.401 1.00 16.82 61 ASN D O 1
ATOM 5842 N N . CYS D 1 65 ? 7.509 76.573 0.584 1.00 15.38 62 CYS D N 1
ATOM 5843 C CA . CYS D 1 65 ? 6.911 77.906 0.346 1.00 19.53 62 CYS D CA 1
ATOM 5844 C C . CYS D 1 65 ? 7.823 79.035 -0.121 1.00 22.27 62 CYS D C 1
ATOM 5845 O O . CYS D 1 65 ? 7.263 80.029 -0.581 1.00 25.18 62 CYS D O 1
ATOM 5872 N N . SER D 1 67 ? 11.756 79.314 -1.751 1.00 12.90 66 SER D N 1
ATOM 5873 C CA . SER D 1 67 ? 11.841 80.691 -2.238 1.00 14.10 66 SER D CA 1
ATOM 5874 C C . SER D 1 67 ? 13.330 81.024 -2.394 1.00 13.83 66 SER D C 1
ATOM 5875 O O . SER D 1 67 ? 13.840 81.966 -1.790 1.00 14.72 66 SER D O 1
ATOM 5878 N N . VAL D 1 68 ? 14.010 80.249 -3.236 1.00 14.51 67 VAL D N 1
ATOM 5879 C CA . VAL D 1 68 ? 15.454 80.374 -3.437 1.00 12.19 67 VAL D CA 1
ATOM 5880 C C . VAL D 1 68 ? 16.028 81.551 -4.225 1.00 13.50 67 VAL D C 1
ATOM 5881 O O . VAL D 1 68 ? 17.250 81.688 -4.321 1.00 13.42 67 VAL D O 1
ATOM 5885 N N . ALA D 1 69 ? 15.172 82.393 -4.796 1.00 10.90 68 ALA D N 1
ATOM 5886 C CA . ALA D 1 69 ? 15.664 83.569 -5.512 1.00 9.99 68 ALA D CA 1
ATOM 5887 C C . ALA D 1 69 ? 15.998 84.600 -4.430 1.00 9.47 68 ALA D C 1
ATOM 5888 O O . ALA D 1 69 ? 16.664 85.602 -4.685 1.00 11.38 68 ALA D O 1
ATOM 5890 N N . ILE D 1 70 ? 15.521 84.340 -3.217 1.00 11.87 69 ILE D N 1
ATOM 5891 C CA . ILE D 1 70 ? 15.767 85.223 -2.083 1.00 12.46 69 ILE D CA 1
ATOM 5892 C C . ILE D 1 70 ? 16.822 84.561 -1.203 1.00 13.90 69 ILE D C 1
ATOM 5893 O O . ILE D 1 70 ? 16.522 83.683 -0.387 1.00 16.25 69 ILE D O 1
ATOM 5898 N N . THR D 1 71 ? 18.064 84.982 -1.399 1.00 11.18 70 THR D N 1
ATOM 5899 C CA . THR D 1 71 ? 19.203 84.443 -0.669 1.00 10.82 70 THR D CA 1
ATOM 5900 C C . THR D 1 71 ? 20.351 85.426 -0.818 1.00 13.28 70 THR D C 1
ATOM 5901 O O . THR D 1 71 ? 20.597 85.933 -1.913 1.00 13.49 70 THR D O 1
ATOM 5905 N N . LYS D 1 72 ? 21.051 85.705 0.275 1.00 12.80 71 LYS D N 1
ATOM 5906 C CA . LYS D 1 72 ? 22.189 86.608 0.199 1.00 12.00 71 LYS D CA 1
ATOM 5907 C C . LYS D 1 72 ? 23.336 85.784 -0.380 1.00 13.22 71 LYS D C 1
ATOM 5908 O O . LYS D 1 72 ? 23.909 84.946 0.316 1.00 12.09 71 LYS D O 1
ATOM 5914 N N . TYR D 1 73 ? 23.652 86.000 -1.655 1.00 12.06 72 TYR D N 1
ATOM 5915 C CA . TYR D 1 73 ? 24.727 85.252 -2.296 1.00 12.97 72 TYR D CA 1
ATOM 5916 C C . TYR D 1 73 ? 26.059 85.953 -2.091 1.00 13.44 72 TYR D C 1
ATOM 5917 O O . TYR D 1 73 ? 26.395 86.911 -2.787 1.00 13.78 72 TYR D O 1
ATOM 5926 N N . THR D 1 74 ? 26.820 85.457 -1.125 1.00 10.96 73 THR D N 1
ATOM 5927 C CA . THR D 1 74 ? 28.099 86.062 -0.783 1.00 11.63 73 THR D CA 1
ATOM 5928 C C . THR D 1 74 ? 29.290 85.462 -1.506 1.00 11.33 73 THR D C 1
ATOM 5929 O O . THR D 1 74 ? 29.155 84.545 -2.313 1.00 10.38 73 THR D O 1
ATOM 5933 N N . SER D 1 75 ? 30.456 86.026 -1.208 1.00 10.66 74 SER D N 1
ATOM 5934 C CA . SER D 1 75 ? 31.736 85.549 -1.712 1.00 13.05 74 SER D CA 1
ATOM 5935 C C . SER D 1 75 ? 31.920 85.437 -3.215 1.00 14.42 74 SER D C 1
ATOM 5936 O O . SER D 1 75 ? 32.701 84.606 -3.684 1.00 15.22 74 SER D O 1
ATOM 5939 N N . GLY D 1 76 ? 31.208 86.266 -3.968 1.00 13.93 75 GLY D N 1
ATOM 5940 C CA . GLY D 1 76 ? 31.331 86.237 -5.414 1.00 13.48 75 GLY D CA 1
ATOM 5941 C C . GLY D 1 76 ? 30.770 84.994 -6.078 1.00 14.46 75 GLY D C 1
ATOM 5942 O O . GLY D 1 76 ? 30.983 84.779 -7.271 1.00 12.61 75 GLY D O 1
ATOM 5943 N N . ILE D 1 77 ? 30.058 84.168 -5.318 1.00 13.56 76 ILE D N 1
ATOM 5944 C CA . ILE D 1 77 ? 29.488 82.948 -5.873 1.00 12.78 76 ILE D CA 1
ATOM 5945 C C . ILE D 1 77 ? 28.367 83.269 -6.859 1.00 11.36 76 ILE D C 1
ATOM 5946 O O . ILE D 1 77 ? 27.421 83.973 -6.517 1.00 10.75 76 ILE D O 1
ATOM 5951 N N . PRO D 1 78 ? 28.509 82.841 -8.169 1.00 12.52 77 PRO D N 1
ATOM 5952 C CA . PRO D 1 78 ? 27.422 83.039 -9.092 1.00 12.05 77 PRO D CA 1
ATOM 5953 C C . PRO D 1 78 ? 26.053 82.584 -8.580 1.00 12.11 77 PRO D C 1
ATOM 5954 O O . PRO D 1 78 ? 25.911 81.494 -8.019 1.00 10.55 77 PRO D O 1
ATOM 5958 N N . ASP D 1 79 ? 25.058 83.446 -8.772 1.00 10.06 78 ASP D N 1
ATOM 5959 C CA . ASP D 1 79 ? 23.695 83.214 -8.302 1.00 11.13 78 ASP D CA 1
ATOM 5960 C C . ASP D 1 79 ? 22.827 82.650 -9.418 1.00 11.37 78 ASP D C 1
ATOM 5961 O O . ASP D 1 79 ? 22.262 83.396 -10.219 1.00 12.69 78 ASP D O 1
ATOM 5966 N N . TYR D 1 80 ? 22.734 81.323 -9.456 1.00 9.79 79 TYR D N 1
ATOM 5967 C CA . TYR D 1 80 ? 21.968 80.598 -10.466 1.00 9.76 79 TYR D CA 1
ATOM 5968 C C . TYR D 1 80 ? 20.541 81.105 -10.607 1.00 10.41 79 TYR D C 1
ATOM 5969 O O . TYR D 1 80 ? 20.010 81.203 -11.717 1.00 10.98 79 TYR D O 1
ATOM 5978 N N . PHE D 1 81 ? 19.929 81.438 -9.477 1.00 9.29 80 PHE D N 1
ATOM 5979 C CA . PHE D 1 81 ? 18.549 81.898 -9.466 1.00 9.95 80 PHE D CA 1
ATOM 5980 C C . PHE D 1 81 ? 18.348 83.320 -9.972 1.00 10.03 80 PHE D C 1
ATOM 5981 O O . PHE D 1 81 ? 17.495 83.551 -10.829 1.00 11.17 80 PHE D O 1
ATOM 5989 N N . LYS D 1 82 ? 19.119 84.270 -9.455 1.00 11.24 81 LYS D N 1
ATOM 5990 C CA . LYS D 1 82 ? 18.999 85.654 -9.915 1.00 13.29 81 LYS D CA 1
ATOM 5991 C C . LYS D 1 82 ? 19.300 85.761 -11.404 1.00 12.65 81 LYS D C 1
ATOM 5992 O O . LYS D 1 82 ? 18.673 86.544 -12.113 1.00 13.21 81 LYS D O 1
ATOM 5998 N N . GLN D 1 83 ? 20.276 84.984 -11.866 1.00 11.67 82 GLN D N 1
ATOM 5999 C CA . GLN D 1 83 ? 20.667 84.992 -13.275 1.00 14.17 82 GLN D CA 1
ATOM 6000 C C . GLN D 1 83 ? 19.574 84.466 -14.195 1.00 14.07 82 GLN D C 1
ATOM 6001 O O . GLN D 1 83 ? 19.596 84.730 -15.396 1.00 15.70 82 GLN D O 1
ATOM 6007 N N . SER D 1 84 ? 18.632 83.712 -13.634 1.00 12.36 83 SER D N 1
ATOM 6008 C CA . SER D 1 84 ? 17.560 83.105 -14.418 1.00 12.10 83 SER D CA 1
ATOM 6009 C C . SER D 1 84 ? 16.452 84.042 -14.870 1.00 13.33 83 SER D C 1
ATOM 6010 O O . SER D 1 84 ? 15.678 83.700 -15.763 1.00 15.46 83 SER D O 1
ATOM 6013 N N . PHE D 1 85 ? 16.362 85.216 -14.260 1.00 11.46 84 PHE D N 1
ATOM 6014 C CA . PHE D 1 85 ? 15.325 86.162 -14.653 1.00 13.04 84 PHE D CA 1
ATOM 6015 C C . PHE D 1 85 ? 15.760 86.930 -15.893 1.00 15.88 84 PHE D C 1
ATOM 6016 O O . PHE D 1 85 ? 16.956 87.118 -16.125 1.00 15.63 84 PHE D O 1
ATOM 6024 N N . PRO D 1 86 ? 14.795 87.403 -16.700 1.00 15.87 85 PRO D N 1
ATOM 6025 C CA . PRO D 1 86 ? 13.340 87.299 -16.543 1.00 16.98 85 PRO D CA 1
ATOM 6026 C C . PRO D 1 86 ? 12.690 85.941 -16.811 1.00 16.41 85 PRO D C 1
ATOM 6027 O O . PRO D 1 86 ? 11.530 85.738 -16.463 1.00 18.01 85 PRO D O 1
ATOM 6031 N N . GLU D 1 87 ? 13.420 85.022 -17.431 1.00 18.43 86 GLU D N 1
ATOM 6032 C CA . GLU D 1 87 ? 12.863 83.706 -17.746 1.00 17.92 86 GLU D CA 1
ATOM 6033 C C . GLU D 1 87 ? 12.325 82.953 -16.535 1.00 17.83 86 GLU D C 1
ATOM 6034 O O . GLU D 1 87 ? 11.253 82.352 -16.598 1.00 18.86 86 GLU D O 1
ATOM 6040 N N . GLY D 1 88 ? 13.070 82.975 -15.436 1.00 14.80 87 GLY D N 1
ATOM 6041 C CA . GLY D 1 88 ? 12.624 82.275 -14.246 1.00 15.62 87 GLY D CA 1
ATOM 6042 C C . GLY D 1 88 ? 13.193 80.872 -14.160 1.00 11.50 87 GLY D C 1
ATOM 6043 O O . GLY D 1 88 ? 14.148 80.539 -14.863 1.00 12.77 87 GLY D O 1
ATOM 6044 N N . PHE D 1 89 ? 12.599 80.039 -13.310 1.00 11.30 88 PHE D N 1
ATOM 6045 C CA . PHE D 1 89 ? 13.089 78.677 -13.134 1.00 10.05 88 PHE D CA 1
ATOM 6046 C C . PHE D 1 89 ? 12.078 77.785 -12.431 1.00 10.95 88 PHE D C 1
ATOM 6047 O O . PHE D 1 89 ? 11.048 78.246 -11.958 1.00 12.22 88 PHE D O 1
ATOM 6055 N N . THR D 1 90 ? 12.376 76.493 -12.385 1.00 11.58 89 THR D N 1
ATOM 6056 C CA . THR D 1 90 ? 11.513 75.548 -11.694 1.00 9.59 89 THR D CA 1
ATOM 6057 C C . THR D 1 90 ? 12.442 74.719 -10.817 1.00 9.26 89 THR D C 1
ATOM 6058 O O . THR D 1 90 ? 13.656 74.755 -10.992 1.00 10.53 89 THR D O 1
ATOM 6062 N N . TRP D 1 91 ? 11.883 74.015 -9.840 1.00 9.51 90 TRP D N 1
ATOM 6063 C CA . TRP D 1 91 ? 12.741 73.113 -9.066 1.00 8.80 90 TRP D CA 1
ATOM 6064 C C . TRP D 1 91 ? 11.846 71.918 -8.651 1.00 8.00 90 TRP D C 1
ATOM 6065 O O . TRP D 1 91 ? 10.612 71.981 -8.639 1.00 9.21 90 TRP D O 1
ATOM 6076 N N . GLU D 1 92 ? 12.518 70.804 -8.405 1.00 7.08 91 GLU D N 1
ATOM 6077 C CA . GLU D 1 92 ? 11.842 69.569 -8.050 1.00 10.25 91 GLU D CA 1
ATOM 6078 C C . GLU D 1 92 ? 12.624 68.968 -6.899 1.00 9.31 91 GLU D C 1
ATOM 6079 O O . GLU D 1 92 ? 13.849 69.098 -6.831 1.00 8.77 91 GLU D O 1
ATOM 6085 N N . ARG D 1 93 ? 11.921 68.307 -5.994 1.00 7.74 92 ARG D N 1
ATOM 6086 C CA . ARG D 1 93 ? 12.591 67.766 -4.825 1.00 9.44 92 ARG D CA 1
ATOM 6087 C C . ARG D 1 93 ? 11.815 66.643 -4.173 1.00 6.82 92 ARG D C 1
ATOM 6088 O O . ARG D 1 93 ? 10.597 66.564 -4.276 1.00 7.16 92 ARG D O 1
ATOM 6096 N N . THR D 1 94 ? 12.543 65.750 -3.521 1.00 8.21 93 THR D N 1
ATOM 6097 C CA . THR D 1 94 ? 11.908 64.696 -2.767 1.00 6.54 93 THR D CA 1
ATOM 6098 C C . THR D 1 94 ? 12.582 64.792 -1.418 1.00 8.11 93 THR D C 1
ATOM 6099 O O . THR D 1 94 ? 13.799 64.993 -1.330 1.00 5.95 93 THR D O 1
ATOM 6103 N N . THR D 1 95 ? 11.771 64.698 -0.375 1.00 7.54 94 THR D N 1
ATOM 6104 C CA . THR D 1 95 ? 12.242 64.763 0.995 1.00 8.36 94 THR D CA 1
ATOM 6105 C C . THR D 1 95 ? 11.978 63.397 1.616 1.00 7.90 94 THR D C 1
ATOM 6106 O O . THR D 1 95 ? 10.846 62.915 1.616 1.00 8.30 94 THR D O 1
ATOM 6110 N N . ILE D 1 96 ? 13.033 62.777 2.130 1.00 7.96 95 ILE D N 1
ATOM 6111 C CA . ILE D 1 96 ? 12.918 61.457 2.737 1.00 8.77 95 ILE D CA 1
ATOM 6112 C C . ILE D 1 96 ? 13.068 61.563 4.253 1.00 8.27 95 ILE D C 1
ATOM 6113 O O . ILE D 1 96 ? 14.129 61.935 4.744 1.00 8.41 95 ILE D O 1
ATOM 6118 N N . TYR D 1 97 ? 12.002 61.233 4.982 1.00 9.11 96 TYR D N 1
ATOM 6119 C CA . TYR D 1 97 ? 12.017 61.281 6.444 1.00 10.20 96 TYR D CA 1
ATOM 6120 C C . TYR D 1 97 ? 12.535 59.969 7.021 1.00 7.91 96 TYR D C 1
ATOM 6121 O O . TYR D 1 97 ? 12.317 58.901 6.444 1.00 8.01 96 TYR D O 1
ATOM 6130 N N . GLU D 1 98 ? 13.214 60.045 8.163 1.00 9.76 97 GLU D N 1
ATOM 6131 C CA . GLU D 1 98 ? 13.769 58.842 8.767 1.00 9.61 97 GLU D CA 1
ATOM 6132 C C . GLU D 1 98 ? 12.740 57.795 9.170 1.00 10.80 97 GLU D C 1
ATOM 6133 O O . GLU D 1 98 ? 13.0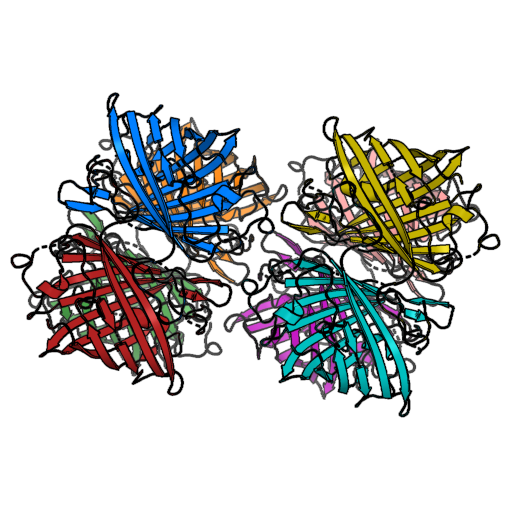92 56.624 9.318 1.00 12.27 97 GLU D O 1
ATOM 6139 N N . ASP D 1 99 ? 11.481 58.196 9.351 1.00 8.26 98 ASP D N 1
ATOM 6140 C CA . ASP D 1 99 ? 10.474 57.206 9.743 1.00 11.85 98 ASP D CA 1
ATOM 6141 C C . ASP D 1 99 ? 9.649 56.694 8.538 1.00 12.15 98 ASP D C 1
ATOM 6142 O O . ASP D 1 99 ? 8.503 56.255 8.684 1.00 12.98 98 ASP D O 1
ATOM 6147 N N . GLY D 1 100 ? 10.264 56.738 7.362 1.00 10.63 99 GLY D N 1
ATOM 6148 C CA . GLY D 1 100 ? 9.641 56.188 6.170 1.00 12.35 99 GLY D CA 1
ATOM 6149 C C . GLY D 1 100 ? 8.745 57.038 5.299 1.00 11.73 99 GLY D C 1
ATOM 6150 O O . GLY D 1 100 ? 8.266 56.553 4.274 1.00 10.72 99 GLY D O 1
ATOM 6151 N N . ALA D 1 101 ? 8.501 58.286 5.683 1.00 10.35 100 ALA D N 1
ATOM 6152 C CA . ALA D 1 101 ? 7.648 59.150 4.876 1.00 8.89 100 ALA D CA 1
ATOM 6153 C C . ALA D 1 101 ? 8.430 59.790 3.737 1.00 8.56 100 ALA D C 1
ATOM 6154 O O . ALA D 1 101 ? 9.637 60.015 3.847 1.00 8.53 100 ALA D O 1
ATOM 6156 N N . TYR D 1 102 ? 7.730 60.066 2.641 1.00 7.96 101 TYR D N 1
ATOM 6157 C CA . TYR D 1 102 ? 8.314 60.716 1.470 1.00 8.46 101 TYR D CA 1
ATOM 6158 C C . TYR D 1 102 ? 7.395 61.842 1.047 1.00 10.38 101 TYR D C 1
ATOM 6159 O O . TYR D 1 102 ? 6.176 61.701 1.091 1.00 9.63 101 TYR D O 1
ATOM 6168 N N . LEU D 1 103 ? 7.983 62.959 0.633 1.00 9.39 102 LEU D N 1
ATOM 6169 C CA . LEU D 1 103 ? 7.203 64.096 0.169 1.00 10.18 102 LEU D CA 1
ATOM 6170 C C . LEU D 1 103 ? 7.942 64.639 -1.051 1.00 8.30 102 LEU D C 1
ATOM 6171 O O . LEU D 1 103 ? 9.119 65.003 -0.967 1.00 10.06 102 LEU D O 1
ATOM 6176 N N . THR D 1 104 ? 7.252 64.653 -2.188 1.00 8.31 103 THR D N 1
ATOM 6177 C CA . THR D 1 104 ? 7.831 65.118 -3.443 1.00 9.03 103 THR D CA 1
ATOM 6178 C C . THR D 1 104 ? 7.171 66.421 -3.857 1.00 9.70 103 THR D C 1
ATOM 6179 O O . THR D 1 104 ? 5.952 66.589 -3.724 1.00 8.90 103 THR D O 1
ATOM 6183 N N . THR D 1 105 ? 7.987 67.340 -4.359 1.00 8.70 104 THR D N 1
ATOM 6184 C CA . THR D 1 105 ? 7.511 68.660 -4.748 1.00 10.23 104 THR D CA 1
ATOM 6185 C C . THR D 1 105 ? 7.947 69.084 -6.148 1.00 10.76 104 THR D C 1
ATOM 6186 O O . THR D 1 105 ? 9.062 68.799 -6.579 1.00 11.53 104 THR D O 1
ATOM 6190 N N . GLN D 1 106 ? 7.049 69.767 -6.850 1.00 10.00 105 GLN D N 1
ATOM 6191 C CA . GLN D 1 106 ? 7.323 70.299 -8.183 1.00 10.68 105 GLN D CA 1
ATOM 6192 C C . GLN D 1 106 ? 6.943 71.767 -8.046 1.00 10.61 105 GLN D C 1
ATOM 6193 O O . GLN D 1 106 ? 5.837 72.089 -7.600 1.00 12.09 105 GLN D O 1
ATOM 6199 N N . GLN D 1 107 ? 7.857 72.659 -8.408 1.00 9.76 106 GLN D N 1
ATOM 6200 C CA . GLN D 1 107 ? 7.595 74.083 -8.254 1.00 9.74 106 GLN D CA 1
ATOM 6201 C C . GLN D 1 107 ? 8.005 74.924 -9.448 1.00 10.59 106 GLN D C 1
ATOM 6202 O O . GLN D 1 107 ? 9.001 74.641 -10.111 1.00 9.66 106 GLN D O 1
ATOM 6208 N N . GLU D 1 108 ? 7.221 75.960 -9.719 1.00 10.06 107 GLU D N 1
ATOM 6209 C CA . GLU D 1 108 ? 7.531 76.872 -10.808 1.00 12.52 107 GLU D CA 1
ATOM 6210 C C . GLU D 1 108 ? 7.644 78.261 -10.202 1.00 10.17 107 GLU D C 1
ATOM 6211 O O . GLU D 1 108 ? 6.808 78.663 -9.390 1.00 11.64 107 GLU D O 1
ATOM 6217 N N . THR D 1 109 ? 8.688 78.981 -10.591 1.00 9.54 108 THR D N 1
ATOM 6218 C CA . THR D 1 109 ? 8.915 80.330 -10.095 1.00 10.14 108 THR D CA 1
ATOM 6219 C C . THR D 1 109 ? 9.020 81.307 -11.257 1.00 12.47 108 THR D C 1
ATOM 6220 O O . THR D 1 109 ? 9.835 81.122 -12.164 1.00 13.17 108 THR D O 1
ATOM 6224 N N . LYS D 1 110 ? 8.181 82.336 -11.246 1.00 13.81 109 LYS D N 1
ATOM 6225 C CA . LYS D 1 110 ? 8.237 83.346 -12.293 1.00 15.25 109 LYS D CA 1
ATOM 6226 C C . LYS D 1 110 ? 8.271 84.715 -11.637 1.00 14.62 109 LYS D C 1
ATOM 6227 O O . LYS D 1 110 ? 7.897 84.867 -10.476 1.00 12.53 109 LYS D O 1
ATOM 6233 N N . LEU D 1 111 ? 8.742 85.705 -12.382 1.00 13.22 110 LEU D N 1
ATOM 6234 C CA . LEU D 1 111 ? 8.807 87.069 -11.879 1.00 15.06 110 LEU D CA 1
ATOM 6235 C C . LEU D 1 111 ? 7.879 87.926 -12.731 1.00 18.83 110 LEU D C 1
ATOM 6236 O O . LEU D 1 111 ? 8.098 88.087 -13.932 1.00 18.58 110 LEU D O 1
ATOM 6241 N N . ASP D 1 112 ? 6.826 88.445 -12.107 1.00 18.46 111 ASP D N 1
ATOM 6242 C CA . ASP D 1 112 ? 5.858 89.296 -12.793 1.00 23.87 111 ASP D CA 1
ATOM 6243 C C . ASP D 1 112 ? 5.973 90.686 -12.179 1.00 23.17 111 ASP D C 1
ATOM 6244 O O . ASP D 1 112 ? 5.442 90.941 -11.097 1.00 23.30 111 ASP D O 1
ATOM 6249 N N . GLY D 1 113 ? 6.662 91.583 -12.876 1.00 26.07 112 GLY D N 1
ATOM 6250 C CA . GLY D 1 113 ? 6.865 92.914 -12.342 1.00 24.75 112 GLY D CA 1
ATOM 6251 C C . GLY D 1 113 ? 7.845 92.729 -11.203 1.00 25.16 112 GLY D C 1
ATOM 6252 O O . GLY D 1 113 ? 8.909 92.142 -11.396 1.00 26.72 112 GLY D O 1
ATOM 6253 N N . ASN D 1 114 ? 7.502 93.209 -10.015 1.00 24.70 113 ASN D N 1
ATOM 6254 C CA . ASN D 1 114 ? 8.388 93.033 -8.875 1.00 24.39 113 ASN D CA 1
ATOM 6255 C C . ASN D 1 114 ? 7.740 92.055 -7.892 1.00 22.46 113 ASN D C 1
ATOM 6256 O O . ASN D 1 114 ? 7.878 92.182 -6.675 1.00 21.63 113 ASN D O 1
ATOM 6261 N N . CYS D 1 115 ? 7.026 91.075 -8.440 1.00 18.09 114 CYS D N 1
ATOM 6262 C CA . CYS D 1 115 ? 6.369 90.058 -7.629 1.00 13.73 114 CYS D CA 1
ATOM 6263 C C . CYS D 1 115 ? 6.785 88.658 -8.064 1.00 14.66 114 CYS D C 1
ATOM 6264 O O . CYS D 1 115 ? 6.600 88.283 -9.223 1.00 14.28 114 CYS D O 1
ATOM 6267 N N . LEU D 1 116 ? 7.363 87.901 -7.134 1.00 12.99 115 LEU D N 1
ATOM 6268 C CA . LEU D 1 116 ? 7.757 86.525 -7.403 1.00 12.70 115 LEU D CA 1
ATOM 6269 C C . LEU D 1 116 ? 6.488 85.697 -7.233 1.00 11.80 115 LEU D C 1
ATOM 6270 O O . LEU D 1 116 ? 5.799 85.824 -6.219 1.00 14.44 115 LEU D O 1
ATOM 6275 N N . VAL D 1 117 ? 6.174 84.871 -8.226 1.00 11.34 116 VAL D N 1
ATOM 6276 C CA . VAL D 1 117 ? 4.983 84.026 -8.174 1.00 11.82 116 VAL D CA 1
ATOM 6277 C C . VAL D 1 117 ? 5.373 82.550 -8.162 1.00 10.47 116 VAL D C 1
ATOM 6278 O O . VAL D 1 117 ? 6.055 82.070 -9.068 1.00 12.16 116 VAL D O 1
ATOM 6282 N N . TYR D 1 118 ? 4.919 81.842 -7.134 1.00 9.62 117 TYR D N 1
ATOM 6283 C CA . TYR D 1 118 ? 5.213 80.426 -6.962 1.00 9.79 117 TYR D CA 1
ATOM 6284 C C . TYR D 1 118 ? 3.984 79.548 -7.155 1.00 9.70 117 TYR D C 1
ATOM 6285 O O . TYR D 1 118 ? 2.926 79.810 -6.584 1.00 12.39 117 TYR D O 1
ATOM 6294 N N . ASN D 1 119 ? 4.134 78.499 -7.957 1.00 11.71 118 ASN D N 1
ATOM 6295 C CA . ASN D 1 119 ? 3.064 77.533 -8.190 1.00 12.78 118 ASN D CA 1
ATOM 6296 C C . ASN D 1 119 ? 3.654 76.196 -7.753 1.00 12.87 118 ASN D C 1
ATOM 6297 O O . ASN D 1 119 ? 4.614 75.704 -8.351 1.00 10.31 118 ASN D O 1
ATOM 6302 N N . ILE D 1 120 ? 3.069 75.619 -6.708 1.00 11.97 119 ILE D N 1
ATOM 6303 C CA . ILE D 1 120 ? 3.571 74.385 -6.105 1.00 11.60 119 ILE D CA 1
ATOM 6304 C C . ILE D 1 120 ? 2.628 73.181 -6.123 1.00 12.73 119 ILE D C 1
ATOM 6305 O O . ILE D 1 120 ? 1.438 73.310 -5.862 1.00 11.63 119 ILE D O 1
ATOM 6310 N N . LYS D 1 121 ? 3.191 72.010 -6.413 1.00 11.06 120 LYS D N 1
ATOM 6311 C CA . LYS D 1 121 ? 2.446 70.753 -6.423 1.00 10.62 120 LYS D CA 1
ATOM 6312 C C . LYS D 1 121 ? 3.180 69.812 -5.474 1.00 11.86 120 LYS D C 1
ATOM 6313 O O . LYS D 1 121 ? 4.397 69.676 -5.550 1.00 9.79 120 LYS D O 1
ATOM 6319 N N . ILE D 1 122 ? 2.433 69.156 -4.591 1.00 9.65 121 ILE D N 1
ATOM 6320 C CA . ILE D 1 122 ? 3.015 68.260 -3.602 1.00 9.35 121 ILE D CA 1
ATOM 6321 C C . ILE D 1 122 ? 2.262 66.940 -3.471 1.00 9.60 121 ILE D C 1
ATOM 6322 O O . ILE D 1 122 ? 1.040 66.904 -3.535 1.00 9.93 121 ILE D O 1
ATOM 6327 N N . LEU D 1 123 ? 3.012 65.858 -3.305 1.00 10.14 122 LEU D N 1
ATOM 6328 C CA . LEU D 1 123 ? 2.434 64.535 -3.086 1.00 7.95 122 LEU D CA 1
ATOM 6329 C C . LEU D 1 123 ? 3.271 63.934 -1.969 1.00 9.64 122 LEU D C 1
ATOM 6330 O O . LEU D 1 123 ? 4.494 63.830 -2.095 1.00 8.60 122 LEU D O 1
ATOM 6335 N N . GLY D 1 124 ? 2.612 63.563 -0.875 1.00 10.19 123 GLY D N 1
ATOM 6336 C CA . GLY D 1 124 ? 3.309 62.987 0.262 1.00 9.36 123 GLY D CA 1
ATOM 6337 C C . GLY D 1 124 ? 2.711 61.648 0.621 1.00 10.40 123 GLY D C 1
ATOM 6338 O O . GLY D 1 124 ? 1.502 61.438 0.476 1.00 10.07 123 GLY D O 1
ATOM 6339 N N . CYS D 1 125 ? 3.542 60.731 1.098 1.00 9.95 124 CYS D N 1
ATOM 6340 C CA . CYS D 1 125 ? 3.030 59.417 1.431 1.00 11.54 124 CYS D CA 1
ATOM 6341 C C . CYS D 1 125 ? 3.771 58.714 2.549 1.00 11.00 124 CYS D C 1
ATOM 6342 O O . CYS D 1 125 ? 4.882 59.089 2.932 1.00 9.55 124 CYS D O 1
ATOM 6345 N N . ASN D 1 126 ? 3.115 57.691 3.078 1.00 10.09 125 ASN D N 1
ATOM 6346 C CA . ASN D 1 126 ? 3.682 56.847 4.113 1.00 10.73 125 ASN D CA 1
ATOM 6347 C C . ASN D 1 126 ? 4.091 57.498 5.430 1.00 10.60 125 ASN D C 1
ATOM 6348 O O . ASN D 1 126 ? 4.980 56.995 6.120 1.00 10.61 125 ASN D O 1
ATOM 6353 N N . PHE D 1 127 ? 3.461 58.613 5.788 1.00 9.18 126 PHE D N 1
ATOM 6354 C CA . PHE D 1 127 ? 3.771 59.240 7.070 1.00 9.35 126 PHE D CA 1
ATOM 6355 C C . PHE D 1 127 ? 3.107 58.388 8.149 1.00 10.77 126 PHE D C 1
ATOM 6356 O O . PHE D 1 127 ? 1.909 58.125 8.085 1.00 11.58 126 PHE D O 1
ATOM 6364 N N . PRO D 1 128 ? 3.876 57.934 9.146 1.00 11.17 127 PRO D N 1
ATOM 6365 C CA . PRO D 1 128 ? 3.281 57.110 10.207 1.00 11.24 127 PRO D CA 1
ATOM 6366 C C . PRO D 1 128 ? 2.193 57.864 10.969 1.00 11.49 127 PRO D C 1
ATOM 6367 O O . PRO D 1 128 ? 2.406 58.983 11.431 1.00 11.83 127 PRO D O 1
ATOM 6371 N N . PRO D 1 129 ? 1.019 57.241 11.138 1.00 11.73 128 PRO D N 1
ATOM 6372 C CA . PRO D 1 129 ? -0.112 57.890 11.811 1.00 14.85 128 PRO D CA 1
ATOM 6373 C C . PRO D 1 129 ? 0.191 58.288 13.256 1.00 14.26 128 PRO D C 1
ATOM 6374 O O . PRO D 1 129 ? -0.400 59.227 13.783 1.00 16.61 128 PRO D O 1
ATOM 6378 N N . ASN D 1 130 ? 1.108 57.571 13.894 1.00 17.14 129 ASN D N 1
ATOM 6379 C CA . ASN D 1 130 ? 1.478 57.872 15.271 1.00 18.85 129 ASN D CA 1
ATOM 6380 C C . ASN D 1 130 ? 2.791 58.639 15.343 1.00 18.11 129 ASN D C 1
ATOM 6381 O O . ASN D 1 130 ? 3.333 58.860 16.427 1.00 21.32 129 ASN D O 1
ATOM 6386 N N . GLY D 1 131 ? 3.302 59.038 14.183 1.00 16.19 130 GLY D N 1
ATOM 6387 C CA . GLY D 1 131 ? 4.542 59.793 14.141 1.00 13.34 130 GLY D CA 1
ATOM 6388 C C . GLY D 1 131 ? 4.307 61.241 14.530 1.00 13.35 130 GLY D C 1
ATOM 6389 O O . GLY D 1 131 ? 3.173 61.714 14.484 1.00 14.59 130 GLY D O 1
ATOM 6390 N N . PRO D 1 132 ? 5.363 61.985 14.890 1.00 14.52 131 PRO D N 1
ATOM 6391 C CA . PRO D 1 132 ? 5.201 63.389 15.284 1.00 13.30 131 PRO D CA 1
ATOM 6392 C C . PRO D 1 132 ? 4.546 64.306 14.248 1.00 12.88 131 PRO D C 1
ATOM 6393 O O . PRO D 1 132 ? 3.898 65.292 14.609 1.00 13.24 131 PRO D O 1
ATOM 6397 N N . VAL D 1 133 ? 4.702 63.993 12.966 1.00 9.79 132 VAL D N 1
ATOM 6398 C CA . VAL D 1 133 ? 4.089 64.831 11.945 1.00 10.92 132 VAL D CA 1
ATOM 6399 C C . VAL D 1 133 ? 2.575 64.666 11.950 1.00 11.92 132 VAL D C 1
ATOM 6400 O O . VAL D 1 133 ? 1.837 65.643 12.104 1.00 11.25 132 VAL D O 1
ATOM 6412 N N . GLN D 1 135 ? 0.771 63.428 14.203 1.00 13.49 134 GLN D N 1
ATOM 6413 C CA . GLN D 1 135 ? 0.245 63.726 15.532 1.00 15.90 134 GLN D CA 1
ATOM 6414 C C . GLN D 1 135 ? 0.377 65.206 15.883 1.00 16.27 134 GLN D C 1
ATOM 6415 O O . GLN D 1 135 ? -0.039 65.637 16.959 1.00 17.10 134 GLN D O 1
ATOM 6421 N N . LYS D 1 136 ? 0.956 65.977 14.968 1.00 15.72 135 LYS D N 1
ATOM 6422 C CA . LYS D 1 136 ? 1.160 67.412 15.162 1.00 17.06 135 LYS D CA 1
ATOM 6423 C C . LYS D 1 136 ? 1.941 67.711 16.440 1.00 16.95 135 LYS D C 1
ATOM 6424 O O . LYS D 1 136 ? 1.563 68.587 17.222 1.00 18.16 135 LYS D O 1
ATOM 6430 N N . LYS D 1 137 ? 3.036 66.987 16.647 1.00 15.29 136 LYS D N 1
ATOM 6431 C CA . LYS D 1 137 ? 3.862 67.179 17.829 1.00 16.73 136 LYS D CA 1
ATOM 6432 C C . LYS D 1 137 ? 5.188 67.877 17.517 1.00 16.17 136 LYS D C 1
ATOM 6433 O O . LYS D 1 137 ? 6.006 68.101 18.410 1.00 19.40 136 LYS D O 1
ATOM 6439 N N . THR D 1 138 ? 5.411 68.220 16.254 1.00 15.89 137 THR D N 1
ATOM 6440 C CA . THR D 1 138 ? 6.653 68.887 15.894 1.00 13.17 137 THR D CA 1
ATOM 6441 C C . THR D 1 138 ? 6.553 70.380 16.201 1.00 14.23 137 THR D C 1
ATOM 6442 O O . THR D 1 138 ? 5.459 70.954 16.229 1.00 14.41 137 THR D O 1
ATOM 6446 N N . GLN D 1 139 ? 7.701 70.998 16.451 1.00 11.81 138 GLN D N 1
ATOM 6447 C CA . GLN D 1 139 ? 7.753 72.410 16.799 1.00 14.15 138 GLN D CA 1
ATOM 6448 C C . GLN D 1 139 ? 8.734 73.201 15.951 1.00 13.99 138 GLN D C 1
ATOM 6449 O O . GLN D 1 139 ? 9.594 73.911 16.477 1.00 15.62 138 GLN D O 1
ATOM 6455 N N . GLY D 1 140 ? 8.611 73.069 14.638 1.00 12.87 139 GLY D N 1
ATOM 6456 C CA . GLY D 1 140 ? 9.485 73.812 13.753 1.00 13.14 139 GLY D CA 1
ATOM 6457 C C . GLY D 1 140 ? 10.790 73.128 13.408 1.00 13.26 139 GLY D C 1
ATOM 6458 O O . GLY D 1 140 ? 11.152 72.095 13.976 1.00 13.84 139 GLY D O 1
ATOM 6459 N N . TRP D 1 141 ? 11.504 73.742 12.473 1.00 10.38 140 TRP D N 1
ATOM 6460 C CA . TRP D 1 141 ? 12.771 73.224 11.988 1.00 10.71 140 TRP D CA 1
ATOM 6461 C C . TRP D 1 141 ? 13.970 73.900 12.608 1.00 9.59 140 TRP D C 1
ATOM 6462 O O . TRP D 1 141 ? 13.920 75.062 12.999 1.00 12.73 140 TRP D O 1
ATOM 6473 N N . GLU D 1 142 ? 15.059 73.152 12.683 1.00 8.98 141 GLU D N 1
ATOM 6474 C CA . GLU D 1 142 ? 16.305 73.701 13.167 1.00 8.42 141 GLU D CA 1
ATOM 6475 C C . GLU D 1 142 ? 16.870 74.322 11.880 1.00 11.59 141 GLU D C 1
ATOM 6476 O O . GLU D 1 142 ? 16.453 73.944 10.787 1.00 9.28 141 GLU D O 1
ATOM 6482 N N . PRO D 1 143 ? 17.784 75.301 11.983 1.00 11.02 142 PRO D N 1
ATOM 6483 C CA . PRO D 1 143 ? 18.316 75.862 10.733 1.00 11.01 142 PRO D CA 1
ATOM 6484 C C . PRO D 1 143 ? 19.064 74.724 10.038 1.00 10.90 142 PRO D C 1
ATOM 6485 O O . PRO D 1 143 ? 19.370 73.711 10.671 1.00 12.70 142 PRO D O 1
ATOM 6489 N N . CYS D 1 144 ? 19.354 74.871 8.752 1.00 9.72 143 CYS D N 1
ATOM 6490 C CA . CYS D 1 144 ? 20.038 73.803 8.033 1.00 8.36 143 CYS D CA 1
ATOM 6491 C C . CYS D 1 144 ? 21.075 74.344 7.062 1.00 9.69 143 CYS D C 1
ATOM 6492 O O . CYS D 1 144 ? 21.136 75.545 6.813 1.00 9.38 143 CYS D O 1
ATOM 6495 N N . CYS D 1 145 ? 21.884 73.437 6.523 1.00 10.00 144 CYS D N 1
ATOM 6496 C CA . CYS D 1 145 ? 22.940 73.783 5.580 1.00 8.53 144 CYS D CA 1
ATOM 6497 C C . CYS D 1 145 ? 22.836 72.930 4.319 1.00 9.47 144 CYS D C 1
ATOM 6498 O O . CYS D 1 145 ? 23.077 71.722 4.347 1.00 9.25 144 CYS D O 1
ATOM 6501 N N . GLU D 1 146 ? 22.484 73.578 3.213 1.00 8.39 145 GLU D N 1
ATOM 6502 C CA . GLU D 1 146 ? 22.331 72.909 1.927 1.00 9.68 145 GLU D CA 1
ATOM 6503 C C . GLU D 1 146 ? 23.640 72.877 1.143 1.00 11.66 145 GLU D C 1
ATOM 6504 O O . GLU D 1 146 ? 24.361 73.868 1.076 1.00 10.64 145 GLU D O 1
ATOM 6518 N N . ARG D 1 148 ? 25.303 72.670 -2.437 1.00 10.90 147 ARG D N 1
ATOM 6519 C CA . ARG D 1 148 ? 24.927 72.972 -3.823 1.00 9.73 147 ARG D CA 1
ATOM 6520 C C . ARG D 1 148 ? 26.075 72.706 -4.793 1.00 8.69 147 ARG D C 1
ATOM 6521 O O . ARG D 1 148 ? 27.212 73.099 -4.549 1.00 9.15 147 ARG D O 1
ATOM 6529 N N . TYR D 1 149 ? 25.763 72.048 -5.901 1.00 8.87 148 TYR D N 1
ATOM 6530 C CA . TYR D 1 149 ? 26.776 71.707 -6.892 1.00 8.86 148 TYR D CA 1
ATOM 6531 C C . TYR D 1 149 ? 26.109 71.480 -8.237 1.00 12.42 148 TYR D C 1
ATOM 6532 O O . TYR D 1 149 ? 24.946 71.088 -8.304 1.00 10.81 148 TYR D O 1
ATOM 6541 N N . THR D 1 150 ? 26.840 71.729 -9.314 1.00 10.76 149 THR D N 1
ATOM 6542 C CA . THR D 1 150 ? 26.265 71.548 -10.636 1.00 12.15 149 THR D CA 1
ATOM 6543 C C . THR D 1 150 ? 26.438 70.125 -11.135 1.00 12.88 149 THR D C 1
ATOM 6544 O O . THR D 1 150 ? 27.347 69.406 -10.714 1.00 12.04 149 THR D O 1
ATOM 6548 N N . ARG D 1 151 ? 25.548 69.723 -12.031 1.00 11.77 150 ARG D N 1
ATOM 6549 C CA . ARG D 1 151 ? 25.608 68.399 -12.634 1.00 13.41 150 ARG D CA 1
ATOM 6550 C C . ARG D 1 151 ? 24.730 68.388 -13.876 1.00 13.87 150 ARG D C 1
ATOM 6551 O O . ARG D 1 151 ? 23.576 68.802 -13.831 1.00 14.79 150 ARG D O 1
ATOM 6559 N N . ASP D 1 152 ? 25.292 67.917 -14.983 1.00 12.92 151 ASP D N 1
ATOM 6560 C CA . ASP D 1 152 ? 24.570 67.837 -16.250 1.00 14.37 151 ASP D CA 1
ATOM 6561 C C . ASP D 1 152 ? 23.863 69.121 -16.670 1.00 15.22 151 ASP D C 1
ATOM 6562 O O . ASP D 1 152 ? 22.728 69.083 -17.146 1.00 20.32 151 ASP D O 1
ATOM 6567 N N . GLY D 1 153 ? 24.532 70.255 -16.495 1.00 13.64 152 GLY D N 1
ATOM 6568 C CA . GLY D 1 153 ? 23.956 71.522 -16.907 1.00 14.99 152 GLY D CA 1
ATOM 6569 C C . GLY D 1 153 ? 22.940 72.175 -15.991 1.00 16.33 152 GLY D C 1
ATOM 6570 O O . GLY D 1 153 ? 22.385 73.216 -16.341 1.00 18.46 152 GLY D O 1
ATOM 6571 N N . VAL D 1 154 ? 22.683 71.574 -14.834 1.00 13.23 153 VAL D N 1
ATOM 6572 C CA . VAL D 1 154 ? 21.729 72.139 -13.883 1.00 13.64 153 VAL D CA 1
ATOM 6573 C C . VAL D 1 154 ? 22.347 72.195 -12.493 1.00 12.00 153 VAL D C 1
ATOM 6574 O O . VAL D 1 154 ? 23.438 71.671 -12.268 1.00 14.29 153 VAL D O 1
ATOM 6578 N N . LEU D 1 155 ? 21.647 72.833 -11.565 1.00 10.90 154 LEU D N 1
ATOM 6579 C CA . LEU D 1 155 ? 22.136 72.960 -10.200 1.00 9.49 154 LEU D CA 1
ATOM 6580 C C . LEU D 1 155 ? 21.403 71.991 -9.287 1.00 9.85 154 LEU D C 1
ATOM 6581 O O . LEU D 1 155 ? 20.172 71.929 -9.299 1.00 10.71 154 LEU D O 1
ATOM 6586 N N . CYS D 1 156 ? 22.167 71.233 -8.506 1.00 10.25 155 CYS D N 1
ATOM 6587 C CA . CYS D 1 156 ? 21.590 70.278 -7.574 1.00 11.03 155 CYS D CA 1
ATOM 6588 C C . CYS D 1 156 ? 21.802 70.757 -6.154 1.00 11.13 155 CYS D C 1
ATOM 6589 O O . CYS D 1 156 ? 22.697 71.557 -5.879 1.00 9.21 155 CYS D O 1
ATOM 6592 N N . GLY D 1 157 ? 20.965 70.255 -5.259 1.00 9.41 156 GLY D N 1
ATOM 6593 C CA . GLY D 1 157 ? 21.097 70.597 -3.861 1.00 9.68 156 GLY D CA 1
ATOM 6594 C C . GLY D 1 157 ? 20.715 69.395 -3.018 1.00 11.55 156 GLY D C 1
ATOM 6595 O O . GLY D 1 157 ? 19.883 68.584 -3.424 1.00 10.53 156 GLY D O 1
ATOM 6596 N N . GLN D 1 158 ? 21.353 69.262 -1.861 1.00 8.56 157 GLN D N 1
ATOM 6597 C CA . GLN D 1 158 ? 21.044 68.189 -0.927 1.00 9.27 157 GLN D CA 1
ATOM 6598 C C . GLN D 1 158 ? 21.197 68.783 0.460 1.00 8.20 157 GLN D C 1
ATOM 6599 O O . GLN D 1 158 ? 22.134 69.540 0.722 1.00 9.14 157 GLN D O 1
ATOM 6605 N N . THR D 1 159 ? 20.275 68.442 1.349 1.00 7.97 158 THR D N 1
ATOM 6606 C CA . THR D 1 159 ? 20.313 68.968 2.699 1.00 7.94 158 THR D CA 1
ATOM 6607 C C . THR D 1 159 ? 19.731 67.955 3.667 1.00 9.67 158 THR D C 1
ATOM 6608 O O . THR D 1 159 ? 18.877 67.155 3.300 1.00 8.24 158 THR D O 1
ATOM 6612 N N . LEU D 1 160 ? 20.218 67.982 4.900 1.00 8.67 159 LEU D N 1
ATOM 6613 C CA . LEU D 1 160 ? 19.664 67.139 5.945 1.00 6.16 159 LEU D CA 1
ATOM 6614 C C . LEU D 1 160 ? 19.017 68.162 6.873 1.00 8.08 159 LEU D C 1
ATOM 6615 O O . LEU D 1 160 ? 19.626 69.186 7.196 1.00 7.64 159 LEU D O 1
ATOM 6628 N N . ALA D 1 162 ? 16.200 68.820 10.414 1.00 8.84 161 ALA D N 1
ATOM 6629 C CA . ALA D 1 162 ? 15.731 68.215 11.649 1.00 10.11 161 ALA D CA 1
ATOM 6630 C C . ALA D 1 162 ? 14.558 68.953 12.272 1.00 10.96 161 ALA D C 1
ATOM 6631 O O . ALA D 1 162 ? 14.648 70.140 12.580 1.00 11.85 161 ALA D O 1
ATOM 6633 N N . LEU D 1 163 ? 13.465 68.223 12.461 1.00 11.12 162 LEU D N 1
ATOM 6634 C CA . LEU D 1 163 ? 12.254 68.751 13.072 1.00 12.25 162 LEU D CA 1
ATOM 6635 C C . LEU D 1 163 ? 12.418 68.631 14.574 1.00 12.99 162 LEU D C 1
ATOM 6636 O O . LEU D 1 163 ? 12.862 67.599 15.071 1.00 13.06 162 LEU D O 1
ATOM 6641 N N . LYS D 1 164 ? 12.048 69.681 15.293 1.00 13.88 163 LYS D N 1
ATOM 6642 C CA . LYS D 1 164 ? 12.161 69.685 16.742 1.00 16.36 163 LYS D CA 1
ATOM 6643 C C . LYS D 1 164 ? 10.907 69.097 17.373 1.00 19.57 163 LYS D C 1
ATOM 6644 O O . LYS D 1 164 ? 9.796 69.310 16.888 1.00 17.42 163 LYS D O 1
ATOM 6650 N N . CYS D 1 165 ? 11.099 68.342 18.450 1.00 24.03 164 CYS D N 1
ATOM 6651 C CA . CYS D 1 165 ? 9.997 67.728 19.180 1.00 29.88 164 CYS D CA 1
ATOM 6652 C C . CYS D 1 165 ? 10.081 68.233 20.624 1.00 30.51 164 CYS D C 1
ATOM 6653 O O . CYS D 1 165 ? 11.097 68.802 21.029 1.00 29.84 164 CYS D O 1
ATOM 6656 N N . ALA D 1 166 ? 9.019 68.034 21.397 1.00 36.29 165 ALA D N 1
ATOM 6657 C CA . ALA D 1 166 ? 8.999 68.493 22.784 1.00 38.11 165 ALA D CA 1
ATOM 6658 C C . ALA D 1 166 ? 10.038 67.802 23.667 1.00 38.56 165 ALA D C 1
ATOM 6659 O O . ALA D 1 166 ? 10.712 68.455 24.463 1.00 37.61 165 ALA D O 1
ATOM 6661 N N . ASP D 1 167 ? 10.162 66.484 23.521 1.00 38.83 166 ASP D N 1
ATOM 6662 C CA . ASP D 1 167 ? 11.108 65.699 24.311 1.00 37.63 166 ASP D CA 1
ATOM 6663 C C . ASP D 1 167 ? 12.532 66.222 24.160 1.00 36.01 166 ASP D C 1
ATOM 6664 O O . ASP D 1 167 ? 13.413 65.896 24.959 1.00 35.33 166 ASP D O 1
ATOM 6669 N N . GLY D 1 168 ? 12.754 67.031 23.132 1.00 31.81 167 GLY D N 1
ATOM 6670 C CA . GLY D 1 168 ? 14.086 67.543 22.884 1.00 29.11 167 GLY D CA 1
ATOM 6671 C C . GLY D 1 168 ? 14.696 66.687 21.789 1.00 23.96 167 GLY D C 1
ATOM 6672 O O . GLY D 1 168 ? 15.841 66.884 21.383 1.00 23.59 167 GLY D O 1
ATOM 6673 N N . ASN D 1 169 ? 13.918 65.712 21.331 1.00 23.14 168 ASN D N 1
ATOM 6674 C CA . ASN D 1 169 ? 14.344 64.815 20.260 1.00 21.31 168 ASN D CA 1
ATOM 6675 C C . ASN D 1 169 ? 14.112 65.502 18.921 1.00 17.49 168 ASN D C 1
ATOM 6676 O O . ASN D 1 169 ? 13.418 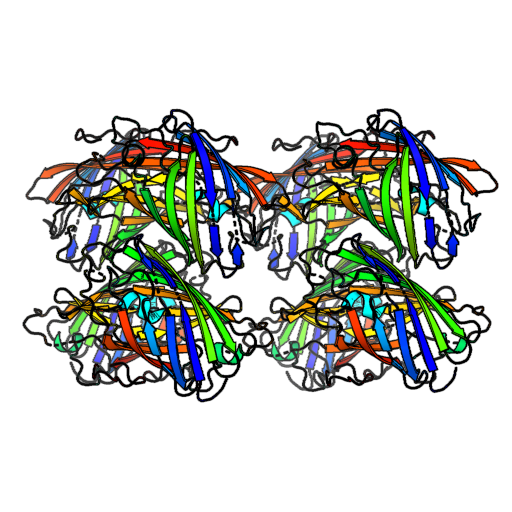66.517 18.844 1.00 15.70 168 ASN D O 1
ATOM 6681 N N . HIS D 1 170 ? 14.694 64.940 17.867 1.00 14.51 169 HIS D N 1
ATOM 6682 C CA . HIS D 1 170 ? 14.537 65.489 16.525 1.00 11.56 169 HIS D CA 1
ATOM 6683 C C . HIS D 1 170 ? 14.139 64.378 15.563 1.00 12.48 169 HIS D C 1
ATOM 6684 O O . HIS D 1 170 ? 14.485 63.215 15.765 1.00 14.28 169 HIS D O 1
ATOM 6691 N N . LEU D 1 171 ? 13.400 64.752 14.526 1.00 13.19 170 LEU D N 1
ATOM 6692 C CA . LEU D 1 171 ? 12.989 63.824 13.475 1.00 11.99 170 LEU D CA 1
ATOM 6693 C C . LEU D 1 171 ? 13.760 64.351 12.273 1.00 10.16 170 LEU D C 1
ATOM 6694 O O . LEU D 1 171 ? 13.549 65.487 11.856 1.00 11.85 170 LEU D O 1
ATOM 6699 N N . THR D 1 172 ? 14.644 63.538 11.709 1.00 10.82 171 THR D N 1
ATOM 6700 C CA . THR D 1 172 ? 15.456 64.010 10.594 1.00 9.62 171 THR D CA 1
ATOM 6701 C C . THR D 1 172 ? 14.968 63.604 9.210 1.00 11.11 171 THR D C 1
ATOM 6702 O O . THR D 1 172 ? 14.214 62.639 9.052 1.00 9.21 171 THR D O 1
ATOM 6706 N N . CYS D 1 173 ? 15.395 64.363 8.204 1.00 8.03 172 CYS D N 1
ATOM 6707 C CA . CYS D 1 173 ? 15.022 64.058 6.829 1.00 10.58 172 CYS D CA 1
ATOM 6708 C C . CYS D 1 173 ? 16.121 64.494 5.867 1.00 9.90 172 CYS D C 1
ATOM 6709 O O . CYS D 1 173 ? 17.031 65.237 6.239 1.00 10.37 172 CYS D O 1
ATOM 6712 N N . HIS D 1 174 ? 16.015 64.032 4.626 1.00 7.55 173 HIS D N 1
ATOM 6713 C CA . HIS D 1 174 ? 17.012 64.292 3.596 1.00 9.70 173 HIS D CA 1
ATOM 6714 C C . HIS D 1 174 ? 16.314 64.889 2.375 1.00 7.78 173 HIS D C 1
ATOM 6715 O O . HIS D 1 174 ? 15.385 64.292 1.841 1.00 9.36 173 HIS D O 1
ATOM 6722 N N . LEU D 1 175 ? 16.736 66.080 1.959 1.00 7.62 174 LEU D N 1
ATOM 6723 C CA . LEU D 1 175 ? 16.154 66.718 0.778 1.00 8.07 174 LEU D CA 1
ATOM 6724 C C . LEU D 1 175 ? 17.113 66.551 -0.399 1.00 6.79 174 LEU D C 1
ATOM 6725 O O . LEU D 1 175 ? 18.323 66.735 -0.249 1.00 8.10 174 LEU D O 1
ATOM 6730 N N . ARG D 1 176 ? 16.574 66.201 -1.564 1.00 7.68 175 ARG D N 1
ATOM 6731 C CA . ARG D 1 176 ? 17.381 66.026 -2.776 1.00 8.53 175 ARG D CA 1
ATOM 6732 C C . ARG D 1 176 ? 16.669 66.882 -3.807 1.00 9.54 175 ARG D C 1
ATOM 6733 O O . ARG D 1 176 ? 15.561 66.556 -4.222 1.00 7.53 175 ARG D O 1
ATOM 6741 N N . THR D 1 177 ? 17.315 67.964 -4.223 1.00 10.54 176 THR D N 1
ATOM 6742 C CA . THR D 1 177 ? 16.706 68.911 -5.147 1.00 9.10 176 THR D CA 1
ATOM 6743 C C . THR D 1 177 ? 17.454 69.118 -6.459 1.00 7.99 176 THR D C 1
ATOM 6744 O O . THR D 1 177 ? 18.673 69.013 -6.512 1.00 9.02 176 THR D O 1
ATOM 6748 N N . THR D 1 178 ? 16.695 69.411 -7.509 1.00 9.01 177 THR D N 1
ATOM 6749 C CA . THR D 1 178 ? 17.261 69.751 -8.804 1.00 9.94 177 THR D CA 1
ATOM 6750 C C . THR D 1 178 ? 16.613 71.089 -9.148 1.00 8.20 177 THR D C 1
ATOM 6751 O O . THR D 1 178 ? 15.386 71.209 -9.138 1.00 8.14 177 THR D O 1
ATOM 6755 N N . TYR D 1 179 ? 17.434 72.102 -9.404 1.00 8.73 178 TYR D N 1
ATOM 6756 C CA . TYR D 1 179 ? 16.935 73.431 -9.755 1.00 7.98 178 TYR D CA 1
ATOM 6757 C C . TYR D 1 179 ? 17.154 73.558 -11.257 1.00 10.03 178 TYR D C 1
ATOM 6758 O O . TYR D 1 179 ? 18.233 73.235 -11.752 1.00 9.91 178 TYR D O 1
ATOM 6767 N N . ARG D 1 180 ? 16.138 74.037 -11.970 1.00 9.27 179 ARG D N 1
ATOM 6768 C CA . ARG D 1 180 ? 16.205 74.149 -13.422 1.00 9.80 179 ARG D CA 1
ATOM 6769 C C . ARG D 1 180 ? 15.921 75.547 -13.955 1.00 10.31 179 ARG D C 1
ATOM 6770 O O . ARG D 1 180 ? 14.774 75.981 -13.993 1.00 10.86 179 ARG D O 1
ATOM 6778 N N . SER D 1 181 ? 16.963 76.247 -14.383 1.00 11.28 180 SER D N 1
ATOM 6779 C CA . SER D 1 181 ? 16.778 77.586 -14.939 1.00 13.25 180 SER D CA 1
ATOM 6780 C C . SER D 1 181 ? 16.041 77.482 -16.275 1.00 14.41 180 SER D C 1
ATOM 6781 O O . SER D 1 181 ? 16.198 76.494 -16.995 1.00 13.47 180 SER D O 1
ATOM 6784 N N . LYS D 1 182 ? 15.247 78.495 -16.609 1.00 12.18 181 LYS D N 1
ATOM 6785 C CA . LYS D 1 182 ? 14.538 78.500 -17.884 1.00 16.02 181 LYS D CA 1
ATOM 6786 C C . LYS D 1 182 ? 15.452 79.089 -18.958 1.00 19.14 181 LYS D C 1
ATOM 6787 O O . LYS D 1 182 ? 15.101 79.132 -20.136 1.00 17.61 181 LYS D O 1
ATOM 6793 N N . LYS D 1 183 ? 16.623 79.552 -18.534 1.00 19.94 182 LYS D N 1
ATOM 6794 C CA . LYS D 1 183 ? 17.621 80.092 -19.453 1.00 22.67 182 LYS D CA 1
ATOM 6795 C C . LYS D 1 183 ? 18.491 78.918 -19.887 1.00 24.22 182 LYS D C 1
ATOM 6796 O O . LYS D 1 183 ? 18.608 77.931 -19.161 1.00 25.48 182 LYS D O 1
ATOM 6802 N N . ALA D 1 184 ? 19.099 79.017 -21.065 1.00 28.21 183 ALA D N 1
ATOM 6803 C CA . ALA D 1 184 ? 19.980 77.956 -21.538 1.00 28.98 183 ALA D CA 1
ATOM 6804 C C . ALA D 1 184 ? 21.249 78.033 -20.696 1.00 30.22 183 ALA D C 1
ATOM 6805 O O . ALA D 1 184 ? 21.731 79.125 -20.399 1.00 28.44 183 ALA D O 1
ATOM 6807 N N . ALA D 1 185 ? 21.782 76.879 -20.305 1.00 31.50 184 ALA D N 1
ATOM 6808 C CA . ALA D 1 185 ? 22.992 76.833 -19.488 1.00 33.86 184 ALA D CA 1
ATOM 6809 C C . ALA D 1 185 ? 24.121 77.636 -20.129 1.00 34.20 184 ALA D C 1
ATOM 6810 O O . ALA D 1 185 ? 25.063 78.053 -19.454 1.00 34.28 184 ALA D O 1
ATOM 6812 N N . LYS D 1 186 ? 24.005 77.857 -21.433 1.00 35.75 185 LYS D N 1
ATOM 6813 C CA . LYS D 1 186 ? 25.000 78.600 -22.201 1.00 36.90 185 LYS D CA 1
ATOM 6814 C C . LYS D 1 186 ? 25.037 80.080 -21.826 1.00 34.33 185 LYS D C 1
ATOM 6815 O O . LYS D 1 186 ? 26.074 80.734 -21.941 1.00 34.75 185 LYS D O 1
ATOM 6821 N N . ALA D 1 187 ? 23.899 80.605 -21.384 1.00 31.64 186 ALA D N 1
ATOM 6822 C CA . ALA D 1 187 ? 23.799 82.013 -21.017 1.00 28.08 186 ALA D CA 1
ATOM 6823 C C . ALA D 1 187 ? 23.949 82.246 -19.519 1.00 27.35 186 ALA D C 1
ATOM 6824 O O . ALA D 1 187 ? 23.670 83.338 -19.026 1.00 27.09 186 ALA D O 1
ATOM 6826 N N . LEU D 1 188 ? 24.394 81.222 -18.799 1.00 23.46 187 LEU D N 1
ATOM 6827 C CA . LEU D 1 188 ? 24.558 81.325 -17.352 1.00 22.07 187 LEU D CA 1
ATOM 6828 C C . LEU D 1 188 ? 25.979 81.073 -16.884 1.00 19.39 187 LEU D C 1
ATOM 6829 O O . LEU D 1 188 ? 26.719 80.301 -17.491 1.00 19.13 187 LEU D O 1
ATOM 6834 N N . GLN D 1 189 ? 26.346 81.736 -15.794 1.00 17.32 188 GLN D N 1
ATOM 6835 C CA . GLN D 1 189 ? 27.650 81.545 -15.179 1.00 16.48 188 GLN D CA 1
ATOM 6836 C C . GLN D 1 189 ? 27.349 80.526 -14.079 1.00 16.60 188 GLN D C 1
ATOM 6837 O O . GLN D 1 189 ? 26.735 80.867 -13.064 1.00 14.11 188 GLN D O 1
ATOM 6847 N N . PRO D 1 191 ? 27.835 78.187 -10.936 1.00 14.45 190 PRO D N 1
ATOM 6848 C CA . PRO D 1 191 ? 28.587 78.191 -9.673 1.00 11.98 190 PRO D CA 1
ATOM 6849 C C . PRO D 1 191 ? 29.423 76.974 -9.303 1.00 14.20 190 PRO D C 1
ATOM 6850 O O . PRO D 1 191 ? 29.130 75.854 -9.699 1.00 14.01 190 PRO D O 1
ATOM 6854 N N . PRO D 1 192 ? 30.517 77.220 -8.551 1.00 12.89 191 PRO D N 1
ATOM 6855 C CA . PRO D 1 192 ? 31.282 76.152 -8.013 1.00 11.82 191 PRO D CA 1
ATOM 6856 C C . PRO D 1 192 ? 30.543 75.544 -6.864 1.00 11.92 191 PRO D C 1
ATOM 6857 O O . PRO D 1 192 ? 29.513 76.093 -6.464 1.00 11.17 191 PRO D O 1
ATOM 6861 N N . PHE D 1 193 ? 31.052 74.464 -6.293 1.00 10.91 192 PHE D N 1
ATOM 6862 C CA . PHE D 1 193 ? 30.429 73.867 -5.121 1.00 11.06 192 PHE D CA 1
ATOM 6863 C C . PHE D 1 193 ? 30.360 74.909 -4.005 1.00 9.96 192 PHE D C 1
ATOM 6864 O O . PHE D 1 193 ? 31.311 75.657 -3.796 1.00 9.95 192 PHE D O 1
ATOM 6872 N N . HIS D 1 194 ? 29.233 74.965 -3.299 1.00 7.56 193 HIS D N 1
ATOM 6873 C CA . HIS D 1 194 ? 29.077 75.900 -2.192 1.00 9.22 193 HIS D CA 1
ATOM 6874 C C . HIS D 1 194 ? 27.938 75.479 -1.280 1.00 8.53 193 HIS D C 1
ATOM 6875 O O . HIS D 1 194 ? 27.327 74.429 -1.476 1.00 9.07 193 HIS D O 1
ATOM 6882 N N . PHE D 1 195 ? 27.665 76.297 -0.269 1.00 9.16 194 PHE D N 1
ATOM 6883 C CA . PHE D 1 195 ? 26.603 75.988 0.674 1.00 8.89 194 PHE D CA 1
ATOM 6884 C C . PHE D 1 195 ? 25.590 77.105 0.753 1.00 10.02 194 PHE D C 1
ATOM 6885 O O . PHE D 1 195 ? 25.821 78.218 0.278 1.00 8.95 194 PHE D O 1
ATOM 6893 N N . SER D 1 196 ? 24.456 76.793 1.363 1.00 8.63 195 SER D N 1
ATOM 6894 C CA . SER D 1 196 ? 23.440 77.796 1.592 1.00 10.48 195 SER D CA 1
ATOM 6895 C C . SER D 1 196 ? 22.764 77.463 2.907 1.00 10.71 195 SER D C 1
ATOM 6896 O O . SER D 1 196 ? 22.177 76.388 3.049 1.00 10.92 195 SER D O 1
ATOM 6899 N N . ASP D 1 197 ? 22.873 78.371 3.872 1.00 10.06 196 ASP D N 1
ATOM 6900 C CA . ASP D 1 197 ? 22.227 78.188 5.165 1.00 10.97 196 ASP D CA 1
ATOM 6901 C C . ASP D 1 197 ? 20.798 78.706 5.018 1.00 10.00 196 ASP D C 1
ATOM 6902 O O . ASP D 1 197 ? 20.563 79.683 4.308 1.00 10.64 196 ASP D O 1
ATOM 6907 N N . HIS D 1 198 ? 19.854 78.052 5.689 1.00 9.63 197 HIS D N 1
ATOM 6908 C CA . HIS D 1 198 ? 18.449 78.453 5.646 1.00 11.45 197 HIS D CA 1
ATOM 6909 C C . HIS D 1 198 ? 17.893 78.379 7.057 1.00 11.19 197 HIS D C 1
ATOM 6910 O O . HIS D 1 198 ? 18.216 77.459 7.805 1.00 9.84 197 HIS D O 1
ATOM 6917 N N . ARG D 1 199 ? 17.046 79.335 7.415 1.00 11.05 198 ARG D N 1
ATOM 6918 C CA . ARG D 1 199 ? 16.453 79.332 8.740 1.00 12.19 198 ARG D CA 1
ATOM 6919 C C . ARG D 1 199 ? 14.987 79.723 8.677 1.00 11.70 198 ARG D C 1
ATOM 6920 O O . ARG D 1 199 ? 14.636 80.891 8.866 1.00 14.72 198 ARG D O 1
ATOM 6928 N N . PRO D 1 200 ? 14.101 78.752 8.346 1.00 10.97 199 PRO D N 1
ATOM 6929 C CA . PRO D 1 200 ? 12.682 78.948 8.338 1.00 11.10 199 PRO D CA 1
ATOM 6930 C C . PRO D 1 200 ? 12.038 78.942 9.699 1.00 12.54 199 PRO D C 1
ATOM 6931 O O . PRO D 1 200 ? 12.293 78.008 10.457 1.00 16.21 199 PRO D O 1
ATOM 6935 N N . GLU D 1 201 ? 11.225 79.935 10.038 1.00 10.98 200 GLU D N 1
ATOM 6936 C CA . GLU D 1 201 ? 10.577 79.948 11.344 1.00 13.30 200 GLU D CA 1
ATOM 6937 C C . GLU D 1 201 ? 9.140 80.446 11.271 1.00 13.79 200 GLU D C 1
ATOM 6938 O O . GLU D 1 201 ? 8.847 81.430 10.601 1.00 13.78 200 GLU D O 1
ATOM 6944 N N . ILE D 1 202 ? 8.243 79.755 11.962 1.00 12.34 201 ILE D N 1
ATOM 6945 C CA . ILE D 1 202 ? 6.849 80.172 12.005 1.00 15.18 201 ILE D CA 1
ATOM 6946 C C . ILE D 1 202 ? 6.759 81.056 13.243 1.00 15.76 201 ILE D C 1
ATOM 6947 O O . ILE D 1 202 ? 7.025 80.605 14.355 1.00 15.88 201 ILE D O 1
ATOM 6952 N N . VAL D 1 203 ? 6.405 82.321 13.049 1.00 15.95 202 VAL D N 1
ATOM 6953 C CA . VAL D 1 203 ? 6.338 83.256 14.165 1.00 18.18 202 VAL D CA 1
ATOM 6954 C C . VAL D 1 203 ? 4.934 83.526 14.678 1.00 19.64 202 VAL D C 1
ATOM 6955 O O . VAL D 1 203 ? 4.760 84.205 15.691 1.00 17.95 202 VAL D O 1
ATOM 6959 N N . LYS D 1 204 ? 3.933 83.001 13.982 1.00 17.42 203 LYS D N 1
ATOM 6960 C CA . LYS D 1 204 ? 2.557 83.224 14.393 1.00 20.24 203 LYS D CA 1
ATOM 6961 C C . LYS D 1 204 ? 1.601 82.271 13.695 1.00 20.06 203 LYS D C 1
ATOM 6962 O O . LYS D 1 204 ? 1.714 82.022 12.492 1.00 18.34 203 LYS D O 1
ATOM 6968 N N . VAL D 1 205 ? 0.667 81.730 14.467 1.00 18.99 204 VAL D N 1
ATOM 6969 C CA . VAL D 1 205 ? -0.342 80.821 13.944 1.00 20.19 204 VAL D CA 1
ATOM 6970 C C . VAL D 1 205 ? -1.692 81.364 14.393 1.00 20.06 204 VAL D C 1
ATOM 6971 O O . VAL D 1 205 ? -1.881 81.664 15.572 1.00 18.87 204 VAL D O 1
ATOM 6975 N N . SER D 1 206 ? -2.622 81.504 13.457 1.00 18.44 205 SER D N 1
ATOM 6976 C CA . SER D 1 206 ? -3.937 82.029 13.794 1.00 19.43 205 SER D CA 1
ATOM 6977 C C . SER D 1 206 ? -5.043 81.437 12.933 1.00 17.91 205 SER D C 1
ATOM 6978 O O . SER D 1 206 ? -4.815 80.509 12.156 1.00 15.54 205 SER D O 1
ATOM 6981 N N . GLU D 1 207 ? -6.245 81.983 13.088 1.00 18.40 206 GLU D N 1
ATOM 6982 C CA . GLU D 1 207 ? -7.418 81.537 12.345 1.00 18.01 206 GLU D CA 1
ATOM 6983 C C . GLU D 1 207 ? -7.597 80.026 12.450 1.00 18.61 206 GLU D C 1
ATOM 6984 O O . GLU D 1 207 ? -7.649 79.315 11.446 1.00 19.33 206 GLU D O 1
ATOM 6990 N N . ASN D 1 208 ? -7.691 79.546 13.685 1.00 19.07 207 ASN D N 1
ATOM 6991 C CA . ASN D 1 208 ? -7.878 78.127 13.958 1.00 22.22 207 ASN D CA 1
ATOM 6992 C C . ASN D 1 208 ? -6.833 77.256 13.256 1.00 21.44 207 ASN D C 1
ATOM 6993 O O . ASN D 1 208 ? -7.168 76.265 12.609 1.00 21.88 207 ASN D O 1
ATOM 6998 N N . GLY D 1 209 ? -5.567 77.641 13.391 1.00 20.72 208 GLY D N 1
ATOM 6999 C CA . GLY D 1 209 ? -4.482 76.885 12.788 1.00 20.89 208 GLY D CA 1
ATOM 7000 C C . GLY D 1 209 ? -4.508 76.766 11.275 1.00 17.91 208 GLY D C 1
ATOM 7001 O O . GLY D 1 209 ? -4.168 75.716 10.728 1.00 17.90 208 GLY D O 1
ATOM 7002 N N . THR D 1 210 ? -4.912 77.830 10.590 1.00 17.63 209 THR D N 1
ATOM 7003 C CA . THR D 1 210 ? -4.945 77.805 9.135 1.00 16.35 209 THR D CA 1
ATOM 7004 C C . THR D 1 210 ? -4.153 78.952 8.530 1.00 13.17 209 THR D C 1
ATOM 7005 O O . THR D 1 210 ? -3.965 79.003 7.318 1.00 14.91 209 THR D O 1
ATOM 7009 N N . LEU D 1 211 ? -3.696 79.873 9.369 1.00 13.22 210 LEU D N 1
ATOM 7010 C CA . LEU D 1 211 ? -2.914 81.009 8.889 1.00 13.40 210 LEU D CA 1
ATOM 7011 C C . LEU D 1 211 ? -1.568 81.013 9.593 1.00 14.51 210 LEU D C 1
ATOM 7012 O O . LEU D 1 211 ? -1.493 81.091 10.825 1.00 15.58 210 LEU D O 1
ATOM 7017 N N . PHE D 1 212 ? -0.504 80.942 8.805 1.00 11.56 211 PHE D N 1
ATOM 7018 C CA . PHE D 1 212 ? 0.837 80.891 9.362 1.00 13.00 211 PHE D CA 1
ATOM 7019 C C . PHE D 1 212 ? 1.746 82.003 8.873 1.00 13.76 211 PHE D C 1
ATOM 7020 O O . PHE D 1 212 ? 1.928 82.175 7.669 1.00 14.07 211 PHE D O 1
ATOM 7028 N N . GLU D 1 213 ? 2.315 82.758 9.809 1.00 12.19 212 GLU D N 1
ATOM 7029 C CA . GLU D 1 213 ? 3.244 83.819 9.448 1.00 13.73 212 GLU D CA 1
ATOM 7030 C C . GLU D 1 213 ? 4.606 83.156 9.509 1.00 13.91 212 GLU D C 1
ATOM 7031 O O . GLU D 1 213 ? 5.086 82.808 10.586 1.00 13.23 212 GLU D O 1
ATOM 7037 N N . GLN D 1 214 ? 5.228 82.991 8.351 1.00 13.50 213 GLN D N 1
ATOM 7038 C CA . GLN D 1 214 ? 6.514 82.320 8.280 1.00 13.66 213 GLN D CA 1
ATOM 7039 C C . GLN D 1 214 ? 7.590 83.213 7.689 1.00 13.84 213 GLN D C 1
ATOM 7040 O O . GLN D 1 214 ? 7.377 83.873 6.671 1.00 16.83 213 GLN D O 1
ATOM 7046 N N . HIS D 1 215 ? 8.746 83.253 8.334 1.00 14.03 214 HIS D N 1
ATOM 7047 C CA . HIS D 1 215 ? 9.823 84.059 7.793 1.00 18.91 214 HIS D CA 1
ATOM 7048 C C . HIS D 1 215 ? 11.031 83.160 7.605 1.00 15.47 214 HIS D C 1
ATOM 7049 O O . HIS D 1 215 ? 11.089 82.046 8.136 1.00 14.40 214 HIS D O 1
ATOM 7056 N N . GLU D 1 216 ? 11.997 83.636 6.840 1.00 11.98 215 GLU D N 1
ATOM 7057 C CA . GLU D 1 216 ? 13.175 82.834 6.580 1.00 13.10 215 GLU D CA 1
ATOM 7058 C C . GLU D 1 216 ? 14.303 83.733 6.129 1.00 14.57 215 GLU D C 1
ATOM 7059 O O . GLU D 1 216 ? 14.071 84.802 5.563 1.00 12.42 215 GLU D O 1
ATOM 7065 N N . SER D 1 217 ? 15.525 83.312 6.420 1.00 12.37 216 SER D N 1
ATOM 7066 C CA . SER D 1 217 ? 16.697 84.050 5.991 1.00 14.01 216 SER D CA 1
ATOM 7067 C C . SER D 1 217 ? 17.573 82.970 5.368 1.00 13.61 216 SER D C 1
ATOM 7068 O O . SER D 1 217 ? 17.608 81.837 5.855 1.00 11.01 216 SER D O 1
ATOM 7071 N N . SER D 1 218 ? 18.239 83.311 4.271 1.00 12.86 217 SER D N 1
ATOM 7072 C CA . SER D 1 218 ? 19.099 82.372 3.555 1.00 11.65 217 SER D CA 1
ATOM 7073 C C . SER D 1 218 ? 20.405 83.064 3.181 1.00 10.95 217 SER D C 1
ATOM 7074 O O . SER D 1 218 ? 20.393 84.219 2.759 1.00 11.82 217 SER D O 1
ATOM 7077 N N . VAL D 1 219 ? 21.521 82.352 3.330 1.00 8.77 218 VAL D N 1
ATOM 7078 C CA . VAL D 1 219 ? 22.835 82.903 2.998 1.00 11.32 218 VAL D CA 1
ATOM 7079 C C . VAL D 1 219 ? 23.688 81.859 2.272 1.00 11.30 218 VAL D C 1
ATOM 7080 O O . VAL D 1 219 ? 23.934 80.773 2.809 1.00 11.35 218 VAL D O 1
ATOM 7084 N N . ALA D 1 220 ? 24.116 82.179 1.050 1.00 10.36 219 ALA D N 1
ATOM 7085 C CA . ALA D 1 220 ? 24.965 81.271 0.273 1.00 11.67 219 ALA D CA 1
ATOM 7086 C C . ALA D 1 220 ? 26.410 81.654 0.593 1.00 12.24 219 ALA D C 1
ATOM 7087 O O . ALA D 1 220 ? 26.746 82.841 0.684 1.00 11.87 219 ALA D O 1
ATOM 7089 N N . ARG D 1 221 ? 27.268 80.654 0.751 1.00 8.45 220 ARG D N 1
ATOM 7090 C CA . ARG D 1 221 ? 28.644 80.925 1.146 1.00 10.01 220 ARG D CA 1
ATOM 7091 C C . ARG D 1 221 ? 29.522 79.704 0.952 1.00 11.25 220 ARG D C 1
ATOM 7092 O O . ARG D 1 221 ? 29.074 78.656 0.481 1.00 9.39 220 ARG D O 1
ATOM 7100 N N . TYR D 1 222 ? 30.779 79.856 1.349 1.00 11.30 221 TYR D N 1
ATOM 7101 C CA . TYR D 1 222 ? 31.736 78.758 1.318 1.00 9.81 221 TYR D CA 1
ATOM 7102 C C . TYR D 1 222 ? 31.937 78.421 2.786 1.00 10.41 221 TYR D C 1
ATOM 7103 O O . TYR D 1 222 ? 31.327 79.043 3.653 1.00 10.70 221 TYR D O 1
ATOM 7112 N N . CYS D 1 223 ? 32.779 77.435 3.073 1.00 11.27 222 CYS D N 1
ATOM 7113 C CA . CYS D 1 223 ? 33.055 77.095 4.462 1.00 12.42 222 CYS D CA 1
ATOM 7114 C C . CYS D 1 223 ? 33.886 78.274 4.956 1.00 17.84 222 CYS D C 1
ATOM 7115 O O . CYS D 1 223 ? 34.909 78.601 4.361 1.00 21.93 222 CYS D O 1
ATOM 7118 N N . GLN D 1 224 ? 33.458 78.914 6.036 1.00 18.34 223 GLN D N 1
ATOM 7119 C CA . GLN D 1 224 ? 34.184 80.079 6.525 1.00 22.72 223 GLN D CA 1
ATOM 7120 C C . GLN D 1 224 ? 34.867 79.905 7.876 1.00 21.37 223 GLN D C 1
ATOM 7121 O O . GLN D 1 224 ? 35.508 80.829 8.371 1.00 22.28 223 GLN D O 1
ATOM 7127 N N . THR D 1 225 ? 34.750 78.719 8.460 1.00 16.24 224 THR D N 1
ATOM 7128 C CA . THR D 1 225 ? 35.347 78.461 9.763 1.00 15.65 224 THR D CA 1
ATOM 7129 C C . THR D 1 225 ? 36.645 77.674 9.698 1.00 17.36 224 THR D C 1
ATOM 7130 O O . THR D 1 225 ? 37.421 77.678 10.654 1.00 16.40 224 THR D O 1
ATOM 7134 N N . CYS D 1 226 ? 36.882 76.997 8.577 1.00 16.83 225 CYS D N 1
ATOM 7135 C CA . CYS D 1 226 ? 38.084 76.180 8.430 1.00 18.29 225 CYS D CA 1
ATOM 7136 C C . CYS D 1 226 ? 38.939 76.599 7.235 1.00 19.21 225 CYS D C 1
ATOM 7137 O O . CYS D 1 226 ? 38.632 76.252 6.095 1.00 19.92 225 CYS D O 1
ATOM 7140 N N . PRO D 1 227 ? 39.999 77.426 7.468 1.00 19.95 226 PRO D N 1
ATOM 7141 C CA . PRO D 1 227 ? 40.892 77.796 6.382 1.00 20.51 226 PRO D CA 1
ATOM 7142 C C . PRO D 1 227 ? 41.532 76.585 5.698 1.00 21.12 226 PRO D C 1
ATOM 7143 O O . PRO D 1 227 ? 41.816 75.579 6.348 1.00 21.30 226 PRO D O 1
ATOM 7147 N N . SER D 1 228 ? 41.757 76.689 4.392 1.00 17.47 227 SER D N 1
ATOM 7148 C CA . SER D 1 228 ? 42.352 75.601 3.623 1.00 19.22 227 SER D CA 1
ATOM 7149 C C . SER D 1 228 ? 43.864 75.694 3.494 1.00 20.58 227 SER D C 1
ATOM 7150 O O . SER D 1 228 ? 44.413 76.753 3.185 1.00 19.89 227 SER D O 1
ATOM 7153 N N . LYS D 1 229 ? 44.533 74.568 3.714 1.00 21.08 228 LYS D N 1
ATOM 7154 C CA . LYS D 1 229 ? 45.981 74.504 3.605 1.00 21.44 228 LYS D CA 1
ATOM 7155 C C . LYS D 1 229 ? 46.339 74.477 2.120 1.00 20.03 228 LYS D C 1
ATOM 7156 O O . LYS D 1 229 ? 47.257 75.171 1.672 1.00 19.66 228 LYS D O 1
ATOM 7162 N N . LEU D 1 230 ? 45.593 73.678 1.364 1.00 16.68 229 LEU D N 1
ATOM 7163 C CA . LEU D 1 230 ? 45.813 73.521 -0.069 1.00 17.97 229 LEU D CA 1
ATOM 7164 C C . LEU D 1 230 ? 45.408 74.722 -0.918 1.00 19.93 229 LEU D C 1
ATOM 7165 O O . LEU D 1 230 ? 45.858 74.862 -2.054 1.00 22.57 229 LEU D O 1
ATOM 7170 N N . GLY D 1 231 ? 44.554 75.584 -0.379 1.00 19.13 230 GLY D N 1
ATOM 7171 C CA . GLY D 1 231 ? 44.134 76.747 -1.137 1.00 19.89 230 GLY D CA 1
ATOM 7172 C C . GLY D 1 231 ? 42.833 76.538 -1.891 1.00 18.03 230 GLY D C 1
ATOM 7173 O O . GLY D 1 231 ? 42.628 77.115 -2.959 1.00 17.89 230 GLY D O 1
ATOM 7174 N N . HIS D 1 232 ? 41.957 75.702 -1.342 1.00 15.17 231 HIS D N 1
ATOM 7175 C CA . HIS D 1 232 ? 40.660 75.441 -1.960 1.00 15.03 231 HIS D CA 1
ATOM 7176 C C . HIS D 1 232 ? 39.603 76.323 -1.303 1.00 14.66 231 HIS D C 1
ATOM 7177 O O . HIS D 1 232 ? 39.807 76.825 -0.193 1.00 13.30 231 HIS D O 1
ATOM 7184 N N . ASN D 1 233 ? 38.478 76.514 -1.990 1.00 12.79 232 ASN D N 1
ATOM 7185 C CA . ASN D 1 233 ? 37.378 77.298 -1.438 1.00 14.54 232 ASN D CA 1
ATOM 7186 C C . ASN D 1 233 ? 36.940 76.557 -0.180 1.00 15.55 232 ASN D C 1
ATOM 7187 O O . ASN D 1 233 ? 36.961 75.303 -0.222 1.00 13.51 232 ASN D O 1
ATOM 7193 N N . ILE E 1 8 ? -27.573 30.251 39.334 1.00 23.25 5 ILE E N 1
ATOM 7194 C CA . ILE E 1 8 ? -27.101 30.758 38.016 1.00 20.90 5 ILE E CA 1
ATOM 7195 C C . ILE E 1 8 ? -27.305 29.690 36.948 1.00 20.93 5 ILE E C 1
ATOM 7196 O O . ILE E 1 8 ? -27.177 28.493 37.219 1.00 20.49 5 ILE E O 1
ATOM 7201 N N . SER E 1 9 ? -27.634 30.134 35.738 1.00 23.36 6 SER E N 1
ATOM 7202 C CA . SER E 1 9 ? -27.887 29.240 34.607 1.00 24.95 6 SER E CA 1
ATOM 7203 C C . SER E 1 9 ? -26.635 28.563 34.061 1.00 25.99 6 SER E C 1
ATOM 7204 O O . SER E 1 9 ? -25.522 29.059 34.235 1.00 21.67 6 SER E O 1
ATOM 7207 N N . ASP E 1 10 ? -26.831 27.432 33.388 1.00 25.51 7 ASP E N 1
ATOM 7208 C CA . ASP E 1 10 ? -25.723 26.681 32.810 1.00 28.59 7 ASP E CA 1
ATOM 7209 C C . ASP E 1 10 ? -25.151 27.378 31.579 1.00 27.22 7 ASP E C 1
ATOM 7210 O O . ASP E 1 10 ? -24.104 26.992 31.060 1.00 27.40 7 ASP E O 1
ATOM 7215 N N . ASN E 1 11 ? -25.852 28.406 31.114 1.00 26.99 8 ASN E N 1
ATOM 7216 C CA . ASN E 1 11 ? -25.412 29.189 29.966 1.00 26.89 8 ASN E CA 1
ATOM 7217 C C . ASN E 1 11 ? -25.725 30.651 30.247 1.00 26.31 8 ASN E C 1
ATOM 7218 O O . ASN E 1 11 ? -26.885 31.016 30.439 1.00 27.41 8 ASN E O 1
ATOM 7223 N N . VAL E 1 12 ? -24.689 31.485 30.281 1.00 23.98 9 VAL E N 1
ATOM 7224 C CA . VAL E 1 12 ? -24.873 32.904 30.559 1.00 21.76 9 VAL E CA 1
ATOM 7225 C C . VAL E 1 12 ? -24.160 33.804 29.564 1.00 21.27 9 VAL E C 1
ATOM 7226 O O . VAL E 1 12 ? -23.269 33.373 28.822 1.00 20.44 9 VAL E O 1
ATOM 7230 N N . ARG E 1 13 ? -24.571 35.067 29.556 1.00 20.25 10 ARG E N 1
ATOM 7231 C CA . ARG E 1 13 ? -23.963 36.071 28.699 1.00 20.42 10 ARG E CA 1
ATOM 7232 C C . ARG E 1 13 ? -23.088 36.894 29.633 1.00 20.01 10 ARG E C 1
ATOM 7233 O O . ARG E 1 13 ? -23.266 36.848 30.850 1.00 20.96 10 ARG E O 1
ATOM 7241 N N . ILE E 1 14 ? -22.151 37.640 29.062 1.00 20.75 11 ILE E N 1
ATOM 7242 C CA . ILE E 1 14 ? -21.260 38.479 29.846 1.00 21.67 11 ILE E CA 1
ATOM 7243 C C . ILE E 1 14 ? -21.197 39.891 29.273 1.00 20.01 11 ILE E C 1
ATOM 7244 O O . ILE E 1 14 ? -21.091 40.076 28.064 1.00 20.96 11 ILE E O 1
ATOM 7249 N N . LYS E 1 15 ? -21.274 40.881 30.152 1.00 20.56 12 LYS E N 1
ATOM 7250 C CA . LYS E 1 15 ? -21.172 42.278 29.751 1.00 22.75 12 LYS E CA 1
ATOM 7251 C C . LYS E 1 15 ? -20.138 42.897 30.685 1.00 20.15 12 LYS E C 1
ATOM 7252 O O . LYS E 1 15 ? -20.282 42.837 31.904 1.00 21.66 12 LYS E O 1
ATOM 7258 N N . LEU E 1 16 ? -19.095 43.485 30.111 1.00 18.25 13 LEU E N 1
ATOM 7259 C CA . LEU E 1 16 ? -18.028 44.070 30.909 1.00 18.55 13 LEU E CA 1
ATOM 7260 C C . LEU E 1 16 ? -17.771 45.547 30.643 1.00 17.78 13 LEU E C 1
ATOM 7261 O O . LEU E 1 16 ? -17.848 46.005 29.504 1.00 19.04 13 LEU E O 1
ATOM 7266 N N . TYR E 1 17 ? -17.474 46.281 31.715 1.00 16.25 14 TYR E N 1
ATOM 7267 C CA . TYR E 1 17 ? -17.140 47.701 31.647 1.00 16.93 14 TYR E CA 1
ATOM 7268 C C . TYR E 1 17 ? -15.883 47.878 32.486 1.00 17.76 14 TYR E C 1
ATOM 7269 O O . TYR E 1 17 ? -15.869 47.535 33.673 1.00 15.04 14 TYR E O 1
ATOM 7286 N N . GLU E 1 19 ? -12.408 50.552 33.422 1.00 18.19 16 GLU E N 1
ATOM 7287 C CA . GLU E 1 19 ? -11.825 51.883 33.387 1.00 20.03 16 GLU E CA 1
ATOM 7288 C C . GLU E 1 19 ? -10.558 51.861 34.229 1.00 19.60 16 GLU E C 1
ATOM 7289 O O . GLU E 1 19 ? -10.562 51.351 35.349 1.00 17.32 16 GLU E O 1
ATOM 7295 N N . GLY E 1 20 ? -9.471 52.406 33.698 1.00 18.39 17 GLY E N 1
ATOM 7296 C CA . GLY E 1 20 ? -8.243 52.402 34.468 1.00 16.58 17 GLY E CA 1
ATOM 7297 C C . GLY E 1 20 ? -7.195 53.406 34.050 1.00 16.08 17 GLY E C 1
ATOM 7298 O O . GLY E 1 20 ? -7.317 54.072 33.021 1.00 14.80 17 GLY E O 1
ATOM 7299 N N . THR E 1 21 ? -6.164 53.520 34.882 1.00 15.47 18 THR E N 1
ATOM 7300 C CA . THR E 1 21 ? -5.037 54.409 34.625 1.00 15.53 18 THR E CA 1
ATOM 7301 C C . THR E 1 21 ? -3.792 53.625 35.014 1.00 16.59 18 THR E C 1
ATOM 7302 O O . THR E 1 21 ? -3.675 53.157 36.150 1.00 15.07 18 THR E O 1
ATOM 7306 N N . VAL E 1 22 ? -2.886 53.456 34.058 1.00 13.73 19 VAL E N 1
ATOM 7307 C CA . VAL E 1 22 ? -1.638 52.733 34.290 1.00 15.76 19 VAL E CA 1
ATOM 7308 C C . VAL E 1 22 ? -0.504 53.623 33.811 1.00 16.93 19 VAL E C 1
ATOM 7309 O O . VAL E 1 22 ? -0.498 54.055 32.657 1.00 18.22 19 VAL E O 1
ATOM 7313 N N . ASN E 1 23 ? 0.448 53.897 34.698 1.00 17.96 20 ASN E N 1
ATOM 7314 C CA . ASN E 1 23 ? 1.578 54.765 34.368 1.00 17.56 20 ASN E CA 1
ATOM 7315 C C . ASN E 1 23 ? 1.074 56.089 33.796 1.00 20.67 20 ASN E C 1
ATOM 7316 O O . ASN E 1 23 ? 1.620 56.608 32.823 1.00 21.01 20 ASN E O 1
ATOM 7321 N N . ASN E 1 24 ? 0.022 56.621 34.409 1.00 21.32 21 ASN E N 1
ATOM 7322 C CA . ASN E 1 24 ? -0.577 57.889 33.993 1.00 23.74 21 ASN E CA 1
ATOM 7323 C C . ASN E 1 24 ? -1.338 57.840 32.670 1.00 23.90 21 ASN E C 1
ATOM 7324 O O . ASN E 1 24 ? -1.717 58.883 32.141 1.00 25.60 21 ASN E O 1
ATOM 7329 N N . HIS E 1 25 ? -1.557 56.647 32.125 1.00 20.76 22 HIS E N 1
ATOM 7330 C CA . HIS E 1 25 ? -2.305 56.541 30.877 1.00 23.06 22 HIS E CA 1
ATOM 7331 C C . HIS E 1 25 ? -3.708 56.013 31.152 1.00 22.18 22 HIS E C 1
ATOM 7332 O O . HIS E 1 25 ? -3.884 54.874 31.590 1.00 20.17 22 HIS E O 1
ATOM 7339 N N . HIS E 1 26 ? -4.702 56.857 30.891 1.00 21.16 23 HIS E N 1
ATOM 7340 C CA . HIS E 1 26 ? -6.097 56.506 31.112 1.00 20.26 23 HIS E CA 1
ATOM 7341 C C . HIS E 1 26 ? -6.668 55.738 29.934 1.00 19.70 23 HIS E C 1
ATOM 7342 O O . HIS E 1 26 ? -6.334 56.009 28.777 1.00 20.54 23 HIS E O 1
ATOM 7349 N N . PHE E 1 27 ? -7.533 54.776 30.232 1.00 17.58 24 PHE E N 1
ATOM 7350 C CA . PHE E 1 27 ? -8.148 53.973 29.192 1.00 19.64 24 PHE E CA 1
ATOM 7351 C C . PHE E 1 27 ? -9.466 53.387 29.670 1.00 20.55 24 PHE E C 1
ATOM 7352 O O . PHE E 1 27 ? -9.768 53.384 30.865 1.00 19.62 24 PHE E O 1
ATOM 7368 N N . CYS E 1 29 ? -12.372 50.067 28.580 1.00 22.73 26 CYS E N 1
ATOM 7369 C CA . CYS E 1 29 ? -12.643 48.885 27.781 1.00 21.63 26 CYS E CA 1
ATOM 7370 C C . CYS E 1 29 ? -14.066 48.436 28.038 1.00 19.52 26 CYS E C 1
ATOM 7371 O O . CYS E 1 29 ? -14.655 48.739 29.074 1.00 20.13 26 CYS E O 1
ATOM 7374 N N . GLU E 1 30 ? -14.609 47.711 27.073 1.00 19.28 27 GLU E N 1
ATOM 7375 C CA . GLU E 1 30 ? -15.945 47.162 27.166 1.00 20.05 27 GLU E CA 1
ATOM 7376 C C . GLU E 1 30 ? -15.870 45.811 26.500 1.00 19.76 27 GLU E C 1
ATOM 7377 O O . GLU E 1 30 ? -15.089 45.614 25.569 1.00 21.09 27 GLU E O 1
ATOM 7383 N N . ALA E 1 31 ? -16.666 44.867 26.977 1.00 18.85 28 ALA E N 1
ATOM 7384 C CA . ALA E 1 31 ? -16.644 43.548 26.381 1.00 20.19 28 ALA E CA 1
ATOM 7385 C C . ALA E 1 31 ? -17.981 42.853 26.495 1.00 20.08 28 ALA E C 1
ATOM 7386 O O . ALA E 1 31 ? -18.778 43.146 27.384 1.00 19.97 28 ALA E O 1
ATOM 7388 N N . GLU E 1 32 ? -18.218 41.942 25.560 1.00 22.03 29 GLU E N 1
ATOM 7389 C CA . GLU E 1 32 ? -19.423 41.139 25.529 1.00 22.93 29 GLU E CA 1
ATOM 7390 C C . GLU E 1 32 ? -18.915 39.716 25.350 1.00 22.45 29 GLU E C 1
ATOM 7391 O O . GLU E 1 32 ? -17.986 39.477 24.578 1.00 23.21 29 GLU E O 1
ATOM 7397 N N . GLY E 1 33 ? -19.498 38.772 26.074 1.00 21.24 30 GLY E N 1
ATOM 7398 C CA . GLY E 1 33 ? -19.041 37.404 25.940 1.00 23.57 30 GLY E CA 1
ATOM 7399 C C . GLY E 1 33 ? -20.091 36.397 26.340 1.00 22.64 30 GLY E C 1
ATOM 7400 O O . GLY E 1 33 ? -21.269 36.727 26.459 1.00 23.42 30 GLY E O 1
ATOM 7401 N N . GLU E 1 34 ? -19.656 35.161 26.543 1.00 22.23 31 GLU E N 1
ATOM 7402 C CA . GLU E 1 34 ? -20.550 34.086 26.937 1.00 22.92 31 GLU E CA 1
ATOM 7403 C C . GLU E 1 34 ? -19.748 33.062 27.724 1.00 24.01 31 GLU E C 1
ATOM 7404 O O . GLU E 1 34 ? -18.517 33.047 27.666 1.00 24.02 31 GLU E O 1
ATOM 7410 N N . GLY E 1 35 ? -20.446 32.203 28.454 1.00 22.64 32 GLY E N 1
ATOM 7411 C CA . GLY E 1 35 ? -19.757 31.192 29.228 1.00 24.82 32 GLY E CA 1
ATOM 7412 C C . GLY E 1 35 ? -20.694 30.154 29.801 1.00 24.67 32 GLY E C 1
ATOM 7413 O O . GLY E 1 35 ? -21.915 30.326 29.784 1.00 24.10 32 GLY E O 1
ATOM 7414 N N . LYS E 1 36 ? -20.105 29.068 30.294 1.00 23.30 33 LYS E N 1
ATOM 7415 C CA . LYS E 1 36 ? -20.837 27.969 30.910 1.00 23.35 33 LYS E CA 1
ATOM 7416 C C . LYS E 1 36 ? -20.283 27.860 32.330 1.00 21.65 33 LYS E C 1
ATOM 7417 O O . LYS E 1 36 ? -19.259 27.214 32.558 1.00 20.40 33 LYS E O 1
ATOM 7423 N N . PRO E 1 37 ? -20.960 28.497 33.299 1.00 21.19 34 PRO E N 1
ATOM 7424 C CA . PRO E 1 37 ? -20.592 28.528 34.718 1.00 19.69 34 PRO E CA 1
ATOM 7425 C C . PRO E 1 37 ? -20.180 27.210 35.365 1.00 21.47 34 PRO E C 1
ATOM 7426 O O . PRO E 1 37 ? -19.216 27.168 36.130 1.00 21.35 34 PRO E O 1
ATOM 7430 N N . TYR E 1 38 ? -20.901 26.136 35.063 1.00 20.72 35 TYR E N 1
ATOM 7431 C CA . TYR E 1 38 ? -20.590 24.848 35.663 1.00 21.66 35 TYR E CA 1
ATOM 7432 C C . TYR E 1 38 ? -19.523 24.049 34.926 1.00 21.78 35 TYR E C 1
ATOM 7433 O O . TYR E 1 38 ? -18.960 23.106 35.481 1.00 23.95 35 TYR E O 1
ATOM 7442 N N . GLU E 1 39 ? -19.241 24.427 33.684 1.00 21.56 36 GLU E N 1
ATOM 7443 C CA . GLU E 1 39 ? -18.211 23.748 32.900 1.00 23.88 36 GLU E CA 1
ATOM 7444 C C . GLU E 1 39 ? -16.881 24.486 33.070 1.00 21.99 36 GLU E C 1
ATOM 7445 O O . GLU E 1 39 ? -15.808 23.934 32.794 1.00 20.06 36 GLU E O 1
ATOM 7451 N N . GLY E 1 40 ? -16.967 25.740 33.507 1.00 20.30 37 GLY E N 1
ATOM 7452 C CA . GLY E 1 40 ? -15.777 26.547 33.726 1.00 19.72 37 GLY E CA 1
ATOM 7453 C C . GLY E 1 40 ? -15.163 27.150 32.478 1.00 21.56 37 GLY E C 1
ATOM 7454 O O . GLY E 1 40 ? -14.021 27.616 32.511 1.00 23.84 37 GLY E O 1
ATOM 7455 N N . THR E 1 41 ? -15.911 27.151 31.378 1.00 19.67 38 THR E N 1
ATOM 7456 C CA . THR E 1 41 ? -15.411 27.698 30.120 1.00 19.44 38 THR E CA 1
ATOM 7457 C C . THR E 1 41 ? -16.102 29.005 29.758 1.00 19.58 38 THR E C 1
ATOM 7458 O O . THR E 1 41 ? -17.274 29.211 30.082 1.00 20.01 38 THR E O 1
ATOM 7462 N N . GLN E 1 42 ? -15.374 29.885 29.079 1.00 17.84 39 GLN E N 1
ATOM 7463 C CA . GLN E 1 42 ? -15.925 31.177 28.702 1.00 19.45 39 GLN E CA 1
ATOM 7464 C C . GLN E 1 42 ? -15.071 31.903 27.671 1.00 20.39 39 GLN E C 1
ATOM 7465 O O . GLN E 1 42 ? -13.932 31.527 27.407 1.00 19.31 39 GLN E O 1
ATOM 7479 N N . GLU E 1 44 ? -14.657 36.135 25.802 1.00 22.30 41 GLU E N 1
ATOM 7480 C CA . GLU E 1 44 ? -15.055 37.532 25.758 1.00 23.46 41 GLU E CA 1
ATOM 7481 C C . GLU E 1 44 ? -14.383 38.231 24.584 1.00 24.95 41 GLU E C 1
ATOM 7482 O O . GLU E 1 44 ? -13.254 37.905 24.224 1.00 23.85 41 GLU E O 1
ATOM 7488 N N . ASN E 1 45 ? -15.098 39.178 23.980 1.00 24.49 42 ASN E N 1
ATOM 7489 C CA . ASN E 1 45 ? -14.570 39.985 22.887 1.00 24.73 42 ASN E CA 1
ATOM 7490 C C . ASN E 1 45 ? -14.372 41.343 23.551 1.00 23.76 42 ASN E C 1
ATOM 7491 O O . ASN E 1 45 ? -15.323 42.103 23.735 1.00 23.73 42 ASN E O 1
ATOM 7496 N N . ILE E 1 46 ? -13.129 41.629 23.925 1.00 20.57 43 ILE E N 1
ATOM 7497 C CA . ILE E 1 46 ? -12.789 42.859 24.626 1.00 17.66 43 ILE E CA 1
ATOM 7498 C C . ILE E 1 46 ? -12.277 43.964 23.718 1.00 19.23 43 ILE E C 1
ATOM 7499 O O . ILE E 1 46 ? -11.273 43.800 23.027 1.00 18.85 43 ILE E O 1
ATOM 7504 N N . LYS E 1 47 ? -12.958 45.104 23.745 1.00 18.37 44 LYS E N 1
ATOM 7505 C CA . LYS E 1 47 ? -12.571 46.231 22.912 1.00 20.50 44 LYS E CA 1
ATOM 7506 C C . LYS E 1 47 ? -12.084 47.404 23.752 1.00 19.50 44 LYS E C 1
ATOM 7507 O O . LYS E 1 47 ? -12.713 47.770 24.748 1.00 18.78 44 LYS E O 1
ATOM 7513 N N . VAL E 1 48 ? -10.951 47.979 23.357 1.00 17.65 45 VAL E N 1
ATOM 7514 C CA . VAL E 1 48 ? -10.405 49.135 24.054 1.00 20.03 45 VAL E CA 1
ATOM 7515 C C . VAL E 1 48 ? -11.161 50.324 23.466 1.00 22.91 45 VAL E C 1
ATOM 7516 O O . VAL E 1 48 ? -10.852 50.784 22.368 1.00 22.48 45 VAL E O 1
ATOM 7520 N N . THR E 1 49 ? -12.162 50.799 24.202 1.00 22.63 46 THR E N 1
ATOM 7521 C CA . THR E 1 49 ? -13.006 51.902 23.756 1.00 23.55 46 THR E CA 1
ATOM 7522 C C . THR E 1 49 ? -12.398 53.296 23.864 1.00 25.87 46 THR E C 1
ATOM 7523 O O . THR E 1 49 ? -12.828 54.217 23.171 1.00 25.63 46 THR E O 1
ATOM 7527 N N . LYS E 1 50 ? -11.408 53.457 24.733 1.00 25.12 47 LYS E N 1
ATOM 7528 C CA . LYS E 1 50 ? -10.759 54.748 24.896 1.00 26.66 47 LYS E CA 1
ATOM 7529 C C . LYS E 1 50 ? -9.307 54.560 25.307 1.00 26.70 47 LYS E C 1
ATOM 7530 O O . LYS E 1 50 ? -9.004 53.775 26.208 1.00 23.28 47 LYS E O 1
ATOM 7536 N N . GLY E 1 51 ? -8.412 55.274 24.632 1.00 26.24 48 GLY E N 1
ATOM 7537 C CA . GLY E 1 51 ? -6.998 55.178 24.945 1.00 27.31 48 GLY E CA 1
ATOM 7538 C C . GLY E 1 51 ? -6.260 54.094 24.184 1.00 27.22 48 GLY E C 1
ATOM 7539 O O . GLY E 1 51 ? -5.115 53.783 24.507 1.00 29.18 48 GLY E O 1
ATOM 7540 N N . GLY E 1 52 ? -6.907 53.515 23.177 1.00 28.04 49 GLY E N 1
ATOM 7541 C CA . GLY E 1 52 ? -6.265 52.474 22.395 1.00 27.43 49 GLY E CA 1
ATOM 7542 C C . GLY E 1 52 ? -5.762 52.997 21.060 1.00 29.06 49 GLY E C 1
ATOM 7543 O O . GLY E 1 52 ? -6.281 53.998 20.566 1.00 29.54 49 GLY E O 1
ATOM 7544 N N . PRO E 1 53 ? -4.742 52.363 20.454 1.00 27.53 50 PRO E N 1
ATOM 7545 C CA . PRO E 1 53 ? -4.024 51.188 20.960 1.00 26.20 50 PRO E CA 1
ATOM 7546 C C . PRO E 1 53 ? -3.278 51.555 22.235 1.00 24.91 50 PRO E C 1
ATOM 7547 O O . PRO E 1 53 ? -2.664 52.617 22.313 1.00 23.44 50 PRO E O 1
ATOM 7551 N N . LEU E 1 54 ? -3.338 50.682 23.233 1.00 22.46 51 LEU E N 1
ATOM 7552 C CA . LEU E 1 54 ? -2.666 50.942 24.500 1.00 22.59 51 LEU E CA 1
ATOM 7553 C C . LEU E 1 54 ? -1.151 50.988 24.341 1.00 20.68 51 LEU E C 1
ATOM 7554 O O . LEU E 1 54 ? -0.580 50.264 23.528 1.00 22.06 51 LEU E O 1
ATOM 7559 N N . PRO E 1 55 ? -0.482 51.850 25.122 1.00 22.51 52 PRO E N 1
ATOM 7560 C CA . PRO E 1 55 ? 0.974 51.999 25.081 1.00 22.84 52 PRO E CA 1
ATOM 7561 C C . PRO E 1 55 ? 1.665 50.888 25.870 1.00 23.49 52 PRO E C 1
ATOM 7562 O O . PRO E 1 55 ? 2.839 50.995 26.217 1.00 22.71 52 PRO E O 1
ATOM 7566 N N . PHE E 1 56 ? 0.916 49.829 26.161 1.00 22.54 53 PHE E N 1
ATOM 7567 C CA . PHE E 1 56 ? 1.445 48.686 26.897 1.00 22.55 53 PHE E CA 1
ATOM 7568 C C . PHE E 1 56 ? 0.714 47.419 26.471 1.00 21.78 53 PHE E C 1
ATOM 7569 O O . PHE E 1 56 ? -0.332 47.483 25.825 1.00 21.34 53 PHE E O 1
ATOM 7577 N N . SER E 1 57 ? 1.270 46.267 26.828 1.00 19.43 54 SER E N 1
ATOM 7578 C CA . SER E 1 57 ? 0.669 44.993 26.464 1.00 17.85 54 SER E CA 1
ATOM 7579 C C . SER E 1 57 ? -0.688 44.780 27.121 1.00 18.49 54 SER E C 1
ATOM 7580 O O . SER E 1 57 ? -0.847 44.972 28.324 1.00 16.69 54 SER E O 1
ATOM 7583 N N . PHE E 1 58 ? -1.664 44.371 26.320 1.00 17.84 55 PHE E N 1
ATOM 7584 C CA . PHE E 1 58 ? -3.003 44.111 26.825 1.00 19.20 55 PHE E CA 1
ATOM 7585 C C . PHE E 1 58 ? -2.965 42.966 27.838 1.00 18.71 55 PHE E C 1
ATOM 7586 O O . PHE E 1 58 ? -3.894 42.793 28.623 1.00 17.45 55 PHE E O 1
ATOM 7594 N N . ASP E 1 59 ? -1.890 42.183 27.799 1.00 16.42 56 ASP E N 1
ATOM 7595 C CA . ASP E 1 59 ? -1.716 41.053 28.707 1.00 16.77 56 ASP E CA 1
ATOM 7596 C C . ASP E 1 59 ? -1.960 41.384 30.180 1.00 15.23 56 ASP E C 1
ATOM 7597 O O . ASP E 1 59 ? -2.520 40.567 30.908 1.00 16.16 56 ASP E O 1
ATOM 7602 N N . ILE E 1 60 ? -1.539 42.562 30.634 1.00 14.85 57 ILE E N 1
ATOM 7603 C CA . ILE E 1 60 ? -1.739 42.894 32.044 1.00 14.95 57 ILE E CA 1
ATOM 7604 C C . ILE E 1 60 ? -3.204 43.134 32.395 1.00 16.22 57 ILE E C 1
ATOM 7605 O O . ILE E 1 60 ? -3.570 43.144 33.571 1.00 13.24 57 ILE E O 1
ATOM 7610 N N . LEU E 1 61 ? -4.047 43.317 31.380 1.00 16.21 58 LEU E N 1
ATOM 7611 C CA . LEU E 1 61 ? -5.470 43.538 31.623 1.00 14.29 58 LEU E CA 1
ATOM 7612 C C . LEU E 1 61 ? -6.260 42.234 31.592 1.00 14.49 58 LEU E C 1
ATOM 7613 O O . LEU E 1 61 ? -7.307 42.119 32.229 1.00 18.23 58 LEU E O 1
ATOM 7618 N N . THR E 1 62 ? -5.749 41.257 30.850 1.00 13.81 59 THR E N 1
ATOM 7619 C CA . THR E 1 62 ? -6.391 39.955 30.691 1.00 14.03 59 THR E CA 1
ATOM 7620 C C . THR E 1 62 ? -7.000 39.302 31.943 1.00 16.70 59 THR E C 1
ATOM 7621 O O . THR E 1 62 ? -8.188 38.984 31.961 1.00 16.17 59 THR E O 1
ATOM 7625 N N . PRO E 1 63 ? -6.200 39.095 33.003 1.00 15.92 60 PRO E N 1
ATOM 7626 C CA . PRO E 1 63 ? -6.729 38.464 34.221 1.00 16.97 60 PRO E CA 1
ATOM 7627 C C . PRO E 1 63 ? -7.770 39.255 35.019 1.00 16.55 60 PRO E C 1
ATOM 7628 O O . PRO E 1 63 ? -8.354 38.734 35.969 1.00 17.37 60 PRO E O 1
ATOM 7632 N N . ASN E 1 64 ? -8.005 40.506 34.634 1.00 15.92 61 ASN E N 1
ATOM 7633 C CA . ASN E 1 64 ? -8.988 41.336 35.325 1.00 17.20 61 ASN E CA 1
ATOM 7634 C C . ASN E 1 64 ? -10.342 41.202 34.639 1.00 18.81 61 ASN E C 1
ATOM 7635 O O . ASN E 1 64 ? -11.348 41.702 35.138 1.00 19.68 61 ASN E O 1
ATOM 7640 N N . CYS E 1 65 ? -10.425 40.597 33.440 1.00 15.38 62 CYS E N 1
ATOM 7641 C CA . CYS E 1 65 ? -11.711 40.538 32.754 1.00 19.53 62 CYS E CA 1
ATOM 7642 C C . CYS E 1 65 ? -12.809 39.458 32.995 1.00 22.27 62 CYS E C 1
ATOM 7643 O O . CYS E 1 65 ? -13.939 39.599 32.528 1.00 25.18 62 CYS E O 1
ATOM 7670 N N . SER E 1 67 ? -13.450 36.675 36.132 1.00 17.09 66 SER E N 1
ATOM 7671 C CA . SER E 1 67 ? -14.758 36.082 35.896 1.00 19.38 66 SER E CA 1
ATOM 7672 C C . SER E 1 67 ? -14.853 34.763 36.663 1.00 20.00 66 SER E C 1
ATOM 7673 O O . SER E 1 67 ? -15.088 33.703 36.080 1.00 18.61 66 SER E O 1
ATOM 7676 N N . VAL E 1 68 ? -14.695 34.852 37.981 1.00 17.92 67 VAL E N 1
ATOM 7677 C CA . VAL E 1 68 ? -14.682 33.687 38.861 1.00 17.30 67 VAL E CA 1
ATOM 7678 C C . VAL E 1 68 ? -15.976 32.916 39.145 1.00 18.43 67 VAL E C 1
ATOM 7679 O O . VAL E 1 68 ? -15.934 31.873 39.798 1.00 17.73 67 VAL E O 1
ATOM 7683 N N . ALA E 1 69 ? -17.116 33.409 38.670 1.00 16.62 68 ALA E N 1
ATOM 7684 C CA . ALA E 1 69 ? -18.374 32.696 38.877 1.00 17.21 68 ALA E CA 1
ATOM 7685 C C . ALA E 1 69 ? -18.402 31.537 37.885 1.00 17.25 68 ALA E C 1
ATOM 7686 O O . ALA E 1 69 ? -19.145 30.565 38.052 1.00 17.17 68 ALA E O 1
ATOM 7688 N N . ILE E 1 70 ? -17.576 31.656 36.850 1.00 17.68 69 ILE E N 1
ATOM 7689 C CA . ILE E 1 70 ? -17.458 30.643 35.811 1.00 18.10 69 ILE E CA 1
ATOM 7690 C C . ILE E 1 70 ? -16.243 29.771 36.112 1.00 18.59 69 ILE E C 1
ATOM 7691 O O . ILE E 1 70 ? -15.107 30.113 35.782 1.00 18.79 69 ILE E O 1
ATOM 7696 N N . THR E 1 71 ? -16.503 28.642 36.755 1.00 18.81 70 THR E N 1
ATOM 7697 C CA . THR E 1 71 ? -15.458 27.701 37.128 1.00 18.99 70 THR E CA 1
ATOM 7698 C C . THR E 1 71 ? -16.108 26.371 37.464 1.00 17.47 70 THR E C 1
ATOM 7699 O O . THR E 1 71 ? -17.176 26.330 38.073 1.00 16.21 70 THR E O 1
ATOM 7703 N N . LYS E 1 72 ? -15.471 25.280 37.064 1.00 18.08 71 LYS E N 1
ATOM 7704 C CA . LYS E 1 72 ? -16.009 23.972 37.387 1.00 20.03 71 LYS E CA 1
ATOM 7705 C C . LYS E 1 72 ? -15.549 23.607 38.795 1.00 19.51 71 LYS E C 1
ATOM 7706 O O . LYS E 1 72 ? -14.384 23.262 39.007 1.00 19.25 71 LYS E O 1
ATOM 7712 N N . TYR E 1 73 ? -16.459 23.710 39.759 1.00 20.05 72 TYR E N 1
ATOM 7713 C CA . TYR E 1 73 ? -16.130 23.379 41.139 1.00 20.48 72 TYR E CA 1
ATOM 7714 C C . TYR E 1 73 ? -16.341 21.888 41.370 1.00 22.85 72 TYR E C 1
ATOM 7715 O O . TYR E 1 73 ? -17.465 21.390 41.327 1.00 24.91 72 TYR E O 1
ATOM 7724 N N . THR E 1 74 ? -15.242 21.179 41.609 1.00 22.17 73 THR E N 1
ATOM 7725 C CA . THR E 1 74 ? -15.284 19.737 41.802 1.00 21.19 73 THR E CA 1
ATOM 7726 C C . THR E 1 74 ? -15.051 19.299 43.237 1.00 20.13 73 THR E C 1
ATOM 7727 O O . THR E 1 74 ? -14.840 20.117 44.130 1.00 20.36 73 THR E O 1
ATOM 7731 N N . SER E 1 75 ? -15.106 17.985 43.437 1.00 18.73 74 SER E N 1
ATOM 7732 C CA . SER E 1 75 ? -14.851 17.363 44.728 1.00 19.05 74 SER E CA 1
ATOM 7733 C C . SER E 1 75 ? -15.720 17.809 45.896 1.00 17.43 74 SER E C 1
ATOM 7734 O O . SER E 1 75 ? -15.294 17.730 47.049 1.00 18.01 74 SER E O 1
ATOM 7737 N N . GLY E 1 76 ? -16.931 18.273 45.605 1.00 18.17 75 GLY E N 1
ATOM 7738 C CA . GLY E 1 76 ? -17.827 18.708 46.662 1.00 16.14 75 GLY E CA 1
ATOM 7739 C C . GLY E 1 76 ? -17.404 19.994 47.343 1.00 17.18 75 GLY E C 1
ATOM 7740 O O . GLY E 1 76 ? -17.986 20.399 48.347 1.00 17.96 75 GLY E O 1
ATOM 7741 N N . ILE E 1 77 ? -16.383 20.644 46.802 1.00 16.63 76 ILE E N 1
ATOM 7742 C CA . ILE E 1 77 ? -15.906 21.886 47.383 1.00 15.00 76 ILE E CA 1
ATOM 7743 C C . ILE E 1 77 ? -16.968 22.967 47.212 1.00 14.59 76 ILE E C 1
ATOM 7744 O O . ILE E 1 77 ? -17.406 23.242 46.097 1.00 16.03 76 ILE E O 1
ATOM 7749 N N . PRO E 1 78 ? -17.450 23.547 48.320 1.00 16.95 77 PRO E N 1
ATOM 7750 C CA . PRO E 1 78 ? -18.417 24.634 48.193 1.00 17.47 77 PRO E CA 1
ATOM 7751 C C . PRO E 1 78 ? -17.951 25.774 47.288 1.00 18.20 77 PRO E C 1
ATOM 7752 O O . PRO E 1 78 ? -16.813 26.242 47.387 1.00 15.31 77 PRO E O 1
ATOM 7756 N N . ASP E 1 79 ? -18.849 26.199 46.402 1.00 16.10 78 ASP E N 1
ATOM 7757 C CA . ASP E 1 79 ? -18.592 27.253 45.423 1.00 16.28 78 ASP E CA 1
ATOM 7758 C C . ASP E 1 79 ? -19.007 28.606 45.995 1.00 14.89 78 ASP E C 1
ATOM 7759 O O . ASP E 1 79 ? -20.174 28.984 45.939 1.00 13.87 78 ASP E O 1
ATOM 7764 N N . TYR E 1 80 ? -18.037 29.327 46.549 1.00 14.61 79 TYR E N 1
ATOM 7765 C CA . TYR E 1 80 ? -18.275 30.632 47.163 1.00 14.44 79 TYR E CA 1
ATOM 7766 C C . TYR E 1 80 ? -18.955 31.633 46.235 1.00 15.80 79 TYR E C 1
ATOM 7767 O O . TYR E 1 80 ? -19.763 32.454 46.676 1.00 14.78 79 TYR E O 1
ATOM 7776 N N . PHE E 1 81 ? -18.636 31.550 44.949 1.00 15.99 80 PHE E N 1
ATOM 7777 C CA . PHE E 1 81 ? -19.179 32.483 43.972 1.00 16.19 80 PHE E CA 1
ATOM 7778 C C . PHE E 1 81 ? -20.596 32.191 43.516 1.00 16.27 80 PHE E C 1
ATOM 7779 O O . PHE E 1 81 ? -21.437 33.086 43.511 1.00 16.52 80 PHE E O 1
ATOM 7787 N N . LYS E 1 82 ? -20.872 30.951 43.131 1.00 15.67 81 LYS E N 1
ATOM 7788 C CA . LYS E 1 82 ? -22.220 30.616 42.700 1.00 14.64 81 LYS E CA 1
ATOM 7789 C C . LYS E 1 82 ? -23.189 30.729 43.872 1.00 15.71 81 LYS E C 1
ATOM 7790 O O . LYS E 1 82 ? -24.358 31.065 43.685 1.00 15.35 81 LYS E O 1
ATOM 7796 N N . GLN E 1 83 ? -22.702 30.463 45.080 1.00 13.96 82 GLN E N 1
ATOM 7797 C CA . GLN E 1 83 ? -23.545 30.568 46.271 1.00 16.17 82 GLN E CA 1
ATOM 7798 C C . GLN E 1 83 ? -23.959 32.017 46.513 1.00 15.09 82 GLN E C 1
ATOM 7799 O O . GLN E 1 83 ? -25.012 32.279 47.087 1.00 16.38 82 GLN E O 1
ATOM 7805 N N . SER E 1 84 ? -23.117 32.948 46.070 1.00 15.73 83 SER E N 1
ATOM 7806 C CA . SER E 1 84 ? -23.345 34.378 46.272 1.00 15.39 83 SER E CA 1
ATOM 7807 C C . SER E 1 84 ? -24.538 34.974 45.542 1.00 15.72 83 SER E C 1
ATOM 7808 O O . SER E 1 84 ? -25.023 36.047 45.906 1.00 15.17 83 SER E O 1
ATOM 7811 N N . PHE E 1 85 ? -25.006 34.288 44.511 1.00 15.48 84 PHE E N 1
ATOM 7812 C CA . PHE E 1 85 ? -26.156 34.775 43.763 1.00 18.41 84 PHE E CA 1
ATOM 7813 C C . PHE E 1 85 ? -27.429 34.430 44.529 1.00 15.95 84 PHE E C 1
ATOM 7814 O O . PHE E 1 85 ? -27.486 33.426 45.240 1.00 14.19 84 PHE E O 1
ATOM 7822 N N . PRO E 1 86 ? -28.477 35.251 44.385 1.00 15.94 85 PRO E N 1
ATOM 7823 C CA . PRO E 1 86 ? -28.581 36.454 43.551 1.00 15.14 85 PRO E CA 1
ATOM 7824 C C . PRO E 1 86 ? -27.868 37.715 44.040 1.00 17.01 85 PRO E C 1
ATOM 7825 O O . PRO E 1 86 ? -27.681 38.649 43.266 1.00 17.23 85 PRO E O 1
ATOM 7829 N N . GLU E 1 87 ? -27.475 37.749 45.311 1.00 17.02 86 GLU E N 1
ATOM 7830 C CA . GLU E 1 87 ? -26.829 38.936 45.867 1.00 17.30 86 GLU E CA 1
ATOM 7831 C C . GLU E 1 87 ? -25.631 39.450 45.073 1.00 17.99 86 GLU E C 1
ATOM 7832 O O . GLU E 1 87 ? -25.447 40.663 44.935 1.00 18.59 86 GLU E O 1
ATOM 7838 N N . GLY E 1 88 ? -24.824 38.533 44.550 1.00 17.18 87 GLY E N 1
ATOM 7839 C CA . GLY E 1 88 ? -23.653 38.930 43.785 1.00 15.54 87 GLY E CA 1
ATOM 7840 C C . GLY E 1 88 ? -22.440 39.030 44.690 1.00 14.10 87 GLY E C 1
ATOM 7841 O O . GLY E 1 88 ? -22.503 38.634 45.847 1.00 12.87 87 GLY E O 1
ATOM 7842 N N . PHE E 1 89 ? -21.337 39.562 44.172 1.00 12.96 88 PHE E N 1
ATOM 7843 C CA . PHE E 1 89 ? -20.122 39.697 44.967 1.00 13.51 88 PHE E CA 1
ATOM 7844 C C . PHE E 1 89 ? -19.174 40.696 44.327 1.00 13.35 88 PHE E C 1
ATOM 7845 O O . PHE E 1 89 ? -19.406 41.163 43.211 1.00 14.84 88 PHE E O 1
ATOM 7853 N N . THR E 1 90 ? -18.116 41.042 45.052 1.00 11.51 89 THR E N 1
ATOM 7854 C CA . THR E 1 90 ? -17.108 41.949 44.530 1.00 11.54 89 THR E CA 1
ATOM 7855 C C . THR E 1 90 ? -15.777 41.285 44.830 1.00 12.44 89 THR E C 1
ATOM 7856 O O . THR E 1 90 ? -15.718 40.296 45.565 1.00 11.29 89 THR E O 1
ATOM 7860 N N . TRP E 1 91 ? -14.713 41.792 44.229 1.00 11.24 90 TRP E N 1
ATOM 7861 C CA . TRP E 1 91 ? -13.390 41.256 44.604 1.00 11.80 90 TRP E CA 1
ATOM 7862 C C . TRP E 1 91 ? -12.381 42.368 44.342 1.00 12.02 90 TRP E C 1
ATOM 7863 O O . TRP E 1 91 ? -12.597 43.293 43.558 1.00 13.73 90 TRP E O 1
ATOM 7874 N N . GLU E 1 92 ? -11.296 42.286 45.100 1.00 10.83 91 GLU E N 1
ATOM 7875 C CA . GLU E 1 92 ? -10.248 43.288 45.056 1.00 11.27 91 GLU E CA 1
ATOM 7876 C C . GLU E 1 92 ? -8.932 42.544 44.971 1.00 11.53 91 GLU E C 1
ATOM 7877 O O . GLU E 1 92 ? -8.786 41.453 45.523 1.00 12.35 91 GLU E O 1
ATOM 7883 N N . ARG E 1 93 ? -7.964 43.132 44.288 1.00 9.95 92 ARG E N 1
ATOM 7884 C CA . ARG E 1 93 ? -6.702 42.442 44.108 1.00 10.92 92 ARG E CA 1
ATOM 7885 C C . ARG E 1 93 ? -5.560 43.375 43.771 1.00 10.04 92 ARG E C 1
ATOM 7886 O O . ARG E 1 93 ? -5.760 44.454 43.214 1.00 9.66 92 ARG E O 1
ATOM 7894 N N . THR E 1 94 ? -4.360 42.970 44.157 1.00 10.34 93 THR E N 1
ATOM 7895 C CA . THR E 1 94 ? -3.181 43.723 43.783 1.00 9.98 93 THR E CA 1
ATOM 7896 C C . THR E 1 94 ? -2.259 42.684 43.179 1.00 10.13 93 THR E C 1
ATOM 7897 O O . THR E 1 94 ? -2.108 41.575 43.713 1.00 10.50 93 THR E O 1
ATOM 7901 N N . THR E 1 95 ? -1.687 43.030 42.035 1.00 9.55 94 THR E N 1
ATOM 7902 C CA . THR E 1 95 ? -0.769 42.152 41.333 1.00 11.66 94 THR E CA 1
ATOM 7903 C C . THR E 1 95 ? 0.587 42.831 41.412 1.00 11.68 94 THR E C 1
ATOM 7904 O O . THR E 1 95 ? 0.723 43.990 41.026 1.00 10.76 94 THR E O 1
ATOM 7908 N N . ILE E 1 96 ? 1.576 42.114 41.933 1.00 10.46 95 ILE E N 1
ATOM 7909 C CA . ILE E 1 96 ? 2.922 42.652 42.084 1.00 10.44 95 ILE E CA 1
ATOM 7910 C C . ILE E 1 96 ? 3.863 41.999 41.075 1.00 9.20 95 ILE E C 1
ATOM 7911 O O . ILE E 1 96 ? 4.069 40.792 41.102 1.00 9.32 95 ILE E O 1
ATOM 7916 N N . TYR E 1 97 ? 4.434 42.799 40.183 1.00 9.96 96 TYR E N 1
ATOM 7917 C CA . TYR E 1 97 ? 5.345 42.268 39.175 1.00 10.38 96 TYR E CA 1
ATOM 7918 C C . TYR E 1 97 ? 6.775 42.237 39.687 1.00 8.85 96 TYR E C 1
ATOM 7919 O O . TYR E 1 97 ? 7.173 43.089 40.481 1.00 10.50 96 TYR E O 1
ATOM 7928 N N . GLU E 1 98 ? 7.559 41.268 39.222 1.00 11.43 97 GLU E N 1
ATOM 7929 C CA . GLU E 1 98 ? 8.926 41.150 39.702 1.00 13.85 97 GLU E CA 1
ATOM 7930 C C . GLU E 1 98 ? 9.816 42.334 39.352 1.00 15.35 97 GLU E C 1
ATOM 7931 O O . GLU E 1 98 ? 10.863 42.522 39.972 1.00 14.90 97 GLU E O 1
ATOM 7937 N N . ASP E 1 99 ? 9.414 43.143 38.376 1.00 12.27 98 ASP E N 1
ATOM 7938 C CA . ASP E 1 99 ? 10.289 44.283 38.048 1.00 14.33 98 ASP E CA 1
ATOM 7939 C C . ASP E 1 99 ? 9.770 45.607 38.659 1.00 15.53 98 ASP E C 1
ATOM 7940 O O . ASP E 1 99 ? 10.092 46.696 38.178 1.00 15.20 98 ASP E O 1
ATOM 7945 N N . GLY E 1 100 ? 9.005 45.491 39.744 1.00 14.70 99 GLY E N 1
ATOM 7946 C CA . GLY E 1 100 ? 8.556 46.666 40.472 1.00 12.54 99 GLY E CA 1
ATOM 7947 C C . GLY E 1 100 ? 7.211 47.291 40.170 1.00 11.86 99 GLY E C 1
ATOM 7948 O O . GLY E 1 100 ? 6.832 48.267 40.824 1.00 13.10 99 GLY E O 1
ATOM 7949 N N . ALA E 1 101 ? 6.488 46.758 39.193 1.00 11.05 100 ALA E N 1
ATOM 7950 C CA . ALA E 1 101 ? 5.188 47.319 38.845 1.00 11.75 100 ALA E CA 1
ATOM 7951 C C . ALA E 1 101 ? 4.085 46.764 39.739 1.00 11.98 100 ALA E C 1
ATOM 7952 O O . ALA E 1 101 ? 4.141 45.608 40.165 1.00 11.17 100 ALA E O 1
ATOM 7954 N N . TYR E 1 102 ? 3.091 47.600 40.020 1.00 11.28 101 TYR E N 1
ATOM 7955 C CA . TYR E 1 102 ? 1.943 47.207 40.832 1.00 11.37 101 TYR E CA 1
ATOM 7956 C C . TYR E 1 102 ? 0.659 47.562 40.091 1.00 12.36 101 TYR E C 1
ATOM 7957 O O . TYR E 1 102 ? 0.563 48.623 39.476 1.00 10.86 101 TYR E O 1
ATOM 7966 N N . LEU E 1 103 ? -0.325 46.674 40.148 1.00 11.59 102 LEU E N 1
ATOM 7967 C CA . LEU E 1 103 ? -1.610 46.930 39.501 1.00 12.02 102 LEU E CA 1
ATOM 7968 C C . LEU E 1 103 ? -2.705 46.496 40.470 1.00 11.90 102 LEU E C 1
ATOM 7969 O O . LEU E 1 103 ? -2.800 45.324 40.838 1.00 12.57 102 LEU E O 1
ATOM 7974 N N . THR E 1 104 ? -3.516 47.458 40.899 1.00 12.24 103 THR E N 1
ATOM 7975 C CA . THR E 1 104 ? -4.597 47.182 41.836 1.00 12.07 103 THR E CA 1
ATOM 7976 C C . THR E 1 104 ? -5.940 47.249 41.124 1.00 13.07 103 THR E C 1
ATOM 7977 O O . THR E 1 104 ? -6.182 48.138 40.300 1.00 10.66 103 THR E O 1
ATOM 7981 N N . THR E 1 105 ? -6.817 46.311 41.470 1.00 11.06 104 THR E N 1
ATOM 7982 C CA . THR E 1 105 ? -8.120 46.192 40.832 1.00 11.07 104 THR E CA 1
ATOM 7983 C C . THR E 1 105 ? -9.273 46.060 41.824 1.00 11.16 104 THR E C 1
ATOM 7984 O O . THR E 1 105 ? -9.149 45.371 42.829 1.00 10.94 104 THR E O 1
ATOM 7988 N N . GLN E 1 106 ? -10.381 46.739 41.529 1.00 9.89 105 GLN E N 1
ATOM 7989 C CA . GLN E 1 106 ? -11.609 46.665 42.331 1.00 11.01 105 GLN E CA 1
ATOM 7990 C C . GLN E 1 106 ? -12.649 46.235 41.301 1.00 12.60 105 GLN E C 1
ATOM 7991 O O . GLN E 1 106 ? -12.739 46.830 40.223 1.00 13.18 105 GLN E O 1
ATOM 7997 N N . GLN E 1 107 ? -13.411 45.190 41.615 1.00 12.59 106 GLN E N 1
ATOM 7998 C CA . GLN E 1 107 ? -14.407 44.677 40.683 1.00 13.51 106 GLN E CA 1
ATOM 7999 C C . GLN E 1 107 ? -15.735 44.354 41.343 1.00 15.16 106 GLN E C 1
ATOM 8000 O O . GLN E 1 107 ? -15.776 43.901 42.484 1.00 13.49 106 GLN E O 1
ATOM 8006 N N . GLU E 1 108 ? -16.820 44.590 40.612 1.00 11.87 107 GLU E N 1
ATOM 8007 C CA . GLU E 1 108 ? -18.157 44.287 41.103 1.00 15.57 107 GLU E CA 1
ATOM 8008 C C . GLU E 1 108 ? -18.806 43.334 40.104 1.00 14.75 107 GLU E C 1
ATOM 8009 O O . GLU E 1 108 ? -18.733 43.559 38.894 1.00 12.01 107 GLU E O 1
ATOM 8015 N N . THR E 1 109 ? -19.419 42.266 40.608 1.00 13.21 108 THR E N 1
ATOM 8016 C CA . THR E 1 109 ? -20.081 41.277 39.756 1.00 14.38 108 THR E CA 1
ATOM 8017 C C . THR E 1 109 ? -21.561 41.136 40.108 1.00 13.32 108 THR E C 1
ATOM 8018 O O . THR E 1 109 ? -21.915 40.868 41.257 1.00 13.01 108 THR E O 1
ATOM 8022 N N . LYS E 1 110 ? -22.421 41.314 39.111 1.00 14.43 109 LYS E N 1
ATOM 8023 C CA . LYS E 1 110 ? -23.858 41.199 39.313 1.00 18.60 109 LYS E CA 1
ATOM 8024 C C . LYS E 1 110 ? -24.453 40.215 38.315 1.00 18.29 109 LYS E C 1
ATOM 8025 O O . LYS E 1 110 ? -23.954 40.071 37.201 1.00 20.90 109 LYS E O 1
ATOM 8031 N N . LEU E 1 111 ? -25.513 39.530 38.728 1.00 18.27 110 LEU E N 1
ATOM 8032 C CA . LEU E 1 111 ? -26.195 38.586 37.857 1.00 20.67 110 LEU E CA 1
ATOM 8033 C C . LEU E 1 111 ? -27.597 39.116 37.595 1.00 22.95 110 LEU E C 1
ATOM 8034 O O . LEU E 1 111 ? -28.443 39.126 38.486 1.00 23.69 110 LEU E O 1
ATOM 8039 N N . ASP E 1 112 ? -27.826 39.571 36.369 1.00 25.74 111 ASP E N 1
ATOM 8040 C CA . ASP E 1 112 ? -29.120 40.111 35.967 1.00 30.20 111 ASP E CA 1
ATOM 8041 C C . ASP E 1 112 ? -29.708 39.135 34.959 1.00 29.15 111 ASP E C 1
ATOM 8042 O O . ASP E 1 112 ? -29.336 39.147 33.786 1.00 29.56 111 ASP E O 1
ATOM 8047 N N . GLY E 1 113 ? -30.629 38.294 35.416 1.00 31.17 112 GLY E N 1
ATOM 8048 C CA . GLY E 1 113 ? -31.207 37.303 34.529 1.00 30.17 112 GLY E CA 1
ATOM 8049 C C . GLY E 1 113 ? -30.103 36.299 34.269 1.00 29.69 112 GLY E C 1
ATOM 8050 O O . GLY E 1 113 ? -29.549 35.732 35.211 1.00 31.07 112 GLY E O 1
ATOM 8051 N N . ASN E 1 114 ? -29.763 36.082 33.003 1.00 28.77 113 ASN E N 1
ATOM 8052 C CA . ASN E 1 114 ? -28.693 35.148 32.681 1.00 29.16 113 ASN E CA 1
ATOM 8053 C C . ASN E 1 114 ? -27.505 35.926 32.120 1.00 26.58 113 ASN E C 1
ATOM 8054 O O . ASN E 1 114 ? -26.746 35.421 31.293 1.00 27.46 113 ASN E O 1
ATOM 8059 N N . CYS E 1 115 ? -27.354 37.164 32.583 1.00 24.84 114 CYS E N 1
ATOM 8060 C CA . CYS E 1 115 ? -26.265 38.021 32.140 1.00 23.37 114 CYS E CA 1
ATOM 8061 C C . CYS E 1 115 ? -25.385 38.467 33.301 1.00 23.03 114 CYS E C 1
ATOM 8062 O O . CYS E 1 115 ? -25.849 39.121 34.231 1.00 22.68 114 CYS E O 1
ATOM 8065 N N . LEU E 1 116 ? -24.111 38.101 33.246 1.00 20.76 115 LEU E N 1
ATOM 8066 C CA . LEU E 1 116 ? -23.172 38.500 34.283 1.00 19.63 115 LEU E CA 1
ATOM 8067 C C . LEU E 1 116 ? -22.623 39.869 33.904 1.00 16.10 115 LEU E C 1
ATOM 8068 O O . LEU E 1 116 ? -22.092 40.045 32.813 1.00 17.48 115 LEU E O 1
ATOM 8073 N N . VAL E 1 117 ? -22.760 40.836 34.802 1.00 15.74 116 VAL E N 1
ATOM 8074 C CA . VAL E 1 117 ? -22.266 42.183 34.537 1.00 16.81 116 VAL E CA 1
ATOM 8075 C C . VAL E 1 117 ? -21.078 42.502 35.435 1.00 15.61 116 VAL E C 1
ATOM 8076 O O . VAL E 1 117 ? -21.169 42.419 36.663 1.00 15.32 116 VAL E O 1
ATOM 8080 N N . TYR E 1 118 ? -19.965 42.859 34.805 1.00 15.87 117 TYR E N 1
ATOM 8081 C CA . TYR E 1 118 ? -18.734 43.186 35.513 1.00 16.30 117 TYR E CA 1
ATOM 8082 C C . TYR E 1 118 ? -18.395 44.666 35.370 1.00 16.84 117 TYR E C 1
ATOM 8083 O O . TYR E 1 118 ? -18.442 45.219 34.275 1.00 16.35 117 TYR E O 1
ATOM 8092 N N . ASN E 1 119 ? -18.047 45.293 36.485 1.00 16.18 118 ASN E N 1
ATOM 8093 C CA . ASN E 1 119 ? -17.646 46.693 36.503 1.00 15.82 118 ASN E CA 1
ATOM 8094 C C . ASN E 1 119 ? -16.271 46.679 37.153 1.00 16.51 118 ASN E C 1
ATOM 8095 O O . ASN E 1 119 ? -16.135 46.324 38.323 1.00 15.47 118 ASN E O 1
ATOM 8100 N N . ILE E 1 120 ? -15.259 47.062 36.382 1.00 15.30 119 ILE E N 1
ATOM 8101 C CA . ILE E 1 120 ? -13.873 47.028 36.839 1.00 14.76 119 ILE E CA 1
ATOM 8102 C C . ILE E 1 120 ? -13.162 48.376 36.914 1.00 15.22 119 ILE E C 1
ATOM 8103 O O . ILE E 1 120 ? -13.284 49.201 36.015 1.00 15.41 119 ILE E O 1
ATOM 8108 N N . LYS E 1 121 ? -12.403 48.580 37.987 1.00 13.20 120 LYS E N 1
ATOM 8109 C CA . LYS E 1 121 ? -11.622 49.798 38.165 1.00 13.88 120 LYS E CA 1
ATOM 8110 C C . LYS E 1 121 ? -10.175 49.357 38.370 1.00 15.16 120 LYS E C 1
ATOM 8111 O O . LYS E 1 121 ? -9.901 48.441 39.147 1.00 11.90 120 LYS E O 1
ATOM 8117 N N . ILE E 1 122 ? -9.256 49.998 37.657 1.00 13.07 121 ILE E N 1
ATOM 8118 C CA . ILE E 1 122 ? -7.848 49.637 37.738 1.00 13.98 121 ILE E CA 1
ATOM 8119 C C . ILE E 1 122 ? -6.910 50.827 37.899 1.00 13.84 121 ILE E C 1
ATOM 8120 O O . ILE E 1 122 ? -7.122 51.890 37.311 1.00 13.34 121 ILE E O 1
ATOM 8125 N N . LEU E 1 123 ? -5.875 50.631 38.708 1.00 11.86 122 LEU E N 1
ATOM 8126 C CA . LEU E 1 123 ? -4.847 51.639 38.928 1.00 13.02 122 LEU E CA 1
ATOM 8127 C C . LEU E 1 123 ? -3.516 50.905 38.894 1.00 13.63 122 LEU E C 1
ATOM 8128 O O . LEU E 1 123 ? -3.248 50.050 39.746 1.00 12.10 122 LEU E O 1
ATOM 8133 N N . GLY E 1 124 ? -2.699 51.228 37.896 1.00 12.66 123 GLY E N 1
ATOM 8134 C CA . GLY E 1 124 ? -1.399 50.594 37.748 1.00 13.48 123 GLY E CA 1
ATOM 8135 C C . GLY E 1 124 ? -0.284 51.619 37.807 1.00 13.62 123 GLY E C 1
ATOM 8136 O O . GLY E 1 124 ? -0.455 52.752 37.360 1.00 13.96 123 GLY E O 1
ATOM 8137 N N . CYS E 1 125 ? 0.867 51.231 38.346 1.00 13.96 124 CYS E N 1
ATOM 8138 C CA . CYS E 1 125 ? 1.973 52.168 38.454 1.00 15.15 124 CYS E CA 1
ATOM 8139 C C . CYS E 1 125 ? 3.344 51.514 38.464 1.00 14.58 124 CYS E C 1
ATOM 8140 O O . CYS E 1 125 ? 3.479 50.300 38.619 1.00 14.32 124 CYS E O 1
ATOM 8143 N N . ASN E 1 126 ? 4.357 52.353 38.290 1.00 15.83 125 ASN E N 1
ATOM 8144 C CA . ASN E 1 126 ? 5.748 51.935 38.303 1.00 14.45 125 ASN E CA 1
ATOM 8145 C C . ASN E 1 126 ? 6.170 50.871 37.301 1.00 15.09 125 ASN E C 1
ATOM 8146 O O . ASN E 1 126 ? 7.142 50.152 37.541 1.00 15.24 125 ASN E O 1
ATOM 8151 N N . PHE E 1 127 ? 5.457 50.747 36.183 1.00 12.99 126 PHE E N 1
ATOM 8152 C CA . PHE E 1 127 ? 5.874 49.778 35.174 1.00 13.59 126 PHE E CA 1
ATOM 8153 C C . PHE E 1 127 ? 7.100 50.372 34.487 1.00 16.16 126 PHE E C 1
ATOM 8154 O O . PHE E 1 127 ? 7.050 51.500 33.997 1.00 14.76 126 PHE E O 1
ATOM 8162 N N . PRO E 1 128 ? 8.223 49.630 34.451 1.00 16.26 127 PRO E N 1
ATOM 8163 C CA . PRO E 1 128 ? 9.418 50.174 33.796 1.00 17.27 127 PRO E CA 1
ATOM 8164 C C . PRO E 1 128 ? 9.186 50.406 32.302 1.00 17.23 127 PRO E C 1
ATOM 8165 O O . PRO E 1 128 ? 8.756 49.502 31.584 1.00 18.18 127 PRO E O 1
ATOM 8169 N N . PRO E 1 129 ? 9.518 51.623 31.801 1.00 19.24 128 PRO E N 1
ATOM 8170 C CA . PRO E 1 129 ? 9.291 51.986 30.404 1.00 21.66 128 PRO E CA 1
ATOM 8171 C C . PRO E 1 129 ? 10.003 51.074 29.413 1.00 24.14 128 PRO E C 1
ATOM 8172 O O . PRO E 1 129 ? 9.524 50.869 28.296 1.00 25.55 128 PRO E O 1
ATOM 8176 N N . ASN E 1 130 ? 11.143 50.528 29.818 1.00 24.72 129 ASN E N 1
ATOM 8177 C CA . ASN E 1 130 ? 11.895 49.641 28.944 1.00 25.91 129 ASN E CA 1
ATOM 8178 C C . ASN E 1 130 ? 11.685 48.181 29.338 1.00 26.69 129 ASN E C 1
ATOM 8179 O O . ASN E 1 130 ? 12.419 47.293 28.901 1.00 27.13 129 ASN E O 1
ATOM 8184 N N . GLY E 1 131 ? 10.669 47.944 30.165 1.00 24.58 130 GLY E N 1
ATOM 8185 C CA . GLY E 1 131 ? 10.351 46.594 30.594 1.00 22.10 130 GLY E CA 1
ATOM 8186 C C . GLY E 1 131 ? 9.465 45.904 29.572 1.00 21.79 130 GLY E C 1
ATOM 8187 O O . GLY E 1 131 ? 8.926 46.567 28.681 1.00 21.30 130 GLY E O 1
ATOM 8188 N N . PRO E 1 132 ? 9.279 44.577 29.678 1.00 21.00 131 PRO E N 1
ATOM 8189 C CA . PRO E 1 132 ? 8.452 43.793 28.752 1.00 20.36 131 PRO E CA 1
ATOM 8190 C C . PRO E 1 132 ? 7.008 44.244 28.543 1.00 19.42 131 PRO E C 1
ATOM 8191 O O . PRO E 1 132 ? 6.483 44.151 27.431 1.00 17.80 131 PRO E O 1
ATOM 8195 N N . VAL E 1 133 ? 6.357 44.721 29.598 1.00 14.53 132 VAL E N 1
ATOM 8196 C CA . VAL E 1 133 ? 4.978 45.176 29.467 1.00 15.95 132 VAL E CA 1
ATOM 8197 C C . VAL E 1 133 ? 4.873 46.472 28.664 1.00 16.04 132 VAL E C 1
ATOM 8198 O O . VAL E 1 133 ? 4.099 46.548 27.709 1.00 16.97 132 VAL E O 1
ATOM 8210 N N . GLN E 1 135 ? 7.084 47.683 26.710 1.00 18.44 134 GLN E N 1
ATOM 8211 C CA . GLN E 1 135 ? 7.711 47.499 25.404 1.00 20.67 134 GLN E CA 1
ATOM 8212 C C . GLN E 1 135 ? 6.931 46.510 24.545 1.00 19.87 134 GLN E C 1
ATOM 8213 O O . GLN E 1 135 ? 7.306 46.236 23.406 1.00 22.09 134 GLN E O 1
ATOM 8219 N N . LYS E 1 136 ? 5.845 45.979 25.100 1.00 21.21 135 LYS E N 1
ATOM 8220 C CA . LYS E 1 136 ? 4.995 45.026 24.396 1.00 23.10 135 LYS E CA 1
ATOM 8221 C C . LYS E 1 136 ? 5.765 43.815 23.873 1.00 25.04 135 LYS E C 1
ATOM 8222 O O . LYS E 1 136 ? 5.579 43.391 22.730 1.00 24.71 135 LYS E O 1
ATOM 8228 N N . LYS E 1 137 ? 6.624 43.256 24.718 1.00 22.70 136 LYS E N 1
ATOM 8229 C CA . LYS E 1 137 ? 7.419 42.092 24.345 1.00 25.68 136 LYS E CA 1
ATOM 8230 C C . LYS E 1 137 ? 6.805 40.792 24.859 1.00 24.52 136 LYS E C 1
ATOM 8231 O O . LYS E 1 137 ? 7.292 39.704 24.544 1.00 25.54 136 LYS E O 1
ATOM 8237 N N . THR E 1 138 ? 5.742 40.907 25.652 1.00 24.73 137 THR E N 1
ATOM 8238 C CA . THR E 1 138 ? 5.077 39.737 26.220 1.00 23.85 137 THR E CA 1
ATOM 8239 C C . THR E 1 138 ? 4.145 39.060 25.224 1.00 25.81 137 THR E C 1
ATOM 8240 O O . THR E 1 138 ? 3.592 39.711 24.333 1.00 27.96 137 THR E O 1
ATOM 8244 N N . GLN E 1 139 ? 3.964 37.752 25.390 1.00 23.94 138 GLN E N 1
ATOM 8245 C CA . GLN E 1 139 ? 3.127 36.967 24.489 1.00 24.29 138 GLN E CA 1
ATOM 8246 C C . GLN E 1 139 ? 2.112 36.076 25.200 1.00 23.24 138 GLN E C 1
ATOM 8247 O O . GLN E 1 139 ? 2.035 34.876 24.930 1.00 22.05 138 GLN E O 1
ATOM 8253 N N . GLY E 1 140 ? 1.336 36.657 26.106 1.00 19.50 139 GLY E N 1
ATOM 8254 C CA . GLY E 1 140 ? 0.331 35.878 26.804 1.00 20.14 139 GLY E CA 1
ATOM 8255 C C . GLY E 1 140 ? 0.808 35.234 28.090 1.00 18.29 139 GLY E C 1
ATOM 8256 O O . GLY E 1 140 ? 2.005 35.209 28.385 1.00 18.80 139 GLY E O 1
ATOM 8257 N N . TRP E 1 141 ? -0.144 34.696 28.846 1.00 14.67 140 TRP E N 1
ATOM 8258 C CA . TRP E 1 141 ? 0.137 34.060 30.129 1.00 14.45 140 TRP E CA 1
ATOM 8259 C C . TRP E 1 141 ? 0.209 32.541 30.099 1.00 13.68 140 TRP E C 1
ATOM 8260 O O . TRP E 1 141 ? -0.465 31.884 29.309 1.00 14.75 140 TRP E O 1
ATOM 8271 N N . GLU E 1 142 ? 1.035 31.988 30.983 1.00 14.57 141 GLU E N 1
ATOM 8272 C CA . GLU E 1 142 ? 1.127 30.547 31.133 1.00 12.17 141 GLU E CA 1
ATOM 8273 C C . GLU E 1 142 ? -0.093 30.241 32.000 1.00 14.47 141 GLU E C 1
ATOM 8274 O O . GLU E 1 142 ? -0.616 31.131 32.674 1.00 14.60 141 GLU E O 1
ATOM 8280 N N . PRO E 1 143 ? -0.586 28.997 31.980 1.00 15.48 142 PRO E N 1
ATOM 8281 C CA . PRO E 1 143 ? -1.744 28.738 32.840 1.00 14.81 142 PRO E CA 1
ATOM 8282 C C . PRO E 1 143 ? -1.255 28.882 34.285 1.00 15.47 142 PRO E C 1
ATOM 8283 O O . PRO E 1 143 ? -0.050 28.874 34.529 1.00 15.61 142 PRO E O 1
ATOM 8287 N N . CYS E 1 144 ? -2.166 29.015 35.242 1.00 14.53 143 CYS E N 1
ATOM 8288 C CA . CYS E 1 144 ? -1.736 29.171 36.630 1.00 15.44 143 CYS E CA 1
ATOM 8289 C C . CYS E 1 144 ? -2.569 28.371 37.622 1.00 14.68 143 CYS E C 1
ATOM 8290 O O . CYS E 1 144 ? -3.613 27.817 37.275 1.00 14.34 143 CYS E O 1
ATOM 8293 N N . CYS E 1 145 ? -2.092 28.314 38.862 1.00 12.51 144 CYS E N 1
ATOM 8294 C CA . CYS E 1 145 ? -2.786 27.594 39.925 1.00 12.67 144 CYS E CA 1
ATOM 8295 C C . CYS E 1 145 ? -2.988 28.518 41.120 1.00 12.51 144 CYS E C 1
ATOM 8296 O O . CYS E 1 145 ? -2.027 28.906 41.793 1.00 12.32 144 CYS E O 1
ATOM 8299 N N . GLU E 1 146 ? -4.246 28.871 41.369 1.00 10.30 145 GLU E N 1
ATOM 8300 C CA . GLU E 1 146 ? -4.616 29.756 42.461 1.00 11.44 145 GLU E CA 1
ATOM 8301 C C . GLU E 1 146 ? -4.882 29.006 43.761 1.00 12.29 145 GLU E C 1
ATOM 8302 O O . GLU E 1 146 ? -5.529 27.961 43.782 1.00 12.96 145 GLU E O 1
ATOM 8316 N N . ARG E 1 148 ? -6.761 29.006 47.234 1.00 12.23 147 ARG E N 1
ATOM 8317 C CA . ARG E 1 148 ? -7.929 29.629 47.864 1.00 11.73 147 ARG E CA 1
ATOM 8318 C C . ARG E 1 148 ? -8.158 29.143 49.291 1.00 11.39 147 ARG E C 1
ATOM 8319 O O . ARG E 1 148 ? -8.106 27.943 49.568 1.00 11.73 147 ARG E O 1
ATOM 8327 N N . TYR E 1 149 ? -8.411 30.085 50.194 1.00 10.35 148 TYR E N 1
ATOM 8328 C CA . TYR E 1 149 ? -8.642 29.762 51.597 1.00 11.80 148 TYR E CA 1
ATOM 8329 C C . TYR E 1 149 ? -9.442 30.870 52.254 1.00 13.23 148 TYR E C 1
ATOM 8330 O O . TYR E 1 149 ? -9.380 32.032 51.839 1.00 13.54 148 TYR E O 1
ATOM 8339 N N . THR E 1 150 ? -10.203 30.515 53.282 1.00 12.56 149 THR E N 1
ATOM 8340 C CA . THR E 1 150 ? -11.007 31.514 53.964 1.00 13.73 149 THR E CA 1
ATOM 8341 C C . THR E 1 150 ? -10.215 32.205 55.061 1.00 14.08 149 THR E C 1
ATOM 8342 O O . THR E 1 150 ? -9.264 31.645 55.615 1.00 13.42 149 THR E O 1
ATOM 8346 N N . ARG E 1 151 ? -10.608 33.439 55.353 1.00 13.07 150 ARG E N 1
ATOM 8347 C CA . ARG E 1 151 ? -9.989 34.217 56.410 1.00 12.88 150 ARG E CA 1
ATOM 8348 C C . ARG E 1 151 ? -10.925 35.344 56.823 1.00 14.07 150 ARG E C 1
ATOM 8349 O O . ARG E 1 151 ? -11.420 36.093 55.983 1.00 13.01 150 ARG E O 1
ATOM 8357 N N . ASP E 1 152 ? -11.169 35.445 58.123 1.00 14.10 151 ASP E N 1
ATOM 8358 C CA . ASP E 1 152 ? -12.029 36.484 58.679 1.00 16.99 151 ASP E CA 1
ATOM 8359 C C . ASP E 1 152 ? -13.370 36.667 57.976 1.00 17.75 151 ASP E C 1
ATOM 8360 O O . ASP E 1 152 ? -13.821 37.794 57.760 1.00 19.34 151 ASP E O 1
ATOM 8365 N N . GLY E 1 153 ? -14.005 35.563 57.608 1.00 14.25 152 GLY E N 1
ATOM 8366 C CA . GLY E 1 153 ? -15.305 35.664 56.974 1.00 18.51 152 GLY E CA 1
ATOM 8367 C C . GLY E 1 153 ? -15.352 35.872 55.476 1.00 18.00 152 GLY E C 1
ATOM 8368 O O . GLY E 1 153 ? -16.442 35.910 54.909 1.00 19.80 152 GLY E O 1
ATOM 8369 N N . VAL E 1 154 ? -14.199 36.027 54.828 1.00 14.12 153 VAL E N 1
ATOM 8370 C CA . VAL E 1 154 ? -14.175 36.200 53.377 1.00 15.31 153 VAL E CA 1
ATOM 8371 C C . VAL E 1 154 ? -13.279 35.142 52.739 1.00 15.49 153 VAL E C 1
ATOM 8372 O O . VAL E 1 154 ? -12.609 34.382 53.439 1.00 14.87 153 VAL E O 1
ATOM 8376 N N . LEU E 1 155 ? -13.278 35.087 51.411 1.00 12.59 154 LEU E N 1
ATOM 8377 C CA . LEU E 1 155 ? -12.453 34.118 50.701 1.00 13.33 154 LEU E CA 1
ATOM 8378 C C . LEU E 1 155 ? -11.220 34.809 50.128 1.00 13.67 154 LEU E C 1
ATOM 8379 O O . LEU E 1 155 ? -11.324 35.853 49.488 1.00 13.21 154 LEU E O 1
ATOM 8384 N N . CYS E 1 156 ? -10.053 34.224 50.372 1.00 13.18 155 CYS E N 1
ATOM 8385 C CA . CYS E 1 156 ? -8.812 34.791 49.874 1.00 12.84 155 CYS E CA 1
ATOM 8386 C C . CYS E 1 156 ? -8.231 33.928 48.771 1.00 11.32 155 CYS E C 1
ATOM 8387 O O . CYS E 1 156 ? -8.483 32.724 48.694 1.00 9.83 155 CYS E O 1
ATOM 8390 N N . GLY E 1 157 ? -7.450 34.563 47.913 1.00 12.90 156 GLY E N 1
ATOM 8391 C CA . GLY E 1 157 ? -6.804 33.845 46.839 1.00 12.41 156 GLY E CA 1
ATOM 8392 C C . GLY E 1 157 ? -5.427 34.435 46.614 1.00 10.60 156 GLY E C 1
ATOM 8393 O O . GLY E 1 157 ? -5.224 35.640 46.788 1.00 10.06 156 GLY E O 1
ATOM 8394 N N . GLN E 1 158 ? -4.472 33.579 46.271 1.00 9.23 157 GLN E N 1
ATOM 8395 C CA . GLN E 1 158 ? -3.115 34.016 45.963 1.00 10.88 157 GLN E CA 1
ATOM 8396 C C . GLN E 1 158 ? -2.634 33.155 44.813 1.00 10.51 157 GLN E C 1
ATOM 8397 O O . GLN E 1 158 ? -2.871 31.948 44.788 1.00 11.97 157 GLN E O 1
ATOM 8403 N N . THR E 1 159 ? -1.949 33.777 43.865 1.00 9.21 158 THR E N 1
ATOM 8404 C CA . THR E 1 159 ? -1.465 33.059 42.701 1.00 10.49 158 THR E CA 1
ATOM 8405 C C . THR E 1 159 ? -0.186 33.691 42.186 1.00 9.29 158 THR E C 1
ATOM 8406 O O . THR E 1 159 ? 0.028 34.890 42.331 1.00 9.70 158 THR E O 1
ATOM 8410 N N . LEU E 1 160 ? 0.661 32.863 41.592 1.00 9.03 159 LEU E N 1
ATOM 8411 C CA . LEU E 1 160 ? 1.882 33.334 40.969 1.00 9.96 159 LEU E CA 1
ATOM 8412 C C . LEU E 1 160 ? 1.614 33.078 39.497 1.00 10.55 159 LEU E C 1
ATOM 8413 O O . LEU E 1 160 ? 1.182 31.989 39.123 1.00 12.86 159 LEU E O 1
ATOM 8426 N N . ALA E 1 162 ? 2.933 33.902 35.215 1.00 10.28 161 ALA E N 1
ATOM 8427 C CA . ALA E 1 162 ? 4.102 34.160 34.394 1.00 13.10 161 ALA E CA 1
ATOM 8428 C C . ALA E 1 162 ? 3.765 34.559 32.960 1.00 13.67 161 ALA E C 1
ATOM 8429 O O . ALA E 1 162 ? 3.083 33.828 32.243 1.00 14.11 161 ALA E O 1
ATOM 8431 N N . LEU E 1 163 ? 4.258 35.726 32.557 1.00 15.66 162 LEU E N 1
ATOM 8432 C CA . LEU E 1 163 ? 4.054 36.232 31.207 1.00 15.90 162 LEU E CA 1
ATOM 8433 C C . LEU E 1 163 ? 5.171 35.708 30.313 1.00 17.02 162 LEU E C 1
ATOM 8434 O O . LEU E 1 163 ? 6.342 35.741 30.688 1.00 17.76 162 LEU E O 1
ATOM 8439 N N . LYS E 1 164 ? 4.805 35.224 29.134 1.00 16.40 163 LYS E N 1
ATOM 8440 C CA . LYS E 1 164 ? 5.782 34.712 28.185 1.00 20.94 163 LYS E CA 1
ATOM 8441 C C . LYS E 1 164 ? 6.407 35.881 27.419 1.00 23.30 163 LYS E C 1
ATOM 8442 O O . LYS E 1 164 ? 5.704 36.800 26.992 1.00 23.95 163 LYS E O 1
ATOM 8448 N N . CYS E 1 165 ? 7.728 35.855 27.271 1.00 24.57 164 CYS E N 1
ATOM 8449 C CA . CYS E 1 165 ? 8.441 36.907 26.551 1.00 25.56 164 CYS E CA 1
ATOM 8450 C C . CYS E 1 165 ? 8.960 36.355 25.229 1.00 25.81 164 CYS E C 1
ATOM 8451 O O . CYS E 1 165 ? 9.203 35.156 25.102 1.00 25.19 164 CYS E O 1
ATOM 8454 N N . ALA E 1 166 ? 9.128 37.234 24.247 1.00 25.69 165 ALA E N 1
ATOM 8455 C CA . ALA E 1 166 ? 9.609 36.825 22.930 1.00 27.17 165 ALA E CA 1
ATOM 8456 C C . ALA E 1 166 ? 10.939 36.077 22.989 1.00 28.99 165 ALA E C 1
ATOM 8457 O O . ALA E 1 166 ? 11.162 35.131 22.233 1.00 29.65 165 ALA E O 1
ATOM 8459 N N . ASP E 1 167 ? 11.815 36.499 23.894 1.00 28.51 166 ASP E N 1
ATOM 8460 C CA . ASP E 1 167 ? 13.130 35.884 24.041 1.00 32.26 166 ASP E CA 1
ATOM 8461 C C . ASP E 1 167 ? 13.097 34.515 24.724 1.00 31.11 166 ASP E C 1
ATOM 8462 O O . ASP E 1 167 ? 14.119 33.839 24.824 1.00 31.41 166 ASP E O 1
ATOM 8467 N N . GLY E 1 168 ? 11.925 34.102 25.191 1.00 29.42 167 GLY E N 1
ATOM 8468 C CA . GLY E 1 168 ? 11.824 32.810 25.847 1.00 28.74 167 GLY E CA 1
ATOM 8469 C C . GLY E 1 168 ? 11.786 32.917 27.360 1.00 27.09 167 GLY E C 1
ATOM 8470 O O . GLY E 1 168 ? 11.468 31.948 28.049 1.00 25.77 167 GLY E O 1
ATOM 8471 N N . ASN E 1 169 ? 12.131 34.089 27.882 1.00 23.72 168 ASN E N 1
ATOM 8472 C CA . ASN E 1 169 ? 12.097 34.303 29.321 1.00 20.89 168 ASN E CA 1
ATOM 8473 C C . ASN E 1 169 ? 10.647 34.469 29.756 1.00 19.15 168 ASN E C 1
ATOM 8474 O O . ASN E 1 169 ? 9.737 34.495 28.929 1.00 16.80 168 ASN E O 1
ATOM 8479 N N . HIS E 1 170 ? 10.441 34.567 31.062 1.00 15.76 169 HIS E N 1
ATOM 8480 C CA . HIS E 1 170 ? 9.112 34.768 31.622 1.00 14.73 169 HIS E CA 1
ATOM 8481 C C . HIS E 1 170 ? 9.239 35.918 32.602 1.00 13.54 169 HIS E C 1
ATOM 8482 O O . HIS E 1 170 ? 10.287 36.089 33.224 1.00 14.37 169 HIS E O 1
ATOM 8489 N N . LEU E 1 171 ? 8.181 36.712 32.718 1.00 12.94 170 LEU E N 1
ATOM 8490 C CA . LEU E 1 171 ? 8.140 37.822 33.660 1.00 13.96 170 LEU E CA 1
ATOM 8491 C C . LEU E 1 171 ? 7.100 37.346 34.660 1.00 12.68 170 LEU E C 1
ATOM 8492 O O . LEU E 1 171 ? 5.957 37.095 34.281 1.00 14.60 170 LEU E O 1
ATOM 8497 N N . THR E 1 172 ? 7.481 37.211 35.926 1.00 11.98 171 THR E N 1
ATOM 8498 C CA . THR E 1 172 ? 6.537 36.702 36.915 1.00 11.45 171 THR E CA 1
ATOM 8499 C C . THR E 1 172 ? 5.886 37.770 37.782 1.00 11.35 171 THR E C 1
ATOM 8500 O O . THR E 1 172 ? 6.394 38.886 37.910 1.00 10.18 171 THR E O 1
ATOM 8504 N N . CYS E 1 173 ? 4.742 37.417 38.361 1.00 10.25 172 CYS E N 1
ATOM 8505 C CA . CYS E 1 173 ? 4.016 38.325 39.236 1.00 11.13 172 CYS E CA 1
ATOM 8506 C C . CYS E 1 173 ? 3.251 37.534 40.293 1.00 11.04 172 CYS E C 1
ATOM 8507 O O . CYS E 1 173 ? 3.076 36.322 40.175 1.00 9.77 172 CYS E O 1
ATOM 8510 N N . HIS E 1 174 ? 2.787 38.247 41.314 1.00 10.85 173 HIS E N 1
ATOM 8511 C CA . HIS E 1 174 ? 2.086 37.658 42.451 1.00 9.66 173 HIS E CA 1
ATOM 8512 C C . HIS E 1 174 ? 0.734 38.360 42.618 1.00 10.84 173 HIS E C 1
ATOM 8513 O O . HIS E 1 174 ? 0.682 39.580 42.748 1.00 10.17 173 HIS E O 1
ATOM 8520 N N . LEU E 1 175 ? -0.354 37.589 42.577 1.00 9.73 174 LEU E N 1
ATOM 8521 C CA . LEU E 1 175 ? -1.697 38.141 42.743 1.00 10.44 174 LEU E CA 1
ATOM 8522 C C . LEU E 1 175 ? -2.184 37.850 44.161 1.00 8.73 174 LEU E C 1
ATOM 8523 O O . LEU E 1 175 ? -2.069 36.722 44.643 1.00 9.63 174 LEU E O 1
ATOM 8528 N N . ARG E 1 176 ? -2.718 38.870 44.821 1.00 10.22 175 ARG E N 1
ATOM 8529 C CA . ARG E 1 176 ? -3.238 38.726 46.176 1.00 8.42 175 ARG E CA 1
ATOM 8530 C C . ARG E 1 176 ? -4.669 39.245 46.113 1.00 10.05 175 ARG E C 1
ATOM 8531 O O . ARG E 1 176 ? -4.900 40.443 45.955 1.00 9.91 175 ARG E O 1
ATOM 8539 N N . THR E 1 177 ? -5.623 38.332 46.245 1.00 9.11 176 THR E N 1
ATOM 8540 C CA . THR E 1 177 ? -7.033 38.671 46.112 1.00 11.36 176 THR E CA 1
ATOM 8541 C C . THR E 1 177 ? -7.920 38.412 47.321 1.00 11.12 176 THR E C 1
ATOM 8542 O O . THR E 1 177 ? -7.679 37.497 48.105 1.00 10.78 176 THR E O 1
ATOM 8546 N N . THR E 1 178 ? -8.947 39.243 47.458 1.00 9.50 177 THR E N 1
ATOM 8547 C CA . THR E 1 178 ? -9.943 39.070 48.504 1.00 9.01 177 THR E CA 1
ATOM 8548 C C . THR E 1 178 ? -11.274 39.083 47.755 1.00 10.90 177 THR E C 1
ATOM 8549 O O . THR E 1 178 ? -11.582 40.037 47.032 1.00 11.60 177 THR E O 1
ATOM 8553 N N . TYR E 1 179 ? -12.034 38.004 47.904 1.00 11.78 178 TYR E N 1
ATOM 8554 C CA . TYR E 1 179 ? -13.342 37.865 47.272 1.00 13.31 178 TYR E CA 1
ATOM 8555 C C . TYR E 1 179 ? -14.377 38.150 48.364 1.00 12.57 178 TYR E C 1
ATOM 8556 O O . TYR E 1 179 ? -14.276 37.608 49.462 1.00 11.12 178 TYR E O 1
ATOM 8565 N N . ARG E 1 180 ? -15.365 38.990 48.061 1.00 10.26 179 ARG E N 1
ATOM 8566 C CA . ARG E 1 180 ? -16.377 39.367 49.045 1.00 10.19 179 ARG E CA 1
ATOM 8567 C C . ARG E 1 180 ? -17.818 39.097 48.620 1.00 12.27 179 ARG E C 1
ATOM 8568 O O . ARG E 1 180 ? -18.380 39.835 47.813 1.00 10.72 179 ARG E O 1
ATOM 8576 N N . SER E 1 181 ? -18.419 38.053 49.180 1.00 10.75 180 SER E N 1
ATOM 8577 C CA . SER E 1 181 ? -19.804 37.736 48.866 1.00 11.22 180 SER E CA 1
ATOM 8578 C C . SER E 1 181 ? -20.707 38.819 49.443 1.00 12.99 180 SER E C 1
ATOM 8579 O O . SER E 1 181 ? -20.387 39.421 50.471 1.00 13.79 180 SER E O 1
ATOM 8582 N N . LYS E 1 182 ? -21.826 39.079 48.774 1.00 12.12 181 LYS E N 1
ATOM 8583 C CA . LYS E 1 182 ? -22.772 40.061 49.281 1.00 14.22 181 LYS E CA 1
ATOM 8584 C C . LYS E 1 182 ? -23.744 39.348 50.219 1.00 18.35 181 LYS E C 1
ATOM 8585 O O . LYS E 1 182 ? -24.644 39.960 50.789 1.00 18.82 181 LYS E O 1
ATOM 8591 N N . LYS E 1 183 ? -23.552 38.038 50.363 1.00 17.00 182 LYS E N 1
ATOM 8592 C CA . LYS E 1 183 ? -24.358 37.237 51.276 1.00 19.73 182 LYS E CA 1
ATOM 8593 C C . LYS E 1 183 ? -23.582 37.245 52.587 1.00 20.80 182 LYS E C 1
ATOM 8594 O O . LYS E 1 183 ? -22.354 37.362 52.579 1.00 20.86 182 LYS E O 1
ATOM 8600 N N . ALA E 1 184 ? -24.284 37.134 53.709 1.00 20.91 183 ALA E N 1
ATOM 8601 C CA . ALA E 1 184 ? -23.619 37.101 55.005 1.00 22.08 183 ALA E CA 1
ATOM 8602 C C . ALA E 1 184 ? -22.949 35.736 55.117 1.00 23.55 183 ALA E C 1
ATOM 8603 O O . ALA E 1 184 ? -23.464 34.752 54.600 1.00 18.96 183 ALA E O 1
ATOM 8605 N N . ALA E 1 185 ? -21.800 35.674 55.780 1.00 25.58 184 ALA E N 1
ATOM 8606 C CA . ALA E 1 185 ? -21.097 34.404 55.925 1.00 27.14 184 ALA E CA 1
ATOM 8607 C C . ALA E 1 185 ? -22.032 33.352 56.521 1.00 27.86 184 ALA E C 1
ATOM 8608 O O . ALA E 1 185 ? -21.950 32.171 56.188 1.00 26.66 184 ALA E O 1
ATOM 8610 N N . LYS E 1 186 ? -22.927 33.799 57.396 1.00 29.83 185 LYS E N 1
ATOM 8611 C CA . LYS E 1 186 ? -23.887 32.918 58.052 1.00 32.44 185 LYS E CA 1
ATOM 8612 C C . LYS E 1 186 ? -24.782 32.206 57.040 1.00 30.05 185 LYS E C 1
ATOM 8613 O O . LYS E 1 186 ? -25.276 31.110 57.299 1.00 30.54 185 LYS E O 1
ATOM 8619 N N . ALA E 1 187 ? -24.991 32.834 55.888 1.00 29.15 186 ALA E N 1
ATOM 8620 C CA . ALA E 1 187 ? -25.841 32.261 54.850 1.00 24.66 186 ALA E CA 1
ATOM 8621 C C . ALA E 1 187 ? -25.034 31.488 53.820 1.00 24.80 186 ALA E C 1
ATOM 8622 O O . ALA E 1 187 ? -25.563 31.079 52.788 1.00 22.92 186 ALA E O 1
ATOM 8624 N N . LEU E 1 188 ? -23.752 31.285 54.103 1.00 22.83 187 LEU E N 1
ATOM 8625 C CA . LEU E 1 188 ? -22.872 30.580 53.179 1.00 21.84 187 LEU E CA 1
ATOM 8626 C C . LEU E 1 188 ? -22.209 29.358 53.784 1.00 19.67 187 LEU E C 1
ATOM 8627 O O . LEU E 1 188 ? -22.033 29.266 54.995 1.00 20.62 187 LEU E O 1
ATOM 8632 N N . GLN E 1 189 ? -21.847 28.425 52.912 1.00 18.67 188 GLN E N 1
ATOM 8633 C CA . GLN E 1 189 ? -21.131 27.223 53.307 1.00 18.78 188 GLN E CA 1
ATOM 8634 C C . GLN E 1 189 ? -19.715 27.597 52.888 1.00 18.97 188 GLN E C 1
ATOM 8635 O O . GLN E 1 189 ? -19.401 27.602 51.698 1.00 18.67 188 GLN E O 1
ATOM 8645 N N . PRO E 1 191 ? -15.885 27.299 52.065 1.00 15.48 190 PRO E N 1
ATOM 8646 C CA . PRO E 1 191 ? -15.014 26.226 51.579 1.00 15.80 190 PRO E CA 1
ATOM 8647 C C . PRO E 1 191 ? -13.707 26.028 52.327 1.00 15.53 190 PRO E C 1
ATOM 8648 O O . PRO E 1 191 ? -13.191 26.949 52.955 1.00 14.26 190 PRO E O 1
ATOM 8652 N N . PRO E 1 192 ? -13.171 24.768 52.323 1.00 15.78 191 PRO E N 1
ATOM 8653 C CA . PRO E 1 192 ? -11.894 24.506 52.889 1.00 15.27 191 PRO E CA 1
ATOM 8654 C C . PRO E 1 192 ? -10.832 24.965 51.956 1.00 14.13 191 PRO E C 1
ATOM 8655 O O . PRO E 1 192 ? -11.154 25.354 50.829 1.00 13.54 191 PRO E O 1
ATOM 8659 N N . PHE E 1 193 ? -9.573 24.884 52.353 1.00 13.87 192 PHE E N 1
ATOM 8660 C CA . PHE E 1 193 ? -8.484 25.252 51.460 1.00 13.31 192 PHE E CA 1
ATOM 8661 C C . PHE E 1 193 ? -8.553 24.416 50.180 1.00 12.78 192 PHE E C 1
ATOM 8662 O O . PHE E 1 193 ? -8.800 23.208 50.229 1.00 15.73 192 PHE E O 1
ATOM 8670 N N . HIS E 1 194 ? -8.342 25.054 49.032 1.00 11.56 193 HIS E N 1
ATOM 8671 C CA . HIS E 1 194 ? -8.346 24.335 47.763 1.00 9.52 193 HIS E CA 1
ATOM 8672 C C . HIS E 1 194 ? -7.644 25.133 46.673 1.00 9.90 193 HIS E C 1
ATOM 8673 O O . HIS E 1 194 ? -7.107 26.208 46.931 1.00 10.06 193 HIS E O 1
ATOM 8680 N N . PHE E 1 195 ? -7.632 24.597 45.459 1.00 8.77 194 PHE E N 1
ATOM 8681 C CA . PHE E 1 195 ? -6.993 25.282 44.343 1.00 11.19 194 PHE E CA 1
ATOM 8682 C C . PHE E 1 195 ? -7.962 25.507 43.207 1.00 12.19 194 PHE E C 1
ATOM 8683 O O . PHE E 1 195 ? -9.039 24.912 43.158 1.00 12.25 194 PHE E O 1
ATOM 8691 N N . SER E 1 196 ? -7.547 26.364 42.283 1.00 11.00 195 SER E N 1
ATOM 8692 C CA . SER E 1 196 ? -8.314 26.636 41.083 1.00 13.85 195 SER E CA 1
ATOM 8693 C C . SER E 1 196 ? -7.298 26.871 39.978 1.00 12.95 195 SER E C 1
ATOM 8694 O O . SER E 1 196 ? -6.446 27.757 40.086 1.00 14.46 195 SER E O 1
ATOM 8697 N N . ASP E 1 197 ? -7.360 26.051 38.935 1.00 13.93 196 ASP E N 1
ATOM 8698 C CA . ASP E 1 197 ? -6.459 26.202 37.798 1.00 13.79 196 ASP E CA 1
ATOM 8699 C C . ASP E 1 197 ? -7.141 27.181 36.847 1.00 15.08 196 ASP E C 1
ATOM 8700 O O . ASP E 1 197 ? -8.365 27.142 36.697 1.00 15.91 196 ASP E O 1
ATOM 8705 N N . HIS E 1 198 ? -6.357 28.053 36.216 1.00 15.35 197 HIS E N 1
ATOM 8706 C CA . HIS E 1 198 ? -6.887 29.033 35.264 1.00 16.03 197 HIS E CA 1
ATOM 8707 C C . HIS E 1 198 ? -6.017 29.058 34.016 1.00 16.55 197 HIS E C 1
ATOM 8708 O O . HIS E 1 198 ? -4.792 28.995 34.104 1.00 15.93 197 HIS E O 1
ATOM 8715 N N . ARG E 1 199 ? -6.648 29.158 32.851 1.00 17.50 198 ARG E N 1
ATOM 8716 C CA . ARG E 1 199 ? -5.898 29.223 31.604 1.00 17.86 198 ARG E CA 1
ATOM 8717 C C . ARG E 1 199 ? -6.495 30.278 30.676 1.00 17.45 198 ARG E C 1
ATOM 8718 O O . ARG E 1 199 ? -7.366 29.978 29.863 1.00 17.75 198 ARG E O 1
ATOM 8726 N N . PRO E 1 200 ? -6.077 31.515 30.875 1.00 18.97 199 PRO E N 1
ATOM 8727 C CA . PRO E 1 200 ? -6.467 32.613 29.989 1.00 19.17 199 PRO E CA 1
ATOM 8728 C C . PRO E 1 200 ? -5.747 32.667 28.665 1.00 18.82 199 PRO E C 1
ATOM 8729 O O . PRO E 1 200 ? -4.518 32.601 28.694 1.00 20.98 199 PRO E O 1
ATOM 8733 N N . GLU E 1 201 ? -6.435 32.771 27.532 1.00 19.67 200 GLU E N 1
ATOM 8734 C CA . GLU E 1 201 ? -5.752 32.808 26.241 1.00 20.81 200 GLU E CA 1
ATOM 8735 C C . GLU E 1 201 ? -6.400 33.751 25.229 1.00 20.08 200 GLU E C 1
ATOM 8736 O O . GLU E 1 201 ? -7.608 33.695 25.006 1.00 20.67 200 GLU E O 1
ATOM 8742 N N . ILE E 1 202 ? -5.590 34.609 24.618 1.00 20.79 201 ILE E N 1
ATOM 8743 C CA . ILE E 1 202 ? -6.093 35.518 23.597 1.00 21.97 201 ILE E CA 1
ATOM 8744 C C . ILE E 1 202 ? -5.919 34.758 22.286 1.00 22.43 201 ILE E C 1
ATOM 8745 O O . ILE E 1 202 ? -4.797 34.423 21.901 1.00 22.33 201 ILE E O 1
ATOM 8750 N N . VAL E 1 203 ? -7.027 34.469 21.612 1.00 22.44 202 VAL E N 1
ATOM 8751 C CA . VAL E 1 203 ? -6.972 33.719 20.364 1.00 24.36 202 VAL E CA 1
ATOM 8752 C C . VAL E 1 203 ? -7.002 34.574 19.104 1.00 25.63 202 VAL E C 1
ATOM 8753 O O . VAL E 1 203 ? -6.761 34.073 18.005 1.00 26.03 202 VAL E O 1
ATOM 8757 N N . LYS E 1 204 ? -7.301 35.859 19.258 1.00 24.32 203 LYS E N 1
ATOM 8758 C CA . LYS E 1 204 ? -7.345 36.762 18.114 1.00 24.61 203 LYS E CA 1
ATOM 8759 C C . LYS E 1 204 ? -7.235 38.222 18.523 1.00 23.68 203 LYS E C 1
ATOM 8760 O O . LYS E 1 204 ? -7.781 38.638 19.546 1.00 23.00 203 LYS E O 1
ATOM 8766 N N . VAL E 1 205 ? -6.516 38.990 17.713 1.00 21.86 204 VAL E N 1
ATOM 8767 C CA . VAL E 1 205 ? -6.332 40.416 17.945 1.00 23.68 204 VAL E CA 1
ATOM 8768 C C . VAL E 1 205 ? -6.648 41.107 16.628 1.00 24.63 204 VAL E C 1
ATOM 8769 O O . VAL E 1 205 ? -6.115 40.733 15.582 1.00 25.89 204 VAL E O 1
ATOM 8773 N N . SER E 1 206 ? -7.522 42.103 16.674 1.00 22.85 205 SER E N 1
ATOM 8774 C CA . SER E 1 206 ? -7.898 42.818 15.463 1.00 24.54 205 SER E CA 1
ATOM 8775 C C . SER E 1 206 ? -8.138 44.292 15.741 1.00 24.44 205 SER E C 1
ATOM 8776 O O . SER E 1 206 ? -7.934 44.764 16.860 1.00 20.41 205 SER E O 1
ATOM 8779 N N . GLU E 1 207 ? -8.580 45.004 14.708 1.00 23.78 206 GLU E N 1
ATOM 8780 C CA . GLU E 1 207 ? -8.860 46.434 14.787 1.00 23.74 206 GLU E CA 1
ATOM 8781 C C . GLU E 1 207 ? -7.658 47.200 15.328 1.00 23.36 206 GLU E C 1
ATOM 8782 O O . GLU E 1 207 ? -7.765 47.960 16.287 1.00 22.36 206 GLU E O 1
ATOM 8788 N N . ASN E 1 208 ? -6.514 46.986 14.687 1.00 24.56 207 ASN E N 1
ATOM 8789 C CA . ASN E 1 208 ? -5.261 47.635 15.050 1.00 26.07 207 ASN E CA 1
ATOM 8790 C C . ASN E 1 208 ? -4.906 47.498 16.528 1.00 26.60 207 ASN E C 1
ATOM 8791 O O . ASN E 1 208 ? -4.525 48.472 17.184 1.00 25.62 207 ASN E O 1
ATOM 8796 N N . GLY E 1 209 ? -5.029 46.279 17.043 1.00 24.60 208 GLY E N 1
ATOM 8797 C CA . GLY E 1 209 ? -4.699 46.019 18.432 1.00 25.16 208 GLY E CA 1
ATOM 8798 C C . GLY E 1 209 ? -5.639 46.616 19.461 1.00 24.60 208 GLY E C 1
ATOM 8799 O O . GLY E 1 209 ? -5.207 46.977 20.560 1.00 25.12 208 GLY E O 1
ATOM 8800 N N . THR E 1 210 ? -6.920 46.725 19.125 1.00 21.43 209 THR E N 1
ATOM 8801 C CA . THR E 1 210 ? -7.885 47.278 20.065 1.00 20.23 209 THR E CA 1
ATOM 8802 C C . THR E 1 210 ? -9.002 46.293 20.381 1.00 18.55 209 THR E C 1
ATOM 8803 O O . THR E 1 210 ? -9.814 46.541 21.271 1.00 17.90 209 THR E O 1
ATOM 8807 N N . LEU E 1 211 ? -9.048 45.181 19.651 1.00 18.53 210 LEU E N 1
ATOM 8808 C CA . LEU E 1 211 ? -10.077 44.174 19.886 1.00 20.23 210 LEU E CA 1
ATOM 8809 C C . LEU E 1 211 ? -9.440 42.822 20.162 1.00 19.36 210 LEU E C 1
ATOM 8810 O O . LEU E 1 211 ? -8.702 42.289 19.332 1.00 21.11 210 LEU E O 1
ATOM 8815 N N . PHE E 1 212 ? -9.736 42.262 21.330 1.00 19.65 211 PHE E N 1
ATOM 8816 C CA . PHE E 1 212 ? -9.162 40.981 21.710 1.00 18.86 211 PHE E CA 1
ATOM 8817 C C . PHE E 1 212 ? -10.199 39.914 22.036 1.00 19.49 211 PHE E C 1
ATOM 8818 O O . PHE E 1 212 ? -11.088 40.130 22.864 1.00 21.31 211 PHE E O 1
ATOM 8826 N N . GLU E 1 213 ? -10.088 38.765 21.377 1.00 19.44 212 GLU E N 1
ATOM 8827 C CA . GLU E 1 213 ? -10.990 37.651 21.637 1.00 20.67 212 GLU E CA 1
ATOM 8828 C C . GLU E 1 213 ? -10.259 36.832 22.693 1.00 20.93 212 GLU E C 1
ATOM 8829 O O . GLU E 1 213 ? -9.213 36.244 22.422 1.00 19.28 212 GLU E O 1
ATOM 8835 N N . GLN E 1 214 ? -10.808 36.801 23.899 1.00 20.15 213 GLN E N 1
ATOM 8836 C CA . GLN E 1 214 ? -10.161 36.094 24.993 1.00 19.72 213 GLN E CA 1
ATOM 8837 C C . GLN E 1 214 ? -10.972 34.915 25.516 1.00 20.95 213 GLN E C 1
ATOM 8838 O O . GLN E 1 214 ? -12.163 35.040 25.794 1.00 22.92 213 GLN E O 1
ATOM 8844 N N . HIS E 1 215 ? -10.312 33.767 25.637 1.00 20.48 214 HIS E N 1
ATOM 8845 C CA . HIS E 1 215 ? -10.942 32.549 26.135 1.00 20.92 214 HIS E CA 1
ATOM 8846 C C . HIS E 1 215 ? -10.301 32.142 27.456 1.00 22.16 214 HIS E C 1
ATOM 8847 O O . HIS E 1 215 ? -9.143 32.475 27.720 1.00 20.53 214 HIS E O 1
ATOM 8854 N N . GLU E 1 216 ? -11.051 31.412 28.275 1.00 21.33 215 GLU E N 1
ATOM 8855 C CA . GLU E 1 216 ? -10.533 30.965 29.561 1.00 21.85 215 GLU E CA 1
ATOM 8856 C C . GLU E 1 216 ? -11.274 29.756 30.124 1.00 22.13 215 GLU E C 1
ATOM 8857 O O . GLU E 1 216 ? -12.487 29.611 29.952 1.00 20.66 215 GLU E O 1
ATOM 8863 N N . SER E 1 217 ? -10.521 28.883 30.785 1.00 20.95 216 SER E N 1
ATOM 8864 C CA . SER E 1 217 ? -11.072 27.692 31.417 1.00 23.21 216 SER E CA 1
ATOM 8865 C C . SER E 1 217 ? -10.580 27.704 32.861 1.00 21.71 216 SER E C 1
ATOM 8866 O O . SER E 1 217 ? -9.423 28.034 33.118 1.00 21.81 216 SER E O 1
ATOM 8869 N N . SER E 1 218 ? -11.460 27.357 33.794 1.00 21.35 217 SER E N 1
ATOM 8870 C CA . SER E 1 218 ? -11.114 27.333 35.214 1.00 19.17 217 SER E CA 1
ATOM 8871 C C . SER E 1 218 ? -11.699 26.091 35.881 1.00 18.06 217 SER E C 1
ATOM 8872 O O . SER E 1 218 ? -12.839 25.707 35.615 1.00 18.42 217 SER E O 1
ATOM 8875 N N . VAL E 1 219 ? -10.910 25.470 36.750 1.00 14.93 218 VAL E N 1
ATOM 8876 C CA . VAL E 1 219 ? -11.332 24.276 37.467 1.00 14.15 218 VAL E CA 1
ATOM 8877 C C . VAL E 1 219 ? -10.866 24.343 38.917 1.00 15.73 218 VAL E C 1
ATOM 8878 O O . VAL E 1 219 ? -9.671 24.492 39.180 1.00 16.04 218 VAL E O 1
ATOM 8882 N N . ALA E 1 220 ? -11.810 24.244 39.848 1.00 13.92 219 ALA E N 1
ATOM 8883 C CA . ALA E 1 220 ? -11.489 24.260 41.276 1.00 16.03 219 ALA E CA 1
ATOM 8884 C C . ALA E 1 220 ? -11.344 22.803 41.692 1.00 16.88 219 ALA E C 1
ATOM 8885 O O . ALA E 1 220 ? -12.173 21.964 41.334 1.00 18.40 219 ALA E O 1
ATOM 8887 N N . ARG E 1 221 ? -10.305 22.508 42.462 1.00 15.84 220 ARG E N 1
ATOM 8888 C CA . ARG E 1 221 ? -10.022 21.134 42.862 1.00 16.57 220 ARG E CA 1
ATOM 8889 C C . ARG E 1 221 ? -9.089 21.070 44.067 1.00 16.58 220 ARG E C 1
ATOM 8890 O O . ARG E 1 221 ? -8.683 22.090 44.628 1.00 13.96 220 ARG E O 1
ATOM 8898 N N . TYR E 1 222 ? -8.750 19.842 44.440 1.00 15.61 221 TYR E N 1
ATOM 8899 C CA . TYR E 1 222 ? -7.810 19.573 45.520 1.00 15.70 221 TYR E CA 1
ATOM 8900 C C . TYR E 1 222 ? -6.580 19.035 44.787 1.00 16.46 221 TYR E C 1
ATOM 8901 O O . TYR E 1 222 ? -6.607 18.897 43.565 1.00 16.57 221 TYR E O 1
ATOM 8910 N N . CYS E 1 223 ? -5.506 18.738 45.512 1.00 15.88 222 CYS E N 1
ATOM 8911 C CA . CYS E 1 223 ? -4.317 18.181 44.870 1.00 18.00 222 CYS E CA 1
ATOM 8912 C C . CYS E 1 223 ? -4.623 16.711 44.586 1.00 19.83 222 CYS E C 1
ATOM 8913 O O . CYS E 1 223 ? -4.780 15.913 45.510 1.00 20.51 222 CYS E O 1
ATOM 8916 N N . GLN E 1 224 ? -4.697 16.361 43.306 1.00 21.54 223 GLN E N 1
ATOM 8917 C CA . GLN E 1 224 ? -5.029 15.001 42.891 1.00 25.32 223 GLN E CA 1
ATOM 8918 C C . GLN E 1 224 ? -3.848 14.113 42.506 1.00 22.93 223 GLN E C 1
ATOM 8919 O O . GLN E 1 224 ? -3.953 12.890 42.557 1.00 24.30 223 GLN E O 1
ATOM 8925 N N . THR E 1 225 ? -2.732 14.722 42.125 1.00 19.18 224 THR E N 1
ATOM 8926 C CA . THR E 1 225 ? -1.556 13.962 41.707 1.00 18.58 224 THR E CA 1
ATOM 8927 C C . THR E 1 225 ? -0.754 13.349 42.855 1.00 19.20 224 THR E C 1
ATOM 8928 O O . THR E 1 225 ? -0.110 12.311 42.689 1.00 17.35 224 THR E O 1
ATOM 8932 N N . CYS E 1 226 ? -0.790 13.990 44.017 1.00 17.09 225 CYS E N 1
ATOM 8933 C CA . CYS E 1 226 ? -0.053 13.498 45.177 1.00 16.77 225 CYS E CA 1
ATOM 8934 C C . CYS E 1 226 ? -1.029 13.043 46.253 1.00 17.12 225 CYS E C 1
ATOM 8935 O O . CYS E 1 226 ? -1.716 13.859 46.860 1.00 19.00 225 CYS E O 1
ATOM 8938 N N . PRO E 1 227 ? -1.102 11.728 46.499 1.00 18.62 226 PRO E N 1
ATOM 8939 C CA . PRO E 1 227 ? -2.004 11.160 47.507 1.00 20.26 226 PRO E CA 1
ATOM 8940 C C . PRO E 1 227 ? -1.557 11.494 48.926 1.00 19.04 226 PRO E C 1
ATOM 8941 O O . PRO E 1 227 ? -0.363 11.574 49.202 1.00 19.83 226 PRO E O 1
ATOM 8945 N N . SER E 1 228 ? -2.516 11.690 49.823 1.00 17.72 227 SER E N 1
ATOM 8946 C CA . SER E 1 228 ? -2.188 11.985 51.213 1.00 18.50 227 SER E CA 1
ATOM 8947 C C . SER E 1 228 ? -1.949 10.674 51.959 1.00 19.95 227 SER E C 1
ATOM 8948 O O . SER E 1 228 ? -2.595 9.662 51.679 1.00 20.13 227 SER E O 1
ATOM 8951 N N . LYS E 1 229 ? -1.015 10.690 52.902 1.00 19.76 228 LYS E N 1
ATOM 8952 C CA . LYS E 1 229 ? -0.720 9.504 53.696 1.00 22.99 228 LYS E CA 1
ATOM 8953 C C . LYS E 1 229 ? -1.487 9.607 55.013 1.00 22.07 228 LYS E C 1
ATOM 8954 O O . LYS E 1 229 ? -1.430 8.707 55.852 1.00 24.74 228 LYS E O 1
ATOM 8960 N N . LEU E 1 230 ? -2.212 10.709 55.178 1.00 20.20 229 LEU E N 1
ATOM 8961 C CA . LEU E 1 230 ? -2.971 10.969 56.399 1.00 20.93 229 LEU E CA 1
ATOM 8962 C C . LEU E 1 230 ? -4.471 11.158 56.170 1.00 19.46 229 LEU E C 1
ATOM 8963 O O . LEU E 1 230 ? -5.185 11.620 57.062 1.00 20.13 229 LEU E O 1
ATOM 8968 N N . GLY E 1 231 ? -4.942 10.817 54.977 1.00 20.23 230 GLY E N 1
ATOM 8969 C CA . GLY E 1 231 ? -6.358 10.951 54.681 1.00 20.97 230 GLY E CA 1
ATOM 8970 C C . GLY E 1 231 ? -6.850 12.369 54.451 1.00 21.24 230 GLY E C 1
ATOM 8971 O O . GLY E 1 231 ? -8.058 12.608 54.425 1.00 22.41 230 GLY E O 1
ATOM 8972 N N . HIS E 1 232 ? -5.928 13.315 54.287 1.00 18.26 231 HIS E N 1
ATOM 8973 C CA . HIS E 1 232 ? -6.308 14.704 54.048 1.00 20.82 231 HIS E CA 1
ATOM 8974 C C . HIS E 1 232 ? -6.610 14.926 52.566 1.00 21.21 231 HIS E C 1
ATOM 8975 O O . HIS E 1 232 ? -6.223 14.124 51.717 1.00 19.51 231 HIS E O 1
ATOM 8982 N N . ASN E 1 233 ? -7.302 16.017 52.257 1.00 20.14 232 ASN E N 1
ATOM 8983 C CA . ASN E 1 233 ? -7.610 16.334 50.869 1.00 20.99 232 ASN E CA 1
ATOM 8984 C C . ASN E 1 233 ? -6.343 16.888 50.218 1.00 20.98 232 ASN E C 1
ATOM 8985 O O . ASN E 1 233 ? -5.504 17.450 50.959 1.00 19.66 232 ASN E O 1
ATOM 8991 N N . ILE F 1 8 ? 6.167 79.602 41.472 1.00 26.97 5 ILE F N 1
ATOM 8992 C CA . ILE F 1 8 ? 5.082 79.520 42.491 1.00 28.40 5 ILE F CA 1
ATOM 8993 C C . ILE F 1 8 ? 5.355 80.529 43.605 1.00 29.51 5 ILE F C 1
ATOM 8994 O O . ILE F 1 8 ? 6.499 80.714 44.020 1.00 27.85 5 ILE F O 1
ATOM 8999 N N . SER F 1 9 ? 4.302 81.185 44.080 1.00 28.73 6 SER F N 1
ATOM 9000 C CA . SER F 1 9 ? 4.442 82.194 45.126 1.00 30.17 6 SER F CA 1
ATOM 9001 C C . SER F 1 9 ? 4.824 81.623 46.487 1.00 29.84 6 SER F C 1
ATOM 9002 O O . SER F 1 9 ? 4.855 80.407 46.680 1.00 31.13 6 SER F O 1
ATOM 9005 N N . ASP F 1 10 ? 5.113 82.524 47.423 1.00 29.83 7 ASP F N 1
ATOM 9006 C CA . ASP F 1 10 ? 5.504 82.167 48.785 1.00 29.51 7 ASP F CA 1
ATOM 9007 C C . ASP F 1 10 ? 4.314 81.683 49.601 1.00 27.87 7 ASP F C 1
ATOM 9008 O O . ASP F 1 10 ? 4.482 81.009 50.615 1.00 24.49 7 ASP F O 1
ATOM 9013 N N . ASN F 1 11 ? 3.114 82.056 49.168 1.00 28.15 8 ASN F N 1
ATOM 9014 C CA . ASN F 1 11 ? 1.893 81.655 49.852 1.00 28.57 8 ASN F CA 1
ATOM 9015 C C . ASN F 1 11 ? 0.887 81.169 48.828 1.00 28.05 8 ASN F C 1
ATOM 9016 O O . ASN F 1 11 ? 0.579 81.871 47.863 1.00 25.86 8 ASN F O 1
ATOM 9021 N N . VAL F 1 12 ? 0.372 79.965 49.036 1.00 25.95 9 VAL F N 1
ATOM 9022 C CA . VAL F 1 12 ? -0.593 79.411 48.104 1.00 25.47 9 VAL F CA 1
ATOM 9023 C C . VAL F 1 12 ? -1.783 78.787 48.809 1.00 23.47 9 VAL F C 1
ATOM 9024 O O . VAL F 1 12 ? -1.727 78.457 49.994 1.00 22.68 9 VAL F O 1
ATOM 9028 N N . ARG F 1 13 ? -2.874 78.652 48.069 1.00 24.43 10 ARG F N 1
ATOM 9029 C CA . ARG F 1 13 ? -4.068 78.030 48.602 1.00 23.08 10 ARG F CA 1
ATOM 9030 C C . ARG F 1 13 ? -4.047 76.603 48.083 1.00 23.35 10 ARG F C 1
ATOM 9031 O O . ARG F 1 13 ? -3.439 76.320 47.050 1.00 22.33 10 ARG F O 1
ATOM 9039 N N . ILE F 1 14 ? -4.697 75.702 48.806 1.00 22.88 11 ILE F N 1
ATOM 9040 C CA . ILE F 1 14 ? -4.748 74.312 48.391 1.00 22.78 11 ILE F CA 1
ATOM 9041 C C . ILE F 1 14 ? -6.191 73.849 48.287 1.00 22.33 11 ILE F C 1
ATOM 9042 O O . ILE F 1 14 ? -6.989 74.057 49.203 1.00 22.66 11 ILE F O 1
ATOM 9047 N N . LYS F 1 15 ? -6.514 73.246 47.149 1.00 20.96 12 LYS F N 1
ATOM 9048 C CA . LYS F 1 15 ? -7.839 72.698 46.883 1.00 21.25 12 LYS F CA 1
ATOM 9049 C C . LYS F 1 15 ? -7.608 71.236 46.515 1.00 18.40 12 LYS F C 1
ATOM 9050 O O . LYS F 1 15 ? -6.776 70.934 45.663 1.00 19.01 12 LYS F O 1
ATOM 9056 N N . LEU F 1 16 ? -8.336 70.332 47.159 1.00 17.73 13 LEU F N 1
ATOM 9057 C CA . LEU F 1 16 ? -8.162 68.912 46.902 1.00 17.56 13 LEU F CA 1
ATOM 9058 C C . LEU F 1 16 ? -9.467 68.163 46.650 1.00 15.53 13 LEU F C 1
ATOM 9059 O O . LEU F 1 16 ? -10.479 68.422 47.302 1.00 18.14 13 LEU F O 1
ATOM 9064 N N . TYR F 1 17 ? -9.425 67.240 45.694 1.00 15.24 14 TYR F N 1
ATOM 9065 C CA . TYR F 1 17 ? -10.567 66.395 45.353 1.00 14.63 14 TYR F CA 1
ATOM 9066 C C . TYR F 1 17 ? -10.066 64.957 45.346 1.00 15.96 14 TYR F C 1
ATOM 9067 O O . TYR F 1 17 ? -9.099 64.634 44.655 1.00 17.28 14 TYR F O 1
ATOM 9084 N N . GLU F 1 19 ? -11.246 60.594 45.435 1.00 15.88 16 GLU F N 1
ATOM 9085 C CA . GLU F 1 19 ? -12.255 59.554 45.303 1.00 15.32 16 GLU F CA 1
ATOM 9086 C C . GLU F 1 19 ? -11.550 58.217 45.422 1.00 16.82 16 GLU F C 1
ATOM 9087 O O . GLU F 1 19 ? -10.475 58.025 44.857 1.00 13.45 16 GLU F O 1
ATOM 9093 N N . GLY F 1 20 ? -12.149 57.295 46.164 1.00 14.95 17 GLY F N 1
ATOM 9094 C CA . GLY F 1 20 ? -11.522 55.999 46.313 1.00 15.38 17 GLY F CA 1
ATOM 9095 C C . GLY F 1 20 ? -12.427 54.913 46.845 1.00 15.30 17 GLY F C 1
ATOM 9096 O O . GLY F 1 20 ? -13.564 55.157 47.245 1.00 13.95 17 GLY F O 1
ATOM 9097 N N . THR F 1 21 ? -11.910 53.693 46.821 1.00 14.85 18 THR F N 1
ATOM 9098 C CA . THR F 1 21 ? -12.623 52.538 47.338 1.00 13.38 18 THR F CA 1
ATOM 9099 C C . THR F 1 21 ? -11.552 51.718 48.039 1.00 14.89 18 THR F C 1
ATOM 9100 O O . THR F 1 21 ? -10.517 51.402 47.449 1.00 13.51 18 THR F O 1
ATOM 9104 N N . VAL F 1 22 ? -11.792 51.419 49.310 1.00 12.60 19 VAL F N 1
ATOM 9105 C CA . VAL F 1 22 ? -10.870 50.642 50.129 1.00 12.12 19 VAL F CA 1
ATOM 9106 C C . VAL F 1 22 ? -11.676 49.519 50.771 1.00 11.89 19 VAL F C 1
ATOM 9107 O O . VAL F 1 22 ? -12.641 49.782 51.485 1.00 14.91 19 VAL F O 1
ATOM 9111 N N . ASN F 1 23 ? -11.283 48.273 50.520 1.00 13.06 20 ASN F N 1
ATOM 9112 C CA . ASN F 1 23 ? -12.003 47.127 51.076 1.00 12.98 20 ASN F CA 1
ATOM 9113 C C . ASN F 1 23 ? -13.486 47.203 50.715 1.00 13.66 20 ASN F C 1
ATOM 9114 O O . ASN F 1 23 ? -14.362 46.962 51.548 1.00 12.36 20 ASN F O 1
ATOM 9119 N N . ASN F 1 24 ? -13.741 47.545 49.457 1.00 14.14 21 ASN F N 1
ATOM 9120 C CA . ASN F 1 24 ? -15.087 47.667 48.905 1.00 15.26 21 ASN F CA 1
ATOM 9121 C C . ASN F 1 24 ? -15.911 48.811 49.490 1.00 17.62 21 ASN F C 1
ATOM 9122 O O . ASN F 1 24 ? -17.135 48.840 49.331 1.00 16.38 21 ASN F O 1
ATOM 9127 N N . HIS F 1 25 ? -15.264 49.741 50.184 1.00 15.65 22 HIS F N 1
ATOM 9128 C CA . HIS F 1 25 ? -15.997 50.880 50.716 1.00 16.06 22 HIS F CA 1
ATOM 9129 C C . HIS F 1 25 ? -15.621 52.129 49.930 1.00 15.54 22 HIS F C 1
ATOM 9130 O O . HIS F 1 25 ? -14.479 52.588 49.968 1.00 14.66 22 HIS F O 1
ATOM 9137 N N . HIS F 1 26 ? -16.601 52.666 49.216 1.00 15.37 23 HIS F N 1
ATOM 9138 C CA . HIS F 1 26 ? -16.415 53.852 48.391 1.00 14.65 23 HIS F CA 1
ATOM 9139 C C . HIS F 1 26 ? -16.528 55.129 49.219 1.00 16.22 23 HIS F C 1
ATOM 9140 O O . HIS F 1 26 ? -17.322 55.212 50.154 1.00 15.41 23 HIS F O 1
ATOM 9147 N N . PHE F 1 27 ? -15.722 56.126 48.878 1.00 13.79 24 PHE F N 1
ATOM 9148 C CA . PHE F 1 27 ? -15.758 57.387 49.599 1.00 15.41 24 PHE F CA 1
ATOM 9149 C C . PHE F 1 27 ? -15.220 58.506 48.721 1.00 14.84 24 PHE F C 1
ATOM 9150 O O . PHE F 1 27 ? -14.601 58.260 47.685 1.00 15.34 24 PHE F O 1
ATOM 9166 N N . CYS F 1 29 ? -13.596 62.729 49.151 1.00 16.36 26 CYS F N 1
ATOM 9167 C CA . CYS F 1 29 ? -13.148 63.768 50.059 1.00 15.86 26 CYS F CA 1
ATOM 9168 C C . CYS F 1 29 ? -12.842 65.033 49.279 1.00 13.91 26 CYS F C 1
ATOM 9169 O O . CYS F 1 29 ? -12.547 64.989 48.089 1.00 13.85 26 CYS F O 1
ATOM 9172 N N . GLU F 1 30 ? -12.918 66.161 49.969 1.00 17.54 27 GLU F N 1
ATOM 9173 C CA . GLU F 1 30 ? -12.601 67.452 49.381 1.00 17.50 27 GLU F CA 1
ATOM 9174 C C . GLU F 1 30 ? -11.896 68.228 50.473 1.00 15.79 27 GLU F C 1
ATOM 9175 O O . GLU F 1 30 ? -12.264 68.128 51.646 1.00 18.49 27 GLU F O 1
ATOM 9181 N N . ALA F 1 31 ? -10.882 68.998 50.103 1.00 16.53 28 ALA F N 1
ATOM 9182 C CA . ALA F 1 31 ? -10.152 69.757 51.103 1.00 16.24 28 ALA F CA 1
ATOM 9183 C C . ALA F 1 31 ? -9.841 71.177 50.675 1.00 18.58 28 ALA F C 1
ATOM 9184 O O . ALA F 1 31 ? -9.803 71.496 49.488 1.00 19.91 28 ALA F O 1
ATOM 9186 N N . GLU F 1 32 ? -9.616 72.014 51.678 1.00 20.08 29 GLU F N 1
ATOM 9187 C CA . GLU F 1 32 ? -9.278 73.416 51.508 1.00 23.55 29 GLU F CA 1
ATOM 9188 C C . GLU F 1 32 ? -8.089 73.648 52.423 1.00 21.72 29 GLU F C 1
ATOM 9189 O O . GLU F 1 32 ? -8.111 73.237 53.581 1.00 23.32 29 GLU F O 1
ATOM 9195 N N . GLY F 1 33 ? -7.054 74.308 51.921 1.00 22.60 30 GLY F N 1
ATOM 9196 C CA . GLY F 1 33 ? -5.899 74.552 52.762 1.00 23.71 30 GLY F CA 1
ATOM 9197 C C . GLY F 1 33 ? -4.995 75.647 52.241 1.00 24.30 30 GLY F C 1
ATOM 9198 O O . GLY F 1 33 ? -5.358 76.388 51.327 1.00 22.74 30 GLY F O 1
ATOM 9199 N N . GLU F 1 34 ? -3.813 75.745 52.838 1.00 22.86 31 GLU F N 1
ATOM 9200 C CA . GLU F 1 34 ? -2.826 76.740 52.446 1.00 25.29 31 GLU F CA 1
ATOM 9201 C C . GLU F 1 34 ? -1.441 76.222 52.801 1.00 24.42 31 GLU F C 1
ATOM 9202 O O . GLU F 1 34 ? -1.306 75.249 53.542 1.00 24.43 31 GLU F O 1
ATOM 9208 N N . GLY F 1 35 ? -0.413 76.880 52.283 1.00 24.28 32 GLY F N 1
ATOM 9209 C CA . GLY F 1 35 ? 0.941 76.457 52.580 1.00 24.82 32 GLY F CA 1
ATOM 9210 C C . GLY F 1 35 ? 1.995 77.412 52.061 1.00 25.25 32 GLY F C 1
ATOM 9211 O O . GLY F 1 35 ? 1.725 78.242 51.188 1.00 26.10 32 GLY F O 1
ATOM 9212 N N . LYS F 1 36 ? 3.195 77.297 52.619 1.00 23.52 33 LYS F N 1
ATOM 9213 C CA . LYS F 1 36 ? 4.335 78.119 52.220 1.00 24.18 33 LYS F CA 1
ATOM 9214 C C . LYS F 1 36 ? 5.286 77.157 51.512 1.00 23.57 33 LYS F C 1
ATOM 9215 O O . LYS F 1 36 ? 6.113 76.510 52.150 1.00 23.90 33 LYS F O 1
ATOM 9221 N N . PRO F 1 37 ? 5.210 77.091 50.177 1.00 22.69 34 PRO F N 1
ATOM 9222 C CA . PRO F 1 37 ? 5.986 76.179 49.329 1.00 24.29 34 PRO F CA 1
ATOM 9223 C C . PRO F 1 37 ? 7.484 76.119 49.621 1.00 24.01 34 PRO F C 1
ATOM 9224 O O . PRO F 1 37 ? 8.072 75.036 49.616 1.00 23.23 34 PRO F O 1
ATOM 9228 N N . TYR F 1 38 ? 8.100 77.270 49.872 1.00 23.15 35 TYR F N 1
ATOM 9229 C CA . TYR F 1 38 ? 9.535 77.311 50.136 1.00 22.58 35 TYR F CA 1
ATOM 9230 C C . TYR F 1 38 ? 9.882 77.030 51.587 1.00 23.55 35 TYR F C 1
ATOM 9231 O O . TYR F 1 38 ? 11.017 76.667 51.905 1.00 24.02 35 TYR F O 1
ATOM 9240 N N . GLU F 1 39 ? 8.902 77.191 52.469 1.00 20.97 36 GLU F N 1
ATOM 9241 C CA . GLU F 1 39 ? 9.114 76.929 53.886 1.00 24.07 36 GLU F CA 1
ATOM 9242 C C . GLU F 1 39 ? 8.803 75.455 54.152 1.00 22.61 36 GLU F C 1
ATOM 9243 O O . GLU F 1 39 ? 9.231 74.886 55.155 1.00 24.50 36 GLU F O 1
ATOM 9249 N N . GLY F 1 40 ? 8.044 74.851 53.244 1.00 22.70 37 GLY F N 1
ATOM 9250 C CA . GLY F 1 40 ? 7.688 73.449 53.378 1.00 24.67 37 GLY F CA 1
ATOM 9251 C C . GLY F 1 40 ? 6.605 73.173 54.406 1.00 24.70 37 GLY F C 1
ATOM 9252 O O . GLY F 1 40 ? 6.421 72.034 54.827 1.00 23.85 37 GLY F O 1
ATOM 9253 N N . THR F 1 41 ? 5.884 74.213 54.808 1.00 23.49 38 THR F N 1
ATOM 9254 C CA . THR F 1 41 ? 4.820 74.069 55.794 1.00 24.71 38 THR F CA 1
ATOM 9255 C C . THR F 1 41 ? 3.458 74.205 55.128 1.00 21.89 38 THR F C 1
ATOM 9256 O O . THR F 1 41 ? 3.288 74.989 54.192 1.00 20.17 38 THR F O 1
ATOM 9260 N N . GLN F 1 42 ? 2.487 73.435 55.606 1.00 19.77 39 GLN F N 1
ATOM 9261 C CA . GLN F 1 42 ? 1.150 73.491 55.029 1.00 18.90 39 GLN F CA 1
ATOM 9262 C C . GLN F 1 42 ? 0.087 72.893 55.936 1.00 19.35 39 GLN F C 1
ATOM 9263 O O . GLN F 1 42 ? 0.385 72.163 56.882 1.00 18.22 39 GLN F O 1
ATOM 9277 N N . GLU F 1 44 ? -4.280 71.510 55.775 1.00 20.93 41 GLU F N 1
ATOM 9278 C CA . GLU F 1 44 ? -5.483 71.234 55.000 1.00 21.07 41 GLU F CA 1
ATOM 9279 C C . GLU F 1 44 ? -6.637 70.892 55.929 1.00 21.31 41 GLU F C 1
ATOM 9280 O O . GLU F 1 44 ? -6.434 70.303 56.988 1.00 19.25 41 GLU F O 1
ATOM 9286 N N . ASN F 1 45 ? -7.842 71.292 55.532 1.00 19.12 42 ASN F N 1
ATOM 9287 C CA . ASN F 1 45 ? -9.058 70.971 56.272 1.00 20.17 42 ASN F CA 1
ATOM 9288 C C . ASN F 1 45 ? -9.717 69.979 55.321 1.00 18.41 42 ASN F C 1
ATOM 9289 O O . ASN F 1 45 ? -10.300 70.372 54.312 1.00 18.04 42 ASN F O 1
ATOM 9294 N N . ILE F 1 46 ? -9.597 68.690 55.630 1.00 17.66 43 ILE F N 1
ATOM 9295 C CA . ILE F 1 46 ? -10.140 67.648 54.768 1.00 15.49 43 ILE F CA 1
ATOM 9296 C C . ILE F 1 46 ? -11.487 67.135 55.243 1.00 14.44 43 ILE F C 1
ATOM 9297 O O . ILE F 1 46 ? -11.616 66.674 56.373 1.00 16.24 43 ILE F O 1
ATOM 9302 N N . LYS F 1 47 ? -12.480 67.195 54.361 1.00 14.99 44 LYS F N 1
ATOM 9303 C CA . LYS F 1 47 ? -13.828 66.747 54.686 1.00 17.17 44 LYS F CA 1
ATOM 9304 C C . LYS F 1 47 ? -14.193 65.496 53.889 1.00 14.42 44 LYS F C 1
ATOM 9305 O O . LYS F 1 47 ? -13.982 65.435 52.680 1.00 14.75 44 LYS F O 1
ATOM 9311 N N . VAL F 1 48 ? -14.718 64.486 54.572 1.00 16.08 45 VAL F N 1
ATOM 9312 C CA . VAL F 1 48 ? -15.150 63.279 53.882 1.00 15.03 45 VAL F CA 1
ATOM 9313 C C . VAL F 1 48 ? -16.563 63.648 53.427 1.00 16.03 45 VAL F C 1
ATOM 9314 O O . VAL F 1 48 ? -17.481 63.724 54.240 1.00 16.10 45 VAL F O 1
ATOM 9318 N N . THR F 1 49 ? -16.722 63.894 52.129 1.00 13.68 46 THR F N 1
ATOM 9319 C CA . THR F 1 49 ? -18.003 64.319 51.569 1.00 17.35 46 THR F CA 1
ATOM 9320 C C . THR F 1 49 ? -18.990 63.209 51.250 1.00 18.24 46 THR F C 1
ATOM 9321 O O . THR F 1 49 ? -20.188 63.458 51.108 1.00 18.27 46 THR F O 1
ATOM 9325 N N . LYS F 1 50 ? -18.491 61.987 51.130 1.00 18.84 47 LYS F N 1
ATOM 9326 C CA . LYS F 1 50 ? -19.350 60.848 50.845 1.00 18.89 47 LYS F CA 1
ATOM 9327 C C . LYS F 1 50 ? -18.718 59.602 51.445 1.00 19.92 47 LYS F C 1
ATOM 9328 O O . LYS F 1 50 ? -17.521 59.370 51.282 1.00 18.36 47 LYS F O 1
ATOM 9334 N N . GLY F 1 51 ? -19.520 58.818 52.159 1.00 17.78 48 GLY F N 1
ATOM 9335 C CA . GLY F 1 51 ? -19.015 57.599 52.767 1.00 20.55 48 GLY F CA 1
ATOM 9336 C C . GLY F 1 51 ? -18.438 57.778 54.159 1.00 21.90 48 GLY F C 1
ATOM 9337 O O . GLY F 1 51 ? -17.771 56.882 54.673 1.00 22.71 48 GLY F O 1
ATOM 9338 N N . GLY F 1 52 ? -18.696 58.928 54.776 1.00 19.99 49 GLY F N 1
ATOM 9339 C CA . GLY F 1 52 ? -18.174 59.176 56.109 1.00 23.04 49 GLY F CA 1
ATOM 9340 C C . GLY F 1 52 ? -19.246 59.146 57.182 1.00 22.16 49 GLY F C 1
ATOM 9341 O O . GLY F 1 52 ? -20.424 59.319 56.874 1.00 22.67 49 GLY F O 1
ATOM 9342 N N . PRO F 1 53 ? -18.879 58.894 58.451 1.00 22.66 50 PRO F N 1
ATOM 9343 C CA . PRO F 1 53 ? -17.520 58.617 58.933 1.00 22.50 50 PRO F CA 1
ATOM 9344 C C . PRO F 1 53 ? -17.002 57.341 58.269 1.00 21.11 50 PRO F C 1
ATOM 9345 O O . PRO F 1 53 ? -17.767 56.407 58.036 1.00 21.82 50 PRO F O 1
ATOM 9349 N N . LEU F 1 54 ? -15.711 57.302 57.963 1.00 19.30 51 LEU F N 1
ATOM 9350 C CA . LEU F 1 54 ? -15.126 56.136 57.312 1.00 18.09 51 LEU F CA 1
ATOM 9351 C C . LEU F 1 54 ? -15.043 54.934 58.242 1.00 16.81 51 LEU F C 1
ATOM 9352 O O . LEU F 1 54 ? -14.842 55.081 59.446 1.00 17.45 51 LEU F O 1
ATOM 9357 N N . PRO F 1 55 ? -15.268 53.732 57.711 1.00 18.10 52 PRO F N 1
ATOM 9358 C CA . PRO F 1 55 ? -15.144 52.499 58.496 1.00 17.75 52 PRO F CA 1
ATOM 9359 C C . PRO F 1 55 ? -13.703 52.058 58.747 1.00 17.07 52 PRO F C 1
ATOM 9360 O O . PRO F 1 55 ? -13.452 50.935 59.179 1.00 17.78 52 PRO F O 1
ATOM 9364 N N . PHE F 1 56 ? -12.760 52.948 58.461 1.00 14.85 53 PHE F N 1
ATOM 9365 C CA . PHE F 1 56 ? -11.342 52.668 58.674 1.00 16.39 53 PHE F CA 1
ATOM 9366 C C . PHE F 1 56 ? -10.658 53.960 59.105 1.00 17.02 53 PHE F C 1
ATOM 9367 O O . PHE F 1 56 ? -11.216 55.048 58.938 1.00 15.25 53 PHE F O 1
ATOM 9375 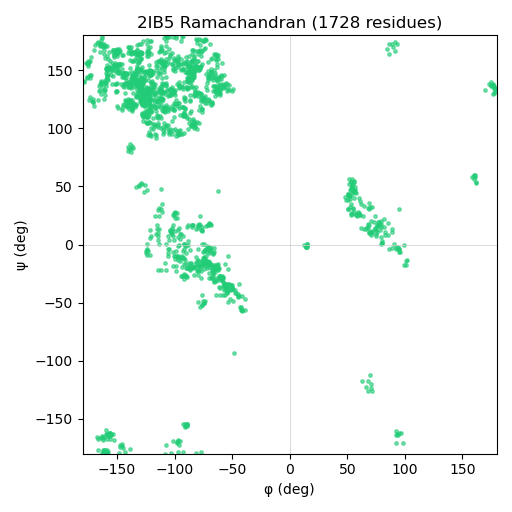N N . SER F 1 57 ? -9.459 53.849 59.665 1.00 14.24 54 SER F N 1
ATOM 9376 C CA . SER F 1 57 ? -8.746 55.040 60.118 1.00 13.82 54 SER F CA 1
ATOM 9377 C C . SER F 1 57 ? -8.393 55.989 58.982 1.00 12.34 54 SER F C 1
ATOM 9378 O O . SER F 1 57 ? -7.870 55.578 57.942 1.00 11.19 54 SER F O 1
ATOM 9381 N N . PHE F 1 58 ? -8.669 57.271 59.192 1.00 12.03 55 PHE F N 1
ATOM 9382 C CA . PHE F 1 58 ? -8.358 58.274 58.189 1.00 13.82 55 PHE F CA 1
ATOM 9383 C C . PHE F 1 58 ? -6.844 58.314 57.978 1.00 14.32 55 PHE F C 1
ATOM 9384 O O . PHE F 1 58 ? -6.368 58.826 56.966 1.00 14.90 55 PHE F O 1
ATOM 9392 N N . ASP F 1 59 ? -6.087 57.765 58.929 1.00 13.91 56 ASP F N 1
ATOM 9393 C CA . ASP F 1 59 ? -4.627 57.767 58.817 1.00 13.71 56 ASP F CA 1
ATOM 9394 C C . ASP F 1 59 ? -4.106 57.242 57.478 1.00 12.72 56 ASP F C 1
ATOM 9395 O O . ASP F 1 59 ? -3.117 57.755 56.958 1.00 12.68 56 ASP F O 1
ATOM 9400 N N . ILE F 1 60 ? -4.754 56.228 56.907 1.00 13.65 57 ILE F N 1
ATOM 9401 C CA . ILE F 1 60 ? -4.259 55.700 55.635 1.00 11.27 57 ILE F CA 1
ATOM 9402 C C . ILE F 1 60 ? -4.452 56.654 54.452 1.00 12.27 57 ILE F C 1
ATOM 9403 O O . ILE F 1 60 ? -3.823 56.487 53.406 1.00 12.03 57 ILE F O 1
ATOM 9408 N N . LEU F 1 61 ? -5.318 57.651 54.610 1.00 11.62 58 LEU F N 1
ATOM 9409 C CA . LEU F 1 61 ? -5.543 58.620 53.541 1.00 12.57 58 LEU F CA 1
ATOM 9410 C C . LEU F 1 61 ? -4.605 59.824 53.676 1.00 12.88 58 LEU F C 1
ATOM 9411 O O . LEU F 1 61 ? -4.279 60.484 52.689 1.00 15.14 58 LEU F O 1
ATOM 9416 N N . THR F 1 62 ? -4.167 60.089 54.904 1.00 15.04 59 THR F N 1
ATOM 9417 C CA . THR F 1 62 ? -3.285 61.216 55.213 1.00 16.21 59 THR F CA 1
ATOM 9418 C C . THR F 1 62 ? -2.128 61.494 54.251 1.00 16.03 59 THR F C 1
ATOM 9419 O O . THR F 1 62 ? -2.001 62.605 53.738 1.00 15.72 59 THR F O 1
ATOM 9423 N N . PRO F 1 63 ? -1.270 60.495 53.989 1.00 16.89 60 PRO F N 1
ATOM 9424 C CA . PRO F 1 63 ? -0.142 60.723 53.080 1.00 17.02 60 PRO F CA 1
ATOM 9425 C C . PRO F 1 63 ? -0.489 60.937 51.610 1.00 17.51 60 PRO F C 1
ATOM 9426 O O . PRO F 1 63 ? 0.393 61.193 50.790 1.00 18.43 60 PRO F O 1
ATOM 9430 N N . ASN F 1 64 ? -1.771 60.838 51.273 1.00 17.21 61 ASN F N 1
ATOM 9431 C CA . ASN F 1 64 ? -2.207 61.030 49.898 1.00 18.29 61 ASN F CA 1
ATOM 9432 C C . ASN F 1 64 ? -2.697 62.454 49.680 1.00 20.41 61 ASN F C 1
ATOM 9433 O O . ASN F 1 64 ? -2.926 62.871 48.546 1.00 19.93 61 ASN F O 1
ATOM 9438 N N . CYS F 1 65 ? -2.865 63.221 50.759 1.00 15.38 62 CYS F N 1
ATOM 9439 C CA . CYS F 1 65 ? -3.404 64.595 50.590 1.00 19.53 62 CYS F CA 1
ATOM 9440 C C . CYS F 1 65 ? -2.583 65.885 50.248 1.00 22.27 62 CYS F C 1
ATOM 9441 O O . CYS F 1 65 ? -3.130 66.934 49.908 1.00 25.18 62 CYS F O 1
ATOM 9468 N N . SER F 1 67 ? 1.432 66.343 48.720 1.00 20.99 66 SER F N 1
ATOM 9469 C CA . SER F 1 67 ? 1.452 67.778 48.394 1.00 21.36 66 SER F CA 1
ATOM 9470 C C . SER F 1 67 ? 2.948 68.101 48.333 1.00 22.36 66 SER F C 1
ATOM 9471 O O . SER F 1 67 ? 3.454 68.953 49.067 1.00 20.26 66 SER F O 1
ATOM 9474 N N . VAL F 1 68 ? 3.640 67.412 47.432 1.00 21.56 67 VAL F N 1
ATOM 9475 C CA . VAL F 1 68 ? 5.081 67.545 47.292 1.00 20.29 67 VAL F CA 1
ATOM 9476 C C . VAL F 1 68 ? 5.649 68.827 46.686 1.00 19.60 67 VAL F C 1
ATOM 9477 O O . VAL F 1 68 ? 6.867 68.972 46.595 1.00 19.91 67 VAL F O 1
ATOM 9481 N N . ALA F 1 69 ? 4.788 69.758 46.279 1.00 17.89 68 ALA F N 1
ATOM 9482 C CA . ALA F 1 69 ? 5.272 71.024 45.724 1.00 19.34 68 ALA F CA 1
ATOM 9483 C C . ALA F 1 69 ? 5.619 71.934 46.896 1.00 19.35 68 ALA F C 1
ATOM 9484 O O . ALA F 1 69 ? 6.311 72.943 46.744 1.00 21.62 68 ALA F O 1
ATOM 9486 N N . ILE F 1 70 ? 5.116 71.566 48.068 1.00 18.81 69 ILE F N 1
ATOM 9487 C CA . ILE F 1 70 ? 5.366 72.307 49.291 1.00 21.24 69 ILE F CA 1
ATOM 9488 C C . ILE F 1 70 ? 6.423 71.555 50.092 1.00 21.98 69 ILE F C 1
ATOM 9489 O O . ILE F 1 70 ? 6.119 70.613 50.827 1.00 22.50 69 ILE F O 1
ATOM 9494 N N . THR F 1 71 ? 7.672 71.970 49.919 1.00 21.59 70 THR F N 1
ATOM 9495 C CA . THR F 1 71 ? 8.798 71.359 50.610 1.00 20.49 70 THR F CA 1
ATOM 9496 C C . THR F 1 71 ? 9.970 72.326 50.607 1.00 20.16 70 THR F C 1
ATOM 9497 O O . THR F 1 71 ? 10.262 72.950 49.590 1.00 22.79 70 THR F O 1
ATOM 9501 N N . LYS F 1 72 ? 10.636 72.452 51.748 1.00 21.74 71 LYS F N 1
ATOM 9502 C CA . LYS F 1 72 ? 11.790 73.329 51.837 1.00 22.05 71 LYS F CA 1
ATOM 9503 C C . LYS F 1 72 ? 12.971 72.565 51.256 1.00 22.66 71 LYS F C 1
ATOM 9504 O O . LYS F 1 72 ? 13.558 71.713 51.924 1.00 23.73 71 LYS F O 1
ATOM 9510 N N . TYR F 1 73 ? 13.294 72.847 49.999 1.00 23.33 72 TYR F N 1
ATOM 9511 C CA . TYR F 1 73 ? 14.411 72.186 49.348 1.00 24.09 72 TYR F CA 1
ATOM 9512 C C . TYR F 1 73 ? 15.699 72.905 49.720 1.00 24.51 72 TYR F C 1
ATOM 9513 O O . TYR F 1 73 ? 16.003 73.976 49.190 1.00 24.20 72 TYR F O 1
ATOM 9522 N N . THR F 1 74 ? 16.446 72.302 50.638 1.00 23.37 73 THR F N 1
ATOM 9523 C CA . THR F 1 74 ? 17.694 72.872 51.129 1.00 22.74 73 THR F CA 1
ATOM 9524 C C . THR F 1 74 ? 18.926 72.387 50.374 1.00 24.62 73 THR F C 1
ATOM 9525 O O . THR F 1 74 ? 18.831 71.631 49.409 1.00 25.17 73 THR F O 1
ATOM 9529 N N . SER F 1 75 ? 20.083 72.861 50.827 1.00 24.93 74 SER F N 1
ATOM 9530 C CA . SER F 1 75 ? 21.375 72.470 50.280 1.00 25.96 74 SER F CA 1
ATOM 9531 C C . SER F 1 75 ? 21.559 72.557 48.768 1.00 23.13 74 SER F C 1
ATOM 9532 O O . SER F 1 75 ? 22.316 71.781 48.195 1.00 25.61 74 SER F O 1
ATOM 9535 N N . GLY F 1 76 ? 20.876 73.496 48.124 1.00 22.80 75 GLY F N 1
ATOM 9536 C CA . GLY F 1 76 ? 21.017 73.648 46.685 1.00 21.02 75 GLY F CA 1
ATOM 9537 C C . GLY F 1 76 ? 20.542 72.480 45.839 1.00 23.28 75 GLY F C 1
ATOM 9538 O O . GLY F 1 76 ? 20.840 72.410 44.647 1.00 23.12 75 GLY F O 1
ATOM 9539 N N . ILE F 1 77 ? 19.804 71.555 46.445 1.00 23.23 76 ILE F N 1
ATOM 9540 C CA . ILE F 1 77 ? 19.295 70.402 45.712 1.00 23.14 76 ILE F CA 1
ATOM 9541 C C . ILE F 1 77 ? 18.174 70.869 44.787 1.00 23.87 76 ILE F C 1
ATOM 9542 O O . ILE F 1 77 ? 17.207 71.479 45.240 1.00 22.29 76 ILE F O 1
ATOM 9547 N N . PRO F 1 78 ? 18.293 70.600 43.478 1.00 22.12 77 PRO F N 1
ATOM 9548 C CA . PRO F 1 78 ? 17.240 71.024 42.550 1.00 24.29 77 PRO F CA 1
ATOM 9549 C C . PRO F 1 78 ? 15.858 70.504 42.942 1.00 23.54 77 PRO F C 1
ATOM 9550 O O . PRO F 1 78 ? 15.704 69.353 43.357 1.00 21.89 77 PRO F O 1
ATOM 9554 N N . ASP F 1 79 ? 14.863 71.374 42.797 1.00 21.62 78 ASP F N 1
ATOM 9555 C CA . ASP F 1 79 ? 13.479 71.075 43.152 1.00 21.53 78 ASP F CA 1
ATOM 9556 C C . ASP F 1 79 ? 12.684 70.616 41.930 1.00 21.14 78 ASP F C 1
ATOM 9557 O O . ASP F 1 79 ? 12.205 71.427 41.146 1.00 22.40 78 ASP F O 1
ATOM 9562 N N . TYR F 1 80 ? 12.543 69.302 41.785 1.00 21.00 79 TYR F N 1
ATOM 9563 C CA . TYR F 1 80 ? 11.827 68.711 40.659 1.00 16.46 79 TYR F CA 1
ATOM 9564 C C . TYR F 1 80 ? 10.382 69.194 40.523 1.00 17.84 79 TYR F C 1
ATOM 9565 O O . TYR F 1 80 ? 9.878 69.360 39.417 1.00 19.30 79 TYR F O 1
ATOM 9574 N N . PHE F 1 81 ? 9.727 69.432 41.651 1.00 19.82 80 PHE F N 1
ATOM 9575 C CA . PHE F 1 81 ? 8.333 69.853 41.636 1.00 18.52 80 PHE F CA 1
ATOM 9576 C C . PHE F 1 81 ? 8.100 71.323 41.302 1.00 18.14 80 PHE F C 1
ATOM 9577 O O . PHE F 1 81 ? 7.339 71.631 40.389 1.00 19.08 80 PHE F O 1
ATOM 9585 N N . LYS F 1 82 ? 8.748 72.230 42.023 1.00 18.46 81 LYS F N 1
ATOM 9586 C CA . LYS F 1 82 ? 8.557 73.648 41.736 1.00 20.82 81 LYS F CA 1
ATOM 9587 C C . LYS F 1 82 ? 8.987 73.969 40.305 1.00 22.58 81 LYS F C 1
ATOM 9588 O O . LYS F 1 82 ? 8.450 74.887 39.682 1.00 24.60 81 LYS F O 1
ATOM 9594 N N . GLN F 1 83 ? 9.935 73.195 39.778 1.00 24.81 82 GLN F N 1
ATOM 9595 C CA . GLN F 1 83 ? 10.427 73.389 38.412 1.00 22.71 82 GLN F CA 1
ATOM 9596 C C . GLN F 1 83 ? 9.403 73.006 37.347 1.00 23.92 82 GLN F C 1
ATOM 9597 O O . GLN F 1 83 ? 9.471 73.486 36.217 1.00 24.47 82 GLN F O 1
ATOM 9603 N N . SER F 1 84 ? 8.468 72.131 37.701 1.00 21.39 83 SER F N 1
ATOM 9604 C CA . SER F 1 84 ? 7.458 71.659 36.753 1.00 20.92 83 SER F CA 1
ATOM 9605 C C . SER F 1 84 ? 6.364 72.663 36.405 1.00 20.90 83 SER F C 1
ATOM 9606 O O . SER F 1 84 ? 5.637 72.480 35.429 1.00 21.65 83 SER F O 1
ATOM 9609 N N . PHE F 1 85 ? 6.240 73.718 37.200 1.00 23.10 84 PHE F N 1
ATOM 9610 C CA . PHE F 1 85 ? 5.216 74.723 36.944 1.00 23.79 84 PHE F CA 1
ATOM 9611 C C . PHE F 1 85 ? 5.635 75.661 35.818 1.00 25.59 84 PHE F C 1
ATOM 9612 O O . PHE F 1 85 ? 6.826 75.880 35.592 1.00 26.59 84 PHE F O 1
ATOM 9620 N N . PRO F 1 86 ? 4.656 76.243 35.107 1.00 25.54 85 PRO F N 1
ATOM 9621 C CA . PRO F 1 86 ? 3.211 76.085 35.316 1.00 25.56 85 PRO F CA 1
ATOM 9622 C C . PRO F 1 86 ? 2.565 74.778 34.840 1.00 25.73 85 PRO F C 1
ATOM 9623 O O . PRO F 1 86 ? 1.430 74.487 35.214 1.00 27.47 85 PRO F O 1
ATOM 9627 N N . GLU F 1 87 ? 3.270 73.994 34.027 1.00 26.61 86 GLU F N 1
ATOM 9628 C CA . GLU F 1 87 ? 2.709 72.743 33.509 1.00 27.11 86 GLU F CA 1
ATOM 9629 C C . GLU F 1 87 ? 2.196 71.797 34.597 1.00 25.40 86 GLU F C 1
ATOM 9630 O O . GLU F 1 87 ? 1.150 71.171 34.438 1.00 27.31 86 GLU F O 1
ATOM 9636 N N . GLY F 1 88 ? 2.936 71.689 35.695 1.00 23.77 87 GLY F N 1
ATOM 9637 C CA . GLY F 1 88 ? 2.514 70.819 36.778 1.00 22.50 87 GLY F CA 1
ATOM 9638 C C . GLY F 1 88 ? 3.087 69.417 36.693 1.00 21.76 87 GLY F C 1
ATOM 9639 O O . GLY F 1 88 ? 4.079 69.178 36.002 1.00 20.16 87 GLY F O 1
ATOM 9640 N N . PHE F 1 89 ? 2.452 68.476 37.385 1.00 19.59 88 PHE F N 1
ATOM 9641 C CA . PHE F 1 89 ? 2.936 67.103 37.389 1.00 17.83 88 PHE F CA 1
ATOM 9642 C C . PHE F 1 89 ? 1.899 66.143 37.953 1.00 18.79 88 PHE F C 1
ATOM 9643 O O . PHE F 1 89 ? 0.840 66.555 38.420 1.00 18.95 88 PHE F O 1
ATOM 9651 N N . THR F 1 90 ? 2.217 64.857 37.886 1.00 16.17 89 THR F N 1
ATOM 9652 C CA . THR F 1 90 ? 1.352 63.819 38.426 1.00 16.14 89 THR F CA 1
ATOM 9653 C C . THR F 1 90 ? 2.277 62.849 39.136 1.00 14.90 89 THR F C 1
ATOM 9654 O O . THR F 1 90 ? 3.498 62.904 38.972 1.00 13.83 89 THR F O 1
ATOM 9658 N N . TRP F 1 91 ? 1.699 61.981 39.950 1.00 14.72 90 TRP F N 1
ATOM 9659 C CA . TRP F 1 91 ? 2.483 60.964 40.619 1.00 13.39 90 TRP F CA 1
ATOM 9660 C C . TRP F 1 91 ? 1.603 59.751 40.838 1.00 13.53 90 TRP F C 1
ATOM 9661 O O . TRP F 1 91 ? 0.373 59.848 40.862 1.00 13.38 90 TRP F O 1
ATOM 9672 N N . GLU F 1 92 ? 2.249 58.604 40.959 1.00 11.76 91 GLU F N 1
ATOM 9673 C CA . GLU F 1 92 ? 1.563 57.342 41.158 1.00 12.90 91 GLU F CA 1
ATOM 9674 C C . GLU F 1 92 ? 2.318 56.648 42.277 1.00 13.72 91 GLU F C 1
ATOM 9675 O O . GLU F 1 92 ? 3.537 56.778 42.384 1.00 13.06 91 GLU F O 1
ATOM 9681 N N . ARG F 1 93 ? 1.594 55.917 43.115 1.00 12.45 92 ARG F N 1
ATOM 9682 C CA . ARG F 1 93 ? 2.226 55.261 44.242 1.00 12.79 92 ARG F CA 1
ATOM 9683 C C . ARG F 1 93 ? 1.453 54.052 44.730 1.00 12.67 92 ARG F C 1
ATOM 9684 O O . ARG F 1 93 ? 0.233 53.982 44.603 1.00 12.42 92 ARG F O 1
ATOM 9692 N N . THR F 1 94 ? 2.179 53.082 45.263 1.00 12.09 93 THR F N 1
ATOM 9693 C CA . THR F 1 94 ? 1.534 51.928 45.860 1.00 11.87 93 THR F CA 1
ATOM 9694 C C . THR F 1 94 ? 2.162 51.829 47.239 1.00 11.49 93 THR F C 1
ATOM 9695 O O . THR F 1 94 ? 3.382 51.941 47.393 1.00 11.67 93 THR F O 1
ATOM 9699 N N . THR F 1 95 ? 1.317 51.673 48.248 1.00 10.07 94 THR F N 1
ATOM 9700 C CA . THR F 1 95 ? 1.780 51.549 49.614 1.00 10.71 94 THR F CA 1
ATOM 9701 C C . THR F 1 95 ? 1.524 50.110 50.046 1.00 11.81 94 THR F C 1
ATOM 9702 O O . THR F 1 95 ? 0.401 49.619 49.940 1.00 11.11 94 THR F O 1
ATOM 9706 N N . ILE F 1 96 ? 2.568 49.436 50.517 1.00 9.58 95 ILE F N 1
ATOM 9707 C CA . ILE F 1 96 ? 2.432 48.048 50.955 1.00 9.76 95 ILE F CA 1
ATOM 9708 C C . ILE F 1 96 ? 2.538 47.961 52.479 1.00 8.71 95 ILE F C 1
ATOM 9709 O O . ILE F 1 96 ? 3.576 48.286 53.051 1.00 10.47 95 ILE F O 1
ATOM 9714 N N . TYR F 1 97 ? 1.460 47.525 53.127 1.00 8.65 96 TYR F N 1
ATOM 9715 C CA . TYR F 1 97 ? 1.443 47.391 54.581 1.00 10.80 96 TYR F CA 1
ATOM 9716 C C . TYR F 1 97 ? 1.963 46.028 55.010 1.00 11.27 96 TYR F C 1
ATOM 9717 O O . TYR F 1 97 ? 1.778 45.029 54.308 1.00 9.66 96 TYR F O 1
ATOM 9726 N N . GLU F 1 98 ? 2.603 45.978 56.174 1.00 10.80 97 GLU F N 1
ATOM 9727 C CA . GLU F 1 98 ? 3.173 44.724 56.629 1.00 11.46 97 GLU F CA 1
ATOM 9728 C C . GLU F 1 98 ? 2.159 43.635 56.909 1.00 12.77 97 GLU F C 1
ATOM 9729 O O . GLU F 1 98 ? 2.518 42.460 56.945 1.00 12.79 97 GLU F O 1
ATOM 9735 N N . ASP F 1 99 ? 0.898 44.007 57.102 1.00 11.57 98 ASP F N 1
ATOM 9736 C CA . ASP F 1 99 ? -0.116 42.994 57.359 1.00 12.61 98 ASP F CA 1
ATOM 9737 C C . ASP F 1 99 ? -0.908 42.601 56.111 1.00 12.99 98 ASP F C 1
ATOM 9738 O O . ASP F 1 99 ? -2.033 42.104 56.204 1.00 12.59 98 ASP F O 1
ATOM 9743 N N . GLY F 1 100 ? -0.307 42.833 54.943 1.00 12.34 99 GLY F N 1
ATOM 9744 C CA . GLY F 1 100 ? -0.920 42.429 53.689 1.00 13.41 99 GLY F CA 1
ATOM 9745 C C . GLY F 1 100 ? -1.808 43.379 52.913 1.00 11.33 99 GLY F C 1
ATOM 9746 O O . GLY F 1 100 ? -2.276 43.028 51.831 1.00 11.50 99 GLY F O 1
ATOM 9747 N N . ALA F 1 101 ? -2.046 44.571 53.440 1.00 13.13 100 ALA F N 1
ATOM 9748 C CA . ALA F 1 101 ? -2.896 45.528 52.743 1.00 9.63 100 ALA F CA 1
ATOM 9749 C C . ALA F 1 101 ? -2.110 46.313 51.703 1.00 11.91 100 ALA F C 1
ATOM 9750 O O . ALA F 1 101 ? -0.927 46.587 51.891 1.00 11.11 100 ALA F O 1
ATOM 9752 N N . TYR F 1 102 ? -2.774 46.652 50.599 1.00 9.19 101 TYR F N 1
ATOM 9753 C CA . TYR F 1 102 ? -2.168 47.445 49.532 1.00 9.91 101 TYR F CA 1
ATOM 9754 C C . TYR F 1 102 ? -3.065 48.643 49.223 1.00 10.07 101 TYR F C 1
ATOM 9755 O O . TYR F 1 102 ? -4.287 48.535 49.244 1.00 9.88 101 TYR F O 1
ATOM 9764 N N . LEU F 1 103 ? -2.451 49.787 48.952 1.00 11.24 102 LEU F N 1
ATOM 9765 C CA . LEU F 1 103 ? -3.208 50.983 48.611 1.00 11.53 102 LEU F CA 1
ATOM 9766 C C . LEU F 1 103 ? -2.465 51.696 47.495 1.00 10.98 102 LEU F C 1
ATOM 9767 O O . LEU F 1 103 ? -1.322 52.132 47.665 1.00 13.50 102 LEU F O 1
ATOM 9772 N N . THR F 1 104 ? -3.123 51.792 46.347 1.00 11.58 103 THR F N 1
ATOM 9773 C CA . THR F 1 104 ? -2.544 52.419 45.168 1.00 11.20 103 THR F CA 1
ATOM 9774 C C . THR F 1 104 ? -3.201 53.762 44.900 1.00 13.62 103 THR F C 1
ATOM 9775 O O . THR F 1 104 ? -4.425 53.896 44.966 1.00 11.36 103 THR F O 1
ATOM 9779 N N . THR F 1 105 ? -2.369 54.750 44.589 1.00 12.17 104 THR F N 1
ATOM 9780 C CA . THR F 1 105 ? -2.836 56.107 44.345 1.00 13.10 104 THR F CA 1
ATOM 9781 C C . THR F 1 105 ? -2.367 56.689 43.011 1.00 12.85 104 THR F C 1
ATOM 9782 O O . THR F 1 105 ? -1.258 56.421 42.556 1.00 11.65 104 THR F O 1
ATOM 9786 N N . GLN F 1 106 ? -3.235 57.484 42.394 1.00 12.20 105 GLN F N 1
ATOM 9787 C CA . GLN F 1 106 ? -2.939 58.171 41.136 1.00 13.62 105 GLN F CA 1
ATOM 9788 C C . GLN F 1 106 ? -3.298 59.613 41.454 1.00 13.62 105 GLN F C 1
ATOM 9789 O O . GLN F 1 106 ? -4.405 59.885 41.908 1.00 13.22 105 GLN F O 1
ATOM 9795 N N . GLN F 1 107 ? -2.365 60.536 41.243 1.00 14.61 106 GLN F N 1
ATOM 9796 C CA . GLN F 1 107 ? -2.642 61.930 41.556 1.00 16.00 106 GLN F CA 1
ATOM 9797 C C . GLN F 1 107 ? -2.161 62.899 40.485 1.00 18.07 106 GLN F C 1
ATOM 9798 O O . GLN F 1 107 ? -1.141 62.668 39.831 1.00 12.92 106 GLN F O 1
ATOM 9804 N N . GLU F 1 108 ? -2.922 63.977 40.308 1.00 19.21 107 GLU F N 1
ATOM 9805 C CA . GLU F 1 108 ? -2.599 65.021 39.339 1.00 19.94 107 GLU F CA 1
ATOM 9806 C C . GLU F 1 108 ? -2.513 66.345 40.088 1.00 16.82 107 GLU F C 1
ATOM 9807 O O . GLU F 1 108 ? -3.391 66.672 40.883 1.00 17.56 107 GLU F O 1
ATOM 9813 N N . THR F 1 109 ? -1.451 67.101 39.833 1.00 16.72 108 THR F N 1
ATOM 9814 C CA . THR F 1 109 ? -1.247 68.384 40.492 1.00 17.28 108 THR F CA 1
ATOM 9815 C C . THR F 1 109 ? -1.139 69.508 39.469 1.00 19.00 108 THR F C 1
ATOM 9816 O O . THR F 1 109 ? -0.351 69.430 38.531 1.00 19.10 108 THR F O 1
ATOM 9820 N N . LYS F 1 110 ? -1.942 70.549 39.649 1.00 19.71 109 LYS F N 1
ATOM 9821 C CA . LYS F 1 110 ? -1.908 71.689 38.745 1.00 22.61 109 LYS F CA 1
ATOM 9822 C C . LYS F 1 110 ? -1.899 72.966 39.564 1.00 22.95 109 LYS F C 1
ATOM 9823 O O . LYS F 1 110 ? -2.296 72.971 40.727 1.00 21.34 109 LYS F O 1
ATOM 9829 N N . LEU F 1 111 ? -1.423 74.047 38.958 1.00 24.84 110 LEU F N 1
ATOM 9830 C CA . LEU F 1 111 ? -1.362 75.326 39.640 1.00 26.82 110 LEU F CA 1
ATOM 9831 C C . LEU F 1 111 ? -2.235 76.342 38.919 1.00 29.80 110 LEU F C 1
ATOM 9832 O O . LEU F 1 111 ? -2.026 76.629 37.742 1.00 29.42 110 LEU F O 1
ATOM 9837 N N . ASP F 1 112 ? -3.225 76.864 39.634 1.00 32.26 111 ASP F N 1
ATOM 9838 C CA . ASP F 1 112 ? -4.139 77.860 39.089 1.00 34.65 111 ASP F CA 1
ATOM 9839 C C . ASP F 1 112 ? -3.886 79.136 39.876 1.00 34.58 111 ASP F C 1
ATOM 9840 O O . ASP F 1 112 ? -4.298 79.255 41.032 1.00 34.51 111 ASP F O 1
ATOM 9845 N N . GLY F 1 113 ? -3.197 80.085 39.253 1.00 34.44 112 GLY F N 1
ATOM 9846 C CA . GLY F 1 113 ? -2.885 81.317 39.945 1.00 32.40 112 GLY F CA 1
ATOM 9847 C C . GLY F 1 113 ? -2.009 80.960 41.127 1.00 32.47 112 GLY F C 1
ATOM 9848 O O . GLY F 1 113 ? -0.905 80.439 40.957 1.00 31.70 112 GLY F O 1
ATOM 9849 N N . ASN F 1 114 ? -2.495 81.225 42.332 1.00 31.42 113 ASN F N 1
ATOM 9850 C CA . ASN F 1 114 ? -1.730 80.905 43.524 1.00 30.83 113 ASN F CA 1
ATOM 9851 C C . ASN F 1 114 ? -2.439 79.810 44.312 1.00 26.94 113 ASN F C 1
ATOM 9852 O O . ASN F 1 114 ? -2.361 79.756 45.539 1.00 26.82 113 ASN F O 1
ATOM 9857 N N . CYS F 1 115 ? -3.133 78.936 43.590 1.00 25.15 114 CYS F N 1
ATOM 9858 C CA . CYS F 1 115 ? -3.847 77.828 44.216 1.00 23.63 114 CYS F CA 1
ATOM 9859 C C . CYS F 1 115 ? -3.453 76.483 43.615 1.00 22.78 114 CYS F C 1
ATOM 9860 O O . CYS F 1 115 ? -3.568 76.272 42.410 1.00 22.13 114 CYS F O 1
ATOM 9863 N N . LEU F 1 116 ? -2.984 75.578 44.467 1.00 22.42 115 LEU F N 1
ATOM 9864 C CA . LEU F 1 116 ? -2.595 74.245 44.024 1.00 21.49 115 LEU F CA 1
ATOM 9865 C C . LEU F 1 116 ? -3.842 73.372 44.036 1.00 20.24 115 LEU F C 1
ATOM 9866 O O . LEU F 1 116 ? -4.556 73.322 45.037 1.00 21.48 115 LEU F O 1
ATOM 9871 N N . VAL F 1 117 ? -4.105 72.697 42.923 1.00 17.19 116 VAL F N 1
ATOM 9872 C CA . VAL F 1 117 ? -5.275 71.831 42.818 1.00 20.09 116 VAL F CA 1
ATOM 9873 C C . VAL F 1 117 ? -4.858 70.374 42.693 1.00 17.65 116 VAL F C 1
ATOM 9874 O O . VAL F 1 117 ? -4.086 70.011 41.802 1.00 17.72 116 VAL F O 1
ATOM 9878 N N . TYR F 1 118 ? -5.387 69.542 43.581 1.00 17.40 117 TYR F N 1
ATOM 9879 C CA . TYR F 1 118 ? -5.066 68.122 43.587 1.00 17.47 117 TYR F CA 1
ATOM 9880 C C . TYR F 1 118 ? -6.284 67.263 43.237 1.00 17.95 117 TYR F C 1
ATOM 9881 O O . TYR F 1 118 ? -7.365 67.459 43.792 1.00 19.19 117 TYR F O 1
ATOM 9890 N N . ASN F 1 119 ? -6.101 66.325 42.312 1.00 17.69 118 ASN F N 1
ATOM 9891 C CA . ASN F 1 119 ? -7.153 65.383 41.921 1.00 19.33 118 ASN F CA 1
ATOM 9892 C C . ASN F 1 119 ? -6.564 64.008 42.224 1.00 18.15 118 ASN F C 1
ATOM 9893 O O . ASN F 1 119 ? -5.581 63.594 41.608 1.00 15.88 118 ASN F O 1
ATOM 9898 N N . ILE F 1 120 ? -7.175 63.305 43.175 1.00 16.81 119 ILE F N 1
ATOM 9899 C CA . ILE F 1 120 ? -6.673 62.008 43.628 1.00 15.82 119 ILE F CA 1
ATOM 9900 C C . ILE F 1 120 ? -7.622 60.827 43.454 1.00 14.05 119 ILE F C 1
ATOM 9901 O O . ILE F 1 120 ? -8.819 60.941 43.718 1.00 13.12 119 ILE F O 1
ATOM 9906 N N . LYS F 1 121 ? -7.069 59.692 43.029 1.00 14.46 120 LYS F N 1
ATOM 9907 C CA . LYS F 1 121 ? -7.826 58.451 42.855 1.00 15.58 120 LYS F CA 1
ATOM 9908 C C . LYS F 1 121 ? -7.132 57.394 43.704 1.00 14.98 120 LYS F C 1
ATOM 9909 O O . LYS F 1 121 ? -5.906 57.284 43.682 1.00 12.82 120 LYS F O 1
ATOM 9915 N N . ILE F 1 122 ? -7.914 56.620 44.452 1.00 13.52 121 ILE F N 1
ATOM 9916 C CA . ILE F 1 122 ? -7.354 55.595 45.329 1.00 12.82 121 ILE F CA 1
ATOM 9917 C C . ILE F 1 122 ? -8.102 54.274 45.282 1.00 12.28 121 ILE F C 1
ATOM 9918 O O . ILE F 1 122 ? -9.328 54.249 45.219 1.00 10.02 121 ILE F O 1
ATOM 9923 N N . LEU F 1 123 ? -7.343 53.182 45.300 1.00 10.45 122 LEU F N 1
ATOM 9924 C CA . LEU F 1 123 ? -7.897 51.834 45.343 1.00 11.04 122 LEU F CA 1
ATOM 9925 C C . LEU F 1 123 ? -7.091 51.102 46.411 1.00 11.72 122 LEU F C 1
ATOM 9926 O O . LEU F 1 123 ? -5.868 51.010 46.320 1.00 12.51 122 LEU F O 1
ATOM 9931 N N . GLY F 1 124 ? -7.777 50.607 47.434 1.00 12.30 123 GLY F N 1
ATOM 9932 C CA . GLY F 1 124 ? -7.098 49.892 48.499 1.00 13.01 123 GLY F CA 1
ATOM 9933 C C . GLY F 1 124 ? -7.728 48.529 48.687 1.00 12.64 123 GLY F C 1
ATOM 9934 O O . GLY F 1 124 ? -8.927 48.364 48.481 1.00 10.97 123 GLY F O 1
ATOM 9935 N N . CYS F 1 125 ? -6.932 47.547 49.091 1.00 11.34 124 CYS F N 1
ATOM 9936 C CA . CYS F 1 125 ? -7.476 46.213 49.275 1.00 10.11 124 CYS F CA 1
ATOM 9937 C C . CYS F 1 125 ? -6.741 45.394 50.313 1.00 12.40 124 CYS F C 1
ATOM 9938 O O . CYS F 1 125 ? -5.638 45.736 50.736 1.00 9.72 124 CYS F O 1
ATOM 9941 N N . ASN F 1 126 ? -7.392 44.310 50.718 1.00 9.61 125 ASN F N 1
ATOM 9942 C CA . ASN F 1 126 ? -6.845 43.358 51.664 1.00 11.42 125 ASN F CA 1
ATOM 9943 C C . ASN F 1 126 ? -6.472 43.871 53.050 1.00 11.66 125 ASN F C 1
ATOM 9944 O O . ASN F 1 126 ? -5.575 43.326 53.689 1.00 9.46 125 ASN F O 1
ATOM 9949 N N . PHE F 1 127 ? -7.137 44.919 53.526 1.00 10.59 126 PHE F N 1
ATOM 9950 C CA . PHE F 1 127 ? -6.837 45.390 54.872 1.00 11.93 126 PHE F CA 1
ATOM 9951 C C . PHE F 1 127 ? -7.526 44.410 55.818 1.00 12.61 126 PHE F C 1
ATOM 9952 O O . PHE F 1 127 ? -8.722 44.170 55.696 1.00 13.85 126 PHE F O 1
ATOM 9960 N N . PRO F 1 128 ? -6.776 43.810 56.755 1.00 12.33 127 PRO F N 1
ATOM 9961 C CA . PRO F 1 128 ? -7.418 42.865 57.680 1.00 13.04 127 PRO F CA 1
ATOM 9962 C C . PRO F 1 128 ? -8.503 43.566 58.503 1.00 11.35 127 PRO F C 1
ATOM 9963 O O . PRO F 1 128 ? -8.267 44.625 59.087 1.00 11.68 127 PRO F O 1
ATOM 9967 N N . PRO F 1 129 ? -9.711 42.979 58.555 1.00 12.55 128 PRO F N 1
ATOM 9968 C CA . PRO F 1 129 ? -10.827 43.565 59.303 1.00 13.53 128 PRO F CA 1
ATOM 9969 C C . PRO F 1 129 ? -10.573 43.773 60.789 1.00 15.38 128 PRO F C 1
ATOM 9970 O O . PRO F 1 129 ? -11.165 44.660 61.405 1.00 18.04 128 PRO F O 1
ATOM 9974 N N . ASN F 1 130 ? -9.692 42.964 61.367 1.00 15.58 129 ASN F N 1
ATOM 9975 C CA . ASN F 1 130 ? -9.380 43.103 62.780 1.00 18.07 129 ASN F CA 1
ATOM 9976 C C . ASN F 1 130 ? -8.039 43.789 62.984 1.00 18.36 129 ASN F C 1
ATOM 9977 O O . ASN F 1 130 ? -7.510 43.824 64.095 1.00 21.37 129 ASN F O 1
ATOM 9982 N N . GLY F 1 131 ? -7.498 44.334 61.899 1.00 15.91 130 GLY F N 1
ATOM 9983 C CA . GLY F 1 131 ? -6.233 45.043 61.971 1.00 14.38 130 GLY F CA 1
ATOM 9984 C C . GLY F 1 131 ? -6.467 46.422 62.557 1.00 14.80 130 GLY F C 1
ATOM 9985 O O . GLY F 1 131 ? -7.614 46.862 62.656 1.00 15.38 130 GLY F O 1
ATOM 9986 N N . PRO F 1 132 ? -5.402 47.137 62.948 1.00 15.19 131 PRO F N 1
ATOM 9987 C CA . PRO F 1 132 ? -5.545 48.474 63.530 1.00 15.81 131 PRO F CA 1
ATOM 9988 C C . PRO F 1 132 ? -6.182 49.528 62.625 1.00 14.67 131 PRO F C 1
ATOM 9989 O O . PRO F 1 132 ? -6.823 50.457 63.114 1.00 14.39 131 PRO F O 1
ATOM 9993 N N . VAL F 1 133 ? -6.014 49.390 61.312 1.00 11.92 132 VAL F N 1
ATOM 9994 C CA . VAL F 1 133 ? -6.603 50.359 60.395 1.00 11.44 132 VAL F CA 1
ATOM 9995 C C . VAL F 1 133 ? -8.121 50.224 60.334 1.00 11.84 132 VAL F C 1
ATOM 9996 O O . VAL F 1 133 ? -8.847 51.198 60.540 1.00 11.89 132 VAL F O 1
ATOM 10008 N N . GLN F 1 135 ? -9.972 48.725 62.407 1.00 13.20 134 GLN F N 1
ATOM 10009 C CA . GLN F 1 135 ? -10.516 48.833 63.761 1.00 16.78 134 GLN F CA 1
ATOM 10010 C C . GLN F 1 135 ? -10.359 50.242 64.321 1.00 17.72 134 GLN F C 1
ATOM 10011 O O . GLN F 1 135 ? -10.790 50.524 65.440 1.00 17.83 134 GLN F O 1
ATOM 10017 N N . LYS F 1 136 ? -9.739 51.121 63.542 1.00 15.82 135 LYS F N 1
ATOM 10018 C CA . LYS F 1 136 ? -9.514 52.503 63.965 1.00 18.30 135 LYS F CA 1
ATOM 10019 C C . LYS F 1 136 ? -8.752 52.566 65.282 1.00 17.34 135 LYS F C 1
ATOM 10020 O O . LYS F 1 136 ? -9.153 53.262 66.220 1.00 18.09 135 LYS F O 1
ATOM 10026 N N . LYS F 1 137 ? -7.652 51.830 65.352 1.00 17.12 136 LYS F N 1
ATOM 10027 C CA . LYS F 1 137 ? -6.837 51.813 66.554 1.00 19.27 136 LYS F CA 1
ATOM 10028 C C . LYS F 1 137 ? -5.461 52.416 66.297 1.00 16.89 136 LYS F C 1
ATOM 10029 O O . LYS F 1 137 ? -4.564 52.328 67.135 1.00 17.86 136 LYS F O 1
ATOM 10035 N N . THR F 1 138 ? -5.294 53.028 65.129 1.00 16.56 137 THR F N 1
ATOM 10036 C CA . THR F 1 138 ? -4.023 53.662 64.805 1.00 16.05 137 THR F CA 1
ATOM 10037 C C . THR F 1 138 ? -4.082 55.087 65.329 1.00 16.72 137 THR F C 1
ATOM 10038 O O . THR F 1 138 ? -5.159 55.679 65.423 1.00 19.06 137 THR F O 1
ATOM 10042 N N . GLN F 1 139 ? -2.927 55.639 65.672 1.00 15.70 138 GLN F N 1
ATOM 10043 C CA . GLN F 1 139 ? -2.884 56.980 66.230 1.00 17.33 138 GLN F CA 1
ATOM 10044 C C . GLN F 1 139 ? -1.897 57.925 65.557 1.00 19.01 138 GLN F C 1
ATOM 10045 O O . GLN F 1 139 ? -1.061 58.547 66.219 1.00 19.99 138 GLN F O 1
ATOM 10051 N N . GLY F 1 140 ? -2.000 58.037 64.238 1.00 17.33 139 GLY F N 1
ATOM 10052 C CA . GLY F 1 140 ? -1.120 58.936 63.519 1.00 17.58 139 GLY F CA 1
ATOM 10053 C C . GLY F 1 140 ? 0.212 58.342 63.114 1.00 17.85 139 GLY F C 1
ATOM 10054 O O . GLY F 1 140 ? 0.642 57.310 63.640 1.00 16.09 139 GLY F O 1
ATOM 10055 N N . TRP F 1 141 ? 0.868 59.022 62.181 1.00 15.47 140 TRP F N 1
ATOM 10056 C CA . TRP F 1 141 ? 2.154 58.588 61.655 1.00 15.63 140 TRP F CA 1
ATOM 10057 C C . TRP F 1 141 ? 3.352 59.183 62.369 1.00 15.89 140 TRP F C 1
ATOM 10058 O O . TRP F 1 141 ? 3.305 60.296 62.892 1.00 14.96 140 TRP F O 1
ATOM 10069 N N . GLU F 1 142 ? 4.439 58.424 62.374 1.00 15.89 141 GLU F N 1
ATOM 10070 C CA . GLU F 1 142 ? 5.674 58.902 62.958 1.00 17.58 141 GLU F CA 1
ATOM 10071 C C . GLU F 1 142 ? 6.295 59.698 61.807 1.00 17.34 141 GLU F C 1
ATOM 10072 O O . GLU F 1 142 ? 5.924 59.503 60.647 1.00 16.75 141 GLU F O 1
ATOM 10078 N N . PRO F 1 143 ? 7.216 60.629 62.097 1.00 16.73 142 PRO F N 1
ATOM 10079 C CA . PRO F 1 143 ? 7.775 61.346 60.947 1.00 15.84 142 PRO F CA 1
ATOM 10080 C C . PRO F 1 143 ? 8.523 60.330 60.083 1.00 16.36 142 PRO F C 1
ATOM 10081 O O . PRO F 1 143 ? 8.880 59.258 60.571 1.00 16.71 142 PRO F O 1
ATOM 10085 N N . CYS F 1 144 ? 8.748 60.643 58.812 1.00 14.82 143 CYS F N 1
ATOM 10086 C CA . CYS F 1 144 ? 9.447 59.703 57.936 1.00 16.65 143 CYS F CA 1
ATOM 10087 C C . CYS F 1 144 ? 10.508 60.334 57.052 1.00 17.14 143 CYS F C 1
ATOM 10088 O O . CYS F 1 144 ? 10.568 61.557 56.888 1.00 15.68 143 CYS F O 1
ATOM 10091 N N . CYS F 1 145 ? 11.343 59.477 56.473 1.00 16.09 144 CYS F N 1
ATOM 10092 C CA . CYS F 1 145 ? 12.423 59.919 55.604 1.00 15.60 144 CYS F CA 1
ATOM 10093 C C . CYS F 1 145 ? 12.310 59.248 54.245 1.00 15.83 144 CYS F C 1
ATOM 10094 O O . CYS F 1 145 ? 12.510 58.036 54.120 1.00 16.36 144 CYS F O 1
ATOM 10097 N N . GLU F 1 146 ? 11.983 60.046 53.233 1.00 14.59 145 GLU F N 1
ATOM 10098 C CA . GLU F 1 146 ? 11.831 59.560 51.872 1.00 15.69 145 GLU F CA 1
ATOM 10099 C C . GLU F 1 146 ? 13.140 59.607 51.101 1.00 18.51 145 GLU F C 1
ATOM 10100 O O . GLU F 1 146 ? 13.886 60.578 51.170 1.00 18.36 145 GLU F O 1
ATOM 10114 N N . ARG F 1 148 ? 14.855 59.808 47.547 1.00 16.06 147 ARG F N 1
ATOM 10115 C CA . ARG F 1 148 ? 14.526 60.248 46.192 1.00 16.12 147 ARG F CA 1
ATOM 10116 C C . ARG F 1 148 ? 15.709 60.095 45.246 1.00 18.47 147 ARG F C 1
ATOM 10117 O O . ARG F 1 148 ? 16.841 60.435 45.586 1.00 17.82 147 ARG F O 1
ATOM 10125 N N . TYR F 1 149 ? 15.432 59.582 44.051 1.00 16.42 148 TYR F N 1
ATOM 10126 C CA . TYR F 1 149 ? 16.471 59.345 43.057 1.00 18.84 148 TYR F CA 1
ATOM 10127 C C . TYR F 1 149 ? 15.836 59.279 41.678 1.00 19.31 148 TYR F C 1
ATOM 10128 O O . TYR F 1 149 ? 14.679 58.878 41.538 1.00 19.54 148 TYR F O 1
ATOM 10137 N N . THR F 1 150 ? 16.591 59.666 40.655 1.00 18.60 149 THR F N 1
ATOM 10138 C CA . THR F 1 150 ? 16.062 59.646 39.302 1.00 17.40 149 THR F CA 1
ATOM 10139 C C . THR F 1 150 ? 16.237 58.298 38.628 1.00 17.33 149 THR F C 1
ATOM 10140 O O . THR F 1 150 ? 17.142 57.534 38.960 1.00 16.93 149 THR F O 1
ATOM 10144 N N . ARG F 1 151 ? 15.352 58.017 37.680 1.00 16.53 150 ARG F N 1
ATOM 10145 C CA . ARG F 1 151 ? 15.397 56.784 36.910 1.00 19.19 150 ARG F CA 1
ATOM 10146 C C . ARG F 1 151 ? 14.517 56.937 35.684 1.00 18.91 150 ARG F C 1
ATOM 10147 O O . ARG F 1 151 ? 13.390 57.414 35.777 1.00 18.62 150 ARG F O 1
ATOM 10155 N N . ASP F 1 152 ? 15.053 56.541 34.535 1.00 20.49 151 ASP F N 1
ATOM 10156 C CA . ASP F 1 152 ? 14.345 56.610 33.262 1.00 23.29 151 ASP F CA 1
ATOM 10157 C C . ASP F 1 152 ? 13.753 57.972 32.931 1.00 22.56 151 ASP F C 1
ATOM 10158 O O . ASP F 1 152 ? 12.718 58.057 32.278 1.00 23.58 151 ASP F O 1
ATOM 10163 N N . GLY F 1 153 ? 14.410 59.034 33.380 1.00 23.36 152 GLY F N 1
ATOM 10164 C CA . GLY F 1 153 ? 13.928 60.369 33.079 1.00 24.15 152 GLY F CA 1
ATOM 10165 C C . GLY F 1 153 ? 12.835 60.909 33.979 1.00 23.52 152 GLY F C 1
ATOM 10166 O O . GLY F 1 153 ? 12.267 61.962 33.690 1.00 25.39 152 GLY F O 1
ATOM 10167 N N . VAL F 1 154 ? 12.524 60.194 35.055 1.00 20.33 153 VAL F N 1
ATOM 10168 C CA . VAL F 1 154 ? 11.505 60.639 36.001 1.00 18.76 153 VAL F CA 1
ATOM 10169 C C . VAL F 1 154 ? 12.092 60.592 37.413 1.00 18.92 153 VAL F C 1
ATOM 10170 O O . VAL F 1 154 ? 13.209 60.112 37.604 1.00 19.38 153 VAL F O 1
ATOM 10174 N N . LEU F 1 155 ? 11.360 61.111 38.396 1.00 16.34 154 LEU F N 1
ATOM 10175 C CA . LEU F 1 155 ? 11.848 61.106 39.770 1.00 17.90 154 LEU F CA 1
ATOM 10176 C C . LEU F 1 155 ? 11.158 60.015 40.576 1.00 17.83 154 LEU F C 1
ATOM 10177 O O . LEU F 1 155 ? 9.932 59.918 40.585 1.00 15.82 154 LEU F O 1
ATOM 10182 N N . CYS F 1 156 ? 11.953 59.196 41.251 1.00 18.08 155 CYS F N 1
ATOM 10183 C CA . CYS F 1 156 ? 11.409 58.114 42.056 1.00 18.18 155 CYS F CA 1
ATOM 10184 C C . CYS F 1 156 ? 11.573 58.376 43.542 1.00 17.39 155 CYS F C 1
ATOM 10185 O O . CYS F 1 156 ? 12.473 59.099 43.974 1.00 15.66 155 CYS F O 1
ATOM 10188 N N . GLY F 1 157 ? 10.683 57.783 44.325 1.00 13.71 156 GLY F N 1
ATOM 10189 C CA . GLY F 1 157 ? 10.754 57.941 45.758 1.00 14.58 156 GLY F CA 1
ATOM 10190 C C . GLY F 1 157 ? 10.350 56.656 46.450 1.00 14.34 156 GLY F C 1
ATOM 10191 O O . GLY F 1 157 ? 9.478 55.930 45.973 1.00 16.32 156 GLY F O 1
ATOM 10192 N N . GLN F 1 158 ? 11.007 56.359 47.563 1.00 13.24 157 GLN F N 1
ATOM 10193 C CA . GLN F 1 158 ? 10.684 55.177 48.349 1.00 12.40 157 GLN F CA 1
ATOM 10194 C C . GLN F 1 158 ? 10.789 55.571 49.806 1.00 12.00 157 GLN F C 1
ATOM 10195 O O . GLN F 1 158 ? 11.722 56.270 50.205 1.00 12.62 157 GLN F O 1
ATOM 10201 N N . THR F 1 159 ? 9.827 55.120 50.601 1.00 9.90 158 THR F N 1
ATOM 10202 C CA . THR F 1 159 ? 9.802 55.456 52.009 1.00 11.40 158 THR F CA 1
ATOM 10203 C C . THR F 1 159 ? 9.215 54.345 52.852 1.00 10.25 158 THR F C 1
ATOM 10204 O O . THR F 1 159 ? 8.345 53.602 52.407 1.00 12.43 158 THR F O 1
ATOM 10208 N N . LEU F 1 160 ? 9.704 54.245 54.078 1.00 11.31 159 LEU F N 1
ATOM 10209 C CA . LEU F 1 160 ? 9.165 53.293 55.029 1.00 12.39 159 LEU F CA 1
ATOM 10210 C C . LEU F 1 160 ? 8.493 54.200 56.045 1.00 12.79 159 LEU F C 1
ATOM 10211 O O . LEU F 1 160 ? 9.100 55.163 56.528 1.00 13.13 159 LEU F O 1
ATOM 10224 N N . ALA F 1 162 ? 5.650 54.381 59.538 1.00 12.75 161 ALA F N 1
ATOM 10225 C CA . ALA F 1 162 ? 5.190 53.596 60.666 1.00 13.50 161 ALA F CA 1
ATOM 10226 C C . ALA F 1 162 ? 3.999 54.260 61.335 1.00 15.10 161 ALA F C 1
ATOM 10227 O O . ALA F 1 162 ? 4.077 55.412 61.763 1.00 17.48 161 ALA F O 1
ATOM 10229 N N . LEU F 1 163 ? 2.897 53.524 61.412 1.00 14.85 162 LEU F N 1
ATOM 10230 C CA . LEU F 1 163 ? 1.679 54.009 62.043 1.00 16.51 162 LEU F CA 1
ATOM 10231 C C . LEU F 1 163 ? 1.683 53.605 63.509 1.00 15.77 162 LEU F C 1
ATOM 10232 O O . LEU F 1 163 ? 1.866 52.430 63.835 1.00 15.30 162 LEU F O 1
ATOM 10237 N N . LYS F 1 164 ? 1.487 54.577 64.392 1.00 16.34 163 LYS F N 1
ATOM 10238 C CA . LYS F 1 164 ? 1.448 54.311 65.824 1.00 18.24 163 LYS F CA 1
ATOM 10239 C C . LYS F 1 164 ? 0.135 53.592 66.140 1.00 19.89 163 LYS F C 1
ATOM 10240 O O . LYS F 1 164 ? -0.922 53.976 65.637 1.00 21.66 163 LYS F O 1
ATOM 10246 N N . CYS F 1 165 ? 0.208 52.547 66.960 1.00 19.17 164 CYS F N 1
ATOM 10247 C CA . CYS F 1 165 ? -0.980 51.783 67.340 1.00 18.01 164 CYS F CA 1
ATOM 10248 C C . CYS F 1 165 ? -1.269 51.950 68.830 1.00 19.36 164 CYS F C 1
ATOM 10249 O O . CYS F 1 165 ? -0.356 52.172 69.627 1.00 17.11 164 CYS F O 1
ATOM 10252 N N . ALA F 1 166 ? -2.542 51.837 69.196 1.00 19.01 165 ALA F N 1
ATOM 10253 C CA . ALA F 1 166 ? -2.973 52.001 70.580 1.00 20.02 165 ALA F CA 1
ATOM 10254 C C . ALA F 1 166 ? -2.379 50.981 71.543 1.00 21.13 165 ALA F C 1
ATOM 10255 O O . ALA F 1 166 ? -2.329 51.222 72.750 1.00 21.07 165 ALA F O 1
ATOM 10257 N N . ASP F 1 167 ? -1.935 49.843 71.019 1.00 19.45 166 ASP F N 1
ATOM 10258 C CA . ASP F 1 167 ? -1.363 48.809 71.870 1.00 20.83 166 ASP F CA 1
ATOM 10259 C C . ASP F 1 167 ? 0.135 48.979 72.086 1.00 20.59 166 ASP F C 1
ATOM 10260 O O . ASP F 1 167 ? 0.766 48.146 72.734 1.00 22.52 166 ASP F O 1
ATOM 10265 N N . GLY F 1 168 ? 0.701 50.054 71.542 1.00 18.38 167 GLY F N 1
ATOM 10266 C CA . GLY F 1 168 ? 2.124 50.303 71.707 1.00 18.50 167 GLY F CA 1
ATOM 10267 C C . GLY F 1 168 ? 2.989 49.927 70.515 1.00 21.27 167 GLY F C 1
ATOM 10268 O O . GLY F 1 168 ? 4.135 50.368 70.405 1.00 21.63 167 GLY F O 1
ATOM 10269 N N . ASN F 1 169 ? 2.447 49.104 69.624 1.00 20.99 168 ASN F N 1
ATOM 10270 C CA . ASN F 1 169 ? 3.178 48.676 68.437 1.00 19.47 168 ASN F CA 1
ATOM 10271 C C . ASN F 1 169 ? 3.126 49.736 67.347 1.00 19.09 168 ASN F C 1
ATOM 10272 O O . ASN F 1 169 ? 2.424 50.737 67.470 1.00 19.07 168 ASN F O 1
ATOM 10277 N N . HIS F 1 170 ? 3.885 49.494 66.283 1.00 16.63 169 HIS F N 1
ATOM 10278 C CA . HIS F 1 170 ? 3.909 50.359 65.112 1.00 16.04 169 HIS F CA 1
ATOM 10279 C C . HIS F 1 170 ? 3.588 49.448 63.936 1.00 16.12 169 HIS F C 1
ATOM 10280 O O . HIS F 1 170 ? 4.127 48.348 63.841 1.00 16.63 169 HIS F O 1
ATOM 10287 N N . LEU F 1 171 ? 2.695 49.892 63.059 1.00 14.52 170 LEU F N 1
ATOM 10288 C CA . LEU F 1 171 ? 2.347 49.124 61.871 1.00 12.68 170 LEU F CA 1
ATOM 10289 C C . LEU F 1 171 ? 3.145 49.783 60.753 1.00 13.00 170 LEU F C 1
ATOM 10290 O O . LEU F 1 171 ? 2.922 50.949 60.437 1.00 13.32 170 LEU F O 1
ATOM 10295 N N . THR F 1 172 ? 4.075 49.047 60.159 1.00 12.90 171 THR F N 1
ATOM 10296 C CA . THR F 1 172 ? 4.911 49.618 59.112 1.00 11.85 171 THR F CA 1
ATOM 10297 C C . THR F 1 172 ? 4.417 49.372 57.696 1.00 11.93 171 THR F C 1
ATOM 10298 O O . THR F 1 172 ? 3.663 48.430 57.433 1.00 11.40 171 THR F O 1
ATOM 10302 N N . CYS F 1 173 ? 4.825 50.250 56.786 1.00 10.48 172 CYS F N 1
ATOM 10303 C CA . CYS F 1 173 ? 4.448 50.109 55.387 1.00 11.80 172 CYS F CA 1
ATOM 10304 C C . CYS F 1 173 ? 5.564 50.653 54.517 1.00 11.08 172 CYS F C 1
ATOM 10305 O O . CYS F 1 173 ? 6.460 51.354 54.999 1.00 12.13 172 CYS F O 1
ATOM 10308 N N . HIS F 1 174 ? 5.491 50.330 53.233 1.00 10.05 173 HIS F N 1
ATOM 10309 C CA . HIS F 1 174 ? 6.506 50.714 52.258 1.00 11.48 173 HIS F CA 1
ATOM 10310 C C . HIS F 1 174 ? 5.854 51.473 51.103 1.00 10.04 173 HIS F C 1
ATOM 10311 O O . HIS F 1 174 ? 4.955 50.949 50.446 1.00 11.41 173 HIS F O 1
ATOM 10318 N N . LEU F 1 175 ? 6.291 52.714 50.876 1.00 10.74 174 LEU F N 1
ATOM 10319 C CA . LEU F 1 175 ? 5.757 53.526 49.781 1.00 11.27 174 LEU F CA 1
ATOM 10320 C C . LEU F 1 175 ? 6.710 53.487 48.587 1.00 11.66 174 LEU F C 1
ATOM 10321 O O . LEU F 1 175 ? 7.917 53.651 48.749 1.00 12.11 174 LEU F O 1
ATOM 10326 N N . ARG F 1 176 ? 6.157 53.262 47.399 1.00 11.54 175 ARG F N 1
ATOM 10327 C CA . ARG F 1 176 ? 6.931 53.213 46.159 1.00 11.82 175 ARG F CA 1
ATOM 10328 C C . ARG F 1 176 ? 6.252 54.182 45.198 1.00 12.86 175 ARG F C 1
ATOM 10329 O O . ARG F 1 176 ? 5.176 53.899 44.668 1.00 11.85 175 ARG F O 1
ATOM 10337 N N . THR F 1 177 ? 6.897 55.323 44.979 1.00 12.72 176 THR F N 1
ATOM 10338 C CA . THR F 1 177 ? 6.341 56.382 44.146 1.00 12.61 176 THR F CA 1
ATOM 10339 C C . THR F 1 177 ? 7.136 56.761 42.899 1.00 14.14 176 THR F C 1
ATOM 10340 O O . THR F 1 177 ? 8.366 56.686 42.879 1.00 12.56 176 THR F O 1
ATOM 10344 N N . THR F 1 178 ? 6.410 57.164 41.860 1.00 12.87 177 THR F N 1
ATOM 10345 C CA . THR F 1 178 ? 7.011 57.657 40.627 1.00 14.29 177 THR F CA 1
ATOM 10346 C C . THR F 1 178 ? 6.372 59.029 40.406 1.00 15.74 177 THR F C 1
ATOM 10347 O O . THR F 1 178 ? 5.147 59.135 40.287 1.00 14.53 177 THR F O 1
ATOM 10351 N N . TYR F 1 179 ? 7.196 60.074 40.391 1.00 15.29 178 TYR F N 1
ATOM 10352 C CA . TYR F 1 179 ? 6.716 61.437 40.173 1.00 15.25 178 TYR F CA 1
ATOM 10353 C C . TYR F 1 179 ? 6.985 61.774 38.709 1.00 18.01 178 TYR F C 1
ATOM 10354 O O . TYR F 1 179 ? 8.106 61.603 38.234 1.00 18.14 178 TYR F O 1
ATOM 10363 N N . ARG F 1 180 ? 5.967 62.253 37.998 1.00 14.95 179 ARG F N 1
ATOM 10364 C CA . ARG F 1 180 ? 6.117 62.571 36.583 1.00 15.73 179 ARG F CA 1
ATOM 10365 C C . ARG F 1 180 ? 5.834 64.031 36.241 1.00 18.43 179 ARG F C 1
ATOM 10366 O O . ARG F 1 180 ? 4.679 64.452 36.189 1.00 15.51 179 ARG F O 1
ATOM 10374 N N . SER F 1 181 ? 6.889 64.801 36.000 1.00 18.22 180 SER F N 1
ATOM 10375 C CA . SER F 1 181 ? 6.716 66.203 35.634 1.00 19.08 180 SER F CA 1
ATOM 10376 C C . SER F 1 181 ? 6.019 66.277 34.276 1.00 18.68 180 SER F C 1
ATOM 10377 O O . SER F 1 181 ? 6.168 65.380 33.450 1.00 18.06 180 SER F O 1
ATOM 10380 N N . LYS F 1 182 ? 5.253 67.339 34.044 1.00 18.91 181 LYS F N 1
ATOM 10381 C CA . LYS F 1 182 ? 4.577 67.503 32.762 1.00 22.43 181 LYS F CA 1
ATOM 10382 C C . LYS F 1 182 ? 5.485 68.272 31.807 1.00 24.85 181 LYS F C 1
ATOM 10383 O O . LYS F 1 182 ? 5.133 68.517 30.655 1.00 23.70 181 LYS F O 1
ATOM 10389 N N . LYS F 1 183 ? 6.654 68.659 32.309 1.00 23.60 182 LYS F N 1
ATOM 10390 C CA . LYS F 1 183 ? 7.650 69.360 31.508 1.00 27.30 182 LYS F CA 1
ATOM 10391 C C . LYS F 1 183 ? 8.597 68.292 30.988 1.00 28.99 182 LYS F C 1
ATOM 10392 O O . LYS F 1 183 ? 8.799 67.269 31.646 1.00 30.05 182 LYS F O 1
ATOM 10398 N N . ALA F 1 184 ? 9.176 68.523 29.815 1.00 29.95 183 ALA F N 1
ATOM 10399 C CA . ALA F 1 184 ? 10.117 67.572 29.242 1.00 30.28 183 ALA F CA 1
ATOM 10400 C C . ALA F 1 184 ? 11.363 67.553 30.125 1.00 30.88 183 ALA F C 1
ATOM 10401 O O . ALA F 1 184 ? 11.777 68.589 30.646 1.00 30.68 183 ALA F O 1
ATOM 10403 N N . ALA F 1 185 ? 11.956 66.375 30.292 1.00 32.50 184 ALA F N 1
ATOM 10404 C CA . ALA F 1 185 ? 13.146 66.220 31.124 1.00 33.56 184 ALA F CA 1
ATOM 10405 C C . ALA F 1 185 ? 14.260 67.224 30.813 1.00 34.25 184 ALA F C 1
ATOM 10406 O O . ALA F 1 185 ? 14.942 67.702 31.720 1.00 32.95 184 ALA F O 1
ATOM 10408 N N . LYS F 1 186 ? 14.437 67.549 29.536 1.00 35.28 185 LYS F N 1
ATOM 10409 C CA . LYS F 1 186 ? 15.484 68.483 29.128 1.00 36.25 185 LYS F CA 1
ATOM 10410 C C . LYS F 1 186 ? 15.291 69.908 29.646 1.00 35.71 185 LYS F C 1
ATOM 10411 O O . LYS F 1 186 ? 16.240 70.691 29.694 1.00 34.30 185 LYS F O 1
ATOM 10417 N N . ALA F 1 187 ? 14.065 70.241 30.036 1.00 33.49 186 ALA F N 1
ATOM 10418 C CA . ALA F 1 187 ? 13.768 71.574 30.547 1.00 31.10 186 ALA F CA 1
ATOM 10419 C C . ALA F 1 187 ? 13.859 71.584 32.068 1.00 30.99 186 ALA F C 1
ATOM 10420 O O . ALA F 1 187 ? 13.497 72.564 32.721 1.00 30.47 186 ALA F O 1
ATOM 10422 N N . LEU F 1 188 ? 14.354 70.485 32.627 1.00 27.69 187 LEU F N 1
ATOM 10423 C CA . LEU F 1 188 ? 14.477 70.354 34.070 1.00 27.15 187 LEU F CA 1
ATOM 10424 C C . LEU F 1 188 ? 15.896 70.046 34.514 1.00 25.56 187 LEU F C 1
ATOM 10425 O O . LEU F 1 188 ? 16.656 69.395 33.801 1.00 25.73 187 LEU F O 1
ATOM 10430 N N . GLN F 1 189 ? 16.248 70.533 35.698 1.00 23.88 188 GLN F N 1
ATOM 10431 C CA . GLN F 1 189 ? 17.553 70.263 36.277 1.00 25.01 188 GLN F CA 1
ATOM 10432 C C . GLN F 1 189 ? 17.271 69.105 37.228 1.00 23.85 188 GLN F C 1
ATOM 10433 O O . GLN F 1 189 ? 16.741 69.310 38.320 1.00 23.96 188 GLN F O 1
ATOM 10443 N N . PRO F 1 191 ? 17.589 66.322 40.009 1.00 20.66 190 PRO F N 1
ATOM 10444 C CA . PRO F 1 191 ? 18.318 66.299 41.272 1.00 20.84 190 PRO F CA 1
ATOM 10445 C C . PRO F 1 191 ? 19.161 65.054 41.466 1.00 22.07 190 PRO F C 1
ATOM 10446 O O . PRO F 1 191 ? 18.947 64.030 40.818 1.00 21.44 190 PRO F O 1
ATOM 10450 N N . PRO F 1 192 ? 20.180 65.150 42.312 1.00 23.14 191 PRO F N 1
ATOM 10451 C CA . PRO F 1 192 ? 20.987 64.008 42.680 1.00 23.62 191 PRO F CA 1
ATOM 10452 C C . PRO F 1 192 ? 20.224 63.202 43.658 1.00 23.28 191 PRO F C 1
ATOM 10453 O O . PRO F 1 192 ? 19.110 63.591 44.008 1.00 22.59 191 PRO F O 1
ATOM 10457 N N . PHE F 1 193 ? 20.789 62.112 44.157 1.00 20.13 192 PHE F N 1
ATOM 10458 C CA . PHE F 1 193 ? 20.106 61.330 45.176 1.00 19.15 192 PHE F CA 1
ATOM 10459 C C . PHE F 1 193 ? 20.002 62.200 46.430 1.00 18.17 192 PHE F C 1
ATOM 10460 O O . PHE F 1 193 ? 20.960 62.879 46.796 1.00 16.54 192 PHE F O 1
ATOM 10468 N N . HIS F 1 194 ? 18.839 62.202 47.077 1.00 14.00 193 HIS F N 1
ATOM 10469 C CA . HIS F 1 194 ? 18.659 62.989 48.292 1.00 16.26 193 HIS F CA 1
ATOM 10470 C C . HIS F 1 194 ? 17.499 62.457 49.121 1.00 15.81 193 HIS F C 1
ATOM 10471 O O . HIS F 1 194 ? 16.874 61.463 48.753 1.00 15.54 193 HIS F O 1
ATOM 10478 N N . PHE F 1 195 ? 17.228 63.105 50.250 1.00 14.96 194 PHE F N 1
ATOM 10479 C CA . PHE F 1 195 ? 16.141 62.676 51.121 1.00 15.05 194 PHE F CA 1
ATOM 10480 C C . PHE F 1 195 ? 15.133 63.793 51.312 1.00 17.49 194 PHE F C 1
ATOM 10481 O O . PHE F 1 195 ? 15.369 64.937 50.930 1.00 17.61 194 PHE F O 1
ATOM 10489 N N . SER F 1 196 ? 14.004 63.441 51.912 1.00 18.13 195 SER F N 1
ATOM 10490 C CA . SER F 1 196 ? 12.963 64.405 52.210 1.00 17.96 195 SER F CA 1
ATOM 10491 C C . SER F 1 196 ? 12.262 63.934 53.475 1.00 18.63 195 SER F C 1
ATOM 10492 O O . SER F 1 196 ? 11.691 62.841 53.510 1.00 18.10 195 SER F O 1
ATOM 10495 N N . ASP F 1 197 ? 12.344 64.739 54.527 1.00 18.83 196 ASP F N 1
ATOM 10496 C CA . ASP F 1 197 ? 11.681 64.405 55.777 1.00 19.87 196 ASP F CA 1
ATOM 10497 C C . ASP F 1 197 ? 10.248 64.910 55.660 1.00 19.35 196 ASP F C 1
ATOM 10498 O O . ASP F 1 197 ? 10.006 65.982 55.102 1.00 18.24 196 ASP F O 1
ATOM 10503 N N . HIS F 1 198 ? 9.302 64.130 56.171 1.00 17.57 197 HIS F N 1
ATOM 10504 C CA . HIS F 1 198 ? 7.894 64.505 56.126 1.00 17.11 197 HIS F CA 1
ATOM 10505 C C . HIS F 1 198 ? 7.298 64.277 57.501 1.00 19.07 197 HIS F C 1
ATOM 10506 O O . HIS F 1 198 ? 7.598 63.275 58.155 1.00 17.98 197 HIS F O 1
ATOM 10513 N N . ARG F 1 199 ? 6.454 65.201 57.944 1.00 15.47 198 ARG F N 1
ATOM 10514 C CA . ARG F 1 199 ? 5.826 65.058 59.243 1.00 17.09 198 ARG F CA 1
ATOM 10515 C C . ARG F 1 199 ? 4.348 65.442 59.212 1.00 19.02 198 ARG F C 1
ATOM 10516 O O . ARG F 1 199 ? 3.972 66.552 59.598 1.00 19.74 198 ARG F O 1
ATOM 10524 N N . PRO F 1 200 ? 3.487 64.528 58.734 1.00 19.36 199 PRO F N 1
ATOM 10525 C CA . PRO F 1 200 ? 2.045 64.788 58.660 1.00 19.85 199 PRO F CA 1
ATOM 10526 C C . PRO F 1 200 ? 1.389 64.551 60.014 1.00 20.40 199 PRO F C 1
ATOM 10527 O O . PRO F 1 200 ? 1.604 63.514 60.639 1.00 21.67 199 PRO F O 1
ATOM 10531 N N . GLU F 1 201 ? 0.591 65.511 60.468 1.00 18.94 200 GLU F N 1
ATOM 10532 C CA . GLU F 1 201 ? -0.081 65.381 61.752 1.00 20.57 200 GLU F CA 1
ATOM 10533 C C . GLU F 1 201 ? -1.519 65.879 61.721 1.00 20.10 200 GLU F C 1
ATOM 10534 O O . GLU F 1 201 ? -1.810 66.938 61.162 1.00 20.10 200 GLU F O 1
ATOM 10540 N N . ILE F 1 202 ? -2.417 65.109 62.327 1.00 18.27 201 ILE F N 1
ATOM 10541 C CA . ILE F 1 202 ? -3.814 65.509 62.412 1.00 17.99 201 ILE F CA 1
ATOM 10542 C C . ILE F 1 202 ? -3.936 66.156 63.788 1.00 19.75 201 ILE F C 1
ATOM 10543 O O . ILE F 1 202 ? -3.716 65.505 64.810 1.00 19.10 201 ILE F O 1
ATOM 10548 N N . VAL F 1 203 ? -4.269 67.442 63.812 1.00 21.42 202 VAL F N 1
ATOM 10549 C CA . VAL F 1 203 ? -4.379 68.168 65.070 1.00 23.34 202 VAL F CA 1
ATOM 10550 C C . VAL F 1 203 ? -5.811 68.306 65.568 1.00 24.07 202 VAL F C 1
ATOM 10551 O O . VAL F 1 203 ? -6.041 68.584 66.745 1.00 23.88 202 VAL F O 1
ATOM 10555 N N . LYS F 1 204 ? -6.775 68.108 64.677 1.00 23.09 203 LYS F N 1
ATOM 10556 C CA . LYS F 1 204 ? -8.171 68.217 65.072 1.00 23.90 203 LYS F CA 1
ATOM 10557 C C . LYS F 1 204 ? -9.109 67.395 64.201 1.00 21.39 203 LYS F C 1
ATOM 10558 O O . LYS F 1 204 ? -8.961 67.340 62.982 1.00 21.27 203 LYS F O 1
ATOM 10564 N N . VAL F 1 205 ? -10.071 66.750 64.850 1.00 21.53 204 VAL F N 1
ATOM 10565 C CA . VAL F 1 205 ? -11.076 65.956 64.161 1.00 20.44 204 VAL F CA 1
ATOM 10566 C C . VAL F 1 205 ? -12.426 66.482 64.634 1.00 21.80 204 VAL F C 1
ATOM 10567 O O . VAL F 1 205 ? -12.659 66.616 65.836 1.00 22.10 204 VAL F O 1
ATOM 10571 N N . SER F 1 206 ? -13.310 66.794 63.692 1.00 19.58 205 SER F N 1
ATOM 10572 C CA . SER F 1 206 ? -14.623 67.307 64.051 1.00 20.69 205 SER F CA 1
ATOM 10573 C C . SER F 1 206 ? -15.696 66.877 63.064 1.00 20.91 205 SER F C 1
ATOM 10574 O O . SER F 1 206 ? -15.443 66.096 62.144 1.00 18.03 205 SER F O 1
ATOM 10577 N N . GLU F 1 207 ? -16.897 67.405 63.271 1.00 20.64 206 GLU F N 1
ATOM 10578 C CA . GLU F 1 207 ? -18.043 67.101 62.427 1.00 20.74 206 GLU F CA 1
ATOM 10579 C C . GLU F 1 207 ? -18.267 65.596 62.323 1.00 20.80 206 GLU F C 1
ATOM 10580 O O . GLU F 1 207 ? -18.293 65.027 61.234 1.00 19.63 206 GLU F O 1
ATOM 10586 N N . ASN F 1 208 ? -18.420 64.961 63.481 1.00 21.60 207 ASN F N 1
ATOM 10587 C CA . ASN F 1 208 ? -18.672 63.525 63.568 1.00 23.36 207 ASN F CA 1
ATOM 10588 C C . ASN F 1 208 ? -17.631 62.660 62.860 1.00 21.47 207 ASN F C 1
ATOM 10589 O O . ASN F 1 208 ? -17.970 61.664 62.221 1.00 21.83 207 ASN F O 1
ATOM 10594 N N . GLY F 1 209 ? -16.366 63.045 62.985 1.00 20.10 208 GLY F N 1
ATOM 10595 C CA . GLY F 1 209 ? -15.289 62.290 62.371 1.00 19.05 208 GLY F CA 1
ATOM 10596 C C . GLY F 1 209 ? -15.216 62.381 60.859 1.00 18.93 208 GLY F C 1
ATOM 10597 O O . GLY F 1 209 ? -14.800 61.425 60.204 1.00 20.12 208 GLY F O 1
ATOM 10598 N N . THR F 1 210 ? -15.610 63.522 60.298 1.00 16.99 209 THR F N 1
ATOM 10599 C CA . THR F 1 210 ? -15.567 63.699 58.851 1.00 16.23 209 THR F CA 1
ATOM 10600 C C . THR F 1 210 ? -14.734 64.902 58.413 1.00 16.25 209 THR F C 1
ATOM 10601 O O . THR F 1 210 ? -14.534 65.112 57.218 1.00 16.75 209 THR F O 1
ATOM 10605 N N . LEU F 1 211 ? -14.262 65.694 59.373 1.00 14.72 210 LEU F N 1
ATOM 10606 C CA . LEU F 1 211 ? -13.441 66.865 59.060 1.00 14.22 210 LEU F CA 1
ATOM 10607 C C . LEU F 1 211 ? -12.119 66.755 59.795 1.00 16.25 210 LEU F C 1
ATOM 10608 O O . LEU F 1 211 ? -12.075 66.760 61.025 1.00 13.51 210 LEU F O 1
ATOM 10613 N N . PHE F 1 212 ? -11.037 66.665 59.032 1.00 15.70 211 PHE F N 1
ATOM 10614 C CA . PHE F 1 212 ? -9.714 66.523 59.613 1.00 15.46 211 PHE F CA 1
ATOM 10615 C C . PHE F 1 212 ? -8.807 67.707 59.321 1.00 17.90 211 PHE F C 1
ATOM 10616 O O . PHE F 1 212 ? -8.607 68.074 58.164 1.00 18.30 211 PHE F O 1
ATOM 10624 N N . GLU F 1 213 ? -8.274 68.308 60.380 1.00 17.93 212 GLU F N 1
ATOM 10625 C CA . GLU F 1 213 ? -7.357 69.428 60.230 1.00 19.49 212 GLU F CA 1
ATOM 10626 C C . GLU F 1 213 ? -5.993 68.768 60.213 1.00 16.86 212 GLU F C 1
ATOM 10627 O O . GLU F 1 213 ? -5.535 68.252 61.229 1.00 17.54 212 GLU F O 1
ATOM 10633 N N . GLN F 1 214 ? -5.350 68.785 59.055 1.00 16.62 213 GLN F N 1
ATOM 10634 C CA . GLN F 1 214 ? -4.057 68.137 58.909 1.00 20.12 213 GLN F CA 1
ATOM 10635 C C . GLN F 1 214 ? -2.934 69.102 58.564 1.00 18.51 213 GLN F C 1
ATOM 10636 O O . GLN F 1 214 ? -3.041 69.889 57.623 1.00 21.77 213 GLN F O 1
ATOM 10642 N N . HIS F 1 215 ? -1.862 69.039 59.349 1.00 21.72 214 HIS F N 1
ATOM 10643 C CA . HIS F 1 215 ? -0.688 69.878 59.144 1.00 21.70 214 HIS F CA 1
ATOM 10644 C C . HIS F 1 215 ? 0.466 69.000 58.692 1.00 22.94 214 HIS F C 1
ATOM 10645 O O . HIS F 1 215 ? 0.493 67.806 58.976 1.00 21.89 214 HIS F O 1
ATOM 10652 N N . GLU F 1 216 ? 1.420 69.592 57.987 1.00 20.98 215 GLU F N 1
ATOM 10653 C CA . GLU F 1 216 ? 2.571 68.834 57.525 1.00 22.17 215 GLU F CA 1
ATOM 10654 C C . GLU F 1 216 ? 3.746 69.744 57.206 1.00 21.76 215 GLU F C 1
ATOM 10655 O O . GLU F 1 216 ? 3.572 70.874 56.744 1.00 19.81 215 GLU F O 1
ATOM 10661 N N . SER F 1 217 ? 4.943 69.238 57.478 1.00 20.85 216 SER F N 1
ATOM 10662 C CA . SER F 1 217 ? 6.184 69.947 57.205 1.00 22.08 216 SER F CA 1
ATOM 10663 C C . SER F 1 217 ? 7.047 68.978 56.411 1.00 21.52 216 SER F C 1
ATOM 10664 O O . SER F 1 217 ? 7.078 67.779 56.713 1.00 18.33 216 SER F O 1
ATOM 10667 N N . SER F 1 218 ? 7.732 69.495 55.398 1.00 18.47 217 SER F N 1
ATOM 10668 C CA . SER F 1 218 ? 8.601 68.679 54.559 1.00 21.23 217 SER F CA 1
ATOM 10669 C C . SER F 1 218 ? 9.902 69.422 54.275 1.00 22.11 217 SER F C 1
ATOM 10670 O O . SER F 1 218 ? 9.891 70.616 53.980 1.00 21.06 217 SER F O 1
ATOM 10673 N N . VAL F 1 219 ? 11.021 68.712 54.368 1.00 20.41 218 VAL F N 1
ATOM 10674 C CA . VAL F 1 219 ? 12.328 69.309 54.115 1.00 21.07 218 VAL F CA 1
ATOM 10675 C C . VAL F 1 219 ? 13.212 68.360 53.312 1.00 19.82 218 VAL F C 1
ATOM 10676 O O . VAL F 1 219 ? 13.466 67.234 53.737 1.00 20.67 218 VAL F O 1
ATOM 10680 N N . ALA F 1 220 ? 13.662 68.815 52.145 1.00 18.22 219 ALA F N 1
ATOM 10681 C CA . ALA F 1 220 ? 14.534 68.011 51.290 1.00 18.90 219 ALA F CA 1
ATOM 10682 C C . ALA F 1 220 ? 15.966 68.323 51.715 1.00 20.68 219 ALA F C 1
ATOM 10683 O O . ALA F 1 220 ? 16.320 69.490 51.899 1.00 18.62 219 ALA F O 1
ATOM 10685 N N . ARG F 1 221 ? 16.789 67.288 51.851 1.00 19.48 220 ARG F N 1
ATOM 10686 C CA . ARG F 1 221 ? 18.159 67.475 52.325 1.00 19.14 220 ARG F CA 1
ATOM 10687 C C . ARG F 1 221 ? 19.060 66.293 51.991 1.00 19.69 220 ARG F C 1
ATOM 10688 O O . ARG F 1 221 ? 18.639 65.311 51.376 1.00 16.92 220 ARG F O 1
ATOM 10696 N N . TYR F 1 222 ? 20.309 66.410 52.429 1.00 20.06 221 TYR F N 1
ATOM 10697 C CA . TYR F 1 222 ? 21.302 65.357 52.275 1.00 18.62 221 TYR F CA 1
ATOM 10698 C C . TYR F 1 222 ? 21.450 64.837 53.689 1.00 21.18 221 TYR F C 1
ATOM 10699 O O . TYR F 1 222 ? 20.856 65.388 54.621 1.00 21.26 221 TYR F O 1
ATOM 10708 N N . CYS F 1 223 ? 22.231 63.779 53.860 1.00 22.39 222 CYS F N 1
ATOM 10709 C CA . CYS F 1 223 ? 22.468 63.266 55.196 1.00 25.85 222 CYS F CA 1
ATOM 10710 C C . CYS F 1 223 ? 23.230 64.417 55.855 1.00 28.87 222 CYS F C 1
ATOM 10711 O O . CYS F 1 223 ? 24.153 64.964 55.258 1.00 32.33 222 CYS F O 1
ATOM 10714 N N . GLN F 1 224 ? 22.844 64.804 57.066 1.00 30.46 223 GLN F N 1
ATOM 10715 C CA . GLN F 1 224 ? 23.521 65.918 57.720 1.00 31.48 223 GLN F CA 1
ATOM 10716 C C . GLN F 1 224 ? 24.164 65.558 59.054 1.00 31.11 223 GLN F C 1
ATOM 10717 O O . GLN F 1 224 ? 24.659 66.433 59.768 1.00 29.98 223 GLN F O 1
ATOM 10723 N N . THR F 1 225 ? 24.171 64.272 59.383 1.00 25.79 224 THR F N 1
ATOM 10724 C CA . THR F 1 225 ? 24.744 63.827 60.646 1.00 25.81 224 THR F CA 1
ATOM 10725 C C . THR F 1 225 ? 26.017 63.009 60.471 1.00 24.89 224 THR F C 1
ATOM 10726 O O . THR F 1 225 ? 26.825 62.904 61.394 1.00 24.54 224 THR F O 1
ATOM 10730 N N . CYS F 1 226 ? 26.194 62.434 59.288 1.00 25.18 225 CYS F N 1
ATOM 10731 C CA . CYS F 1 226 ? 27.352 61.591 59.025 1.00 25.93 225 CYS F CA 1
ATOM 10732 C C . CYS F 1 226 ? 28.356 62.158 58.026 1.00 26.58 225 CYS F C 1
ATOM 10733 O O . CYS F 1 226 ? 28.088 62.228 56.828 1.00 26.67 225 CYS F O 1
ATOM 10736 N N . PRO F 1 227 ? 29.537 62.565 58.516 1.00 26.87 226 PRO F N 1
ATOM 10737 C CA . PRO F 1 227 ? 30.612 63.079 57.694 1.00 27.70 226 PRO F CA 1
ATOM 10738 C C . PRO F 1 227 ? 31.055 62.074 56.660 1.00 27.65 226 PRO F C 1
ATOM 10739 O O . PRO F 1 227 ? 30.872 60.876 56.876 1.00 24.78 226 PRO F O 1
ATOM 10743 N N . SER F 1 228 ? 31.657 62.527 55.568 1.00 27.08 227 SER F N 1
ATOM 10744 C CA . SER F 1 228 ? 32.159 61.616 54.550 1.00 25.34 227 SER F CA 1
ATOM 10745 C C . SER F 1 228 ? 33.679 61.677 54.487 1.00 26.60 227 SER F C 1
ATOM 10746 O O . SER F 1 228 ? 34.269 62.758 54.487 1.00 27.22 227 SER F O 1
ATOM 10749 N N . LYS F 1 229 ? 34.313 60.514 54.429 1.00 26.04 228 LYS F N 1
ATOM 10750 C CA . LYS F 1 229 ? 35.763 60.461 54.357 1.00 27.42 228 LYS F CA 1
ATOM 10751 C C . LYS F 1 229 ? 36.190 60.810 52.930 1.00 26.42 228 LYS F C 1
ATOM 10752 O O . LYS F 1 229 ? 37.343 61.169 52.684 1.00 23.66 228 LYS F O 1
ATOM 10758 N N . LEU F 1 230 ? 35.238 60.725 52.003 1.00 22.51 229 LEU F N 1
ATOM 10759 C CA . LEU F 1 230 ? 35.489 61.011 50.590 1.00 22.62 229 LEU F CA 1
ATOM 10760 C C . LEU F 1 230 ? 34.924 62.357 50.124 1.00 20.87 229 LEU F C 1
ATOM 10761 O O . LEU F 1 230 ? 34.989 62.691 48.941 1.00 22.61 229 LEU F O 1
ATOM 10766 N N . GLY F 1 231 ? 34.361 63.122 51.051 1.00 21.19 230 GLY F N 1
ATOM 10767 C CA . GLY F 1 231 ? 33.801 64.414 50.693 1.00 18.98 230 GLY F CA 1
ATOM 10768 C C . GLY F 1 231 ? 32.466 64.342 49.971 1.00 20.37 230 GLY F C 1
ATOM 10769 O O . GLY F 1 231 ? 31.992 65.345 49.438 1.00 20.43 230 GLY F O 1
ATOM 10770 N N . HIS F 1 232 ? 31.853 63.164 49.946 1.00 19.52 231 HIS F N 1
ATOM 10771 C CA . HIS F 1 232 ? 30.562 62.997 49.282 1.00 21.09 231 HIS F CA 1
ATOM 10772 C C . HIS F 1 232 ? 29.437 63.584 50.129 1.00 21.32 231 HIS F C 1
ATOM 10773 O O . HIS F 1 232 ? 29.561 63.696 51.350 1.00 20.15 231 HIS F O 1
ATOM 10780 N N . ASN F 1 233 ? 28.337 63.953 49.479 1.00 20.97 232 ASN F N 1
ATOM 10781 C CA . ASN F 1 233 ? 27.194 64.513 50.193 1.00 23.47 232 ASN F CA 1
ATOM 10782 C C . ASN F 1 233 ? 26.458 63.403 50.940 1.00 23.84 232 ASN F C 1
ATOM 10783 O O . ASN F 1 233 ? 26.574 62.231 50.519 1.00 23.93 232 ASN F O 1
ATOM 10789 N N . ILE G 1 8 ? 31.248 50.326 77.716 1.00 25.59 5 ILE G N 1
ATOM 10790 C CA . ILE G 1 8 ? 32.251 50.204 76.620 1.00 25.75 5 ILE G CA 1
ATOM 10791 C C . ILE G 1 8 ? 33.104 51.471 76.596 1.00 27.71 5 ILE G C 1
ATOM 10792 O O . ILE G 1 8 ? 32.616 52.558 76.903 1.00 27.57 5 ILE G O 1
ATOM 10797 N N . SER G 1 9 ? 34.376 51.330 76.236 1.00 29.23 6 SER G N 1
ATOM 10798 C CA . SER G 1 9 ? 35.293 52.470 76.205 1.00 29.87 6 SER G CA 1
ATOM 10799 C C . SER G 1 9 ? 35.084 53.437 75.041 1.00 28.12 6 SER G C 1
ATOM 10800 O O . SER G 1 9 ? 34.342 53.148 74.106 1.00 27.49 6 SER G O 1
ATOM 10803 N N . ASP G 1 10 ? 35.751 54.588 75.115 1.00 27.50 7 ASP G N 1
ATOM 10804 C CA . ASP G 1 10 ? 35.668 55.624 74.087 1.00 28.51 7 ASP G CA 1
ATOM 10805 C C . ASP G 1 10 ? 36.302 55.189 72.776 1.00 28.65 7 ASP G C 1
ATOM 10806 O O . ASP G 1 10 ? 35.929 55.665 71.704 1.00 27.76 7 ASP G O 1
ATOM 10811 N N . ASN G 1 11 ? 37.290 54.309 72.868 1.00 27.67 8 ASN G N 1
ATOM 10812 C CA . ASN G 1 11 ? 37.954 53.794 71.682 1.00 30.39 8 ASN G CA 1
ATOM 10813 C C . ASN G 1 11 ? 38.106 52.299 71.890 1.00 28.33 8 ASN G C 1
ATOM 10814 O O . ASN G 1 11 ? 38.562 51.849 72.942 1.00 27.62 8 ASN G O 1
ATOM 10819 N N . VAL G 1 12 ? 37.695 51.533 70.892 1.00 25.36 9 VAL G N 1
ATOM 10820 C CA . VAL G 1 12 ? 37.764 50.086 70.975 1.00 25.96 9 VAL G CA 1
ATOM 10821 C C . VAL G 1 12 ? 38.365 49.519 69.710 1.00 24.88 9 VAL G C 1
ATOM 10822 O O . VAL G 1 12 ? 38.461 50.206 68.696 1.00 25.11 9 VAL G O 1
ATOM 10826 N N . ARG G 1 13 ? 38.779 48.259 69.783 1.00 25.99 10 ARG G N 1
ATOM 10827 C CA . ARG G 1 13 ? 39.347 47.573 68.636 1.00 25.45 10 ARG G CA 1
ATOM 10828 C C . ARG G 1 13 ? 38.229 46.704 68.074 1.00 25.55 10 ARG G C 1
ATOM 10829 O O . ARG G 1 13 ? 37.251 46.425 68.769 1.00 23.79 10 ARG G O 1
ATOM 10837 N N . ILE G 1 14 ? 38.373 46.292 66.819 1.00 25.71 11 ILE G N 1
ATOM 10838 C CA . ILE G 1 14 ? 37.376 45.456 66.166 1.00 25.17 11 ILE G CA 1
ATOM 10839 C C . ILE G 1 14 ? 38.015 44.240 65.506 1.00 23.59 11 ILE G C 1
ATOM 10840 O O . ILE G 1 14 ? 39.016 44.359 64.802 1.00 22.88 11 ILE G O 1
ATOM 10845 N N . LYS G 1 15 ? 37.427 43.073 65.749 1.00 23.56 12 LYS G N 1
ATOM 10846 C CA . LYS G 1 15 ? 37.888 41.823 65.155 1.00 22.58 12 LYS G CA 1
ATOM 10847 C C . LYS G 1 15 ? 36.643 41.180 64.557 1.00 20.11 12 LYS G C 1
ATOM 10848 O O . LYS G 1 15 ? 35.650 40.988 65.254 1.00 20.69 12 LYS G O 1
ATOM 10854 N N . LEU G 1 16 ? 36.702 40.854 63.273 1.00 19.98 13 LEU G N 1
ATOM 10855 C CA . LEU G 1 16 ? 35.558 40.273 62.579 1.00 20.64 13 LEU G CA 1
ATOM 10856 C C . LEU G 1 16 ? 35.843 38.961 61.858 1.00 19.32 13 LEU G C 1
ATOM 10857 O O . LEU G 1 16 ? 36.893 38.785 61.247 1.00 19.58 13 LEU G O 1
ATOM 10862 N N . TYR G 1 17 ? 34.881 38.045 61.940 1.00 18.76 14 TYR G N 1
ATOM 10863 C CA . TYR G 1 17 ? 34.966 36.753 61.276 1.00 18.58 14 TYR G CA 1
ATOM 10864 C C . TYR G 1 17 ? 33.658 36.589 60.515 1.00 17.46 14 TYR G C 1
ATOM 10865 O O . TYR G 1 17 ? 32.583 36.674 61.101 1.00 17.31 14 TYR G O 1
ATOM 10882 N N . GLU G 1 19 ? 31.546 34.264 57.366 1.00 17.32 16 GLU G N 1
ATOM 10883 C CA . GLU G 1 19 ? 31.498 33.111 56.487 1.00 16.32 16 GLU G CA 1
ATOM 10884 C C . GLU G 1 19 ? 30.157 33.162 55.782 1.00 17.02 16 GLU G C 1
ATOM 10885 O O . GLU G 1 19 ? 29.146 33.498 56.397 1.00 14.56 16 GLU G O 1
ATOM 10891 N N . GLY G 1 20 ? 30.148 32.840 54.496 1.00 14.94 17 GLY G N 1
ATOM 10892 C CA . GLY G 1 20 ? 28.894 32.867 53.767 1.00 18.13 17 GLY G CA 1
ATOM 10893 C C . GLY G 1 20 ? 28.934 32.212 52.406 1.00 17.22 17 GLY G C 1
ATOM 10894 O O . GLY G 1 20 ? 29.987 31.792 51.927 1.00 17.10 17 GLY G O 1
ATOM 10895 N N . THR G 1 21 ? 27.761 32.106 51.792 1.00 17.08 18 THR G N 1
ATOM 10896 C CA . THR G 1 21 ? 27.631 31.534 50.462 1.00 16.42 18 THR G CA 1
ATOM 10897 C C . THR G 1 21 ? 26.554 32.349 49.757 1.00 15.88 18 THR G C 1
ATOM 10898 O O . THR G 1 21 ? 25.444 32.507 50.270 1.00 13.48 18 THR G O 1
ATOM 10902 N N . VAL G 1 22 ? 26.914 32.891 48.599 1.00 12.54 19 VAL G N 1
ATOM 10903 C CA . VAL G 1 22 ? 26.022 33.718 47.792 1.00 14.54 19 VAL G CA 1
ATOM 10904 C C . VAL G 1 22 ? 26.014 33.159 46.379 1.00 13.43 19 VAL G C 1
ATOM 10905 O O . VAL G 1 22 ? 27.065 33.032 45.758 1.00 14.15 19 VAL G O 1
ATOM 10909 N N . ASN G 1 23 ? 24.825 32.834 45.872 1.00 15.98 20 ASN G N 1
ATOM 10910 C CA . ASN G 1 23 ? 24.680 32.253 44.540 1.00 15.31 20 ASN G CA 1
ATOM 10911 C C . ASN G 1 23 ? 25.592 31.037 44.384 1.00 18.31 20 ASN G C 1
ATOM 10912 O O . ASN G 1 23 ? 26.193 30.824 43.330 1.00 17.39 20 ASN G O 1
ATOM 10917 N N . ASN G 1 24 ? 25.690 30.257 45.453 1.00 16.49 21 ASN G N 1
ATOM 10918 C CA . ASN G 1 24 ? 26.506 29.048 45.488 1.00 18.45 21 ASN G CA 1
ATOM 10919 C C . ASN G 1 24 ? 28.006 29.306 45.587 1.00 19.53 21 ASN G C 1
ATOM 10920 O O . ASN G 1 24 ? 28.800 28.379 45.434 1.00 20.89 21 ASN G O 1
ATOM 10925 N N . HIS G 1 25 ? 28.406 30.555 45.813 1.00 17.43 22 HIS G N 1
ATOM 10926 C CA . HIS G 1 25 ? 29.829 30.834 45.964 1.00 18.20 22 HIS G CA 1
ATOM 10927 C C . HIS G 1 25 ? 30.142 31.004 47.438 1.00 16.51 22 HIS G C 1
ATOM 10928 O O . HIS G 1 25 ? 29.603 31.892 48.109 1.00 14.02 22 HIS G O 1
ATOM 10935 N N . HIS G 1 26 ? 31.013 30.136 47.937 1.00 14.85 23 HIS G N 1
ATOM 10936 C CA . HIS G 1 26 ? 31.402 30.144 49.337 1.00 17.06 23 HIS G CA 1
ATOM 10937 C C . HIS G 1 26 ? 32.584 31.087 49.538 1.00 16.54 23 HIS G C 1
ATOM 10938 O O . HIS G 1 26 ? 33.452 31.203 48.676 1.00 18.75 23 HIS G O 1
ATOM 10945 N N . PHE G 1 27 ? 32.612 31.766 50.674 1.00 15.61 24 PHE G N 1
ATOM 10946 C CA . PHE G 1 27 ? 33.695 32.698 50.952 1.00 16.64 24 PHE G CA 1
ATOM 10947 C C . PHE G 1 27 ? 33.815 32.973 52.436 1.00 16.05 24 PHE G C 1
ATOM 10948 O O . PHE G 1 27 ? 32.903 32.698 53.214 1.00 15.99 24 PHE G O 1
ATOM 10964 N N . CYS G 1 29 ? 35.690 35.976 55.270 1.00 17.51 26 CYS G N 1
ATOM 10965 C CA . CYS G 1 29 ? 36.342 37.265 55.425 1.00 19.97 26 CYS G CA 1
ATOM 10966 C C . CYS G 1 29 ? 36.766 37.422 56.871 1.00 20.19 26 CYS G C 1
ATOM 10967 O O . CYS G 1 29 ? 36.178 36.826 57.777 1.00 20.27 26 CYS G O 1
ATOM 10970 N N . GLU G 1 30 ? 37.800 38.227 57.074 1.00 20.95 27 GLU G N 1
ATOM 10971 C CA . GLU G 1 30 ? 38.315 38.527 58.399 1.00 22.34 27 GLU G CA 1
ATOM 10972 C C . GLU G 1 30 ? 38.646 40.005 58.366 1.00 19.72 27 GLU G C 1
ATOM 10973 O O . GLU G 1 30 ? 39.031 40.530 57.323 1.00 20.93 27 GLU G O 1
ATOM 10979 N N . ALA G 1 31 ? 38.498 40.678 59.496 1.00 21.37 28 ALA G N 1
ATOM 10980 C CA . ALA G 1 31 ? 38.809 42.096 59.541 1.00 20.32 28 ALA G CA 1
ATOM 10981 C C . ALA G 1 31 ? 39.289 42.535 60.907 1.00 20.93 28 ALA G C 1
ATOM 10982 O O . ALA G 1 31 ? 38.968 41.929 61.926 1.00 20.67 28 ALA G O 1
ATOM 10984 N N . GLU G 1 32 ? 40.076 43.602 60.908 1.00 22.33 29 GLU G N 1
ATOM 10985 C CA . GLU G 1 32 ? 40.595 44.176 62.130 1.00 24.43 29 GLU G CA 1
ATOM 10986 C C . GLU G 1 32 ? 40.314 45.665 61.990 1.00 21.85 29 GLU G C 1
ATOM 10987 O O . GLU G 1 32 ? 40.504 46.231 60.918 1.00 21.77 29 GLU G O 1
ATOM 10993 N N . GLY G 1 33 ? 39.836 46.292 63.057 1.00 24.45 30 GLY G N 1
ATOM 10994 C CA . GLY G 1 33 ? 39.537 47.708 62.980 1.00 25.23 30 GLY G CA 1
ATOM 10995 C C . GLY G 1 33 ? 39.574 48.429 64.308 1.00 25.85 30 GLY G C 1
ATOM 10996 O O . GLY G 1 33 ? 40.113 47.930 65.298 1.00 25.83 30 GLY G O 1
ATOM 10997 N N . GLU G 1 34 ? 38.991 49.620 64.320 1.00 26.01 31 GLU G N 1
ATOM 10998 C CA . GLU G 1 34 ? 38.947 50.446 65.513 1.00 29.58 31 GLU G CA 1
ATOM 10999 C C . GLU G 1 34 ? 37.769 51.396 65.395 1.00 26.67 31 GLU G C 1
ATOM 11000 O O . GLU G 1 34 ? 37.300 51.677 64.294 1.00 27.05 31 GLU G O 1
ATOM 11006 N N . GLY G 1 35 ? 37.293 51.889 66.529 1.00 27.40 32 GLY G N 1
ATOM 11007 C CA . GLY G 1 35 ? 36.174 52.806 66.495 1.00 26.50 32 GLY G CA 1
ATOM 11008 C C . GLY G 1 35 ? 35.979 53.558 67.789 1.00 26.58 32 GLY G C 1
ATOM 11009 O O . GLY G 1 35 ? 36.550 53.206 68.825 1.00 25.23 32 GLY G O 1
ATOM 11010 N N . LYS G 1 36 ? 35.172 54.610 67.712 1.00 23.77 33 LYS G N 1
ATOM 11011 C CA . LYS G 1 36 ? 34.847 55.438 68.862 1.00 25.75 33 LYS G CA 1
ATOM 11012 C C . LYS G 1 36 ? 33.345 55.275 69.076 1.00 24.25 33 LYS G C 1
ATOM 11013 O O . LYS G 1 36 ? 32.543 56.000 68.489 1.00 22.31 33 LYS G O 1
ATOM 11019 N N . PRO G 1 37 ? 32.953 54.302 69.913 1.00 25.33 34 PRO G N 1
ATOM 11020 C CA . PRO G 1 37 ? 31.564 53.974 70.249 1.00 24.07 34 PRO G CA 1
ATOM 11021 C C . PRO G 1 37 ? 30.607 55.148 70.426 1.00 26.87 34 PRO G C 1
ATOM 11022 O O . PRO G 1 37 ? 29.499 55.136 69.883 1.00 24.33 34 PRO G O 1
ATOM 11026 N N . TYR G 1 38 ? 31.032 56.159 71.179 1.00 26.11 35 TYR G N 1
ATOM 11027 C CA . TYR G 1 38 ? 30.179 57.314 71.436 1.00 26.54 35 TYR G CA 1
ATOM 11028 C C . TYR G 1 38 ? 30.223 58.375 70.344 1.00 26.89 35 TYR G C 1
ATOM 11029 O O . TYR G 1 38 ? 29.316 59.202 70.240 1.00 28.48 35 TYR G O 1
ATOM 11038 N N . GLU G 1 39 ? 31.271 58.349 69.529 1.00 26.57 36 GLU G N 1
ATOM 11039 C CA . GLU G 1 39 ? 31.413 59.302 68.434 1.00 26.53 36 GLU G CA 1
ATOM 11040 C C . GLU G 1 39 ? 30.690 58.760 67.204 1.00 25.46 36 GLU G C 1
ATOM 11041 O O . GLU G 1 39 ? 30.330 59.511 66.303 1.00 24.18 36 GLU G O 1
ATOM 11047 N N . GLY G 1 40 ? 30.495 57.444 67.174 1.00 25.04 37 GLY G N 1
ATOM 11048 C CA . GLY G 1 40 ? 29.811 56.813 66.058 1.00 25.94 37 GLY G CA 1
ATOM 11049 C C . GLY G 1 40 ? 30.646 56.652 64.802 1.00 24.96 37 GLY G C 1
ATOM 11050 O O . GLY G 1 40 ? 30.102 56.466 63.713 1.00 26.80 37 GLY G O 1
ATOM 11051 N N . THR G 1 41 ? 31.967 56.710 64.945 1.00 22.12 38 THR G N 1
ATOM 11052 C CA . THR G 1 41 ? 32.861 56.573 63.799 1.00 22.48 38 THR G CA 1
ATOM 11053 C C . THR G 1 41 ? 33.718 55.319 63.925 1.00 21.31 38 THR G C 1
ATOM 11054 O O . THR G 1 41 ? 34.145 54.954 65.019 1.00 22.33 38 THR G O 1
ATOM 11058 N N . GLN G 1 42 ? 33.979 54.671 62.797 1.00 22.24 39 GLN G N 1
ATOM 11059 C CA . GLN G 1 42 ? 34.768 53.448 62.802 1.00 22.25 39 GLN G CA 1
ATOM 11060 C C . GLN G 1 42 ? 35.411 53.150 61.462 1.00 23.57 39 GLN G C 1
ATOM 11061 O O . GLN G 1 42 ? 35.071 53.741 60.437 1.00 23.06 39 GLN G O 1
ATOM 11075 N N . GLU G 1 44 ? 37.410 49.619 59.313 1.00 24.18 41 GLU G N 1
ATOM 11076 C CA . GLU G 1 44 ? 37.748 48.200 59.291 1.00 24.79 41 GLU G CA 1
ATOM 11077 C C . GLU G 1 44 ? 38.550 47.858 58.045 1.00 24.50 41 GLU G C 1
ATOM 11078 O O . GLU G 1 44 ? 38.277 48.369 56.959 1.00 23.84 41 GLU G O 1
ATOM 11084 N N . ASN G 1 45 ? 39.550 47.000 58.209 1.00 25.40 42 ASN G N 1
ATOM 11085 C CA . ASN G 1 45 ? 40.356 46.546 57.083 1.00 25.48 42 ASN G CA 1
ATOM 11086 C C . ASN G 1 45 ? 39.844 45.129 56.855 1.00 24.10 42 ASN G C 1
ATOM 11087 O O . ASN G 1 45 ? 40.240 44.195 57.549 1.00 22.33 42 ASN G O 1
ATOM 11092 N N . ILE G 1 46 ? 38.947 44.984 55.887 1.00 23.17 43 ILE G N 1
ATOM 11093 C CA . ILE G 1 46 ? 38.325 43.698 55.599 1.00 19.93 43 ILE G CA 1
ATOM 11094 C C . ILE G 1 46 ? 39.014 42.901 54.506 1.00 18.21 43 ILE G C 1
ATOM 11095 O O . ILE G 1 46 ? 39.077 43.318 53.349 1.00 17.36 43 ILE G O 1
ATOM 11100 N N . LYS G 1 47 ? 39.507 41.729 54.888 1.00 18.77 44 LYS G N 1
ATOM 11101 C CA . LYS G 1 47 ? 40.210 40.845 53.973 1.00 17.64 44 LYS G CA 1
ATOM 11102 C C . LYS G 1 47 ? 39.367 39.635 53.585 1.00 17.48 44 LYS G C 1
ATOM 11103 O O . LYS G 1 47 ? 38.765 38.994 54.442 1.00 17.66 44 LYS G O 1
ATOM 11109 N N . VAL G 1 48 ? 39.315 39.337 52.290 1.00 17.12 45 VAL G N 1
ATOM 11110 C CA . VAL G 1 48 ? 38.589 38.166 51.818 1.00 17.90 45 VAL G CA 1
ATOM 11111 C C . VAL G 1 48 ? 39.618 37.048 51.942 1.00 18.47 45 VAL G C 1
ATOM 11112 O O . VAL G 1 48 ? 40.537 36.944 51.124 1.00 18.31 45 VAL G O 1
ATOM 11116 N N . THR G 1 49 ? 39.463 36.236 52.982 1.00 18.70 46 THR G N 1
ATOM 11117 C CA . THR G 1 49 ? 40.383 35.142 53.279 1.00 18.84 46 THR G CA 1
ATOM 11118 C C . THR G 1 49 ? 40.187 33.873 52.457 1.00 22.33 46 THR G C 1
ATOM 11119 O O . THR G 1 49 ? 41.111 33.067 52.317 1.00 22.51 46 THR G O 1
ATOM 11123 N N . LYS G 1 50 ? 38.987 33.678 51.924 1.00 19.27 47 LYS G N 1
ATOM 11124 C CA . LYS G 1 50 ? 38.727 32.508 51.103 1.00 22.05 47 LYS G CA 1
ATOM 11125 C C . LYS G 1 50 ? 37.668 32.833 50.068 1.00 19.37 47 LYS G C 1
ATOM 11126 O O . LYS G 1 50 ? 36.694 33.525 50.364 1.00 18.23 47 LYS G O 1
ATOM 11132 N N . GLY G 1 51 ? 37.874 32.344 48.851 1.00 19.08 48 GLY G N 1
ATOM 11133 C CA . GLY G 1 51 ? 36.916 32.580 47.786 1.00 20.73 48 GLY G CA 1
ATOM 11134 C C . GLY G 1 51 ? 37.060 33.922 47.100 1.00 22.06 48 GLY G C 1
ATOM 11135 O O . GLY G 1 51 ? 36.114 34.414 46.489 1.00 22.91 48 GLY G O 1
ATOM 11136 N N . GLY G 1 52 ? 38.244 34.518 47.195 1.00 20.37 49 GLY G N 1
ATOM 11137 C CA . GLY G 1 52 ? 38.470 35.803 46.562 1.00 21.84 49 GLY G CA 1
ATOM 11138 C C . GLY G 1 52 ? 39.402 35.708 45.368 1.00 22.10 49 GLY G C 1
ATOM 11139 O O . GLY G 1 52 ? 40.177 34.759 45.268 1.00 25.02 49 GLY G O 1
ATOM 11140 N N . PRO G 1 53 ? 39.333 36.662 44.427 1.00 21.97 50 PRO G N 1
ATOM 11141 C CA . PRO G 1 53 ? 38.390 37.760 44.378 1.00 22.22 50 PRO G CA 1
ATOM 11142 C C . PRO G 1 53 ? 36.979 37.286 44.281 1.00 19.22 50 PRO G C 1
ATOM 11143 O O . PRO G 1 53 ? 36.733 36.362 43.508 1.00 19.78 50 PRO G O 1
ATOM 11147 N N . LEU G 1 54 ? 36.045 37.879 45.016 1.00 19.20 51 LEU G N 1
ATOM 11148 C CA . LEU G 1 54 ? 34.649 37.459 44.949 1.00 18.57 51 LEU G CA 1
ATOM 11149 C C . LEU G 1 54 ? 34.082 37.656 43.547 1.00 18.31 51 LEU G C 1
ATOM 11150 O O . LEU G 1 54 ? 34.440 38.604 42.849 1.00 18.91 51 LEU G O 1
ATOM 11155 N N . PRO G 1 55 ? 33.238 36.738 43.096 1.00 18.43 52 PRO G N 1
ATOM 11156 C CA . PRO G 1 55 ? 32.586 36.852 41.781 1.00 20.06 52 PRO G CA 1
ATOM 11157 C C . PRO G 1 55 ? 31.409 37.828 41.794 1.00 20.19 52 PRO G C 1
ATOM 11158 O O . PRO G 1 55 ? 30.566 37.808 40.901 1.00 22.68 52 PRO G O 1
ATOM 11162 N N . PHE G 1 56 ? 31.363 38.668 42.822 1.00 20.84 53 PHE G N 1
ATOM 11163 C CA . PHE G 1 56 ? 30.312 39.665 42.969 1.00 19.15 53 PHE G CA 1
ATOM 11164 C C . PHE G 1 56 ? 30.850 40.880 43.718 1.00 18.24 53 PHE G C 1
ATOM 11165 O O . PHE G 1 56 ? 31.885 40.803 44.377 1.00 18.94 53 PHE G O 1
ATOM 11173 N N . SER G 1 57 ? 30.151 42.005 43.609 1.00 16.91 54 SER G N 1
ATOM 11174 C CA . SER G 1 57 ? 30.582 43.230 44.272 1.00 17.06 54 SER G CA 1
ATOM 11175 C C . SER G 1 57 ? 30.658 43.113 45.790 1.00 19.27 54 SER G C 1
ATOM 11176 O O . SER G 1 57 ? 29.714 42.653 46.440 1.00 18.84 54 SER G O 1
ATOM 11179 N N . PHE G 1 58 ? 31.785 43.540 46.356 1.00 17.55 55 PHE G N 1
ATOM 11180 C CA . PHE G 1 58 ? 31.970 43.490 47.799 1.00 16.15 55 PHE G CA 1
ATOM 11181 C C . PHE G 1 58 ? 30.928 44.359 48.497 1.00 15.58 55 PHE G C 1
ATOM 11182 O O . PHE G 1 58 ? 30.665 44.192 49.688 1.00 14.88 55 PHE G O 1
ATOM 11190 N N . ASP G 1 59 ? 30.344 45.294 47.754 1.00 14.56 56 ASP G N 1
ATOM 11191 C CA . ASP G 1 59 ? 29.337 46.187 48.311 1.00 14.81 56 ASP G CA 1
ATOM 11192 C C . ASP G 1 59 ? 28.210 45.473 49.062 1.00 11.08 56 ASP G C 1
ATOM 11193 O O . ASP G 1 59 ? 27.703 46.001 50.046 1.00 13.90 56 ASP G O 1
ATOM 11198 N N . ILE G 1 60 ? 27.808 44.288 48.614 1.00 14.25 57 ILE G N 1
ATOM 11199 C CA . ILE G 1 60 ? 26.717 43.603 49.306 1.00 14.84 57 ILE G CA 1
ATOM 11200 C C . ILE G 1 60 ? 27.103 43.079 50.687 1.00 15.45 57 ILE G C 1
ATOM 11201 O O . ILE G 1 60 ? 26.233 42.746 51.492 1.00 14.96 57 ILE G O 1
ATOM 11206 N N . LEU G 1 61 ? 28.402 43.026 50.972 1.00 13.79 58 LEU G N 1
ATOM 11207 C CA . LEU G 1 61 ? 28.862 42.548 52.271 1.00 16.78 58 LEU G CA 1
ATOM 11208 C C . LEU G 1 61 ? 29.095 43.700 53.247 1.00 15.49 58 LEU G C 1
ATOM 11209 O O . LEU G 1 61 ? 28.982 43.531 54.462 1.00 16.94 58 LEU G O 1
ATOM 11214 N N . THR G 1 62 ? 29.396 44.874 52.701 1.00 17.82 59 THR G N 1
ATOM 11215 C CA . THR G 1 62 ? 29.669 46.074 53.490 1.00 18.60 59 THR G CA 1
ATOM 11216 C C . THR G 1 62 ? 28.745 46.327 54.680 1.00 17.25 59 THR G C 1
ATOM 11217 O O . THR G 1 62 ? 29.211 46.502 55.808 1.00 17.99 59 THR G O 1
ATOM 11221 N N . PRO G 1 63 ? 27.423 46.356 54.447 1.00 17.73 60 PRO G N 1
ATOM 11222 C CA . PRO G 1 63 ? 26.477 46.603 55.540 1.00 17.71 60 PRO G CA 1
ATOM 11223 C C . PRO G 1 63 ? 26.397 45.506 56.598 1.00 18.60 60 PRO G C 1
ATOM 11224 O O . PRO G 1 63 ? 25.755 45.677 57.630 1.00 17.75 60 PRO G O 1
ATOM 11228 N N . ASN G 1 64 ? 27.056 44.384 56.340 1.00 17.71 61 ASN G N 1
ATOM 11229 C CA . ASN G 1 64 ? 27.063 43.272 57.278 1.00 21.22 61 ASN G CA 1
ATOM 11230 C C . ASN G 1 64 ? 28.288 43.351 58.185 1.00 21.55 61 ASN G C 1
ATOM 11231 O O . ASN G 1 64 ? 28.403 42.603 59.154 1.00 20.01 61 ASN G O 1
ATOM 11236 N N . CYS G 1 65 ? 29.278 44.193 57.905 1.00 15.38 62 CYS G N 1
ATOM 11237 C CA . CYS G 1 65 ? 30.527 44.213 58.720 1.00 19.53 62 CYS G CA 1
ATOM 11238 C C . CYS G 1 65 ? 30.724 45.016 60.048 1.00 22.27 62 CYS G C 1
ATOM 11239 O O . CYS G 1 65 ? 31.690 44.817 60.784 1.00 25.18 62 CYS G O 1
ATOM 11266 N N . SER G 1 67 ? 27.900 46.851 62.761 1.00 22.03 66 SER G N 1
ATOM 11267 C CA . SER G 1 67 ? 28.694 47.271 63.911 1.00 21.69 66 SER G CA 1
ATOM 11268 C C . SER G 1 67 ? 27.904 48.366 64.625 1.00 23.21 66 SER G C 1
ATOM 11269 O O . SER G 1 67 ? 28.388 49.483 64.811 1.00 23.05 66 SER G O 1
ATOM 11272 N N . VAL G 1 68 ? 26.689 48.018 65.037 1.00 22.87 67 VAL G N 1
ATOM 11273 C CA . VAL G 1 68 ? 25.770 48.950 65.687 1.00 23.35 67 VAL G CA 1
ATOM 11274 C C . VAL G 1 68 ? 26.038 49.390 67.128 1.00 24.34 67 VAL G C 1
ATOM 11275 O O . VAL G 1 68 ? 25.302 50.218 67.667 1.00 22.99 67 VAL G O 1
ATOM 11279 N N . ALA G 1 69 ? 27.072 48.844 67.761 1.00 23.75 68 ALA G N 1
ATOM 11280 C CA . ALA G 1 69 ? 27.400 49.257 69.123 1.00 22.95 68 ALA G CA 1
ATOM 11281 C C . ALA G 1 69 ? 28.111 50.600 68.999 1.00 22.41 68 ALA G C 1
ATOM 11282 O O . ALA G 1 69 ? 28.216 51.360 69.963 1.00 23.59 68 ALA G O 1
ATOM 11284 N N . ILE G 1 70 ? 28.594 50.874 67.790 1.00 20.05 69 ILE G N 1
ATOM 11285 C CA . ILE G 1 70 ? 29.291 52.112 67.474 1.00 22.22 69 ILE G CA 1
ATOM 11286 C C . ILE G 1 70 ? 28.323 53.075 66.794 1.00 21.46 69 ILE G C 1
ATOM 11287 O O . ILE G 1 70 ? 28.131 53.035 65.578 1.00 24.87 69 ILE G O 1
ATOM 11292 N N . THR G 1 71 ? 27.707 53.931 67.595 1.00 22.21 70 THR G N 1
ATOM 11293 C CA . THR G 1 71 ? 26.753 54.906 67.088 1.00 22.50 70 THR G CA 1
ATOM 11294 C C . THR G 1 71 ? 26.603 56.031 68.095 1.00 20.20 70 THR G C 1
ATOM 11295 O O . THR G 1 71 ? 26.555 55.795 69.302 1.00 24.33 70 THR G O 1
ATOM 11299 N N . LYS G 1 72 ? 26.541 57.258 67.599 1.00 22.77 71 LYS G N 1
ATOM 11300 C CA . LYS G 1 72 ? 26.373 58.402 68.476 1.00 23.56 71 LYS G CA 1
ATOM 11301 C C . LYS G 1 72 ? 24.892 58.532 68.807 1.00 23.54 71 LYS G C 1
ATOM 11302 O O . LYS G 1 72 ? 24.108 58.999 67.984 1.00 25.82 71 LYS G O 1
ATOM 11308 N N . TYR G 1 73 ? 24.506 58.092 70.001 1.00 24.67 72 TYR G N 1
ATOM 11309 C CA . TYR G 1 73 ? 23.114 58.181 70.419 1.00 26.38 72 TYR G CA 1
ATOM 11310 C C . TYR G 1 73 ? 22.844 59.550 71.034 1.00 28.84 72 TYR G C 1
ATOM 11311 O O . TYR G 1 73 ? 23.397 59.899 72.079 1.00 29.44 72 TYR G O 1
ATOM 11320 N N . THR G 1 74 ? 21.989 60.320 70.368 1.00 28.03 73 THR G N 1
ATOM 11321 C CA . THR G 1 74 ? 21.652 61.670 70.804 1.00 27.77 73 THR G CA 1
ATOM 11322 C C . THR G 1 74 ? 20.256 61.802 71.410 1.00 29.16 73 THR G C 1
ATOM 11323 O O . THR G 1 74 ? 19.499 60.835 71.489 1.00 26.89 73 THR G O 1
ATOM 11327 N N . SER G 1 75 ? 19.943 63.022 71.838 1.00 29.67 74 SER G N 1
ATOM 11328 C CA . SER G 1 75 ? 18.648 63.375 72.413 1.00 30.07 74 SER G CA 1
ATOM 11329 C C . SER G 1 75 ? 18.179 62.526 73.586 1.00 29.74 74 SER G C 1
ATOM 11330 O O . SER G 1 75 ? 16.978 62.406 73.830 1.00 30.24 74 SER G O 1
ATOM 11333 N N . GLY G 1 76 ? 19.122 61.943 74.317 1.00 26.89 75 GLY G N 1
ATOM 11334 C CA . GLY G 1 76 ? 18.762 61.127 75.460 1.00 26.20 75 GLY G CA 1
ATOM 11335 C C . GLY G 1 76 ? 18.065 59.826 75.112 1.00 24.71 75 GLY G C 1
ATOM 11336 O O . GLY G 1 76 ? 17.441 59.202 75.971 1.00 25.70 75 GLY G O 1
ATOM 11337 N N . ILE G 1 77 ? 18.163 59.412 73.855 1.00 23.02 76 ILE G N 1
ATOM 11338 C CA . ILE G 1 77 ? 17.542 58.165 73.418 1.00 22.13 76 ILE G CA 1
ATOM 11339 C C . ILE G 1 77 ? 18.323 56.991 73.999 1.00 21.51 76 ILE G C 1
ATOM 11340 O O . ILE G 1 77 ? 19.534 56.890 73.808 1.00 23.77 76 ILE G O 1
ATOM 11345 N N . PRO G 1 78 ? 17.645 56.097 74.783 1.00 23.39 77 PRO G N 1
ATOM 11346 C CA . PRO G 1 78 ? 18.374 54.957 75.302 1.00 23.80 77 PRO G CA 1
ATOM 11347 C C . PRO G 1 78 ? 19.072 54.123 74.229 1.00 24.23 77 PRO G C 1
ATOM 11348 O O . PRO G 1 78 ? 18.519 53.870 73.156 1.00 20.02 77 PRO G O 1
ATOM 11352 N N . ASP G 1 79 ? 20.301 53.717 74.538 1.00 22.71 78 ASP G N 1
ATOM 11353 C CA . ASP G 1 79 ? 21.138 52.935 73.635 1.00 23.90 78 ASP G CA 1
ATOM 11354 C C . ASP G 1 79 ? 21.014 51.442 73.938 1.00 23.04 78 ASP G C 1
ATOM 11355 O O . ASP G 1 79 ? 21.658 50.921 74.847 1.00 23.59 78 ASP G O 1
ATOM 11360 N N . TYR G 1 80 ? 20.176 50.765 73.158 1.00 21.61 79 TYR G N 1
ATOM 11361 C CA . TYR G 1 80 ? 19.920 49.336 73.312 1.00 21.00 79 TYR G CA 1
ATOM 11362 C C . TYR G 1 80 ? 21.190 48.484 73.235 1.00 20.06 79 TYR G C 1
ATOM 11363 O O . TYR G 1 80 ? 21.336 47.494 73.960 1.00 21.78 79 TYR G O 1
ATOM 11372 N N . PHE G 1 81 ? 22.114 48.885 72.373 1.00 19.55 80 PHE G N 1
ATOM 11373 C CA . PHE G 1 81 ? 23.345 48.136 72.178 1.00 19.97 80 PHE G CA 1
ATOM 11374 C C . PHE G 1 81 ? 24.389 48.304 73.278 1.00 20.03 80 PHE G C 1
ATOM 11375 O O . PHE G 1 81 ? 24.875 47.314 73.824 1.00 20.36 80 PHE G O 1
ATOM 11383 N N . LYS G 1 82 ? 24.738 49.542 73.612 1.00 22.71 81 LYS G N 1
ATOM 11384 C CA . LYS G 1 82 ? 25.731 49.754 74.660 1.00 22.00 81 LYS G CA 1
ATOM 11385 C C . LYS G 1 82 ? 25.236 49.236 76.009 1.00 23.91 81 LYS G C 1
ATOM 11386 O O . LYS G 1 82 ? 26.029 48.778 76.836 1.00 22.03 81 LYS G O 1
ATOM 11392 N N . GLN G 1 83 ? 23.922 49.290 76.223 1.00 23.32 82 GLN G N 1
ATOM 11393 C CA . GLN G 1 83 ? 23.325 48.803 77.462 1.00 22.91 82 GLN G CA 1
ATOM 11394 C C . GLN G 1 83 ? 23.484 47.291 77.585 1.00 22.02 82 GLN G C 1
ATOM 11395 O O . GLN G 1 83 ? 23.462 46.744 78.686 1.00 22.07 82 GLN G O 1
ATOM 11401 N N . SER G 1 84 ? 23.636 46.620 76.449 1.00 21.65 83 SER G N 1
ATOM 11402 C CA . SER G 1 84 ? 23.753 45.167 76.422 1.00 19.17 83 SER G CA 1
ATOM 11403 C C . SER G 1 84 ? 25.077 44.589 76.907 1.00 21.72 83 SER G C 1
ATOM 11404 O O . SER G 1 84 ? 25.179 43.384 77.133 1.00 23.18 83 SER G O 1
ATOM 11407 N N . PHE G 1 85 ? 26.091 45.430 77.064 1.00 21.36 84 PHE G N 1
ATOM 11408 C CA . PHE G 1 85 ? 27.381 44.935 77.529 1.00 23.27 84 PHE G CA 1
ATOM 11409 C C . PHE G 1 85 ? 27.383 44.803 79.044 1.00 23.64 84 PHE G C 1
ATOM 11410 O O . PHE G 1 85 ? 26.629 45.485 79.736 1.00 23.57 84 PHE G O 1
ATOM 11418 N N . PRO G 1 86 ? 28.238 43.921 79.584 1.00 25.73 85 PRO G N 1
ATOM 11419 C CA . PRO G 1 86 ? 29.196 43.072 78.866 1.00 26.85 85 PRO G CA 1
ATOM 11420 C C . PRO G 1 86 ? 28.596 41.881 78.114 1.00 26.31 85 PRO G C 1
ATOM 11421 O O . PRO G 1 86 ? 29.255 41.292 77.260 1.00 27.55 85 PRO G O 1
ATOM 11425 N N . GLU G 1 87 ? 27.355 41.526 78.436 1.00 27.29 86 GLU G N 1
ATOM 11426 C CA . GLU G 1 87 ? 26.689 40.395 77.792 1.00 27.78 86 GLU G CA 1
ATOM 11427 C C . GLU G 1 87 ? 26.792 40.432 76.267 1.00 26.19 86 GLU G C 1
ATOM 11428 O O . GLU G 1 87 ? 27.149 39.438 75.637 1.00 26.85 86 GLU G O 1
ATOM 11434 N N . GLY G 1 88 ? 26.479 41.581 75.678 1.00 23.92 87 GLY G N 1
ATOM 11435 C CA . GLY G 1 88 ? 26.537 41.698 74.234 1.00 21.41 87 GLY G CA 1
ATOM 11436 C C . GLY G 1 88 ? 25.177 41.456 73.606 1.00 19.67 87 GLY G C 1
ATOM 11437 O O . GLY G 1 88 ? 24.153 41.499 74.290 1.00 16.47 87 GLY G O 1
ATOM 11438 N N . PHE G 1 89 ? 25.164 41.181 72.307 1.00 18.15 88 PHE G N 1
ATOM 11439 C CA . PHE G 1 89 ? 23.914 40.952 71.598 1.00 18.63 88 PHE G CA 1
ATOM 11440 C C . PHE G 1 89 ? 24.153 40.278 70.257 1.00 19.13 88 PHE G C 1
ATOM 11441 O O . PHE G 1 89 ? 25.292 40.054 69.845 1.00 19.19 88 PHE G O 1
ATOM 11449 N N . THR G 1 90 ? 23.058 39.950 69.582 1.00 20.07 89 THR G N 1
ATOM 11450 C CA . THR G 1 90 ? 23.117 39.343 68.262 1.00 16.73 89 THR G CA 1
ATOM 11451 C C . THR G 1 90 ? 22.097 40.099 67.421 1.00 15.92 89 THR G C 1
ATOM 11452 O O . THR G 1 90 ? 21.261 40.823 67.960 1.00 15.96 89 THR G O 1
ATOM 11456 N N . TRP G 1 91 ? 22.190 39.966 66.105 1.00 15.87 90 TRP G N 1
ATOM 11457 C CA . TRP G 1 91 ? 21.150 40.573 65.256 1.00 16.16 90 TRP G CA 1
ATOM 11458 C C . TRP G 1 91 ? 21.001 39.680 64.022 1.00 15.63 90 TRP G C 1
ATOM 11459 O O . TRP G 1 91 ? 21.898 38.927 63.636 1.00 15.97 90 TRP G O 1
ATOM 11470 N N . GLU G 1 92 ? 19.804 39.735 63.456 1.00 12.21 91 GLU G N 1
ATOM 11471 C CA . GLU G 1 92 ? 19.466 38.924 62.301 1.00 13.23 91 GLU G CA 1
ATOM 11472 C C . GLU G 1 92 ? 18.785 39.856 61.315 1.00 13.78 91 GLU G C 1
ATOM 11473 O O . GLU G 1 92 ? 18.022 40.736 61.711 1.00 14.31 91 GLU G O 1
ATOM 11479 N N . ARG G 1 93 ? 19.061 39.659 60.034 1.00 12.91 92 ARG G N 1
ATOM 11480 C CA . ARG G 1 93 ? 18.516 40.536 59.013 1.00 12.37 92 ARG G CA 1
ATOM 11481 C C . ARG G 1 93 ? 18.393 39.868 57.657 1.00 13.52 92 ARG G C 1
ATOM 11482 O O . ARG G 1 93 ? 19.143 38.954 57.322 1.00 13.28 92 ARG G O 1
ATOM 11490 N N . THR G 1 94 ? 17.415 40.318 56.886 1.00 11.78 93 THR G N 1
ATOM 11491 C CA . THR G 1 94 ? 17.263 39.833 55.529 1.00 11.13 93 THR G CA 1
ATOM 11492 C C . THR G 1 94 ? 17.200 41.105 54.694 1.00 10.68 93 THR G C 1
ATOM 11493 O O . THR G 1 94 ? 16.505 42.060 55.049 1.00 9.92 93 THR G O 1
ATOM 11497 N N . THR G 1 95 ? 17.969 41.121 53.614 1.00 10.68 94 THR G N 1
ATOM 11498 C CA . THR G 1 95 ? 18.013 42.258 52.709 1.00 13.07 94 THR G CA 1
ATOM 11499 C C . THR G 1 95 ? 17.372 41.809 51.394 1.00 11.81 94 THR G C 1
ATOM 11500 O O . THR G 1 95 ? 17.772 40.800 50.809 1.00 14.31 94 THR G O 1
ATOM 11504 N N . ILE G 1 96 ? 16.368 42.555 50.947 1.00 11.64 95 ILE G N 1
ATOM 11505 C CA . ILE G 1 96 ? 15.644 42.231 49.718 1.00 11.73 95 ILE G CA 1
ATOM 11506 C C . ILE G 1 96 ? 15.968 43.246 48.629 1.00 10.55 95 ILE G C 1
ATOM 11507 O O . ILE G 1 96 ? 15.653 44.427 48.765 1.00 12.15 95 ILE G O 1
ATOM 11512 N N . TYR G 1 97 ? 16.610 42.784 47.558 1.00 11.26 96 TYR G N 1
ATOM 11513 C CA . TYR G 1 97 ? 16.963 43.657 46.437 1.00 11.71 96 TYR G CA 1
ATOM 11514 C C . TYR G 1 97 ? 15.820 43.764 45.432 1.00 11.08 96 TYR G C 1
ATOM 11515 O O . TYR G 1 97 ? 15.051 42.823 45.252 1.00 10.29 96 TYR G O 1
ATOM 11524 N N . GLU G 1 98 ? 15.705 44.913 44.773 1.00 13.38 97 GLU G N 1
ATOM 11525 C CA . GLU G 1 98 ? 14.625 45.098 43.815 1.00 15.21 97 GLU G CA 1
ATOM 11526 C C . GLU G 1 98 ? 14.683 44.161 42.609 1.00 17.02 97 GLU G C 1
ATOM 11527 O O . GLU G 1 98 ? 13.668 43.952 41.944 1.00 16.25 97 GLU G O 1
ATOM 11533 N N . ASP G 1 99 ? 15.850 43.588 42.324 1.00 15.80 98 ASP G N 1
ATOM 11534 C CA . ASP G 1 99 ? 15.912 42.682 41.165 1.00 17.78 98 ASP G CA 1
ATOM 11535 C C . ASP G 1 99 ? 15.845 41.197 41.548 1.00 16.54 98 ASP G C 1
ATOM 11536 O O . ASP G 1 99 ? 16.346 40.337 40.824 1.00 14.61 98 ASP G O 1
ATOM 11541 N N . GLY G 1 100 ? 15.193 40.912 42.676 1.00 17.53 99 GLY G N 1
ATOM 11542 C CA . GLY G 1 100 ? 14.965 39.535 43.094 1.00 14.56 99 GLY G CA 1
ATOM 11543 C C . GLY G 1 100 ? 15.964 38.819 43.981 1.00 15.94 99 GLY G C 1
ATOM 11544 O O . GLY G 1 100 ? 15.760 37.650 44.317 1.00 16.37 99 GLY G O 1
ATOM 11545 N N . ALA G 1 101 ? 17.035 39.497 44.368 1.00 13.26 100 ALA G N 1
ATOM 11546 C CA . ALA G 1 101 ? 18.048 38.877 45.212 1.00 13.19 100 ALA G CA 1
ATOM 11547 C C . ALA G 1 101 ? 17.723 39.001 46.692 1.00 10.85 100 ALA G C 1
ATOM 11548 O O . ALA G 1 101 ? 17.159 40.001 47.128 1.00 10.68 100 ALA G O 1
ATOM 11550 N N . TYR G 1 102 ? 18.086 37.977 47.459 1.00 9.60 101 TYR G N 1
ATOM 11551 C CA . TYR G 1 102 ? 17.877 37.989 48.901 1.00 9.81 101 TYR G CA 1
ATOM 11552 C C . TYR G 1 102 ? 19.182 37.645 49.604 1.00 12.42 101 TYR G C 1
ATOM 11553 O O . TYR G 1 102 ? 19.927 36.781 49.148 1.00 11.64 101 TYR G O 1
ATOM 11562 N N . LEU G 1 103 ? 19.458 38.333 50.706 1.00 12.97 102 LEU G N 1
ATOM 11563 C CA . LEU G 1 103 ? 20.663 38.066 51.482 1.00 12.04 102 LEU G CA 1
ATOM 11564 C C . LEU G 1 103 ? 20.288 38.096 52.953 1.00 11.16 102 LEU G C 1
ATOM 11565 O O . LEU G 1 103 ? 19.846 39.119 53.477 1.00 12.66 102 LEU G O 1
ATOM 11570 N N . THR G 1 104 ? 20.455 36.956 53.613 1.00 11.94 103 THR G N 1
ATOM 11571 C CA . THR G 1 104 ? 20.117 36.832 55.022 1.00 11.44 103 THR G CA 1
ATOM 11572 C C . THR G 1 104 ? 21.378 36.724 55.863 1.00 13.15 103 THR G C 1
ATOM 11573 O O . THR G 1 104 ? 22.319 36.007 55.503 1.00 11.27 103 THR G O 1
ATOM 11577 N N . THR G 1 105 ? 21.370 37.433 56.989 1.00 11.94 104 THR G N 1
ATOM 11578 C CA . THR G 1 105 ? 22.513 37.490 57.892 1.00 12.56 104 THR G CA 1
ATOM 11579 C C . THR G 1 105 ? 22.162 37.184 59.347 1.00 13.33 104 THR G C 1
ATOM 11580 O O . THR G 1 105 ? 21.084 37.536 59.831 1.00 11.80 104 THR G O 1
ATOM 11584 N N . GLN G 1 106 ? 23.090 36.515 60.025 1.00 12.22 105 GLN G N 1
ATOM 11585 C CA . GLN G 1 106 ? 22.967 36.170 61.437 1.00 12.21 105 GLN G CA 1
ATOM 11586 C C . GLN G 1 106 ? 24.290 36.645 62.018 1.00 12.42 105 GLN G C 1
ATOM 11587 O O . GLN G 1 106 ? 25.353 36.297 61.511 1.00 12.40 105 GLN G O 1
ATOM 11593 N N . GLN G 1 107 ? 24.233 37.450 63.068 1.00 13.34 106 GLN G N 1
ATOM 11594 C CA . GLN G 1 107 ? 25.470 37.970 63.637 1.00 14.47 106 GLN G CA 1
ATOM 11595 C C . GLN G 1 107 ? 25.490 37.934 65.151 1.00 14.54 106 GLN G C 1
ATOM 11596 O O . GLN G 1 107 ? 24.457 38.063 65.803 1.00 12.90 106 GLN G O 1
ATOM 11602 N N . GLU G 1 108 ? 26.684 37.750 65.703 1.00 16.53 107 GLU G N 1
ATOM 11603 C CA . GLU G 1 108 ? 26.866 37.724 67.143 1.00 14.86 107 GLU G CA 1
ATOM 11604 C C . GLU G 1 108 ? 27.918 38.772 67.480 1.00 15.10 107 GLU G C 1
ATOM 11605 O O . GLU G 1 108 ? 28.967 38.828 66.842 1.00 15.34 107 GLU G O 1
ATOM 11611 N N . THR G 1 109 ? 27.620 39.609 68.464 1.00 13.96 108 THR G N 1
ATOM 11612 C CA . THR G 1 109 ? 28.541 40.652 68.892 1.00 17.99 108 THR G CA 1
ATOM 11613 C C . THR G 1 109 ? 28.856 40.462 70.370 1.00 20.02 108 THR G C 1
ATOM 11614 O O . THR G 1 109 ? 27.953 40.298 71.194 1.00 19.88 108 THR G O 1
ATOM 11618 N N . LYS G 1 110 ? 30.142 40.468 70.696 1.00 22.32 109 LYS G N 1
ATOM 11619 C CA . LYS G 1 110 ? 30.569 40.329 72.077 1.00 23.37 109 LYS G CA 1
ATOM 11620 C C . LYS G 1 110 ? 31.715 41.292 72.335 1.00 23.71 109 LYS G C 1
ATOM 11621 O O . LYS G 1 110 ? 32.374 41.750 71.402 1.00 21.18 109 LYS G O 1
ATOM 11627 N N . LEU G 1 111 ? 31.926 41.617 73.604 1.00 22.57 110 LEU G N 1
ATOM 11628 C CA . LEU G 1 111 ? 33.000 42.515 73.991 1.00 24.13 110 LEU G CA 1
ATOM 11629 C C . LEU G 1 111 ? 33.980 41.718 74.838 1.00 24.43 110 LEU G C 1
ATOM 11630 O O . LEU G 1 111 ? 33.657 41.296 75.951 1.00 24.58 110 LEU G O 1
ATOM 11635 N N . ASP G 1 112 ? 35.165 41.487 74.285 1.00 27.71 111 ASP G N 1
ATOM 11636 C CA . ASP G 1 112 ? 36.212 40.752 74.980 1.00 30.19 111 ASP G CA 1
ATOM 11637 C C . ASP G 1 112 ? 37.269 41.787 75.333 1.00 28.99 111 ASP G C 1
ATOM 11638 O O . ASP G 1 112 ? 38.028 42.235 74.474 1.00 27.34 111 ASP G O 1
ATOM 11643 N N . GLY G 1 113 ? 37.306 42.174 76.601 1.00 30.14 112 GLY G N 1
ATOM 11644 C CA . GLY G 1 113 ? 38.257 43.183 77.015 1.00 29.52 112 GLY G CA 1
ATOM 11645 C C . GLY G 1 113 ? 37.854 44.493 76.372 1.00 28.85 112 GLY G C 1
ATOM 11646 O O . GLY G 1 113 ? 36.756 45.002 76.612 1.00 27.17 112 GLY G O 1
ATOM 11647 N N . ASN G 1 114 ? 38.729 45.026 75.528 1.00 28.78 113 ASN G N 1
ATOM 11648 C CA . ASN G 1 114 ? 38.468 46.291 74.857 1.00 28.70 113 ASN G CA 1
ATOM 11649 C C . ASN G 1 114 ? 38.314 46.079 73.354 1.00 26.78 113 ASN G C 1
ATOM 11650 O O . ASN G 1 114 ? 38.529 46.993 72.557 1.00 26.95 113 ASN G O 1
ATOM 11655 N N . CYS G 1 115 ? 37.928 44.869 72.970 1.00 25.74 114 CYS G N 1
ATOM 11656 C CA . CYS G 1 115 ? 37.765 44.539 71.563 1.00 23.48 114 CYS G CA 1
ATOM 11657 C C . CYS G 1 115 ? 36.373 44.009 71.244 1.00 21.71 114 CYS G C 1
ATOM 11658 O O . CYS G 1 115 ? 35.875 43.109 71.920 1.00 20.82 114 CYS G O 1
ATOM 11661 N N . LEU G 1 116 ? 35.748 44.587 70.223 1.00 20.84 115 LEU G N 1
ATOM 11662 C CA . LEU G 1 116 ? 34.431 44.142 69.777 1.00 20.91 115 LEU G CA 1
ATOM 11663 C C . LEU G 1 116 ? 34.685 43.017 68.784 1.00 17.98 115 LEU G C 1
ATOM 11664 O O . LEU G 1 116 ? 35.389 43.205 67.795 1.00 19.31 115 LEU G O 1
ATOM 11669 N N . VAL G 1 117 ? 34.116 41.848 69.056 1.00 18.30 116 VAL G N 1
ATOM 11670 C CA . VAL G 1 117 ? 34.295 40.692 68.191 1.00 18.66 116 VAL G CA 1
ATOM 11671 C C . VAL G 1 117 ? 32.990 40.360 67.476 1.00 17.01 116 VAL G C 1
ATOM 11672 O O . VAL G 1 117 ? 31.953 40.170 68.115 1.00 18.01 116 VAL G O 1
ATOM 11676 N N . TYR G 1 118 ? 33.057 40.298 66.153 1.00 17.14 117 TYR G N 1
ATOM 11677 C CA . TYR G 1 118 ? 31.891 40.002 65.325 1.00 18.53 117 TYR G CA 1
ATOM 11678 C C . TYR G 1 118 ? 32.013 38.642 64.644 1.00 18.60 117 TYR G C 1
ATOM 11679 O O . TYR G 1 118 ? 33.035 38.331 64.035 1.00 19.43 117 TYR G O 1
ATOM 11688 N N . ASN G 1 119 ? 30.965 37.834 64.754 1.00 17.01 118 ASN G N 1
ATOM 11689 C CA . ASN G 1 119 ? 30.925 36.531 64.101 1.00 18.12 118 ASN G CA 1
ATOM 11690 C C . ASN G 1 119 ? 29.708 36.597 63.186 1.00 16.34 118 ASN G C 1
ATOM 11691 O O . ASN G 1 119 ? 28.574 36.686 63.655 1.00 16.87 118 ASN G O 1
ATOM 11696 N N . ILE G 1 120 ? 29.957 36.557 61.882 1.00 16.69 119 ILE G N 1
ATOM 11697 C CA . ILE G 1 120 ? 28.898 36.693 60.890 1.00 17.14 119 ILE G CA 1
ATOM 11698 C C . ILE G 1 120 ? 28.685 35.496 59.969 1.00 16.29 119 ILE G C 1
ATOM 11699 O O . ILE G 1 120 ? 29.638 34.929 59.433 1.00 15.84 119 ILE G O 1
ATOM 11704 N N . LYS G 1 121 ? 27.417 35.136 59.780 1.00 15.33 120 LYS G N 1
ATOM 11705 C CA . LYS G 1 121 ? 27.036 34.044 58.891 1.00 15.30 120 LYS G CA 1
ATOM 11706 C C . LYS G 1 121 ? 26.112 34.652 57.838 1.00 15.59 120 LYS G C 1
ATOM 11707 O O . LYS G 1 121 ? 25.182 35.385 58.171 1.00 13.06 120 LYS G O 1
ATOM 11713 N N . ILE G 1 122 ? 26.378 34.362 56.571 1.00 13.21 121 ILE G N 1
ATOM 11714 C CA . ILE G 1 122 ? 25.576 34.918 55.486 1.00 14.29 121 ILE G CA 1
ATOM 11715 C C . ILE G 1 122 ? 25.165 33.909 54.422 1.00 14.86 121 ILE G C 1
ATOM 11716 O O . ILE G 1 122 ? 25.953 33.058 54.022 1.00 11.84 121 ILE G O 1
ATOM 11721 N N . LEU G 1 123 ? 23.918 34.018 53.966 1.00 12.11 122 LEU G N 1
ATOM 11722 C CA . LEU G 1 123 ? 23.400 33.161 52.906 1.00 10.84 122 LEU G CA 1
ATOM 11723 C C . LEU G 1 123 ? 22.682 34.084 51.926 1.00 11.28 122 LEU G C 1
ATOM 11724 O O . LEU G 1 123 ? 21.740 34.769 52.302 1.00 13.77 122 LEU G O 1
ATOM 11729 N N . GLY G 1 124 ? 23.138 34.108 50.679 1.00 12.87 123 GLY G N 1
ATOM 11730 C CA . GLY G 1 124 ? 22.513 34.959 49.681 1.00 11.54 123 GLY G CA 1
ATOM 11731 C C . GLY G 1 124 ? 22.068 34.125 48.504 1.00 13.76 123 GLY G C 1
ATOM 11732 O O . GLY G 1 124 ? 22.694 33.113 48.182 1.00 14.49 123 GLY G O 1
ATOM 11733 N N . CYS G 1 125 ? 20.985 34.529 47.853 1.00 12.87 124 CYS G N 1
ATOM 11734 C CA . CYS G 1 125 ? 20.512 33.759 46.718 1.00 13.78 124 CYS G CA 1
ATOM 11735 C C . CYS G 1 125 ? 19.754 34.575 45.693 1.00 13.63 124 CYS G C 1
ATOM 11736 O O . CYS G 1 125 ? 19.291 35.679 45.973 1.00 12.96 124 CYS G O 1
ATOM 11739 N N . ASN G 1 126 ? 19.650 34.002 44.499 1.00 12.77 125 ASN G N 1
ATOM 11740 C CA . ASN G 1 126 ? 18.915 34.585 43.390 1.00 14.19 125 ASN G CA 1
ATOM 11741 C C . ASN G 1 126 ? 19.422 35.914 42.836 1.00 12.41 125 ASN G C 1
ATOM 11742 O O . ASN G 1 126 ? 18.650 36.679 42.259 1.00 12.56 125 ASN G O 1
ATOM 11747 N N . PHE G 1 127 ? 20.707 36.203 43.009 1.00 12.54 126 PHE G N 1
ATOM 11748 C CA . PHE G 1 127 ? 21.242 37.439 42.447 1.00 13.30 126 PHE G CA 1
ATOM 11749 C C . PHE G 1 127 ? 21.334 37.229 40.937 1.00 14.84 126 PHE G C 1
ATOM 11750 O O . PHE G 1 127 ? 21.907 36.241 40.475 1.00 14.53 126 PHE G O 1
ATOM 11758 N N . PRO G 1 128 ? 20.758 38.147 40.147 1.00 16.36 127 PRO G N 1
ATOM 11759 C CA . PRO G 1 128 ? 20.817 37.997 38.688 1.00 15.97 127 PRO G CA 1
ATOM 11760 C C . PRO G 1 128 ? 22.255 38.102 38.170 1.00 16.12 127 PRO G C 1
ATOM 11761 O O . PRO G 1 128 ? 22.965 39.056 38.481 1.00 18.02 127 PRO G O 1
ATOM 11765 N N . PRO G 1 129 ? 22.701 37.112 37.379 1.00 17.15 128 PRO G N 1
ATOM 11766 C CA . PRO G 1 129 ? 24.064 37.111 36.833 1.00 19.40 128 PRO G CA 1
ATOM 11767 C C . PRO G 1 129 ? 24.415 38.332 35.993 1.00 20.17 128 PRO G C 1
ATOM 11768 O O . PRO G 1 129 ? 25.582 38.721 35.920 1.00 19.31 128 PRO G O 1
ATOM 11772 N N . ASN G 1 130 ? 23.410 38.939 35.366 1.00 22.10 129 ASN G N 1
ATOM 11773 C CA . ASN G 1 130 ? 23.630 40.129 34.552 1.00 25.23 129 ASN G CA 1
ATOM 11774 C C . ASN G 1 130 ? 23.315 41.389 35.347 1.00 24.91 129 ASN G C 1
ATOM 11775 O O . ASN G 1 130 ? 23.321 42.493 34.801 1.00 26.46 129 ASN G O 1
ATOM 11780 N N . GLY G 1 131 ? 23.040 41.219 36.637 1.00 22.92 130 GLY G N 1
ATOM 11781 C CA . GLY G 1 131 ? 22.731 42.357 37.487 1.00 21.33 130 GLY G CA 1
ATOM 11782 C C . GLY G 1 131 ? 23.996 43.109 37.856 1.00 21.15 130 GLY G C 1
ATOM 11783 O O . GLY G 1 131 ? 25.091 42.580 37.678 1.00 19.65 130 GLY G O 1
ATOM 11784 N N . PRO G 1 132 ? 23.886 44.341 38.380 1.00 19.25 131 PRO G N 1
ATOM 11785 C CA . PRO G 1 132 ? 25.075 45.115 38.752 1.00 18.89 131 PRO G CA 1
ATOM 11786 C C . PRO G 1 132 ? 25.935 44.488 39.846 1.00 18.87 131 PRO G C 1
ATOM 11787 O O . PRO G 1 132 ? 27.149 44.695 39.887 1.00 17.52 131 PRO G O 1
ATOM 11791 N N . VAL G 1 133 ? 25.312 43.719 40.733 1.00 16.74 132 VAL G N 1
ATOM 11792 C CA . VAL G 1 133 ? 26.064 43.083 41.804 1.00 16.15 132 VAL G CA 1
ATOM 11793 C C . VAL G 1 133 ? 26.974 41.980 41.268 1.00 15.82 132 VAL G C 1
ATOM 11794 O O . VAL G 1 133 ? 28.176 41.984 41.533 1.00 18.51 132 VAL G O 1
ATOM 11806 N N . GLN G 1 135 ? 27.889 41.551 38.287 1.00 21.64 134 GLN G N 1
ATOM 11807 C CA . GLN G 1 135 ? 28.755 42.087 37.238 1.00 22.27 134 GLN G CA 1
ATOM 11808 C C . GLN G 1 135 ? 29.771 43.072 37.812 1.00 22.39 134 GLN G C 1
ATOM 11809 O O . GLN G 1 135 ? 30.613 43.599 37.086 1.00 21.46 134 GLN G O 1
ATOM 11815 N N . LYS G 1 136 ? 29.684 43.311 39.117 1.00 20.27 135 LYS G N 1
ATOM 11816 C CA . LYS G 1 136 ? 30.583 44.233 39.809 1.00 23.59 135 LYS G CA 1
ATOM 11817 C C . LYS G 1 136 ? 30.559 45.618 39.169 1.00 24.69 135 LYS G C 1
ATOM 11818 O O . LYS G 1 136 ? 31.599 46.170 38.806 1.00 22.92 135 LYS G O 1
ATOM 11824 N N . LYS G 1 137 ? 29.358 46.175 39.043 1.00 25.04 136 LYS G N 1
ATOM 11825 C CA . LYS G 1 137 ? 29.169 47.492 38.448 1.00 26.69 136 LYS G CA 1
ATOM 11826 C C . LYS G 1 137 ? 28.626 48.494 39.464 1.00 26.73 136 LYS G C 1
ATOM 11827 O O . LYS G 1 137 ? 28.164 49.574 39.092 1.00 28.43 136 LYS G O 1
ATOM 11833 N N . THR G 1 138 ? 28.670 48.132 40.743 1.00 23.49 137 THR G N 1
ATOM 11834 C CA . THR G 1 138 ? 28.196 49.019 41.798 1.00 23.67 137 THR G CA 1
ATOM 11835 C C . THR G 1 138 ? 29.375 49.835 42.319 1.00 24.65 137 THR G C 1
ATOM 11836 O O . THR G 1 138 ? 30.524 49.409 42.208 1.00 23.91 137 THR G O 1
ATOM 11840 N N . GLN G 1 139 ? 29.091 51.005 42.883 1.00 24.01 138 GLN G N 1
ATOM 11841 C CA . GLN G 1 139 ? 30.143 51.879 43.385 1.00 24.78 138 GLN G CA 1
ATOM 11842 C C . GLN G 1 139 ? 29.875 52.433 44.776 1.00 23.15 138 GLN G C 1
ATOM 11843 O O . GLN G 1 139 ? 29.990 53.638 45.008 1.00 24.31 138 GLN G O 1
ATOM 11849 N N . GLY G 1 140 ? 29.521 51.553 45.704 1.00 20.96 139 GLY G N 1
ATOM 11850 C CA . GLY G 1 140 ? 29.264 51.991 47.060 1.00 19.47 139 GLY G CA 1
ATOM 11851 C C . GLY G 1 140 ? 27.819 52.353 47.320 1.00 18.77 139 GLY G C 1
ATOM 11852 O O . GLY G 1 140 ? 27.020 52.516 46.392 1.00 18.66 139 GLY G O 1
ATOM 11853 N N . TRP G 1 141 ? 27.492 52.493 48.598 1.00 18.91 140 TRP G N 1
ATOM 11854 C CA . TRP G 1 141 ? 26.141 52.826 49.012 1.00 18.62 140 TRP G CA 1
ATOM 11855 C C . TRP G 1 141 ? 25.958 54.304 49.271 1.00 19.54 140 TRP G C 1
ATOM 11856 O O . TRP G 1 141 ? 26.909 55.031 49.551 1.00 18.90 140 TRP G O 1
ATOM 11867 N N . GLU G 1 142 ? 24.711 54.742 49.187 1.00 19.46 141 GLU G N 1
ATOM 11868 C CA . GLU G 1 142 ? 24.393 56.123 49.466 1.00 19.69 141 GLU G CA 1
ATOM 11869 C C . GLU G 1 142 ? 24.122 56.092 50.967 1.00 19.35 141 GLU G C 1
ATOM 11870 O O . GLU G 1 142 ? 23.855 55.026 51.525 1.00 18.58 141 GLU G O 1
ATOM 11876 N N . PRO G 1 143 ? 24.234 57.236 51.659 1.00 18.13 142 PRO G N 1
ATOM 11877 C CA . PRO G 1 143 ? 23.950 57.151 53.091 1.00 17.08 142 PRO G CA 1
ATOM 11878 C C . PRO G 1 143 ? 22.495 56.719 53.247 1.00 17.79 142 PRO G C 1
ATOM 11879 O O . PRO G 1 143 ? 21.706 56.857 52.310 1.00 19.15 142 PRO G O 1
ATOM 11883 N N . CYS G 1 144 ? 22.138 56.185 54.408 1.00 18.26 143 CYS G N 1
ATOM 11884 C CA . CYS G 1 144 ? 20.771 55.730 54.616 1.00 18.76 143 CYS G CA 1
ATOM 11885 C C . CYS G 1 144 ? 20.219 56.102 55.981 1.00 19.73 143 CYS G C 1
ATOM 11886 O O . CYS G 1 144 ? 20.962 56.470 56.897 1.00 19.16 143 CYS G O 1
ATOM 11889 N N . CYS G 1 145 ? 18.901 55.995 56.108 1.00 17.07 144 CYS G N 1
ATOM 11890 C CA . CYS G 1 145 ? 18.216 56.315 57.350 1.00 17.55 144 CYS G CA 1
ATOM 11891 C C . CYS G 1 145 ? 17.420 55.112 57.837 1.00 17.57 144 CYS G C 1
ATOM 11892 O O . CYS G 1 145 ? 16.421 54.735 57.224 1.00 16.13 144 CYS G O 1
ATOM 11895 N N . GLU G 1 146 ? 17.867 54.524 58.943 1.00 16.72 145 GLU G N 1
ATOM 11896 C CA . GLU G 1 146 ? 17.219 53.356 59.524 1.00 17.19 145 GLU G CA 1
ATOM 11897 C C . GLU G 1 146 ? 16.134 53.727 60.525 1.00 17.80 145 GLU G C 1
ATOM 11898 O O . GLU G 1 146 ? 16.316 54.581 61.389 1.00 18.07 145 GLU G O 1
ATOM 11912 N N . ARG G 1 148 ? 13.974 52.689 63.632 1.00 17.24 147 ARG G N 1
ATOM 11913 C CA . ARG G 1 148 ? 14.091 51.788 64.780 1.00 17.34 147 ARG G CA 1
ATOM 11914 C C . ARG G 1 148 ? 12.896 51.877 65.728 1.00 19.72 147 ARG G C 1
ATOM 11915 O O . ARG G 1 148 ? 12.501 52.965 66.153 1.00 20.08 147 ARG G O 1
ATOM 11923 N N . TYR G 1 149 ? 12.336 50.718 66.064 1.00 16.20 148 TYR G N 1
ATOM 11924 C CA . TYR G 1 149 ? 11.171 50.640 66.942 1.00 17.40 148 TYR G CA 1
ATOM 11925 C C . TYR G 1 149 ? 11.162 49.320 67.706 1.00 16.88 148 TYR G C 1
ATOM 11926 O O . TYR G 1 149 ? 11.663 48.309 67.218 1.00 17.78 148 TYR G O 1
ATOM 11935 N N . THR G 1 150 ? 10.593 49.323 68.906 1.00 17.96 149 THR G N 1
ATOM 11936 C CA . THR G 1 150 ? 10.543 48.099 69.694 1.00 18.92 149 THR G CA 1
ATOM 11937 C C . THR G 1 150 ? 9.325 47.271 69.313 1.00 18.66 149 THR G C 1
ATOM 11938 O O . THR G 1 150 ? 8.321 47.806 68.849 1.00 20.21 149 THR G O 1
ATOM 11942 N N . ARG G 1 151 ? 9.434 45.961 69.499 1.00 15.08 150 ARG G N 1
ATOM 11943 C CA . ARG G 1 151 ? 8.340 45.041 69.220 1.00 16.70 150 ARG G CA 1
ATOM 11944 C C . ARG G 1 151 ? 8.599 43.735 69.948 1.00 16.87 150 ARG G C 1
ATOM 11945 O O . ARG G 1 151 ? 9.658 43.129 69.795 1.00 16.99 150 ARG G O 1
ATOM 11953 N N . ASP G 1 152 ? 7.625 43.314 70.746 1.00 17.80 151 ASP G N 1
ATOM 11954 C CA . ASP G 1 152 ? 7.711 42.074 71.504 1.00 20.48 151 ASP G CA 1
ATOM 11955 C C . ASP G 1 152 ? 8.985 41.898 72.330 1.00 21.98 151 ASP G C 1
ATOM 11956 O O . ASP G 1 152 ? 9.578 40.821 72.346 1.00 24.18 151 ASP G O 1
ATOM 11961 N N . GLY G 1 153 ? 9.407 42.958 73.009 1.00 23.16 152 GLY G N 1
ATOM 11962 C CA . GLY G 1 153 ? 10.586 42.861 73.853 1.00 23.87 152 GLY G CA 1
ATOM 11963 C C . GLY G 1 153 ? 11.946 42.921 73.186 1.00 24.53 152 GLY G C 1
ATOM 11964 O O . GLY G 1 153 ? 12.963 42.701 73.845 1.00 25.22 152 GLY G O 1
ATOM 11965 N N . VAL G 1 154 ? 11.980 43.194 71.886 1.00 22.95 153 VAL G N 1
ATOM 11966 C CA . VAL G 1 154 ? 13.247 43.303 71.178 1.00 21.85 153 VAL G CA 1
ATOM 11967 C C . VAL G 1 154 ? 13.228 44.571 70.336 1.00 20.58 153 VAL G C 1
ATOM 11968 O O . VAL G 1 154 ? 12.196 45.231 70.224 1.00 20.93 153 VAL G O 1
ATOM 11972 N N . LEU G 1 155 ? 14.371 44.921 69.758 1.00 19.03 154 LEU G N 1
ATOM 11973 C CA . LEU G 1 155 ? 14.459 46.124 68.942 1.00 16.30 154 LEU G CA 1
ATOM 11974 C C . LEU G 1 155 ? 14.491 45.768 67.463 1.00 17.30 154 LEU G C 1
ATOM 11975 O O . LEU G 1 155 ? 15.290 44.935 67.027 1.00 17.31 154 LEU G O 1
ATOM 11980 N N . CYS G 1 156 ? 13.616 46.403 66.692 1.00 16.47 155 CYS G N 1
ATOM 11981 C CA . CYS G 1 156 ? 13.546 46.144 65.263 1.00 16.63 155 CYS G CA 1
ATOM 11982 C C . CYS G 1 156 ? 14.049 47.324 64.451 1.00 14.86 155 CYS G C 1
ATOM 11983 O O . CYS G 1 156 ? 14.044 48.466 64.911 1.00 15.20 155 CYS G O 1
ATOM 11986 N N . GLY G 1 157 ? 14.478 47.031 63.231 1.00 14.98 156 GLY G N 1
ATOM 11987 C CA . GLY G 1 157 ? 14.962 48.069 62.349 1.00 16.05 156 GLY G CA 1
ATOM 11988 C C . GLY G 1 157 ? 14.598 47.763 60.909 1.00 16.73 156 GLY G C 1
ATOM 11989 O O . GLY G 1 157 ? 14.545 46.605 60.501 1.00 13.21 156 GLY G O 1
ATOM 11990 N N . GLN G 1 158 ? 14.313 48.811 60.147 1.00 14.26 157 GLN G N 1
ATOM 11991 C CA . GLN G 1 158 ? 13.990 48.671 58.733 1.00 14.53 157 GLN G CA 1
ATOM 11992 C C . GLN G 1 158 ? 14.653 49.829 58.031 1.00 13.99 157 GLN G C 1
ATOM 11993 O O . GLN G 1 158 ? 14.652 50.953 58.534 1.00 16.50 157 GLN G O 1
ATOM 11999 N N . THR G 1 159 ? 15.216 49.558 56.864 1.00 12.61 158 THR G N 1
ATOM 12000 C CA . THR G 1 159 ? 15.910 50.590 56.123 1.00 14.58 158 THR G CA 1
ATOM 12001 C C . THR G 1 159 ? 15.838 50.316 54.634 1.00 14.95 158 THR G C 1
ATOM 12002 O O . THR G 1 159 ? 15.775 49.165 54.198 1.00 14.83 158 THR G O 1
ATOM 12006 N N . LEU G 1 160 ? 15.826 51.388 53.859 1.00 14.22 159 LEU G N 1
ATOM 12007 C CA . LEU G 1 160 ? 15.849 51.278 52.416 1.00 12.89 159 LEU G CA 1
ATOM 12008 C C . LEU G 1 160 ? 17.225 51.837 52.072 1.00 15.10 159 LEU G C 1
ATOM 12009 O O . LEU G 1 160 ? 17.605 52.888 52.578 1.00 14.96 159 LEU G O 1
ATOM 12022 N N . ALA G 1 162 ? 20.322 52.352 48.809 1.00 14.76 161 ALA G N 1
ATOM 12023 C CA . ALA G 1 162 ? 20.488 52.447 47.373 1.00 13.88 161 ALA G CA 1
ATOM 12024 C C . ALA G 1 162 ? 21.948 52.295 46.984 1.00 14.63 161 ALA G C 1
ATOM 12025 O O . ALA G 1 162 ? 22.809 53.020 47.481 1.00 15.29 161 ALA G O 1
ATOM 12027 N N . LEU G 1 163 ? 22.211 51.339 46.101 1.00 15.72 162 LEU G N 1
ATOM 12028 C CA . LEU G 1 163 ? 23.558 51.082 45.611 1.00 18.56 162 LEU G CA 1
ATOM 12029 C C . LEU G 1 163 ? 23.805 51.903 44.353 1.00 19.73 162 LEU G C 1
ATOM 12030 O O . LEU G 1 163 ? 23.035 51.826 43.393 1.00 19.50 162 LEU G O 1
ATOM 12035 N N . LYS G 1 164 ? 24.878 52.687 44.359 1.00 20.16 163 LYS G N 1
ATOM 12036 C CA . LYS G 1 164 ? 25.225 53.500 43.202 1.00 21.43 163 LYS G CA 1
ATOM 12037 C C . LYS G 1 164 ? 25.746 52.574 42.110 1.00 23.26 163 LYS G C 1
ATOM 12038 O O . LYS G 1 164 ? 26.578 51.704 42.371 1.00 23.04 163 LYS G O 1
ATOM 12044 N N . CYS G 1 165 ? 25.247 52.753 40.891 1.00 24.20 164 CYS G N 1
ATOM 12045 C CA . CYS G 1 165 ? 25.670 51.927 39.768 1.00 25.17 164 CYS G CA 1
ATOM 12046 C C . CYS G 1 165 ? 26.584 52.698 38.822 1.00 27.74 164 CYS G C 1
ATOM 12047 O O . CYS G 1 165 ? 26.560 53.932 38.781 1.00 25.82 164 CYS G O 1
ATOM 12050 N N . ALA G 1 166 ? 27.388 51.961 38.063 1.00 30.48 165 ALA G N 1
ATOM 12051 C CA . ALA G 1 166 ? 28.319 52.563 37.118 1.00 33.85 165 ALA G CA 1
ATOM 12052 C C . ALA G 1 166 ? 27.585 53.371 36.053 1.00 34.72 165 ALA G C 1
ATOM 12053 O O . ALA G 1 166 ? 28.060 54.423 35.622 1.00 36.65 165 ALA G O 1
ATOM 12055 N N . ASP G 1 167 ? 26.422 52.878 35.637 1.00 35.82 166 ASP G N 1
ATOM 12056 C CA . ASP G 1 167 ? 25.629 53.550 34.615 1.00 37.00 166 ASP G CA 1
ATOM 12057 C C . ASP G 1 167 ? 24.882 54.776 35.131 1.00 35.76 166 ASP G C 1
ATOM 12058 O O . ASP G 1 167 ? 24.162 55.429 34.377 1.00 35.83 166 ASP G O 1
ATOM 12063 N N . GLY G 1 168 ? 25.051 55.088 36.412 1.00 33.87 167 GLY G N 1
ATOM 12064 C CA . GLY G 1 168 ? 24.385 56.248 36.978 1.00 31.69 167 GLY G CA 1
ATOM 12065 C C . GLY G 1 168 ? 23.113 55.941 37.747 1.00 30.13 167 GLY G C 1
ATOM 12066 O O . GLY G 1 168 ? 22.638 56.768 38.528 1.00 31.00 167 GLY G O 1
ATOM 12067 N N . ASN G 1 169 ? 22.552 54.758 37.526 1.00 27.78 168 ASN G N 1
ATOM 12068 C CA . ASN G 1 169 ? 21.332 54.360 38.218 1.00 25.85 168 ASN G CA 1
ATOM 12069 C C . ASN G 1 169 ? 21.624 53.909 39.640 1.00 24.32 168 ASN G C 1
ATOM 12070 O O . ASN G 1 169 ? 22.778 53.780 40.039 1.00 23.95 168 ASN G O 1
ATOM 12075 N N . HIS G 1 170 ? 20.559 53.683 40.401 1.00 22.06 169 HIS G N 1
ATOM 12076 C CA . HIS G 1 170 ? 20.671 53.210 41.772 1.00 19.60 169 HIS G CA 1
ATOM 12077 C C . HIS G 1 170 ? 19.933 51.880 41.867 1.00 20.38 169 HIS G C 1
ATOM 12078 O O . HIS G 1 170 ? 18.872 51.712 41.271 1.00 20.55 169 HIS G O 1
ATOM 12085 N N . LEU G 1 171 ? 20.509 50.935 42.600 1.00 18.45 170 LEU G N 1
ATOM 12086 C CA . LEU G 1 171 ? 19.884 49.630 42.806 1.00 17.55 170 LEU G CA 1
ATOM 12087 C C . LEU G 1 171 ? 19.383 49.680 44.241 1.00 15.64 170 LEU G C 1
ATOM 12088 O O . LEU G 1 171 ? 20.181 49.797 45.169 1.00 15.12 170 LEU G O 1
ATOM 12093 N N . THR G 1 172 ? 18.070 49.589 44.434 1.00 13.47 171 THR G N 1
ATOM 12094 C CA . THR G 1 172 ? 17.533 49.689 45.783 1.00 13.60 171 THR G CA 1
ATOM 12095 C C . THR G 1 172 ? 17.245 48.360 46.463 1.00 14.00 171 THR G C 1
ATOM 12096 O O . THR G 1 172 ? 17.021 47.344 45.809 1.00 13.27 171 THR G O 1
ATOM 12100 N N . CYS G 1 173 ? 17.281 48.380 47.791 1.00 13.49 172 CYS G N 1
ATOM 12101 C CA . CYS G 1 173 ? 17.001 47.185 48.570 1.00 15.27 172 CYS G CA 1
ATOM 12102 C C . CYS G 1 173 ? 16.331 47.575 49.884 1.00 14.29 172 CYS G C 1
ATOM 12103 O O . CYS G 1 173 ? 16.321 48.744 50.273 1.00 13.72 172 CYS G O 1
ATOM 12106 N N . HIS G 1 174 ? 15.773 46.580 50.558 1.00 11.74 173 HIS G N 1
ATOM 12107 C CA . HIS G 1 174 ? 15.039 46.776 51.799 1.00 12.89 173 HIS G CA 1
ATOM 12108 C C . HIS G 1 174 ? 15.636 45.877 52.884 1.00 12.27 173 HIS G C 1
ATOM 12109 O O . HIS G 1 174 ? 15.710 44.660 52.709 1.00 12.43 173 HIS G O 1
ATOM 12116 N N . LEU G 1 175 ? 16.080 46.479 53.987 1.00 11.70 174 LEU G N 1
ATOM 12117 C CA . LEU G 1 175 ? 16.650 45.724 55.105 1.00 11.72 174 LEU G CA 1
ATOM 12118 C C . LEU G 1 175 ? 15.621 45.585 56.223 1.00 12.00 174 LEU G C 1
ATOM 12119 O O . LEU G 1 175 ? 14.997 46.567 56.622 1.00 13.58 174 LEU G O 1
ATOM 12124 N N . ARG G 1 176 ? 15.451 44.362 56.718 1.00 11.78 175 ARG G N 1
ATOM 12125 C CA . ARG G 1 176 ? 14.521 44.073 57.809 1.00 12.07 175 ARG G CA 1
ATOM 12126 C C . ARG G 1 176 ? 15.367 43.397 58.886 1.00 13.21 175 ARG G C 1
ATOM 12127 O O . ARG G 1 176 ? 15.817 42.261 58.724 1.00 11.67 175 ARG G O 1
ATOM 12135 N N . THR G 1 177 ? 15.582 44.109 59.985 1.00 14.38 176 THR G N 1
ATOM 12136 C CA . THR G 1 177 ? 16.444 43.620 61.056 1.00 13.93 176 THR G CA 1
ATOM 12137 C C . THR G 1 177 ? 15.792 43.464 62.422 1.00 15.74 176 THR G C 1
ATOM 12138 O O . THR G 1 177 ? 14.879 44.201 62.775 1.00 15.06 176 THR G O 1
ATOM 12142 N N . THR G 1 178 ? 16.279 42.490 63.182 1.00 14.84 177 THR G N 1
ATOM 12143 C CA . THR G 1 178 ? 15.821 42.276 64.544 1.00 16.12 177 THR G CA 1
ATOM 12144 C C . THR G 1 178 ? 17.087 42.228 65.380 1.00 14.57 177 THR G C 1
ATOM 12145 O O . THR G 1 178 ? 17.970 41.410 65.123 1.00 15.98 177 THR G O 1
ATOM 12149 N N . TYR G 1 179 ? 17.187 43.125 66.354 1.00 15.34 178 TYR G N 1
ATOM 12150 C CA . TYR G 1 179 ? 18.348 43.167 67.235 1.00 15.62 178 TYR G CA 1
ATOM 12151 C C . TYR G 1 179 ? 17.955 42.491 68.544 1.00 15.66 178 TYR G C 1
ATOM 12152 O O . TYR G 1 179 ? 16.916 42.807 69.119 1.00 14.52 178 TYR G O 1
ATOM 12161 N N . ARG G 1 180 ? 18.786 41.565 69.014 1.00 17.57 179 ARG G N 1
ATOM 12162 C CA . ARG G 1 180 ? 18.489 40.834 70.241 1.00 16.37 179 ARG G CA 1
ATOM 12163 C C . ARG G 1 180 ? 19.572 40.963 71.308 1.00 18.20 179 ARG G C 1
ATOM 12164 O O . ARG G 1 180 ? 20.657 40.406 71.160 1.00 17.60 179 ARG G O 1
ATOM 12172 N N . SER G 1 181 ? 19.269 41.677 72.389 1.00 21.08 180 SER G N 1
ATOM 12173 C CA . SER G 1 181 ? 20.228 41.839 73.478 1.00 22.10 180 SER G CA 1
ATOM 12174 C C . SER G 1 181 ? 20.370 40.515 74.224 1.00 22.83 180 SER G C 1
ATOM 12175 O O . SER G 1 181 ? 19.399 39.769 74.362 1.00 22.55 180 SER G O 1
ATOM 12178 N N . LYS G 1 182 ? 21.578 40.214 74.693 1.00 22.61 181 LYS G N 1
ATOM 12179 C CA . LYS G 1 182 ? 21.803 38.979 75.435 1.00 23.73 181 LYS G CA 1
ATOM 12180 C C . LYS G 1 182 ? 21.372 39.168 76.880 1.00 25.94 181 LYS G C 1
ATOM 12181 O O . LYS G 1 182 ? 21.294 38.214 77.651 1.00 27.66 181 LYS G O 1
ATOM 12187 N N . LYS G 1 183 ? 21.096 40.414 77.239 1.00 28.08 182 LYS G N 1
ATOM 12188 C CA . LYS G 1 183 ? 20.640 40.741 78.579 1.00 29.47 182 LYS G CA 1
ATOM 12189 C C . LYS G 1 183 ? 19.117 40.660 78.498 1.00 30.95 182 LYS G C 1
ATOM 12190 O O . LYS G 1 183 ? 18.539 40.916 77.440 1.00 28.30 182 LYS G O 1
ATOM 12196 N N . ALA G 1 184 ? 18.468 40.285 79.594 1.00 31.55 183 ALA G N 1
ATOM 12197 C CA . ALA G 1 184 ? 17.011 40.192 79.601 1.00 33.58 183 ALA G CA 1
ATOM 12198 C C . ALA G 1 184 ? 16.425 41.588 79.444 1.00 35.10 183 ALA G C 1
ATOM 12199 O O . ALA G 1 184 ? 16.887 42.534 80.079 1.00 34.79 183 ALA G O 1
ATOM 12201 N N . ALA G 1 185 ? 15.407 41.713 78.596 1.00 37.04 184 ALA G N 1
ATOM 12202 C CA . ALA G 1 185 ? 14.760 42.999 78.352 1.00 38.26 184 ALA G CA 1
ATOM 12203 C C . ALA G 1 185 ? 14.515 43.762 79.650 1.00 38.96 184 ALA G C 1
ATOM 12204 O O . ALA G 1 185 ? 14.585 44.991 79.682 1.00 39.08 184 ALA G O 1
ATOM 12206 N N . LYS G 1 186 ? 14.234 43.020 80.716 1.00 40.56 185 LYS G N 1
ATOM 12207 C CA . LYS G 1 186 ? 13.973 43.598 82.032 1.00 42.03 185 LYS G CA 1
ATOM 12208 C C . LYS G 1 186 ? 15.077 44.563 82.454 1.00 41.96 185 LYS G C 1
ATOM 12209 O O . LYS G 1 186 ? 14.809 45.666 82.932 1.00 43.60 185 LYS G O 1
ATOM 12215 N N . ALA G 1 187 ? 16.321 44.130 82.279 1.00 39.93 186 ALA G N 1
ATOM 12216 C CA . ALA G 1 187 ? 17.479 44.928 82.658 1.00 37.18 186 ALA G CA 1
ATOM 12217 C C . ALA G 1 187 ? 17.833 46.002 81.637 1.00 35.89 186 ALA G C 1
ATOM 12218 O O . ALA G 1 187 ? 18.922 46.575 81.691 1.00 34.16 186 ALA G O 1
ATOM 12220 N N . LEU G 1 188 ? 16.916 46.282 80.714 1.00 33.40 187 LEU G N 1
ATOM 12221 C CA . LEU G 1 188 ? 17.170 47.286 79.685 1.00 32.41 187 LEU G CA 1
ATOM 12222 C C . LEU G 1 188 ? 16.144 48.411 79.630 1.00 31.06 187 LEU G C 1
ATOM 12223 O O . LEU G 1 188 ? 14.969 48.221 79.945 1.00 31.74 187 LEU G O 1
ATOM 12228 N N . GLN G 1 189 ? 16.610 49.588 79.226 1.00 29.36 188 GLN G N 1
ATOM 12229 C CA . GLN G 1 189 ? 15.748 50.748 79.074 1.00 29.79 188 GLN G CA 1
ATOM 12230 C C . GLN G 1 189 ? 15.410 50.788 77.587 1.00 27.95 188 GLN G C 1
ATOM 12231 O O . GLN G 1 189 ? 16.208 51.259 76.777 1.00 29.76 188 GLN G O 1
ATOM 12241 N N . PRO G 1 191 ? 14.136 51.913 74.093 1.00 25.30 190 PRO G N 1
ATOM 12242 C CA . PRO G 1 191 ? 13.994 53.222 73.455 1.00 23.70 190 PRO G CA 1
ATOM 12243 C C . PRO G 1 191 ? 12.686 53.418 72.702 1.00 24.43 190 PRO G C 1
ATOM 12244 O O . PRO G 1 191 ? 12.016 52.453 72.326 1.00 24.04 190 PRO G O 1
ATOM 12248 N N . PRO G 1 192 ? 12.298 54.682 72.490 1.00 22.35 191 PRO G N 1
ATOM 12249 C CA . PRO G 1 192 ? 11.107 55.021 71.753 1.00 22.28 191 PRO G CA 1
ATOM 12250 C C . PRO G 1 192 ? 11.415 54.900 70.289 1.00 21.39 191 PRO G C 1
ATOM 12251 O O . PRO G 1 192 ? 12.570 54.658 69.933 1.00 21.06 191 PRO G O 1
ATOM 12255 N N . PHE G 1 193 ? 10.428 55.100 69.430 1.00 20.50 192 PHE G N 1
ATOM 12256 C CA . PHE G 1 193 ? 10.677 55.068 68.001 1.00 18.95 192 PHE G CA 1
ATOM 12257 C C . PHE G 1 193 ? 11.708 56.149 67.683 1.00 18.47 192 PHE G C 1
ATOM 12258 O O . PHE G 1 193 ? 11.624 57.265 68.200 1.00 19.88 192 PHE G O 1
ATOM 12266 N N . HIS G 1 194 ? 12.689 55.818 66.852 1.00 17.46 193 HIS G N 1
ATOM 12267 C CA . HIS G 1 194 ? 13.704 56.787 66.456 1.00 18.07 193 HIS G CA 1
ATOM 12268 C C . HIS G 1 194 ? 14.388 56.382 65.154 1.00 17.82 193 HIS G C 1
ATOM 12269 O O . HIS G 1 194 ? 14.013 55.391 64.526 1.00 16.69 193 HIS G O 1
ATOM 12276 N N . PHE G 1 195 ? 15.380 57.163 64.742 1.00 18.36 194 PHE G N 1
ATOM 12277 C CA . PHE G 1 195 ? 16.109 56.883 63.514 1.00 19.00 194 PHE G CA 1
ATOM 12278 C C . PHE G 1 195 ? 17.601 56.741 63.767 1.00 18.89 194 PHE G C 1
ATOM 12279 O O . PHE G 1 195 ? 18.106 57.056 64.843 1.00 16.62 194 PHE G O 1
ATOM 12287 N N . SER G 1 196 ? 18.300 56.268 62.747 1.00 20.07 195 SER G N 1
ATOM 12288 C CA . SER G 1 196 ? 19.740 56.119 62.814 1.00 20.01 195 SER G CA 1
ATOM 12289 C C . SER G 1 196 ? 20.277 56.294 61.408 1.00 20.39 195 SER G C 1
ATOM 12290 O O . SER G 1 196 ? 19.905 55.555 60.494 1.00 21.27 195 SER G O 1
ATOM 12293 N N . ASP G 1 197 ? 21.127 57.297 61.225 1.00 19.21 196 ASP G N 1
ATOM 12294 C CA . ASP G 1 197 ? 21.722 57.542 59.923 1.00 19.96 196 ASP G CA 1
ATOM 12295 C C . ASP G 1 197 ? 23.002 56.718 59.852 1.00 19.42 196 ASP G C 1
ATOM 12296 O O . ASP G 1 197 ? 23.720 56.598 60.843 1.00 19.58 196 ASP G O 1
ATOM 12301 N N . HIS G 1 198 ? 23.273 56.140 58.688 1.00 17.76 197 HIS G N 1
ATOM 12302 C CA . HIS G 1 198 ? 24.476 55.333 58.496 1.00 20.27 197 HIS G CA 1
ATOM 12303 C C . HIS G 1 198 ? 25.128 55.748 57.190 1.00 17.30 197 HIS G C 1
ATOM 12304 O O . HIS G 1 198 ? 24.441 55.985 56.194 1.00 17.15 197 HIS G O 1
ATOM 12311 N N . ARG G 1 199 ? 26.454 55.826 57.192 1.00 17.81 198 ARG G N 1
ATOM 12312 C CA . ARG G 1 199 ? 27.188 56.185 55.991 1.00 19.16 198 ARG G CA 1
ATOM 12313 C C . ARG G 1 199 ? 28.408 55.277 55.830 1.00 19.72 198 ARG G C 1
ATOM 12314 O O . ARG G 1 199 ? 29.516 55.633 56.225 1.00 19.22 198 ARG G O 1
ATOM 12322 N N . PRO G 1 200 ? 28.211 54.079 55.261 1.00 20.52 199 PRO G N 1
ATOM 12323 C CA . PRO G 1 200 ? 29.316 53.142 55.057 1.00 21.69 199 PRO G CA 1
ATOM 12324 C C . PRO G 1 200 ? 30.061 53.525 53.785 1.00 21.61 199 PRO G C 1
ATOM 12325 O O . PRO G 1 200 ? 29.444 53.747 52.744 1.00 20.31 199 PRO G O 1
ATOM 12329 N N . GLU G 1 201 ? 31.385 53.610 53.869 1.00 22.22 200 GLU G N 1
ATOM 12330 C CA . GLU G 1 201 ? 32.185 53.979 52.708 1.00 21.46 200 GLU G CA 1
ATOM 12331 C C . GLU G 1 201 ? 33.458 53.157 52.598 1.00 21.19 200 GLU G C 1
ATOM 12332 O O . GLU G 1 201 ? 34.139 52.917 53.592 1.00 21.40 200 GLU G O 1
ATOM 12338 N N . ILE G 1 202 ? 33.771 52.731 51.382 1.00 20.53 201 ILE G N 1
ATOM 12339 C CA . ILE G 1 202 ? 34.996 51.987 51.131 1.00 23.11 201 ILE G CA 1
ATOM 12340 C C . ILE G 1 202 ? 35.952 53.027 50.554 1.00 24.14 201 ILE G C 1
ATOM 12341 O O . ILE G 1 202 ? 35.707 53.579 49.480 1.00 24.16 201 ILE G O 1
ATOM 12346 N N . VAL G 1 203 ? 37.032 53.305 51.276 1.00 25.60 202 VAL G N 1
ATOM 12347 C CA . VAL G 1 203 ? 37.991 54.311 50.838 1.00 27.15 202 VAL G CA 1
ATOM 12348 C C . VAL G 1 203 ? 39.189 53.762 50.070 1.00 28.19 202 VAL G C 1
ATOM 12349 O O . VAL G 1 203 ? 39.921 54.517 49.422 1.00 28.24 202 VAL G O 1
ATOM 12353 N N . LYS G 1 204 ? 39.389 52.450 50.128 1.00 27.77 203 LYS G N 1
ATOM 12354 C CA . LYS G 1 204 ? 40.507 51.838 49.423 1.00 26.49 203 LYS G CA 1
ATOM 12355 C C . LYS G 1 204 ? 40.292 50.352 49.159 1.00 23.69 203 LYS G C 1
ATOM 12356 O O . LYS G 1 204 ? 39.735 49.635 49.989 1.00 24.99 203 LYS G O 1
ATOM 12362 N N . VAL G 1 205 ? 40.733 49.911 47.988 1.00 22.94 204 VAL G N 1
ATOM 12363 C CA . VAL G 1 205 ? 40.637 48.515 47.577 1.00 25.77 204 VAL G CA 1
ATOM 12364 C C . VAL G 1 205 ? 42.026 48.095 47.104 1.00 26.52 204 VAL G C 1
ATOM 12365 O O . VAL G 1 205 ? 42.587 48.711 46.199 1.00 28.36 204 VAL G O 1
ATOM 12369 N N . SER G 1 206 ? 42.587 47.057 47.715 1.00 26.60 205 SER G N 1
ATOM 12370 C CA . SER G 1 206 ? 43.916 46.597 47.323 1.00 24.84 205 SER G CA 1
ATOM 12371 C C . SER G 1 206 ? 44.032 45.079 47.276 1.00 26.58 205 SER G C 1
ATOM 12372 O O . SER G 1 206 ? 43.049 44.363 47.471 1.00 23.28 205 SER G O 1
ATOM 12375 N N . GLU G 1 207 ? 45.247 44.605 47.010 1.00 24.32 206 GLU G N 1
ATOM 12376 C CA . GLU G 1 207 ? 45.538 43.177 46.923 1.00 24.59 206 GLU G CA 1
ATOM 12377 C C . GLU G 1 207 ? 44.622 42.469 45.933 1.00 22.55 206 GLU G C 1
ATOM 12378 O O . GLU G 1 207 ? 44.019 41.439 46.239 1.00 23.01 206 GLU G O 1
ATOM 12384 N N . ASN G 1 208 ? 44.535 43.040 44.736 1.00 23.83 207 ASN G N 1
ATOM 12385 C CA . ASN G 1 208 ? 43.722 42.501 43.656 1.00 23.56 207 ASN G CA 1
ATOM 12386 C C . ASN G 1 208 ? 42.256 42.331 44.058 1.00 23.86 207 ASN G C 1
ATOM 12387 O O . ASN G 1 208 ? 41.640 41.299 43.784 1.00 22.81 207 ASN G O 1
ATOM 12392 N N . GLY G 1 209 ? 41.710 43.351 44.712 1.00 23.17 208 GLY G N 1
ATOM 12393 C CA . GLY G 1 209 ? 40.317 43.319 45.129 1.00 22.37 208 GLY G CA 1
ATOM 12394 C C . GLY G 1 209 ? 39.961 42.329 46.224 1.00 23.28 208 GLY G C 1
ATOM 12395 O O . GLY G 1 209 ? 38.869 41.755 46.207 1.00 23.92 208 GLY G O 1
ATOM 12396 N N . THR G 1 210 ? 40.865 42.124 47.178 1.00 22.55 209 THR G N 1
ATOM 12397 C CA . THR G 1 210 ? 40.601 41.199 48.278 1.00 21.23 209 THR G CA 1
ATOM 12398 C C . THR G 1 210 ? 40.758 41.881 49.631 1.00 20.16 209 THR G C 1
ATOM 12399 O O . THR G 1 210 ? 40.500 41.281 50.670 1.00 19.30 209 THR G O 1
ATOM 12403 N N . LEU G 1 211 ? 41.183 43.140 49.619 1.00 19.94 210 LEU G N 1
ATOM 12404 C CA . LEU G 1 211 ? 41.353 43.888 50.858 1.00 20.24 210 LEU G CA 1
ATOM 12405 C C . LEU G 1 211 ? 40.617 45.215 50.731 1.00 19.16 210 LEU G C 1
ATOM 12406 O O . LEU G 1 211 ? 40.863 45.982 49.802 1.00 19.44 210 LEU G O 1
ATOM 12411 N N . PHE G 1 212 ? 39.709 45.482 51.663 1.00 20.68 211 PHE G N 1
ATOM 12412 C CA . PHE G 1 212 ? 38.929 46.712 51.609 1.00 20.45 211 PHE G CA 1
ATOM 12413 C C . PHE G 1 212 ? 39.004 47.552 52.872 1.00 18.83 211 PHE G C 1
ATOM 12414 O O . PHE G 1 212 ? 38.736 47.064 53.970 1.00 18.92 211 PHE G O 1
ATOM 12422 N N . GLU G 1 213 ? 39.367 48.823 52.720 1.00 20.98 212 GLU G N 1
ATOM 12423 C CA . GLU G 1 213 ? 39.417 49.718 53.867 1.00 20.98 212 GLU G CA 1
ATOM 12424 C C . GLU G 1 213 ? 38.037 50.360 53.893 1.00 20.71 212 GLU G C 1
ATOM 12425 O O . GLU G 1 213 ? 37.685 51.130 52.997 1.00 19.58 212 GLU G O 1
ATOM 12431 N N . GLN G 1 214 ? 37.260 50.039 54.920 1.00 18.78 213 GLN G N 1
ATOM 12432 C CA . GLN G 1 214 ? 35.904 50.550 55.029 1.00 20.89 213 GLN G CA 1
ATOM 12433 C C . GLN G 1 214 ? 35.678 51.404 56.271 1.00 21.32 213 GLN G C 1
ATOM 12434 O O . GLN G 1 214 ? 36.045 51.018 57.382 1.00 23.34 213 GLN G O 1
ATOM 12440 N N . HIS G 1 215 ? 35.071 52.571 56.070 1.00 23.12 214 HIS G N 1
ATOM 12441 C CA . HIS G 1 215 ? 34.774 53.494 57.160 1.00 23.22 214 HIS G CA 1
ATOM 12442 C C . HIS G 1 215 ? 33.267 53.660 57.297 1.00 24.06 214 HIS G C 1
ATOM 12443 O O . HIS G 1 215 ? 32.530 53.487 56.326 1.00 21.10 214 HIS G O 1
ATOM 12450 N N . GLU G 1 216 ? 32.814 53.993 58.501 1.00 24.10 215 GLU G N 1
ATOM 12451 C CA . GLU G 1 216 ? 31.393 54.208 58.727 1.00 25.11 215 GLU G CA 1
ATOM 12452 C C . GLU G 1 216 ? 31.129 55.166 59.883 1.00 25.83 215 GLU G C 1
ATOM 12453 O O . GLU G 1 216 ? 31.870 55.201 60.869 1.00 23.65 215 GLU G O 1
ATOM 12459 N N . SER G 1 217 ? 30.073 55.958 59.734 1.00 24.13 216 SER G N 1
ATOM 12460 C CA . SER G 1 217 ? 29.647 56.915 60.747 1.00 25.43 216 SER G CA 1
ATOM 12461 C C . SER G 1 217 ? 28.164 56.644 60.966 1.00 24.77 216 SER G C 1
ATOM 12462 O O . SER G 1 217 ? 27.426 56.441 60.002 1.00 22.95 216 SER G O 1
ATOM 12465 N N . SER G 1 218 ? 27.735 56.628 62.225 1.00 24.56 217 SER G N 1
ATOM 12466 C CA . SER G 1 218 ? 26.334 56.375 62.556 1.00 23.54 217 SER G CA 1
ATOM 12467 C C . SER G 1 218 ? 25.856 57.322 63.650 1.00 23.65 217 SER G C 1
ATOM 12468 O O . SER G 1 218 ? 26.566 57.562 64.625 1.00 22.32 217 SER G O 1
ATOM 12471 N N . VAL G 1 219 ? 24.644 57.848 63.489 1.00 22.04 218 VAL G N 1
ATOM 12472 C CA . VAL G 1 219 ? 24.072 58.766 64.469 1.00 22.36 218 VAL G CA 1
ATOM 12473 C C . VAL G 1 219 ? 22.595 58.465 64.714 1.00 20.69 218 VAL G C 1
ATOM 12474 O O . VAL G 1 219 ? 21.789 58.509 63.785 1.00 21.29 218 VAL G O 1
ATOM 12478 N N . ALA G 1 220 ? 22.252 58.151 65.961 1.00 20.94 219 ALA G N 1
ATOM 12479 C CA . ALA G 1 220 ? 20.868 57.863 66.337 1.00 20.82 219 ALA G CA 1
ATOM 12480 C C . ALA G 1 220 ? 20.234 59.191 66.733 1.00 20.86 219 ALA G C 1
ATOM 12481 O O . ALA G 1 220 ? 20.826 59.961 67.491 1.00 20.54 219 ALA G O 1
ATOM 12483 N N . ARG G 1 221 ? 19.028 59.450 66.236 1.00 19.42 220 ARG G N 1
ATOM 12484 C CA . ARG G 1 221 ? 18.360 60.723 66.499 1.00 19.53 220 ARG G CA 1
ATOM 12485 C C . ARG G 1 221 ? 16.852 60.657 66.252 1.00 20.45 220 ARG G C 1
ATOM 12486 O O . ARG G 1 221 ? 16.300 59.615 65.898 1.00 17.35 220 ARG G O 1
ATOM 12494 N N . TYR G 1 222 ? 16.201 61.802 66.436 1.00 22.47 221 TYR G N 1
ATOM 12495 C CA . TYR G 1 222 ? 14.772 61.944 66.179 1.00 21.64 221 TYR G CA 1
ATOM 12496 C C . TYR G 1 222 ? 14.726 62.773 64.902 1.00 22.46 221 TYR G C 1
ATOM 12497 O O . TYR G 1 222 ? 15.771 63.144 64.365 1.00 22.03 221 TYR G O 1
ATOM 12506 N N . CYS G 1 223 ? 13.531 63.061 64.399 1.00 22.73 222 CYS G N 1
ATOM 12507 C CA . CYS G 1 223 ? 13.436 63.891 63.207 1.00 24.69 222 CYS G CA 1
ATOM 12508 C C . CYS G 1 223 ? 13.765 65.297 63.698 1.00 27.09 222 CYS G C 1
ATOM 12509 O O . CYS G 1 223 ? 13.096 65.812 64.590 1.00 30.14 222 CYS G O 1
ATOM 12512 N N . GLN G 1 224 ? 14.792 65.918 63.129 1.00 30.22 223 GLN G N 1
ATOM 12513 C CA . GLN G 1 224 ? 15.183 67.251 63.574 1.00 33.32 223 GLN G CA 1
ATOM 12514 C C . GLN G 1 224 ? 15.016 68.351 62.531 1.00 32.70 223 GLN G C 1
ATOM 12515 O O . GLN G 1 224 ? 15.570 69.441 62.675 1.00 35.15 223 GLN G O 1
ATOM 12521 N N . THR G 1 225 ? 14.244 68.075 61.487 1.00 28.42 224 THR G N 1
ATOM 12522 C CA . THR G 1 225 ? 14.027 69.063 60.440 1.00 26.72 224 THR G CA 1
ATOM 12523 C C . THR G 1 225 ? 12.575 69.517 60.390 1.00 27.83 224 THR G C 1
ATOM 12524 O O . THR G 1 225 ? 12.274 70.600 59.889 1.00 25.97 224 THR G O 1
ATOM 12528 N N . CYS G 1 226 ? 11.678 68.689 60.915 1.00 27.61 225 CYS G N 1
ATOM 12529 C CA . CYS G 1 226 ? 10.255 69.006 60.904 1.00 29.00 225 CYS G CA 1
ATOM 12530 C C . CYS G 1 226 ? 9.673 69.140 62.303 1.00 30.54 225 CYS G C 1
ATOM 12531 O O . CYS G 1 226 ? 9.432 68.145 62.983 1.00 31.65 225 CYS G O 1
ATOM 12534 N N . PRO G 1 227 ? 9.441 70.380 62.752 1.00 30.87 226 PRO G N 1
ATOM 12535 C CA . PRO G 1 227 ? 8.878 70.617 64.084 1.00 33.06 226 PRO G CA 1
ATOM 12536 C C . PRO G 1 227 ? 7.508 69.957 64.215 1.00 32.03 226 PRO G C 1
ATOM 12537 O O . PRO G 1 227 ? 6.758 69.873 63.244 1.00 34.04 226 PRO G O 1
ATOM 12541 N N . SER G 1 228 ? 7.190 69.479 65.412 1.00 31.69 227 SER G N 1
ATOM 12542 C CA . SER G 1 228 ? 5.902 68.842 65.651 1.00 32.48 227 SER G CA 1
ATOM 12543 C C . SER G 1 228 ? 4.939 69.867 66.234 1.00 33.05 227 SER G C 1
ATOM 12544 O O . SER G 1 228 ? 5.307 70.638 67.118 1.00 32.02 227 SER G O 1
ATOM 12547 N N . LYS G 1 229 ? 3.707 69.879 65.737 1.00 34.63 228 LYS G N 1
ATOM 12548 C CA . LYS G 1 229 ? 2.716 70.821 66.236 1.00 36.56 228 LYS G CA 1
ATOM 12549 C C . LYS G 1 229 ? 1.920 70.198 67.379 1.00 36.02 228 LYS G C 1
ATOM 12550 O O . LYS G 1 229 ? 1.029 70.831 67.947 1.00 38.28 228 LYS G O 1
ATOM 12556 N N . LEU G 1 230 ? 2.255 68.957 67.719 1.00 33.93 229 LEU G N 1
ATOM 12557 C CA . LEU G 1 230 ? 1.572 68.246 68.792 1.00 34.48 229 LEU G CA 1
ATOM 12558 C C . LEU G 1 230 ? 2.498 67.958 69.969 1.00 33.25 229 LEU G C 1
ATOM 12559 O O . LEU G 1 230 ? 2.105 67.292 70.926 1.00 35.07 229 LEU G O 1
ATOM 12564 N N . GLY G 1 231 ? 3.728 68.455 69.891 1.00 34.43 230 GLY G N 1
ATOM 12565 C CA . GLY G 1 231 ? 4.680 68.242 70.968 1.00 35.20 230 GLY G CA 1
ATOM 12566 C C . GLY G 1 231 ? 5.337 66.874 70.973 1.00 36.80 230 GLY G C 1
ATOM 12567 O O . GLY G 1 231 ? 5.856 66.434 72.000 1.00 37.59 230 GLY G O 1
ATOM 12568 N N . HIS G 1 232 ? 5.318 66.195 69.830 1.00 36.53 231 HIS G N 1
ATOM 12569 C CA . HIS G 1 232 ? 5.928 64.874 69.721 1.00 36.96 231 HIS G CA 1
ATOM 12570 C C . HIS G 1 232 ? 7.382 64.991 69.275 1.00 35.44 231 HIS G C 1
ATOM 12571 O O . HIS G 1 232 ? 7.773 65.983 68.666 1.00 32.38 231 HIS G O 1
ATOM 12578 N N . ASN G 1 233 ? 8.181 63.976 69.585 1.00 35.91 232 ASN G N 1
ATOM 12579 C CA . ASN G 1 233 ? 9.584 63.975 69.186 1.00 36.05 232 ASN G CA 1
ATOM 12580 C C . ASN G 1 233 ? 9.664 63.638 67.702 1.00 35.32 232 ASN G C 1
ATOM 12581 O O . ASN G 1 233 ? 8.784 62.882 67.239 1.00 35.48 232 ASN G O 1
ATOM 12587 N N . ILE H 1 8 ? 20.459 7.498 37.720 1.00 19.53 5 ILE H N 1
ATOM 12588 C CA . ILE H 1 8 ? 20.082 7.211 39.137 1.00 20.49 5 ILE H CA 1
ATOM 12589 C C . ILE H 1 8 ? 19.154 5.996 39.213 1.00 20.61 5 ILE H C 1
ATOM 12590 O O . ILE H 1 8 ? 18.267 5.824 38.378 1.00 20.28 5 ILE H O 1
ATOM 12595 N N . SER H 1 9 ? 19.384 5.153 40.217 1.00 21.03 6 SER H N 1
ATOM 12596 C CA . SER H 1 9 ? 18.607 3.931 40.442 1.00 22.09 6 SER H CA 1
ATOM 12597 C C . SER H 1 9 ? 17.137 4.229 40.746 1.00 22.14 6 SER H C 1
ATOM 12598 O O . SER H 1 9 ? 16.812 5.299 41.259 1.00 19.12 6 SER H O 1
ATOM 12601 N N . ASP H 1 10 ? 16.246 3.291 40.431 1.00 21.58 7 ASP H N 1
ATOM 12602 C CA . ASP H 1 10 ? 14.827 3.507 40.711 1.00 21.51 7 ASP H CA 1
ATOM 12603 C C . ASP H 1 10 ? 14.532 3.344 42.203 1.00 19.84 7 ASP H C 1
ATOM 12604 O O . ASP H 1 10 ? 13.417 3.602 42.657 1.00 19.49 7 ASP H O 1
ATOM 12609 N N . ASN H 1 11 ? 15.544 2.915 42.955 1.00 18.50 8 ASN H N 1
ATOM 12610 C CA . ASN H 1 11 ? 15.440 2.731 44.403 1.00 19.59 8 ASN H CA 1
ATOM 12611 C C . ASN H 1 11 ? 16.704 3.292 45.051 1.00 18.73 8 ASN H C 1
ATOM 12612 O O . ASN H 1 11 ? 17.798 2.797 44.793 1.00 17.63 8 ASN H O 1
ATOM 12617 N N . VAL H 1 12 ? 16.563 4.315 45.889 1.00 16.30 9 VAL H N 1
ATOM 12618 C CA . VAL H 1 12 ? 17.732 4.902 46.540 1.00 14.32 9 VAL H CA 1
ATOM 12619 C C . VAL H 1 12 ? 17.504 5.190 48.011 1.00 13.80 9 VAL H C 1
ATOM 12620 O O . VAL H 1 12 ? 16.370 5.185 48.489 1.00 13.92 9 VAL H O 1
ATOM 12624 N N . ARG H 1 13 ? 18.599 5.426 48.728 1.00 13.74 10 ARG H N 1
ATOM 12625 C CA . ARG H 1 13 ? 18.519 5.774 50.138 1.00 13.87 10 ARG H CA 1
ATOM 12626 C C . ARG H 1 13 ? 18.803 7.265 50.187 1.00 13.60 10 ARG H C 1
ATOM 12627 O O . ARG H 1 13 ? 19.237 7.857 49.194 1.00 14.14 10 ARG H O 1
ATOM 12635 N N . ILE H 1 14 ? 18.547 7.867 51.340 1.00 12.31 11 ILE H N 1
ATOM 12636 C CA . ILE H 1 14 ? 18.770 9.290 51.525 1.00 14.23 11 ILE H CA 1
ATOM 12637 C C . ILE H 1 14 ? 19.510 9.522 52.838 1.00 14.64 11 ILE H C 1
ATOM 12638 O O . ILE H 1 14 ? 19.218 8.880 53.843 1.00 15.92 11 ILE H O 1
ATOM 12643 N N . LYS H 1 15 ? 20.475 10.434 52.813 1.00 15.08 12 LYS H N 1
ATOM 12644 C CA . LYS H 1 15 ? 21.245 10.788 53.997 1.00 17.11 12 LYS H CA 1
ATOM 12645 C C . LYS H 1 15 ? 21.254 12.313 54.011 1.00 18.02 12 LYS H C 1
ATOM 12646 O O . LYS H 1 15 ? 21.598 12.936 53.011 1.00 20.79 12 LYS H O 1
ATOM 12652 N N . LEU H 1 16 ? 20.876 12.907 55.138 1.00 16.54 13 LEU H N 1
ATOM 12653 C CA . LEU H 1 16 ? 20.810 14.359 55.241 1.00 15.65 13 LEU H CA 1
ATOM 12654 C C . LEU H 1 16 ? 21.505 14.944 56.463 1.00 15.07 13 LEU H C 1
ATOM 12655 O O . LEU H 1 16 ? 21.459 14.371 57.550 1.00 14.85 13 LEU H O 1
ATOM 12660 N N . TYR H 1 17 ? 22.159 16.087 56.258 1.00 13.19 14 TYR H N 1
ATOM 12661 C CA . TYR H 1 17 ? 22.841 16.816 57.322 1.00 14.03 14 TYR H CA 1
ATOM 12662 C C . TYR H 1 17 ? 22.379 18.260 57.208 1.00 13.72 14 TYR H C 1
ATOM 12663 O O . TYR H 1 17 ? 22.487 18.871 56.145 1.00 16.07 14 TYR H O 1
ATOM 12680 N N . GLU H 1 19 ? 22.202 22.211 59.304 1.00 14.59 16 GLU H N 1
ATOM 12681 C CA . GLU H 1 19 ? 22.634 23.086 60.379 1.00 13.28 16 GLU H CA 1
ATOM 12682 C C . GLU H 1 19 ? 21.985 24.438 60.136 1.00 12.84 16 GLU H C 1
ATOM 12683 O O . GLU H 1 19 ? 21.953 24.925 59.009 1.00 14.35 16 GLU H O 1
ATOM 12689 N N . GLY H 1 20 ? 21.462 25.045 61.188 1.00 14.50 17 GLY H N 1
ATOM 12690 C CA . GLY H 1 20 ? 20.839 26.335 61.006 1.00 15.90 17 GLY H CA 1
ATOM 12691 C C . GLY H 1 20 ? 20.658 27.149 62.262 1.00 15.54 17 GLY H C 1
ATOM 12692 O O . GLY H 1 20 ? 20.888 26.688 63.381 1.00 16.61 17 GLY H O 1
ATOM 12693 N N . THR H 1 21 ? 20.258 28.394 62.053 1.00 13.63 18 THR H N 1
ATOM 12694 C CA . THR H 1 21 ? 19.995 29.321 63.135 1.00 13.72 18 THR H CA 1
ATOM 12695 C C . THR H 1 21 ? 18.742 30.054 62.699 1.00 15.08 18 THR H C 1
ATOM 12696 O O . THR H 1 21 ? 18.703 30.619 61.606 1.00 14.38 18 THR H O 1
ATOM 12700 N N . VAL H 1 22 ? 17.720 30.004 63.547 1.00 13.89 19 VAL H N 1
ATOM 12701 C CA . VAL H 1 22 ? 16.436 30.659 63.307 1.00 16.82 19 VAL H CA 1
ATOM 12702 C C . VAL H 1 22 ? 16.122 31.470 64.563 1.00 16.65 19 VAL H C 1
ATOM 12703 O O . VAL H 1 22 ? 16.066 30.911 65.661 1.00 16.55 19 VAL H O 1
ATOM 12707 N N . ASN H 1 23 ? 15.912 32.776 64.401 1.00 15.04 20 ASN H N 1
ATOM 12708 C CA . ASN H 1 23 ? 15.634 33.654 65.538 1.00 14.26 20 ASN H CA 1
ATOM 12709 C C . ASN H 1 23 ? 16.695 33.453 66.624 1.00 14.86 20 ASN H C 1
ATOM 12710 O O . ASN H 1 23 ? 16.379 33.386 67.811 1.00 14.61 20 ASN H O 1
ATOM 12715 N N . ASN H 1 24 ? 17.946 33.350 66.197 1.00 16.23 21 ASN H N 1
ATOM 12716 C CA . ASN H 1 24 ? 19.084 33.162 67.096 1.00 17.84 21 ASN H CA 1
ATOM 12717 C C . ASN H 1 24 ? 19.136 31.805 67.797 1.00 19.94 21 ASN H C 1
ATOM 12718 O O . ASN H 1 24 ? 19.922 31.622 68.728 1.00 18.74 21 ASN H O 1
ATOM 12723 N N . HIS H 1 25 ? 18.302 30.857 67.382 1.00 19.23 22 HIS H N 1
ATOM 12724 C CA . HIS H 1 25 ? 18.367 29.535 67.992 1.00 19.62 22 HIS H CA 1
ATOM 12725 C C . HIS H 1 25 ? 19.092 28.598 67.038 1.00 18.14 22 HIS H C 1
ATOM 12726 O O . HIS H 1 25 ? 18.627 28.336 65.928 1.00 15.77 22 HIS H O 1
ATOM 12733 N N . HIS H 1 26 ? 20.242 28.104 67.480 1.00 16.98 23 HIS H N 1
ATOM 12734 C CA . HIS H 1 26 ? 21.063 27.207 66.678 1.00 17.05 23 HIS H CA 1
ATOM 12735 C C . HIS H 1 26 ? 20.617 25.756 66.808 1.00 16.92 23 HIS H C 1
ATOM 12736 O O . HIS H 1 26 ? 20.221 25.298 67.883 1.00 16.07 23 HIS H O 1
ATOM 12743 N N . PHE H 1 27 ? 20.691 25.024 65.709 1.00 15.81 24 PHE H N 1
ATOM 12744 C CA . PHE H 1 27 ? 20.285 23.630 65.735 1.00 16.32 24 PHE H CA 1
ATOM 12745 C C . PHE H 1 27 ? 20.907 22.853 64.591 1.00 16.01 24 PHE H C 1
ATOM 12746 O O . PHE H 1 27 ? 21.440 23.427 63.637 1.00 15.71 24 PHE H O 1
ATOM 12762 N N . CYS H 1 29 ? 20.303 18.916 62.380 1.00 14.27 26 CYS H N 1
ATOM 12763 C CA . CYS H 1 29 ? 19.442 17.771 62.132 1.00 15.42 26 CYS H CA 1
ATOM 12764 C C . CYS H 1 29 ? 20.174 16.790 61.243 1.00 12.98 26 CYS H C 1
ATOM 12765 O O . CYS H 1 29 ? 21.110 17.149 60.527 1.00 15.34 26 CYS H O 1
ATOM 12768 N N . GLU H 1 30 ? 19.731 15.544 61.298 1.00 13.30 27 GLU H N 1
ATOM 12769 C CA . GLU H 1 30 ? 20.281 14.484 60.475 1.00 14.08 27 GLU H CA 1
ATOM 12770 C C . GLU H 1 30 ? 19.120 13.572 60.142 1.00 13.40 27 GLU H C 1
ATOM 12771 O O . GLU H 1 30 ? 18.219 13.378 60.960 1.00 15.36 27 GLU H O 1
ATOM 12777 N N . ALA H 1 31 ? 19.121 13.022 58.940 1.00 14.20 28 ALA H N 1
ATOM 12778 C CA . ALA H 1 31 ? 18.040 12.128 58.567 1.00 15.24 28 ALA H CA 1
ATOM 12779 C C . ALA H 1 31 ? 18.528 11.013 57.669 1.00 14.87 28 ALA H C 1
ATOM 12780 O O . ALA H 1 31 ? 19.543 11.139 56.987 1.00 14.78 28 ALA H O 1
ATOM 12782 N N . GLU H 1 32 ? 17.791 9.912 57.695 1.00 14.16 29 GLU H N 1
ATOM 12783 C CA . GLU H 1 32 ? 18.081 8.766 56.860 1.00 17.49 29 GLU H CA 1
ATOM 12784 C C . GLU H 1 32 ? 16.728 8.467 56.244 1.00 15.61 29 GLU H C 1
ATOM 12785 O O . GLU H 1 32 ? 15.700 8.576 56.915 1.00 16.46 29 GLU H O 1
ATOM 12791 N N . GLY H 1 33 ? 16.720 8.106 54.973 1.00 15.78 30 GLY H N 1
ATOM 12792 C CA . GLY H 1 33 ? 15.461 7.819 54.327 1.00 18.50 30 GLY H CA 1
ATOM 12793 C C . GLY H 1 33 ? 15.622 6.963 53.099 1.00 16.80 30 GLY H C 1
ATOM 12794 O O . GLY H 1 33 ? 16.685 6.393 52.847 1.00 14.98 30 GLY H O 1
ATOM 12795 N N . GLU H 1 34 ? 14.552 6.879 52.322 1.00 15.46 31 GLU H N 1
ATOM 12796 C CA . GLU H 1 34 ? 14.560 6.088 51.109 1.00 18.43 31 GLU H CA 1
ATOM 12797 C C . GLU H 1 34 ? 13.553 6.668 50.136 1.00 17.76 31 GLU H C 1
ATOM 12798 O O . GLU H 1 34 ? 12.590 7.318 50.543 1.00 18.39 31 GLU H O 1
ATOM 12804 N N . GLY H 1 35 ? 13.773 6.435 48.849 1.00 14.89 32 GLY H N 1
ATOM 12805 C CA . GLY H 1 35 ? 12.843 6.954 47.869 1.00 17.73 32 GLY H CA 1
ATOM 12806 C C . GLY H 1 35 ? 12.930 6.269 46.526 1.00 16.86 32 GLY H C 1
ATOM 12807 O O . GLY H 1 35 ? 13.890 5.553 46.240 1.00 17.90 32 GLY H O 1
ATOM 12808 N N . LYS H 1 36 ? 11.899 6.476 45.714 1.00 14.64 33 LYS H N 1
ATOM 12809 C CA . LYS H 1 36 ? 11.831 5.921 44.370 1.00 16.54 33 LYS H CA 1
ATOM 12810 C C . LYS H 1 36 ? 11.807 7.148 43.470 1.00 16.19 33 LYS H C 1
ATOM 12811 O O . LYS H 1 36 ? 10.754 7.742 43.235 1.00 15.64 33 LYS H O 1
ATOM 12817 N N . PRO H 1 37 ? 12.985 7.551 42.967 1.00 17.53 34 PRO H N 1
ATOM 12818 C CA . PRO H 1 37 ? 13.160 8.718 42.096 1.00 16.23 34 PRO H CA 1
ATOM 12819 C C . PRO H 1 37 ? 12.159 8.899 40.963 1.00 15.22 34 PRO H C 1
ATOM 12820 O O . PRO H 1 37 ? 11.657 10.002 40.756 1.00 15.54 34 PRO H O 1
ATOM 12824 N N . TYR H 1 38 ? 11.855 7.825 40.242 1.00 16.85 35 TYR H N 1
ATOM 12825 C CA . TYR H 1 38 ? 10.932 7.920 39.119 1.00 18.26 35 TYR H CA 1
ATOM 12826 C C . TYR H 1 38 ? 9.453 7.864 39.487 1.00 17.96 35 TYR H C 1
ATOM 12827 O O . TYR H 1 38 ? 8.601 8.279 38.698 1.00 18.53 35 TYR H O 1
ATOM 12836 N N . GLU H 1 39 ? 9.148 7.350 40.675 1.00 17.32 36 GLU H N 1
ATOM 12837 C CA . GLU H 1 39 ? 7.765 7.270 41.148 1.00 20.84 36 GLU H CA 1
ATOM 12838 C C . GLU H 1 39 ? 7.440 8.577 41.874 1.00 18.34 36 GLU H C 1
ATOM 12839 O O . GLU H 1 39 ? 6.275 8.932 42.056 1.00 18.82 36 GLU H O 1
ATOM 12845 N N . GLY H 1 40 ? 8.490 9.276 42.297 1.00 16.97 37 GLY H N 1
ATOM 12846 C CA . GLY H 1 40 ? 8.332 10.545 42.987 1.00 15.62 37 GLY H CA 1
ATOM 12847 C C . GLY H 1 40 ? 7.915 10.443 44.442 1.00 17.36 37 GLY H C 1
ATOM 12848 O O . GLY H 1 40 ? 7.424 11.416 45.013 1.00 18.29 37 GLY H O 1
ATOM 12849 N N . THR H 1 41 ? 8.112 9.275 45.047 1.00 14.94 38 THR H N 1
ATOM 12850 C CA . THR H 1 41 ? 7.735 9.064 46.441 1.00 16.23 38 THR H CA 1
ATOM 12851 C C . THR H 1 41 ? 8.957 8.861 47.327 1.00 15.96 38 THR H C 1
ATOM 12852 O O . THR H 1 41 ? 9.958 8.281 46.897 1.00 16.58 38 THR H O 1
ATOM 12856 N N . GLN H 1 42 ? 8.862 9.320 48.569 1.00 14.82 39 GLN H N 1
ATOM 12857 C CA . GLN H 1 42 ? 9.980 9.209 49.498 1.00 16.22 39 GLN H CA 1
ATOM 12858 C C . GLN H 1 42 ? 9.579 9.394 50.955 1.00 15.98 39 GLN H C 1
ATOM 12859 O O . GLN H 1 42 ? 8.505 9.912 51.269 1.00 12.83 39 GLN H O 1
ATOM 12873 N N . GLU H 1 44 ? 11.579 10.144 54.998 1.00 17.63 41 GLU H N 1
ATOM 12874 C CA . GLU H 1 44 ? 12.787 10.424 55.764 1.00 17.13 41 GLU H CA 1
ATOM 12875 C C . GLU H 1 44 ? 12.475 10.422 57.254 1.00 16.02 41 GLU H C 1
ATOM 12876 O O . GLU H 1 44 ? 11.394 10.834 57.670 1.00 15.86 41 GLU H O 1
ATOM 12882 N N . ASN H 1 45 ? 13.423 9.937 58.047 1.00 14.50 42 ASN H N 1
ATOM 12883 C CA . ASN H 1 45 ? 13.294 9.948 59.500 1.00 15.33 42 ASN H CA 1
ATOM 12884 C C . ASN H 1 45 ? 14.283 11.035 59.904 1.00 15.86 42 ASN H C 1
ATOM 12885 O O . ASN H 1 45 ? 15.496 10.816 59.888 1.00 18.73 42 ASN H O 1
ATOM 12890 N N . ILE H 1 46 ? 13.759 12.212 60.235 1.00 16.11 43 ILE H N 1
ATOM 12891 C CA . ILE H 1 46 ? 14.587 13.361 60.594 1.00 14.97 43 ILE H CA 1
ATOM 12892 C C . ILE H 1 46 ? 14.704 13.586 62.096 1.00 15.95 43 ILE H C 1
ATOM 12893 O O . ILE H 1 46 ? 13.706 13.802 62.784 1.00 17.21 43 ILE H O 1
ATOM 12898 N N . LYS H 1 47 ? 15.935 13.559 62.597 1.00 14.76 44 LYS H N 1
ATOM 12899 C CA . LYS H 1 47 ? 16.179 13.745 64.022 1.00 14.72 44 LYS H CA 1
ATOM 12900 C C . LYS H 1 47 ? 16.877 15.074 64.308 1.00 14.52 44 LYS H C 1
ATOM 12901 O O . LYS H 1 47 ? 17.854 15.432 63.649 1.00 15.43 44 LYS H O 1
ATOM 12907 N N . VAL H 1 48 ? 16.366 15.811 65.286 1.00 14.88 45 VAL H N 1
ATOM 12908 C CA . VAL H 1 48 ? 16.996 17.064 65.676 1.00 14.55 45 VAL H CA 1
ATOM 12909 C C . VAL H 1 48 ? 18.115 16.619 66.618 1.00 17.51 45 VAL H C 1
ATOM 12910 O O . VAL H 1 48 ? 17.870 16.305 67.785 1.00 16.33 45 VAL H O 1
ATOM 12914 N N . THR H 1 49 ? 19.335 16.582 66.090 1.00 16.27 46 THR H N 1
ATOM 12915 C CA . THR H 1 49 ? 20.510 16.134 66.832 1.00 19.59 46 THR H CA 1
ATOM 12916 C C . THR H 1 49 ? 21.129 17.155 67.776 1.00 22.35 46 THR H C 1
ATOM 12917 O O . THR H 1 49 ? 21.906 16.799 68.661 1.00 23.37 46 THR H O 1
ATOM 12921 N N . LYS H 1 50 ? 20.803 18.424 67.577 1.00 20.92 47 LYS H N 1
ATOM 12922 C CA . LYS H 1 50 ? 21.330 19.479 68.427 1.00 22.16 47 LYS H CA 1
ATOM 12923 C C . LYS H 1 50 ? 20.334 20.625 68.495 1.00 22.97 47 LYS H C 1
ATOM 12924 O O . LYS H 1 50 ? 19.835 21.079 67.467 1.00 19.98 47 LYS H O 1
ATOM 12930 N N . GLY H 1 51 ? 20.042 21.077 69.711 1.00 21.94 48 GLY H N 1
ATOM 12931 C CA . GLY H 1 51 ? 19.112 22.177 69.895 1.00 22.33 48 GLY H CA 1
ATOM 12932 C C . GLY H 1 51 ? 17.656 21.758 69.939 1.00 22.61 48 GLY H C 1
ATOM 12933 O O . GLY H 1 51 ? 16.768 22.588 69.762 1.00 22.05 48 GLY H O 1
ATOM 12934 N N . GLY H 1 52 ? 17.407 20.474 70.180 1.00 21.68 49 GLY H N 1
ATOM 12935 C CA . GLY H 1 52 ? 16.040 19.987 70.235 1.00 22.72 49 GLY H CA 1
ATOM 12936 C C . GLY H 1 52 ? 15.615 19.581 71.635 1.00 23.53 49 GLY H C 1
ATOM 12937 O O . GLY H 1 52 ? 16.467 19.291 72.472 1.00 24.25 49 GLY H O 1
ATOM 12938 N N . PRO H 1 53 ? 14.304 19.564 71.931 1.00 23.19 50 PRO H N 1
ATOM 12939 C CA . PRO H 1 53 ? 13.198 19.914 71.031 1.00 22.17 50 PRO H CA 1
ATOM 12940 C C . PRO H 1 53 ? 13.300 21.383 70.635 1.00 20.56 50 PRO H C 1
ATOM 12941 O O . PRO H 1 53 ? 13.574 22.239 71.476 1.00 19.01 50 PRO H O 1
ATOM 12945 N N . LEU H 1 54 ? 13.087 21.670 69.356 1.00 19.09 51 LEU H N 1
ATOM 12946 C CA . LEU H 1 54 ? 13.176 23.037 68.854 1.00 18.63 51 LEU H CA 1
ATOM 12947 C C . LEU H 1 54 ? 12.150 23.962 69.508 1.00 16.81 51 LEU H C 1
ATOM 12948 O O . LEU H 1 54 ? 11.059 23.533 69.874 1.00 17.81 51 LEU H O 1
ATOM 12953 N N . PRO H 1 55 ? 12.510 25.193 69.735 1.00 18.66 52 PRO H N 1
ATOM 12954 C CA . PRO H 1 55 ? 11.604 26.237 70.289 1.00 18.91 52 PRO H CA 1
ATOM 12955 C C . PRO H 1 55 ? 10.615 26.799 69.266 1.00 18.99 52 PRO H C 1
ATOM 12956 O O . PRO H 1 55 ? 9.978 27.823 69.498 1.00 22.75 52 PRO H O 1
ATOM 12960 N N . PHE H 1 56 ? 10.505 26.123 68.128 1.00 18.53 53 PHE H N 1
ATOM 12961 C CA . PHE H 1 56 ? 9.598 26.544 67.067 1.00 17.07 53 PHE H CA 1
ATOM 12962 C C . PHE H 1 56 ? 9.113 25.315 66.314 1.00 15.87 53 PHE H C 1
ATOM 12963 O O . PHE H 1 56 ? 9.671 24.231 66.473 1.00 16.19 53 PHE H O 1
ATOM 12971 N N . SER H 1 57 ? 8.069 25.477 65.506 1.00 14.47 54 SER H N 1
ATOM 12972 C CA . SER H 1 57 ? 7.522 24.357 64.750 1.00 13.92 54 SER H CA 1
ATOM 12973 C C . SER H 1 57 ? 8.513 23.788 63.752 1.00 14.08 54 SER H C 1
ATOM 12974 O O . SER H 1 57 ? 9.177 24.528 63.030 1.00 13.74 54 SER H O 1
ATOM 12977 N N . PHE H 1 58 ? 8.605 22.465 63.714 1.00 10.76 55 PHE H N 1
ATOM 12978 C CA . PHE H 1 58 ? 9.487 21.797 62.780 1.00 11.58 55 PHE H CA 1
ATOM 12979 C C . PHE H 1 58 ? 8.937 22.016 61.367 1.00 12.10 55 PHE H C 1
ATOM 12980 O O . PHE H 1 58 ? 9.654 21.830 60.384 1.00 11.74 55 PHE H O 1
ATOM 12988 N N . ASP H 1 59 ? 7.667 22.414 61.270 1.00 11.98 56 ASP H N 1
ATOM 12989 C CA . ASP H 1 59 ? 7.050 22.643 59.962 1.00 12.22 56 ASP H CA 1
ATOM 12990 C C . ASP H 1 59 ? 7.885 23.542 59.047 1.00 11.83 56 ASP H C 1
ATOM 12991 O O . ASP H 1 59 ? 7.957 23.293 57.846 1.00 12.28 56 ASP H O 1
ATOM 12996 N N . ILE H 1 60 ? 8.522 24.576 59.593 1.00 12.16 57 ILE H N 1
ATOM 12997 C CA . ILE H 1 60 ? 9.305 25.464 58.735 1.00 11.97 57 ILE H CA 1
ATOM 12998 C C . ILE H 1 60 ? 10.547 24.797 58.162 1.00 13.38 57 ILE H C 1
ATOM 12999 O O . ILE H 1 60 ? 11.113 25.271 57.174 1.00 10.80 57 ILE H O 1
ATOM 13004 N N . LEU H 1 61 ? 10.963 23.687 58.767 1.00 11.61 58 LEU H N 1
ATOM 13005 C CA . LEU H 1 61 ? 12.131 22.969 58.283 1.00 11.78 58 LEU H CA 1
ATOM 13006 C C . LEU H 1 61 ? 11.757 21.922 57.239 1.00 11.26 58 LEU H C 1
ATOM 13007 O O . LEU H 1 61 ? 12.553 21.595 56.359 1.00 12.23 58 LEU H O 1
ATOM 13012 N N . THR H 1 62 ? 10.534 21.412 57.332 1.00 12.19 59 THR H N 1
ATOM 13013 C CA . THR H 1 62 ? 10.049 20.375 56.424 1.00 13.13 59 THR H CA 1
ATOM 13014 C C . THR H 1 62 ? 10.392 20.490 54.932 1.00 14.12 59 THR H C 1
ATOM 13015 O O . THR H 1 62 ? 10.980 19.572 54.358 1.00 13.80 59 THR H O 1
ATOM 13019 N N . PRO H 1 63 ? 10.032 21.611 54.287 1.00 13.18 60 PRO H N 1
ATOM 13020 C CA . PRO H 1 63 ? 10.315 21.787 52.858 1.00 13.64 60 PRO H CA 1
ATOM 13021 C C . PRO H 1 63 ? 11.784 21.883 52.458 1.00 14.85 60 PRO H C 1
ATOM 13022 O O . PRO H 1 63 ? 12.105 21.910 51.273 1.00 14.40 60 PRO H O 1
ATOM 13026 N N . ASN H 1 64 ? 12.674 21.931 53.441 1.00 13.62 61 ASN H N 1
ATOM 13027 C CA . ASN H 1 64 ? 14.101 22.021 53.161 1.00 15.16 61 ASN H CA 1
ATOM 13028 C C . ASN H 1 64 ? 14.726 20.640 53.168 1.00 18.21 61 ASN H C 1
ATOM 13029 O O . ASN H 1 64 ? 15.894 20.479 52.816 1.00 18.34 61 ASN H O 1
ATOM 13034 N N . CYS H 1 65 ? 14.003 19.615 53.631 1.00 15.38 62 CYS H N 1
ATOM 13035 C CA . CYS H 1 65 ? 14.639 18.257 53.689 1.00 19.53 62 CYS H CA 1
ATOM 13036 C C . CYS H 1 65 ? 14.741 17.230 52.522 1.00 22.27 62 CYS H C 1
ATOM 13037 O O . CYS H 1 65 ? 15.459 16.233 52.603 1.00 25.18 62 CYS H O 1
ATOM 13064 N N . SER H 1 67 ? 14.259 17.699 48.296 1.00 12.64 66 SER H N 1
ATOM 13065 C CA . SER H 1 67 ? 14.611 16.397 47.719 1.00 13.80 66 SER H CA 1
ATOM 13066 C C . SER H 1 67 ? 14.062 16.268 46.292 1.00 15.84 66 SER H C 1
ATOM 13067 O O . SER H 1 67 ? 13.379 15.302 45.952 1.00 14.89 66 SER H O 1
ATOM 13070 N N . VAL H 1 68 ? 14.392 17.252 45.460 1.00 15.70 67 VAL H N 1
ATOM 13071 C CA . VAL H 1 68 ? 13.888 17.325 44.093 1.00 16.27 67 VAL H CA 1
ATOM 13072 C C . VAL H 1 68 ? 14.359 16.336 43.023 1.00 16.84 67 VAL H C 1
ATOM 13073 O O . VAL H 1 68 ? 13.862 16.375 41.897 1.00 15.67 67 VAL H O 1
ATOM 13077 N N . ALA H 1 69 ? 15.304 15.457 43.347 1.00 13.21 68 ALA H N 1
ATOM 13078 C CA . ALA H 1 69 ? 15.743 14.460 42.366 1.00 13.06 68 ALA H CA 1
ATOM 13079 C C . ALA H 1 69 ? 14.683 13.358 42.338 1.00 12.99 68 ALA H C 1
ATOM 13080 O O . ALA H 1 69 ? 14.620 12.545 41.410 1.00 14.37 68 ALA H O 1
ATOM 13082 N N . ILE H 1 70 ? 13.852 13.342 43.373 1.00 12.71 69 ILE H N 1
ATOM 13083 C CA . ILE H 1 70 ? 12.781 12.363 43.503 1.00 13.10 69 ILE H CA 1
ATOM 13084 C C . ILE H 1 70 ? 11.466 13.054 43.152 1.00 14.46 69 ILE H C 1
ATOM 13085 O O . ILE H 1 70 ? 10.861 13.736 43.977 1.00 18.04 69 ILE H O 1
ATOM 13090 N N . THR H 1 71 ? 11.054 12.885 41.904 1.00 14.64 70 THR H N 1
ATOM 13091 C CA . THR H 1 71 ? 9.829 13.477 41.384 1.00 14.80 70 THR H CA 1
ATOM 13092 C C . THR H 1 71 ? 9.447 12.688 40.142 1.00 16.19 70 THR H C 1
ATOM 13093 O O . THR H 1 71 ? 10.313 12.305 39.354 1.00 15.98 70 THR H O 1
ATOM 13097 N N . LYS H 1 72 ? 8.158 12.420 39.973 1.00 13.76 71 LYS H N 1
ATOM 13098 C CA . LYS H 1 72 ? 7.711 11.699 38.794 1.00 16.90 71 LYS H CA 1
ATOM 13099 C C . LYS H 1 72 ? 7.569 12.730 37.683 1.00 16.59 71 LYS H C 1
ATOM 13100 O O . LYS H 1 72 ? 6.625 13.519 37.680 1.00 17.73 71 LYS H O 1
ATOM 13106 N N . TYR H 1 73 ? 8.521 12.738 36.754 1.00 18.09 72 TYR H N 1
ATOM 13107 C CA . TYR H 1 73 ? 8.482 13.687 35.650 1.00 19.22 72 TYR H CA 1
ATOM 13108 C C . TYR H 1 73 ? 7.670 13.125 34.494 1.00 20.08 72 TYR H C 1
ATOM 13109 O O . TYR H 1 73 ? 8.126 12.245 33.759 1.00 21.84 72 TYR H O 1
ATOM 13118 N N . THR H 1 74 ? 6.459 13.651 34.343 1.00 20.20 73 THR H N 1
ATOM 13119 C CA . THR H 1 74 ? 5.524 13.206 33.315 1.00 19.15 73 THR H CA 1
ATOM 13120 C C . THR H 1 74 ? 5.570 14.025 32.029 1.00 19.41 73 THR H C 1
ATOM 13121 O O . THR H 1 74 ? 6.286 15.021 31.929 1.00 19.36 73 THR H O 1
ATOM 13125 N N . SER H 1 75 ? 4.793 13.578 31.046 1.00 20.42 74 SER H N 1
ATOM 13126 C CA . SER H 1 75 ? 4.659 14.254 29.759 1.00 21.39 74 SER H CA 1
ATOM 13127 C C . SER H 1 75 ? 5.950 14.528 28.996 1.00 22.47 74 SER H C 1
ATOM 13128 O O . SER H 1 75 ? 6.042 15.518 28.260 1.00 23.68 74 SER H O 1
ATOM 13131 N N . GLY H 1 76 ? 6.937 13.655 29.166 1.00 21.12 75 GLY H N 1
ATOM 13132 C CA . GLY H 1 76 ? 8.203 13.818 28.474 1.00 21.55 75 GLY H CA 1
ATOM 13133 C C . GLY H 1 76 ? 8.953 15.089 28.822 1.00 21.02 75 GLY H C 1
ATOM 13134 O O . GLY H 1 76 ? 9.891 15.474 28.123 1.00 20.20 75 GLY H O 1
ATOM 13135 N N . ILE H 1 77 ? 8.545 15.750 29.901 1.00 17.17 76 ILE H N 1
ATOM 13136 C CA . ILE H 1 77 ? 9.205 16.980 30.318 1.00 17.89 76 ILE H CA 1
ATOM 13137 C C . ILE H 1 77 ? 10.623 16.672 30.791 1.00 18.37 76 ILE H C 1
ATOM 13138 O O . ILE H 1 77 ? 10.823 15.824 31.662 1.00 17.28 76 ILE H O 1
ATOM 13143 N N . PRO H 1 78 ? 11.655 17.304 30.159 1.00 18.69 77 PRO H N 1
ATOM 13144 C CA . PRO H 1 78 ? 13.008 17.088 30.633 1.00 18.71 77 PRO H CA 1
ATOM 13145 C C . PRO H 1 78 ? 13.205 17.285 32.138 1.00 17.58 77 PRO H C 1
ATOM 13146 O O . PRO H 1 78 ? 12.749 18.272 32.723 1.00 16.05 77 PRO H O 1
ATOM 13150 N N . ASP H 1 79 ? 13.882 16.315 32.744 1.00 17.31 78 ASP H N 1
ATOM 13151 C CA . ASP H 1 79 ? 14.152 16.279 34.179 1.00 17.99 78 ASP H CA 1
ATOM 13152 C C . ASP H 1 79 ? 15.539 16.845 34.466 1.00 18.05 78 ASP H C 1
ATOM 13153 O O . ASP H 1 79 ? 16.539 16.140 34.379 1.00 18.21 78 ASP H O 1
ATOM 13158 N N . TYR H 1 80 ? 15.576 18.130 34.800 1.00 15.46 79 TYR H N 1
ATOM 13159 C CA . TYR H 1 80 ? 16.812 18.846 35.092 1.00 14.44 79 TYR H CA 1
ATOM 13160 C C . TYR H 1 80 ? 17.652 18.184 36.182 1.00 16.25 79 TYR H C 1
ATOM 13161 O O . TYR H 1 80 ? 18.881 18.148 36.098 1.00 17.81 79 TYR H O 1
ATOM 13170 N N . PHE H 1 81 ? 16.986 17.643 37.196 1.00 14.21 80 PHE H N 1
ATOM 13171 C CA . PHE H 1 81 ? 17.682 17.027 38.313 1.00 13.14 80 PHE H CA 1
ATOM 13172 C C . PHE H 1 81 ? 18.284 15.655 38.035 1.00 12.83 80 PHE H C 1
ATOM 13173 O O . PHE H 1 81 ? 19.449 15.419 38.346 1.00 12.96 80 PHE H O 1
ATOM 13181 N N . LYS H 1 82 ? 17.510 14.751 37.448 1.00 15.60 81 LYS H N 1
ATOM 13182 C CA . LYS H 1 82 ? 18.041 13.428 37.161 1.00 14.81 81 LYS H CA 1
ATOM 13183 C C . LYS H 1 82 ? 19.129 13.492 36.087 1.00 16.87 81 LYS H C 1
ATOM 13184 O O . LYS H 1 82 ? 20.029 12.656 36.064 1.00 17.98 81 LYS H O 1
ATOM 13190 N N . GLN H 1 83 ? 19.061 14.493 35.210 1.00 17.10 82 GLN H N 1
ATOM 13191 C CA . GLN H 1 83 ? 20.076 14.648 34.168 1.00 18.53 82 GLN H CA 1
ATOM 13192 C C . GLN H 1 83 ? 21.394 15.138 34.762 1.00 17.79 82 GLN H C 1
ATOM 13193 O O . GLN H 1 83 ? 22.448 15.003 34.140 1.00 19.66 82 GLN H O 1
ATOM 13199 N N . SER H 1 84 ? 21.330 15.703 35.963 1.00 16.35 83 SER H N 1
ATOM 13200 C CA . SER H 1 84 ? 22.509 16.261 36.616 1.00 17.39 83 SER H CA 1
ATOM 13201 C C . SER H 1 84 ? 23.495 15.265 37.205 1.00 17.38 83 SER H C 1
ATOM 13202 O O . SER H 1 84 ? 24.639 15.618 37.478 1.00 17.71 83 SER H O 1
ATOM 13205 N N . PHE H 1 85 ? 23.063 14.029 37.409 1.00 18.33 84 PHE H N 1
ATOM 13206 C CA . PHE H 1 85 ? 23.957 13.030 37.978 1.00 20.60 84 PHE H CA 1
ATOM 13207 C C . PHE H 1 85 ? 24.902 12.484 36.913 1.00 21.70 84 PHE H C 1
ATOM 13208 O O . PHE H 1 85 ? 24.568 12.464 35.727 1.00 20.48 84 PHE H O 1
ATOM 13216 N N . PRO H 1 86 ? 26.090 12.013 37.323 1.00 22.29 85 PRO H N 1
ATOM 13217 C CA . PRO H 1 86 ? 26.611 11.921 38.692 1.00 21.99 85 PRO H CA 1
ATOM 13218 C C . PRO H 1 86 ? 27.115 13.213 39.343 1.00 21.76 85 PRO H C 1
ATOM 13219 O O . PRO H 1 86 ? 27.320 13.248 40.555 1.00 23.03 85 PRO H O 1
ATOM 13223 N N . GLU H 1 87 ? 27.318 14.264 38.553 1.00 22.39 86 GLU H N 1
ATOM 13224 C CA . GLU H 1 87 ? 27.818 15.532 39.090 1.00 21.52 86 GLU H CA 1
ATOM 13225 C C . GLU H 1 87 ? 26.985 16.081 40.247 1.00 21.70 86 GLU H C 1
ATOM 13226 O O . GLU H 1 87 ? 27.529 16.600 41.220 1.00 19.60 86 GLU H O 1
ATOM 13232 N N . GLY H 1 88 ? 25.666 15.978 40.137 1.00 18.91 87 GLY H N 1
ATOM 13233 C CA . GLY H 1 88 ? 24.810 16.480 41.195 1.00 16.24 87 GLY H CA 1
ATOM 13234 C C . GLY H 1 88 ? 24.356 17.907 40.956 1.00 15.85 87 GLY H C 1
ATOM 13235 O O . GLY H 1 88 ? 24.450 18.419 39.841 1.00 15.13 87 GLY H O 1
ATOM 13236 N N . PHE H 1 89 ? 23.865 18.555 42.006 1.00 15.50 88 PHE H N 1
ATOM 13237 C CA . PHE H 1 89 ? 23.388 19.924 41.885 1.00 15.87 88 PHE H CA 1
ATOM 13238 C C . PHE H 1 89 ? 23.225 20.589 43.243 1.00 15.08 88 PHE H C 1
ATOM 13239 O O . PHE H 1 89 ? 23.383 19.957 44.286 1.00 17.13 88 PHE H O 1
ATOM 13247 N N . THR H 1 90 ? 22.917 21.878 43.220 1.00 12.77 89 THR H N 1
ATOM 13248 C CA . THR H 1 90 ? 22.692 22.622 44.442 1.00 12.95 89 THR H CA 1
ATOM 13249 C C . THR H 1 90 ? 21.449 23.454 44.201 1.00 11.53 89 THR H C 1
ATOM 13250 O O . THR H 1 90 ? 20.974 23.570 43.071 1.00 13.91 89 THR H O 1
ATOM 13254 N N . TRP H 1 91 ? 20.888 23.987 45.272 1.00 12.93 90 TRP H N 1
ATOM 13255 C CA . TRP H 1 91 ? 19.789 24.914 45.100 1.00 12.83 90 TRP H CA 1
ATOM 13256 C C . TRP H 1 91 ? 19.811 25.863 46.281 1.00 12.52 90 TRP H C 1
ATOM 13257 O O . TRP H 1 91 ? 20.418 25.603 47.324 1.00 11.94 90 TRP H O 1
ATOM 13268 N N . GLU H 1 92 ? 19.228 27.028 46.051 1.00 10.79 91 GLU H N 1
ATOM 13269 C CA . GLU H 1 92 ? 19.212 28.093 47.037 1.00 11.69 91 GLU H CA 1
ATOM 13270 C C . GLU H 1 92 ? 17.798 28.619 47.033 1.00 13.14 91 GLU H C 1
ATOM 13271 O O . GLU H 1 92 ? 17.134 28.632 45.992 1.00 15.13 91 GLU H O 1
ATOM 13277 N N . ARG H 1 93 ? 17.339 29.070 48.189 1.00 11.55 92 ARG H N 1
ATOM 13278 C CA . ARG H 1 93 ? 15.968 29.527 48.279 1.00 10.41 92 ARG H CA 1
ATOM 13279 C C . ARG H 1 93 ? 15.731 30.458 49.450 1.00 10.89 92 ARG H C 1
ATOM 13280 O O . ARG H 1 93 ? 16.410 30.391 50.471 1.00 11.34 92 ARG H O 1
ATOM 13288 N N . THR H 1 94 ? 14.778 31.358 49.279 1.00 11.26 93 THR H N 1
ATOM 13289 C CA . THR H 1 94 ? 14.386 32.219 50.371 1.00 10.15 93 THR H CA 1
ATOM 13290 C C . THR H 1 94 ? 12.883 32.072 50.417 1.00 11.05 93 THR H C 1
ATOM 13291 O O . THR H 1 94 ? 12.214 32.081 49.382 1.00 10.50 93 THR H O 1
ATOM 13295 N N . THR H 1 95 ? 12.368 31.875 51.623 1.00 11.14 94 THR H N 1
ATOM 13296 C CA . THR H 1 95 ? 10.942 31.723 51.844 1.00 10.97 94 THR H CA 1
ATOM 13297 C C . THR H 1 95 ? 10.500 32.961 52.607 1.00 9.79 94 THR H C 1
ATOM 13298 O O . THR H 1 95 ? 11.085 33.310 53.633 1.00 9.94 94 THR H O 1
ATOM 13302 N N . ILE H 1 96 ? 9.484 33.637 52.083 1.00 11.06 95 ILE H N 1
ATOM 13303 C CA . ILE H 1 96 ? 8.973 34.847 52.707 1.00 11.18 95 ILE H CA 1
ATOM 13304 C C . ILE H 1 96 ? 7.611 34.548 53.298 1.00 12.49 95 ILE H C 1
ATOM 13305 O O . ILE H 1 96 ? 6.686 34.176 52.573 1.00 10.73 95 ILE H O 1
ATOM 13310 N N . TYR H 1 97 ? 7.497 34.687 54.618 1.00 9.60 96 TYR H N 1
ATOM 13311 C CA . TYR H 1 97 ? 6.234 34.446 55.301 1.00 10.64 96 TYR H CA 1
ATOM 13312 C C . TYR H 1 97 ? 5.409 35.725 55.354 1.00 10.03 96 TYR H C 1
ATOM 13313 O O . TYR H 1 97 ? 5.958 36.828 55.426 1.00 10.61 96 TYR H O 1
ATOM 13322 N N . GLU H 1 98 ? 4.087 35.583 55.333 1.00 10.99 97 GLU H N 1
ATOM 13323 C CA . GLU H 1 98 ? 3.230 36.757 55.351 1.00 12.51 97 GLU H CA 1
ATOM 13324 C C . GLU H 1 98 ? 3.325 37.589 56.623 1.00 12.20 97 GLU H C 1
ATOM 13325 O O . GLU H 1 98 ? 2.926 38.751 56.612 1.00 12.35 97 GLU H O 1
ATOM 13331 N N . ASP H 1 99 ? 3.852 37.019 57.711 1.00 10.73 98 ASP H N 1
ATOM 13332 C CA . ASP H 1 99 ? 3.947 37.810 58.949 1.00 14.18 98 ASP H CA 1
ATOM 13333 C C . ASP H 1 99 ? 5.356 38.385 59.187 1.00 15.83 98 ASP H C 1
ATOM 13334 O O . ASP H 1 99 ? 5.716 38.722 60.318 1.00 15.76 98 ASP H O 1
ATOM 13339 N N . GLY H 1 100 ? 6.128 38.520 58.110 1.00 15.46 99 GLY H N 1
ATOM 13340 C CA . GLY H 1 100 ? 7.438 39.141 58.208 1.00 16.15 99 GLY H CA 1
ATOM 13341 C C . GLY H 1 100 ? 8.664 38.269 58.393 1.00 13.64 99 GLY H C 1
ATOM 13342 O O . GLY H 1 100 ? 9.781 38.779 58.358 1.00 13.49 99 GLY H O 1
ATOM 13343 N N . ALA H 1 101 ? 8.477 36.968 58.590 1.00 11.52 100 ALA H N 1
ATOM 13344 C CA . ALA H 1 101 ? 9.611 36.071 58.773 1.00 9.51 100 ALA H CA 1
ATOM 13345 C C . ALA H 1 101 ? 10.255 35.727 57.437 1.00 10.40 100 ALA H C 1
ATOM 13346 O O . ALA H 1 101 ? 9.587 35.693 56.402 1.00 9.49 100 ALA H O 1
ATOM 13348 N N . TYR H 1 102 ? 11.560 35.475 57.474 1.00 9.98 101 TYR H N 1
ATOM 13349 C CA . TYR H 1 102 ? 12.316 35.097 56.288 1.00 9.82 101 TYR H CA 1
ATOM 13350 C C . TYR H 1 102 ? 13.173 33.892 56.622 1.00 11.80 101 TYR H C 1
ATOM 13351 O O . TYR H 1 102 ? 13.750 33.818 57.709 1.00 12.78 101 TYR H O 1
ATOM 13360 N N . LEU H 1 103 ? 13.247 32.948 55.695 1.00 10.84 102 LEU H N 1
ATOM 13361 C CA . LEU H 1 103 ? 14.073 31.765 55.900 1.00 12.90 102 LEU H CA 1
ATOM 13362 C C . LEU H 1 103 ? 14.812 31.472 54.606 1.00 12.31 102 LEU H C 1
ATOM 13363 O O . LEU H 1 103 ? 14.198 31.206 53.574 1.00 13.46 102 LEU H O 1
ATOM 13368 N N . THR H 1 104 ? 16.139 31.532 54.668 1.00 11.64 103 THR H N 1
ATOM 13369 C CA . THR H 1 104 ? 16.969 31.297 53.496 1.00 10.49 103 THR H CA 1
ATOM 13370 C C . THR H 1 104 ? 17.720 29.980 53.615 1.00 11.68 103 THR H C 1
ATOM 13371 O O . THR H 1 104 ? 18.253 29.646 54.676 1.00 11.95 103 THR H O 1
ATOM 13375 N N . THR H 1 105 ? 17.762 29.247 52.508 1.00 12.22 104 THR H N 1
ATOM 13376 C CA . THR H 1 105 ? 18.392 27.938 52.466 1.00 13.30 104 THR H CA 1
ATOM 13377 C C . THR H 1 105 ? 19.410 27.778 51.346 1.00 15.50 104 THR H C 1
ATOM 13378 O O . THR H 1 105 ? 19.223 28.290 50.245 1.00 14.22 104 THR H O 1
ATOM 13382 N N . GLN H 1 106 ? 20.489 27.060 51.648 1.00 13.39 105 GLN H N 1
ATOM 13383 C CA . GLN H 1 106 ? 21.536 26.749 50.677 1.00 13.94 105 GLN H CA 1
ATOM 13384 C C . GLN H 1 106 ? 21.665 25.234 50.792 1.00 12.16 105 GLN H C 1
ATOM 13385 O O . GLN H 1 106 ? 21.883 24.713 51.886 1.00 14.62 105 GLN H O 1
ATOM 13391 N N . GLN H 1 107 ? 21.520 24.529 49.675 1.00 8.78 106 GLN H N 1
ATOM 13392 C CA . GLN H 1 107 ? 21.580 23.075 49.700 1.00 12.47 106 GLN H CA 1
ATOM 13393 C C . GLN H 1 107 ? 22.462 22.474 48.614 1.00 10.92 106 GLN H C 1
ATOM 13394 O O . GLN H 1 107 ? 22.528 22.976 47.494 1.00 12.01 106 GLN H O 1
ATOM 13400 N N . GLU H 1 108 ? 23.139 21.388 48.966 1.00 12.96 107 GLU H N 1
ATOM 13401 C CA . GLU H 1 108 ? 23.989 20.672 48.032 1.00 15.33 107 GLU H CA 1
ATOM 13402 C C . GLU H 1 108 ? 23.476 19.243 47.974 1.00 15.43 107 GLU H C 1
ATOM 13403 O O . GLU H 1 108 ? 23.232 18.622 49.010 1.00 14.74 107 GLU H O 1
ATOM 13409 N N . THR H 1 109 ? 23.310 18.734 46.762 1.00 14.28 108 THR H N 1
ATOM 13410 C CA . THR H 1 109 ? 22.831 17.379 46.560 1.00 15.89 108 THR H CA 1
ATOM 13411 C C . THR H 1 109 ? 23.852 16.576 45.768 1.00 16.74 108 THR H C 1
ATOM 13412 O O . THR H 1 109 ? 24.260 16.968 44.675 1.00 16.24 108 THR H O 1
ATOM 13416 N N . LYS H 1 110 ? 24.269 15.455 46.337 1.00 17.19 109 LYS H N 1
ATOM 13417 C CA . LYS H 1 110 ? 25.213 14.577 45.671 1.00 17.64 109 LYS H CA 1
ATOM 13418 C C . LYS H 1 110 ? 24.693 13.156 45.775 1.00 17.95 109 LYS H C 1
ATOM 13419 O O . LYS H 1 110 ? 23.831 12.855 46.603 1.00 15.96 109 LYS H O 1
ATOM 13425 N N . LEU H 1 111 ? 25.201 12.288 44.914 1.00 17.93 110 LEU H N 1
ATOM 13426 C CA . LEU H 1 111 ? 24.786 10.897 44.916 1.00 19.89 110 LEU H CA 1
ATOM 13427 C C . LEU H 1 111 ? 26.001 10.041 45.235 1.00 21.13 110 LEU H C 1
ATOM 13428 O O . LEU H 1 111 ? 26.867 9.856 44.384 1.00 21.75 110 LEU H O 1
ATOM 13433 N N . ASP H 1 112 ? 26.078 9.556 46.473 1.00 22.16 111 ASP H N 1
ATOM 13434 C CA . ASP H 1 112 ? 27.188 8.702 46.895 1.00 23.17 111 ASP H CA 1
ATOM 13435 C C . ASP H 1 112 ? 26.679 7.269 46.847 1.00 24.26 111 ASP H C 1
ATOM 13436 O O . ASP H 1 112 ? 25.849 6.869 47.668 1.00 22.70 111 ASP H O 1
ATOM 13441 N N . GLY H 1 113 ? 27.174 6.493 45.889 1.00 24.33 112 GLY H N 1
ATOM 13442 C CA . GLY H 1 113 ? 26.700 5.130 45.756 1.00 24.10 112 GLY H CA 1
ATOM 13443 C C . GLY H 1 113 ? 25.254 5.234 45.305 1.00 24.53 112 GLY H C 1
ATOM 13444 O O . GLY H 1 113 ? 24.964 5.897 44.311 1.00 24.37 112 GLY H O 1
ATOM 13445 N N . ASN H 1 114 ? 24.346 4.594 46.033 1.00 22.23 113 ASN H N 1
ATOM 13446 C CA . ASN H 1 114 ? 22.925 4.644 45.706 1.00 22.25 113 ASN H CA 1
ATOM 13447 C C . ASN H 1 114 ? 22.197 5.439 46.785 1.00 21.00 113 ASN H C 1
ATOM 13448 O O . ASN H 1 114 ? 21.016 5.211 47.053 1.00 19.15 113 ASN H O 1
ATOM 13453 N N . CYS H 1 115 ? 22.917 6.370 47.405 1.00 18.35 114 CYS H N 1
ATOM 13454 C CA . CYS H 1 115 ? 22.353 7.200 48.460 1.00 19.57 114 CYS H CA 1
ATOM 13455 C C . CYS H 1 115 ? 22.456 8.679 48.126 1.00 18.07 114 CYS H C 1
ATOM 13456 O O . CYS H 1 115 ? 23.547 9.192 47.878 1.00 18.35 114 CYS H O 1
ATOM 13459 N N . LEU H 1 116 ? 21.314 9.357 48.106 1.00 16.90 115 LEU H N 1
ATOM 13460 C CA . LEU H 1 116 ? 21.298 10.789 47.852 1.00 14.82 115 LEU H CA 1
ATOM 13461 C C . LEU H 1 116 ? 21.745 11.434 49.151 1.00 14.61 115 LEU H C 1
ATOM 13462 O O . LEU H 1 116 ? 21.192 11.152 50.212 1.00 15.54 115 LEU H O 1
ATOM 13467 N N . VAL H 1 117 ? 22.755 12.290 49.070 1.00 13.95 116 VAL H N 1
ATOM 13468 C CA . VAL H 1 117 ? 23.270 12.954 50.257 1.00 15.20 116 VAL H CA 1
ATOM 13469 C C . VAL H 1 117 ? 23.000 14.445 50.202 1.00 14.49 116 VAL H C 1
ATOM 13470 O O . VAL H 1 117 ? 23.414 15.127 49.264 1.00 17.02 116 VAL H O 1
ATOM 13474 N N . TYR H 1 118 ? 22.307 14.939 51.220 1.00 14.06 117 TYR H N 1
ATOM 13475 C CA . TYR H 1 118 ? 21.952 16.347 51.308 1.00 14.08 117 TYR H CA 1
ATOM 13476 C C . TYR H 1 118 ? 22.703 17.074 52.417 1.00 14.76 117 TYR H C 1
ATOM 13477 O O . TYR H 1 118 ? 22.755 16.607 53.554 1.00 15.34 117 TYR H O 1
ATOM 13486 N N . ASN H 1 119 ? 23.278 18.221 52.073 1.00 14.49 118 ASN H N 1
ATOM 13487 C CA . ASN H 1 119 ? 23.974 19.066 53.036 1.00 14.01 118 ASN H CA 1
ATOM 13488 C C . ASN H 1 119 ? 23.219 20.387 52.973 1.00 14.56 118 ASN H C 1
ATOM 13489 O O . ASN H 1 119 ? 23.225 21.072 51.945 1.00 14.76 118 ASN H O 1
ATOM 13494 N N . ILE H 1 120 ? 22.572 20.732 54.080 1.00 13.97 119 ILE H N 1
ATOM 13495 C CA . ILE H 1 120 ? 21.731 21.924 54.168 1.00 14.00 119 ILE H CA 1
ATOM 13496 C C . ILE H 1 120 ? 22.168 22.974 55.183 1.00 12.60 119 ILE H C 1
ATOM 13497 O O . ILE H 1 120 ? 22.530 22.656 56.315 1.00 13.41 119 ILE H O 1
ATOM 13502 N N . LYS H 1 121 ? 22.113 24.234 54.765 1.00 13.03 120 LYS H N 1
ATOM 13503 C CA . LYS H 1 121 ? 22.452 25.357 55.630 1.00 12.79 120 LYS H CA 1
ATOM 13504 C C . LYS H 1 121 ? 21.230 26.267 55.646 1.00 12.71 120 LYS H C 1
ATOM 13505 O O . LYS H 1 121 ? 20.700 26.617 54.588 1.00 10.99 120 LYS H O 1
ATOM 13511 N N . ILE H 1 122 ? 20.782 26.640 56.841 1.00 11.07 121 ILE H N 1
ATOM 13512 C CA . ILE H 1 122 ? 19.603 27.488 56.990 1.00 13.00 121 ILE H CA 1
ATOM 13513 C C . ILE H 1 122 ? 19.794 28.670 57.928 1.00 13.56 121 ILE H C 1
ATOM 13514 O O . ILE H 1 122 ? 20.436 28.555 58.970 1.00 13.65 121 ILE H O 1
ATOM 13519 N N . LEU H 1 123 ? 19.229 29.810 57.539 1.00 11.78 122 LEU H N 1
ATOM 13520 C CA . LEU H 1 123 ? 19.268 31.022 58.347 1.00 12.45 122 LEU H CA 1
ATOM 13521 C C . LEU H 1 123 ? 17.857 31.595 58.326 1.00 14.10 122 LEU H C 1
ATOM 13522 O O . LEU H 1 123 ? 17.337 31.931 57.262 1.00 12.15 122 LEU H O 1
ATOM 13527 N N . GLY H 1 124 ? 17.236 31.679 59.497 1.00 13.69 123 GLY H N 1
ATOM 13528 C CA . GLY H 1 124 ? 15.887 32.210 59.590 1.00 14.98 123 GLY H CA 1
ATOM 13529 C C . GLY H 1 124 ? 15.849 33.414 60.506 1.00 15.51 123 GLY H C 1
ATOM 13530 O O . GLY H 1 124 ? 16.594 33.484 61.485 1.00 15.02 123 GLY H O 1
ATOM 13531 N N . CYS H 1 125 ? 14.979 34.371 60.206 1.00 15.06 124 CYS H N 1
ATOM 13532 C CA . CYS H 1 125 ? 14.907 35.563 61.033 1.00 14.29 124 CYS H CA 1
ATOM 13533 C C . CYS H 1 125 ? 13.544 36.238 61.046 1.00 13.99 124 CYS H C 1
ATOM 13534 O O . CYS H 1 125 ? 12.689 35.992 60.189 1.00 10.37 124 CYS H O 1
ATOM 13537 N N . ASN H 1 126 ? 13.363 37.087 62.049 1.00 12.01 125 ASN H N 1
ATOM 13538 C CA . ASN H 1 126 ? 12.152 37.869 62.224 1.00 11.61 125 ASN H CA 1
ATOM 13539 C C . ASN H 1 126 ? 10.842 37.104 62.401 1.00 11.29 125 ASN H C 1
ATOM 13540 O O . ASN H 1 126 ? 9.782 37.633 62.081 1.00 12.36 125 ASN H O 1
ATOM 13545 N N . PHE H 1 127 ? 10.897 35.870 62.890 1.00 13.27 126 PHE H N 1
ATOM 13546 C CA . PHE H 1 127 ? 9.660 35.123 63.126 1.00 12.86 126 PHE H CA 1
ATOM 13547 C C . PHE H 1 127 ? 9.023 35.719 64.378 1.00 15.32 126 PHE H C 1
ATOM 13548 O O . PHE H 1 127 ? 9.678 35.819 65.418 1.00 15.56 126 PHE H O 1
ATOM 13556 N N . PRO H 1 128 ? 7.749 36.141 64.296 1.00 15.89 127 PRO H N 1
ATOM 13557 C CA . PRO H 1 128 ? 7.088 36.722 65.472 1.00 17.04 127 PRO H CA 1
ATOM 13558 C C . PRO H 1 128 ? 7.015 35.726 66.631 1.00 16.34 127 PRO H C 1
ATOM 13559 O O . PRO H 1 128 ? 6.563 34.593 66.462 1.00 16.39 127 PRO H O 1
ATOM 13563 N N . PRO H 1 129 ? 7.470 36.138 67.827 1.00 16.57 128 PRO H N 1
ATOM 13564 C CA . PRO H 1 129 ? 7.458 35.266 69.004 1.00 18.37 128 PRO H CA 1
ATOM 13565 C C . PRO H 1 129 ? 6.098 34.700 69.391 1.00 18.81 128 PRO H C 1
ATOM 13566 O O . PRO H 1 129 ? 6.009 33.576 69.887 1.00 18.29 128 PRO H O 1
ATOM 13570 N N . ASN H 1 130 ? 5.041 35.470 69.161 1.00 17.42 129 ASN H N 1
ATOM 13571 C CA . ASN H 1 130 ? 3.700 35.015 69.488 1.00 20.54 129 ASN H CA 1
ATOM 13572 C C . ASN H 1 130 ? 2.975 34.496 68.249 1.00 20.14 129 ASN H C 1
ATOM 13573 O O . ASN H 1 130 ? 1.762 34.267 68.273 1.00 20.01 129 ASN H O 1
ATOM 13578 N N . GLY H 1 131 ? 3.730 34.312 67.169 1.00 19.04 130 GLY H N 1
ATOM 13579 C CA . GLY H 1 131 ? 3.161 33.805 65.933 1.00 15.77 130 GLY H CA 1
ATOM 13580 C C . GLY H 1 131 ? 2.974 32.300 66.018 1.00 16.92 130 GLY H C 1
ATOM 13581 O O . GLY H 1 131 ? 3.533 31.659 66.911 1.00 17.24 130 GLY H O 1
ATOM 13582 N N . PRO H 1 132 ? 2.209 31.698 65.094 1.00 16.16 131 PRO H N 1
ATOM 13583 C CA . PRO H 1 132 ? 1.977 30.249 65.118 1.00 17.17 131 PRO H CA 1
ATOM 13584 C C . PRO H 1 132 ? 3.213 29.362 64.980 1.00 15.84 131 PRO H C 1
ATOM 13585 O O . PRO H 1 132 ? 3.225 28.233 65.475 1.00 15.98 131 PRO H O 1
ATOM 13589 N N . VAL H 1 133 ? 4.252 29.862 64.321 1.00 14.21 132 VAL H N 1
ATOM 13590 C CA . VAL H 1 133 ? 5.461 29.068 64.150 1.00 13.76 132 VAL H CA 1
ATOM 13591 C C . VAL H 1 133 ? 6.228 28.959 65.467 1.00 13.79 132 VAL H C 1
ATOM 13592 O O . VAL H 1 133 ? 6.535 27.854 65.928 1.00 14.08 132 VAL H O 1
ATOM 13604 N N . GLN H 1 135 ? 5.121 29.589 68.373 1.00 18.54 134 GLN H N 1
ATOM 13605 C CA . GLN H 1 135 ? 4.244 29.058 69.417 1.00 18.85 134 GLN H CA 1
ATOM 13606 C C . GLN H 1 135 ? 3.906 27.589 69.176 1.00 18.02 134 GLN H C 1
ATOM 13607 O O . GLN H 1 135 ? 3.170 26.975 69.952 1.00 17.48 134 GLN H O 1
ATOM 13613 N N . LYS H 1 136 ? 4.450 27.034 68.099 1.00 16.74 135 LYS H N 1
ATOM 13614 C CA . LYS H 1 136 ? 4.225 25.638 67.741 1.00 19.24 135 LYS H CA 1
ATOM 13615 C C . LYS H 1 136 ? 2.735 25.325 67.615 1.00 19.60 135 LYS H C 1
ATOM 13616 O O . LYS H 1 136 ? 2.257 24.311 68.126 1.00 19.51 135 LYS H O 1
ATOM 13622 N N . LYS H 1 137 ? 2.010 26.197 66.918 1.00 19.01 136 LYS H N 1
ATOM 13623 C CA . LYS H 1 137 ? 0.575 26.026 66.717 1.00 21.01 136 LYS H CA 1
ATOM 13624 C C . LYS H 1 137 ? 0.228 25.558 65.303 1.00 20.09 136 LYS H C 1
ATOM 13625 O O . LYS H 1 137 ? -0.937 25.311 64.996 1.00 21.51 136 LYS H O 1
ATOM 13631 N N . THR H 1 138 ? 1.228 25.445 64.439 1.00 17.10 137 THR H N 1
ATOM 13632 C CA . THR H 1 138 ? 0.976 25.012 63.072 1.00 16.77 137 THR H CA 1
ATOM 13633 C C . THR H 1 138 ? 0.782 23.498 63.012 1.00 15.69 137 THR H C 1
ATOM 13634 O O . THR H 1 138 ? 1.317 22.764 63.844 1.00 15.60 137 THR H O 1
ATOM 13638 N N . GLN H 1 139 ? -0.003 23.037 62.042 1.00 13.62 138 GLN H N 1
ATOM 13639 C CA . GLN H 1 139 ? -0.280 21.613 61.899 1.00 15.91 138 GLN H CA 1
ATOM 13640 C C . GLN H 1 139 ? 0.042 21.074 60.508 1.00 16.42 138 GLN H C 1
ATOM 13641 O O . GLN H 1 139 ? -0.787 20.421 59.870 1.00 17.08 138 GLN H O 1
ATOM 13647 N N . GLY H 1 140 ? 1.249 21.356 60.037 1.00 14.11 139 GLY H N 1
ATOM 13648 C CA . GLY H 1 140 ? 1.657 20.864 58.737 1.00 11.93 139 GLY H CA 1
ATOM 13649 C C . GLY H 1 140 ? 1.265 21.731 57.560 1.00 11.47 139 GLY H C 1
ATOM 13650 O O . GLY H 1 140 ? 0.511 22.699 57.693 1.00 14.69 139 GLY H O 1
ATOM 13651 N N . TRP H 1 141 ? 1.778 21.355 56.395 1.00 11.27 140 TRP H N 1
ATOM 13652 C CA . TRP H 1 141 ? 1.537 22.084 55.161 1.00 11.63 140 TRP H CA 1
ATOM 13653 C C . TRP H 1 141 ? 0.420 21.520 54.299 1.00 11.81 140 TRP H C 1
ATOM 13654 O O . TRP H 1 141 ? 0.123 20.327 54.321 1.00 12.25 140 TRP H O 1
ATOM 13665 N N . GLU H 1 142 ? -0.188 22.410 53.528 1.00 9.21 141 GLU H N 1
ATOM 13666 C CA . GLU H 1 142 ? -1.209 22.023 52.585 1.00 11.24 141 GLU H CA 1
ATOM 13667 C C . GLU H 1 142 ? -0.348 21.614 51.382 1.00 10.35 141 GLU H C 1
ATOM 13668 O O . GLU H 1 142 ? 0.813 22.021 51.288 1.00 10.46 141 GLU H O 1
ATOM 13674 N N . PRO H 1 143 ? -0.875 20.779 50.473 1.00 10.36 142 PRO H N 1
ATOM 13675 C CA . PRO H 1 143 ? -0.042 20.414 49.321 1.00 11.95 142 PRO H CA 1
ATOM 13676 C C . PRO H 1 143 ? 0.187 21.701 48.521 1.00 12.01 142 PRO H C 1
ATOM 13677 O O . PRO H 1 143 ? -0.528 22.682 48.721 1.00 13.49 142 PRO H O 1
ATOM 13681 N N . CYS H 1 144 ? 1.173 21.718 47.629 1.00 11.33 143 CYS H N 1
ATOM 13682 C CA . CYS H 1 144 ? 1.435 22.937 46.878 1.00 11.91 143 CYS H CA 1
ATOM 13683 C C . CYS H 1 144 ? 1.776 22.700 45.417 1.00 11.55 143 CYS H C 1
ATOM 13684 O O . CYS H 1 144 ? 2.062 21.577 45.003 1.00 12.60 143 CYS H O 1
ATOM 13687 N N . CYS H 1 145 ? 1.745 23.776 44.641 1.00 11.79 144 CYS H N 1
ATOM 13688 C CA . CYS H 1 145 ? 2.054 23.701 43.224 1.00 11.64 144 CYS H CA 1
ATOM 13689 C C . CYS H 1 145 ? 3.174 24.671 42.891 1.00 12.21 144 CYS H C 1
ATOM 13690 O O . CYS H 1 145 ? 3.011 25.887 42.996 1.00 13.17 144 CYS H O 1
ATOM 13693 N N . GLU H 1 146 ? 4.312 24.118 42.492 1.00 11.01 145 GLU H N 1
ATOM 13694 C CA . GLU H 1 146 ? 5.474 24.915 42.150 1.00 13.18 145 GLU H CA 1
ATOM 13695 C C . GLU H 1 146 ? 5.515 25.230 40.662 1.00 12.40 145 GLU H C 1
ATOM 13696 O O . GLU H 1 146 ? 5.235 24.380 39.824 1.00 16.07 145 GLU H O 1
ATOM 13710 N N . ARG H 1 148 ? 7.796 26.137 37.563 1.00 13.12 147 ARG H N 1
ATOM 13711 C CA . ARG H 1 148 ? 9.186 25.954 37.150 1.00 13.82 147 ARG H CA 1
ATOM 13712 C C . ARG H 1 148 ? 9.461 26.524 35.760 1.00 14.46 147 ARG H C 1
ATOM 13713 O O . ARG H 1 148 ? 8.728 26.259 34.814 1.00 16.95 147 ARG H O 1
ATOM 13721 N N . TYR H 1 149 ? 10.526 27.312 35.648 1.00 14.57 148 TYR H N 1
ATOM 13722 C CA . TYR H 1 149 ? 10.874 27.946 34.381 1.00 16.66 148 TYR H CA 1
ATOM 13723 C C . TYR H 1 149 ? 12.369 28.226 34.307 1.00 15.95 148 TYR H C 1
ATOM 13724 O O . TYR H 1 149 ? 13.025 28.419 35.327 1.00 14.92 148 TYR H O 1
ATOM 13733 N N . THR H 1 150 ? 12.909 28.246 33.096 1.00 16.96 149 THR H N 1
ATOM 13734 C CA . THR H 1 150 ? 14.330 28.497 32.929 1.00 16.29 149 THR H CA 1
ATOM 13735 C C . THR H 1 150 ? 14.660 29.985 32.898 1.00 15.20 149 THR H C 1
ATOM 13736 O O . THR H 1 150 ? 13.827 30.818 32.537 1.00 15.94 149 THR H O 1
ATOM 13740 N N . ARG H 1 151 ? 15.880 30.306 33.311 1.00 13.03 150 ARG H N 1
ATOM 13741 C CA . ARG H 1 151 ? 16.380 31.673 33.302 1.00 13.11 150 ARG H CA 1
ATOM 13742 C C . ARG H 1 151 ? 17.887 31.616 33.494 1.00 15.10 150 ARG H C 1
ATOM 13743 O O . ARG H 1 151 ? 18.387 30.905 34.367 1.00 14.74 150 ARG H O 1
ATOM 13751 N N . ASP H 1 152 ? 18.611 32.347 32.653 1.00 14.60 151 ASP H N 1
ATOM 13752 C CA . ASP H 1 152 ? 20.065 32.390 32.732 1.00 16.20 151 ASP H CA 1
ATOM 13753 C C . ASP H 1 152 ? 20.724 31.014 32.664 1.00 15.96 151 ASP H C 1
ATOM 13754 O O . ASP H 1 152 ? 21.779 30.803 33.260 1.00 17.25 151 ASP H O 1
ATOM 13759 N N . GLY H 1 153 ? 20.101 30.083 31.951 1.00 14.66 152 GLY H N 1
ATOM 13760 C CA . GLY H 1 153 ? 20.681 28.757 31.809 1.00 17.15 152 GLY H CA 1
ATOM 13761 C C . GLY H 1 153 ? 20.486 27.801 32.972 1.00 18.61 152 GLY H C 1
ATOM 13762 O O . GLY H 1 153 ? 20.981 26.669 32.933 1.00 18.79 152 GLY H O 1
ATOM 13763 N N . VAL H 1 154 ? 19.787 28.251 34.011 1.00 16.53 153 VAL H N 1
ATOM 13764 C CA . VAL H 1 154 ? 19.514 27.403 35.167 1.00 16.56 153 VAL H CA 1
ATOM 13765 C C . VAL H 1 154 ? 18.004 27.297 35.340 1.00 16.89 153 VAL H C 1
ATOM 13766 O O . VAL H 1 154 ? 17.243 27.941 34.616 1.00 15.31 153 VAL H O 1
ATOM 13770 N N . LEU H 1 155 ? 17.563 26.481 36.289 1.00 16.69 154 LEU H N 1
ATOM 13771 C CA . LEU H 1 155 ? 16.133 26.306 36.503 1.00 13.55 154 LEU H CA 1
ATOM 13772 C C . LEU H 1 155 ? 15.644 27.066 37.725 1.00 15.10 154 LEU H C 1
ATOM 13773 O O . LEU H 1 155 ? 16.252 26.997 38.795 1.00 16.32 154 LEU H O 1
ATOM 13778 N N . CYS H 1 156 ? 14.540 27.788 37.553 1.00 13.18 155 CYS H N 1
ATOM 13779 C CA . CYS H 1 156 ? 13.947 28.567 38.634 1.00 13.55 155 CYS H CA 1
ATOM 13780 C C . CYS H 1 156 ? 12.623 27.979 39.074 1.00 12.75 155 CYS H C 1
ATOM 13781 O O . CYS H 1 156 ? 11.916 27.342 38.290 1.00 13.94 155 CYS H O 1
ATOM 13784 N N . GLY H 1 157 ? 12.295 28.208 40.338 1.00 11.59 156 GLY H N 1
ATOM 13785 C CA . GLY H 1 157 ? 11.044 27.729 40.875 1.00 10.82 156 GLY H CA 1
ATOM 13786 C C . GLY H 1 157 ? 10.469 28.778 41.803 1.00 12.39 156 GLY H C 1
ATOM 13787 O O . GLY H 1 157 ? 11.209 29.522 42.450 1.00 11.88 156 GLY H O 1
ATOM 13788 N N . GLN H 1 158 ? 9.146 28.864 41.835 1.00 11.16 157 GLN H N 1
ATOM 13789 C CA . GLN H 1 158 ? 8.451 29.794 42.711 1.00 10.43 157 GLN H CA 1
ATOM 13790 C C . GLN H 1 158 ? 7.199 29.082 43.170 1.00 10.14 157 GLN H C 1
ATOM 13791 O O . GLN H 1 158 ? 6.503 28.452 42.370 1.00 10.30 157 GLN H O 1
ATOM 13797 N N . THR H 1 159 ? 6.917 29.179 44.462 1.00 8.58 158 THR H N 1
ATOM 13798 C CA . THR H 1 159 ? 5.758 28.505 45.012 1.00 11.62 158 THR H CA 1
ATOM 13799 C C . THR H 1 159 ? 5.134 29.306 46.137 1.00 11.37 158 THR H C 1
ATOM 13800 O O . THR H 1 159 ? 5.814 30.061 46.832 1.00 13.84 158 THR H O 1
ATOM 13804 N N . LEU H 1 160 ? 3.826 29.144 46.292 1.00 11.53 159 LEU H N 1
ATOM 13805 C CA . LEU H 1 160 ? 3.097 29.769 47.381 1.00 8.09 159 LEU H CA 1
ATOM 13806 C C . LEU H 1 160 ? 2.670 28.567 48.209 1.00 10.06 159 LEU H C 1
ATOM 13807 O O . LEU H 1 160 ? 2.153 27.588 47.666 1.00 10.48 159 LEU H O 1
ATOM 13820 N N . ALA H 1 162 ? 1.015 27.121 52.217 1.00 9.90 161 ALA H N 1
ATOM 13821 C CA . ALA H 1 162 ? 0.165 27.507 53.329 1.00 11.75 161 ALA H CA 1
ATOM 13822 C C . ALA H 1 162 ? 0.243 26.521 54.486 1.00 12.68 161 ALA H C 1
ATOM 13823 O O . ALA H 1 162 ? 0.035 25.317 54.310 1.00 13.38 161 ALA H O 1
ATOM 13825 N N . LEU H 1 163 ? 0.560 27.047 55.663 1.00 12.71 162 LEU H N 1
ATOM 13826 C CA . LEU H 1 163 ? 0.636 26.249 56.878 1.00 14.70 162 LEU H CA 1
ATOM 13827 C C . LEU H 1 163 ? -0.750 26.210 57.508 1.00 14.76 162 LEU H C 1
ATOM 13828 O O . LEU H 1 163 ? -1.428 27.233 57.592 1.00 16.04 162 LEU H O 1
ATOM 13833 N N . LYS H 1 164 ? -1.175 25.029 57.936 1.00 13.76 163 LYS H N 1
ATOM 13834 C CA . LYS H 1 164 ? -2.474 24.876 58.575 1.00 17.66 163 LYS H CA 1
ATOM 13835 C C . LYS H 1 164 ? -2.335 25.257 60.048 1.00 22.14 163 LYS H C 1
ATOM 13836 O O . LYS H 1 164 ? -1.407 24.819 60.725 1.00 21.21 163 LYS H O 1
ATOM 13842 N N . CYS H 1 165 ? -3.247 26.092 60.534 1.00 26.07 164 CYS H N 1
ATOM 13843 C CA . CYS H 1 165 ? -3.220 26.522 61.925 1.00 32.72 164 CYS H CA 1
ATOM 13844 C C . CYS H 1 165 ? -4.424 25.929 62.651 1.00 35.76 164 CYS H C 1
ATOM 13845 O O . CYS H 1 165 ? -5.409 25.535 62.021 1.00 35.73 164 CYS H O 1
ATOM 13848 N N . ALA H 1 166 ? -4.338 25.858 63.975 1.00 40.95 165 ALA H N 1
ATOM 13849 C CA . ALA H 1 166 ? -5.419 25.308 64.786 1.00 43.19 165 ALA H CA 1
ATOM 13850 C C . ALA H 1 166 ? -6.755 25.995 64.499 1.00 44.06 165 ALA H C 1
ATOM 13851 O O . ALA H 1 166 ? -7.763 25.331 64.256 1.00 44.34 165 ALA H O 1
ATOM 13853 N N . ASP H 1 167 ? -6.749 27.325 64.521 1.00 44.98 166 ASP H N 1
ATOM 13854 C CA . ASP H 1 167 ? -7.953 28.121 64.280 1.00 44.54 166 ASP H CA 1
ATOM 13855 C C . ASP H 1 167 ? -8.684 27.792 62.984 1.00 42.51 166 ASP H C 1
ATOM 13856 O O . ASP H 1 167 ? -9.800 28.262 62.763 1.00 41.90 166 ASP H O 1
ATOM 13861 N N . GLY H 1 168 ? -8.063 26.987 62.129 1.00 38.95 167 GLY H N 1
ATOM 13862 C CA . GLY H 1 168 ? -8.684 26.655 60.859 1.00 33.14 167 GLY H CA 1
ATOM 13863 C C . GLY H 1 168 ? -8.129 27.610 59.816 1.00 29.98 167 GLY H C 1
ATOM 13864 O O . GLY H 1 168 ? -8.402 27.494 58.621 1.00 29.64 167 GLY H O 1
ATOM 13865 N N . ASN H 1 169 ? -7.345 28.570 60.293 1.00 25.56 168 ASN H N 1
ATOM 13866 C CA . ASN H 1 169 ? -6.715 29.556 59.427 1.00 22.45 168 ASN H CA 1
ATOM 13867 C C . ASN H 1 169 ? -5.467 28.966 58.793 1.00 18.02 168 ASN H C 1
ATOM 13868 O O . ASN H 1 169 ? -5.079 27.832 59.088 1.00 15.88 168 ASN H O 1
ATOM 13873 N N . HIS H 1 170 ? -4.849 29.745 57.913 1.00 13.94 169 HIS H N 1
ATOM 13874 C CA . HIS H 1 170 ? -3.624 29.339 57.239 1.00 12.46 169 HIS H CA 1
ATOM 13875 C C . HIS H 1 170 ? -2.639 30.496 57.332 1.00 12.49 169 HIS H C 1
ATOM 13876 O O . HIS H 1 170 ? -3.043 31.655 57.414 1.00 15.84 169 HIS H O 1
ATOM 13883 N N . LEU H 1 171 ? -1.352 30.167 57.346 1.00 10.46 170 LEU H N 1
ATOM 13884 C CA . LEU H 1 171 ? -0.284 31.166 57.374 1.00 10.60 170 LEU H CA 1
ATOM 13885 C C . LEU H 1 171 ? 0.424 30.905 56.054 1.00 11.89 170 LEU H C 1
ATOM 13886 O O . LEU H 1 171 ? 0.965 29.825 55.850 1.00 13.11 170 LEU H O 1
ATOM 13891 N N . THR H 1 172 ? 0.424 31.886 55.157 1.00 10.35 171 THR H N 1
ATOM 13892 C CA . THR H 1 172 ? 1.027 31.675 53.848 1.00 9.78 171 THR H CA 1
ATOM 13893 C C . THR H 1 172 ? 2.441 32.200 53.690 1.00 9.49 171 THR H C 1
ATOM 13894 O O . THR H 1 172 ? 2.891 33.067 54.439 1.00 9.86 171 THR H O 1
ATOM 13898 N N . CYS H 1 173 ? 3.140 31.654 52.703 1.00 7.67 172 CYS H N 1
ATOM 13899 C CA . CYS H 1 173 ? 4.496 32.085 52.420 1.00 8.17 172 CYS H CA 1
ATOM 13900 C C . CYS H 1 173 ? 4.779 31.906 50.932 1.00 9.41 172 CYS H C 1
ATOM 13901 O O . CYS H 1 173 ? 4.015 31.258 50.214 1.00 9.80 172 CYS H O 1
ATOM 13904 N N . HIS H 1 174 ? 5.885 32.487 50.486 1.00 9.42 173 HIS H N 1
ATOM 13905 C CA . HIS H 1 174 ? 6.285 32.488 49.080 1.00 9.26 173 HIS H CA 1
ATOM 13906 C C . HIS H 1 174 ? 7.715 31.956 48.995 1.00 11.12 173 HIS H C 1
ATOM 13907 O O . HIS H 1 174 ? 8.602 32.461 49.679 1.00 10.44 173 HIS H O 1
ATOM 13914 N N . LEU H 1 175 ? 7.924 30.918 48.187 1.00 10.49 174 LEU H N 1
ATOM 13915 C CA . LEU H 1 175 ? 9.254 30.335 48.015 1.00 11.06 174 LEU H CA 1
ATOM 13916 C C . LEU H 1 175 ? 9.824 30.767 46.670 1.00 8.94 174 LEU H C 1
ATOM 13917 O O . LEU H 1 175 ? 9.133 30.726 45.653 1.00 10.92 174 LEU H O 1
ATOM 13922 N N . ARG H 1 176 ? 11.081 31.196 46.674 1.00 10.47 175 ARG H N 1
ATOM 13923 C CA . ARG H 1 176 ? 11.746 31.636 45.450 1.00 8.81 175 ARG H CA 1
ATOM 13924 C C . ARG H 1 176 ? 13.038 30.837 45.398 1.00 9.22 175 ARG H C 1
ATOM 13925 O O . ARG H 1 176 ? 13.940 31.051 46.201 1.00 10.40 175 ARG H O 1
ATOM 13933 N N . THR H 1 177 ? 13.116 29.911 44.449 1.00 10.17 176 THR H N 1
ATOM 13934 C CA . THR H 1 177 ? 14.263 29.019 44.352 1.00 10.89 176 THR H CA 1
ATOM 13935 C C . THR H 1 177 ? 15.033 29.049 43.039 1.00 11.10 176 THR H C 1
ATOM 13936 O O . THR H 1 177 ? 14.471 29.306 41.982 1.00 12.43 176 THR H O 1
ATOM 13940 N N . THR H 1 178 ? 16.330 28.771 43.133 1.00 12.62 177 THR H N 1
ATOM 13941 C CA . THR H 1 178 ? 17.190 28.659 41.962 1.00 11.18 177 THR H CA 1
ATOM 13942 C C . THR H 1 178 ? 17.873 27.298 42.087 1.00 11.74 177 THR H C 1
ATOM 13943 O O . THR H 1 178 ? 18.539 27.026 43.090 1.00 12.46 177 THR H O 1
ATOM 13947 N N . TYR H 1 179 ? 17.683 26.438 41.091 1.00 10.44 178 TYR H N 1
ATOM 13948 C CA . TYR H 1 179 ? 18.313 25.118 41.089 1.00 12.15 178 TYR H CA 1
ATOM 13949 C C . TYR H 1 179 ? 19.515 25.224 40.163 1.00 13.22 178 TYR H C 1
ATOM 13950 O O . TYR H 1 179 ? 19.383 25.708 39.039 1.00 13.93 178 TYR H O 1
ATOM 13959 N N . ARG H 1 180 ? 20.674 24.762 40.632 1.00 12.88 179 ARG H N 1
ATOM 13960 C CA . ARG H 1 180 ? 21.910 24.858 39.857 1.00 13.80 179 ARG H CA 1
ATOM 13961 C C . ARG H 1 180 ? 22.608 23.526 39.619 1.00 10.97 179 ARG H C 1
ATOM 13962 O O . ARG H 1 180 ? 23.248 22.990 40.520 1.00 12.44 179 ARG H O 1
ATOM 13970 N N . SER H 1 181 ? 22.497 23.007 38.404 1.00 12.64 180 SER H N 1
ATOM 13971 C CA . SER H 1 181 ? 23.142 21.745 38.052 1.00 14.39 180 SER H CA 1
ATOM 13972 C C . SER H 1 181 ? 24.652 21.939 38.011 1.00 15.75 180 SER H C 1
ATOM 13973 O O . SER H 1 181 ? 25.131 22.993 37.595 1.00 15.65 180 SER H O 1
ATOM 13976 N N . LYS H 1 182 ? 25.394 20.925 38.450 1.00 15.85 181 LYS H N 1
ATOM 13977 C CA . LYS H 1 182 ? 26.852 20.976 38.437 1.00 19.50 181 LYS H CA 1
ATOM 13978 C C . LYS H 1 182 ? 27.363 20.377 37.135 1.00 21.97 181 LYS H C 1
ATOM 13979 O O . LYS H 1 182 ? 28.569 20.302 36.903 1.00 23.35 181 LYS H O 1
ATOM 13985 N N . LYS H 1 183 ? 26.430 19.952 36.291 1.00 20.45 182 LYS H N 1
ATOM 13986 C CA . LYS H 1 183 ? 26.755 19.349 35.004 1.00 24.95 182 LYS H CA 1
ATOM 13987 C C . LYS H 1 183 ? 26.882 20.426 33.930 1.00 25.37 182 LYS H C 1
ATOM 13988 O O . LYS H 1 183 ? 26.289 21.499 34.044 1.00 24.67 182 LYS H O 1
ATOM 13994 N N . ALA H 1 184 ? 27.662 20.136 32.892 1.00 25.76 183 ALA H N 1
ATOM 13995 C CA . ALA H 1 184 ? 27.870 21.082 31.799 1.00 26.75 183 ALA H CA 1
ATOM 13996 C C . ALA H 1 184 ? 26.568 21.365 31.058 1.00 24.03 183 ALA H C 1
ATOM 13997 O O . ALA H 1 184 ? 25.754 20.467 30.848 1.00 24.96 183 ALA H O 1
ATOM 13999 N N . ALA H 1 185 ? 26.383 22.619 30.657 1.00 25.19 184 ALA H N 1
ATOM 14000 C CA . ALA H 1 185 ? 25.180 23.030 29.943 1.00 26.75 184 ALA H CA 1
ATOM 14001 C C . ALA H 1 185 ? 25.002 22.229 28.661 1.00 26.10 184 ALA H C 1
ATOM 14002 O O . ALA H 1 185 ? 23.880 21.905 28.268 1.00 24.28 184 ALA H O 1
ATOM 14004 N N . LYS H 1 186 ? 26.121 21.909 28.018 1.00 26.12 185 LYS H N 1
ATOM 14005 C CA . LYS H 1 186 ? 26.123 21.153 26.770 1.00 27.29 185 LYS H CA 1
ATOM 14006 C C . LYS H 1 186 ? 25.484 19.776 26.946 1.00 25.43 185 LYS H C 1
ATOM 14007 O O . LYS H 1 186 ? 24.944 19.202 25.999 1.00 25.88 185 LYS H O 1
ATOM 14013 N N . ALA H 1 187 ? 25.541 19.252 28.166 1.00 23.82 186 ALA H N 1
ATOM 14014 C CA . ALA H 1 187 ? 24.990 17.933 28.458 1.00 23.71 186 ALA H CA 1
ATOM 14015 C C . ALA H 1 187 ? 23.626 17.966 29.143 1.00 24.21 186 ALA H C 1
ATOM 14016 O O . ALA H 1 187 ? 23.192 16.962 29.707 1.00 25.56 186 ALA H O 1
ATOM 14018 N N . LEU H 1 188 ? 22.947 19.108 29.083 1.00 23.47 187 LEU H N 1
ATOM 14019 C CA . LEU H 1 188 ? 21.639 19.243 29.722 1.00 21.91 187 LEU H CA 1
ATOM 14020 C C . LEU H 1 188 ? 20.544 19.759 28.794 1.00 23.08 187 LEU H C 1
ATOM 14021 O O . LEU H 1 188 ? 20.708 20.791 28.143 1.00 24.94 187 LEU H O 1
ATOM 14026 N N . GLN H 1 189 ? 19.428 19.040 28.736 1.00 19.79 188 GLN H N 1
ATOM 14027 C CA . GLN H 1 189 ? 18.296 19.470 27.925 1.00 19.75 188 GLN H CA 1
ATOM 14028 C C . GLN H 1 189 ? 17.390 20.227 28.896 1.00 19.04 188 GLN H C 1
ATOM 14029 O O . GLN H 1 189 ? 16.828 19.632 29.814 1.00 18.81 188 GLN H O 1
ATOM 14039 N N . PRO H 1 191 ? 14.141 22.147 30.405 1.00 16.44 190 PRO H N 1
ATOM 14040 C CA . PRO H 1 191 ? 12.725 22.062 30.264 1.00 16.95 190 PRO H CA 1
ATOM 14041 C C . PRO H 1 191 ? 11.946 23.297 29.951 1.00 17.13 190 PRO H C 1
ATOM 14042 O O . PRO H 1 191 ? 12.414 24.393 30.258 1.00 17.08 190 PRO H O 1
ATOM 14046 N N . PRO H 1 192 ? 10.776 23.184 29.298 1.00 17.13 191 PRO H N 1
ATOM 14047 C CA . PRO H 1 192 ? 9.913 24.312 29.125 1.00 16.82 191 PRO H CA 1
ATOM 14048 C C . PRO H 1 192 ? 9.244 24.664 30.401 1.00 18.64 191 PRO H C 1
ATOM 14049 O O . PRO H 1 192 ? 9.394 23.917 31.373 1.00 15.97 191 PRO H O 1
ATOM 14053 N N . PHE H 1 193 ? 8.470 25.740 30.431 1.00 17.33 192 PHE H N 1
ATOM 14054 C CA . PHE H 1 193 ? 7.715 26.111 31.623 1.00 15.86 192 PHE H CA 1
ATOM 14055 C C . PHE H 1 193 ? 6.816 24.946 32.026 1.00 14.08 192 PHE H C 1
ATOM 14056 O O . PHE H 1 193 ? 6.172 24.334 31.175 1.00 14.49 192 PHE H O 1
ATOM 14064 N N . HIS H 1 194 ? 6.777 24.634 33.318 1.00 14.61 193 HIS H N 1
ATOM 14065 C CA . HIS H 1 194 ? 5.926 23.556 33.808 1.00 12.47 193 HIS H CA 1
ATOM 14066 C C . HIS H 1 194 ? 5.672 23.674 35.309 1.00 12.81 193 HIS H C 1
ATOM 14067 O O . HIS H 1 194 ? 6.105 24.632 35.946 1.00 12.51 193 HIS H O 1
ATOM 14074 N N . PHE H 1 195 ? 4.955 22.701 35.860 1.00 12.86 194 PHE H N 1
ATOM 14075 C CA . PHE H 1 195 ? 4.622 22.703 37.282 1.00 13.42 194 PHE H CA 1
ATOM 14076 C C . PHE H 1 195 ? 5.085 21.428 37.972 1.00 13.58 194 PHE H C 1
ATOM 14077 O O . PHE H 1 195 ? 5.365 20.419 37.330 1.00 15.17 194 PHE H O 1
ATOM 14085 N N . SER H 1 196 ? 5.158 21.491 39.296 1.00 15.21 195 SER H N 1
ATOM 14086 C CA . SER H 1 196 ? 5.507 20.329 40.093 1.00 13.91 195 SER H CA 1
ATOM 14087 C C . SER H 1 196 ? 4.647 20.381 41.347 1.00 14.64 195 SER H C 1
ATOM 14088 O O . SER H 1 196 ? 4.700 21.357 42.100 1.00 13.41 195 SER H O 1
ATOM 14091 N N . ASP H 1 197 ? 3.825 19.353 41.545 1.00 13.32 196 ASP H N 1
ATOM 14092 C CA . ASP H 1 197 ? 2.981 19.275 42.732 1.00 12.70 196 ASP H CA 1
ATOM 14093 C C . ASP H 1 197 ? 3.814 18.583 43.803 1.00 13.51 196 ASP H C 1
ATOM 14094 O O . ASP H 1 197 ? 4.567 17.655 43.502 1.00 12.70 196 ASP H O 1
ATOM 14099 N N . HIS H 1 198 ? 3.682 19.042 45.042 1.00 11.80 197 HIS H N 1
ATOM 14100 C CA . HIS H 1 198 ? 4.412 18.463 46.168 1.00 10.95 197 HIS H CA 1
ATOM 14101 C C . HIS H 1 198 ? 3.469 18.327 47.357 1.00 12.29 197 HIS H C 1
ATOM 14102 O O . HIS H 1 198 ? 2.653 19.215 47.615 1.00 12.62 197 HIS H O 1
ATOM 14109 N N . ARG H 1 199 ? 3.583 17.224 48.087 1.00 12.36 198 ARG H N 1
ATOM 14110 C CA . ARG H 1 199 ? 2.767 17.039 49.277 1.00 12.11 198 ARG H CA 1
ATOM 14111 C C . ARG H 1 199 ? 3.606 16.452 50.406 1.00 12.65 198 ARG H C 1
ATOM 14112 O O . ARG H 1 199 ? 3.657 15.233 50.585 1.00 12.16 198 ARG H O 1
ATOM 14120 N N . PRO H 1 200 ? 4.335 17.298 51.122 1.00 13.46 199 PRO H N 1
ATOM 14121 C CA . PRO H 1 200 ? 5.127 16.861 52.284 1.00 13.28 199 PRO H CA 1
ATOM 14122 C C . PRO H 1 200 ? 4.233 16.706 53.514 1.00 12.89 199 PRO H C 1
ATOM 14123 O O . PRO H 1 200 ? 3.443 17.597 53.833 1.00 13.77 199 PRO H O 1
ATOM 14127 N N . GLU H 1 201 ? 4.345 15.569 54.193 1.00 11.69 200 GLU H N 1
ATOM 14128 C CA . GLU H 1 201 ? 3.520 15.312 55.370 1.00 11.21 200 GLU H CA 1
ATOM 14129 C C . GLU H 1 201 ? 4.299 14.625 56.485 1.00 12.83 200 GLU H C 1
ATOM 14130 O O . GLU H 1 201 ? 5.047 13.684 56.235 1.00 13.24 200 GLU H O 1
ATOM 14136 N N . ILE H 1 202 ? 4.117 15.098 57.714 1.00 12.58 201 ILE H N 1
ATOM 14137 C CA . ILE H 1 202 ? 4.765 14.474 58.863 1.00 13.21 201 ILE H CA 1
ATOM 14138 C C . ILE H 1 202 ? 3.733 13.456 59.338 1.00 12.74 201 ILE H C 1
ATOM 14139 O O . ILE H 1 202 ? 2.661 13.829 59.816 1.00 13.57 201 ILE H O 1
ATOM 14144 N N . VAL H 1 203 ? 4.047 12.174 59.191 1.00 12.44 202 VAL H N 1
ATOM 14145 C CA . VAL H 1 203 ? 3.109 11.126 59.572 1.00 14.86 202 VAL H CA 1
ATOM 14146 C C . VAL H 1 203 ? 3.289 10.626 60.997 1.00 15.27 202 VAL H C 1
ATOM 14147 O O . VAL H 1 203 ? 2.443 9.898 61.512 1.00 15.78 202 VAL H O 1
ATOM 14151 N N . LYS H 1 204 ? 4.391 11.015 61.630 1.00 14.65 203 LYS H N 1
ATOM 14152 C CA . LYS H 1 204 ? 4.649 10.621 63.010 1.00 16.45 203 LYS H CA 1
ATOM 14153 C C . LYS H 1 204 ? 5.729 11.480 63.648 1.00 15.27 203 LYS H C 1
ATOM 14154 O O . LYS H 1 204 ? 6.735 11.803 63.019 1.00 16.12 203 LYS H O 1
ATOM 14160 N N . VAL H 1 205 ? 5.499 11.856 64.901 1.00 14.28 204 VAL H N 1
ATOM 14161 C CA . VAL H 1 205 ? 6.460 12.644 65.666 1.00 14.25 204 VAL H CA 1
ATOM 14162 C C . VAL H 1 205 ? 6.768 11.820 66.906 1.00 15.85 204 VAL H C 1
ATOM 14163 O O . VAL H 1 205 ? 5.851 11.351 67.586 1.00 17.48 204 VAL H O 1
ATOM 14167 N N . SER H 1 206 ? 8.048 11.626 67.197 1.00 16.76 205 SER H N 1
ATOM 14168 C CA . SER H 1 206 ? 8.425 10.846 68.366 1.00 18.13 205 SER H CA 1
ATOM 14169 C C . SER H 1 206 ? 9.698 11.354 69.020 1.00 18.62 205 SER H C 1
ATOM 14170 O O . SER H 1 206 ? 10.215 12.415 68.664 1.00 16.86 205 SER H O 1
ATOM 14173 N N . GLU H 1 207 ? 10.193 10.589 69.985 1.00 16.94 206 GLU H N 1
ATOM 14174 C CA . GLU H 1 207 ? 11.401 10.952 70.712 1.00 15.30 206 GLU H CA 1
ATOM 14175 C C . GLU H 1 207 ? 11.302 12.352 71.314 1.00 14.50 206 GLU H C 1
ATOM 14176 O O . GLU H 1 207 ? 12.194 13.186 71.162 1.00 15.94 206 GLU H O 1
ATOM 14182 N N . ASN H 1 208 ? 10.200 12.582 72.022 1.00 15.79 207 ASN H N 1
ATOM 14183 C CA . ASN H 1 208 ? 9.925 13.849 72.690 1.00 18.70 207 ASN H CA 1
ATOM 14184 C C . ASN H 1 208 ? 10.001 15.052 71.754 1.00 18.72 207 ASN H C 1
ATOM 14185 O O . ASN H 1 208 ? 10.639 16.057 72.068 1.00 21.61 207 ASN H O 1
ATOM 14190 N N . GLY H 1 209 ? 9.339 14.939 70.605 1.00 18.09 208 GLY H N 1
ATOM 14191 C CA . GLY H 1 209 ? 9.328 16.025 69.635 1.00 15.86 208 GLY H CA 1
ATOM 14192 C C . GLY H 1 209 ? 10.657 16.300 68.957 1.00 15.66 208 GLY H C 1
ATOM 14193 O O . GLY H 1 209 ? 10.943 17.438 68.591 1.00 17.63 208 GLY H O 1
ATOM 14194 N N . THR H 1 210 ? 11.482 15.274 68.785 1.00 15.74 209 THR H N 1
ATOM 14195 C CA . THR H 1 210 ? 12.771 15.472 68.138 1.00 15.67 209 THR H CA 1
ATOM 14196 C C . THR H 1 210 ? 12.981 14.562 66.937 1.00 14.75 209 THR H C 1
ATOM 14197 O O . THR H 1 210 ? 13.980 14.685 66.231 1.00 17.01 209 THR H O 1
ATOM 14201 N N . LEU H 1 211 ? 12.050 13.643 66.702 1.00 15.49 210 LEU H N 1
ATOM 14202 C CA . LEU H 1 211 ? 12.167 12.743 65.557 1.00 14.90 210 LEU H CA 1
ATOM 14203 C C . LEU H 1 211 ? 10.916 12.861 64.697 1.00 15.69 210 LEU H C 1
ATOM 14204 O O . LEU H 1 211 ? 9.803 12.639 65.170 1.00 16.48 210 LEU H O 1
ATOM 14209 N N . PHE H 1 212 ? 11.106 13.209 63.429 1.00 13.56 211 PHE H N 1
ATOM 14210 C CA . PHE H 1 212 ? 9.983 13.377 62.520 1.00 13.36 211 PHE H CA 1
ATOM 14211 C C . PHE H 1 212 ? 10.012 12.438 61.326 1.00 14.04 211 PHE H C 1
ATOM 14212 O O . PHE H 1 212 ? 10.967 12.430 60.546 1.00 15.82 211 PHE H O 1
ATOM 14220 N N . GLU H 1 213 ? 8.968 11.621 61.202 1.00 14.85 212 GLU H N 1
ATOM 14221 C CA . GLU H 1 213 ? 8.851 10.701 60.081 1.00 14.65 212 GLU H CA 1
ATOM 14222 C C . GLU H 1 213 ? 8.104 11.513 59.034 1.00 15.28 212 GLU H C 1
ATOM 14223 O O . GLU H 1 213 ? 6.918 11.809 59.192 1.00 16.02 212 GLU H O 1
ATOM 14229 N N . GLN H 1 214 ? 8.804 11.875 57.968 1.00 14.98 213 GLN H N 1
ATOM 14230 C CA . GLN H 1 214 ? 8.219 12.712 56.933 1.00 15.29 213 GLN H CA 1
ATOM 14231 C C . GLN H 1 214 ? 8.156 12.037 55.572 1.00 14.49 213 GLN H C 1
ATOM 14232 O O . GLN H 1 214 ? 9.142 11.487 55.083 1.00 17.94 213 GLN H O 1
ATOM 14238 N N . HIS H 1 215 ? 6.977 12.078 54.966 1.00 14.35 214 HIS H N 1
ATOM 14239 C CA . HIS H 1 215 ? 6.773 11.480 53.660 1.00 14.82 214 HIS H CA 1
ATOM 14240 C C . HIS H 1 215 ? 6.502 12.588 52.659 1.00 15.71 214 HIS H C 1
ATOM 14241 O O . HIS H 1 215 ? 6.091 13.687 53.029 1.00 15.55 214 HIS H O 1
ATOM 14248 N N . GLU H 1 216 ? 6.742 12.301 51.389 1.00 15.07 215 GLU H N 1
ATOM 14249 C CA . GLU H 1 216 ? 6.485 13.282 50.355 1.00 15.62 215 GLU H CA 1
ATOM 14250 C C . GLU H 1 216 ? 6.295 12.622 49.001 1.00 16.07 215 GLU H C 1
ATOM 14251 O O . GLU H 1 216 ? 6.879 11.574 48.711 1.00 13.39 215 GLU H O 1
ATOM 14257 N N . SER H 1 217 ? 5.440 13.235 48.193 1.00 15.61 216 SER H N 1
ATOM 14258 C CA . SER H 1 217 ? 5.161 12.780 46.839 1.00 15.08 216 SER H CA 1
ATOM 14259 C C . SER H 1 217 ? 5.274 14.039 45.988 1.00 14.97 216 SER H C 1
ATOM 14260 O O . SER H 1 217 ? 4.820 15.108 46.403 1.00 14.97 216 SER H O 1
ATOM 14263 N N . SER H 1 218 ? 5.897 13.914 44.820 1.00 14.67 217 SER H N 1
ATOM 14264 C CA . SER H 1 218 ? 6.073 15.039 43.903 1.00 14.75 217 SER H CA 1
ATOM 14265 C C . SER H 1 218 ? 5.833 14.566 42.470 1.00 14.03 217 SER H C 1
ATOM 14266 O O . SER H 1 218 ? 6.267 13.478 42.090 1.00 13.73 217 SER H O 1
ATOM 14269 N N . VAL H 1 219 ? 5.142 15.391 41.688 1.00 11.93 218 VAL H N 1
ATOM 14270 C CA . VAL H 1 219 ? 4.842 15.083 40.291 1.00 11.65 218 VAL H CA 1
ATOM 14271 C C . VAL H 1 219 ? 4.992 16.335 39.427 1.00 12.65 218 VAL H C 1
ATOM 14272 O O . VAL H 1 219 ? 4.348 17.354 39.684 1.00 12.76 218 VAL H O 1
ATOM 14276 N N . ALA H 1 220 ? 5.847 16.254 38.410 1.00 12.46 219 ALA H N 1
ATOM 14277 C CA . ALA H 1 220 ? 6.063 17.367 37.495 1.00 12.29 219 ALA H CA 1
ATOM 14278 C C . ALA H 1 220 ? 5.111 17.127 36.328 1.00 14.65 219 ALA H C 1
ATOM 14279 O O . ALA H 1 220 ? 4.996 16.001 35.832 1.00 14.82 219 ALA H O 1
ATOM 14281 N N . ARG H 1 221 ? 4.445 18.188 35.882 1.00 14.06 220 ARG H N 1
ATOM 14282 C CA . ARG H 1 221 ? 3.447 18.068 34.821 1.00 14.48 220 ARG H CA 1
ATOM 14283 C C . ARG H 1 221 ? 3.125 19.421 34.197 1.00 14.95 220 ARG H C 1
ATOM 14284 O O . ARG H 1 221 ? 3.625 20.462 34.627 1.00 12.34 220 ARG H O 1
ATOM 14292 N N . TYR H 1 222 ? 2.264 19.385 33.184 1.00 17.31 221 TYR H N 1
ATOM 14293 C CA . TYR H 1 222 ? 1.780 20.598 32.533 1.00 17.97 221 TYR H CA 1
ATOM 14294 C C . TYR H 1 222 ? 0.390 20.770 33.141 1.00 18.43 221 TYR H C 1
ATOM 14295 O O . TYR H 1 222 ? -0.028 19.949 33.962 1.00 18.89 221 TYR H O 1
ATOM 14304 N N . CYS H 1 223 ? -0.325 21.825 32.759 1.00 18.21 222 CYS H N 1
ATOM 14305 C CA . CYS H 1 223 ? -1.678 22.026 33.271 1.00 21.09 222 CYS H CA 1
ATOM 14306 C C . CYS H 1 223 ? -2.550 21.031 32.511 1.00 24.42 222 CYS H C 1
ATOM 14307 O O . CYS H 1 223 ? -2.680 21.123 31.291 1.00 26.61 222 CYS H O 1
ATOM 14310 N N . GLN H 1 224 ? -3.147 20.085 33.227 1.00 24.19 223 GLN H N 1
ATOM 14311 C CA . GLN H 1 224 ? -3.968 19.064 32.587 1.00 27.90 223 GLN H CA 1
ATOM 14312 C C . GLN H 1 224 ? -5.478 19.213 32.761 1.00 27.52 223 GLN H C 1
ATOM 14313 O O . GLN H 1 224 ? -6.247 18.483 32.135 1.00 30.56 223 GLN H O 1
ATOM 14319 N N . THR H 1 225 ? -5.903 20.158 33.594 1.00 24.32 224 THR H N 1
ATOM 14320 C CA . THR H 1 225 ? -7.327 20.372 33.837 1.00 23.69 224 THR H CA 1
ATOM 14321 C C . THR H 1 225 ? -7.932 21.387 32.876 1.00 23.92 224 THR H C 1
ATOM 14322 O O . THR H 1 225 ? -9.128 21.344 32.587 1.00 23.17 224 THR H O 1
ATOM 14326 N N . CYS H 1 226 ? -7.105 22.302 32.384 1.00 22.65 225 CYS H N 1
ATOM 14327 C CA . CYS H 1 226 ? -7.579 23.336 31.473 1.00 25.01 225 CYS H CA 1
ATOM 14328 C C . CYS H 1 226 ? -6.970 23.199 30.079 1.00 27.01 225 CYS H C 1
ATOM 14329 O O . CYS H 1 226 ? -5.798 23.509 29.867 1.00 27.36 225 CYS H O 1
ATOM 14332 N N . PRO H 1 227 ? -7.755 22.664 29.109 1.00 28.79 226 PRO H N 1
ATOM 14333 C CA . PRO H 1 227 ? -7.317 22.540 27.726 1.00 30.01 226 PRO H CA 1
ATOM 14334 C C . PRO H 1 227 ? -6.954 23.856 27.046 1.00 29.60 226 PRO H C 1
ATOM 14335 O O . PRO H 1 227 ? -7.598 24.880 27.270 1.00 29.35 226 PRO H O 1
ATOM 14339 N N . SER H 1 228 ? -5.916 23.826 26.218 1.00 29.04 227 SER H N 1
ATOM 14340 C CA . SER H 1 228 ? -5.494 25.017 25.494 1.00 29.52 227 SER H CA 1
ATOM 14341 C C . SER H 1 228 ? -6.260 25.081 24.183 1.00 31.30 227 SER H C 1
ATOM 14342 O O . SER H 1 228 ? -6.514 24.051 23.560 1.00 28.93 227 SER H O 1
ATOM 14345 N N . LYS H 1 229 ? -6.636 26.284 23.768 1.00 33.43 228 LYS H N 1
ATOM 14346 C CA . LYS H 1 229 ? -7.361 26.435 22.515 1.00 36.30 228 LYS H CA 1
ATOM 14347 C C . LYS H 1 229 ? -6.382 26.894 21.439 1.00 36.06 228 LYS H C 1
ATOM 14348 O O . LYS H 1 229 ? -6.764 27.155 20.297 1.00 36.65 228 LYS H O 1
ATOM 14354 N N . LEU H 1 230 ? -5.111 26.980 21.821 1.00 33.49 229 LEU H N 1
ATOM 14355 C CA . LEU H 1 230 ? -4.048 27.394 20.916 1.00 33.51 229 LEU H CA 1
ATOM 14356 C C . LEU H 1 230 ? -3.049 26.258 20.705 1.00 33.80 229 LEU H C 1
ATOM 14357 O O . LEU H 1 230 ? -1.984 26.454 20.122 1.00 34.25 229 LEU H O 1
ATOM 14362 N N . GLY H 1 231 ? -3.396 25.072 21.194 1.00 33.97 230 GLY H N 1
ATOM 14363 C CA . GLY H 1 231 ? -2.523 23.924 21.035 1.00 34.89 230 GLY H CA 1
ATOM 14364 C C . GLY H 1 231 ? -1.291 23.916 21.923 1.00 37.55 230 GLY H C 1
ATOM 14365 O O . GLY H 1 231 ? -0.373 23.127 21.696 1.00 36.50 230 GLY H O 1
ATOM 14366 N N . HIS H 1 232 ? -1.260 24.783 22.931 1.00 37.44 231 HIS H N 1
ATOM 14367 C CA . HIS H 1 232 ? -0.119 24.843 23.842 1.00 37.55 231 HIS H CA 1
ATOM 14368 C C . HIS H 1 232 ? -0.262 23.813 24.959 1.00 36.92 231 HIS H C 1
ATOM 14369 O O . HIS H 1 232 ? -1.346 23.275 25.190 1.00 35.14 231 HIS H O 1
ATOM 14376 N N . ASN H 1 233 ? 0.838 23.545 25.653 1.00 38.19 232 ASN H N 1
ATOM 14377 C CA . ASN H 1 233 ? 0.828 22.596 26.759 1.00 38.07 232 ASN H CA 1
ATOM 14378 C C . ASN H 1 233 ? 0.280 23.291 28.003 1.00 37.94 232 ASN H C 1
ATOM 14379 O O . ASN H 1 233 ? 0.329 24.539 28.045 1.00 34.85 232 ASN H O 1
#

InterPro domains:
  IPR009017 Green fluorescent protein [G3DSA:2.40.155.10] (66-232)
  IPR009017 Green fluorescent protein [SSF54511] (5-231)
  IPR011584 Green fluorescent protein-related [PF01353] (10-222)

Radius of gyration: 37.4 Å; Cα contacts (8 Å, |Δi|>4): 4807; chains: 8; bounding box: 87×92×116 Å

Foldseek 3Di:
DDQKFKEWEDWEAAANQTWWIWIKMAGQQQQKMIWIFTPGRPPPPFACQVVQVVRDQSRANEDDPFFRQQVLLPQVGWKKKKWKFWPVGKIKIKIWTWHQDPRYIYIYMYMYIYDDDSPDCSCVQWAHDDKWKKWADDPLWIKMKIKWTHGPVRDTIMMIMTMTMGRPDDSVSGDGHDWMKIKDKDFPDADDRRGITDIMMGMYIGHDDPDDDPVPDD/DDQKFKEWEEWEAAANQTWWIWIKMAGQQQQKMIKIFTPGRPPPPFACQVVQVVRDQSRANEDDPFFRQQVLLPQQGWKKKKWKAWPVGKIKIKIWTWHCDPRYIYIYMYMYIYDDDSPDCSCVQWDHDDKWKKWADDPLWIKMKIKWTQGNVRDTIMMIMTMTMGRSDDSVSGDGHDWMKIKDKDFPDADDRRGITDIMMGMYIGHDDPDDDPVPDD/DAQKFKEWEEWEAAANQTWWIWIKMAGQQQQKMIKIFTPGRPPPPFACQVVQVVRDQSRANEDDPFFRPQVLLPQVFWKKKKWKAWPVGKIKIKIWTWHCDPRYIYIYIYMYIYDDDPPDCSNVFWDHDDKWKKWADDPLWIKMKIKWTQGDVRGTTMMIMTMTMGRPDDSVSGDGHDWMKIKDKDFPDADDRRGITDIIMGMYIGHDDPDDDPVPDD/DAQKFKEWEDWEAAARQTWWIWIKMAGQQQQKMIWIFTPTRPPPPFACQVVQVVRDQSRANEDDPFFRPQVLLPQVGWKKKKWKAWPVGKIKIKTWGWHQDPRYIYIYMYMYIYDDDPPDCSCVFWAHDDKWKKWADDPLWIKMKIKWTAGPVRDTIMMMMTMIMGRSDGSVSGDGHDWMKIKDKDFPDADDRRGITDIMMGMYIGHDDPDDDPVPDD/DDQKFKEWEDWEAAANQTWWIWIKIAGQQQQKIIKIFTPGRPPPPFACQVVQVVGDQSRANEDDPFFRPQVLLPQVFWKKKKWKAWPVGKIKIKTWTWHQDPRYIYIYMYMYIYDDDSPDCSNVQWDHDDKWKKWADDPQWIKMKIKWTAGPVRDTIMMIMTMIMGRSDGSVSGDGHDWMKIKDKDFPDADPRRGITDIIMGMYIGHDDPDDDPVPDD/DDQKFKEWEDWEAAANQTWWIWIKMAGQQQQKMIKIFTPGRPPPPFACQVVQVVRPQSRANEDDPFFRPQVLLPQVGWKKKKWKAWPVGKIKIKTWTWHQDPRYIYIYMYMYIYDDDSPDCSCVFWAHDDKWKKWADDPLWIWMKIKWTQGNVGGTTMMIMTMTMGRSDGSVSGDGHDWMKIKGKDFPDADDRRGITDIIMGMYIGHDDPDDDPVRDD/DDQKFKEWEDWEAAANQTWWIWIKMAGQQQQKMIKIFTPPRPPPPFACQVCQVVRDQSRANEDPPFFDPQVLLPQVGWKKKKWKFWPVGKIKIKIWTWHQDPRYIYIYIYMYIYDDDSPDCSCVFWAHDDKWKKWADDPLWIKMKIKWTQGNVGDTIMMIMTMIMGRSDGSVSGDGHDWMKIKGKDWPDADPRRRITDIMMGMYIGHDDPDDDPVPDD/DAQKFKEWEDWEAAANQTWWIWIKIAGQQQQKMIKIFTPTRPPPPFACQVVQVVRDQSRANEPPPFFRQQVLLPQQFWKKKKWKAWPVGKIKIKTWTWHQDPRYIYIYIYMYIYDDDPPDCSCVFWAHDDKWKKWADDPLWIKMKIKWTQGPVRDTIMMIMTMTMGRSDDSVSGDGHDWMKIKDKDFPDADPRNGITDIMMGMYIGHDDPDDDPVPDD

CATH classification: 2.40.155.10